Protein 2MA4 (pdb70)

Structure (mmCIF, N/CA/C/O backbone):
data_2MA4
#
_entry.id   2MA4
#
loop_
_atom_site.group_PDB
_atom_site.id
_atom_site.type_symbol
_atom_site.label_atom_id
_atom_site.label_alt_id
_atom_site.label_comp_id
_atom_site.label_asym_id
_atom_site.label_entity_id
_atom_site.label_seq_id
_atom_site.pdbx_PDB_ins_code
_atom_site.Cartn_x
_atom_site.Cartn_y
_atom_site.Cartn_z
_atom_site.occupancy
_atom_site.B_iso_or_equiv
_atom_site.auth_seq_id
_atom_site.auth_comp_id
_atom_site.auth_asym_id
_atom_site.auth_atom_id
_atom_site.pdbx_PDB_model_num
ATOM 1 N N . ALA A 1 1 ? 0.220 3.027 8.107 1.00 62.22 22 ALA A N 1
ATOM 2 C CA . ALA A 1 1 ? -0.158 2.639 6.736 1.00 61.02 22 ALA A CA 1
ATOM 3 C C . ALA A 1 1 ? -1.470 1.826 6.755 1.00 75.34 22 ALA A C 1
ATOM 4 O O . ALA A 1 1 ? -1.696 1.041 7.685 1.00 34.24 22 ALA A O 1
ATOM 13 N N . GLU A 1 2 ? -2.334 2.022 5.735 1.00 72.12 23 GLU A N 1
ATOM 14 C CA . GLU A 1 2 ? -3.657 1.341 5.641 1.00 2.23 23 GLU A CA 1
ATOM 15 C C . GLU A 1 2 ? -3.760 0.525 4.340 1.00 53.42 23 GLU A C 1
ATOM 16 O O . GLU A 1 2 ? -3.152 0.878 3.339 1.00 62.42 23 GLU A O 1
ATOM 28 N N . ILE A 1 3 ? -4.551 -0.552 4.361 1.00 60.44 24 ILE A N 1
ATOM 29 C CA . ILE A 1 3 ? -4.785 -1.402 3.179 1.00 0.44 24 ILE A CA 1
ATOM 30 C C . ILE A 1 3 ? -6.012 -0.902 2.395 1.00 62.31 24 ILE A C 1
ATOM 31 O O . ILE A 1 3 ? -7.122 -0.832 2.940 1.00 73.11 24 ILE A O 1
ATOM 47 N N . MET A 1 4 ? -5.776 -0.517 1.133 1.00 5.24 25 MET A N 1
ATOM 48 C CA . MET A 1 4 ? -6.834 -0.273 0.128 1.00 24.31 25 MET A CA 1
ATOM 49 C C . MET A 1 4 ? -6.415 -0.935 -1.187 1.00 44.04 25 MET A C 1
ATOM 50 O O . MET A 1 4 ? -5.224 -1.153 -1.407 1.00 74.22 25 MET A O 1
ATOM 64 N N . LYS A 1 5 ? -7.390 -1.272 -2.051 1.00 11.13 26 LYS A N 1
ATOM 65 C CA . LYS A 1 5 ? -7.093 -1.736 -3.424 1.00 15.21 26 LYS A CA 1
ATOM 66 C C . LYS A 1 5 ? -6.833 -0.517 -4.329 1.00 63.03 26 LYS A C 1
ATOM 67 O O . LYS A 1 5 ? -7.045 0.639 -3.912 1.00 72.12 26 LYS A O 1
ATOM 86 N N . LYS A 1 6 ? -6.416 -0.778 -5.580 1.00 74.32 27 LYS A N 1
ATOM 87 C CA . LYS A 1 6 ? -6.190 0.284 -6.577 1.00 34.21 27 LYS A CA 1
ATOM 88 C C . LYS A 1 6 ? -7.523 0.978 -6.925 1.00 34.21 27 LYS A C 1
ATOM 89 O O . LYS A 1 6 ? -7.557 2.193 -7.103 1.00 1.22 27 LYS A O 1
ATOM 108 N N . THR A 1 7 ? -8.611 0.192 -6.974 1.00 32.05 28 THR A N 1
ATOM 109 C CA . THR A 1 7 ? -9.967 0.694 -7.277 1.00 44.13 28 THR A CA 1
ATOM 110 C C . THR A 1 7 ? -10.446 1.725 -6.223 1.00 32.11 28 THR A C 1
ATOM 111 O O . THR A 1 7 ? -11.092 2.732 -6.562 1.00 20.23 28 THR A O 1
ATOM 122 N N . ASP A 1 8 ? -10.097 1.470 -4.950 1.00 63.41 29 ASP A N 1
ATOM 123 C CA . ASP A 1 8 ? -10.437 2.370 -3.826 1.00 1.24 29 ASP A CA 1
ATOM 124 C C . ASP A 1 8 ? -9.563 3.631 -3.874 1.00 52.11 29 ASP A C 1
ATOM 125 O O . ASP A 1 8 ? -10.069 4.759 -3.815 1.00 74.42 29 ASP A O 1
ATOM 134 N N . PHE A 1 9 ? -8.248 3.402 -4.016 1.00 14.31 30 PHE A N 1
ATOM 135 C CA . PHE A 1 9 ? -7.224 4.457 -3.981 1.00 11.05 30 PHE A CA 1
ATOM 136 C C . PHE A 1 9 ? -7.333 5.440 -5.166 1.00 34.41 30 PHE A C 1
ATOM 137 O O . PHE A 1 9 ? -7.035 6.629 -5.010 1.00 13.30 30 PHE A O 1
ATOM 154 N N . ASP A 1 10 ? -7.733 4.915 -6.335 1.00 44.23 31 ASP A N 1
ATOM 155 C CA . ASP A 1 10 ? -7.763 5.661 -7.624 1.00 71.34 31 ASP A CA 1
ATOM 156 C C . ASP A 1 10 ? -8.459 7.036 -7.478 1.00 61.44 31 ASP A C 1
ATOM 157 O O . ASP A 1 10 ? -7.956 8.053 -7.975 1.00 5.43 31 ASP A O 1
ATOM 166 N N . LYS A 1 11 ? -9.573 7.037 -6.719 1.00 11.54 32 LYS A N 1
ATOM 167 C CA . LYS A 1 11 ? -10.423 8.229 -6.471 1.00 2.40 32 LYS A CA 1
ATOM 168 C C . LYS A 1 11 ? -9.616 9.414 -5.892 1.00 11.24 32 LYS A C 1
ATOM 169 O O . LYS A 1 11 ? -9.910 10.581 -6.182 1.00 41.33 32 LYS A O 1
ATOM 188 N N . VAL A 1 12 ? -8.593 9.091 -5.080 1.00 52.42 33 VAL A N 1
ATOM 189 C CA . VAL A 1 12 ? -7.762 10.082 -4.364 1.00 65.24 33 VAL A CA 1
ATOM 190 C C . VAL A 1 12 ? -6.287 10.007 -4.821 1.00 13.41 33 VAL A C 1
ATOM 191 O O . VAL A 1 12 ? -5.408 10.522 -4.126 1.00 54.42 33 VAL A O 1
ATOM 204 N N . ALA A 1 13 ? -6.030 9.407 -6.013 1.00 32.45 34 ALA A N 1
ATOM 205 C CA . ALA A 1 13 ? -4.650 9.185 -6.529 1.00 22.23 34 ALA A CA 1
ATOM 206 C C . ALA A 1 13 ? -3.775 10.471 -6.521 1.00 50.40 34 ALA A C 1
ATOM 207 O O . ALA A 1 13 ? -2.645 10.466 -6.006 1.00 20.30 34 ALA A O 1
ATOM 214 N N . SER A 1 14 ? -4.343 11.575 -7.034 1.00 1.32 35 SER A N 1
ATOM 215 C CA . SER A 1 14 ? -3.643 12.874 -7.174 1.00 2.41 35 SER A CA 1
ATOM 216 C C . SER A 1 14 ? -3.302 13.519 -5.812 1.00 33.03 35 SER A C 1
ATOM 217 O O . SER A 1 14 ? -2.499 14.454 -5.754 1.00 14.34 35 SER A O 1
ATOM 225 N N . GLU A 1 15 ? -3.917 13.021 -4.724 1.00 60.24 36 GLU A N 1
ATOM 226 C CA . GLU A 1 15 ? -3.684 13.548 -3.367 1.00 35.32 36 GLU A CA 1
ATOM 227 C C . GLU A 1 15 ? -2.453 12.869 -2.721 1.00 63.24 36 GLU A C 1
ATOM 228 O O . GLU A 1 15 ? -2.021 13.267 -1.631 1.00 4.31 36 GLU A O 1
ATOM 240 N N . TYR A 1 16 ? -1.906 11.824 -3.395 1.00 41.33 37 TYR A N 1
ATOM 241 C CA . TYR A 1 16 ? -0.785 11.004 -2.873 1.00 64.32 37 TYR A CA 1
ATOM 242 C C . TYR A 1 16 ? 0.357 10.905 -3.901 1.00 43.41 37 TYR A C 1
ATOM 243 O O . TYR A 1 16 ? 0.216 11.352 -5.047 1.00 14.21 37 TYR A O 1
ATOM 261 N N . THR A 1 17 ? 1.490 10.307 -3.476 1.00 11.53 38 THR A N 1
ATOM 262 C CA . THR A 1 17 ? 2.711 10.193 -4.299 1.00 15.34 38 THR A CA 1
ATOM 263 C C . THR A 1 17 ? 3.365 8.804 -4.099 1.00 44.15 38 THR A C 1
ATOM 264 O O . THR A 1 17 ? 3.558 8.360 -2.965 1.00 34.22 38 THR A O 1
ATOM 275 N N . LYS A 1 18 ? 3.662 8.107 -5.212 1.00 5.43 39 LYS A N 1
ATOM 276 C CA . LYS A 1 18 ? 4.230 6.740 -5.191 1.00 73.22 39 LYS A CA 1
ATOM 277 C C . LYS A 1 18 ? 5.719 6.778 -4.810 1.00 43.13 39 LYS A C 1
ATOM 278 O O . LYS A 1 18 ? 6.549 7.275 -5.582 1.00 41.23 39 LYS A O 1
ATOM 297 N N . ILE A 1 19 ? 6.043 6.250 -3.613 1.00 3.22 40 ILE A N 1
ATOM 298 C CA . ILE A 1 19 ? 7.418 6.267 -3.072 1.00 43.50 40 ILE A CA 1
ATOM 299 C C . ILE A 1 19 ? 8.143 4.922 -3.304 1.00 5.55 40 ILE A C 1
ATOM 300 O O . ILE A 1 19 ? 9.345 4.816 -3.030 1.00 21.42 40 ILE A O 1
ATOM 316 N N . GLY A 1 20 ? 7.409 3.900 -3.810 1.00 15.40 41 GLY A N 1
ATOM 317 C CA . GLY A 1 20 ? 8.003 2.582 -4.100 1.00 15.21 41 GLY A CA 1
ATOM 318 C C . GLY A 1 20 ? 6.966 1.475 -4.253 1.00 24.02 41 GLY A C 1
ATOM 319 O O . GLY A 1 20 ? 5.752 1.741 -4.274 1.00 33.44 41 GLY A O 1
ATOM 323 N N . THR A 1 21 ? 7.453 0.230 -4.405 1.00 12.25 42 THR A N 1
ATOM 324 C CA . THR A 1 21 ? 6.609 -0.983 -4.378 1.00 53.12 42 THR A CA 1
ATOM 325 C C . THR A 1 21 ? 7.146 -1.942 -3.307 1.00 63.54 42 THR A C 1
ATOM 326 O O . THR A 1 21 ? 8.367 -2.111 -3.171 1.00 74.14 42 THR A O 1
ATOM 337 N N . ILE A 1 22 ? 6.230 -2.539 -2.541 1.00 1.30 43 ILE A N 1
ATOM 338 C CA . ILE A 1 22 ? 6.533 -3.605 -1.574 1.00 60.31 43 ILE A CA 1
ATOM 339 C C . ILE A 1 22 ? 5.927 -4.927 -2.072 1.00 22.13 43 ILE A C 1
ATOM 340 O O . ILE A 1 22 ? 4.957 -4.931 -2.846 1.00 63.44 43 ILE A O 1
ATOM 356 N N . SER A 1 23 ? 6.522 -6.042 -1.642 1.00 32.42 44 SER A N 1
ATOM 357 C CA . SER A 1 23 ? 6.070 -7.387 -2.006 1.00 75.32 44 SER A CA 1
ATOM 358 C C . SER A 1 23 ? 6.289 -8.341 -0.827 1.00 21.01 44 SER A C 1
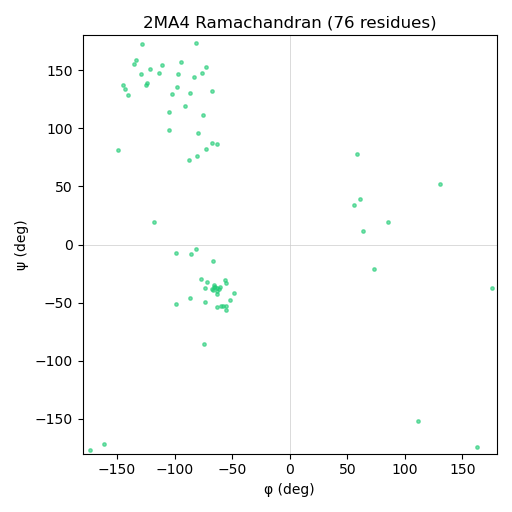ATOM 359 O O . SER A 1 23 ? 7.338 -8.283 -0.176 1.00 0.13 44 SER A O 1
ATOM 367 N N . THR A 1 24 ? 5.302 -9.206 -0.553 1.00 71.34 45 THR A N 1
ATOM 368 C CA . THR A 1 24 ? 5.449 -10.300 0.410 1.00 14.34 45 THR A CA 1
ATOM 369 C C . THR A 1 24 ? 6.361 -11.380 -0.191 1.00 3.30 45 THR A C 1
ATOM 370 O O . THR A 1 24 ? 6.432 -11.513 -1.426 1.00 4.11 45 THR A O 1
ATOM 381 N N . THR A 1 25 ? 7.047 -12.145 0.681 1.00 52.22 46 THR A N 1
ATOM 382 C CA . THR A 1 25 ? 7.943 -13.245 0.267 1.00 43.24 46 THR A CA 1
ATOM 383 C C . THR A 1 25 ? 7.179 -14.276 -0.617 1.00 44.11 46 THR A C 1
ATOM 384 O O . THR A 1 25 ? 7.751 -14.878 -1.533 1.00 5.41 46 THR A O 1
ATOM 395 N N . GLY A 1 26 ? 5.865 -14.403 -0.360 1.00 45.41 47 GLY A N 1
ATOM 396 C CA . GLY A 1 26 ? 4.962 -15.192 -1.189 1.00 34.42 47 GLY A CA 1
ATOM 397 C C . GLY A 1 26 ? 3.519 -15.017 -0.754 1.00 14.32 47 GLY A C 1
ATOM 398 O O . GLY A 1 26 ? 3.232 -14.213 0.146 1.00 13.12 47 GLY A O 1
ATOM 402 N N . GLU A 1 27 ? 2.602 -15.750 -1.406 1.00 65.32 48 GLU A N 1
ATOM 403 C CA . GLU A 1 27 ? 1.178 -15.792 -1.017 1.00 15.14 48 GLU A CA 1
ATOM 404 C C . GLU A 1 27 ? 1.011 -16.619 0.284 1.00 1.33 48 GLU A C 1
ATOM 405 O O . GLU A 1 27 ? 0.741 -17.828 0.262 1.00 1.22 48 GLU A O 1
ATOM 417 N N . MET A 1 28 ? 1.255 -15.957 1.425 1.00 63.11 49 MET A N 1
ATOM 418 C CA . MET A 1 28 ? 1.234 -16.599 2.744 1.00 4.43 49 MET A CA 1
ATOM 419 C C . MET A 1 28 ? -0.224 -16.876 3.174 1.00 52.35 49 MET A C 1
ATOM 420 O O . MET A 1 28 ? -0.738 -17.980 2.962 1.00 64.20 49 MET A O 1
ATOM 434 N N . SER A 1 29 ? -0.880 -15.879 3.785 1.00 12.54 50 SER A N 1
ATOM 435 C CA . SER A 1 29 ? -2.330 -15.901 4.074 1.00 74.14 50 SER A CA 1
ATOM 436 C C . SER A 1 29 ? -2.938 -14.535 3.647 1.00 20.20 50 SER A C 1
ATOM 437 O O . SER A 1 29 ? -2.186 -13.571 3.545 1.00 55.23 50 SER A O 1
ATOM 445 N N . PRO A 1 30 ? -4.288 -14.413 3.381 1.00 33.23 51 PRO A N 1
ATOM 446 C CA . PRO A 1 30 ? -4.891 -13.163 2.813 1.00 12.53 51 PRO A CA 1
ATOM 447 C C . PRO A 1 30 ? -4.745 -11.929 3.745 1.00 71.33 51 PRO A C 1
ATOM 448 O O . PRO A 1 30 ? -4.233 -10.881 3.324 1.00 4.52 51 PRO A O 1
ATOM 459 N N . LEU A 1 31 ? -5.195 -12.074 5.003 1.00 24.50 52 LEU A N 1
ATOM 460 C CA . LEU A 1 31 ? -5.136 -11.002 6.013 1.00 71.33 52 LEU A CA 1
ATOM 461 C C . LEU A 1 31 ? -3.686 -10.807 6.493 1.00 74.42 52 LEU A C 1
ATOM 462 O O . LEU A 1 31 ? -3.258 -9.686 6.723 1.00 35.20 52 LEU A O 1
ATOM 478 N N . ASP A 1 32 ? -2.942 -11.920 6.611 1.00 51.40 53 ASP A N 1
ATOM 479 C CA . ASP A 1 32 ? -1.514 -11.910 7.025 1.00 33.33 53 ASP A CA 1
ATOM 480 C C . ASP A 1 32 ? -0.631 -11.156 6.015 1.00 75.20 53 ASP A C 1
ATOM 481 O O . ASP A 1 32 ? 0.301 -10.452 6.416 1.00 33.13 53 ASP A O 1
ATOM 490 N N . ALA A 1 33 ? -0.948 -11.310 4.717 1.00 31.14 54 ALA A N 1
ATOM 491 C CA . ALA A 1 33 ? -0.236 -10.617 3.625 1.00 54.24 54 ALA A CA 1
ATOM 492 C C . ALA A 1 33 ? -0.417 -9.104 3.769 1.00 33.44 54 ALA A C 1
ATOM 493 O O . ALA A 1 33 ? 0.542 -8.347 3.637 1.00 73.42 54 ALA A O 1
ATOM 500 N N . ARG A 1 34 ? -1.665 -8.700 4.097 1.00 65.12 55 ARG A N 1
ATOM 501 C CA . ARG A 1 34 ? -2.008 -7.299 4.388 1.00 23.31 55 ARG A CA 1
ATOM 502 C C . ARG A 1 34 ? -1.111 -6.737 5.502 1.00 24.33 55 ARG A C 1
ATOM 503 O O . ARG A 1 34 ? -0.467 -5.723 5.302 1.00 44.42 55 ARG A O 1
ATOM 524 N N . GLU A 1 35 ? -1.055 -7.461 6.641 1.00 74.31 56 GLU A N 1
ATOM 525 C CA . GLU A 1 35 ? -0.339 -7.020 7.861 1.00 34.24 56 GLU A CA 1
ATOM 526 C C . GLU A 1 35 ? 1.167 -6.879 7.600 1.00 15.41 56 GLU A C 1
ATOM 527 O O . GLU A 1 35 ? 1.801 -5.940 8.073 1.00 75.12 56 GLU A O 1
ATOM 539 N N . ASP A 1 36 ? 1.708 -7.832 6.825 1.00 53.34 57 ASP A N 1
ATOM 540 C CA . ASP A 1 36 ? 3.133 -7.873 6.449 1.00 5.03 57 ASP A CA 1
ATOM 541 C C . ASP A 1 36 ? 3.477 -6.695 5.514 1.00 25.01 57 ASP A C 1
ATOM 542 O O . ASP A 1 36 ? 4.532 -6.060 5.649 1.00 62.43 57 ASP A O 1
ATOM 551 N N . LEU A 1 37 ? 2.540 -6.379 4.606 1.00 50.15 58 LEU A N 1
ATOM 552 C CA . LEU A 1 37 ? 2.663 -5.222 3.701 1.00 13.35 58 LEU A CA 1
ATOM 553 C C . LEU A 1 37 ? 2.481 -3.884 4.455 1.00 61.53 58 LEU A C 1
ATOM 554 O O . LEU A 1 37 ? 3.116 -2.897 4.095 1.00 53.14 58 LEU A O 1
ATOM 570 N N . ILE A 1 38 ? 1.643 -3.862 5.513 1.00 53.42 59 ILE A N 1
ATOM 571 C CA . ILE A 1 38 ? 1.516 -2.675 6.395 1.00 34.13 59 ILE A CA 1
ATOM 572 C C . ILE A 1 38 ? 2.830 -2.462 7.159 1.00 32.33 59 ILE A C 1
ATOM 573 O O . ILE A 1 38 ? 3.266 -1.325 7.319 1.00 0.22 59 ILE A O 1
ATOM 589 N N . LYS A 1 39 ? 3.453 -3.577 7.594 1.00 12.22 60 LYS A N 1
ATOM 590 C CA . LYS A 1 39 ? 4.775 -3.565 8.243 1.00 34.54 60 LYS A CA 1
ATOM 591 C C . LYS A 1 39 ? 5.805 -2.867 7.347 1.00 24.43 60 LYS A C 1
ATOM 592 O O . LYS A 1 39 ? 6.416 -1.883 7.771 1.00 72.02 60 LYS A O 1
ATOM 611 N N . LYS A 1 40 ? 5.946 -3.365 6.099 1.00 55.31 61 LYS A N 1
ATOM 612 C CA . LYS A 1 40 ? 6.922 -2.812 5.132 1.00 15.11 61 LYS A CA 1
ATOM 613 C C . LYS A 1 40 ? 6.641 -1.330 4.847 1.00 64.10 61 LYS A C 1
ATOM 614 O O . LYS A 1 40 ? 7.510 -0.485 5.036 1.00 22.50 61 LYS A O 1
ATOM 633 N N . ALA A 1 41 ? 5.392 -1.040 4.466 1.00 71.31 62 ALA A N 1
ATOM 634 C CA . ALA A 1 41 ? 4.956 0.303 4.053 1.00 2.45 62 ALA A CA 1
ATOM 635 C C . ALA A 1 41 ? 5.196 1.343 5.145 1.00 4.21 62 ALA A C 1
ATOM 636 O O . ALA A 1 41 ? 5.837 2.364 4.908 1.00 61.14 62 ALA A O 1
ATOM 643 N N . ASP A 1 42 ? 4.695 1.037 6.346 1.00 32.15 63 ASP A N 1
ATOM 644 C CA . ASP A 1 42 ? 4.766 1.945 7.503 1.00 2.23 63 ASP A CA 1
ATOM 645 C C . ASP A 1 42 ? 6.236 2.138 7.934 1.00 3.00 63 ASP A C 1
ATOM 646 O O . ASP A 1 42 ? 6.638 3.243 8.319 1.00 21.34 63 ASP A O 1
ATOM 655 N N . GLU A 1 43 ? 7.035 1.049 7.830 1.00 24.43 64 GLU A N 1
ATOM 656 C CA . GLU A 1 43 ? 8.502 1.088 8.052 1.00 70.43 64 GLU A CA 1
ATOM 657 C C . GLU A 1 43 ? 9.197 2.048 7.043 1.00 63.43 64 GLU A C 1
ATOM 658 O O . GLU A 1 43 ? 10.155 2.745 7.400 1.00 12.33 64 GLU A O 1
ATOM 670 N N . LYS A 1 44 ? 8.704 2.083 5.783 1.00 41.24 65 LYS A N 1
ATOM 671 C CA . LYS A 1 44 ? 9.181 3.056 4.762 1.00 60.44 65 LYS A CA 1
ATOM 672 C C . LYS A 1 44 ? 8.512 4.449 4.924 1.00 74.03 65 LYS A C 1
ATOM 673 O O . LYS A 1 44 ? 8.861 5.382 4.190 1.00 72.30 65 LYS A O 1
ATOM 692 N N . GLY A 1 45 ? 7.559 4.580 5.876 1.00 1.34 66 GLY A N 1
ATOM 693 C CA . GLY A 1 45 ? 6.904 5.867 6.166 1.00 71.04 66 GLY A CA 1
ATOM 694 C C . GLY A 1 45 ? 5.709 6.183 5.265 1.00 2.45 66 GLY A C 1
ATOM 695 O O . GLY A 1 45 ? 5.293 7.343 5.176 1.00 71.14 66 GLY A O 1
ATOM 699 N N . ALA A 1 46 ? 5.143 5.156 4.613 1.00 3.22 67 ALA A N 1
ATOM 700 C CA . ALA A 1 46 ? 4.001 5.316 3.693 1.00 61.23 67 ALA A CA 1
ATOM 701 C C . ALA A 1 46 ? 2.678 5.519 4.452 1.00 73.43 67 ALA A C 1
ATOM 702 O O . ALA A 1 46 ? 2.471 4.963 5.543 1.00 65.02 67 ALA A O 1
ATOM 709 N N . ASP A 1 47 ? 1.787 6.310 3.838 1.00 42.05 68 ASP A N 1
ATOM 710 C CA . ASP A 1 47 ? 0.447 6.597 4.364 1.00 44.11 68 ASP A CA 1
ATOM 711 C C . ASP A 1 47 ? -0.539 5.506 3.915 1.00 34.20 68 ASP A C 1
ATOM 712 O O . ASP A 1 47 ? -1.315 4.985 4.726 1.00 0.31 68 ASP A O 1
ATOM 721 N N . VAL A 1 48 ? -0.493 5.145 2.616 1.00 13.14 69 VAL A N 1
ATOM 722 C CA . VAL A 1 48 ? -1.423 4.155 2.025 1.00 44.34 69 VAL A CA 1
ATOM 723 C C . VAL A 1 48 ? -0.646 3.004 1.351 1.00 74.33 69 VAL A C 1
ATOM 724 O O . VAL A 1 48 ? 0.373 3.220 0.686 1.00 73.12 69 VAL A O 1
ATOM 737 N N . VAL A 1 49 ? -1.161 1.784 1.562 1.00 41.15 70 VAL A N 1
ATOM 738 C CA . VAL A 1 49 ? -0.713 0.550 0.903 1.00 24.44 70 VAL A CA 1
ATOM 739 C C . VAL A 1 49 ? -1.774 0.186 -0.145 1.00 23.14 70 VAL A C 1
ATOM 740 O O . VAL A 1 49 ? -2.923 -0.109 0.215 1.00 64.21 70 VAL A O 1
ATOM 753 N N . VAL A 1 50 ? -1.404 0.235 -1.421 1.00 13.04 71 VAL A N 1
ATOM 754 C CA . VAL A 1 50 ? -2.338 0.008 -2.532 1.00 24.23 71 VAL A CA 1
ATOM 755 C C . VAL A 1 50 ? -2.097 -1.377 -3.134 1.00 53.25 71 VAL A C 1
ATOM 756 O O . VAL A 1 50 ? -1.149 -1.558 -3.909 1.00 52.03 71 VAL A O 1
ATOM 769 N N . LEU A 1 51 ? -2.942 -2.352 -2.722 1.00 34.24 72 LEU A N 1
ATOM 770 C CA . LEU A 1 51 ? -2.897 -3.740 -3.219 1.00 31.32 72 LEU A CA 1
ATOM 771 C C . LEU A 1 51 ? -3.197 -3.775 -4.725 1.00 5.54 72 LEU A C 1
ATOM 772 O O . LEU A 1 51 ? -4.358 -3.914 -5.156 1.00 64.11 72 LEU A O 1
ATOM 788 N N . THR A 1 52 ? -2.133 -3.592 -5.508 1.00 43.31 73 THR A N 1
ATOM 789 C CA . THR A 1 52 ? -2.168 -3.651 -6.964 1.00 2.10 73 THR A CA 1
ATOM 790 C C . THR A 1 52 ? -1.966 -5.108 -7.397 1.00 32.24 73 THR A C 1
ATOM 791 O O . THR A 1 52 ? -0.900 -5.508 -7.883 1.00 1.23 73 THR A O 1
ATOM 802 N N . SER A 1 53 ? -3.033 -5.881 -7.159 1.00 33.10 74 SER A N 1
ATOM 803 C CA . SER A 1 53 ? -3.080 -7.347 -7.277 1.00 11.00 74 SER A CA 1
ATOM 804 C C . SER A 1 53 ? -4.460 -7.822 -6.806 1.00 1.40 74 SER A C 1
ATOM 805 O O . SER A 1 53 ? -5.045 -8.748 -7.379 1.00 63.31 74 SER A O 1
ATOM 813 N N . GLY A 1 54 ? -4.967 -7.144 -5.756 1.00 32.11 75 GLY A N 1
ATOM 814 C CA . GLY A 1 54 ? -6.220 -7.492 -5.103 1.00 64.52 75 GLY A CA 1
ATOM 815 C C . GLY A 1 54 ? -5.978 -8.034 -3.702 1.00 61.24 75 GLY A C 1
ATOM 816 O O . GLY A 1 54 ? -4.974 -7.696 -3.068 1.00 62.01 75 GLY A O 1
ATOM 820 N N . GLN A 1 55 ? -6.888 -8.890 -3.223 1.00 20.42 76 GLN A N 1
ATOM 821 C CA . GLN A 1 55 ? -6.813 -9.477 -1.875 1.00 5.22 76 GLN A CA 1
ATOM 822 C C . GLN A 1 55 ? -7.708 -10.732 -1.811 1.00 41.32 76 GLN A C 1
ATOM 823 O O . GLN A 1 55 ? -8.189 -11.196 -2.852 1.00 14.20 76 GLN A O 1
ATOM 837 N N . THR A 1 56 ? -7.886 -11.286 -0.587 1.00 70.43 77 THR A N 1
ATOM 838 C CA . THR A 1 56 ? -8.827 -12.400 -0.314 1.00 75.14 77 THR A CA 1
ATOM 839 C C . THR A 1 56 ? -8.443 -13.668 -1.128 1.00 12.41 77 THR A C 1
ATOM 840 O O . THR A 1 56 ? -9.301 -14.390 -1.652 1.00 40.24 77 THR A O 1
ATOM 851 N N . GLU A 1 57 ? -7.112 -13.908 -1.228 1.00 33.34 78 GLU A N 1
ATOM 852 C CA . GLU A 1 57 ? -6.521 -15.099 -1.899 1.00 35.12 78 GLU A CA 1
ATOM 853 C C . GLU A 1 57 ? -6.834 -15.140 -3.414 1.00 1.02 78 GLU A C 1
ATOM 854 O O . GLU A 1 57 ? -6.583 -16.156 -4.060 1.00 60.13 78 GLU A O 1
ATOM 866 N N . ASN A 1 58 ? -7.354 -14.030 -3.981 1.00 13.50 79 ASN A N 1
ATOM 867 C CA . ASN A 1 58 ? -7.858 -14.001 -5.369 1.00 2.34 79 ASN A CA 1
ATOM 868 C C . ASN A 1 58 ? -6.689 -13.838 -6.360 1.00 3.21 79 ASN A C 1
ATOM 869 O O . ASN A 1 58 ? -6.429 -12.735 -6.851 1.00 21.01 79 ASN A O 1
ATOM 880 N N . LYS A 1 59 ? -5.953 -14.958 -6.578 1.00 71.20 80 LYS A N 1
ATOM 881 C CA . LYS A 1 59 ? -4.785 -15.042 -7.492 1.00 33.50 80 LYS A CA 1
ATOM 882 C C . LYS A 1 59 ? -3.695 -14.000 -7.147 1.00 2.15 80 LYS A C 1
ATOM 883 O O . LYS A 1 59 ? -2.994 -13.496 -8.028 1.00 54.45 80 LYS A O 1
ATOM 902 N N . ILE A 1 60 ? -3.545 -13.716 -5.845 1.00 73.21 81 ILE A N 1
ATOM 903 C CA . ILE A 1 60 ? -2.585 -12.717 -5.346 1.00 35.01 81 ILE A CA 1
ATOM 904 C C . ILE A 1 60 ? -1.275 -13.387 -4.895 1.00 62.24 81 ILE A C 1
ATOM 905 O O . ILE A 1 60 ? -1.277 -14.536 -4.439 1.00 11.45 81 ILE A O 1
ATOM 921 N N . HIS A 1 61 ? -0.161 -12.667 -5.075 1.00 35.24 82 HIS A N 1
ATOM 922 C CA . HIS A 1 61 ? 1.132 -12.985 -4.442 1.00 24.22 82 HIS A CA 1
ATOM 923 C C . HIS A 1 61 ? 1.263 -12.083 -3.212 1.00 13.03 82 HIS A C 1
ATOM 924 O O . HIS A 1 61 ? 1.524 -12.552 -2.102 1.00 21.14 82 HIS A O 1
ATOM 939 N N . GLY A 1 62 ? 1.057 -10.777 -3.448 1.00 50.14 83 GLY A N 1
ATOM 940 C CA . GLY A 1 62 ? 1.129 -9.762 -2.407 1.00 73.34 83 GLY A CA 1
ATOM 941 C C . GLY A 1 62 ? 2.013 -8.599 -2.823 1.00 15.44 83 GLY A C 1
ATOM 942 O O . GLY A 1 62 ? 2.925 -8.215 -2.089 1.00 14.02 83 GLY A O 1
ATOM 946 N N . THR A 1 63 ? 1.741 -8.034 -4.014 1.00 22.52 84 THR A N 1
ATOM 947 C CA . THR A 1 63 ? 2.440 -6.829 -4.507 1.00 33.34 84 THR A CA 1
ATOM 948 C C . THR A 1 63 ? 1.532 -5.613 -4.310 1.00 25.11 84 THR A C 1
ATOM 949 O O . THR A 1 63 ? 0.355 -5.635 -4.706 1.00 51.10 84 THR A O 1
ATOM 960 N N . ALA A 1 64 ? 2.089 -4.565 -3.705 1.00 2.34 85 ALA A N 1
ATOM 961 C CA . ALA A 1 64 ? 1.353 -3.350 -3.358 1.00 55.31 85 ALA A CA 1
ATOM 962 C C . ALA A 1 64 ? 2.245 -2.128 -3.567 1.00 51.41 85 ALA A C 1
ATOM 963 O O . ALA A 1 64 ? 3.403 -2.134 -3.154 1.00 33.22 85 ALA A O 1
ATOM 970 N N . ASP A 1 65 ? 1.710 -1.085 -4.210 1.00 4.11 86 ASP A N 1
ATOM 971 C CA . ASP A 1 65 ? 2.435 0.185 -4.383 1.00 12.32 86 ASP A CA 1
ATOM 972 C C . ASP A 1 65 ? 2.201 1.062 -3.157 1.00 0.14 86 ASP A C 1
ATOM 973 O O . ASP A 1 65 ? 1.058 1.228 -2.716 1.00 73.54 86 ASP A O 1
ATOM 982 N N . ILE A 1 66 ? 3.285 1.601 -2.583 1.00 31.21 87 ILE A N 1
ATOM 983 C CA . ILE A 1 66 ? 3.204 2.425 -1.370 1.00 51.54 87 ILE A CA 1
ATOM 984 C C . ILE A 1 66 ? 3.216 3.911 -1.731 1.00 54.32 87 ILE A C 1
ATOM 985 O O . ILE A 1 66 ? 4.000 4.363 -2.582 1.00 75.32 87 ILE A O 1
ATOM 1001 N N . TYR A 1 67 ? 2.312 4.657 -1.083 1.00 23.33 88 TYR A N 1
ATOM 1002 C CA . TYR A 1 67 ? 2.062 6.073 -1.366 1.00 32.42 88 TYR A CA 1
ATOM 1003 C C . TYR A 1 67 ? 2.109 6.890 -0.080 1.00 14.24 88 TYR A C 1
ATOM 1004 O O . TYR A 1 67 ? 1.718 6.413 0.991 1.00 33.03 88 TYR A O 1
ATOM 1022 N N . LYS A 1 68 ? 2.580 8.134 -0.212 1.00 61.33 89 LYS A N 1
ATOM 1023 C CA . LYS A 1 68 ? 2.577 9.129 0.861 1.00 1.41 89 LYS A CA 1
ATOM 1024 C C . LYS A 1 68 ? 1.637 10.271 0.513 1.00 33.30 89 LYS A C 1
ATOM 1025 O O . LYS A 1 68 ? 1.489 10.616 -0.658 1.00 44.40 89 LYS A O 1
ATOM 1044 N N . LYS A 1 69 ? 1.023 10.859 1.545 1.00 32.11 90 LYS A N 1
ATOM 1045 C CA . LYS A 1 69 ? 0.033 11.933 1.388 1.00 31.03 90 LYS A CA 1
ATOM 1046 C C . LYS A 1 69 ? 0.739 13.280 1.231 1.00 60.22 90 LYS A C 1
ATOM 1047 O O . LYS A 1 69 ? 1.779 13.505 1.845 1.00 24.44 90 LYS A O 1
ATOM 1066 N N . LYS A 1 70 ? 0.172 14.167 0.406 1.00 72.12 91 LYS A N 1
ATOM 1067 C CA . LYS A 1 70 ? 0.701 15.522 0.207 1.00 44.22 91 LYS A CA 1
ATOM 1068 C C . LYS A 1 70 ? 0.260 16.422 1.379 1.00 53.04 91 LYS A C 1
ATOM 1069 O O . LYS A 1 70 ? -0.877 16.915 1.408 1.00 1.23 91 LYS A O 1
ATOM 1088 N N . LEU A 1 71 ? 1.157 16.556 2.380 1.00 61.50 92 LEU A N 1
ATOM 1089 C CA . LEU A 1 71 ? 0.933 17.402 3.564 1.00 4.11 92 LEU A CA 1
ATOM 1090 C C . LEU A 1 71 ? 0.918 18.885 3.162 1.00 12.40 92 LEU A C 1
ATOM 1091 O O . LEU A 1 71 ? 1.809 19.354 2.434 1.00 61.40 92 LEU A O 1
ATOM 1107 N N . GLU A 1 72 ? -0.096 19.614 3.645 1.00 33.13 93 GLU A N 1
ATOM 1108 C CA . GLU A 1 72 ? -0.289 21.028 3.323 1.00 73.55 93 GLU A CA 1
ATOM 1109 C C . GLU A 1 72 ? 0.353 21.933 4.394 1.00 33.44 93 GLU A C 1
ATOM 1110 O O . GLU A 1 72 ? 0.551 21.515 5.543 1.00 42.41 93 GLU A O 1
ATOM 1122 N N . HIS A 1 73 ? 0.669 23.175 3.993 1.00 50.44 94 HIS A N 1
ATOM 1123 C CA . HIS A 1 73 ? 1.400 24.147 4.815 1.00 35.40 94 HIS A CA 1
ATOM 1124 C C . HIS A 1 73 ? 0.956 25.588 4.467 1.00 63.53 94 HIS A C 1
ATOM 1125 O O . HIS A 1 73 ? 1.570 26.265 3.637 1.00 72.45 94 HIS A O 1
ATOM 1140 N N . HIS A 1 74 ? -0.187 26.003 5.056 1.00 34.23 95 HIS A N 1
ATOM 1141 C CA . HIS A 1 74 ? -0.770 27.377 4.942 1.00 64.44 95 HIS A CA 1
ATOM 1142 C C . HIS A 1 74 ? -1.409 27.683 3.568 1.00 40.45 95 HIS A C 1
ATOM 1143 O O . HIS A 1 74 ? -2.216 28.614 3.478 1.00 62.21 95 HIS A O 1
ATOM 1158 N N . HIS A 1 75 ? -1.033 26.937 2.506 1.00 24.15 96 HIS A N 1
ATOM 1159 C CA . HIS A 1 75 ? -1.653 27.053 1.176 1.00 21.35 96 HIS A CA 1
ATOM 1160 C C . HIS A 1 75 ? -3.110 26.544 1.260 1.00 33.05 96 HIS A C 1
ATOM 1161 O O . HIS A 1 75 ? -3.391 25.355 1.073 1.00 72.21 96 HIS A O 1
ATOM 1176 N N . HIS A 1 76 ? -4.016 27.459 1.620 1.00 10.11 97 HIS A N 1
ATOM 1177 C CA . HIS A 1 76 ? -5.423 27.133 1.901 1.00 72.32 97 HIS A CA 1
ATOM 1178 C C . HIS A 1 76 ? -6.202 26.926 0.593 1.00 44.02 97 HIS A C 1
ATOM 1179 O O . HIS A 1 76 ? -7.142 26.131 0.551 1.00 60.15 97 HIS A O 1
ATOM 1194 N N . HIS A 1 77 ? -5.757 27.637 -0.466 1.00 13.34 98 HIS A N 1
ATOM 1195 C CA . HIS A 1 77 ? -6.423 27.704 -1.778 1.00 32.42 98 HIS A CA 1
ATOM 1196 C C . HIS A 1 77 ? -7.855 28.240 -1.598 1.00 54.04 98 HIS A C 1
ATOM 1197 O O . HIS A 1 77 ? -8.820 27.464 -1.550 1.00 61.15 98 HIS A O 1
ATOM 1212 N N . HIS A 1 78 ? -7.944 29.574 -1.425 1.00 5.24 99 HIS A N 1
ATOM 1213 C CA . HIS A 1 78 ? -9.191 30.301 -1.129 1.00 34.45 99 HIS A CA 1
ATOM 1214 C C . HIS A 1 78 ? -9.751 29.892 0.270 1.00 4.45 99 HIS A C 1
ATOM 1215 O O . HIS A 1 78 ? -9.454 30.590 1.258 1.00 2.43 99 HIS A O 1
ATOM 1231 N N . ALA A 1 1 ? 0.145 2.406 8.292 1.00 74.12 22 ALA A N 2
ATOM 1232 C CA . ALA A 1 1 ? -0.209 2.376 6.863 1.00 74.33 22 ALA A CA 2
ATOM 1233 C C . ALA A 1 1 ? -1.543 1.639 6.682 1.00 60.41 22 ALA A C 2
ATOM 1234 O O . ALA A 1 1 ? -1.783 0.626 7.338 1.00 21.10 22 ALA A O 2
ATOM 1243 N N . GLU A 1 2 ? -2.410 2.153 5.798 1.00 1.05 23 GLU A N 2
ATOM 1244 C CA . GLU A 1 2 ? -3.749 1.580 5.538 1.00 74.41 23 GLU A CA 2
ATOM 1245 C C . GLU A 1 2 ? -3.730 0.754 4.241 1.00 1.52 23 GLU A C 2
ATOM 1246 O O . GLU A 1 2 ? -2.953 1.040 3.328 1.00 65.31 23 GLU A O 2
ATOM 1258 N N . ILE A 1 3 ? -4.587 -0.271 4.173 1.00 71.13 24 ILE A N 2
ATOM 1259 C CA . ILE A 1 3 ? -4.750 -1.123 2.982 1.00 72.14 24 ILE A CA 2
ATOM 1260 C C . ILE A 1 3 ? -5.906 -0.578 2.124 1.00 54.33 24 ILE A C 2
ATOM 1261 O O . ILE A 1 3 ? -7.058 -0.538 2.574 1.00 23.13 24 ILE A O 2
ATOM 1277 N N . MET A 1 4 ? -5.584 -0.120 0.904 1.00 21.02 25 MET A N 2
ATOM 1278 C CA . MET A 1 4 ? -6.572 0.341 -0.089 1.00 4.22 25 MET A CA 2
ATOM 1279 C C . MET A 1 4 ? -6.360 -0.432 -1.393 1.00 53.50 25 MET A C 2
ATOM 1280 O O . MET A 1 4 ? -5.219 -0.665 -1.801 1.00 1.12 25 MET A O 2
ATOM 1294 N N . LYS A 1 5 ? -7.460 -0.849 -2.023 1.00 54.22 26 LYS A N 2
ATOM 1295 C CA . LYS A 1 5 ? -7.440 -1.447 -3.367 1.00 43.43 26 LYS A CA 2
ATOM 1296 C C . LYS A 1 5 ? -7.255 -0.334 -4.410 1.00 2.35 26 LYS A C 2
ATOM 1297 O O . LYS A 1 5 ? -7.621 0.815 -4.149 1.00 63.41 26 LYS A O 2
ATOM 1316 N N . LYS A 1 6 ? -6.704 -0.698 -5.580 1.00 71.01 27 LYS A N 2
ATOM 1317 C CA . LYS A 1 6 ? -6.373 0.250 -6.671 1.00 30.52 27 LYS A CA 2
ATOM 1318 C C . LYS A 1 6 ? -7.603 1.100 -7.068 1.00 3.45 27 LYS A C 2
ATOM 1319 O O . LYS A 1 6 ? -7.483 2.312 -7.238 1.00 1.04 27 LYS A O 2
ATOM 1338 N N . THR A 1 7 ? -8.776 0.449 -7.169 1.00 12.12 28 THR A N 2
ATOM 1339 C CA . THR A 1 7 ? -10.032 1.097 -7.597 1.00 5.43 28 THR A CA 2
ATOM 1340 C C . THR A 1 7 ? -10.500 2.180 -6.583 1.00 51.32 28 THR A C 2
ATOM 1341 O O . THR A 1 7 ? -10.885 3.290 -6.985 1.00 53.32 28 THR A O 2
ATOM 1352 N N . ASP A 1 8 ? -10.433 1.851 -5.269 1.00 63.14 29 ASP A N 2
ATOM 1353 C CA . ASP A 1 8 ? -10.797 2.797 -4.179 1.00 10.42 29 ASP A CA 2
ATOM 1354 C C . ASP A 1 8 ? -9.821 3.969 -4.150 1.00 12.00 29 ASP A C 2
ATOM 1355 O O . ASP A 1 8 ? -10.212 5.140 -4.035 1.00 55.52 29 ASP A O 2
ATOM 1364 N N . PHE A 1 9 ? -8.545 3.611 -4.273 1.00 52.25 30 PHE A N 2
ATOM 1365 C CA . PHE A 1 9 ? -7.424 4.538 -4.159 1.00 63.41 30 PHE A CA 2
ATOM 1366 C C . PHE A 1 9 ? -7.382 5.535 -5.327 1.00 24.13 30 PHE A C 2
ATOM 1367 O O . PHE A 1 9 ? -7.059 6.704 -5.122 1.00 45.40 30 PHE A O 2
ATOM 1384 N N . ASP A 1 10 ? -7.694 5.055 -6.540 1.00 0.14 31 ASP A N 2
ATOM 1385 C CA . ASP A 1 10 ? -7.550 5.840 -7.789 1.00 74.52 31 ASP A CA 2
ATOM 1386 C C . ASP A 1 10 ? -8.357 7.154 -7.703 1.00 0.40 31 ASP A C 2
ATOM 1387 O O . ASP A 1 10 ? -7.863 8.229 -8.062 1.00 4.12 31 ASP A O 2
ATOM 1396 N N . LYS A 1 11 ? -9.560 7.043 -7.120 1.00 35.30 32 LYS A N 2
ATOM 1397 C CA . LYS A 1 11 ? -10.503 8.167 -6.948 1.00 32.31 32 LYS A CA 2
ATOM 1398 C C . LYS A 1 11 ? -9.887 9.322 -6.113 1.00 42.54 32 LYS A C 2
ATOM 1399 O O . LYS A 1 11 ? -10.279 10.477 -6.272 1.00 40.44 32 LYS A O 2
ATOM 1418 N N . VAL A 1 12 ? -8.916 8.991 -5.233 1.00 0.05 33 VAL A N 2
ATOM 1419 C CA . VAL A 1 12 ? -8.222 9.966 -4.355 1.00 44.32 33 VAL A CA 2
ATOM 1420 C C . VAL A 1 12 ? -6.699 9.957 -4.600 1.00 1.22 33 VAL A C 2
ATOM 1421 O O . VAL A 1 12 ? -5.945 10.528 -3.809 1.00 1.43 33 VAL A O 2
ATOM 1434 N N . ALA A 1 13 ? -6.255 9.348 -5.723 1.00 73.13 34 ALA A N 2
ATOM 1435 C CA . ALA A 1 13 ? -4.810 9.166 -6.031 1.00 42.22 34 ALA A CA 2
ATOM 1436 C C . ALA A 1 13 ? -4.044 10.509 -6.136 1.00 42.24 34 ALA A C 2
ATOM 1437 O O . ALA A 1 13 ? -2.842 10.579 -5.843 1.00 75.21 34 ALA A O 2
ATOM 1444 N N . SER A 1 14 ? -4.782 11.571 -6.517 1.00 33.15 35 SER A N 2
ATOM 1445 C CA . SER A 1 14 ? -4.251 12.943 -6.661 1.00 51.33 35 SER A CA 2
ATOM 1446 C C . SER A 1 14 ? -3.727 13.513 -5.324 1.00 32.44 35 SER A C 2
ATOM 1447 O O . SER A 1 14 ? -2.977 14.492 -5.315 1.00 2.34 35 SER A O 2
ATOM 1455 N N . GLU A 1 15 ? -4.145 12.895 -4.203 1.00 0.21 36 GLU A N 2
ATOM 1456 C CA . GLU A 1 15 ? -3.767 13.315 -2.848 1.00 20.45 36 GLU A CA 2
ATOM 1457 C C . GLU A 1 15 ? -2.518 12.573 -2.351 1.00 51.11 36 GLU A C 2
ATOM 1458 O O . GLU A 1 15 ? -2.086 12.797 -1.223 1.00 33.21 36 GLU A O 2
ATOM 1470 N N . TYR A 1 16 ? -1.950 11.662 -3.177 1.00 25.50 37 TYR A N 2
ATOM 1471 C CA . TYR A 1 16 ? -0.854 10.763 -2.741 1.00 11.25 37 TYR A CA 2
ATOM 1472 C C . TYR A 1 16 ? 0.303 10.734 -3.757 1.00 61.41 37 TYR A C 2
ATOM 1473 O O . TYR A 1 16 ? 0.121 11.080 -4.923 1.00 24.00 37 TYR A O 2
ATOM 1491 N N . THR A 1 17 ? 1.490 10.293 -3.287 1.00 51.22 38 THR A N 2
ATOM 1492 C CA . THR A 1 17 ? 2.747 10.287 -4.056 1.00 43.43 38 THR A CA 2
ATOM 1493 C C . THR A 1 17 ? 3.442 8.915 -3.908 1.00 72.45 38 THR A C 2
ATOM 1494 O O . THR A 1 17 ? 3.750 8.489 -2.791 1.00 74.24 38 THR A O 2
ATOM 1505 N N . LYS A 1 18 ? 3.660 8.210 -5.042 1.00 51.41 39 LYS A N 2
ATOM 1506 C CA . LYS A 1 18 ? 4.245 6.852 -5.049 1.00 53.42 39 LYS A CA 2
ATOM 1507 C C . LYS A 1 18 ? 5.734 6.912 -4.702 1.00 42.44 39 LYS A C 2
ATOM 1508 O O . LYS A 1 18 ? 6.527 7.464 -5.469 1.00 70.41 39 LYS A O 2
ATOM 1527 N N . ILE A 1 19 ? 6.097 6.350 -3.543 1.00 71.34 40 ILE A N 2
ATOM 1528 C CA . ILE A 1 19 ? 7.488 6.348 -3.050 1.00 14.45 40 ILE A CA 2
ATOM 1529 C C . ILE A 1 19 ? 8.190 5.001 -3.330 1.00 21.05 40 ILE A C 2
ATOM 1530 O O . ILE A 1 19 ? 9.391 4.858 -3.071 1.00 15.44 40 ILE A O 2
ATOM 1546 N N . GLY A 1 20 ? 7.430 4.019 -3.857 1.00 62.42 41 GLY A N 2
ATOM 1547 C CA . GLY A 1 20 ? 7.968 2.693 -4.162 1.00 24.03 41 GLY A CA 2
ATOM 1548 C C . GLY A 1 20 ? 6.879 1.651 -4.349 1.00 61.14 41 GLY A C 2
ATOM 1549 O O . GLY A 1 20 ? 5.682 1.980 -4.405 1.00 44.22 41 GLY A O 2
ATOM 1553 N N . THR A 1 21 ? 7.308 0.395 -4.490 1.00 32.41 42 THR A N 2
ATOM 1554 C CA . THR A 1 21 ? 6.413 -0.775 -4.500 1.00 44.43 42 THR A CA 2
ATOM 1555 C C . THR A 1 21 ? 7.014 -1.859 -3.593 1.00 65.24 42 THR A C 2
ATOM 1556 O O . THR A 1 21 ? 8.202 -2.177 -3.711 1.00 4.14 42 THR A O 2
ATOM 1567 N N . ILE A 1 22 ? 6.192 -2.435 -2.702 1.00 51.24 43 ILE A N 2
ATOM 1568 C CA . ILE A 1 22 ? 6.601 -3.564 -1.844 1.00 42.42 43 ILE A CA 2
ATOM 1569 C C . ILE A 1 22 ? 5.788 -4.817 -2.202 1.00 43.11 43 ILE A C 2
ATOM 1570 O O . ILE A 1 22 ? 4.885 -4.777 -3.049 1.00 51.53 43 ILE A O 2
ATOM 1586 N N . SER A 1 23 ? 6.154 -5.926 -1.571 1.00 23.02 44 SER A N 2
ATOM 1587 C CA . SER A 1 23 ? 5.507 -7.222 -1.753 1.00 23.03 44 SER A CA 2
ATOM 1588 C C . SER A 1 23 ? 5.623 -8.031 -0.465 1.00 13.30 44 SER A C 2
ATOM 1589 O O . SER A 1 23 ? 6.376 -7.665 0.439 1.00 2.20 44 SER A O 2
ATOM 1597 N N . THR A 1 24 ? 4.843 -9.100 -0.377 1.00 74.41 45 THR A N 2
ATOM 1598 C CA . THR A 1 24 ? 4.915 -10.063 0.721 1.00 74.52 45 THR A CA 2
ATOM 1599 C C . THR A 1 24 ? 5.902 -11.176 0.348 1.00 42.12 45 THR A C 2
ATOM 1600 O O . THR A 1 24 ? 6.058 -11.499 -0.845 1.00 72.25 45 THR A O 2
ATOM 1611 N N . THR A 1 25 ? 6.574 -11.749 1.359 1.00 33.44 46 THR A N 2
ATOM 1612 C CA . THR A 1 25 ? 7.572 -12.810 1.148 1.00 60.33 46 THR A CA 2
ATOM 1613 C C . THR A 1 25 ? 6.851 -14.154 0.907 1.00 42.04 46 THR A C 2
ATOM 1614 O O . THR A 1 25 ? 6.605 -14.932 1.832 1.00 32.22 46 THR A O 2
ATOM 1625 N N . GLY A 1 26 ? 6.445 -14.362 -0.356 1.00 55.41 47 GLY A N 2
ATOM 1626 C CA . GLY A 1 26 ? 5.748 -15.578 -0.796 1.00 51.41 47 GLY A CA 2
ATOM 1627 C C . GLY A 1 26 ? 4.248 -15.357 -0.861 1.00 72.44 47 GLY A C 2
ATOM 1628 O O . GLY A 1 26 ? 3.776 -14.267 -0.513 1.00 5.24 47 GLY A O 2
ATOM 1632 N N . GLU A 1 27 ? 3.495 -16.380 -1.311 1.00 40.43 48 GLU A N 2
ATOM 1633 C CA . GLU A 1 27 ? 2.020 -16.339 -1.346 1.00 35.41 48 GLU A CA 2
ATOM 1634 C C . GLU A 1 27 ? 1.465 -16.404 0.082 1.00 14.33 48 GLU A C 2
ATOM 1635 O O . GLU A 1 27 ? 1.193 -17.489 0.611 1.00 45.21 48 GLU A O 2
ATOM 1647 N N . MET A 1 28 ? 1.371 -15.232 0.719 1.00 73.23 49 MET A N 2
ATOM 1648 C CA . MET A 1 28 ? 0.947 -15.098 2.116 1.00 61.13 49 MET A CA 2
ATOM 1649 C C . MET A 1 28 ? -0.573 -14.896 2.177 1.00 43.34 49 MET A C 2
ATOM 1650 O O . MET A 1 28 ? -1.143 -14.161 1.359 1.00 10.21 49 MET A O 2
ATOM 1664 N N . SER A 1 29 ? -1.210 -15.600 3.129 1.00 64.45 50 SER A N 2
ATOM 1665 C CA . SER A 1 29 ? -2.672 -15.589 3.343 1.00 1.21 50 SER A CA 2
ATOM 1666 C C . SER A 1 29 ? -3.194 -14.143 3.554 1.00 4.54 50 SER A C 2
ATOM 1667 O O . SER A 1 29 ? -2.505 -13.368 4.200 1.00 12.41 50 SER A O 2
ATOM 1675 N N . PRO A 1 30 ? -4.436 -13.788 3.042 1.00 21.12 51 PRO A N 2
ATOM 1676 C CA . PRO A 1 30 ? -4.949 -12.376 2.940 1.00 10.40 51 PRO A CA 2
ATOM 1677 C C . PRO A 1 30 ? -4.703 -11.512 4.199 1.00 63.02 51 PRO A C 2
ATOM 1678 O O . PRO A 1 30 ? -4.305 -10.350 4.099 1.00 52.13 51 PRO A O 2
ATOM 1689 N N . LEU A 1 31 ? -4.913 -12.124 5.367 1.00 52.54 52 LEU A N 2
ATOM 1690 C CA . LEU A 1 31 ? -4.808 -11.446 6.668 1.00 2.35 52 LEU A CA 2
ATOM 1691 C C . LEU A 1 31 ? -3.340 -11.102 6.979 1.00 24.41 52 LEU A C 2
ATOM 1692 O O . LEU A 1 31 ? -3.018 -9.954 7.305 1.00 33.11 52 LEU A O 2
ATOM 1708 N N . ASP A 1 32 ? -2.455 -12.107 6.820 1.00 52.00 53 ASP A N 2
ATOM 1709 C CA . ASP A 1 32 ? -1.000 -11.960 7.068 1.00 2.31 53 ASP A CA 2
ATOM 1710 C C . ASP A 1 32 ? -0.367 -11.016 6.050 1.00 50.14 53 ASP A C 2
ATOM 1711 O O . ASP A 1 32 ? 0.514 -10.243 6.397 1.00 55.31 53 ASP A O 2
ATOM 1720 N N . ALA A 1 33 ? -0.852 -11.118 4.801 1.00 35.40 54 ALA A N 2
ATOM 1721 C CA . ALA A 1 33 ? -0.365 -10.351 3.648 1.00 64.43 54 ALA A CA 2
ATOM 1722 C C . ALA A 1 33 ? -0.580 -8.853 3.877 1.00 33.54 54 ALA A C 2
ATOM 1723 O O . ALA A 1 33 ? 0.341 -8.064 3.736 1.00 2.12 54 ALA A O 2
ATOM 1730 N N . ARG A 1 34 ? -1.810 -8.497 4.284 1.00 22.22 55 ARG A N 2
ATOM 1731 C CA . ARG A 1 34 ? -2.194 -7.102 4.554 1.00 63.42 55 ARG A CA 2
ATOM 1732 C C . ARG A 1 34 ? -1.368 -6.512 5.710 1.00 23.21 55 ARG A C 2
ATOM 1733 O O . ARG A 1 34 ? -0.826 -5.425 5.570 1.00 2.31 55 ARG A O 2
ATOM 1754 N N . GLU A 1 35 ? -1.239 -7.268 6.820 1.00 71.10 56 GLU A N 2
ATOM 1755 C CA . GLU A 1 35 ? -0.476 -6.827 8.018 1.00 45.32 56 GLU A CA 2
ATOM 1756 C C . GLU A 1 35 ? 1.032 -6.706 7.719 1.00 22.21 56 GLU A C 2
ATOM 1757 O O . GLU A 1 35 ? 1.708 -5.843 8.277 1.00 51.10 56 GLU A O 2
ATOM 1769 N N . ASP A 1 36 ? 1.527 -7.582 6.832 1.00 14.15 57 ASP A N 2
ATOM 1770 C CA . ASP A 1 36 ? 2.938 -7.593 6.387 1.00 71.10 57 ASP A CA 2
ATOM 1771 C C . ASP A 1 36 ? 3.234 -6.333 5.559 1.00 33.44 57 ASP A C 2
ATOM 1772 O O . ASP A 1 36 ? 4.234 -5.643 5.782 1.00 54.21 57 ASP A O 2
ATOM 1781 N N . LEU A 1 37 ? 2.312 -6.043 4.629 1.00 41.02 58 LEU A N 2
ATOM 1782 C CA . LEU A 1 37 ? 2.368 -4.856 3.763 1.00 41.51 58 LEU A CA 2
ATOM 1783 C C . LEU A 1 37 ? 2.254 -3.552 4.584 1.00 61.24 58 LEU A C 2
ATOM 1784 O O . LEU A 1 37 ? 2.937 -2.589 4.281 1.00 4.32 58 LEU A O 2
ATOM 1800 N N . ILE A 1 38 ? 1.399 -3.554 5.626 1.00 12.25 59 ILE A N 2
ATOM 1801 C CA . ILE A 1 38 ? 1.245 -2.400 6.557 1.00 54.25 59 ILE A CA 2
ATOM 1802 C C . ILE A 1 38 ? 2.563 -2.139 7.304 1.00 24.23 59 ILE A C 2
ATOM 1803 O O . ILE A 1 38 ? 3.094 -1.029 7.265 1.00 21.34 59 ILE A O 2
ATOM 1819 N N . LYS A 1 39 ? 3.072 -3.208 7.939 1.00 20.12 60 LYS A N 2
ATOM 1820 C CA . LYS A 1 39 ? 4.311 -3.204 8.739 1.00 64.43 60 LYS A CA 2
ATOM 1821 C C . LYS A 1 39 ? 5.486 -2.619 7.938 1.00 43.34 60 LYS A C 2
ATOM 1822 O O . LYS A 1 39 ? 6.115 -1.639 8.347 1.00 24.31 60 LYS A O 2
ATOM 1841 N N . LYS A 1 40 ? 5.708 -3.207 6.761 1.00 62.51 61 LYS A N 2
ATOM 1842 C CA . LYS A 1 40 ? 6.853 -2.890 5.897 1.00 33.23 61 LYS A CA 2
ATOM 1843 C C . LYS A 1 40 ? 6.675 -1.551 5.171 1.00 72.12 61 LYS A C 2
ATOM 1844 O O . LYS A 1 40 ? 7.668 -0.885 4.887 1.00 52.11 61 LYS A O 2
ATOM 1863 N N . ALA A 1 41 ? 5.416 -1.156 4.888 1.00 71.02 62 ALA A N 2
ATOM 1864 C CA . ALA A 1 41 ? 5.120 0.188 4.338 1.00 54.52 62 ALA A CA 2
ATOM 1865 C C . ALA A 1 41 ? 5.468 1.271 5.366 1.00 64.41 62 ALA A C 2
ATOM 1866 O O . ALA A 1 41 ? 6.027 2.297 5.007 1.00 63.32 62 ALA A O 2
ATOM 1873 N N . ASP A 1 42 ? 5.144 1.012 6.651 1.00 60.44 63 ASP A N 2
ATOM 1874 C CA . ASP A 1 42 ? 5.486 1.916 7.768 1.00 15.23 63 ASP A CA 2
ATOM 1875 C C . ASP A 1 42 ? 7.006 1.977 7.968 1.00 62.13 63 ASP A C 2
ATOM 1876 O O . ASP A 1 42 ? 7.551 3.048 8.231 1.00 52.20 63 ASP A O 2
ATOM 1885 N N . GLU A 1 43 ? 7.685 0.829 7.799 1.00 5.32 64 GLU A N 2
ATOM 1886 C CA . GLU A 1 43 ? 9.163 0.759 7.810 1.00 13.53 64 GLU A CA 2
ATOM 1887 C C . GLU A 1 43 ? 9.770 1.513 6.604 1.00 4.33 64 GLU A C 2
ATOM 1888 O O . GLU A 1 43 ? 10.900 1.998 6.675 1.00 2.25 64 GLU A O 2
ATOM 1900 N N . LYS A 1 44 ? 9.014 1.578 5.493 1.00 70.14 65 LYS A N 2
ATOM 1901 C CA . LYS A 1 44 ? 9.369 2.404 4.313 1.00 72.33 65 LYS A CA 2
ATOM 1902 C C . LYS A 1 44 ? 8.823 3.840 4.441 1.00 51.44 65 LYS A C 2
ATOM 1903 O O . LYS A 1 44 ? 9.062 4.670 3.553 1.00 5.31 65 LYS A O 2
ATOM 1922 N N . GLY A 1 45 ? 8.100 4.124 5.544 1.00 73.34 66 GLY A N 2
ATOM 1923 C CA . GLY A 1 45 ? 7.504 5.435 5.780 1.00 2.14 66 GLY A CA 2
ATOM 1924 C C . GLY A 1 45 ? 6.428 5.790 4.755 1.00 54.21 66 GLY A C 2
ATOM 1925 O O . GLY A 1 45 ? 6.538 6.798 4.072 1.00 52.14 66 GLY A O 2
ATOM 1929 N N . ALA A 1 46 ? 5.390 4.947 4.650 1.00 23.12 67 ALA A N 2
ATOM 1930 C CA . ALA A 1 46 ? 4.285 5.115 3.679 1.00 73.32 67 ALA A CA 2
ATOM 1931 C C . ALA A 1 46 ? 2.934 5.147 4.400 1.00 32.54 67 ALA A C 2
ATOM 1932 O O . ALA A 1 46 ? 2.751 4.473 5.420 1.00 64.43 67 ALA A O 2
ATOM 1939 N N . ASP A 1 47 ? 1.987 5.921 3.847 1.00 64.53 68 ASP A N 2
ATOM 1940 C CA . ASP A 1 47 ? 0.656 6.125 4.442 1.00 73.32 68 ASP A CA 2
ATOM 1941 C C . ASP A 1 47 ? -0.372 5.142 3.857 1.00 53.12 68 ASP A C 2
ATOM 1942 O O . ASP A 1 47 ? -1.227 4.639 4.585 1.00 51.52 68 ASP A O 2
ATOM 1951 N N . VAL A 1 48 ? -0.293 4.872 2.538 1.00 43.44 69 VAL A N 2
ATOM 1952 C CA . VAL A 1 48 ? -1.235 3.949 1.850 1.00 4.12 69 VAL A CA 2
ATOM 1953 C C . VAL A 1 48 ? -0.475 2.815 1.138 1.00 20.11 69 VAL A C 2
ATOM 1954 O O . VAL A 1 48 ? 0.598 3.026 0.571 1.00 53.30 69 VAL A O 2
ATOM 1967 N N . VAL A 1 49 ? -1.076 1.616 1.191 1.00 60.20 70 VAL A N 2
ATOM 1968 C CA . VAL A 1 49 ? -0.607 0.404 0.511 1.00 65.42 70 VAL A CA 2
ATOM 1969 C C . VAL A 1 49 ? -1.677 0.013 -0.535 1.00 32.04 70 VAL A C 2
ATOM 1970 O O . VAL A 1 49 ? -2.798 -0.361 -0.167 1.00 25.03 70 VAL A O 2
ATOM 1983 N N . VAL A 1 50 ? -1.325 0.111 -1.827 1.00 44.33 71 VAL A N 2
ATOM 1984 C CA . VAL A 1 50 ? -2.284 0.016 -2.951 1.00 71.43 71 VAL A CA 2
ATOM 1985 C C . VAL A 1 50 ? -2.195 -1.361 -3.626 1.00 33.15 71 VAL A C 2
ATOM 1986 O O . VAL A 1 50 ? -1.241 -1.632 -4.373 1.00 22.55 71 VAL A O 2
ATOM 1999 N N . LEU A 1 51 ? -3.200 -2.217 -3.346 1.00 31.12 72 LEU A N 2
ATOM 2000 C CA . LEU A 1 51 ? -3.265 -3.603 -3.845 1.00 61.22 72 LEU A CA 2
ATOM 2001 C C . LEU A 1 51 ? -3.508 -3.628 -5.366 1.00 21.42 72 LEU A C 2
ATOM 2002 O O . LEU A 1 51 ? -4.618 -3.331 -5.843 1.00 15.44 72 LEU A O 2
ATOM 2018 N N . THR A 1 52 ? -2.442 -3.960 -6.114 1.00 61.44 73 THR A N 2
ATOM 2019 C CA . THR A 1 52 ? -2.449 -4.004 -7.593 1.00 3.32 73 THR A CA 2
ATOM 2020 C C . THR A 1 52 ? -2.057 -5.402 -8.115 1.00 41.14 73 THR A C 2
ATOM 2021 O O . THR A 1 52 ? -1.870 -5.602 -9.327 1.00 24.12 73 THR A O 2
ATOM 2032 N N . SER A 1 53 ? -1.969 -6.377 -7.197 1.00 52.30 74 SER A N 2
ATOM 2033 C CA . SER A 1 53 ? -1.505 -7.744 -7.502 1.00 61.11 74 SER A CA 2
ATOM 2034 C C . SER A 1 53 ? -2.638 -8.653 -8.019 1.00 24.31 74 SER A C 2
ATOM 2035 O O . SER A 1 53 ? -2.480 -9.881 -8.038 1.00 44.03 74 SER A O 2
ATOM 2043 N N . GLY A 1 54 ? -3.768 -8.053 -8.445 1.00 54.12 75 GLY A N 2
ATOM 2044 C CA . GLY A 1 54 ? -4.930 -8.818 -8.896 1.00 24.13 75 GLY A CA 2
ATOM 2045 C C . GLY A 1 54 ? -5.548 -9.608 -7.749 1.00 65.40 75 GLY A C 2
ATOM 2046 O O . GLY A 1 54 ? -5.627 -10.845 -7.799 1.00 3.20 75 GLY A O 2
ATOM 2050 N N . GLN A 1 55 ? -5.941 -8.866 -6.698 1.00 65.35 76 GLN A N 2
ATOM 2051 C CA . GLN A 1 55 ? -6.486 -9.420 -5.446 1.00 73.14 76 GLN A CA 2
ATOM 2052 C C . GLN A 1 55 ? -7.689 -10.355 -5.699 1.00 52.23 76 GLN A C 2
ATOM 2053 O O . GLN A 1 55 ? -8.583 -10.041 -6.498 1.00 61.02 76 GLN A O 2
ATOM 2067 N N . THR A 1 56 ? -7.669 -11.494 -4.993 1.00 24.41 77 THR A N 2
ATOM 2068 C CA . THR A 1 56 ? -8.651 -12.579 -5.101 1.00 71.20 77 THR A CA 2
ATOM 2069 C C . THR A 1 56 ? -8.236 -13.711 -4.138 1.00 44.41 77 THR A C 2
ATOM 2070 O O . THR A 1 56 ? -9.081 -14.478 -3.667 1.00 44.02 77 THR A O 2
ATOM 2081 N N . GLU A 1 57 ? -6.895 -13.816 -3.900 1.00 31.21 78 GLU A N 2
ATOM 2082 C CA . GLU A 1 57 ? -6.251 -14.796 -2.991 1.00 1.24 78 GLU A CA 2
ATOM 2083 C C . GLU A 1 57 ? -6.433 -16.254 -3.450 1.00 54.32 78 GLU A C 2
ATOM 2084 O O . GLU A 1 57 ? -6.093 -17.194 -2.723 1.00 40.13 78 GLU A O 2
ATOM 2096 N N . ASN A 1 58 ? -6.934 -16.424 -4.680 1.00 4.53 79 ASN A N 2
ATOM 2097 C CA . ASN A 1 58 ? -7.012 -17.717 -5.355 1.00 5.53 79 ASN A CA 2
ATOM 2098 C C . ASN A 1 58 ? -5.584 -18.195 -5.680 1.00 72.43 79 ASN A C 2
ATOM 2099 O O . ASN A 1 58 ? -5.225 -19.352 -5.428 1.00 21.04 79 ASN A O 2
ATOM 2110 N N . LYS A 1 59 ? -4.776 -17.255 -6.206 1.00 42.11 80 LYS A N 2
ATOM 2111 C CA . LYS A 1 59 ? -3.362 -17.467 -6.534 1.00 63.54 80 LYS A CA 2
ATOM 2112 C C . LYS A 1 59 ? -2.694 -16.084 -6.720 1.00 4.33 80 LYS A C 2
ATOM 2113 O O . LYS A 1 59 ? -2.783 -15.481 -7.800 1.00 34.11 80 LYS A O 2
ATOM 2132 N N . ILE A 1 60 ? -2.104 -15.557 -5.633 1.00 1.51 81 ILE A N 2
ATOM 2133 C CA . ILE A 1 60 ? -1.392 -14.256 -5.618 1.00 75.32 81 ILE A CA 2
ATOM 2134 C C . ILE A 1 60 ? -0.093 -14.399 -4.820 1.00 34.11 81 ILE A C 2
ATOM 2135 O O . ILE A 1 60 ? -0.059 -15.115 -3.816 1.00 44.45 81 ILE A O 2
ATOM 2151 N N . HIS A 1 61 ? 0.970 -13.727 -5.284 1.00 34.30 82 HIS A N 2
ATOM 2152 C CA . HIS A 1 61 ? 2.208 -13.560 -4.515 1.00 61.40 82 HIS A CA 2
ATOM 2153 C C . HIS A 1 61 ? 1.957 -12.543 -3.389 1.00 61.30 82 HIS A C 2
ATOM 2154 O O . HIS A 1 61 ? 2.433 -12.719 -2.279 1.00 42.24 82 HIS A O 2
ATOM 2169 N N . GLY A 1 62 ? 1.172 -11.489 -3.706 1.00 44.55 83 GLY A N 2
ATOM 2170 C CA . GLY A 1 62 ? 0.949 -10.361 -2.802 1.00 51.11 83 GLY A CA 2
ATOM 2171 C C . GLY A 1 62 ? 1.924 -9.234 -3.110 1.00 53.24 83 GLY A C 2
ATOM 2172 O O . GLY A 1 62 ? 3.110 -9.341 -2.791 1.00 65.33 83 GLY A O 2
ATOM 2176 N N . THR A 1 63 ? 1.443 -8.175 -3.777 1.00 43.21 84 THR A N 2
ATOM 2177 C CA . THR A 1 63 ? 2.270 -7.033 -4.211 1.00 33.34 84 THR A CA 2
ATOM 2178 C C . THR A 1 63 ? 1.404 -5.767 -4.220 1.00 3.11 84 THR A C 2
ATOM 2179 O O . THR A 1 63 ? 0.250 -5.799 -4.666 1.00 23.11 84 THR A O 2
ATOM 2190 N N . ALA A 1 64 ? 1.968 -4.658 -3.734 1.00 54.22 85 ALA A N 2
ATOM 2191 C CA . ALA A 1 64 ? 1.229 -3.406 -3.567 1.00 61.33 85 ALA A CA 2
ATOM 2192 C C . ALA A 1 64 ? 2.175 -2.200 -3.609 1.00 2.14 85 ALA A C 2
ATOM 2193 O O . ALA A 1 64 ? 3.293 -2.256 -3.080 1.00 53.42 85 ALA A O 2
ATOM 2200 N N . ASP A 1 65 ? 1.707 -1.109 -4.237 1.00 12.33 86 ASP A N 2
ATOM 2201 C CA . ASP A 1 65 ? 2.499 0.128 -4.405 1.00 43.21 86 ASP A CA 2
ATOM 2202 C C . ASP A 1 65 ? 2.283 1.030 -3.203 1.00 60.21 86 ASP A C 2
ATOM 2203 O O . ASP A 1 65 ? 1.143 1.269 -2.808 1.00 0.43 86 ASP A O 2
ATOM 2212 N N . ILE A 1 66 ? 3.371 1.542 -2.627 1.00 74.34 87 ILE A N 2
ATOM 2213 C CA . ILE A 1 66 ? 3.297 2.369 -1.415 1.00 34.33 87 ILE A CA 2
ATOM 2214 C C . ILE A 1 66 ? 3.338 3.866 -1.780 1.00 42.12 87 ILE A C 2
ATOM 2215 O O . ILE A 1 66 ? 4.153 4.317 -2.606 1.00 41.43 87 ILE A O 2
ATOM 2231 N N . TYR A 1 67 ? 2.433 4.618 -1.140 1.00 22.40 88 TYR A N 2
ATOM 2232 C CA . TYR A 1 67 ? 2.203 6.043 -1.390 1.00 53.41 88 TYR A CA 2
ATOM 2233 C C . TYR A 1 67 ? 2.207 6.802 -0.062 1.00 53.04 88 TYR A C 2
ATOM 2234 O O . TYR A 1 67 ? 1.922 6.234 0.996 1.00 25.34 88 TYR A O 2
ATOM 2252 N N . LYS A 1 68 ? 2.511 8.100 -0.147 1.00 14.34 89 LYS A N 2
ATOM 2253 C CA . LYS A 1 68 ? 2.436 9.037 0.980 1.00 30.03 89 LYS A CA 2
ATOM 2254 C C . LYS A 1 68 ? 1.430 10.140 0.676 1.00 65.41 89 LYS A C 2
ATOM 2255 O O . LYS A 1 68 ? 1.296 10.536 -0.476 1.00 22.01 89 LYS A O 2
ATOM 2274 N N . LYS A 1 69 ? 0.757 10.665 1.710 1.00 54.22 90 LYS A N 2
ATOM 2275 C CA . LYS A 1 69 ? -0.241 11.726 1.519 1.00 1.14 90 LYS A CA 2
ATOM 2276 C C . LYS A 1 69 ? 0.465 13.086 1.385 1.00 32.12 90 LYS A C 2
ATOM 2277 O O . LYS A 1 69 ? 1.290 13.443 2.230 1.00 53.35 90 LYS A O 2
ATOM 2296 N N . LYS A 1 70 ? 0.142 13.803 0.304 1.00 51.21 91 LYS A N 2
ATOM 2297 C CA . LYS A 1 70 ? 0.629 15.158 0.030 1.00 75.12 91 LYS A CA 2
ATOM 2298 C C . LYS A 1 70 ? 0.135 16.119 1.119 1.00 33.04 91 LYS A C 2
ATOM 2299 O O . LYS A 1 70 ? -1.080 16.252 1.309 1.00 13.41 91 LYS A O 2
ATOM 2318 N N . LEU A 1 71 ? 1.089 16.745 1.839 1.00 3.12 92 LEU A N 2
ATOM 2319 C CA . LEU A 1 71 ? 0.823 17.740 2.902 1.00 52.45 92 LEU A CA 2
ATOM 2320 C C . LEU A 1 71 ? 0.156 17.106 4.156 1.00 12.00 92 LEU A C 2
ATOM 2321 O O . LEU A 1 71 ? -0.136 15.903 4.188 1.00 12.11 92 LEU A O 2
ATOM 2337 N N . GLU A 1 72 ? -0.072 17.933 5.196 1.00 4.42 93 GLU A N 2
ATOM 2338 C CA . GLU A 1 72 ? -0.610 17.476 6.501 1.00 13.13 93 GLU A CA 2
ATOM 2339 C C . GLU A 1 72 ? -2.073 17.916 6.698 1.00 43.31 93 GLU A C 2
ATOM 2340 O O . GLU A 1 72 ? -2.564 18.775 5.976 1.00 14.43 93 GLU A O 2
ATOM 2352 N N . HIS A 1 73 ? -2.754 17.308 7.696 1.00 62.42 94 HIS A N 2
ATOM 2353 C CA . HIS A 1 73 ? -4.135 17.686 8.104 1.00 63.30 94 HIS A CA 2
ATOM 2354 C C . HIS A 1 73 ? -4.125 19.005 8.900 1.00 0.20 94 HIS A C 2
ATOM 2355 O O . HIS A 1 73 ? -5.069 19.794 8.834 1.00 2.34 94 HIS A O 2
ATOM 2370 N N . HIS A 1 74 ? -3.014 19.238 9.619 1.00 61.34 95 HIS A N 2
ATOM 2371 C CA . HIS A 1 74 ? -2.810 20.397 10.515 1.00 71.32 95 HIS A CA 2
ATOM 2372 C C . HIS A 1 74 ? -2.469 21.697 9.707 1.00 71.45 95 HIS A C 2
ATOM 2373 O O . HIS A 1 74 ? -2.083 22.699 10.296 1.00 61.32 95 HIS A O 2
ATOM 2388 N N . HIS A 1 75 ? -2.650 21.646 8.353 1.00 72.33 96 HIS A N 2
ATOM 2389 C CA . HIS A 1 75 ? -2.422 22.766 7.390 1.00 50.22 96 HIS A CA 2
ATOM 2390 C C . HIS A 1 75 ? -2.971 24.146 7.871 1.00 12.44 96 HIS A C 2
ATOM 2391 O O . HIS A 1 75 ? -4.031 24.596 7.449 1.00 13.21 96 HIS A O 2
ATOM 2406 N N . HIS A 1 76 ? -2.215 24.803 8.759 1.00 45.11 97 HIS A N 2
ATOM 2407 C CA . HIS A 1 76 ? -2.601 26.052 9.422 1.00 74.11 97 HIS A CA 2
ATOM 2408 C C . HIS A 1 76 ? -1.464 26.486 10.352 1.00 60.10 97 HIS A C 2
ATOM 2409 O O . HIS A 1 76 ? -1.198 25.820 11.355 1.00 10.51 97 HIS A O 2
ATOM 2424 N N . HIS A 1 77 ? -0.769 27.573 9.987 1.00 2.22 98 HIS A N 2
ATOM 2425 C CA . HIS A 1 77 ? 0.250 28.207 10.842 1.00 63.32 98 HIS A CA 2
ATOM 2426 C C . HIS A 1 77 ? -0.290 29.521 11.427 1.00 4.31 98 HIS A C 2
ATOM 2427 O O . HIS A 1 77 ? 0.074 29.882 12.554 1.00 32.21 98 HIS A O 2
ATOM 2442 N N . HIS A 1 78 ? -1.163 30.203 10.645 1.00 10.41 99 HIS A N 2
ATOM 2443 C CA . HIS A 1 78 ? -1.759 31.511 10.992 1.00 71.31 99 HIS A CA 2
ATOM 2444 C C . HIS A 1 78 ? -0.647 32.597 11.038 1.00 55.34 99 HIS A C 2
ATOM 2445 O O . HIS A 1 78 ? -0.365 33.199 9.985 1.00 65.52 99 HIS A O 2
ATOM 2461 N N . ALA A 1 1 ? 0.595 3.111 7.718 1.00 62.10 22 ALA A N 3
ATOM 2462 C CA . ALA A 1 1 ? 0.334 2.430 6.436 1.00 70.02 22 ALA A CA 3
ATOM 2463 C C . ALA A 1 1 ? -1.001 1.658 6.510 1.00 25.12 22 ALA A C 3
ATOM 2464 O O . ALA A 1 1 ? -1.127 0.711 7.277 1.00 44.33 22 ALA A O 3
ATOM 2473 N N . GLU A 1 2 ? -2.001 2.082 5.714 1.00 61.23 23 GLU A N 3
ATOM 2474 C CA . GLU A 1 2 ? -3.362 1.490 5.722 1.00 33.11 23 GLU A CA 3
ATOM 2475 C C . GLU A 1 2 ? -3.667 0.800 4.378 1.00 4.24 23 GLU A C 3
ATOM 2476 O O . GLU A 1 2 ? -3.376 1.350 3.313 1.00 4.25 23 GLU A O 3
ATOM 2488 N N . ILE A 1 3 ? -4.269 -0.398 4.437 1.00 55.33 24 ILE A N 3
ATOM 2489 C CA . ILE A 1 3 ? -4.640 -1.174 3.241 1.00 23.25 24 ILE A CA 3
ATOM 2490 C C . ILE A 1 3 ? -5.854 -0.524 2.552 1.00 12.23 24 ILE A C 3
ATOM 2491 O O . ILE A 1 3 ? -6.899 -0.319 3.184 1.00 13.13 24 ILE A O 3
ATOM 2507 N N . MET A 1 4 ? -5.678 -0.166 1.269 1.00 62.34 25 MET A N 3
ATOM 2508 C CA . MET A 1 4 ? -6.763 0.298 0.392 1.00 64.14 25 MET A CA 3
ATOM 2509 C C . MET A 1 4 ? -6.679 -0.437 -0.952 1.00 41.43 25 MET A C 3
ATOM 2510 O O . MET A 1 4 ? -5.584 -0.764 -1.433 1.00 54.40 25 MET A O 3
ATOM 2524 N N . LYS A 1 5 ? -7.854 -0.706 -1.531 1.00 74.22 26 LYS A N 3
ATOM 2525 C CA . LYS A 1 5 ? -7.990 -1.296 -2.873 1.00 51.45 26 LYS A CA 3
ATOM 2526 C C . LYS A 1 5 ? -7.654 -0.239 -3.939 1.00 23.23 26 LYS A C 3
ATOM 2527 O O . LYS A 1 5 ? -8.063 0.911 -3.800 1.00 5.41 26 LYS A O 3
ATOM 2546 N N . LYS A 1 6 ? -6.915 -0.652 -4.988 1.00 55.31 27 LYS A N 3
ATOM 2547 C CA . LYS A 1 6 ? -6.419 0.247 -6.063 1.00 63.15 27 LYS A CA 3
ATOM 2548 C C . LYS A 1 6 ? -7.572 1.043 -6.724 1.00 4.41 27 LYS A C 3
ATOM 2549 O O . LYS A 1 6 ? -7.413 2.232 -6.997 1.00 34.44 27 LYS A O 3
ATOM 2568 N N . THR A 1 7 ? -8.722 0.376 -6.955 1.00 75.44 28 THR A N 3
ATOM 2569 C CA . THR A 1 7 ? -9.895 0.988 -7.627 1.00 62.03 28 THR A CA 3
ATOM 2570 C C . THR A 1 7 ? -10.401 2.238 -6.872 1.00 54.15 28 THR A C 3
ATOM 2571 O O . THR A 1 7 ? -10.569 3.310 -7.468 1.00 21.34 28 THR A O 3
ATOM 2582 N N . ASP A 1 8 ? -10.605 2.091 -5.552 1.00 0.52 29 ASP A N 3
ATOM 2583 C CA . ASP A 1 8 ? -11.136 3.179 -4.713 1.00 55.32 29 ASP A CA 3
ATOM 2584 C C . ASP A 1 8 ? -10.026 4.207 -4.404 1.00 10.05 29 ASP A C 3
ATOM 2585 O O . ASP A 1 8 ? -10.291 5.411 -4.338 1.00 65.31 29 ASP A O 3
ATOM 2594 N N . PHE A 1 9 ? -8.785 3.716 -4.220 1.00 15.22 30 PHE A N 3
ATOM 2595 C CA . PHE A 1 9 ? -7.592 4.573 -4.090 1.00 50.44 30 PHE A CA 3
ATOM 2596 C C . PHE A 1 9 ? -7.404 5.509 -5.309 1.00 61.35 30 PHE A C 3
ATOM 2597 O O . PHE A 1 9 ? -7.026 6.669 -5.139 1.00 14.14 30 PHE A O 3
ATOM 2614 N N . ASP A 1 10 ? -7.657 4.981 -6.521 1.00 33.02 31 ASP A N 3
ATOM 2615 C CA . ASP A 1 10 ? -7.382 5.691 -7.799 1.00 41.15 31 ASP A CA 3
ATOM 2616 C C . ASP A 1 10 ? -8.087 7.062 -7.828 1.00 3.33 31 ASP A C 3
ATOM 2617 O O . ASP A 1 10 ? -7.491 8.079 -8.207 1.00 53.33 31 ASP A O 3
ATOM 2626 N N . LYS A 1 11 ? -9.332 7.052 -7.332 1.00 14.41 32 LYS A N 3
ATOM 2627 C CA . LYS A 1 11 ? -10.200 8.239 -7.178 1.00 44.00 32 LYS A CA 3
ATOM 2628 C C . LYS A 1 11 ? -9.492 9.388 -6.423 1.00 10.41 32 LYS A C 3
ATOM 2629 O O . LYS A 1 11 ? -9.674 10.563 -6.754 1.00 54.14 32 LYS A O 3
ATOM 2648 N N . VAL A 1 12 ? -8.668 9.022 -5.419 1.00 70.21 33 VAL A N 3
ATOM 2649 C CA . VAL A 1 12 ? -7.946 9.982 -4.554 1.00 54.54 33 VAL A CA 3
ATOM 2650 C C . VAL A 1 12 ? -6.416 9.870 -4.741 1.00 14.31 33 VAL A C 3
ATOM 2651 O O . VAL A 1 12 ? -5.657 10.362 -3.904 1.00 65.03 33 VAL A O 3
ATOM 2664 N N . ALA A 1 13 ? -5.967 9.262 -5.860 1.00 71.11 34 ALA A N 3
ATOM 2665 C CA . ALA A 1 13 ? -4.523 9.009 -6.104 1.00 14.35 34 ALA A CA 3
ATOM 2666 C C . ALA A 1 13 ? -3.691 10.316 -6.150 1.00 43.40 34 ALA A C 3
ATOM 2667 O O . ALA A 1 13 ? -2.524 10.321 -5.760 1.00 63.12 34 ALA A O 3
ATOM 2674 N N . SER A 1 14 ? -4.321 11.416 -6.606 1.00 15.31 35 SER A N 3
ATOM 2675 C CA . SER A 1 14 ? -3.685 12.749 -6.700 1.00 53.44 35 SER A CA 3
ATOM 2676 C C . SER A 1 14 ? -3.352 13.332 -5.308 1.00 60.43 35 SER A C 3
ATOM 2677 O O . SER A 1 14 ? -2.516 14.236 -5.193 1.00 62.32 35 SER A O 3
ATOM 2685 N N . GLU A 1 15 ? -4.019 12.803 -4.259 1.00 74.42 36 GLU A N 3
ATOM 2686 C CA . GLU A 1 15 ? -3.770 13.204 -2.859 1.00 51.52 36 GLU A CA 3
ATOM 2687 C C . GLU A 1 15 ? -2.499 12.526 -2.312 1.00 44.13 36 GLU A C 3
ATOM 2688 O O . GLU A 1 15 ? -2.049 12.834 -1.205 1.00 22.51 36 GLU A O 3
ATOM 2700 N N . TYR A 1 16 ? -1.943 11.567 -3.089 1.00 5.11 37 TYR A N 3
ATOM 2701 C CA . TYR A 1 16 ? -0.808 10.731 -2.666 1.00 54.24 37 TYR A CA 3
ATOM 2702 C C . TYR A 1 16 ? 0.283 10.717 -3.748 1.00 20.13 37 TYR A C 3
ATOM 2703 O O . TYR A 1 16 ? 0.006 10.985 -4.925 1.00 43.31 37 TYR A O 3
ATOM 2721 N N . THR A 1 17 ? 1.531 10.434 -3.334 1.00 33.11 38 THR A N 3
ATOM 2722 C CA . THR A 1 17 ? 2.673 10.288 -4.259 1.00 20.40 38 THR A CA 3
ATOM 2723 C C . THR A 1 17 ? 3.382 8.946 -4.000 1.00 42.25 38 THR A C 3
ATOM 2724 O O . THR A 1 17 ? 3.627 8.579 -2.850 1.00 12.42 38 THR A O 3
ATOM 2735 N N . LYS A 1 18 ? 3.677 8.204 -5.082 1.00 24.42 39 LYS A N 3
ATOM 2736 C CA . LYS A 1 18 ? 4.258 6.858 -4.992 1.00 33.14 39 LYS A CA 3
ATOM 2737 C C . LYS A 1 18 ? 5.726 6.932 -4.561 1.00 11.54 39 LYS A C 3
ATOM 2738 O O . LYS A 1 18 ? 6.541 7.570 -5.234 1.00 1.12 39 LYS A O 3
ATOM 2757 N N . ILE A 1 19 ? 6.053 6.293 -3.429 1.00 22.42 40 ILE A N 3
ATOM 2758 C CA . ILE A 1 19 ? 7.432 6.248 -2.917 1.00 14.33 40 ILE A CA 3
ATOM 2759 C C . ILE A 1 19 ? 8.084 4.876 -3.199 1.00 12.42 40 ILE A C 3
ATOM 2760 O O . ILE A 1 19 ? 9.267 4.676 -2.899 1.00 14.52 40 ILE A O 3
ATOM 2776 N N . GLY A 1 20 ? 7.303 3.940 -3.782 1.00 1.25 41 GLY A N 3
ATOM 2777 C CA . GLY A 1 20 ? 7.815 2.630 -4.191 1.00 1.00 41 GLY A CA 3
ATOM 2778 C C . GLY A 1 20 ? 6.709 1.612 -4.446 1.00 1.35 41 GLY A C 3
ATOM 2779 O O . GLY A 1 20 ? 5.518 1.948 -4.412 1.00 3.13 41 GLY A O 3
ATOM 2783 N N . THR A 1 21 ? 7.120 0.374 -4.745 1.00 4.25 42 THR A N 3
ATOM 2784 C CA . THR A 1 21 ? 6.237 -0.808 -4.765 1.00 72.44 42 THR A CA 3
ATOM 2785 C C . THR A 1 21 ? 6.865 -1.891 -3.876 1.00 33.44 42 THR A C 3
ATOM 2786 O O . THR A 1 21 ? 8.062 -2.172 -4.001 1.00 62.10 42 THR A O 3
ATOM 2797 N N . ILE A 1 22 ? 6.065 -2.492 -2.981 1.00 22.41 43 ILE A N 3
ATOM 2798 C CA . ILE A 1 22 ? 6.498 -3.623 -2.147 1.00 43.03 43 ILE A CA 3
ATOM 2799 C C . ILE A 1 22 ? 5.738 -4.903 -2.533 1.00 43.34 43 ILE A C 3
ATOM 2800 O O . ILE A 1 22 ? 4.753 -4.874 -3.292 1.00 13.13 43 ILE A O 3
ATOM 2816 N N . SER A 1 23 ? 6.223 -6.013 -1.982 1.00 33.14 44 SER A N 3
ATOM 2817 C CA . SER A 1 23 ? 5.657 -7.348 -2.154 1.00 13.32 44 SER A CA 3
ATOM 2818 C C . SER A 1 23 ? 5.591 -8.045 -0.796 1.00 34.40 44 SER A C 3
ATOM 2819 O O . SER A 1 23 ? 6.326 -7.685 0.129 1.00 13.53 44 SER A O 3
ATOM 2827 N N . THR A 1 24 ? 4.677 -9.007 -0.677 1.00 53.32 45 THR A N 3
ATOM 2828 C CA . THR A 1 24 ? 4.491 -9.783 0.544 1.00 44.34 45 THR A CA 3
ATOM 2829 C C . THR A 1 24 ? 5.636 -10.807 0.714 1.00 51.44 45 THR A C 3
ATOM 2830 O O . THR A 1 24 ? 6.082 -11.411 -0.266 1.00 62.41 45 THR A O 3
ATOM 2841 N N . THR A 1 25 ? 6.129 -10.963 1.957 1.00 71.33 46 THR A N 3
ATOM 2842 C CA . THR A 1 25 ? 7.160 -11.949 2.298 1.00 22.42 46 THR A CA 3
ATOM 2843 C C . THR A 1 25 ? 6.521 -13.353 2.309 1.00 74.42 46 THR A C 3
ATOM 2844 O O . THR A 1 25 ? 5.916 -13.768 3.307 1.00 53.13 46 THR A O 3
ATOM 2855 N N . GLY A 1 26 ? 6.598 -14.034 1.151 1.00 75.25 47 GLY A N 3
ATOM 2856 C CA . GLY A 1 26 ? 5.970 -15.344 0.962 1.00 71.41 47 GLY A CA 3
ATOM 2857 C C . GLY A 1 26 ? 4.524 -15.234 0.488 1.00 12.43 47 GLY A C 3
ATOM 2858 O O . GLY A 1 26 ? 3.911 -14.164 0.581 1.00 35.13 47 GLY A O 3
ATOM 2862 N N . GLU A 1 27 ? 3.989 -16.343 -0.041 1.00 41.15 48 GLU A N 3
ATOM 2863 C CA . GLU A 1 27 ? 2.599 -16.426 -0.491 1.00 14.22 48 GLU A CA 3
ATOM 2864 C C . GLU A 1 27 ? 1.708 -16.779 0.709 1.00 71.32 48 GLU A C 3
ATOM 2865 O O . GLU A 1 27 ? 1.590 -17.954 1.082 1.00 12.12 48 GLU A O 3
ATOM 2877 N N . MET A 1 28 ? 1.131 -15.739 1.337 1.00 22.43 49 MET A N 3
ATOM 2878 C CA . MET A 1 28 ? 0.316 -15.878 2.560 1.00 33.20 49 MET A CA 3
ATOM 2879 C C . MET A 1 28 ? -1.170 -15.567 2.301 1.00 71.40 49 MET A C 3
ATOM 2880 O O . MET A 1 28 ? -1.552 -15.051 1.239 1.00 1.11 49 MET A O 3
ATOM 2894 N N . SER A 1 29 ? -1.989 -15.912 3.311 1.00 53.33 50 SER A N 3
ATOM 2895 C CA . SER A 1 29 ? -3.449 -15.679 3.336 1.00 45.12 50 SER A CA 3
ATOM 2896 C C . SER A 1 29 ? -3.760 -14.150 3.341 1.00 2.30 50 SER A C 3
ATOM 2897 O O . SER A 1 29 ? -2.892 -13.384 3.753 1.00 64.20 50 SER A O 3
ATOM 2905 N N . PRO A 1 30 ? -5.004 -13.688 2.917 1.00 35.53 51 PRO A N 3
ATOM 2906 C CA . PRO A 1 30 ? -5.315 -12.243 2.672 1.00 45.42 51 PRO A CA 3
ATOM 2907 C C . PRO A 1 30 ? -4.848 -11.289 3.786 1.00 54.43 51 PRO A C 3
ATOM 2908 O O . PRO A 1 30 ? -4.056 -10.386 3.528 1.00 12.55 51 PRO A O 3
ATOM 2919 N N . LEU A 1 31 ? -5.300 -11.540 5.026 1.00 32.31 52 LEU A N 3
ATOM 2920 C CA . LEU A 1 31 ? -5.027 -10.649 6.167 1.00 25.54 52 LEU A CA 3
ATOM 2921 C C . LEU A 1 31 ? -3.544 -10.724 6.562 1.00 55.30 52 LEU A C 3
ATOM 2922 O O . LEU A 1 31 ? -2.946 -9.700 6.864 1.00 4.21 52 LEU A O 3
ATOM 2938 N N . ASP A 1 32 ? -2.955 -11.937 6.516 1.00 23.10 53 ASP A N 3
ATOM 2939 C CA . ASP A 1 32 ? -1.514 -12.165 6.824 1.00 34.41 53 ASP A CA 3
ATOM 2940 C C . ASP A 1 32 ? -0.606 -11.395 5.850 1.00 64.22 53 ASP A C 3
ATOM 2941 O O . ASP A 1 32 ? 0.434 -10.851 6.241 1.00 41.14 53 ASP A O 3
ATOM 2950 N N . ALA A 1 33 ? -1.036 -11.363 4.579 1.00 54.42 54 ALA A N 3
ATOM 2951 C CA . ALA A 1 33 ? -0.355 -10.642 3.500 1.00 70.24 54 ALA A CA 3
ATOM 2952 C C . ALA A 1 33 ? -0.408 -9.133 3.776 1.00 54.23 54 ALA A C 3
ATOM 2953 O O . ALA A 1 33 ? 0.605 -8.445 3.685 1.00 42.41 54 ALA A O 3
ATOM 2960 N N . ARG A 1 34 ? -1.608 -8.663 4.178 1.00 64.11 55 ARG A N 3
ATOM 2961 C CA . ARG A 1 34 ? -1.866 -7.251 4.518 1.00 70.34 55 ARG A CA 3
ATOM 2962 C C . ARG A 1 34 ? -1.010 -6.793 5.695 1.00 24.22 55 ARG A C 3
ATOM 2963 O O . ARG A 1 34 ? -0.485 -5.708 5.651 1.00 1.21 55 ARG A O 3
ATOM 2984 N N . GLU A 1 35 ? -0.884 -7.652 6.727 1.00 53.21 56 GLU A N 3
ATOM 2985 C CA . GLU A 1 35 ? -0.102 -7.361 7.952 1.00 52.43 56 GLU A CA 3
ATOM 2986 C C . GLU A 1 35 ? 1.363 -7.092 7.609 1.00 14.40 56 GLU A C 3
ATOM 2987 O O . GLU A 1 35 ? 1.974 -6.139 8.107 1.00 31.10 56 GLU A O 3
ATOM 2999 N N . ASP A 1 36 ? 1.887 -7.941 6.718 1.00 0.11 57 ASP A N 3
ATOM 3000 C CA . ASP A 1 36 ? 3.252 -7.830 6.195 1.00 62.31 57 ASP A CA 3
ATOM 3001 C C . ASP A 1 36 ? 3.428 -6.519 5.401 1.00 22.02 57 ASP A C 3
ATOM 3002 O O . ASP A 1 36 ? 4.397 -5.774 5.609 1.00 2.14 57 ASP A O 3
ATOM 3011 N N . LEU A 1 37 ? 2.452 -6.255 4.515 1.00 20.21 58 LEU A N 3
ATOM 3012 C CA . LEU A 1 37 ? 2.435 -5.064 3.651 1.00 2.43 58 LEU A CA 3
ATOM 3013 C C . LEU A 1 37 ? 2.344 -3.757 4.481 1.00 5.14 58 LEU A C 3
ATOM 3014 O O . LEU A 1 37 ? 3.052 -2.799 4.191 1.00 33.02 58 LEU A O 3
ATOM 3030 N N . ILE A 1 38 ? 1.498 -3.758 5.535 1.00 1.32 59 ILE A N 3
ATOM 3031 C CA . ILE A 1 38 ? 1.333 -2.614 6.468 1.00 62.22 59 ILE A CA 3
ATOM 3032 C C . ILE A 1 38 ? 2.659 -2.340 7.188 1.00 64.30 59 ILE A C 3
ATOM 3033 O O . ILE A 1 38 ? 3.161 -1.220 7.151 1.00 55.13 59 ILE A O 3
ATOM 3049 N N . LYS A 1 39 ? 3.218 -3.405 7.793 1.00 35.44 60 LYS A N 3
ATOM 3050 C CA . LYS A 1 39 ? 4.488 -3.360 8.542 1.00 13.44 60 LYS A CA 3
ATOM 3051 C C . LYS A 1 39 ? 5.620 -2.721 7.716 1.00 54.33 60 LYS A C 3
ATOM 3052 O O . LYS A 1 39 ? 6.176 -1.679 8.092 1.00 73.41 60 LYS A O 3
ATOM 3071 N N . LYS A 1 40 ? 5.884 -3.326 6.555 1.00 63.03 61 LYS A N 3
ATOM 3072 C CA . LYS A 1 40 ? 7.020 -2.962 5.701 1.00 54.40 61 LYS A CA 3
ATOM 3073 C C . LYS A 1 40 ? 6.831 -1.587 5.040 1.00 52.41 61 LYS A C 3
ATOM 3074 O O . LYS A 1 40 ? 7.771 -0.777 5.024 1.00 4.13 61 LYS A O 3
ATOM 3093 N N . ALA A 1 41 ? 5.602 -1.305 4.554 1.00 30.33 62 ALA A N 3
ATOM 3094 C CA . ALA A 1 41 ? 5.265 0.005 3.956 1.00 4.01 62 ALA A CA 3
ATOM 3095 C C . ALA A 1 41 ? 5.407 1.130 4.983 1.00 62.41 62 ALA A C 3
ATOM 3096 O O . ALA A 1 41 ? 5.892 2.209 4.660 1.00 13.21 62 ALA A O 3
ATOM 3103 N N . ASP A 1 42 ? 5.003 0.846 6.230 1.00 12.14 63 ASP A N 3
ATOM 3104 C CA . ASP A 1 42 ? 5.080 1.819 7.328 1.00 63.32 63 ASP A CA 3
ATOM 3105 C C . ASP A 1 42 ? 6.545 2.106 7.672 1.00 53.33 63 ASP A C 3
ATOM 3106 O O . ASP A 1 42 ? 6.914 3.253 7.891 1.00 55.30 63 ASP A O 3
ATOM 3115 N N . GLU A 1 43 ? 7.379 1.052 7.661 1.00 72.44 64 GLU A N 3
ATOM 3116 C CA . GLU A 1 43 ? 8.839 1.188 7.839 1.00 75.14 64 GLU A CA 3
ATOM 3117 C C . GLU A 1 43 ? 9.486 1.968 6.663 1.00 12.24 64 GLU A C 3
ATOM 3118 O O . GLU A 1 43 ? 10.550 2.564 6.837 1.00 12.03 64 GLU A O 3
ATOM 3130 N N . LYS A 1 44 ? 8.851 1.942 5.463 1.00 11.21 65 LYS A N 3
ATOM 3131 C CA . LYS A 1 44 ? 9.253 2.823 4.328 1.00 45.13 65 LYS A CA 3
ATOM 3132 C C . LYS A 1 44 ? 8.747 4.274 4.533 1.00 52.12 65 LYS A C 3
ATOM 3133 O O . LYS A 1 44 ? 9.230 5.201 3.874 1.00 22.13 65 LYS A O 3
ATOM 3152 N N . GLY A 1 45 ? 7.770 4.450 5.442 1.00 41.24 66 GLY A N 3
ATOM 3153 C CA . GLY A 1 45 ? 7.170 5.761 5.721 1.00 14.23 66 GLY A CA 3
ATOM 3154 C C . GLY A 1 45 ? 5.873 6.009 4.949 1.00 44.31 66 GLY A C 3
ATOM 3155 O O . GLY A 1 45 ? 5.324 7.111 5.007 1.00 22.45 66 GLY A O 3
ATOM 3159 N N . ALA A 1 46 ? 5.379 4.983 4.235 1.00 22.02 67 ALA A N 3
ATOM 3160 C CA . ALA A 1 46 ? 4.137 5.070 3.438 1.00 41.25 67 ALA A CA 3
ATOM 3161 C C . ALA A 1 46 ? 2.890 5.221 4.329 1.00 53.21 67 ALA A C 3
ATOM 3162 O O . ALA A 1 46 ? 2.806 4.623 5.415 1.00 3.15 67 ALA A O 3
ATOM 3169 N N . ASP A 1 47 ? 1.940 6.033 3.850 1.00 11.50 68 ASP A N 3
ATOM 3170 C CA . ASP A 1 47 ? 0.647 6.260 4.509 1.00 34.33 68 ASP A CA 3
ATOM 3171 C C . ASP A 1 47 ? -0.391 5.264 4.010 1.00 22.32 68 ASP A C 3
ATOM 3172 O O . ASP A 1 47 ? -1.202 4.769 4.796 1.00 64.13 68 ASP A O 3
ATOM 3181 N N . VAL A 1 48 ? -0.380 4.975 2.693 1.00 3.41 69 VAL A N 3
ATOM 3182 C CA . VAL A 1 48 ? -1.351 4.042 2.085 1.00 2.11 69 VAL A CA 3
ATOM 3183 C C . VAL A 1 48 ? -0.623 2.910 1.338 1.00 34.43 69 VAL A C 3
ATOM 3184 O O . VAL A 1 48 ? 0.323 3.152 0.582 1.00 33.03 69 VAL A O 3
ATOM 3197 N N . VAL A 1 49 ? -1.083 1.678 1.600 1.00 14.15 70 VAL A N 3
ATOM 3198 C CA . VAL A 1 49 ? -0.650 0.454 0.921 1.00 12.21 70 VAL A CA 3
ATOM 3199 C C . VAL A 1 49 ? -1.741 0.077 -0.101 1.00 13.53 70 VAL A C 3
ATOM 3200 O O . VAL A 1 49 ? -2.845 -0.332 0.283 1.00 1.30 70 VAL A O 3
ATOM 3213 N N . VAL A 1 50 ? -1.429 0.239 -1.384 1.00 72.31 71 VAL A N 3
ATOM 3214 C CA . VAL A 1 50 ? -2.408 0.120 -2.476 1.00 33.30 71 VAL A CA 3
ATOM 3215 C C . VAL A 1 50 ? -2.324 -1.269 -3.117 1.00 25.23 71 VAL A C 3
ATOM 3216 O O . VAL A 1 50 ? -1.359 -1.550 -3.845 1.00 44.21 71 VAL A O 3
ATOM 3229 N N . LEU A 1 51 ? -3.329 -2.128 -2.827 1.00 71.33 72 LEU A N 3
ATOM 3230 C CA . LEU A 1 51 ? -3.406 -3.496 -3.381 1.00 60.00 72 LEU A CA 3
ATOM 3231 C C . LEU A 1 51 ? -3.559 -3.444 -4.914 1.00 62.50 72 LEU A C 3
ATOM 3232 O O . LEU A 1 51 ? -4.676 -3.341 -5.436 1.00 34.21 72 LEU A O 3
ATOM 3248 N N . THR A 1 52 ? -2.413 -3.462 -5.616 1.00 0.42 73 THR A N 3
ATOM 3249 C CA . THR A 1 52 ? -2.359 -3.479 -7.085 1.00 54.22 73 THR A CA 3
ATOM 3250 C C . THR A 1 52 ? -2.475 -4.923 -7.614 1.00 73.20 73 THR A C 3
ATOM 3251 O O . THR A 1 52 ? -2.724 -5.148 -8.807 1.00 24.23 73 THR A O 3
ATOM 3262 N N . SER A 1 53 ? -2.244 -5.893 -6.711 1.00 35.01 74 SER A N 3
ATOM 3263 C CA . SER A 1 53 ? -2.673 -7.286 -6.890 1.00 35.41 74 SER A CA 3
ATOM 3264 C C . SER A 1 53 ? -4.089 -7.445 -6.303 1.00 13.34 74 SER A C 3
ATOM 3265 O O . SER A 1 53 ? -4.466 -6.710 -5.370 1.00 44.43 74 SER A O 3
ATOM 3273 N N . GLY A 1 54 ? -4.865 -8.393 -6.844 1.00 41.13 75 GLY A N 3
ATOM 3274 C CA . GLY A 1 54 ? -6.212 -8.673 -6.338 1.00 34.15 75 GLY A CA 3
ATOM 3275 C C . GLY A 1 54 ? -6.218 -9.267 -4.932 1.00 74.04 75 GLY A C 3
ATOM 3276 O O . GLY A 1 54 ? -7.191 -9.086 -4.181 1.00 72.55 75 GLY A O 3
ATOM 3280 N N . GLN A 1 55 ? -5.117 -9.981 -4.603 1.00 75.12 76 GLN A N 3
ATOM 3281 C CA . GLN A 1 55 ? -4.917 -10.683 -3.316 1.00 64.33 76 GLN A CA 3
ATOM 3282 C C . GLN A 1 55 ? -6.051 -11.725 -3.107 1.00 42.00 76 GLN A C 3
ATOM 3283 O O . GLN A 1 55 ? -6.487 -12.006 -1.984 1.00 71.31 76 GLN A O 3
ATOM 3297 N N . THR A 1 56 ? -6.465 -12.340 -4.240 1.00 4.00 77 THR A N 3
ATOM 3298 C CA . THR A 1 56 ? -7.599 -13.288 -4.311 1.00 51.44 77 THR A CA 3
ATOM 3299 C C . THR A 1 56 ? -7.158 -14.746 -3.993 1.00 33.41 77 THR A C 3
ATOM 3300 O O . THR A 1 56 ? -7.861 -15.711 -4.326 1.00 33.03 77 THR A O 3
ATOM 3311 N N . GLU A 1 57 ? -5.967 -14.866 -3.359 1.00 12.33 78 GLU A N 3
ATOM 3312 C CA . GLU A 1 57 ? -5.407 -16.123 -2.775 1.00 20.45 78 GLU A CA 3
ATOM 3313 C C . GLU A 1 57 ? -4.837 -17.092 -3.829 1.00 60.43 78 GLU A C 3
ATOM 3314 O O . GLU A 1 57 ? -4.121 -18.031 -3.473 1.00 13.03 78 GLU A O 3
ATOM 3326 N N . ASN A 1 58 ? -5.133 -16.853 -5.116 1.00 43.24 79 ASN A N 3
ATOM 3327 C CA . ASN A 1 58 ? -4.734 -17.747 -6.207 1.00 12.32 79 ASN A CA 3
ATOM 3328 C C . ASN A 1 58 ? -3.269 -17.501 -6.587 1.00 5.22 79 ASN A C 3
ATOM 3329 O O . ASN A 1 58 ? -2.983 -16.708 -7.484 1.00 14.32 79 ASN A O 3
ATOM 3340 N N . LYS A 1 59 ? -2.357 -18.172 -5.840 1.00 60.20 80 LYS A N 3
ATOM 3341 C CA . LYS A 1 59 ? -0.899 -18.111 -6.039 1.00 2.30 80 LYS A CA 3
ATOM 3342 C C . LYS A 1 59 ? -0.407 -16.653 -6.028 1.00 75.24 80 LYS A C 3
ATOM 3343 O O . LYS A 1 59 ? 0.094 -16.133 -7.034 1.00 33.04 80 LYS A O 3
ATOM 3362 N N . ILE A 1 60 ? -0.628 -15.990 -4.880 1.00 54.55 81 ILE A N 3
ATOM 3363 C CA . ILE A 1 60 ? -0.343 -14.557 -4.701 1.00 44.21 81 ILE A CA 3
ATOM 3364 C C . ILE A 1 60 ? 0.962 -14.360 -3.908 1.00 72.24 81 ILE A C 3
ATOM 3365 O O . ILE A 1 60 ? 1.044 -14.705 -2.728 1.00 24.34 81 ILE A O 3
ATOM 3381 N N . HIS A 1 61 ? 2.004 -13.811 -4.566 1.00 71.11 82 HIS A N 3
ATOM 3382 C CA . HIS A 1 61 ? 3.220 -13.343 -3.854 1.00 63.14 82 HIS A CA 3
ATOM 3383 C C . HIS A 1 61 ? 2.935 -11.994 -3.160 1.00 34.13 82 HIS A C 3
ATOM 3384 O O . HIS A 1 61 ? 3.778 -11.493 -2.411 1.00 45.43 82 HIS A O 3
ATOM 3399 N N . GLY A 1 62 ? 1.748 -11.406 -3.478 1.00 21.34 83 GLY A N 3
ATOM 3400 C CA . GLY A 1 62 ? 1.293 -10.141 -2.909 1.00 44.52 83 GLY A CA 3
ATOM 3401 C C . GLY A 1 62 ? 2.059 -8.960 -3.476 1.00 21.22 83 GLY A C 3
ATOM 3402 O O . GLY A 1 62 ? 3.281 -8.928 -3.388 1.00 51.42 83 GLY A O 3
ATOM 3406 N N . THR A 1 63 ? 1.363 -7.999 -4.092 1.00 13.12 84 THR A N 3
ATOM 3407 C CA . THR A 1 63 ? 2.000 -6.786 -4.631 1.00 21.34 84 THR A CA 3
ATOM 3408 C C . THR A 1 63 ? 1.139 -5.564 -4.293 1.00 33.21 84 THR A C 3
ATOM 3409 O O . THR A 1 63 ? -0.086 -5.575 -4.503 1.00 52.00 84 THR A O 3
ATOM 3420 N N . ALA A 1 64 ? 1.785 -4.527 -3.761 1.00 51.01 85 ALA A N 3
ATOM 3421 C CA . ALA A 1 64 ? 1.115 -3.302 -3.343 1.00 21.32 85 ALA A CA 3
ATOM 3422 C C . ALA A 1 64 ? 2.030 -2.101 -3.572 1.00 34.55 85 ALA A C 3
ATOM 3423 O O . ALA A 1 64 ? 3.182 -2.102 -3.132 1.00 11.13 85 ALA A O 3
ATOM 3430 N N . ASP A 1 65 ? 1.506 -1.084 -4.261 1.00 3.20 86 ASP A N 3
ATOM 3431 C CA . ASP A 1 65 ? 2.234 0.173 -4.507 1.00 73.44 86 ASP A CA 3
ATOM 3432 C C . ASP A 1 65 ? 2.042 1.073 -3.289 1.00 53.22 86 ASP A C 3
ATOM 3433 O O . ASP A 1 65 ? 0.915 1.284 -2.839 1.00 12.42 86 ASP A O 3
ATOM 3442 N N . ILE A 1 66 ? 3.142 1.570 -2.730 1.00 50.40 87 ILE A N 3
ATOM 3443 C CA . ILE A 1 66 ? 3.110 2.335 -1.481 1.00 42.14 87 ILE A CA 3
ATOM 3444 C C . ILE A 1 66 ? 3.180 3.844 -1.771 1.00 33.23 87 ILE A C 3
ATOM 3445 O O . ILE A 1 66 ? 3.988 4.311 -2.597 1.00 64.31 87 ILE A O 3
ATOM 3461 N N . TYR A 1 67 ? 2.306 4.596 -1.088 1.00 54.03 88 TYR A N 3
ATOM 3462 C CA . TYR A 1 67 ? 2.059 6.015 -1.361 1.00 73.23 88 TYR A CA 3
ATOM 3463 C C . TYR A 1 67 ? 2.112 6.847 -0.070 1.00 33.51 88 TYR A C 3
ATOM 3464 O O . TYR A 1 67 ? 1.786 6.360 1.025 1.00 64.34 88 TYR A O 3
ATOM 3482 N N . LYS A 1 68 ? 2.457 8.124 -0.263 1.00 22.23 89 LYS A N 3
ATOM 3483 C CA . LYS A 1 68 ? 2.703 9.113 0.786 1.00 31.54 89 LYS A CA 3
ATOM 3484 C C . LYS A 1 68 ? 1.610 10.193 0.713 1.00 35.42 89 LYS A C 3
ATOM 3485 O O . LYS A 1 68 ? 1.368 10.732 -0.374 1.00 52.13 89 LYS A O 3
ATOM 3504 N N . LYS A 1 69 ? 0.974 10.516 1.852 1.00 25.21 90 LYS A N 3
ATOM 3505 C CA . LYS A 1 69 ? -0.096 11.533 1.906 1.00 45.10 90 LYS A CA 3
ATOM 3506 C C . LYS A 1 69 ? 0.492 12.952 1.808 1.00 34.51 90 LYS A C 3
ATOM 3507 O O . LYS A 1 69 ? 1.316 13.349 2.638 1.00 42.54 90 LYS A O 3
ATOM 3526 N N . LYS A 1 70 ? 0.068 13.687 0.771 1.00 74.41 91 LYS A N 3
ATOM 3527 C CA . LYS A 1 70 ? 0.436 15.095 0.562 1.00 30.35 91 LYS A CA 3
ATOM 3528 C C . LYS A 1 70 ? -0.325 15.976 1.572 1.00 24.22 91 LYS A C 3
ATOM 3529 O O . LYS A 1 70 ? -1.518 16.223 1.383 1.00 12.50 91 LYS A O 3
ATOM 3548 N N . LEU A 1 71 ? 0.374 16.402 2.647 1.00 3.52 92 LEU A N 3
ATOM 3549 C CA . LEU A 1 71 ? -0.193 17.227 3.744 1.00 73.20 92 LEU A CA 3
ATOM 3550 C C . LEU A 1 71 ? -1.413 16.522 4.404 1.00 53.34 92 LEU A C 3
ATOM 3551 O O . LEU A 1 71 ? -2.564 16.770 4.023 1.00 72.34 92 LEU A O 3
ATOM 3567 N N . GLU A 1 72 ? -1.146 15.607 5.353 1.00 15.24 93 GLU A N 3
ATOM 3568 C CA . GLU A 1 72 ? -2.207 14.882 6.094 1.00 54.54 93 GLU A CA 3
ATOM 3569 C C . GLU A 1 72 ? -2.917 15.834 7.088 1.00 4.43 93 GLU A C 3
ATOM 3570 O O . GLU A 1 72 ? -4.134 15.761 7.281 1.00 72.15 93 GLU A O 3
ATOM 3582 N N . HIS A 1 73 ? -2.115 16.744 7.665 1.00 62.32 94 HIS A N 3
ATOM 3583 C CA . HIS A 1 73 ? -2.501 17.682 8.727 1.00 2.15 94 HIS A CA 3
ATOM 3584 C C . HIS A 1 73 ? -1.232 18.453 9.132 1.00 62.00 94 HIS A C 3
ATOM 3585 O O . HIS A 1 73 ? -1.105 19.634 8.821 1.00 71.55 94 HIS A O 3
ATOM 3600 N N . HIS A 1 74 ? -0.292 17.730 9.789 1.00 21.32 95 HIS A N 3
ATOM 3601 C CA . HIS A 1 74 ? 1.044 18.230 10.205 1.00 32.15 95 HIS A CA 3
ATOM 3602 C C . HIS A 1 74 ? 1.799 17.098 10.934 1.00 35.11 95 HIS A C 3
ATOM 3603 O O . HIS A 1 74 ? 1.594 16.880 12.134 1.00 14.24 95 HIS A O 3
ATOM 3618 N N . HIS A 1 75 ? 2.635 16.357 10.185 1.00 74.34 96 HIS A N 3
ATOM 3619 C CA . HIS A 1 75 ? 3.480 15.283 10.737 1.00 4.53 96 HIS A CA 3
ATOM 3620 C C . HIS A 1 75 ? 4.742 15.145 9.871 1.00 72.03 96 HIS A C 3
ATOM 3621 O O . HIS A 1 75 ? 5.853 15.345 10.369 1.00 52.32 96 HIS A O 3
ATOM 3636 N N . HIS A 1 76 ? 4.548 14.825 8.567 1.00 22.11 97 HIS A N 3
ATOM 3637 C CA . HIS A 1 76 ? 5.659 14.546 7.614 1.00 31.45 97 HIS A CA 3
ATOM 3638 C C . HIS A 1 76 ? 6.615 15.747 7.529 1.00 21.42 97 HIS A C 3
ATOM 3639 O O . HIS A 1 76 ? 7.791 15.649 7.895 1.00 24.14 97 HIS A O 3
ATOM 3654 N N . HIS A 1 77 ? 6.085 16.876 7.035 1.00 64.12 98 HIS A N 3
ATOM 3655 C CA . HIS A 1 77 ? 6.823 18.133 6.948 1.00 22.51 98 HIS A CA 3
ATOM 3656 C C . HIS A 1 77 ? 6.904 18.768 8.345 1.00 63.32 98 HIS A C 3
ATOM 3657 O O . HIS A 1 77 ? 5.949 19.399 8.811 1.00 11.45 98 HIS A O 3
ATOM 3672 N N . HIS A 1 78 ? 8.032 18.521 9.015 1.00 35.54 99 HIS A N 3
ATOM 3673 C CA . HIS A 1 78 ? 8.365 19.112 10.316 1.00 64.51 99 HIS A CA 3
ATOM 3674 C C . HIS A 1 78 ? 9.903 19.198 10.410 1.00 12.53 99 HIS A C 3
ATOM 3675 O O . HIS A 1 78 ? 10.551 18.167 10.681 1.00 65.10 99 HIS A O 3
ATOM 3691 N N . ALA A 1 1 ? 0.322 3.099 8.030 1.00 62.24 22 ALA A N 4
ATOM 3692 C CA . ALA A 1 1 ? 0.156 2.416 6.738 1.00 63.05 22 ALA A CA 4
ATOM 3693 C C . ALA A 1 1 ? -1.300 1.933 6.594 1.00 25.13 22 ALA A C 4
ATOM 3694 O O . ALA A 1 1 ? -1.700 0.947 7.216 1.00 3.43 22 ALA A O 4
ATOM 3703 N N . GLU A 1 2 ? -2.085 2.677 5.801 1.00 41.34 23 GLU A N 4
ATOM 3704 C CA . GLU A 1 2 ? -3.515 2.419 5.570 1.00 53.31 23 GLU A CA 4
ATOM 3705 C C . GLU A 1 2 ? -3.694 1.477 4.374 1.00 1.45 23 GLU A C 4
ATOM 3706 O O . GLU A 1 2 ? -3.264 1.803 3.267 1.00 70.53 23 GLU A O 4
ATOM 3718 N N . ILE A 1 3 ? -4.321 0.314 4.604 1.00 51.42 24 ILE A N 4
ATOM 3719 C CA . ILE A 1 3 ? -4.631 -0.638 3.530 1.00 21.22 24 ILE A CA 4
ATOM 3720 C C . ILE A 1 3 ? -5.774 -0.085 2.663 1.00 2.13 24 ILE A C 4
ATOM 3721 O O . ILE A 1 3 ? -6.900 0.096 3.142 1.00 54.14 24 ILE A O 4
ATOM 3737 N N . MET A 1 4 ? -5.444 0.226 1.402 1.00 43.14 25 MET A N 4
ATOM 3738 C CA . MET A 1 4 ? -6.409 0.645 0.379 1.00 4.11 25 MET A CA 4
ATOM 3739 C C . MET A 1 4 ? -6.134 -0.166 -0.885 1.00 32.24 25 MET A C 4
ATOM 3740 O O . MET A 1 4 ? -5.005 -0.185 -1.368 1.00 71.05 25 MET A O 4
ATOM 3754 N N . LYS A 1 5 ? -7.149 -0.868 -1.400 1.00 12.54 26 LYS A N 4
ATOM 3755 C CA . LYS A 1 5 ? -7.039 -1.575 -2.688 1.00 75.22 26 LYS A CA 4
ATOM 3756 C C . LYS A 1 5 ? -6.989 -0.561 -3.840 1.00 23.25 26 LYS A C 4
ATOM 3757 O O . LYS A 1 5 ? -7.394 0.584 -3.667 1.00 34.42 26 LYS A O 4
ATOM 3776 N N . LYS A 1 6 ? -6.486 -1.002 -5.005 1.00 53.04 27 LYS A N 4
ATOM 3777 C CA . LYS A 1 6 ? -6.256 -0.133 -6.179 1.00 72.15 27 LYS A CA 4
ATOM 3778 C C . LYS A 1 6 ? -7.561 0.576 -6.614 1.00 74.11 27 LYS A C 4
ATOM 3779 O O . LYS A 1 6 ? -7.564 1.787 -6.875 1.00 33.35 27 LYS A O 4
ATOM 3798 N N . THR A 1 7 ? -8.664 -0.198 -6.609 1.00 34.12 28 THR A N 4
ATOM 3799 C CA . THR A 1 7 ? -10.022 0.286 -6.932 1.00 33.23 28 THR A CA 4
ATOM 3800 C C . THR A 1 7 ? -10.436 1.478 -6.036 1.00 64.10 28 THR A C 4
ATOM 3801 O O . THR A 1 7 ? -10.963 2.490 -6.517 1.00 13.54 28 THR A O 4
ATOM 3812 N N . ASP A 1 8 ? -10.175 1.326 -4.724 1.00 44.45 29 ASP A N 4
ATOM 3813 C CA . ASP A 1 8 ? -10.476 2.349 -3.698 1.00 24.11 29 ASP A CA 4
ATOM 3814 C C . ASP A 1 8 ? -9.513 3.526 -3.807 1.00 71.20 29 ASP A C 4
ATOM 3815 O O . ASP A 1 8 ? -9.887 4.678 -3.573 1.00 30.33 29 ASP A O 4
ATOM 3824 N N . PHE A 1 9 ? -8.271 3.210 -4.185 1.00 13.04 30 PHE A N 4
ATOM 3825 C CA . PHE A 1 9 ? -7.181 4.178 -4.239 1.00 14.24 30 PHE A CA 4
ATOM 3826 C C . PHE A 1 9 ? -7.429 5.226 -5.336 1.00 53.44 30 PHE A C 4
ATOM 3827 O O . PHE A 1 9 ? -7.210 6.412 -5.095 1.00 32.41 30 PHE A O 4
ATOM 3844 N N . ASP A 1 10 ? -7.905 4.759 -6.517 1.00 52.01 31 ASP A N 4
ATOM 3845 C CA . ASP A 1 10 ? -8.154 5.623 -7.708 1.00 1.04 31 ASP A CA 4
ATOM 3846 C C . ASP A 1 10 ? -8.943 6.903 -7.350 1.00 33.32 31 ASP A C 4
ATOM 3847 O O . ASP A 1 10 ? -8.584 8.004 -7.788 1.00 31.24 31 ASP A O 4
ATOM 3856 N N . LYS A 1 11 ? -9.947 6.734 -6.468 1.00 42.23 32 LYS A N 4
ATOM 3857 C CA . LYS A 1 11 ? -10.869 7.809 -6.034 1.00 1.32 32 LYS A CA 4
ATOM 3858 C C . LYS A 1 11 ? -10.101 9.050 -5.510 1.00 44.52 32 LYS A C 4
ATOM 3859 O O . LYS A 1 11 ? -10.521 10.190 -5.720 1.00 4.43 32 LYS A O 4
ATOM 3878 N N . VAL A 1 12 ? -8.960 8.793 -4.840 1.00 35.43 33 VAL A N 4
ATOM 3879 C CA . VAL A 1 12 ? -8.104 9.830 -4.222 1.00 24.21 33 VAL A CA 4
ATOM 3880 C C . VAL A 1 12 ? -6.637 9.668 -4.677 1.00 45.04 33 VAL A C 4
ATOM 3881 O O . VAL A 1 12 ? -5.719 10.155 -4.004 1.00 1.04 33 VAL A O 4
ATOM 3894 N N . ALA A 1 13 ? -6.437 9.016 -5.846 1.00 50.11 34 ALA A N 4
ATOM 3895 C CA . ALA A 1 13 ? -5.087 8.657 -6.359 1.00 34.33 34 ALA A CA 4
ATOM 3896 C C . ALA A 1 13 ? -4.163 9.886 -6.492 1.00 43.10 34 ALA A C 4
ATOM 3897 O O . ALA A 1 13 ? -2.997 9.861 -6.062 1.00 3.11 34 ALA A O 4
ATOM 3904 N N . SER A 1 14 ? -4.733 10.974 -7.035 1.00 0.32 35 SER A N 4
ATOM 3905 C CA . SER A 1 14 ? -4.023 12.248 -7.267 1.00 62.45 35 SER A CA 4
ATOM 3906 C C . SER A 1 14 ? -3.510 12.887 -5.952 1.00 13.30 35 SER A C 4
ATOM 3907 O O . SER A 1 14 ? -2.587 13.705 -5.976 1.00 24.10 35 SER A O 4
ATOM 3915 N N . GLU A 1 15 ? -4.100 12.481 -4.811 1.00 0.22 36 GLU A N 4
ATOM 3916 C CA . GLU A 1 15 ? -3.750 13.016 -3.484 1.00 32.13 36 GLU A CA 4
ATOM 3917 C C . GLU A 1 15 ? -2.608 12.229 -2.813 1.00 15.03 36 GLU A C 4
ATOM 3918 O O . GLU A 1 15 ? -2.238 12.533 -1.672 1.00 73.41 36 GLU A O 4
ATOM 3930 N N . TYR A 1 16 ? -2.057 11.202 -3.499 1.00 52.25 37 TYR A N 4
ATOM 3931 C CA . TYR A 1 16 ? -0.937 10.391 -2.958 1.00 23.43 37 TYR A CA 4
ATOM 3932 C C . TYR A 1 16 ? 0.170 10.217 -4.016 1.00 11.41 37 TYR A C 4
ATOM 3933 O O . TYR A 1 16 ? -0.118 10.103 -5.208 1.00 24.14 37 TYR A O 4
ATOM 3951 N N . THR A 1 17 ? 1.442 10.195 -3.558 1.00 0.53 38 THR A N 4
ATOM 3952 C CA . THR A 1 17 ? 2.634 10.164 -4.433 1.00 1.54 38 THR A CA 4
ATOM 3953 C C . THR A 1 17 ? 3.397 8.831 -4.272 1.00 22.31 38 THR A C 4
ATOM 3954 O O . THR A 1 17 ? 3.662 8.384 -3.148 1.00 14.53 38 THR A O 4
ATOM 3965 N N . LYS A 1 18 ? 3.708 8.191 -5.418 1.00 73.42 39 LYS A N 4
ATOM 3966 C CA . LYS A 1 18 ? 4.328 6.850 -5.482 1.00 3.10 39 LYS A CA 4
ATOM 3967 C C . LYS A 1 18 ? 5.803 6.936 -5.099 1.00 35.33 39 LYS A C 4
ATOM 3968 O O . LYS A 1 18 ? 6.599 7.498 -5.854 1.00 10.51 39 LYS A O 4
ATOM 3987 N N . ILE A 1 19 ? 6.173 6.393 -3.932 1.00 20.13 40 ILE A N 4
ATOM 3988 C CA . ILE A 1 19 ? 7.574 6.448 -3.456 1.00 51.33 40 ILE A CA 4
ATOM 3989 C C . ILE A 1 19 ? 8.312 5.126 -3.714 1.00 70.43 40 ILE A C 4
ATOM 3990 O O . ILE A 1 19 ? 9.537 5.057 -3.568 1.00 42.45 40 ILE A O 4
ATOM 4006 N N . GLY A 1 20 ? 7.556 4.089 -4.093 1.00 11.21 41 GLY A N 4
ATOM 4007 C CA . GLY A 1 20 ? 8.111 2.770 -4.370 1.00 15.41 41 GLY A CA 4
ATOM 4008 C C . GLY A 1 20 ? 7.038 1.702 -4.418 1.00 30.41 41 GLY A C 4
ATOM 4009 O O . GLY A 1 20 ? 5.828 2.001 -4.342 1.00 3.25 41 GLY A O 4
ATOM 4013 N N . THR A 1 21 ? 7.477 0.452 -4.561 1.00 44.23 42 THR A N 4
ATOM 4014 C CA . THR A 1 21 ? 6.595 -0.719 -4.543 1.00 15.33 42 THR A CA 4
ATOM 4015 C C . THR A 1 21 ? 7.228 -1.828 -3.689 1.00 42.12 42 THR A C 4
ATOM 4016 O O . THR A 1 21 ? 8.419 -2.132 -3.831 1.00 14.53 42 THR A O 4
ATOM 4027 N N . ILE A 1 22 ? 6.418 -2.415 -2.799 1.00 53.25 43 ILE A N 4
ATOM 4028 C CA . ILE A 1 22 ? 6.792 -3.589 -1.994 1.00 61.10 43 ILE A CA 4
ATOM 4029 C C . ILE A 1 22 ? 5.980 -4.812 -2.459 1.00 42.43 43 ILE A C 4
ATOM 4030 O O . ILE A 1 22 ? 5.063 -4.699 -3.281 1.00 61.41 43 ILE A O 4
ATOM 4046 N N . SER A 1 23 ? 6.349 -5.983 -1.943 1.00 20.52 44 SER A N 4
ATOM 4047 C CA . SER A 1 23 ? 5.673 -7.251 -2.239 1.00 1.34 44 SER A CA 4
ATOM 4048 C C . SER A 1 23 ? 5.502 -8.049 -0.942 1.00 51.14 44 SER A C 4
ATOM 4049 O O . SER A 1 23 ? 6.029 -7.664 0.110 1.00 44.10 44 SER A O 4
ATOM 4057 N N . THR A 1 24 ? 4.741 -9.141 -1.012 1.00 22.23 45 THR A N 4
ATOM 4058 C CA . THR A 1 24 ? 4.482 -9.999 0.146 1.00 15.43 45 THR A CA 4
ATOM 4059 C C . THR A 1 24 ? 5.636 -10.994 0.353 1.00 23.33 45 THR A C 4
ATOM 4060 O O . THR A 1 24 ? 6.336 -11.351 -0.599 1.00 21.22 45 THR A O 4
ATOM 4071 N N . THR A 1 25 ? 5.833 -11.442 1.602 1.00 61.11 46 THR A N 4
ATOM 4072 C CA . THR A 1 25 ? 6.884 -12.428 1.950 1.00 53.22 46 THR A CA 4
ATOM 4073 C C . THR A 1 25 ? 6.501 -13.879 1.500 1.00 33.45 46 THR A C 4
ATOM 4074 O O . THR A 1 25 ? 7.238 -14.840 1.736 1.00 11.53 46 THR A O 4
ATOM 4085 N N . GLY A 1 26 ? 5.352 -14.019 0.812 1.00 71.24 47 GLY A N 4
ATOM 4086 C CA . GLY A 1 26 ? 4.955 -15.290 0.207 1.00 14.43 47 GLY A CA 4
ATOM 4087 C C . GLY A 1 26 ? 3.546 -15.250 -0.353 1.00 1.12 47 GLY A C 4
ATOM 4088 O O . GLY A 1 26 ? 2.898 -14.197 -0.351 1.00 64.03 47 GLY A O 4
ATOM 4092 N N . GLU A 1 27 ? 3.071 -16.407 -0.836 1.00 3.52 48 GLU A N 4
ATOM 4093 C CA . GLU A 1 27 ? 1.684 -16.589 -1.279 1.00 62.12 48 GLU A CA 4
ATOM 4094 C C . GLU A 1 27 ? 0.801 -16.810 -0.036 1.00 61.33 48 GLU A C 4
ATOM 4095 O O . GLU A 1 27 ? 0.439 -17.943 0.312 1.00 23.25 48 GLU A O 4
ATOM 4107 N N . MET A 1 28 ? 0.527 -15.695 0.661 1.00 31.11 49 MET A N 4
ATOM 4108 C CA . MET A 1 28 ? -0.114 -15.688 1.987 1.00 54.15 49 MET A CA 4
ATOM 4109 C C . MET A 1 28 ? -1.549 -15.166 1.880 1.00 54.23 49 MET A C 4
ATOM 4110 O O . MET A 1 28 ? -1.857 -14.374 0.975 1.00 75.33 49 MET A O 4
ATOM 4124 N N . SER A 1 29 ? -2.413 -15.622 2.810 1.00 11.23 50 SER A N 4
ATOM 4125 C CA . SER A 1 29 ? -3.846 -15.254 2.869 1.00 53.32 50 SER A CA 4
ATOM 4126 C C . SER A 1 29 ? -4.003 -13.715 2.920 1.00 61.11 50 SER A C 4
ATOM 4127 O O . SER A 1 29 ? -3.174 -13.072 3.560 1.00 3.12 50 SER A O 4
ATOM 4135 N N . PRO A 1 30 ? -5.061 -13.108 2.265 1.00 44.33 51 PRO A N 4
ATOM 4136 C CA . PRO A 1 30 ? -5.165 -11.636 2.047 1.00 42.41 51 PRO A CA 4
ATOM 4137 C C . PRO A 1 30 ? -4.881 -10.795 3.305 1.00 35.52 51 PRO A C 4
ATOM 4138 O O . PRO A 1 30 ? -4.081 -9.876 3.244 1.00 52.11 51 PRO A O 4
ATOM 4149 N N . LEU A 1 31 ? -5.504 -11.159 4.442 1.00 25.13 52 LEU A N 4
ATOM 4150 C CA . LEU A 1 31 ? -5.325 -10.446 5.727 1.00 32.14 52 LEU A CA 4
ATOM 4151 C C . LEU A 1 31 ? -3.873 -10.559 6.234 1.00 32.24 52 LEU A C 4
ATOM 4152 O O . LEU A 1 31 ? -3.272 -9.553 6.598 1.00 64.15 52 LEU A O 4
ATOM 4168 N N . ASP A 1 32 ? -3.313 -11.784 6.218 1.00 4.32 53 ASP A N 4
ATOM 4169 C CA . ASP A 1 32 ? -1.911 -12.039 6.647 1.00 73.15 53 ASP A CA 4
ATOM 4170 C C . ASP A 1 32 ? -0.915 -11.239 5.770 1.00 73.31 53 ASP A C 4
ATOM 4171 O O . ASP A 1 32 ? 0.098 -10.724 6.261 1.00 71.34 53 ASP A O 4
ATOM 4180 N N . ALA A 1 33 ? -1.262 -11.133 4.477 1.00 64.21 54 ALA A N 4
ATOM 4181 C CA . ALA A 1 33 ? -0.499 -10.387 3.471 1.00 25.41 54 ALA A CA 4
ATOM 4182 C C . ALA A 1 33 ? -0.608 -8.874 3.739 1.00 53.12 54 ALA A C 4
ATOM 4183 O O . ALA A 1 33 ? 0.378 -8.157 3.631 1.00 64.35 54 ALA A O 4
ATOM 4190 N N . ARG A 1 34 ? -1.816 -8.419 4.137 1.00 53.12 55 ARG A N 4
ATOM 4191 C CA . ARG A 1 34 ? -2.085 -7.002 4.471 1.00 2.33 55 ARG A CA 4
ATOM 4192 C C . ARG A 1 34 ? -1.196 -6.553 5.636 1.00 21.12 55 ARG A C 4
ATOM 4193 O O . ARG A 1 34 ? -0.550 -5.532 5.528 1.00 65.43 55 ARG A O 4
ATOM 4214 N N . GLU A 1 35 ? -1.149 -7.373 6.712 1.00 22.12 56 GLU A N 4
ATOM 4215 C CA . GLU A 1 35 ? -0.342 -7.099 7.938 1.00 34.54 56 GLU A CA 4
ATOM 4216 C C . GLU A 1 35 ? 1.157 -6.977 7.598 1.00 35.42 56 GLU A C 4
ATOM 4217 O O . GLU A 1 35 ? 1.870 -6.126 8.142 1.00 72.05 56 GLU A O 4
ATOM 4229 N N . ASP A 1 36 ? 1.593 -7.852 6.676 1.00 64.34 57 ASP A N 4
ATOM 4230 C CA . ASP A 1 36 ? 2.974 -7.892 6.149 1.00 1.24 57 ASP A CA 4
ATOM 4231 C C . ASP A 1 36 ? 3.315 -6.571 5.427 1.00 44.21 57 ASP A C 4
ATOM 4232 O O . ASP A 1 36 ? 4.340 -5.928 5.698 1.00 30.51 57 ASP A O 4
ATOM 4241 N N . LEU A 1 37 ? 2.392 -6.167 4.542 1.00 35.13 58 LEU A N 4
ATOM 4242 C CA . LEU A 1 37 ? 2.505 -4.943 3.734 1.00 54.34 58 LEU A CA 4
ATOM 4243 C C . LEU A 1 37 ? 2.349 -3.667 4.604 1.00 1.32 58 LEU A C 4
ATOM 4244 O O . LEU A 1 37 ? 2.913 -2.625 4.269 1.00 52.52 58 LEU A O 4
ATOM 4260 N N . ILE A 1 38 ? 1.595 -3.769 5.730 1.00 31.42 59 ILE A N 4
ATOM 4261 C CA . ILE A 1 38 ? 1.480 -2.674 6.725 1.00 3.13 59 ILE A CA 4
ATOM 4262 C C . ILE A 1 38 ? 2.833 -2.479 7.403 1.00 73.45 59 ILE A C 4
ATOM 4263 O O . ILE A 1 38 ? 3.312 -1.365 7.491 1.00 22.31 59 ILE A O 4
ATOM 4279 N N . LYS A 1 39 ? 3.430 -3.592 7.867 1.00 64.02 60 LYS A N 4
ATOM 4280 C CA . LYS A 1 39 ? 4.724 -3.579 8.576 1.00 42.50 60 LYS A CA 4
ATOM 4281 C C . LYS A 1 39 ? 5.824 -2.951 7.696 1.00 40.42 60 LYS A C 4
ATOM 4282 O O . LYS A 1 39 ? 6.545 -2.047 8.140 1.00 41.43 60 LYS A O 4
ATOM 4301 N N . LYS A 1 40 ? 5.906 -3.417 6.438 1.00 42.10 61 LYS A N 4
ATOM 4302 C CA . LYS A 1 40 ? 6.900 -2.925 5.464 1.00 4.30 61 LYS A CA 4
ATOM 4303 C C . LYS A 1 40 ? 6.681 -1.433 5.131 1.00 1.35 61 LYS A C 4
ATOM 4304 O O . LYS A 1 40 ? 7.609 -0.627 5.266 1.00 21.01 61 LYS A O 4
ATOM 4323 N N . ALA A 1 41 ? 5.443 -1.073 4.752 1.00 60.21 62 ALA A N 4
ATOM 4324 C CA . ALA A 1 41 ? 5.100 0.313 4.359 1.00 71.44 62 ALA A CA 4
ATOM 4325 C C . ALA A 1 41 ? 5.261 1.300 5.527 1.00 71.24 62 ALA A C 4
ATOM 4326 O O . ALA A 1 41 ? 5.723 2.418 5.330 1.00 4.41 62 ALA A O 4
ATOM 4333 N N . ASP A 1 42 ? 4.898 0.859 6.741 1.00 54.42 63 ASP A N 4
ATOM 4334 C CA . ASP A 1 42 ? 4.987 1.689 7.965 1.00 30.42 63 ASP A CA 4
ATOM 4335 C C . ASP A 1 42 ? 6.456 1.930 8.330 1.00 23.32 63 ASP A C 4
ATOM 4336 O O . ASP A 1 42 ? 6.825 3.043 8.725 1.00 64.12 63 ASP A O 4
ATOM 4345 N N . GLU A 1 43 ? 7.286 0.878 8.172 1.00 2.20 64 GLU A N 4
ATOM 4346 C CA . GLU A 1 43 ? 8.751 0.979 8.346 1.00 41.55 64 GLU A CA 4
ATOM 4347 C C . GLU A 1 43 ? 9.318 2.030 7.361 1.00 44.14 64 GLU A C 4
ATOM 4348 O O . GLU A 1 43 ? 10.143 2.868 7.736 1.00 22.44 64 GLU A O 4
ATOM 4360 N N . LYS A 1 44 ? 8.818 2.003 6.105 1.00 1.14 65 LYS A N 4
ATOM 4361 C CA . LYS A 1 44 ? 9.218 2.981 5.064 1.00 54.01 65 LYS A CA 4
ATOM 4362 C C . LYS A 1 44 ? 8.471 4.337 5.235 1.00 33.45 65 LYS A C 4
ATOM 4363 O O . LYS A 1 44 ? 8.717 5.280 4.478 1.00 1.42 65 LYS A O 4
ATOM 4382 N N . GLY A 1 45 ? 7.551 4.418 6.229 1.00 2.32 66 GLY A N 4
ATOM 4383 C CA . GLY A 1 45 ? 6.834 5.663 6.553 1.00 64.45 66 GLY A CA 4
ATOM 4384 C C . GLY A 1 45 ? 5.692 6.015 5.594 1.00 45.21 66 GLY A C 4
ATOM 4385 O O . GLY A 1 45 ? 5.097 7.086 5.720 1.00 35.43 66 GLY A O 4
ATOM 4389 N N . ALA A 1 46 ? 5.381 5.112 4.648 1.00 41.34 67 ALA A N 4
ATOM 4390 C CA . ALA A 1 46 ? 4.317 5.315 3.641 1.00 70.12 67 ALA A CA 4
ATOM 4391 C C . ALA A 1 46 ? 2.919 5.415 4.288 1.00 1.11 67 ALA A C 4
ATOM 4392 O O . ALA A 1 46 ? 2.577 4.620 5.169 1.00 44.41 67 ALA A O 4
ATOM 4399 N N . ASP A 1 47 ? 2.121 6.388 3.817 1.00 13.41 68 ASP A N 4
ATOM 4400 C CA . ASP A 1 47 ? 0.770 6.655 4.341 1.00 42.12 68 ASP A CA 4
ATOM 4401 C C . ASP A 1 47 ? -0.233 5.610 3.841 1.00 44.44 68 ASP A C 4
ATOM 4402 O O . ASP A 1 47 ? -1.086 5.157 4.608 1.00 55.22 68 ASP A O 4
ATOM 4411 N N . VAL A 1 48 ? -0.141 5.240 2.544 1.00 3.11 69 VAL A N 4
ATOM 4412 C CA . VAL A 1 48 ? -1.105 4.309 1.904 1.00 24.54 69 VAL A CA 4
ATOM 4413 C C . VAL A 1 48 ? -0.383 3.122 1.234 1.00 50.13 69 VAL A C 4
ATOM 4414 O O . VAL A 1 48 ? 0.646 3.288 0.560 1.00 22.23 69 VAL A O 4
ATOM 4427 N N . VAL A 1 49 ? -0.957 1.929 1.465 1.00 44.42 70 VAL A N 4
ATOM 4428 C CA . VAL A 1 49 ? -0.527 0.652 0.889 1.00 64.14 70 VAL A CA 4
ATOM 4429 C C . VAL A 1 49 ? -1.569 0.244 -0.167 1.00 35.33 70 VAL A C 4
ATOM 4430 O O . VAL A 1 49 ? -2.699 -0.127 0.183 1.00 12.55 70 VAL A O 4
ATOM 4443 N N . VAL A 1 50 ? -1.187 0.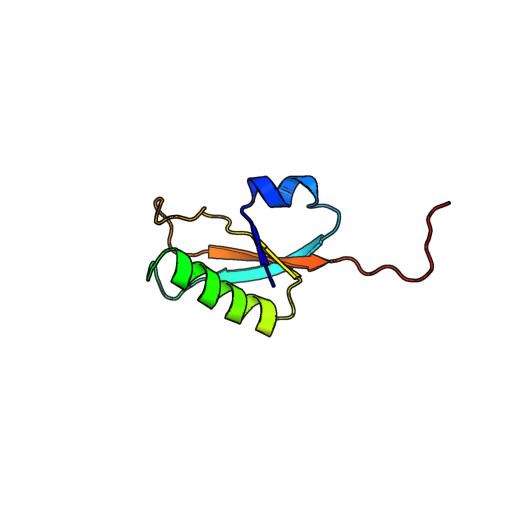328 -1.447 1.00 21.04 71 VAL A N 4
ATOM 4444 C CA . VAL A 1 50 ? -2.103 0.130 -2.580 1.00 54.40 71 VAL A CA 4
ATOM 4445 C C . VAL A 1 50 ? -2.073 -1.333 -3.040 1.00 60.33 71 VAL A C 4
ATOM 4446 O O . VAL A 1 50 ? -1.119 -1.755 -3.711 1.00 3.43 71 VAL A O 4
ATOM 4459 N N . LEU A 1 51 ? -3.122 -2.103 -2.659 1.00 21.53 72 LEU A N 4
ATOM 4460 C CA . LEU A 1 51 ? -3.243 -3.529 -3.018 1.00 12.41 72 LEU A CA 4
ATOM 4461 C C . LEU A 1 51 ? -3.583 -3.675 -4.508 1.00 72.00 72 LEU A C 4
ATOM 4462 O O . LEU A 1 51 ? -4.752 -3.579 -4.914 1.00 65.24 72 LEU A O 4
ATOM 4478 N N . THR A 1 52 ? -2.532 -3.846 -5.313 1.00 61.00 73 THR A N 4
ATOM 4479 C CA . THR A 1 52 ? -2.645 -4.219 -6.730 1.00 23.51 73 THR A CA 4
ATOM 4480 C C . THR A 1 52 ? -2.640 -5.762 -6.879 1.00 62.11 73 THR A C 4
ATOM 4481 O O . THR A 1 52 ? -3.044 -6.305 -7.912 1.00 71.13 73 THR A O 4
ATOM 4492 N N . SER A 1 53 ? -2.168 -6.440 -5.819 1.00 15.31 74 SER A N 4
ATOM 4493 C CA . SER A 1 53 ? -2.138 -7.902 -5.709 1.00 24.02 74 SER A CA 4
ATOM 4494 C C . SER A 1 53 ? -2.229 -8.288 -4.213 1.00 10.41 74 SER A C 4
ATOM 4495 O O . SER A 1 53 ? -2.213 -7.415 -3.334 1.00 20.35 74 SER A O 4
ATOM 4503 N N . GLY A 1 54 ? -2.347 -9.600 -3.933 1.00 15.43 75 GLY A N 4
ATOM 4504 C CA . GLY A 1 54 ? -2.525 -10.103 -2.558 1.00 73.10 75 GLY A CA 4
ATOM 4505 C C . GLY A 1 54 ? -4.000 -10.318 -2.210 1.00 41.12 75 GLY A C 4
ATOM 4506 O O . GLY A 1 54 ? -4.369 -11.304 -1.560 1.00 3.32 75 GLY A O 4
ATOM 4510 N N . GLN A 1 55 ? -4.833 -9.385 -2.692 1.00 51.11 76 GLN A N 4
ATOM 4511 C CA . GLN A 1 55 ? -6.291 -9.335 -2.438 1.00 52.51 76 GLN A CA 4
ATOM 4512 C C . GLN A 1 55 ? -7.044 -10.561 -3.017 1.00 22.51 76 GLN A C 4
ATOM 4513 O O . GLN A 1 55 ? -8.028 -11.026 -2.433 1.00 44.42 76 GLN A O 4
ATOM 4527 N N . THR A 1 56 ? -6.554 -11.082 -4.155 1.00 31.24 77 THR A N 4
ATOM 4528 C CA . THR A 1 56 ? -7.241 -12.146 -4.922 1.00 73.15 77 THR A CA 4
ATOM 4529 C C . THR A 1 56 ? -7.161 -13.526 -4.213 1.00 2.23 77 THR A C 4
ATOM 4530 O O . THR A 1 56 ? -7.980 -14.411 -4.484 1.00 12.40 77 THR A O 4
ATOM 4541 N N . GLU A 1 57 ? -6.174 -13.663 -3.296 1.00 61.13 78 GLU A N 4
ATOM 4542 C CA . GLU A 1 57 ? -5.887 -14.883 -2.505 1.00 64.43 78 GLU A CA 4
ATOM 4543 C C . GLU A 1 57 ? -5.327 -16.027 -3.374 1.00 15.31 78 GLU A C 4
ATOM 4544 O O . GLU A 1 57 ? -4.168 -16.404 -3.212 1.00 3.34 78 GLU A O 4
ATOM 4556 N N . ASN A 1 58 ? -6.173 -16.577 -4.265 1.00 10.33 79 ASN A N 4
ATOM 4557 C CA . ASN A 1 58 ? -5.849 -17.732 -5.127 1.00 63.11 79 ASN A CA 4
ATOM 4558 C C . ASN A 1 58 ? -4.507 -17.556 -5.867 1.00 55.14 79 ASN A C 4
ATOM 4559 O O . ASN A 1 58 ? -4.430 -16.841 -6.875 1.00 54.41 79 ASN A O 4
ATOM 4570 N N . LYS A 1 59 ? -3.452 -18.157 -5.276 1.00 33.31 80 LYS A N 4
ATOM 4571 C CA . LYS A 1 59 ? -2.102 -18.263 -5.866 1.00 62.34 80 LYS A CA 4
ATOM 4572 C C . LYS A 1 59 ? -1.487 -16.885 -6.174 1.00 65.24 80 LYS A C 4
ATOM 4573 O O . LYS A 1 59 ? -0.777 -16.715 -7.179 1.00 22.41 80 LYS A O 4
ATOM 4592 N N . ILE A 1 60 ? -1.748 -15.907 -5.285 1.00 10.24 81 ILE A N 4
ATOM 4593 C CA . ILE A 1 60 ? -1.199 -14.553 -5.431 1.00 61.52 81 ILE A CA 4
ATOM 4594 C C . ILE A 1 60 ? 0.301 -14.545 -5.136 1.00 72.54 81 ILE A C 4
ATOM 4595 O O . ILE A 1 60 ? 0.743 -15.133 -4.151 1.00 25.11 81 ILE A O 4
ATOM 4611 N N . HIS A 1 61 ? 1.085 -13.902 -6.016 1.00 43.01 82 HIS A N 4
ATOM 4612 C CA . HIS A 1 61 ? 2.494 -13.600 -5.718 1.00 64.34 82 HIS A CA 4
ATOM 4613 C C . HIS A 1 61 ? 2.534 -12.493 -4.642 1.00 34.33 82 HIS A C 4
ATOM 4614 O O . HIS A 1 61 ? 3.411 -12.488 -3.787 1.00 52.52 82 HIS A O 4
ATOM 4629 N N . GLY A 1 62 ? 1.536 -11.574 -4.702 1.00 30.11 83 GLY A N 4
ATOM 4630 C CA . GLY A 1 62 ? 1.360 -10.520 -3.698 1.00 5.02 83 GLY A CA 4
ATOM 4631 C C . GLY A 1 62 ? 2.232 -9.297 -3.969 1.00 72.30 83 GLY A C 4
ATOM 4632 O O . GLY A 1 62 ? 3.464 -9.410 -4.018 1.00 43.20 83 GLY A O 4
ATOM 4636 N N . THR A 1 63 ? 1.588 -8.129 -4.149 1.00 13.42 84 THR A N 4
ATOM 4637 C CA . THR A 1 63 ? 2.264 -6.854 -4.455 1.00 43.33 84 THR A CA 4
ATOM 4638 C C . THR A 1 63 ? 1.406 -5.688 -3.936 1.00 21.24 84 THR A C 4
ATOM 4639 O O . THR A 1 63 ? 0.170 -5.736 -4.021 1.00 22.21 84 THR A O 4
ATOM 4650 N N . ALA A 1 64 ? 2.069 -4.649 -3.410 1.00 52.22 85 ALA A N 4
ATOM 4651 C CA . ALA A 1 64 ? 1.415 -3.409 -2.976 1.00 13.44 85 ALA A CA 4
ATOM 4652 C C . ALA A 1 64 ? 2.350 -2.215 -3.196 1.00 22.41 85 ALA A C 4
ATOM 4653 O O . ALA A 1 64 ? 3.523 -2.261 -2.828 1.00 72.22 85 ALA A O 4
ATOM 4660 N N . ASP A 1 65 ? 1.825 -1.152 -3.804 1.00 54.01 86 ASP A N 4
ATOM 4661 C CA . ASP A 1 65 ? 2.601 0.065 -4.110 1.00 24.54 86 ASP A CA 4
ATOM 4662 C C . ASP A 1 65 ? 2.487 1.049 -2.948 1.00 42.50 86 ASP A C 4
ATOM 4663 O O . ASP A 1 65 ? 1.382 1.353 -2.495 1.00 1.33 86 ASP A O 4
ATOM 4672 N N . ILE A 1 66 ? 3.632 1.548 -2.454 1.00 0.32 87 ILE A N 4
ATOM 4673 C CA . ILE A 1 66 ? 3.653 2.414 -1.261 1.00 25.23 87 ILE A CA 4
ATOM 4674 C C . ILE A 1 66 ? 3.638 3.908 -1.661 1.00 24.00 87 ILE A C 4
ATOM 4675 O O . ILE A 1 66 ? 4.380 4.358 -2.562 1.00 52.20 87 ILE A O 4
ATOM 4691 N N . TYR A 1 67 ? 2.759 4.671 -0.976 1.00 34.45 88 TYR A N 4
ATOM 4692 C CA . TYR A 1 67 ? 2.444 6.074 -1.307 1.00 54.30 88 TYR A CA 4
ATOM 4693 C C . TYR A 1 67 ? 2.485 6.962 -0.052 1.00 32.14 88 TYR A C 4
ATOM 4694 O O . TYR A 1 67 ? 2.204 6.506 1.064 1.00 64.21 88 TYR A O 4
ATOM 4712 N N . LYS A 1 68 ? 2.795 8.251 -0.276 1.00 1.12 89 LYS A N 4
ATOM 4713 C CA . LYS A 1 68 ? 2.812 9.299 0.766 1.00 14.31 89 LYS A CA 4
ATOM 4714 C C . LYS A 1 68 ? 1.674 10.294 0.514 1.00 72.32 89 LYS A C 4
ATOM 4715 O O . LYS A 1 68 ? 1.334 10.563 -0.639 1.00 73.52 89 LYS A O 4
ATOM 4734 N N . LYS A 1 69 ? 1.094 10.843 1.595 1.00 54.32 90 LYS A N 4
ATOM 4735 C CA . LYS A 1 69 ? -0.026 11.794 1.511 1.00 60.31 90 LYS A CA 4
ATOM 4736 C C . LYS A 1 69 ? 0.485 13.182 1.087 1.00 21.15 90 LYS A C 4
ATOM 4737 O O . LYS A 1 69 ? 1.330 13.774 1.763 1.00 72.40 90 LYS A O 4
ATOM 4756 N N . LYS A 1 70 ? -0.020 13.668 -0.057 1.00 73.22 91 LYS A N 4
ATOM 4757 C CA . LYS A 1 70 ? 0.381 14.949 -0.648 1.00 53.41 91 LYS A CA 4
ATOM 4758 C C . LYS A 1 70 ? -0.315 16.127 0.053 1.00 20.41 91 LYS A C 4
ATOM 4759 O O . LYS A 1 70 ? -1.526 16.331 -0.099 1.00 62.15 91 LYS A O 4
ATOM 4778 N N . LEU A 1 71 ? 0.462 16.861 0.859 1.00 34.34 92 LEU A N 4
ATOM 4779 C CA . LEU A 1 71 ? 0.083 18.192 1.361 1.00 74.24 92 LEU A CA 4
ATOM 4780 C C . LEU A 1 71 ? 0.361 19.204 0.237 1.00 33.41 92 LEU A C 4
ATOM 4781 O O . LEU A 1 71 ? 1.412 19.123 -0.403 1.00 52.21 92 LEU A O 4
ATOM 4797 N N . GLU A 1 72 ? -0.570 20.141 -0.008 1.00 54.43 93 GLU A N 4
ATOM 4798 C CA . GLU A 1 72 ? -0.482 21.076 -1.152 1.00 75.21 93 GLU A CA 4
ATOM 4799 C C . GLU A 1 72 ? 0.748 22.018 -1.059 1.00 63.32 93 GLU A C 4
ATOM 4800 O O . GLU A 1 72 ? 1.115 22.480 0.018 1.00 24.32 93 GLU A O 4
ATOM 4812 N N . HIS A 1 73 ? 1.426 22.220 -2.210 1.00 32.54 94 HIS A N 4
ATOM 4813 C CA . HIS A 1 73 ? 2.594 23.134 -2.338 1.00 75.33 94 HIS A CA 4
ATOM 4814 C C . HIS A 1 73 ? 2.282 24.270 -3.338 1.00 12.35 94 HIS A C 4
ATOM 4815 O O . HIS A 1 73 ? 3.066 25.217 -3.483 1.00 33.35 94 HIS A O 4
ATOM 4830 N N . HIS A 1 74 ? 1.113 24.172 -3.999 1.00 73.13 95 HIS A N 4
ATOM 4831 C CA . HIS A 1 74 ? 0.590 25.202 -4.928 1.00 53.30 95 HIS A CA 4
ATOM 4832 C C . HIS A 1 74 ? -0.210 26.236 -4.106 1.00 43.54 95 HIS A C 4
ATOM 4833 O O . HIS A 1 74 ? -1.295 26.668 -4.506 1.00 31.30 95 HIS A O 4
ATOM 4848 N N . HIS A 1 75 ? 0.394 26.661 -2.969 1.00 55.14 96 HIS A N 4
ATOM 4849 C CA . HIS A 1 75 ? -0.287 27.396 -1.888 1.00 41.30 96 HIS A CA 4
ATOM 4850 C C . HIS A 1 75 ? -0.626 28.835 -2.303 1.00 40.31 96 HIS A C 4
ATOM 4851 O O . HIS A 1 75 ? 0.068 29.789 -1.938 1.00 23.34 96 HIS A O 4
ATOM 4866 N N . HIS A 1 76 ? -1.714 28.938 -3.084 1.00 23.22 97 HIS A N 4
ATOM 4867 C CA . HIS A 1 76 ? -2.230 30.174 -3.705 1.00 43.43 97 HIS A CA 4
ATOM 4868 C C . HIS A 1 76 ? -3.641 29.870 -4.267 1.00 2.45 97 HIS A C 4
ATOM 4869 O O . HIS A 1 76 ? -4.485 30.764 -4.366 1.00 23.04 97 HIS A O 4
ATOM 4884 N N . HIS A 1 77 ? -3.840 28.592 -4.678 1.00 22.03 98 HIS A N 4
ATOM 4885 C CA . HIS A 1 77 ? -5.163 27.998 -5.010 1.00 0.25 98 HIS A CA 4
ATOM 4886 C C . HIS A 1 77 ? -5.802 28.619 -6.287 1.00 21.25 98 HIS A C 4
ATOM 4887 O O . HIS A 1 77 ? -7.020 28.578 -6.477 1.00 4.41 98 HIS A O 4
ATOM 4902 N N . HIS A 1 78 ? -4.961 29.146 -7.190 1.00 10.12 99 HIS A N 4
ATOM 4903 C CA . HIS A 1 78 ? -5.404 29.631 -8.522 1.00 21.00 99 HIS A CA 4
ATOM 4904 C C . HIS A 1 78 ? -5.081 28.562 -9.587 1.00 14.53 99 HIS A C 4
ATOM 4905 O O . HIS A 1 78 ? -5.999 27.823 -9.999 1.00 3.22 99 HIS A O 4
ATOM 4921 N N . ALA A 1 1 ? 0.176 2.224 8.726 1.00 41.53 22 ALA A N 5
ATOM 4922 C CA . ALA A 1 1 ? -0.212 2.372 7.307 1.00 70.22 22 ALA A CA 5
ATOM 4923 C C . ALA A 1 1 ? -1.477 1.543 7.034 1.00 24.14 22 ALA A C 5
ATOM 4924 O O . ALA A 1 1 ? -1.572 0.404 7.488 1.00 63.00 22 ALA A O 5
ATOM 4933 N N . GLU A 1 2 ? -2.468 2.115 6.322 1.00 20.41 23 GLU A N 5
ATOM 4934 C CA . GLU A 1 2 ? -3.756 1.418 6.062 1.00 62.53 23 GLU A CA 5
ATOM 4935 C C . GLU A 1 2 ? -3.792 0.794 4.657 1.00 12.21 23 GLU A C 5
ATOM 4936 O O . GLU A 1 2 ? -3.196 1.324 3.717 1.00 42.32 23 GLU A O 5
ATOM 4948 N N . ILE A 1 3 ? -4.506 -0.337 4.533 1.00 32.13 24 ILE A N 5
ATOM 4949 C CA . ILE A 1 3 ? -4.706 -1.029 3.252 1.00 43.42 24 ILE A CA 5
ATOM 4950 C C . ILE A 1 3 ? -5.886 -0.406 2.490 1.00 24.32 24 ILE A C 5
ATOM 4951 O O . ILE A 1 3 ? -6.957 -0.179 3.060 1.00 75.23 24 ILE A O 5
ATOM 4967 N N . MET A 1 4 ? -5.664 -0.122 1.202 1.00 53.50 25 MET A N 5
ATOM 4968 C CA . MET A 1 4 ? -6.707 0.294 0.254 1.00 71.21 25 MET A CA 5
ATOM 4969 C C . MET A 1 4 ? -6.609 -0.580 -1.001 1.00 11.15 25 MET A C 5
ATOM 4970 O O . MET A 1 4 ? -5.652 -1.356 -1.166 1.00 73.45 25 MET A O 5
ATOM 4984 N N . LYS A 1 5 ? -7.627 -0.492 -1.865 1.00 73.14 26 LYS A N 5
ATOM 4985 C CA . LYS A 1 5 ? -7.646 -1.193 -3.167 1.00 51.22 26 LYS A CA 5
ATOM 4986 C C . LYS A 1 5 ? -7.462 -0.186 -4.306 1.00 42.51 26 LYS A C 5
ATOM 4987 O O . LYS A 1 5 ? -7.596 1.025 -4.087 1.00 71.10 26 LYS A O 5
ATOM 5006 N N . LYS A 1 6 ? -7.156 -0.702 -5.518 1.00 44.34 27 LYS A N 5
ATOM 5007 C CA . LYS A 1 6 ? -6.761 0.116 -6.683 1.00 21.42 27 LYS A CA 5
ATOM 5008 C C . LYS A 1 6 ? -7.823 1.173 -7.026 1.00 51.13 27 LYS A C 5
ATOM 5009 O O . LYS A 1 6 ? -7.525 2.361 -7.049 1.00 1.35 27 LYS A O 5
ATOM 5028 N N . THR A 1 7 ? -9.057 0.708 -7.235 1.00 30.24 28 THR A N 5
ATOM 5029 C CA . THR A 1 7 ? -10.190 1.547 -7.668 1.00 10.31 28 THR A CA 5
ATOM 5030 C C . THR A 1 7 ? -10.565 2.587 -6.588 1.00 11.44 28 THR A C 5
ATOM 5031 O O . THR A 1 7 ? -10.836 3.759 -6.894 1.00 34.41 28 THR A O 5
ATOM 5042 N N . ASP A 1 8 ? -10.545 2.127 -5.323 1.00 60.43 29 ASP A N 5
ATOM 5043 C CA . ASP A 1 8 ? -10.842 2.947 -4.131 1.00 62.11 29 ASP A CA 5
ATOM 5044 C C . ASP A 1 8 ? -9.853 4.118 -4.027 1.00 23.24 29 ASP A C 5
ATOM 5045 O O . ASP A 1 8 ? -10.235 5.268 -3.775 1.00 60.45 29 ASP A O 5
ATOM 5054 N N . PHE A 1 9 ? -8.576 3.796 -4.231 1.00 2.43 30 PHE A N 5
ATOM 5055 C CA . PHE A 1 9 ? -7.476 4.759 -4.158 1.00 23.23 30 PHE A CA 5
ATOM 5056 C C . PHE A 1 9 ? -7.443 5.691 -5.383 1.00 33.12 30 PHE A C 5
ATOM 5057 O O . PHE A 1 9 ? -7.167 6.880 -5.237 1.00 5.33 30 PHE A O 5
ATOM 5074 N N . ASP A 1 10 ? -7.719 5.130 -6.566 1.00 41.35 31 ASP A N 5
ATOM 5075 C CA . ASP A 1 10 ? -7.482 5.795 -7.870 1.00 1.32 31 ASP A CA 5
ATOM 5076 C C . ASP A 1 10 ? -8.189 7.159 -7.965 1.00 22.21 31 ASP A C 5
ATOM 5077 O O . ASP A 1 10 ? -7.605 8.143 -8.446 1.00 61.13 31 ASP A O 5
ATOM 5086 N N . LYS A 1 11 ? -9.423 7.212 -7.428 1.00 60.21 32 LYS A N 5
ATOM 5087 C CA . LYS A 1 11 ? -10.270 8.423 -7.437 1.00 63.11 32 LYS A CA 5
ATOM 5088 C C . LYS A 1 11 ? -9.606 9.600 -6.681 1.00 12.52 32 LYS A C 5
ATOM 5089 O O . LYS A 1 11 ? -9.869 10.764 -6.989 1.00 24.44 32 LYS A O 5
ATOM 5108 N N . VAL A 1 12 ? -8.735 9.278 -5.701 1.00 54.22 33 VAL A N 5
ATOM 5109 C CA . VAL A 1 12 ? -8.010 10.274 -4.879 1.00 53.30 33 VAL A CA 5
ATOM 5110 C C . VAL A 1 12 ? -6.480 10.153 -5.075 1.00 54.00 33 VAL A C 5
ATOM 5111 O O . VAL A 1 12 ? -5.718 10.689 -4.267 1.00 50.22 33 VAL A O 5
ATOM 5124 N N . ALA A 1 13 ? -6.039 9.498 -6.183 1.00 12.04 34 ALA A N 5
ATOM 5125 C CA . ALA A 1 13 ? -4.596 9.267 -6.458 1.00 65.30 34 ALA A CA 5
ATOM 5126 C C . ALA A 1 13 ? -3.796 10.587 -6.521 1.00 73.15 34 ALA A C 5
ATOM 5127 O O . ALA A 1 13 ? -2.624 10.635 -6.120 1.00 24.40 34 ALA A O 5
ATOM 5134 N N . SER A 1 14 ? -4.481 11.660 -6.971 1.00 53.14 35 SER A N 5
ATOM 5135 C CA . SER A 1 14 ? -3.916 13.015 -7.105 1.00 3.32 35 SER A CA 5
ATOM 5136 C C . SER A 1 14 ? -3.398 13.568 -5.765 1.00 45.03 35 SER A C 5
ATOM 5137 O O . SER A 1 14 ? -2.442 14.344 -5.737 1.00 51.24 35 SER A O 5
ATOM 5145 N N . GLU A 1 15 ? -4.017 13.128 -4.660 1.00 21.42 36 GLU A N 5
ATOM 5146 C CA . GLU A 1 15 ? -3.690 13.613 -3.306 1.00 41.30 36 GLU A CA 5
ATOM 5147 C C . GLU A 1 15 ? -2.389 12.959 -2.786 1.00 14.34 36 GLU A C 5
ATOM 5148 O O . GLU A 1 15 ? -1.826 13.403 -1.781 1.00 35.45 36 GLU A O 5
ATOM 5160 N N . TYR A 1 16 ? -1.917 11.901 -3.485 1.00 12.51 37 TYR A N 5
ATOM 5161 C CA . TYR A 1 16 ? -0.797 11.057 -3.025 1.00 42.22 37 TYR A CA 5
ATOM 5162 C C . TYR A 1 16 ? 0.317 10.975 -4.079 1.00 62.15 37 TYR A C 5
ATOM 5163 O O . TYR A 1 16 ? 0.115 11.303 -5.251 1.00 45.50 37 TYR A O 5
ATOM 5181 N N . THR A 1 17 ? 1.499 10.546 -3.625 1.00 4.20 38 THR A N 5
ATOM 5182 C CA . THR A 1 17 ? 2.685 10.327 -4.462 1.00 2.12 38 THR A CA 5
ATOM 5183 C C . THR A 1 17 ? 3.192 8.899 -4.210 1.00 4.42 38 THR A C 5
ATOM 5184 O O . THR A 1 17 ? 3.251 8.450 -3.056 1.00 33.22 38 THR A O 5
ATOM 5195 N N . LYS A 1 18 ? 3.503 8.168 -5.285 1.00 3.22 39 LYS A N 5
ATOM 5196 C CA . LYS A 1 18 ? 3.981 6.786 -5.192 1.00 63.10 39 LYS A CA 5
ATOM 5197 C C . LYS A 1 18 ? 5.468 6.761 -4.855 1.00 32.23 39 LYS A C 5
ATOM 5198 O O . LYS A 1 18 ? 6.288 7.294 -5.608 1.00 34.24 39 LYS A O 5
ATOM 5217 N N . ILE A 1 19 ? 5.804 6.138 -3.722 1.00 52.15 40 ILE A N 5
ATOM 5218 C CA . ILE A 1 19 ? 7.197 6.059 -3.242 1.00 44.54 40 ILE A CA 5
ATOM 5219 C C . ILE A 1 19 ? 7.829 4.701 -3.617 1.00 52.15 40 ILE A C 5
ATOM 5220 O O . ILE A 1 19 ? 9.045 4.521 -3.482 1.00 24.15 40 ILE A O 5
ATOM 5236 N N . GLY A 1 20 ? 6.984 3.751 -4.085 1.00 3.41 41 GLY A N 5
ATOM 5237 C CA . GLY A 1 20 ? 7.454 2.456 -4.587 1.00 72.11 41 GLY A CA 5
ATOM 5238 C C . GLY A 1 20 ? 6.350 1.409 -4.656 1.00 73.00 41 GLY A C 5
ATOM 5239 O O . GLY A 1 20 ? 5.173 1.715 -4.440 1.00 35.42 41 GLY A O 5
ATOM 5243 N N . THR A 1 21 ? 6.737 0.175 -5.012 1.00 62.50 42 THR A N 5
ATOM 5244 C CA . THR A 1 21 ? 5.882 -1.021 -4.897 1.00 62.22 42 THR A CA 5
ATOM 5245 C C . THR A 1 21 ? 6.634 -2.074 -4.071 1.00 4.31 42 THR A C 5
ATOM 5246 O O . THR A 1 21 ? 7.809 -2.353 -4.333 1.00 64.01 42 THR A O 5
ATOM 5257 N N . ILE A 1 22 ? 5.955 -2.656 -3.081 1.00 15.14 43 ILE A N 5
ATOM 5258 C CA . ILE A 1 22 ? 6.497 -3.750 -2.263 1.00 15.31 43 ILE A CA 5
ATOM 5259 C C . ILE A 1 22 ? 5.690 -5.029 -2.503 1.00 34.12 43 ILE A C 5
ATOM 5260 O O . ILE A 1 22 ? 4.579 -4.991 -3.055 1.00 12.30 43 ILE A O 5
ATOM 5276 N N . SER A 1 23 ? 6.272 -6.155 -2.099 1.00 74.45 44 SER A N 5
ATOM 5277 C CA . SER A 1 23 ? 5.662 -7.478 -2.234 1.00 41.11 44 SER A CA 5
ATOM 5278 C C . SER A 1 23 ? 6.102 -8.370 -1.071 1.00 74.03 44 SER A C 5
ATOM 5279 O O . SER A 1 23 ? 7.202 -8.192 -0.516 1.00 4.40 44 SER A O 5
ATOM 5287 N N . THR A 1 24 ? 5.231 -9.307 -0.695 1.00 0.41 45 THR A N 5
ATOM 5288 C CA . THR A 1 24 ? 5.494 -10.270 0.366 1.00 41.21 45 THR A CA 5
ATOM 5289 C C . THR A 1 24 ? 6.500 -11.325 -0.101 1.00 71.14 45 THR A C 5
ATOM 5290 O O . THR A 1 24 ? 6.459 -11.757 -1.261 1.00 11.50 45 THR A O 5
ATOM 5301 N N . THR A 1 25 ? 7.407 -11.721 0.802 1.00 3.21 46 THR A N 5
ATOM 5302 C CA . THR A 1 25 ? 8.391 -12.767 0.530 1.00 32.42 46 THR A CA 5
ATOM 5303 C C . THR A 1 25 ? 7.681 -14.126 0.374 1.00 21.54 46 THR A C 5
ATOM 5304 O O . THR A 1 25 ? 7.392 -14.817 1.358 1.00 12.00 46 THR A O 5
ATOM 5315 N N . GLY A 1 26 ? 7.354 -14.448 -0.892 1.00 0.14 47 GLY A N 5
ATOM 5316 C CA . GLY A 1 26 ? 6.620 -15.660 -1.245 1.00 5.33 47 GLY A CA 5
ATOM 5317 C C . GLY A 1 26 ? 5.110 -15.477 -1.165 1.00 40.30 47 GLY A C 5
ATOM 5318 O O . GLY A 1 26 ? 4.617 -14.402 -0.803 1.00 71.34 47 GLY A O 5
ATOM 5322 N N . GLU A 1 27 ? 4.380 -16.545 -1.503 1.00 5.42 48 GLU A N 5
ATOM 5323 C CA . GLU A 1 27 ? 2.911 -16.557 -1.534 1.00 43.54 48 GLU A CA 5
ATOM 5324 C C . GLU A 1 27 ? 2.353 -16.849 -0.131 1.00 54.42 48 GLU A C 5
ATOM 5325 O O . GLU A 1 27 ? 2.531 -17.956 0.392 1.00 50.25 48 GLU A O 5
ATOM 5337 N N . MET A 1 28 ? 1.717 -15.835 0.490 1.00 52.42 49 MET A N 5
ATOM 5338 C CA . MET A 1 28 ? 1.152 -15.940 1.854 1.00 12.01 49 MET A CA 5
ATOM 5339 C C . MET A 1 28 ? -0.359 -15.655 1.829 1.00 51.22 49 MET A C 5
ATOM 5340 O O . MET A 1 28 ? -0.892 -15.188 0.817 1.00 75.52 49 MET A O 5
ATOM 5354 N N . SER A 1 29 ? -1.039 -15.971 2.951 1.00 53.11 50 SER A N 5
ATOM 5355 C CA . SER A 1 29 ? -2.486 -15.730 3.128 1.00 3.13 50 SER A CA 5
ATOM 5356 C C . SER A 1 29 ? -2.792 -14.223 3.004 1.00 41.24 50 SER A C 5
ATOM 5357 O O . SER A 1 29 ? -2.022 -13.442 3.523 1.00 24.02 50 SER A O 5
ATOM 5365 N N . PRO A 1 30 ? -3.920 -13.808 2.337 1.00 53.13 51 PRO A N 5
ATOM 5366 C CA . PRO A 1 30 ? -4.181 -12.385 1.977 1.00 35.23 51 PRO A CA 5
ATOM 5367 C C . PRO A 1 30 ? -4.129 -11.421 3.177 1.00 23.52 51 PRO A C 5
ATOM 5368 O O . PRO A 1 30 ? -3.516 -10.368 3.087 1.00 42.41 51 PRO A O 5
ATOM 5379 N N . LEU A 1 31 ? -4.740 -11.819 4.309 1.00 71.30 52 LEU A N 5
ATOM 5380 C CA . LEU A 1 31 ? -4.765 -10.999 5.543 1.00 54.21 52 LEU A CA 5
ATOM 5381 C C . LEU A 1 31 ? -3.366 -10.909 6.157 1.00 4.41 52 LEU A C 5
ATOM 5382 O O . LEU A 1 31 ? -2.936 -9.833 6.566 1.00 34.55 52 LEU A O 5
ATOM 5398 N N . ASP A 1 32 ? -2.669 -12.053 6.195 1.00 34.14 53 ASP A N 5
ATOM 5399 C CA . ASP A 1 32 ? -1.277 -12.140 6.687 1.00 51.25 53 ASP A CA 5
ATOM 5400 C C . ASP A 1 32 ? -0.325 -11.280 5.815 1.00 11.11 53 ASP A C 5
ATOM 5401 O O . ASP A 1 32 ? 0.594 -10.622 6.323 1.00 45.33 53 ASP A O 5
ATOM 5410 N N . ALA A 1 33 ? -0.616 -11.268 4.505 1.00 62.21 54 ALA A N 5
ATOM 5411 C CA . ALA A 1 33 ? 0.144 -10.529 3.491 1.00 12.31 54 ALA A CA 5
ATOM 5412 C C . ALA A 1 33 ? -0.041 -9.025 3.693 1.00 33.45 54 ALA A C 5
ATOM 5413 O O . ALA A 1 33 ? 0.922 -8.261 3.613 1.00 34.42 54 ALA A O 5
ATOM 5420 N N . ARG A 1 34 ? -1.295 -8.632 4.010 1.00 40.34 55 ARG A N 5
ATOM 5421 C CA . ARG A 1 34 ? -1.655 -7.239 4.313 1.00 21.22 55 ARG A CA 5
ATOM 5422 C C . ARG A 1 34 ? -0.824 -6.713 5.481 1.00 4.45 55 ARG A C 5
ATOM 5423 O O . ARG A 1 34 ? -0.225 -5.667 5.362 1.00 60.11 55 ARG A O 5
ATOM 5444 N N . GLU A 1 35 ? -0.775 -7.487 6.583 1.00 1.41 56 GLU A N 5
ATOM 5445 C CA . GLU A 1 35 ? -0.083 -7.079 7.828 1.00 30.01 56 GLU A CA 5
ATOM 5446 C C . GLU A 1 35 ? 1.435 -6.939 7.590 1.00 14.03 56 GLU A C 5
ATOM 5447 O O . GLU A 1 35 ? 2.071 -6.037 8.150 1.00 21.35 56 GLU A O 5
ATOM 5459 N N . ASP A 1 36 ? 1.984 -7.826 6.731 1.00 72.12 57 ASP A N 5
ATOM 5460 C CA . ASP A 1 36 ? 3.404 -7.781 6.303 1.00 33.11 57 ASP A CA 5
ATOM 5461 C C . ASP A 1 36 ? 3.702 -6.458 5.567 1.00 21.14 57 ASP A C 5
ATOM 5462 O O . ASP A 1 36 ? 4.654 -5.734 5.906 1.00 62.01 57 ASP A O 5
ATOM 5471 N N . LEU A 1 37 ? 2.850 -6.161 4.572 1.00 70.13 58 LEU A N 5
ATOM 5472 C CA . LEU A 1 37 ? 2.990 -4.984 3.698 1.00 65.53 58 LEU A CA 5
ATOM 5473 C C . LEU A 1 37 ? 2.747 -3.675 4.471 1.00 22.14 58 LEU A C 5
ATOM 5474 O O . LEU A 1 37 ? 3.441 -2.689 4.237 1.00 41.44 58 LEU A O 5
ATOM 5490 N N . ILE A 1 38 ? 1.769 -3.694 5.396 1.00 71.34 59 ILE A N 5
ATOM 5491 C CA . ILE A 1 38 ? 1.494 -2.581 6.325 1.00 32.15 59 ILE A CA 5
ATOM 5492 C C . ILE A 1 38 ? 2.739 -2.282 7.167 1.00 35.13 59 ILE A C 5
ATOM 5493 O O . ILE A 1 38 ? 3.183 -1.137 7.218 1.00 31.21 59 ILE A O 5
ATOM 5509 N N . LYS A 1 39 ? 3.287 -3.337 7.807 1.00 75.31 60 LYS A N 5
ATOM 5510 C CA . LYS A 1 39 ? 4.419 -3.217 8.743 1.00 3.44 60 LYS A CA 5
ATOM 5511 C C . LYS A 1 39 ? 5.645 -2.631 8.037 1.00 44.20 60 LYS A C 5
ATOM 5512 O O . LYS A 1 39 ? 6.254 -1.677 8.533 1.00 54.00 60 LYS A O 5
ATOM 5531 N N . LYS A 1 40 ? 5.975 -3.197 6.858 1.00 10.13 61 LYS A N 5
ATOM 5532 C CA . LYS A 1 40 ? 7.120 -2.744 6.055 1.00 62.24 61 LYS A CA 5
ATOM 5533 C C . LYS A 1 40 ? 6.929 -1.306 5.575 1.00 73.23 61 LYS A C 5
ATOM 5534 O O . LYS A 1 40 ? 7.818 -0.488 5.752 1.00 21.13 61 LYS A O 5
ATOM 5553 N N . ALA A 1 41 ? 5.756 -1.011 5.002 1.00 12.25 62 ALA A N 5
ATOM 5554 C CA . ALA A 1 41 ? 5.438 0.325 4.452 1.00 5.32 62 ALA A CA 5
ATOM 5555 C C . ALA A 1 41 ? 5.500 1.414 5.529 1.00 75.31 62 ALA A C 5
ATOM 5556 O O . ALA A 1 41 ? 6.045 2.491 5.301 1.00 50.11 62 ALA A O 5
ATOM 5563 N N . ASP A 1 42 ? 4.948 1.097 6.704 1.00 54.10 63 ASP A N 5
ATOM 5564 C CA . ASP A 1 42 ? 4.911 2.010 7.857 1.00 44.25 63 ASP A CA 5
ATOM 5565 C C . ASP A 1 42 ? 6.345 2.242 8.375 1.00 0.03 63 ASP A C 5
ATOM 5566 O O . ASP A 1 42 ? 6.738 3.377 8.669 1.00 54.04 63 ASP A O 5
ATOM 5575 N N . GLU A 1 43 ? 7.134 1.148 8.412 1.00 31.43 64 GLU A N 5
ATOM 5576 C CA . GLU A 1 43 ? 8.565 1.169 8.793 1.00 55.45 64 GLU A CA 5
ATOM 5577 C C . GLU A 1 43 ? 9.380 2.015 7.779 1.00 1.31 64 GLU A C 5
ATOM 5578 O O . GLU A 1 43 ? 10.351 2.681 8.149 1.00 60.43 64 GLU A O 5
ATOM 5590 N N . LYS A 1 44 ? 8.955 1.991 6.504 1.00 73.02 65 LYS A N 5
ATOM 5591 C CA . LYS A 1 44 ? 9.545 2.817 5.425 1.00 4.02 65 LYS A CA 5
ATOM 5592 C C . LYS A 1 44 ? 9.012 4.257 5.480 1.00 34.00 65 LYS A C 5
ATOM 5593 O O . LYS A 1 44 ? 9.595 5.157 4.861 1.00 4.45 65 LYS A O 5
ATOM 5612 N N . GLY A 1 45 ? 7.911 4.471 6.230 1.00 42.32 66 GLY A N 5
ATOM 5613 C CA . GLY A 1 45 ? 7.257 5.769 6.292 1.00 32.22 66 GLY A CA 5
ATOM 5614 C C . GLY A 1 45 ? 6.327 5.990 5.119 1.00 55.51 66 GLY A C 5
ATOM 5615 O O . GLY A 1 45 ? 6.581 6.853 4.292 1.00 73.54 66 GLY A O 5
ATOM 5619 N N . ALA A 1 46 ? 5.303 5.133 4.998 1.00 61.35 67 ALA A N 5
ATOM 5620 C CA . ALA A 1 46 ? 4.224 5.271 3.993 1.00 72.41 67 ALA A CA 5
ATOM 5621 C C . ALA A 1 46 ? 2.876 5.447 4.698 1.00 55.22 67 ALA A C 5
ATOM 5622 O O . ALA A 1 46 ? 2.665 4.902 5.789 1.00 70.50 67 ALA A O 5
ATOM 5629 N N . ASP A 1 47 ? 1.966 6.200 4.060 1.00 61.51 68 ASP A N 5
ATOM 5630 C CA . ASP A 1 47 ? 0.607 6.430 4.581 1.00 10.44 68 ASP A CA 5
ATOM 5631 C C . ASP A 1 47 ? -0.341 5.332 4.076 1.00 70.51 68 ASP A C 5
ATOM 5632 O O . ASP A 1 47 ? -1.036 4.684 4.866 1.00 44.21 68 ASP A O 5
ATOM 5641 N N . VAL A 1 48 ? -0.340 5.101 2.750 1.00 24.41 69 VAL A N 5
ATOM 5642 C CA . VAL A 1 48 ? -1.320 4.197 2.097 1.00 13.53 69 VAL A CA 5
ATOM 5643 C C . VAL A 1 48 ? -0.614 3.013 1.413 1.00 73.33 69 VAL A C 5
ATOM 5644 O O . VAL A 1 48 ? 0.370 3.193 0.698 1.00 71.22 69 VAL A O 5
ATOM 5657 N N . VAL A 1 49 ? -1.147 1.800 1.652 1.00 14.11 70 VAL A N 5
ATOM 5658 C CA . VAL A 1 49 ? -0.660 0.546 1.055 1.00 21.22 70 VAL A CA 5
ATOM 5659 C C . VAL A 1 49 ? -1.803 -0.053 0.208 1.00 42.02 70 VAL A C 5
ATOM 5660 O O . VAL A 1 49 ? -2.776 -0.573 0.750 1.00 45.04 70 VAL A O 5
ATOM 5673 N N . VAL A 1 50 ? -1.676 0.028 -1.118 1.00 1.41 71 VAL A N 5
ATOM 5674 C CA . VAL A 1 50 ? -2.739 -0.348 -2.068 1.00 41.15 71 VAL A CA 5
ATOM 5675 C C . VAL A 1 50 ? -2.458 -1.720 -2.676 1.00 1.23 71 VAL A C 5
ATOM 5676 O O . VAL A 1 50 ? -1.525 -1.857 -3.472 1.00 42.24 71 VAL A O 5
ATOM 5689 N N . LEU A 1 51 ? -3.287 -2.717 -2.309 1.00 3.02 72 LEU A N 5
ATOM 5690 C CA . LEU A 1 51 ? -3.154 -4.096 -2.806 1.00 64.24 72 LEU A CA 5
ATOM 5691 C C . LEU A 1 51 ? -3.367 -4.156 -4.332 1.00 71.21 72 LEU A C 5
ATOM 5692 O O . LEU A 1 51 ? -4.506 -4.172 -4.820 1.00 31.13 72 LEU A O 5
ATOM 5708 N N . THR A 1 52 ? -2.247 -4.155 -5.066 1.00 11.42 73 THR A N 5
ATOM 5709 C CA . THR A 1 52 ? -2.230 -4.326 -6.525 1.00 62.13 73 THR A CA 5
ATOM 5710 C C . THR A 1 52 ? -2.197 -5.824 -6.896 1.00 61.41 73 THR A C 5
ATOM 5711 O O . THR A 1 52 ? -2.208 -6.184 -8.073 1.00 60.03 73 THR A O 5
ATOM 5722 N N . SER A 1 53 ? -2.171 -6.691 -5.867 1.00 30.11 74 SER A N 5
ATOM 5723 C CA . SER A 1 53 ? -2.284 -8.144 -6.024 1.00 62.31 74 SER A CA 5
ATOM 5724 C C . SER A 1 53 ? -3.675 -8.555 -6.552 1.00 61.50 74 SER A C 5
ATOM 5725 O O . SER A 1 53 ? -3.826 -9.619 -7.170 1.00 52.13 74 SER A O 5
ATOM 5733 N N . GLY A 1 54 ? -4.692 -7.706 -6.285 1.00 73.02 75 GLY A N 5
ATOM 5734 C CA . GLY A 1 54 ? -6.090 -7.990 -6.641 1.00 65.10 75 GLY A CA 5
ATOM 5735 C C . GLY A 1 54 ? -6.807 -8.760 -5.541 1.00 62.33 75 GLY A C 5
ATOM 5736 O O . GLY A 1 54 ? -7.969 -8.469 -5.237 1.00 52.42 75 GLY A O 5
ATOM 5740 N N . GLN A 1 55 ? -6.088 -9.760 -4.975 1.00 23.01 76 GLN A N 5
ATOM 5741 C CA . GLN A 1 55 ? -6.503 -10.567 -3.817 1.00 52.41 76 GLN A CA 5
ATOM 5742 C C . GLN A 1 55 ? -7.615 -11.572 -4.192 1.00 40.15 76 GLN A C 5
ATOM 5743 O O . GLN A 1 55 ? -8.792 -11.216 -4.258 1.00 51.12 76 GLN A O 5
ATOM 5757 N N . THR A 1 56 ? -7.216 -12.818 -4.469 1.00 11.10 77 THR A N 5
ATOM 5758 C CA . THR A 1 56 ? -8.142 -13.944 -4.663 1.00 3.42 77 THR A CA 5
ATOM 5759 C C . THR A 1 56 ? -7.783 -15.100 -3.718 1.00 20.13 77 THR A C 5
ATOM 5760 O O . THR A 1 56 ? -8.553 -16.059 -3.611 1.00 13.33 77 THR A O 5
ATOM 5771 N N . GLU A 1 57 ? -6.601 -14.993 -3.050 1.00 22.42 78 GLU A N 5
ATOM 5772 C CA . GLU A 1 57 ? -6.082 -15.974 -2.062 1.00 50.53 78 GLU A CA 5
ATOM 5773 C C . GLU A 1 57 ? -5.503 -17.240 -2.741 1.00 44.20 78 GLU A C 5
ATOM 5774 O O . GLU A 1 57 ? -4.336 -17.589 -2.520 1.00 11.30 78 GLU A O 5
ATOM 5786 N N . ASN A 1 58 ? -6.323 -17.899 -3.572 1.00 70.34 79 ASN A N 5
ATOM 5787 C CA . ASN A 1 58 ? -5.981 -19.172 -4.234 1.00 30.20 79 ASN A CA 5
ATOM 5788 C C . ASN A 1 58 ? -4.821 -19.009 -5.239 1.00 50.54 79 ASN A C 5
ATOM 5789 O O . ASN A 1 58 ? -3.994 -19.918 -5.395 1.00 2.24 79 ASN A O 5
ATOM 5800 N N . LYS A 1 59 ? -4.781 -17.852 -5.936 1.00 63.23 80 LYS A N 5
ATOM 5801 C CA . LYS A 1 59 ? -3.710 -17.522 -6.903 1.00 43.41 80 LYS A CA 5
ATOM 5802 C C . LYS A 1 59 ? -3.248 -16.063 -6.734 1.00 4.23 80 LYS A C 5
ATOM 5803 O O . LYS A 1 59 ? -3.652 -15.178 -7.493 1.00 53.41 80 LYS A O 5
ATOM 5822 N N . ILE A 1 60 ? -2.446 -15.820 -5.688 1.00 52.42 81 ILE A N 5
ATOM 5823 C CA . ILE A 1 60 ? -1.744 -14.537 -5.459 1.00 74.20 81 ILE A CA 5
ATOM 5824 C C . ILE A 1 60 ? -0.328 -14.809 -4.927 1.00 43.00 81 ILE A C 5
ATOM 5825 O O . ILE A 1 60 ? 0.010 -15.936 -4.544 1.00 41.23 81 ILE A O 5
ATOM 5841 N N . HIS A 1 61 ? 0.485 -13.758 -4.922 1.00 22.23 82 HIS A N 5
ATOM 5842 C CA . HIS A 1 61 ? 1.799 -13.736 -4.273 1.00 64.23 82 HIS A CA 5
ATOM 5843 C C . HIS A 1 61 ? 1.704 -12.861 -3.015 1.00 20.03 82 HIS A C 5
ATOM 5844 O O . HIS A 1 61 ? 2.177 -13.241 -1.944 1.00 52.35 82 HIS A O 5
ATOM 5859 N N . GLY A 1 62 ? 1.019 -11.714 -3.169 1.00 42.25 83 GLY A N 5
ATOM 5860 C CA . GLY A 1 62 ? 0.978 -10.657 -2.162 1.00 4.04 83 GLY A CA 5
ATOM 5861 C C . GLY A 1 62 ? 1.799 -9.474 -2.641 1.00 74.12 83 GLY A C 5
ATOM 5862 O O . GLY A 1 62 ? 3.029 -9.532 -2.628 1.00 62.43 83 GLY A O 5
ATOM 5866 N N . THR A 1 63 ? 1.124 -8.424 -3.139 1.00 2.21 84 THR A N 5
ATOM 5867 C CA . THR A 1 63 ? 1.782 -7.246 -3.734 1.00 11.55 84 THR A CA 5
ATOM 5868 C C . THR A 1 63 ? 0.941 -5.988 -3.439 1.00 24.21 84 THR A C 5
ATOM 5869 O O . THR A 1 63 ? -0.301 -6.058 -3.424 1.00 72.04 84 THR A O 5
ATOM 5880 N N . ALA A 1 64 ? 1.618 -4.844 -3.226 1.00 21.12 85 ALA A N 5
ATOM 5881 C CA . ALA A 1 64 ? 0.968 -3.569 -2.904 1.00 72.24 85 ALA A CA 5
ATOM 5882 C C . ALA A 1 64 ? 1.861 -2.375 -3.273 1.00 2.34 85 ALA A C 5
ATOM 5883 O O . ALA A 1 64 ? 3.060 -2.388 -2.998 1.00 65.04 85 ALA A O 5
ATOM 5890 N N . ASP A 1 65 ? 1.256 -1.355 -3.904 1.00 43.14 86 ASP A N 5
ATOM 5891 C CA . ASP A 1 65 ? 1.921 -0.072 -4.195 1.00 61.23 86 ASP A CA 5
ATOM 5892 C C . ASP A 1 65 ? 1.858 0.812 -2.939 1.00 33.42 86 ASP A C 5
ATOM 5893 O O . ASP A 1 65 ? 0.778 0.993 -2.373 1.00 62.14 86 ASP A O 5
ATOM 5902 N N . ILE A 1 66 ? 2.992 1.376 -2.515 1.00 33.42 87 ILE A N 5
ATOM 5903 C CA . ILE A 1 66 ? 3.048 2.228 -1.308 1.00 21.13 87 ILE A CA 5
ATOM 5904 C C . ILE A 1 66 ? 3.116 3.723 -1.679 1.00 11.42 87 ILE A C 5
ATOM 5905 O O . ILE A 1 66 ? 3.831 4.134 -2.616 1.00 14.21 87 ILE A O 5
ATOM 5921 N N . TYR A 1 67 ? 2.345 4.525 -0.926 1.00 72.21 88 TYR A N 5
ATOM 5922 C CA . TYR A 1 67 ? 2.096 5.942 -1.210 1.00 62.34 88 TYR A CA 5
ATOM 5923 C C . TYR A 1 67 ? 2.255 6.784 0.058 1.00 73.43 88 TYR A C 5
ATOM 5924 O O . TYR A 1 67 ? 1.960 6.334 1.177 1.00 65.42 88 TYR A O 5
ATOM 5942 N N . LYS A 1 68 ? 2.693 8.023 -0.163 1.00 4.15 89 LYS A N 5
ATOM 5943 C CA . LYS A 1 68 ? 2.743 9.089 0.839 1.00 34.23 89 LYS A CA 5
ATOM 5944 C C . LYS A 1 68 ? 1.735 10.168 0.456 1.00 51.31 89 LYS A C 5
ATOM 5945 O O . LYS A 1 68 ? 1.614 10.496 -0.723 1.00 53.05 89 LYS A O 5
ATOM 5964 N N . LYS A 1 69 ? 1.013 10.716 1.444 1.00 22.52 90 LYS A N 5
ATOM 5965 C CA . LYS A 1 69 ? 0.100 11.835 1.201 1.00 53.33 90 LYS A CA 5
ATOM 5966 C C . LYS A 1 69 ? 0.922 13.112 0.992 1.00 62.11 90 LYS A C 5
ATOM 5967 O O . LYS A 1 69 ? 1.749 13.467 1.851 1.00 65.00 90 LYS A O 5
ATOM 5986 N N . LYS A 1 70 ? 0.701 13.760 -0.160 1.00 24.52 91 LYS A N 5
ATOM 5987 C CA . LYS A 1 70 ? 1.367 15.012 -0.528 1.00 72.30 91 LYS A CA 5
ATOM 5988 C C . LYS A 1 70 ? 0.863 16.139 0.373 1.00 33.14 91 LYS A C 5
ATOM 5989 O O . LYS A 1 70 ? -0.351 16.246 0.583 1.00 55.13 91 LYS A O 5
ATOM 6008 N N . LEU A 1 71 ? 1.816 16.949 0.887 1.00 51.45 92 LEU A N 5
ATOM 6009 C CA . LEU A 1 71 ? 1.576 18.075 1.807 1.00 54.54 92 LEU A CA 5
ATOM 6010 C C . LEU A 1 71 ? 1.249 17.523 3.214 1.00 5.04 92 LEU A C 5
ATOM 6011 O O . LEU A 1 71 ? 0.198 16.897 3.420 1.00 54.51 92 LEU A O 5
ATOM 6027 N N . GLU A 1 72 ? 2.164 17.750 4.175 1.00 75.32 93 GLU A N 5
ATOM 6028 C CA . GLU A 1 72 ? 1.981 17.349 5.580 1.00 4.04 93 GLU A CA 5
ATOM 6029 C C . GLU A 1 72 ? 1.007 18.322 6.274 1.00 73.12 93 GLU A C 5
ATOM 6030 O O . GLU A 1 72 ? 1.400 19.242 6.997 1.00 42.13 93 GLU A O 5
ATOM 6042 N N . HIS A 1 73 ? -0.283 18.125 5.981 1.00 2.44 94 HIS A N 5
ATOM 6043 C CA . HIS A 1 73 ? -1.393 18.946 6.499 1.00 72.04 94 HIS A CA 5
ATOM 6044 C C . HIS A 1 73 ? -2.176 18.075 7.499 1.00 25.51 94 HIS A C 5
ATOM 6045 O O . HIS A 1 73 ? -3.409 17.996 7.459 1.00 4.53 94 HIS A O 5
ATOM 6060 N N . HIS A 1 74 ? -1.398 17.445 8.415 1.00 65.24 95 HIS A N 5
ATOM 6061 C CA . HIS A 1 74 ? -1.832 16.322 9.276 1.00 3.24 95 HIS A CA 5
ATOM 6062 C C . HIS A 1 74 ? -2.091 15.069 8.426 1.00 21.00 95 HIS A C 5
ATOM 6063 O O . HIS A 1 74 ? -3.086 15.004 7.696 1.00 52.51 95 HIS A O 5
ATOM 6078 N N . HIS A 1 75 ? -1.180 14.087 8.520 1.00 22.03 96 HIS A N 5
ATOM 6079 C CA . HIS A 1 75 ? -1.287 12.809 7.788 1.00 34.34 96 HIS A CA 5
ATOM 6080 C C . HIS A 1 75 ? -2.555 12.043 8.192 1.00 63.23 96 HIS A C 5
ATOM 6081 O O . HIS A 1 75 ? -2.881 11.950 9.386 1.00 15.51 96 HIS A O 5
ATOM 6096 N N . HIS A 1 76 ? -3.267 11.497 7.193 1.00 61.42 97 HIS A N 5
ATOM 6097 C CA . HIS A 1 76 ? -4.302 10.486 7.431 1.00 32.41 97 HIS A CA 5
ATOM 6098 C C . HIS A 1 76 ? -3.576 9.158 7.748 1.00 55.33 97 HIS A C 5
ATOM 6099 O O . HIS A 1 76 ? -3.362 8.312 6.872 1.00 1.40 97 HIS A O 5
ATOM 6114 N N . HIS A 1 77 ? -3.130 9.035 9.015 1.00 11.35 98 HIS A N 5
ATOM 6115 C CA . HIS A 1 77 ? -2.216 7.969 9.447 1.00 65.50 98 HIS A CA 5
ATOM 6116 C C . HIS A 1 77 ? -2.456 7.641 10.937 1.00 52.33 98 HIS A C 5
ATOM 6117 O O . HIS A 1 77 ? -2.038 8.394 11.824 1.00 52.15 98 HIS A O 5
ATOM 6132 N N . HIS A 1 78 ? -3.162 6.534 11.193 1.00 31.23 99 HIS A N 5
ATOM 6133 C CA . HIS A 1 78 ? -3.373 5.976 12.541 1.00 65.14 99 HIS A CA 5
ATOM 6134 C C . HIS A 1 78 ? -2.652 4.616 12.625 1.00 72.11 99 HIS A C 5
ATOM 6135 O O . HIS A 1 78 ? -3.139 3.639 12.018 1.00 34.45 99 HIS A O 5
ATOM 6151 N N . ALA A 1 1 ? 0.813 2.910 8.208 1.00 41.01 22 ALA A N 6
ATOM 6152 C CA . ALA A 1 1 ? 0.242 2.568 6.891 1.00 31.32 22 ALA A CA 6
ATOM 6153 C C . ALA A 1 1 ? -1.142 1.918 7.062 1.00 44.31 22 ALA A C 6
ATOM 6154 O O . ALA A 1 1 ? -1.442 1.364 8.123 1.00 71.12 22 ALA A O 6
ATOM 6163 N N . GLU A 1 2 ? -1.977 1.995 6.005 1.00 42.14 23 GLU A N 6
ATOM 6164 C CA . GLU A 1 2 ? -3.326 1.379 5.976 1.00 74.13 23 GLU A CA 6
ATOM 6165 C C . GLU A 1 2 ? -3.530 0.645 4.641 1.00 54.02 23 GLU A C 6
ATOM 6166 O O . GLU A 1 2 ? -2.868 0.961 3.659 1.00 4.03 23 GLU A O 6
ATOM 6178 N N . ILE A 1 3 ? -4.446 -0.330 4.614 1.00 34.13 24 ILE A N 6
ATOM 6179 C CA . ILE A 1 3 ? -4.777 -1.092 3.395 1.00 62.34 24 ILE A CA 6
ATOM 6180 C C . ILE A 1 3 ? -5.900 -0.388 2.609 1.00 5.14 24 ILE A C 6
ATOM 6181 O O . ILE A 1 3 ? -6.915 0.014 3.191 1.00 75.31 24 ILE A O 6
ATOM 6197 N N . MET A 1 4 ? -5.685 -0.233 1.288 1.00 62.33 25 MET A N 6
ATOM 6198 C CA . MET A 1 4 ? -6.683 0.292 0.336 1.00 55.35 25 MET A CA 6
ATOM 6199 C C . MET A 1 4 ? -6.619 -0.505 -0.983 1.00 54.41 25 MET A C 6
ATOM 6200 O O . MET A 1 4 ? -5.611 -1.165 -1.286 1.00 51.03 25 MET A O 6
ATOM 6214 N N . LYS A 1 5 ? -7.722 -0.433 -1.746 1.00 50.33 26 LYS A N 6
ATOM 6215 C CA . LYS A 1 5 ? -7.852 -1.069 -3.072 1.00 14.53 26 LYS A CA 6
ATOM 6216 C C . LYS A 1 5 ? -7.562 -0.024 -4.157 1.00 23.44 26 LYS A C 6
ATOM 6217 O O . LYS A 1 5 ? -7.912 1.141 -3.979 1.00 64.23 26 LYS A O 6
ATOM 6236 N N . LYS A 1 6 ? -6.958 -0.460 -5.281 1.00 53.13 27 LYS A N 6
ATOM 6237 C CA . LYS A 1 6 ? -6.544 0.441 -6.390 1.00 3.43 27 LYS A CA 6
ATOM 6238 C C . LYS A 1 6 ? -7.762 1.213 -6.968 1.00 11.04 27 LYS A C 6
ATOM 6239 O O . LYS A 1 6 ? -7.667 2.408 -7.248 1.00 73.24 27 LYS A O 6
ATOM 6258 N N . THR A 1 7 ? -8.898 0.507 -7.109 1.00 32.21 28 THR A N 6
ATOM 6259 C CA . THR A 1 7 ? -10.140 1.059 -7.690 1.00 10.50 28 THR A CA 6
ATOM 6260 C C . THR A 1 7 ? -10.719 2.224 -6.844 1.00 73.42 28 THR A C 6
ATOM 6261 O O . THR A 1 7 ? -11.144 3.249 -7.389 1.00 23.10 28 THR A O 6
ATOM 6272 N N . ASP A 1 8 ? -10.695 2.065 -5.508 1.00 35.11 29 ASP A N 6
ATOM 6273 C CA . ASP A 1 8 ? -11.177 3.090 -4.556 1.00 4.45 29 ASP A CA 6
ATOM 6274 C C . ASP A 1 8 ? -10.175 4.252 -4.499 1.00 75.21 29 ASP A C 6
ATOM 6275 O O . ASP A 1 8 ? -10.543 5.426 -4.605 1.00 74.51 29 ASP A O 6
ATOM 6284 N N . PHE A 1 9 ? -8.903 3.863 -4.381 1.00 45.51 30 PHE A N 6
ATOM 6285 C CA . PHE A 1 9 ? -7.762 4.770 -4.210 1.00 32.15 30 PHE A CA 6
ATOM 6286 C C . PHE A 1 9 ? -7.576 5.728 -5.405 1.00 0.32 30 PHE A C 6
ATOM 6287 O O . PHE A 1 9 ? -7.208 6.895 -5.215 1.00 22.30 30 PHE A O 6
ATOM 6304 N N . ASP A 1 10 ? -7.830 5.208 -6.623 1.00 22.42 31 ASP A N 6
ATOM 6305 C CA . ASP A 1 10 ? -7.579 5.920 -7.905 1.00 41.43 31 ASP A CA 6
ATOM 6306 C C . ASP A 1 10 ? -8.194 7.336 -7.907 1.00 43.30 31 ASP A C 6
ATOM 6307 O O . ASP A 1 10 ? -7.539 8.314 -8.297 1.00 30.21 31 ASP A O 6
ATOM 6316 N N . LYS A 1 11 ? -9.431 7.418 -7.392 1.00 11.14 32 LYS A N 6
ATOM 6317 C CA . LYS A 1 11 ? -10.219 8.668 -7.321 1.00 13.03 32 LYS A CA 6
ATOM 6318 C C . LYS A 1 11 ? -9.471 9.788 -6.562 1.00 51.25 32 LYS A C 6
ATOM 6319 O O . LYS A 1 11 ? -9.572 10.968 -6.919 1.00 45.04 32 LYS A O 6
ATOM 6338 N N . VAL A 1 12 ? -8.710 9.398 -5.515 1.00 53.14 33 VAL A N 6
ATOM 6339 C CA . VAL A 1 12 ? -7.988 10.340 -4.637 1.00 23.13 33 VAL A CA 6
ATOM 6340 C C . VAL A 1 12 ? -6.463 10.221 -4.834 1.00 45.20 33 VAL A C 6
ATOM 6341 O O . VAL A 1 12 ? -5.702 10.744 -4.016 1.00 21.25 33 VAL A O 6
ATOM 6354 N N . ALA A 1 13 ? -6.023 9.588 -5.952 1.00 65.13 34 ALA A N 6
ATOM 6355 C CA . ALA A 1 13 ? -4.578 9.349 -6.213 1.00 45.03 34 ALA A CA 6
ATOM 6356 C C . ALA A 1 13 ? -3.756 10.662 -6.273 1.00 3.51 34 ALA A C 6
ATOM 6357 O O . ALA A 1 13 ? -2.562 10.660 -5.963 1.00 70.34 34 ALA A O 6
ATOM 6364 N N . SER A 1 14 ? -4.418 11.777 -6.649 1.00 3.13 35 SER A N 6
ATOM 6365 C CA . SER A 1 14 ? -3.788 13.119 -6.706 1.00 22.15 35 SER A CA 6
ATOM 6366 C C . SER A 1 14 ? -3.317 13.601 -5.318 1.00 74.14 35 SER A C 6
ATOM 6367 O O . SER A 1 14 ? -2.350 14.365 -5.213 1.00 55.23 35 SER A O 6
ATOM 6375 N N . GLU A 1 15 ? -3.998 13.118 -4.267 1.00 15.15 36 GLU A N 6
ATOM 6376 C CA . GLU A 1 15 ? -3.664 13.423 -2.864 1.00 65.22 36 GLU A CA 6
ATOM 6377 C C . GLU A 1 15 ? -2.513 12.538 -2.346 1.00 60.03 36 GLU A C 6
ATOM 6378 O O . GLU A 1 15 ? -2.161 12.629 -1.171 1.00 10.51 36 GLU A O 6
ATOM 6390 N N . TYR A 1 16 ? -1.948 11.657 -3.210 1.00 33.51 37 TYR A N 6
ATOM 6391 C CA . TYR A 1 16 ? -0.899 10.701 -2.806 1.00 72.41 37 TYR A CA 6
ATOM 6392 C C . TYR A 1 16 ? 0.240 10.669 -3.831 1.00 51.12 37 TYR A C 6
ATOM 6393 O O . TYR A 1 16 ? 0.065 11.041 -5.000 1.00 14.40 37 TYR A O 6
ATOM 6411 N N . THR A 1 17 ? 1.410 10.226 -3.358 1.00 33.44 38 THR A N 6
ATOM 6412 C CA . THR A 1 17 ? 2.643 10.175 -4.134 1.00 31.21 38 THR A CA 6
ATOM 6413 C C . THR A 1 17 ? 3.290 8.793 -3.932 1.00 41.13 38 THR A C 6
ATOM 6414 O O . THR A 1 17 ? 3.545 8.375 -2.797 1.00 52.52 38 THR A O 6
ATOM 6425 N N . LYS A 1 18 ? 3.489 8.053 -5.037 1.00 41.14 39 LYS A N 6
ATOM 6426 C CA . LYS A 1 18 ? 4.037 6.689 -4.993 1.00 31.02 39 LYS A CA 6
ATOM 6427 C C . LYS A 1 18 ? 5.530 6.735 -4.656 1.00 63.01 39 LYS A C 6
ATOM 6428 O O . LYS A 1 18 ? 6.334 7.263 -5.439 1.00 4.51 39 LYS A O 6
ATOM 6447 N N . ILE A 1 19 ? 5.888 6.181 -3.489 1.00 0.14 40 ILE A N 6
ATOM 6448 C CA . ILE A 1 19 ? 7.272 6.203 -2.993 1.00 54.55 40 ILE A CA 6
ATOM 6449 C C . ILE A 1 19 ? 7.998 4.886 -3.305 1.00 32.11 40 ILE A C 6
ATOM 6450 O O . ILE A 1 19 ? 9.224 4.801 -3.162 1.00 5.52 40 ILE A O 6
ATOM 6466 N N . GLY A 1 20 ? 7.233 3.861 -3.718 1.00 72.51 41 GLY A N 6
ATOM 6467 C CA . GLY A 1 20 ? 7.792 2.552 -4.036 1.00 61.31 41 GLY A CA 6
ATOM 6468 C C . GLY A 1 20 ? 6.728 1.490 -4.229 1.00 43.21 41 GLY A C 6
ATOM 6469 O O . GLY A 1 20 ? 5.524 1.791 -4.258 1.00 71.14 41 GLY A O 6
ATOM 6473 N N . THR A 1 21 ? 7.189 0.251 -4.417 1.00 33.04 42 THR A N 6
ATOM 6474 C CA . THR A 1 21 ? 6.345 -0.951 -4.423 1.00 54.14 42 THR A CA 6
ATOM 6475 C C . THR A 1 21 ? 7.041 -2.028 -3.572 1.00 1.24 42 THR A C 6
ATOM 6476 O O . THR A 1 21 ? 8.251 -2.242 -3.720 1.00 0.04 42 THR A O 6
ATOM 6487 N N . ILE A 1 22 ? 6.280 -2.685 -2.678 1.00 21.51 43 ILE A N 6
ATOM 6488 C CA . ILE A 1 22 ? 6.788 -3.785 -1.831 1.00 21.44 43 ILE A CA 6
ATOM 6489 C C . ILE A 1 22 ? 6.080 -5.093 -2.201 1.00 12.31 43 ILE A C 6
ATOM 6490 O O . ILE A 1 22 ? 5.058 -5.080 -2.904 1.00 32.32 43 ILE A O 6
ATOM 6506 N N . SER A 1 23 ? 6.630 -6.214 -1.717 1.00 72.34 44 SER A N 6
ATOM 6507 C CA . SER A 1 23 ? 6.089 -7.552 -1.981 1.00 13.40 44 SER A CA 6
ATOM 6508 C C . SER A 1 23 ? 6.525 -8.528 -0.888 1.00 73.32 44 SER A C 6
ATOM 6509 O O . SER A 1 23 ? 7.499 -8.276 -0.168 1.00 23.22 44 SER A O 6
ATOM 6517 N N . THR A 1 24 ? 5.789 -9.636 -0.775 1.00 14.42 45 THR A N 6
ATOM 6518 C CA . THR A 1 24 ? 6.147 -10.765 0.084 1.00 5.13 45 THR A CA 6
ATOM 6519 C C . THR A 1 24 ? 6.843 -11.863 -0.760 1.00 74.53 45 THR A C 6
ATOM 6520 O O . THR A 1 24 ? 6.722 -11.878 -1.998 1.00 14.45 45 THR A O 6
ATOM 6531 N N . THR A 1 25 ? 7.597 -12.746 -0.089 1.00 41.22 46 THR A N 6
ATOM 6532 C CA . THR A 1 25 ? 8.184 -13.942 -0.709 1.00 70.21 46 THR A CA 6
ATOM 6533 C C . THR A 1 25 ? 7.172 -15.093 -0.591 1.00 72.20 46 THR A C 6
ATOM 6534 O O . THR A 1 25 ? 7.004 -15.677 0.489 1.00 65.43 46 THR A O 6
ATOM 6545 N N . GLY A 1 26 ? 6.461 -15.363 -1.696 1.00 63.40 47 GLY A N 6
ATOM 6546 C CA . GLY A 1 26 ? 5.435 -16.404 -1.729 1.00 24.03 47 GLY A CA 6
ATOM 6547 C C . GLY A 1 26 ? 4.078 -15.905 -1.251 1.00 22.10 47 GLY A C 6
ATOM 6548 O O . GLY A 1 26 ? 3.914 -14.722 -0.927 1.00 63.53 47 GLY A O 6
ATOM 6552 N N . GLU A 1 27 ? 3.107 -16.825 -1.210 1.00 4.23 48 GLU A N 6
ATOM 6553 C CA . GLU A 1 27 ? 1.712 -16.525 -0.848 1.00 71.15 48 GLU A CA 6
ATOM 6554 C C . GLU A 1 27 ? 1.418 -16.977 0.590 1.00 24.10 48 GLU A C 6
ATOM 6555 O O . GLU A 1 27 ? 1.757 -18.102 0.978 1.00 64.31 48 GLU A O 6
ATOM 6567 N N . MET A 1 28 ? 0.801 -16.078 1.364 1.00 74.12 49 MET A N 6
ATOM 6568 C CA . MET A 1 28 ? 0.217 -16.371 2.685 1.00 14.02 49 MET A CA 6
ATOM 6569 C C . MET A 1 28 ? -1.287 -16.045 2.635 1.00 52.51 49 MET A C 6
ATOM 6570 O O . MET A 1 28 ? -1.818 -15.662 1.578 1.00 4.31 49 MET A O 6
ATOM 6584 N N . SER A 1 29 ? -1.965 -16.220 3.784 1.00 30.44 50 SER A N 6
ATOM 6585 C CA . SER A 1 29 ? -3.369 -15.826 3.957 1.00 62.04 50 SER A CA 6
ATOM 6586 C C . SER A 1 29 ? -3.491 -14.295 3.794 1.00 14.01 50 SER A C 6
ATOM 6587 O O . SER A 1 29 ? -2.623 -13.569 4.291 1.00 12.01 50 SER A O 6
ATOM 6595 N N . PRO A 1 30 ? -4.560 -13.775 3.105 1.00 22.54 51 PRO A N 6
ATOM 6596 C CA . PRO A 1 30 ? -4.614 -12.360 2.664 1.00 52.05 51 PRO A CA 6
ATOM 6597 C C . PRO A 1 30 ? -4.596 -11.355 3.832 1.00 22.45 51 PRO A C 6
ATOM 6598 O O . PRO A 1 30 ? -4.169 -10.224 3.653 1.00 63.01 51 PRO A O 6
ATOM 6609 N N . LEU A 1 31 ? -5.053 -11.784 5.025 1.00 31.21 52 LEU A N 6
ATOM 6610 C CA . LEU A 1 31 ? -5.043 -10.938 6.241 1.00 71.11 52 LEU A CA 6
ATOM 6611 C C . LEU A 1 31 ? -3.596 -10.752 6.730 1.00 12.41 52 LEU A C 6
ATOM 6612 O O . LEU A 1 31 ? -3.179 -9.633 7.024 1.00 21.24 52 LEU A O 6
ATOM 6628 N N . ASP A 1 32 ? -2.832 -11.860 6.752 1.00 31.52 53 ASP A N 6
ATOM 6629 C CA . ASP A 1 32 ? -1.403 -11.862 7.147 1.00 63.51 53 ASP A CA 6
ATOM 6630 C C . ASP A 1 32 ? -0.557 -11.070 6.127 1.00 44.41 53 ASP A C 6
ATOM 6631 O O . ASP A 1 32 ? 0.399 -10.377 6.501 1.00 2.21 53 ASP A O 6
ATOM 6640 N N . ALA A 1 33 ? -0.943 -11.194 4.839 1.00 74.33 54 ALA A N 6
ATOM 6641 C CA . ALA A 1 33 ? -0.334 -10.448 3.721 1.00 3.42 54 ALA A CA 6
ATOM 6642 C C . ALA A 1 33 ? -0.533 -8.938 3.921 1.00 64.12 54 ALA A C 6
ATOM 6643 O O . ALA A 1 33 ? 0.420 -8.171 3.814 1.00 34.44 54 ALA A O 6
ATOM 6650 N N . ARG A 1 34 ? -1.775 -8.549 4.294 1.00 3.34 55 ARG A N 6
ATOM 6651 C CA . ARG A 1 34 ? -2.130 -7.150 4.608 1.00 5.31 55 ARG A CA 6
ATOM 6652 C C . ARG A 1 34 ? -1.234 -6.593 5.706 1.00 64.52 55 ARG A C 6
ATOM 6653 O O . ARG A 1 34 ? -0.606 -5.576 5.508 1.00 64.21 55 ARG A O 6
ATOM 6674 N N . GLU A 1 35 ? -1.152 -7.326 6.830 1.00 40.02 56 GLU A N 6
ATOM 6675 C CA . GLU A 1 35 ? -0.397 -6.909 8.030 1.00 50.24 56 GLU A CA 6
ATOM 6676 C C . GLU A 1 35 ? 1.101 -6.741 7.728 1.00 34.45 56 GLU A C 6
ATOM 6677 O O . GLU A 1 35 ? 1.725 -5.773 8.191 1.00 22.42 56 GLU A O 6
ATOM 6689 N N . ASP A 1 36 ? 1.658 -7.667 6.924 1.00 42.53 57 ASP A N 6
ATOM 6690 C CA . ASP A 1 36 ? 3.067 -7.607 6.524 1.00 70.52 57 ASP A CA 6
ATOM 6691 C C . ASP A 1 36 ? 3.325 -6.375 5.642 1.00 70.52 57 ASP A C 6
ATOM 6692 O O . ASP A 1 36 ? 4.284 -5.646 5.860 1.00 72.00 57 ASP A O 6
ATOM 6701 N N . LEU A 1 37 ? 2.430 -6.146 4.668 1.00 61.24 58 LEU A N 6
ATOM 6702 C CA . LEU A 1 37 ? 2.556 -5.027 3.716 1.00 15.30 58 LEU A CA 6
ATOM 6703 C C . LEU A 1 37 ? 2.302 -3.658 4.403 1.00 30.33 58 LEU A C 6
ATOM 6704 O O . LEU A 1 37 ? 2.927 -2.667 4.034 1.00 71.35 58 LEU A O 6
ATOM 6720 N N . ILE A 1 38 ? 1.426 -3.631 5.434 1.00 71.14 59 ILE A N 6
ATOM 6721 C CA . ILE A 1 38 ? 1.238 -2.450 6.322 1.00 52.23 59 ILE A CA 6
ATOM 6722 C C . ILE A 1 38 ? 2.557 -2.128 7.036 1.00 34.32 59 ILE A C 6
ATOM 6723 O O . ILE A 1 38 ? 3.030 -0.991 6.994 1.00 71.20 59 ILE A O 6
ATOM 6739 N N . LYS A 1 39 ? 3.138 -3.167 7.660 1.00 62.55 60 LYS A N 6
ATOM 6740 C CA . LYS A 1 39 ? 4.381 -3.060 8.444 1.00 55.41 60 LYS A CA 6
ATOM 6741 C C . LYS A 1 39 ? 5.540 -2.514 7.582 1.00 13.42 60 LYS A C 6
ATOM 6742 O O . LYS A 1 39 ? 6.111 -1.469 7.903 1.00 2.02 60 LYS A O 6
ATOM 6761 N N . LYS A 1 40 ? 5.811 -3.208 6.460 1.00 74.03 61 LYS A N 6
ATOM 6762 C CA . LYS A 1 40 ? 6.884 -2.853 5.507 1.00 30.43 61 LYS A CA 6
ATOM 6763 C C . LYS A 1 40 ? 6.690 -1.427 4.977 1.00 51.13 61 LYS A C 6
ATOM 6764 O O . LYS A 1 40 ? 7.591 -0.597 5.100 1.00 74.02 61 LYS A O 6
ATOM 6783 N N . ALA A 1 41 ? 5.478 -1.131 4.477 1.00 2.42 62 ALA A N 6
ATOM 6784 C CA . ALA A 1 41 ? 5.143 0.203 3.940 1.00 71.12 62 ALA A CA 6
ATOM 6785 C C . ALA A 1 41 ? 5.407 1.311 4.969 1.00 24.40 62 ALA A C 6
ATOM 6786 O O . ALA A 1 41 ? 6.035 2.317 4.651 1.00 42.41 62 ALA A O 6
ATOM 6793 N N . ASP A 1 42 ? 4.961 1.074 6.214 1.00 20.42 63 ASP A N 6
ATOM 6794 C CA . ASP A 1 42 ? 5.088 2.043 7.315 1.00 64.21 63 ASP A CA 6
ATOM 6795 C C . ASP A 1 42 ? 6.576 2.266 7.681 1.00 13.32 63 ASP A C 6
ATOM 6796 O O . ASP A 1 42 ? 6.982 3.396 7.980 1.00 71.51 63 ASP A O 6
ATOM 6805 N N . GLU A 1 43 ? 7.386 1.189 7.594 1.00 52.14 64 GLU A N 6
ATOM 6806 C CA . GLU A 1 43 ? 8.855 1.264 7.757 1.00 71.53 64 GLU A CA 6
ATOM 6807 C C . GLU A 1 43 ? 9.493 2.159 6.668 1.00 33.41 64 GLU A C 6
ATOM 6808 O O . GLU A 1 43 ? 10.438 2.908 6.949 1.00 70.24 64 GLU A O 6
ATOM 6820 N N . LYS A 1 44 ? 8.979 2.057 5.420 1.00 43.05 65 LYS A N 6
ATOM 6821 C CA . LYS A 1 44 ? 9.396 2.953 4.308 1.00 64.11 65 LYS A CA 6
ATOM 6822 C C . LYS A 1 44 ? 8.735 4.359 4.422 1.00 24.55 65 LYS A C 6
ATOM 6823 O O . LYS A 1 44 ? 9.071 5.268 3.649 1.00 55.45 65 LYS A O 6
ATOM 6842 N N . GLY A 1 45 ? 7.794 4.528 5.394 1.00 4.31 66 GLY A N 6
ATOM 6843 C CA . GLY A 1 45 ? 7.157 5.831 5.674 1.00 32.02 66 GLY A CA 6
ATOM 6844 C C . GLY A 1 45 ? 5.808 6.041 4.985 1.00 14.01 66 GLY A C 6
ATOM 6845 O O . GLY A 1 45 ? 5.184 7.097 5.157 1.00 61.13 66 GLY A O 6
ATOM 6849 N N . ALA A 1 46 ? 5.354 5.033 4.220 1.00 21.05 67 ALA A N 6
ATOM 6850 C CA . ALA A 1 46 ? 4.093 5.096 3.454 1.00 42.01 67 ALA A CA 6
ATOM 6851 C C . ALA A 1 46 ? 2.860 5.187 4.362 1.00 1.13 67 ALA A C 6
ATOM 6852 O O . ALA A 1 46 ? 2.794 4.546 5.421 1.00 42.30 67 ALA A O 6
ATOM 6859 N N . ASP A 1 47 ? 1.887 5.983 3.906 1.00 33.22 68 ASP A N 6
ATOM 6860 C CA . ASP A 1 47 ? 0.613 6.193 4.597 1.00 52.21 68 ASP A CA 6
ATOM 6861 C C . ASP A 1 47 ? -0.428 5.176 4.111 1.00 62.11 68 ASP A C 6
ATOM 6862 O O . ASP A 1 47 ? -1.253 4.694 4.895 1.00 74.13 68 ASP A O 6
ATOM 6871 N N . VAL A 1 48 ? -0.386 4.858 2.802 1.00 55.03 69 VAL A N 6
ATOM 6872 C CA . VAL A 1 48 ? -1.341 3.934 2.161 1.00 72.12 69 VAL A CA 6
ATOM 6873 C C . VAL A 1 48 ? -0.596 2.778 1.466 1.00 4.23 69 VAL A C 6
ATOM 6874 O O . VAL A 1 48 ? 0.482 2.965 0.896 1.00 3.42 69 VAL A O 6
ATOM 6887 N N . VAL A 1 49 ? -1.215 1.588 1.534 1.00 22.15 70 VAL A N 6
ATOM 6888 C CA . VAL A 1 49 ? -0.738 0.348 0.909 1.00 65.42 70 VAL A CA 6
ATOM 6889 C C . VAL A 1 49 ? -1.820 -0.095 -0.088 1.00 35.32 70 VAL A C 6
ATOM 6890 O O . VAL A 1 49 ? -2.893 -0.557 0.320 1.00 23.42 70 VAL A O 6
ATOM 6903 N N . VAL A 1 50 ? -1.538 0.060 -1.379 1.00 41.50 71 VAL A N 6
ATOM 6904 C CA . VAL A 1 50 ? -2.492 -0.242 -2.455 1.00 2.03 71 VAL A CA 6
ATOM 6905 C C . VAL A 1 50 ? -2.328 -1.708 -2.877 1.00 0.24 71 VAL A C 6
ATOM 6906 O O . VAL A 1 50 ? -1.385 -2.044 -3.618 1.00 1.24 71 VAL A O 6
ATOM 6919 N N . LEU A 1 51 ? -3.220 -2.585 -2.353 1.00 55.12 72 LEU A N 6
ATOM 6920 C CA . LEU A 1 51 ? -3.203 -4.020 -2.679 1.00 42.30 72 LEU A CA 6
ATOM 6921 C C . LEU A 1 51 ? -3.595 -4.235 -4.139 1.00 22.52 72 LEU A C 6
ATOM 6922 O O . LEU A 1 51 ? -4.600 -3.690 -4.616 1.00 20.23 72 LEU A O 6
ATOM 6938 N N . THR A 1 52 ? -2.789 -5.039 -4.836 1.00 63.51 73 THR A N 6
ATOM 6939 C CA . THR A 1 52 ? -2.980 -5.351 -6.252 1.00 22.24 73 THR A CA 6
ATOM 6940 C C . THR A 1 52 ? -2.793 -6.859 -6.468 1.00 24.04 73 THR A C 6
ATOM 6941 O O . THR A 1 52 ? -3.711 -7.557 -6.916 1.00 42.52 73 THR A O 6
ATOM 6952 N N . SER A 1 53 ? -1.604 -7.359 -6.086 1.00 31.22 74 SER A N 6
ATOM 6953 C CA . SER A 1 53 ? -1.233 -8.775 -6.231 1.00 52.23 74 SER A CA 6
ATOM 6954 C C . SER A 1 53 ? -1.067 -9.424 -4.840 1.00 44.33 74 SER A C 6
ATOM 6955 O O . SER A 1 53 ? -0.149 -10.215 -4.626 1.00 64.13 74 SER A O 6
ATOM 6963 N N . GLY A 1 54 ? -1.991 -9.117 -3.910 1.00 55.20 75 GLY A N 6
ATOM 6964 C CA . GLY A 1 54 ? -1.940 -9.692 -2.557 1.00 73.35 75 GLY A CA 6
ATOM 6965 C C . GLY A 1 54 ? -3.192 -9.417 -1.743 1.00 32.34 75 GLY A C 6
ATOM 6966 O O . GLY A 1 54 ? -3.140 -8.678 -0.756 1.00 32.03 75 GLY A O 6
ATOM 6970 N N . GLN A 1 55 ? -4.327 -10.017 -2.155 1.00 65.12 76 GLN A N 6
ATOM 6971 C CA . GLN A 1 55 ? -5.623 -9.831 -1.459 1.00 21.14 76 GLN A CA 6
ATOM 6972 C C . GLN A 1 55 ? -6.597 -10.993 -1.739 1.00 42.44 76 GLN A C 6
ATOM 6973 O O . GLN A 1 55 ? -7.366 -11.388 -0.861 1.00 30.34 76 GLN A O 6
ATOM 6987 N N . THR A 1 56 ? -6.545 -11.531 -2.965 1.00 53.11 77 THR A N 6
ATOM 6988 C CA . THR A 1 56 ? -7.502 -12.538 -3.454 1.00 10.44 77 THR A CA 6
ATOM 6989 C C . THR A 1 56 ? -7.240 -13.940 -2.854 1.00 0.00 77 THR A C 6
ATOM 6990 O O . THR A 1 56 ? -8.190 -14.633 -2.465 1.00 32.41 77 THR A O 6
ATOM 7001 N N . GLU A 1 57 ? -5.944 -14.320 -2.786 1.00 74.40 78 GLU A N 6
ATOM 7002 C CA . GLU A 1 57 ? -5.482 -15.645 -2.313 1.00 65.45 78 GLU A CA 6
ATOM 7003 C C . GLU A 1 57 ? -6.005 -16.776 -3.242 1.00 52.13 78 GLU A C 6
ATOM 7004 O O . GLU A 1 57 ? -7.073 -17.358 -3.006 1.00 44.42 78 GLU A O 6
ATOM 7016 N N . ASN A 1 58 ? -5.272 -17.000 -4.337 1.00 45.20 79 ASN A N 6
ATOM 7017 C CA . ASN A 1 58 ? -5.455 -18.160 -5.243 1.00 4.35 79 ASN A CA 6
ATOM 7018 C C . ASN A 1 58 ? -4.241 -18.235 -6.176 1.00 2.32 79 ASN A C 6
ATOM 7019 O O . ASN A 1 58 ? -3.629 -19.296 -6.341 1.00 1.14 79 ASN A O 6
ATOM 7030 N N . LYS A 1 59 ? -3.889 -17.075 -6.748 1.00 15.33 80 LYS A N 6
ATOM 7031 C CA . LYS A 1 59 ? -2.725 -16.926 -7.633 1.00 52.12 80 LYS A CA 6
ATOM 7032 C C . LYS A 1 59 ? -2.258 -15.460 -7.604 1.00 24.21 80 LYS A C 6
ATOM 7033 O O . LYS A 1 59 ? -2.639 -14.645 -8.450 1.00 60.04 80 LYS A O 6
ATOM 7052 N N . ILE A 1 60 ? -1.495 -15.142 -6.550 1.00 13.10 81 ILE A N 6
ATOM 7053 C CA . ILE A 1 60 ? -0.883 -13.821 -6.310 1.00 73.25 81 ILE A CA 6
ATOM 7054 C C . ILE A 1 60 ? 0.564 -14.037 -5.795 1.00 31.44 81 ILE A C 6
ATOM 7055 O O . ILE A 1 60 ? 1.114 -15.130 -5.972 1.00 44.10 81 ILE A O 6
ATOM 7071 N N . HIS A 1 61 ? 1.198 -12.992 -5.229 1.00 61.41 82 HIS A N 6
ATOM 7072 C CA . HIS A 1 61 ? 2.549 -13.108 -4.604 1.00 61.44 82 HIS A CA 6
ATOM 7073 C C . HIS A 1 61 ? 2.809 -11.942 -3.626 1.00 73.22 82 HIS A C 6
ATOM 7074 O O . HIS A 1 61 ? 3.954 -11.532 -3.400 1.00 52.02 82 HIS A O 6
ATOM 7089 N N . GLY A 1 62 ? 1.701 -11.446 -3.047 1.00 23.03 83 GLY A N 6
ATOM 7090 C CA . GLY A 1 62 ? 1.722 -10.479 -1.947 1.00 61.12 83 GLY A CA 6
ATOM 7091 C C . GLY A 1 62 ? 2.371 -9.139 -2.282 1.00 63.12 83 GLY A C 6
ATOM 7092 O O . GLY A 1 62 ? 3.136 -8.613 -1.481 1.00 64.35 83 GLY A O 6
ATOM 7096 N N . THR A 1 63 ? 2.055 -8.572 -3.458 1.00 3.32 84 THR A N 6
ATOM 7097 C CA . THR A 1 63 ? 2.619 -7.281 -3.901 1.00 14.42 84 THR A CA 6
ATOM 7098 C C . THR A 1 63 ? 1.586 -6.158 -3.732 1.00 12.52 84 THR A C 6
ATOM 7099 O O . THR A 1 63 ? 0.386 -6.361 -3.983 1.00 11.11 84 THR A O 6
ATOM 7110 N N . ALA A 1 64 ? 2.082 -4.983 -3.315 1.00 33.42 85 ALA A N 6
ATOM 7111 C CA . ALA A 1 64 ? 1.282 -3.777 -3.093 1.00 63.23 85 ALA A CA 6
ATOM 7112 C C . ALA A 1 64 ? 2.131 -2.524 -3.376 1.00 2.42 85 ALA A C 6
ATOM 7113 O O . ALA A 1 64 ? 3.311 -2.461 -2.987 1.00 20.42 85 ALA A O 6
ATOM 7120 N N . ASP A 1 65 ? 1.521 -1.535 -4.042 1.00 13.40 86 ASP A N 6
ATOM 7121 C CA . ASP A 1 65 ? 2.180 -0.265 -4.397 1.00 22.00 86 ASP A CA 6
ATOM 7122 C C . ASP A 1 65 ? 1.965 0.723 -3.256 1.00 25.41 86 ASP A C 6
ATOM 7123 O O . ASP A 1 65 ? 0.824 0.968 -2.869 1.00 22.12 86 ASP A O 6
ATOM 7132 N N . ILE A 1 66 ? 3.045 1.304 -2.711 1.00 0.24 87 ILE A N 6
ATOM 7133 C CA . ILE A 1 66 ? 2.955 2.097 -1.474 1.00 43.51 87 ILE A CA 6
ATOM 7134 C C . ILE A 1 66 ? 3.114 3.604 -1.743 1.00 33.02 87 ILE A C 6
ATOM 7135 O O . ILE A 1 66 ? 3.987 4.056 -2.514 1.00 54.33 87 ILE A O 6
ATOM 7151 N N . TYR A 1 67 ? 2.232 4.369 -1.087 1.00 52.12 88 TYR A N 6
ATOM 7152 C CA . TYR A 1 67 ? 2.040 5.798 -1.308 1.00 35.03 88 TYR A CA 6
ATOM 7153 C C . TYR A 1 67 ? 2.129 6.558 0.011 1.00 44.24 88 TYR A C 6
ATOM 7154 O O . TYR A 1 67 ? 1.795 6.026 1.073 1.00 1.53 88 TYR A O 6
ATOM 7172 N N . LYS A 1 68 ? 2.550 7.818 -0.078 1.00 34.23 89 LYS A N 6
ATOM 7173 C CA . LYS A 1 68 ? 2.512 8.779 1.029 1.00 41.12 89 LYS A CA 6
ATOM 7174 C C . LYS A 1 68 ? 1.493 9.860 0.716 1.00 50.01 89 LYS A C 6
ATOM 7175 O O . LYS A 1 68 ? 1.297 10.186 -0.457 1.00 41.42 89 LYS A O 6
ATOM 7194 N N . LYS A 1 69 ? 0.849 10.431 1.754 1.00 22.20 90 LYS A N 6
ATOM 7195 C CA . LYS A 1 69 ? -0.138 11.498 1.533 1.00 22.40 90 LYS A CA 6
ATOM 7196 C C . LYS A 1 69 ? 0.580 12.838 1.312 1.00 71.51 90 LYS A C 6
ATOM 7197 O O . LYS A 1 69 ? 1.600 13.120 1.943 1.00 52.44 90 LYS A O 6
ATOM 7216 N N . LYS A 1 70 ? 0.035 13.626 0.390 1.00 75.24 91 LYS A N 6
ATOM 7217 C CA . LYS A 1 70 ? 0.522 14.958 0.051 1.00 23.31 91 LYS A CA 6
ATOM 7218 C C . LYS A 1 70 ? -0.261 16.010 0.848 1.00 61.02 91 LYS A C 6
ATOM 7219 O O . LYS A 1 70 ? -1.496 15.922 0.975 1.00 65.14 91 LYS A O 6
ATOM 7238 N N . LEU A 1 71 ? 0.478 16.980 1.404 1.00 3.01 92 LEU A N 6
ATOM 7239 C CA . LEU A 1 71 ? -0.101 18.143 2.078 1.00 63.33 92 LEU A CA 6
ATOM 7240 C C . LEU A 1 71 ? -0.437 19.172 0.987 1.00 40.44 92 LEU A C 6
ATOM 7241 O O . LEU A 1 71 ? 0.470 19.730 0.359 1.00 22.24 92 LEU A O 6
ATOM 7257 N N . GLU A 1 72 ? -1.731 19.368 0.729 1.00 22.34 93 GLU A N 6
ATOM 7258 C CA . GLU A 1 72 ? -2.214 20.406 -0.190 1.00 4.15 93 GLU A CA 6
ATOM 7259 C C . GLU A 1 72 ? -3.381 21.130 0.514 1.00 55.35 93 GLU A C 6
ATOM 7260 O O . GLU A 1 72 ? -4.508 20.623 0.546 1.00 51.33 93 GLU A O 6
ATOM 7272 N N . HIS A 1 73 ? -3.071 22.291 1.126 1.00 34.33 94 HIS A N 6
ATOM 7273 C CA . HIS A 1 73 ? -4.035 23.089 1.909 1.00 55.42 94 HIS A CA 6
ATOM 7274 C C . HIS A 1 73 ? -4.949 23.894 0.964 1.00 14.25 94 HIS A C 6
ATOM 7275 O O . HIS A 1 73 ? -4.671 25.055 0.636 1.00 44.31 94 HIS A O 6
ATOM 7290 N N . HIS A 1 74 ? -6.007 23.234 0.469 1.00 34.13 95 HIS A N 6
ATOM 7291 C CA . HIS A 1 74 ? -7.054 23.883 -0.344 1.00 10.31 95 HIS A CA 6
ATOM 7292 C C . HIS A 1 74 ? -8.297 24.154 0.520 1.00 61.00 95 HIS A C 6
ATOM 7293 O O . HIS A 1 74 ? -8.848 25.256 0.494 1.00 21.40 95 HIS A O 6
ATOM 7308 N N . HIS A 1 75 ? -8.733 23.132 1.277 1.00 10.33 96 HIS A N 6
ATOM 7309 C CA . HIS A 1 75 ? -9.908 23.225 2.156 1.00 4.43 96 HIS A CA 6
ATOM 7310 C C . HIS A 1 75 ? -9.583 22.540 3.493 1.00 23.32 96 HIS A C 6
ATOM 7311 O O . HIS A 1 75 ? -9.789 21.331 3.655 1.00 75.43 96 HIS A O 6
ATOM 7326 N N . HIS A 1 76 ? -9.022 23.322 4.423 1.00 65.14 97 HIS A N 6
ATOM 7327 C CA . HIS A 1 76 ? -8.748 22.879 5.794 1.00 62.34 97 HIS A CA 6
ATOM 7328 C C . HIS A 1 76 ? -8.712 24.115 6.704 1.00 1.23 97 HIS A C 6
ATOM 7329 O O . HIS A 1 76 ? -7.639 24.636 7.027 1.00 72.52 97 HIS A O 6
ATOM 7344 N N . HIS A 1 77 ? -9.914 24.617 7.032 1.00 61.42 98 HIS A N 6
ATOM 7345 C CA . HIS A 1 77 ? -10.122 25.768 7.932 1.00 73.22 98 HIS A CA 6
ATOM 7346 C C . HIS A 1 77 ? -11.626 26.006 8.085 1.00 64.13 98 HIS A C 6
ATOM 7347 O O . HIS A 1 77 ? -12.172 25.940 9.191 1.00 32.22 98 HIS A O 6
ATOM 7362 N N . HIS A 1 78 ? -12.271 26.281 6.945 1.00 13.53 99 HIS A N 6
ATOM 7363 C CA . HIS A 1 78 ? -13.703 26.579 6.850 1.00 25.14 99 HIS A CA 6
ATOM 7364 C C . HIS A 1 78 ? -14.111 26.438 5.366 1.00 35.32 99 HIS A C 6
ATOM 7365 O O . HIS A 1 78 ? -14.850 25.499 5.030 1.00 25.33 99 HIS A O 6
ATOM 7381 N N . ALA A 1 1 ? 0.505 2.503 8.489 1.00 74.11 22 ALA A N 7
ATOM 7382 C CA . ALA A 1 1 ? 0.161 2.311 7.065 1.00 31.44 22 ALA A CA 7
ATOM 7383 C C . ALA A 1 1 ? -1.177 1.564 6.953 1.00 42.04 22 ALA A C 7
ATOM 7384 O O . ALA A 1 1 ? -1.390 0.561 7.645 1.00 15.21 22 ALA A O 7
ATOM 7393 N N . GLU A 1 2 ? -2.080 2.070 6.099 1.00 50.32 23 GLU A N 7
ATOM 7394 C CA . GLU A 1 2 ? -3.416 1.468 5.870 1.00 42.32 23 GLU A CA 7
ATOM 7395 C C . GLU A 1 2 ? -3.423 0.680 4.553 1.00 21.24 23 GLU A C 7
ATOM 7396 O O . GLU A 1 2 ? -2.579 0.913 3.691 1.00 1.02 23 GLU A O 7
ATOM 7408 N N . ILE A 1 3 ? -4.371 -0.252 4.407 1.00 20.55 24 ILE A N 7
ATOM 7409 C CA . ILE A 1 3 ? -4.544 -1.033 3.170 1.00 24.33 24 ILE A CA 7
ATOM 7410 C C . ILE A 1 3 ? -5.787 -0.539 2.412 1.00 32.25 24 ILE A C 7
ATOM 7411 O O . ILE A 1 3 ? -6.886 -0.487 2.982 1.00 71.33 24 ILE A O 7
ATOM 7427 N N . MET A 1 4 ? -5.595 -0.163 1.135 1.00 21.21 25 MET A N 7
ATOM 7428 C CA . MET A 1 4 ? -6.692 0.037 0.163 1.00 52.54 25 MET A CA 7
ATOM 7429 C C . MET A 1 4 ? -6.320 -0.682 -1.141 1.00 40.21 25 MET A C 7
ATOM 7430 O O . MET A 1 4 ? -5.139 -0.746 -1.502 1.00 2.11 25 MET A O 7
ATOM 7444 N N . LYS A 1 5 ? -7.328 -1.247 -1.828 1.00 3.13 26 LYS A N 7
ATOM 7445 C CA . LYS A 1 5 ? -7.138 -1.900 -3.131 1.00 33.13 26 LYS A CA 7
ATOM 7446 C C . LYS A 1 5 ? -6.943 -0.825 -4.216 1.00 13.32 26 LYS A C 7
ATOM 7447 O O . LYS A 1 5 ? -7.380 0.319 -4.032 1.00 54.40 26 LYS A O 7
ATOM 7466 N N . LYS A 1 6 ? -6.305 -1.219 -5.335 1.00 14.44 27 LYS A N 7
ATOM 7467 C CA . LYS A 1 6 ? -5.931 -0.318 -6.442 1.00 34.43 27 LYS A CA 7
ATOM 7468 C C . LYS A 1 6 ? -7.111 0.569 -6.910 1.00 43.30 27 LYS A C 7
ATOM 7469 O O . LYS A 1 6 ? -6.977 1.793 -6.987 1.00 5.32 27 LYS A O 7
ATOM 7488 N N . THR A 1 7 ? -8.280 -0.061 -7.124 1.00 13.41 28 THR A N 7
ATOM 7489 C CA . THR A 1 7 ? -9.487 0.624 -7.639 1.00 2.31 28 THR A CA 7
ATOM 7490 C C . THR A 1 7 ? -10.036 1.655 -6.622 1.00 1.41 28 THR A C 7
ATOM 7491 O O . THR A 1 7 ? -10.362 2.793 -6.990 1.00 32.03 28 THR A O 7
ATOM 7502 N N . ASP A 1 8 ? -10.099 1.239 -5.338 1.00 3.33 29 ASP A N 7
ATOM 7503 C CA . ASP A 1 8 ? -10.567 2.095 -4.220 1.00 44.31 29 ASP A CA 7
ATOM 7504 C C . ASP A 1 8 ? -9.640 3.301 -4.035 1.00 12.12 29 ASP A C 7
ATOM 7505 O O . ASP A 1 8 ? -10.088 4.414 -3.725 1.00 72.33 29 ASP A O 7
ATOM 7514 N N . PHE A 1 9 ? -8.347 3.049 -4.263 1.00 51.32 30 PHE A N 7
ATOM 7515 C CA . PHE A 1 9 ? -7.292 4.038 -4.097 1.00 64.32 30 PHE A CA 7
ATOM 7516 C C . PHE A 1 9 ? -7.321 5.092 -5.217 1.00 75.32 30 PHE A C 7
ATOM 7517 O O . PHE A 1 9 ? -7.129 6.277 -4.937 1.00 73.21 30 PHE A O 7
ATOM 7534 N N . ASP A 1 10 ? -7.533 4.641 -6.476 1.00 1.42 31 ASP A N 7
ATOM 7535 C CA . ASP A 1 10 ? -7.490 5.520 -7.676 1.00 13.02 31 ASP A CA 7
ATOM 7536 C C . ASP A 1 10 ? -8.425 6.730 -7.538 1.00 4.14 31 ASP A C 7
ATOM 7537 O O . ASP A 1 10 ? -8.077 7.852 -7.936 1.00 21.22 31 ASP A O 7
ATOM 7546 N N . LYS A 1 11 ? -9.556 6.498 -6.862 1.00 12.02 32 LYS A N 7
ATOM 7547 C CA . LYS A 1 11 ? -10.591 7.518 -6.602 1.00 13.22 32 LYS A CA 7
ATOM 7548 C C . LYS A 1 11 ? -10.026 8.726 -5.802 1.00 25.14 32 LYS A C 7
ATOM 7549 O O . LYS A 1 11 ? -10.521 9.854 -5.928 1.00 35.15 32 LYS A O 7
ATOM 7568 N N . VAL A 1 12 ? -8.996 8.460 -4.967 1.00 74.15 33 VAL A N 7
ATOM 7569 C CA . VAL A 1 12 ? -8.299 9.489 -4.153 1.00 14.53 33 VAL A CA 7
ATOM 7570 C C . VAL A 1 12 ? -6.781 9.514 -4.464 1.00 41.15 33 VAL A C 7
ATOM 7571 O O . VAL A 1 12 ? -6.004 10.057 -3.677 1.00 44.22 33 VAL A O 7
ATOM 7584 N N . ALA A 1 13 ? -6.365 8.958 -5.631 1.00 4.23 34 ALA A N 7
ATOM 7585 C CA . ALA A 1 13 ? -4.919 8.831 -5.989 1.00 11.02 34 ALA A CA 7
ATOM 7586 C C . ALA A 1 13 ? -4.205 10.199 -6.066 1.00 34.33 34 ALA A C 7
ATOM 7587 O O . ALA A 1 13 ? -3.016 10.315 -5.723 1.00 44.13 34 ALA A O 7
ATOM 7594 N N . SER A 1 14 ? -4.962 11.226 -6.481 1.00 11.35 35 SER A N 7
ATOM 7595 C CA . SER A 1 14 ? -4.474 12.615 -6.625 1.00 70.34 35 SER A CA 7
ATOM 7596 C C . SER A 1 14 ? -4.128 13.271 -5.263 1.00 65.30 35 SER A C 7
ATOM 7597 O O . SER A 1 14 ? -3.552 14.363 -5.233 1.00 43.23 35 SER A O 7
ATOM 7605 N N . GLU A 1 15 ? -4.485 12.599 -4.148 1.00 62.24 36 GLU A N 7
ATOM 7606 C CA . GLU A 1 15 ? -4.144 13.047 -2.782 1.00 64.01 36 GLU A CA 7
ATOM 7607 C C . GLU A 1 15 ? -2.745 12.542 -2.372 1.00 2.35 36 GLU A C 7
ATOM 7608 O O . GLU A 1 15 ? -2.241 12.921 -1.311 1.00 43.23 36 GLU A O 7
ATOM 7620 N N . TYR A 1 16 ? -2.132 11.661 -3.207 1.00 1.44 37 TYR A N 7
ATOM 7621 C CA . TYR A 1 16 ? -0.932 10.868 -2.820 1.00 22.51 37 TYR A CA 7
ATOM 7622 C C . TYR A 1 16 ? 0.208 10.966 -3.853 1.00 12.44 37 TYR A C 7
ATOM 7623 O O . TYR A 1 16 ? 0.059 11.597 -4.907 1.00 24.40 37 TYR A O 7
ATOM 7641 N N . THR A 1 17 ? 1.360 10.333 -3.513 1.00 41.25 38 THR A N 7
ATOM 7642 C CA . THR A 1 17 ? 2.575 10.315 -4.353 1.00 60.25 38 THR A CA 7
ATOM 7643 C C . THR A 1 17 ? 3.280 8.935 -4.236 1.00 5.23 38 THR A C 7
ATOM 7644 O O . THR A 1 17 ? 3.466 8.426 -3.127 1.00 61.41 38 THR A O 7
ATOM 7655 N N . LYS A 1 18 ? 3.627 8.320 -5.387 1.00 54.32 39 LYS A N 7
ATOM 7656 C CA . LYS A 1 18 ? 4.203 6.949 -5.440 1.00 61.54 39 LYS A CA 7
ATOM 7657 C C . LYS A 1 18 ? 5.693 6.997 -5.080 1.00 31.01 39 LYS A C 7
ATOM 7658 O O . LYS A 1 18 ? 6.487 7.609 -5.805 1.00 3.33 39 LYS A O 7
ATOM 7677 N N . ILE A 1 19 ? 6.071 6.357 -3.956 1.00 75.04 40 ILE A N 7
ATOM 7678 C CA . ILE A 1 19 ? 7.464 6.403 -3.458 1.00 31.21 40 ILE A CA 7
ATOM 7679 C C . ILE A 1 19 ? 8.218 5.084 -3.742 1.00 23.24 40 ILE A C 7
ATOM 7680 O O . ILE A 1 19 ? 9.454 5.072 -3.769 1.00 1.43 40 ILE A O 7
ATOM 7696 N N . GLY A 1 20 ? 7.466 3.989 -3.957 1.00 71.45 41 GLY A N 7
ATOM 7697 C CA . GLY A 1 20 ? 8.051 2.673 -4.243 1.00 1.32 41 GLY A CA 7
ATOM 7698 C C . GLY A 1 20 ? 6.997 1.585 -4.366 1.00 1.33 41 GLY A C 7
ATOM 7699 O O . GLY A 1 20 ? 5.794 1.876 -4.325 1.00 13.24 41 GLY A O 7
ATOM 7703 N N . THR A 1 21 ? 7.442 0.332 -4.548 1.00 0.31 42 THR A N 7
ATOM 7704 C CA . THR A 1 21 ? 6.552 -0.849 -4.555 1.00 20.10 42 THR A CA 7
ATOM 7705 C C . THR A 1 21 ? 7.174 -1.951 -3.684 1.00 75.45 42 THR A C 7
ATOM 7706 O O . THR A 1 21 ? 8.375 -2.238 -3.802 1.00 52.43 42 THR A O 7
ATOM 7717 N N . ILE A 1 22 ? 6.353 -2.558 -2.807 1.00 3.32 43 ILE A N 7
ATOM 7718 C CA . ILE A 1 22 ? 6.764 -3.694 -1.953 1.00 3.23 43 ILE A CA 7
ATOM 7719 C C . ILE A 1 22 ? 5.977 -4.954 -2.351 1.00 54.31 43 ILE A C 7
ATOM 7720 O O . ILE A 1 22 ? 4.972 -4.866 -3.068 1.00 44.24 43 ILE A O 7
ATOM 7736 N N . SER A 1 23 ? 6.448 -6.123 -1.891 1.00 31.43 44 SER A N 7
ATOM 7737 C CA . SER A 1 23 ? 5.804 -7.416 -2.175 1.00 74.32 44 SER A CA 7
ATOM 7738 C C . SER A 1 23 ? 6.094 -8.416 -1.046 1.00 31.33 44 SER A C 7
ATOM 7739 O O . SER A 1 23 ? 7.163 -8.370 -0.416 1.00 12.41 44 SER A O 7
ATOM 7747 N N . THR A 1 24 ? 5.129 -9.312 -0.793 1.00 21.02 45 THR A N 7
ATOM 7748 C CA . THR A 1 24 ? 5.280 -10.417 0.161 1.00 1.02 45 THR A CA 7
ATOM 7749 C C . THR A 1 24 ? 6.176 -11.514 -0.444 1.00 53.04 45 THR A C 7
ATOM 7750 O O . THR A 1 24 ? 6.427 -11.518 -1.662 1.00 12.32 45 THR A O 7
ATOM 7761 N N . THR A 1 25 ? 6.637 -12.447 0.408 1.00 25.43 46 THR A N 7
ATOM 7762 C CA . THR A 1 25 ? 7.494 -13.573 -0.007 1.00 65.40 46 THR A CA 7
ATOM 7763 C C . THR A 1 25 ? 6.808 -14.442 -1.092 1.00 4.43 46 THR A C 7
ATOM 7764 O O . THR A 1 25 ? 7.435 -14.818 -2.092 1.00 42.14 46 THR A O 7
ATOM 7775 N N . GLY A 1 26 ? 5.514 -14.725 -0.881 1.00 1.41 47 GLY A N 7
ATOM 7776 C CA . GLY A 1 26 ? 4.706 -15.488 -1.835 1.00 24.13 47 GLY A CA 7
ATOM 7777 C C . GLY A 1 26 ? 3.222 -15.318 -1.586 1.00 55.02 47 GLY A C 7
ATOM 7778 O O . GLY A 1 26 ? 2.810 -14.372 -0.899 1.00 50.35 47 GLY A O 7
ATOM 7782 N N . GLU A 1 27 ? 2.413 -16.226 -2.157 1.00 32.51 48 GLU A N 7
ATOM 7783 C CA . GLU A 1 27 ? 0.959 -16.229 -1.956 1.00 65.01 48 GLU A CA 7
ATOM 7784 C C . GLU A 1 27 ? 0.615 -16.589 -0.495 1.00 2.51 48 GLU A C 7
ATOM 7785 O O . GLU A 1 27 ? 0.930 -17.686 -0.011 1.00 44.04 48 GLU A O 7
ATOM 7797 N N . MET A 1 28 ? 0.015 -15.623 0.216 1.00 52.53 49 MET A N 7
ATOM 7798 C CA . MET A 1 28 ? -0.428 -15.786 1.616 1.00 4.23 49 MET A CA 7
ATOM 7799 C C . MET A 1 28 ? -1.904 -15.365 1.731 1.00 55.01 49 MET A C 7
ATOM 7800 O O . MET A 1 28 ? -2.465 -14.792 0.786 1.00 14.10 49 MET A O 7
ATOM 7814 N N . SER A 1 29 ? -2.524 -15.671 2.884 1.00 21.12 50 SER A N 7
ATOM 7815 C CA . SER A 1 29 ? -3.923 -15.294 3.184 1.00 75.15 50 SER A CA 7
ATOM 7816 C C . SER A 1 29 ? -4.091 -13.750 3.142 1.00 23.03 50 SER A C 7
ATOM 7817 O O . SER A 1 29 ? -3.157 -13.052 3.535 1.00 62.23 50 SER A O 7
ATOM 7825 N N . PRO A 1 30 ? -5.265 -13.198 2.639 1.00 31.14 51 PRO A N 7
ATOM 7826 C CA . PRO A 1 30 ? -5.471 -11.735 2.410 1.00 44.12 51 PRO A CA 7
ATOM 7827 C C . PRO A 1 30 ? -4.968 -10.840 3.563 1.00 23.11 51 PRO A C 7
ATOM 7828 O O . PRO A 1 30 ? -4.008 -10.091 3.383 1.00 44.23 51 PRO A O 7
ATOM 7839 N N . LEU A 1 31 ? -5.579 -10.985 4.752 1.00 12.25 52 LEU A N 7
ATOM 7840 C CA . LEU A 1 31 ? -5.295 -10.124 5.924 1.00 74.24 52 LEU A CA 7
ATOM 7841 C C . LEU A 1 31 ? -3.860 -10.360 6.452 1.00 25.25 52 LEU A C 7
ATOM 7842 O O . LEU A 1 31 ? -3.227 -9.428 6.937 1.00 35.50 52 LEU A O 7
ATOM 7858 N N . ASP A 1 32 ? -3.354 -11.600 6.299 1.00 5.02 53 ASP A N 7
ATOM 7859 C CA . ASP A 1 32 ? -1.982 -11.991 6.716 1.00 0.31 53 ASP A CA 7
ATOM 7860 C C . ASP A 1 32 ? -0.907 -11.244 5.892 1.00 0.34 53 ASP A C 7
ATOM 7861 O O . ASP A 1 32 ? 0.060 -10.694 6.446 1.00 61.54 53 ASP A O 7
ATOM 7870 N N . ALA A 1 33 ? -1.108 -11.239 4.565 1.00 63.21 54 ALA A N 7
ATOM 7871 C CA . ALA A 1 33 ? -0.238 -10.546 3.599 1.00 42.50 54 ALA A CA 7
ATOM 7872 C C . ALA A 1 33 ? -0.352 -9.022 3.762 1.00 12.24 54 ALA A C 7
ATOM 7873 O O . ALA A 1 33 ? 0.637 -8.286 3.638 1.00 41.41 54 ALA A O 7
ATOM 7880 N N . ARG A 1 34 ? -1.576 -8.570 4.082 1.00 22.43 55 ARG A N 7
ATOM 7881 C CA . ARG A 1 34 ? -1.878 -7.156 4.321 1.00 54.55 55 ARG A CA 7
ATOM 7882 C C . ARG A 1 34 ? -1.115 -6.625 5.552 1.00 32.23 55 ARG A C 7
ATOM 7883 O O . ARG A 1 34 ? -0.599 -5.520 5.500 1.00 33.12 55 ARG A O 7
ATOM 7904 N N . GLU A 1 35 ? -1.007 -7.445 6.621 1.00 62.51 56 GLU A N 7
ATOM 7905 C CA . GLU A 1 35 ? -0.211 -7.109 7.834 1.00 73.31 56 GLU A CA 7
ATOM 7906 C C . GLU A 1 35 ? 1.288 -6.968 7.506 1.00 42.33 56 GLU A C 7
ATOM 7907 O O . GLU A 1 35 ? 1.965 -6.069 8.031 1.00 42.15 56 GLU A O 7
ATOM 7919 N N . ASP A 1 36 ? 1.780 -7.863 6.629 1.00 54.23 57 ASP A N 7
ATOM 7920 C CA . ASP A 1 36 ? 3.176 -7.847 6.134 1.00 34.02 57 ASP A CA 7
ATOM 7921 C C . ASP A 1 36 ? 3.484 -6.490 5.470 1.00 74.50 57 ASP A C 7
ATOM 7922 O O . ASP A 1 36 ? 4.437 -5.770 5.846 1.00 73.12 57 ASP A O 7
ATOM 7931 N N . LEU A 1 37 ? 2.607 -6.140 4.519 1.00 32.14 58 LEU A N 7
ATOM 7932 C CA . LEU A 1 37 ? 2.721 -4.918 3.716 1.00 74.03 58 LEU A CA 7
ATOM 7933 C C . LEU A 1 37 ? 2.511 -3.635 4.564 1.00 0.52 58 LEU A C 7
ATOM 7934 O O . LEU A 1 37 ? 3.191 -2.629 4.331 1.00 22.45 58 LEU A O 7
ATOM 7950 N N . ILE A 1 38 ? 1.602 -3.700 5.575 1.00 3.23 59 ILE A N 7
ATOM 7951 C CA . ILE A 1 38 ? 1.383 -2.594 6.548 1.00 3.55 59 ILE A CA 7
ATOM 7952 C C . ILE A 1 38 ? 2.685 -2.301 7.298 1.00 33.34 59 ILE A C 7
ATOM 7953 O O . ILE A 1 38 ? 3.137 -1.159 7.328 1.00 53.35 59 ILE A O 7
ATOM 7969 N N . LYS A 1 39 ? 3.281 -3.367 7.867 1.00 52.20 60 LYS A N 7
ATOM 7970 C CA . LYS A 1 39 ? 4.476 -3.262 8.717 1.00 41.30 60 LYS A CA 7
ATOM 7971 C C . LYS A 1 39 ? 5.651 -2.641 7.936 1.00 32.21 60 LYS A C 7
ATOM 7972 O O . LYS A 1 39 ? 6.206 -1.606 8.346 1.00 72.34 60 LYS A O 7
ATOM 7991 N N . LYS A 1 40 ? 5.955 -3.249 6.774 1.00 53.23 61 LYS A N 7
ATOM 7992 C CA . LYS A 1 40 ? 7.080 -2.826 5.919 1.00 54.10 61 LYS A CA 7
ATOM 7993 C C . LYS A 1 40 ? 6.904 -1.382 5.399 1.00 71.14 61 LYS A C 7
ATOM 7994 O O . LYS A 1 40 ? 7.842 -0.575 5.478 1.00 40.40 61 LYS A O 7
ATOM 8013 N N . ALA A 1 41 ? 5.687 -1.047 4.920 1.00 23.41 62 ALA A N 7
ATOM 8014 C CA . ALA A 1 41 ? 5.393 0.296 4.371 1.00 20.13 62 ALA A CA 7
ATOM 8015 C C . ALA A 1 41 ? 5.406 1.371 5.467 1.00 42.04 62 ALA A C 7
ATOM 8016 O O . ALA A 1 41 ? 5.856 2.493 5.228 1.00 42.33 62 ALA A O 7
ATOM 8023 N N . ASP A 1 42 ? 4.939 1.004 6.673 1.00 15.11 63 ASP A N 7
ATOM 8024 C CA . ASP A 1 42 ? 4.883 1.926 7.824 1.00 72.10 63 ASP A CA 7
ATOM 8025 C C . ASP A 1 42 ? 6.302 2.305 8.259 1.00 52.20 63 ASP A C 7
ATOM 8026 O O . ASP A 1 42 ? 6.605 3.487 8.467 1.00 21.13 63 ASP A O 7
ATOM 8035 N N . GLU A 1 43 ? 7.178 1.285 8.350 1.00 70.32 64 GLU A N 7
ATOM 8036 C CA . GLU A 1 43 ? 8.605 1.482 8.674 1.00 61.04 64 GLU A CA 7
ATOM 8037 C C . GLU A 1 43 ? 9.355 2.203 7.529 1.00 54.24 64 GLU A C 7
ATOM 8038 O O . GLU A 1 43 ? 10.378 2.854 7.771 1.00 55.01 64 GLU A O 7
ATOM 8050 N N . LYS A 1 44 ? 8.846 2.072 6.281 1.00 42.34 65 LYS A N 7
ATOM 8051 C CA . LYS A 1 44 ? 9.327 2.871 5.123 1.00 20.54 65 LYS A CA 7
ATOM 8052 C C . LYS A 1 44 ? 8.743 4.311 5.118 1.00 11.41 65 LYS A C 7
ATOM 8053 O O . LYS A 1 44 ? 9.158 5.140 4.289 1.00 24.10 65 LYS A O 7
ATOM 8072 N N . GLY A 1 45 ? 7.773 4.589 6.018 1.00 15.20 66 GLY A N 7
ATOM 8073 C CA . GLY A 1 45 ? 7.175 5.931 6.157 1.00 50.32 66 GLY A CA 7
ATOM 8074 C C . GLY A 1 45 ? 5.965 6.171 5.248 1.00 41.31 66 GLY A C 7
ATOM 8075 O O . GLY A 1 45 ? 5.349 7.241 5.308 1.00 3.44 66 GLY A O 7
ATOM 8079 N N . ALA A 1 46 ? 5.624 5.170 4.408 1.00 33.53 67 ALA A N 7
ATOM 8080 C CA . ALA A 1 46 ? 4.508 5.257 3.445 1.00 11.31 67 ALA A CA 7
ATOM 8081 C C . ALA A 1 46 ? 3.153 5.315 4.162 1.00 74.42 67 ALA A C 7
ATOM 8082 O O . ALA A 1 46 ? 2.888 4.508 5.063 1.00 11.44 67 ALA A O 7
ATOM 8089 N N . ASP A 1 47 ? 2.295 6.255 3.727 1.00 42.55 68 ASP A N 7
ATOM 8090 C CA . ASP A 1 47 ? 0.998 6.512 4.367 1.00 64.34 68 ASP A CA 7
ATOM 8091 C C . ASP A 1 47 ? -0.011 5.414 3.982 1.00 52.45 68 ASP A C 7
ATOM 8092 O O . ASP A 1 47 ? -0.648 4.807 4.857 1.00 34.14 68 ASP A O 7
ATOM 8101 N N . VAL A 1 48 ? -0.136 5.141 2.664 1.00 24.33 69 VAL A N 7
ATOM 8102 C CA . VAL A 1 48 ? -1.130 4.178 2.137 1.00 74.40 69 VAL A CA 7
ATOM 8103 C C . VAL A 1 48 ? -0.435 3.075 1.319 1.00 65.51 69 VAL A C 7
ATOM 8104 O O . VAL A 1 48 ? 0.455 3.351 0.510 1.00 12.40 69 VAL A O 7
ATOM 8117 N N . VAL A 1 49 ? -0.872 1.830 1.561 1.00 0.34 70 VAL A N 7
ATOM 8118 C CA . VAL A 1 49 ? -0.414 0.623 0.857 1.00 14.33 70 VAL A CA 7
ATOM 8119 C C . VAL A 1 49 ? -1.525 0.204 -0.131 1.00 23.52 70 VAL A C 7
ATOM 8120 O O . VAL A 1 49 ? -2.674 -0.047 0.281 1.00 73.20 70 VAL A O 7
ATOM 8133 N N . VAL A 1 50 ? -1.177 0.148 -1.424 1.00 3.55 71 VAL A N 7
ATOM 8134 C CA . VAL A 1 50 ? -2.149 0.009 -2.526 1.00 22.30 71 VAL A CA 7
ATOM 8135 C C . VAL A 1 50 ? -2.025 -1.366 -3.193 1.00 72.34 71 VAL A C 7
ATOM 8136 O O . VAL A 1 50 ? -1.097 -1.591 -3.986 1.00 30.42 71 VAL A O 7
ATOM 8149 N N . LEU A 1 51 ? -2.966 -2.277 -2.865 1.00 3.32 72 LEU A N 7
ATOM 8150 C CA . LEU A 1 51 ? -2.961 -3.660 -3.382 1.00 53.53 72 LEU A CA 7
ATOM 8151 C C . LEU A 1 51 ? -3.217 -3.693 -4.898 1.00 32.24 72 LEU A C 7
ATOM 8152 O O . LEU A 1 51 ? -4.370 -3.638 -5.355 1.00 24.02 72 LEU A O 7
ATOM 8168 N N . THR A 1 52 ? -2.119 -3.738 -5.666 1.00 70.34 73 THR A N 7
ATOM 8169 C CA . THR A 1 52 ? -2.160 -3.957 -7.117 1.00 62.51 73 THR A CA 7
ATOM 8170 C C . THR A 1 52 ? -2.421 -5.454 -7.423 1.00 0.11 73 THR A C 7
ATOM 8171 O O . THR A 1 52 ? -2.982 -5.792 -8.476 1.00 65.31 73 THR A O 7
ATOM 8182 N N . SER A 1 53 ? -1.997 -6.343 -6.493 1.00 42.52 74 SER A N 7
ATOM 8183 C CA . SER A 1 53 ? -2.312 -7.785 -6.540 1.00 2.23 74 SER A CA 7
ATOM 8184 C C . SER A 1 53 ? -3.733 -8.042 -6.014 1.00 53.45 74 SER A C 7
ATOM 8185 O O . SER A 1 53 ? -4.302 -7.211 -5.290 1.00 13.13 74 SER A O 7
ATOM 8193 N N . GLY A 1 54 ? -4.300 -9.200 -6.397 1.00 20.54 75 GLY A N 7
ATOM 8194 C CA . GLY A 1 54 ? -5.628 -9.602 -5.949 1.00 50.20 75 GLY A CA 7
ATOM 8195 C C . GLY A 1 54 ? -5.575 -10.323 -4.607 1.00 74.41 75 GLY A C 7
ATOM 8196 O O . GLY A 1 54 ? -5.151 -11.472 -4.548 1.00 61.42 75 GLY A O 7
ATOM 8200 N N . GLN A 1 55 ? -6.053 -9.655 -3.533 1.00 0.44 76 GLN A N 7
ATOM 8201 C CA . GLN A 1 55 ? -6.045 -10.194 -2.142 1.00 11.12 76 GLN A CA 7
ATOM 8202 C C . GLN A 1 55 ? -6.992 -11.405 -1.973 1.00 73.23 76 GLN A C 7
ATOM 8203 O O . GLN A 1 55 ? -7.015 -12.026 -0.913 1.00 5.41 76 GLN A O 7
ATOM 8217 N N . THR A 1 56 ? -7.753 -11.724 -3.037 1.00 10.34 77 THR A N 7
ATOM 8218 C CA . THR A 1 56 ? -8.754 -12.809 -3.071 1.00 34.14 77 THR A CA 7
ATOM 8219 C C . THR A 1 56 ? -8.186 -14.212 -2.694 1.00 11.24 77 THR A C 7
ATOM 8220 O O . THR A 1 56 ? -8.969 -15.161 -2.554 1.00 1.21 77 THR A O 7
ATOM 8231 N N . GLU A 1 57 ? -6.827 -14.326 -2.594 1.00 54.13 78 GLU A N 7
ATOM 8232 C CA . GLU A 1 57 ? -6.084 -15.527 -2.124 1.00 20.14 78 GLU A CA 7
ATOM 8233 C C . GLU A 1 57 ? -5.937 -16.577 -3.243 1.00 65.54 78 GLU A C 7
ATOM 8234 O O . GLU A 1 57 ? -4.870 -17.180 -3.395 1.00 71.01 78 GLU A O 7
ATOM 8246 N N . ASN A 1 58 ? -7.024 -16.768 -4.017 1.00 22.11 79 ASN A N 7
ATOM 8247 C CA . ASN A 1 58 ? -7.081 -17.640 -5.207 1.00 4.12 79 ASN A CA 7
ATOM 8248 C C . ASN A 1 58 ? -5.936 -17.318 -6.196 1.00 24.33 79 ASN A C 7
ATOM 8249 O O . ASN A 1 58 ? -5.368 -18.220 -6.830 1.00 1.41 79 ASN A O 7
ATOM 8260 N N . LYS A 1 59 ? -5.613 -16.017 -6.303 1.00 1.41 80 LYS A N 7
ATOM 8261 C CA . LYS A 1 59 ? -4.502 -15.524 -7.118 1.00 13.55 80 LYS A CA 7
ATOM 8262 C C . LYS A 1 59 ? -3.956 -14.235 -6.475 1.00 52.41 80 LYS A C 7
ATOM 8263 O O . LYS A 1 59 ? -4.387 -13.123 -6.801 1.00 14.45 80 LYS A O 7
ATOM 8282 N N . ILE A 1 60 ? -3.061 -14.422 -5.484 1.00 0.34 81 ILE A N 7
ATOM 8283 C CA . ILE A 1 60 ? -2.392 -13.334 -4.760 1.00 15.33 81 ILE A CA 7
ATOM 8284 C C . ILE A 1 60 ? -0.866 -13.535 -4.851 1.00 41.34 81 ILE A C 7
ATOM 8285 O O . ILE A 1 60 ? -0.374 -14.649 -4.697 1.00 33.33 81 ILE A O 7
ATOM 8301 N N . HIS A 1 61 ? -0.125 -12.466 -5.163 1.00 71.44 82 HIS A N 7
ATOM 8302 C CA . HIS A 1 61 ? 1.345 -12.464 -5.093 1.00 32.13 82 HIS A CA 7
ATOM 8303 C C . HIS A 1 61 ? 1.781 -11.599 -3.893 1.00 72.14 82 HIS A C 7
ATOM 8304 O O . HIS A 1 61 ? 2.922 -11.692 -3.425 1.00 42.44 82 HIS A O 7
ATOM 8319 N N . GLY A 1 62 ? 0.834 -10.766 -3.409 1.00 25.01 83 GLY A N 7
ATOM 8320 C CA . GLY A 1 62 ? 1.043 -9.918 -2.241 1.00 34.22 83 GLY A CA 7
ATOM 8321 C C . GLY A 1 62 ? 1.863 -8.681 -2.550 1.00 22.53 83 GLY A C 7
ATOM 8322 O O . GLY A 1 62 ? 2.612 -8.199 -1.706 1.00 35.12 83 GLY A O 7
ATOM 8326 N N . THR A 1 63 ? 1.678 -8.136 -3.754 1.00 62.01 84 THR A N 7
ATOM 8327 C CA . THR A 1 63 ? 2.392 -6.942 -4.213 1.00 74.02 84 THR A CA 7
ATOM 8328 C C . THR A 1 63 ? 1.472 -5.729 -4.049 1.00 14.11 84 THR A C 7
ATOM 8329 O O . THR A 1 63 ? 0.258 -5.811 -4.306 1.00 12.14 84 THR A O 7
ATOM 8340 N N . ALA A 1 64 ? 2.066 -4.611 -3.620 1.00 24.25 85 ALA A N 7
ATOM 8341 C CA . ALA A 1 64 ? 1.356 -3.373 -3.336 1.00 65.22 85 ALA A CA 7
ATOM 8342 C C . ALA A 1 64 ? 2.273 -2.168 -3.577 1.00 14.35 85 ALA A C 7
ATOM 8343 O O . ALA A 1 64 ? 3.422 -2.151 -3.109 1.00 13.40 85 ALA A O 7
ATOM 8350 N N . ASP A 1 65 ? 1.759 -1.168 -4.309 1.00 45.11 86 ASP A N 7
ATOM 8351 C CA . ASP A 1 65 ? 2.472 0.100 -4.544 1.00 53.33 86 ASP A CA 7
ATOM 8352 C C . ASP A 1 65 ? 2.302 0.974 -3.297 1.00 20.25 86 ASP A C 7
ATOM 8353 O O . ASP A 1 65 ? 1.176 1.168 -2.833 1.00 74.33 86 ASP A O 7
ATOM 8362 N N . ILE A 1 66 ? 3.403 1.482 -2.737 1.00 62.35 87 ILE A N 7
ATOM 8363 C CA . ILE A 1 66 ? 3.347 2.313 -1.522 1.00 54.40 87 ILE A CA 7
ATOM 8364 C C . ILE A 1 66 ? 3.419 3.813 -1.869 1.00 1.00 87 ILE A C 7
ATOM 8365 O O . ILE A 1 66 ? 4.230 4.267 -2.710 1.00 51.40 87 ILE A O 7
ATOM 8381 N N . TYR A 1 67 ? 2.528 4.572 -1.216 1.00 2.24 88 TYR A N 7
ATOM 8382 C CA . TYR A 1 67 ? 2.319 6.000 -1.452 1.00 41.41 88 TYR A CA 7
ATOM 8383 C C . TYR A 1 67 ? 2.411 6.778 -0.135 1.00 60.34 88 TYR A C 7
ATOM 8384 O O . TYR A 1 67 ? 2.094 6.255 0.945 1.00 63.41 88 TYR A O 7
ATOM 8402 N N . LYS A 1 68 ? 2.823 8.041 -0.254 1.00 13.21 89 LYS A N 7
ATOM 8403 C CA . LYS A 1 68 ? 2.780 9.022 0.830 1.00 40.25 89 LYS A CA 7
ATOM 8404 C C . LYS A 1 68 ? 1.764 10.110 0.483 1.00 52.35 89 LYS A C 7
ATOM 8405 O O . LYS A 1 68 ? 1.552 10.401 -0.696 1.00 61.10 89 LYS A O 7
ATOM 8424 N N . LYS A 1 69 ? 1.135 10.712 1.507 1.00 54.25 90 LYS A N 7
ATOM 8425 C CA . LYS A 1 69 ? 0.099 11.735 1.296 1.00 32.02 90 LYS A CA 7
ATOM 8426 C C . LYS A 1 69 ? 0.723 13.126 1.101 1.00 11.32 90 LYS A C 7
ATOM 8427 O O . LYS A 1 69 ? 1.760 13.444 1.695 1.00 63.32 90 LYS A O 7
ATOM 8446 N N . LYS A 1 70 ? 0.087 13.928 0.228 1.00 74.11 91 LYS A N 7
ATOM 8447 C CA . LYS A 1 70 ? 0.423 15.344 0.002 1.00 13.03 91 LYS A CA 7
ATOM 8448 C C . LYS A 1 70 ? 0.048 16.206 1.224 1.00 65.33 91 LYS A C 7
ATOM 8449 O O . LYS A 1 70 ? -0.662 15.750 2.131 1.00 55.33 91 LYS A O 7
ATOM 8468 N N . LEU A 1 71 ? 0.550 17.454 1.237 1.00 71.31 92 LEU A N 7
ATOM 8469 C CA . LEU A 1 71 ? 0.122 18.480 2.208 1.00 71.11 92 LEU A CA 7
ATOM 8470 C C . LEU A 1 71 ? -1.319 18.910 1.870 1.00 10.42 92 LEU A C 7
ATOM 8471 O O . LEU A 1 71 ? -1.662 18.992 0.680 1.00 12.35 92 LEU A O 7
ATOM 8487 N N . GLU A 1 72 ? -2.140 19.173 2.923 1.00 13.30 93 GLU A N 7
ATOM 8488 C CA . GLU A 1 72 ? -3.585 19.520 2.797 1.00 70.14 93 GLU A CA 7
ATOM 8489 C C . GLU A 1 72 ? -4.390 18.284 2.288 1.00 12.40 93 GLU A C 7
ATOM 8490 O O . GLU A 1 72 ? -3.863 17.162 2.241 1.00 0.20 93 GLU A O 7
ATOM 8502 N N . HIS A 1 73 ? -5.681 18.476 1.971 1.00 60.15 94 HIS A N 7
ATOM 8503 C CA . HIS A 1 73 ? -6.516 17.460 1.303 1.00 12.54 94 HIS A CA 7
ATOM 8504 C C . HIS A 1 73 ? -7.332 18.151 0.191 1.00 55.13 94 HIS A C 7
ATOM 8505 O O . HIS A 1 73 ? -7.965 19.188 0.446 1.00 35.50 94 HIS A O 7
ATOM 8520 N N . HIS A 1 74 ? -7.277 17.577 -1.029 1.00 64.13 95 HIS A N 7
ATOM 8521 C CA . HIS A 1 74 ? -7.972 18.083 -2.227 1.00 11.31 95 HIS A CA 7
ATOM 8522 C C . HIS A 1 74 ? -7.543 19.537 -2.517 1.00 5.44 95 HIS A C 7
ATOM 8523 O O . HIS A 1 74 ? -8.235 20.496 -2.157 1.00 45.40 95 HIS A O 7
ATOM 8538 N N . HIS A 1 75 ? -6.375 19.679 -3.164 1.00 5.23 96 HIS A N 7
ATOM 8539 C CA . HIS A 1 75 ? -5.697 20.983 -3.341 1.00 34.21 96 HIS A CA 7
ATOM 8540 C C . HIS A 1 75 ? -6.290 21.795 -4.528 1.00 74.54 96 HIS A C 7
ATOM 8541 O O . HIS A 1 75 ? -5.682 22.752 -5.012 1.00 45.40 96 HIS A O 7
ATOM 8556 N N . HIS A 1 76 ? -7.496 21.416 -4.984 1.00 64.10 97 HIS A N 7
ATOM 8557 C CA . HIS A 1 76 ? -8.273 22.167 -5.991 1.00 33.42 97 HIS A CA 7
ATOM 8558 C C . HIS A 1 76 ? -9.737 22.261 -5.520 1.00 5.14 97 HIS A C 7
ATOM 8559 O O . HIS A 1 76 ? -10.046 21.890 -4.383 1.00 4.42 97 HIS A O 7
ATOM 8574 N N . HIS A 1 77 ? -10.632 22.791 -6.373 1.00 14.13 98 HIS A N 7
ATOM 8575 C CA . HIS A 1 77 ? -12.093 22.761 -6.117 1.00 54.13 98 HIS A CA 7
ATOM 8576 C C . HIS A 1 77 ? -12.712 21.536 -6.816 1.00 11.44 98 HIS A C 7
ATOM 8577 O O . HIS A 1 77 ? -13.441 20.758 -6.185 1.00 65.10 98 HIS A O 7
ATOM 8592 N N . HIS A 1 78 ? -12.381 21.388 -8.119 1.00 21.24 99 HIS A N 7
ATOM 8593 C CA . HIS A 1 78 ? -12.807 20.274 -8.988 1.00 11.20 99 HIS A CA 7
ATOM 8594 C C . HIS A 1 78 ? -14.359 20.246 -9.154 1.00 25.53 99 HIS A C 7
ATOM 8595 O O . HIS A 1 78 ? -15.054 19.556 -8.369 1.00 71.03 99 HIS A O 7
ATOM 8611 N N . ALA A 1 1 ? 0.150 2.851 8.070 1.00 55.12 22 ALA A N 8
ATOM 8612 C CA . ALA A 1 1 ? -0.238 2.618 6.669 1.00 42.23 22 ALA A CA 8
ATOM 8613 C C . ALA A 1 1 ? -1.607 1.912 6.610 1.00 33.10 22 ALA A C 8
ATOM 8614 O O . ALA A 1 1 ? -2.022 1.279 7.588 1.00 42.54 22 ALA A O 8
ATOM 8623 N N . GLU A 1 2 ? -2.307 2.023 5.464 1.00 21.51 23 GLU A N 8
ATOM 8624 C CA . GLU A 1 2 ? -3.658 1.434 5.270 1.00 62.33 23 GLU A CA 8
ATOM 8625 C C . GLU A 1 2 ? -3.705 0.596 3.981 1.00 21.33 23 GLU A C 8
ATOM 8626 O O . GLU A 1 2 ? -3.143 0.997 2.971 1.00 73.35 23 GLU A O 8
ATOM 8638 N N . ILE A 1 3 ? -4.363 -0.573 4.027 1.00 4.33 24 ILE A N 8
ATOM 8639 C CA . ILE A 1 3 ? -4.582 -1.410 2.831 1.00 30.21 24 ILE A CA 8
ATOM 8640 C C . ILE A 1 3 ? -5.803 -0.883 2.065 1.00 4.54 24 ILE A C 8
ATOM 8641 O O . ILE A 1 3 ? -6.922 -0.897 2.591 1.00 25.21 24 ILE A O 8
ATOM 8657 N N . MET A 1 4 ? -5.578 -0.384 0.842 1.00 42.25 25 MET A N 8
ATOM 8658 C CA . MET A 1 4 ? -6.651 -0.063 -0.119 1.00 12.23 25 MET A CA 8
ATOM 8659 C C . MET A 1 4 ? -6.308 -0.720 -1.455 1.00 22.44 25 MET A C 8
ATOM 8660 O O . MET A 1 4 ? -5.135 -0.860 -1.784 1.00 33.33 25 MET A O 8
ATOM 8674 N N . LYS A 1 5 ? -7.332 -1.136 -2.207 1.00 2.22 26 LYS A N 8
ATOM 8675 C CA . LYS A 1 5 ? -7.158 -1.646 -3.578 1.00 23.11 26 LYS A CA 8
ATOM 8676 C C . LYS A 1 5 ? -7.061 -0.459 -4.551 1.00 43.13 26 LYS A C 8
ATOM 8677 O O . LYS A 1 5 ? -7.456 0.656 -4.203 1.00 3.42 26 LYS A O 8
ATOM 8696 N N . LYS A 1 6 ? -6.557 -0.717 -5.768 1.00 50.31 27 LYS A N 8
ATOM 8697 C CA . LYS A 1 6 ? -6.330 0.329 -6.790 1.00 0.14 27 LYS A CA 8
ATOM 8698 C C . LYS A 1 6 ? -7.651 1.066 -7.133 1.00 53.23 27 LYS A C 8
ATOM 8699 O O . LYS A 1 6 ? -7.643 2.274 -7.359 1.00 10.43 27 LYS A O 8
ATOM 8718 N N . THR A 1 7 ? -8.770 0.326 -7.138 1.00 52.43 28 THR A N 8
ATOM 8719 C CA . THR A 1 7 ? -10.106 0.885 -7.442 1.00 22.22 28 THR A CA 8
ATOM 8720 C C . THR A 1 7 ? -10.514 1.991 -6.432 1.00 33.12 28 THR A C 8
ATOM 8721 O O . THR A 1 7 ? -11.027 3.055 -6.820 1.00 14.15 28 THR A O 8
ATOM 8732 N N . ASP A 1 8 ? -10.236 1.732 -5.151 1.00 14.52 29 ASP A N 8
ATOM 8733 C CA . ASP A 1 8 ? -10.576 2.644 -4.039 1.00 73.42 29 ASP A CA 8
ATOM 8734 C C . ASP A 1 8 ? -9.577 3.803 -3.982 1.00 42.50 29 ASP A C 8
ATOM 8735 O O . ASP A 1 8 ? -9.939 4.958 -3.745 1.00 15.22 29 ASP A O 8
ATOM 8744 N N . PHE A 1 9 ? -8.312 3.453 -4.223 1.00 30.53 30 PHE A N 8
ATOM 8745 C CA . PHE A 1 9 ? -7.200 4.394 -4.225 1.00 3.33 30 PHE A CA 8
ATOM 8746 C C . PHE A 1 9 ? -7.336 5.425 -5.361 1.00 22.01 30 PHE A C 8
ATOM 8747 O O . PHE A 1 9 ? -6.995 6.588 -5.171 1.00 5.20 30 PHE A O 8
ATOM 8764 N N . ASP A 1 10 ? -7.849 4.969 -6.520 1.00 52.33 31 ASP A N 8
ATOM 8765 C CA . ASP A 1 10 ? -7.953 5.786 -7.754 1.00 14.42 31 ASP A CA 8
ATOM 8766 C C . ASP A 1 10 ? -8.668 7.122 -7.477 1.00 74.24 31 ASP A C 8
ATOM 8767 O O . ASP A 1 10 ? -8.198 8.197 -7.874 1.00 70.20 31 ASP A O 8
ATOM 8776 N N . LYS A 1 11 ? -9.761 7.019 -6.702 1.00 41.33 32 LYS A N 8
ATOM 8777 C CA . LYS A 1 11 ? -10.618 8.165 -6.318 1.00 10.14 32 LYS A CA 8
ATOM 8778 C C . LYS A 1 11 ? -9.820 9.282 -5.602 1.00 24.14 32 LYS A C 8
ATOM 8779 O O . LYS A 1 11 ? -10.174 10.461 -5.683 1.00 0.05 32 LYS A O 8
ATOM 8798 N N . VAL A 1 12 ? -8.750 8.883 -4.889 1.00 42.21 33 VAL A N 8
ATOM 8799 C CA . VAL A 1 12 ? -7.919 9.795 -4.080 1.00 55.10 33 VAL A CA 8
ATOM 8800 C C . VAL A 1 12 ? -6.447 9.734 -4.532 1.00 64.23 33 VAL A C 8
ATOM 8801 O O . VAL A 1 12 ? -5.560 10.195 -3.812 1.00 22.13 33 VAL A O 8
ATOM 8814 N N . ALA A 1 13 ? -6.206 9.196 -5.753 1.00 14.43 34 ALA A N 8
ATOM 8815 C CA . ALA A 1 13 ? -4.836 8.957 -6.269 1.00 54.22 34 ALA A CA 8
ATOM 8816 C C . ALA A 1 13 ? -3.990 10.241 -6.316 1.00 22.25 34 ALA A C 8
ATOM 8817 O O . ALA A 1 13 ? -2.796 10.237 -5.971 1.00 34.41 34 ALA A O 8
ATOM 8824 N N . SER A 1 14 ? -4.644 11.346 -6.694 1.00 31.11 35 SER A N 8
ATOM 8825 C CA . SER A 1 14 ? -3.999 12.666 -6.830 1.00 22.24 35 SER A CA 8
ATOM 8826 C C . SER A 1 14 ? -3.554 13.265 -5.479 1.00 24.15 35 SER A C 8
ATOM 8827 O O . SER A 1 14 ? -2.860 14.284 -5.467 1.00 62.14 35 SER A O 8
ATOM 8835 N N . GLU A 1 15 ? -3.945 12.635 -4.358 1.00 43.52 36 GLU A N 8
ATOM 8836 C CA . GLU A 1 15 ? -3.535 13.058 -3.008 1.00 4.14 36 GLU A CA 8
ATOM 8837 C C . GLU A 1 15 ? -2.361 12.223 -2.490 1.00 4.10 36 GLU A C 8
ATOM 8838 O O . GLU A 1 15 ? -1.957 12.400 -1.335 1.00 1.52 36 GLU A O 8
ATOM 8850 N N . TYR A 1 16 ? -1.814 11.296 -3.320 1.00 15.44 37 TYR A N 8
ATOM 8851 C CA . TYR A 1 16 ? -0.721 10.394 -2.879 1.00 72.32 37 TYR A CA 8
ATOM 8852 C C . TYR A 1 16 ? 0.371 10.240 -3.959 1.00 20.01 37 TYR A C 8
ATOM 8853 O O . TYR A 1 16 ? 0.063 10.098 -5.145 1.00 70.01 37 TYR A O 8
ATOM 8871 N N . THR A 1 17 ? 1.652 10.271 -3.521 1.00 64.32 38 THR A N 8
ATOM 8872 C CA . THR A 1 17 ? 2.841 10.090 -4.384 1.00 10.51 38 THR A CA 8
ATOM 8873 C C . THR A 1 17 ? 3.602 8.811 -3.980 1.00 40.33 38 THR A C 8
ATOM 8874 O O . THR A 1 17 ? 3.908 8.620 -2.805 1.00 23.15 38 THR A O 8
ATOM 8885 N N . LYS A 1 18 ? 3.915 7.943 -4.959 1.00 50.33 39 LYS A N 8
ATOM 8886 C CA . LYS A 1 18 ? 4.527 6.624 -4.699 1.00 74.34 39 LYS A CA 8
ATOM 8887 C C . LYS A 1 18 ? 6.015 6.756 -4.340 1.00 51.12 39 LYS A C 8
ATOM 8888 O O . LYS A 1 18 ? 6.761 7.455 -5.032 1.00 32.52 39 LYS A O 8
ATOM 8907 N N . ILE A 1 19 ? 6.433 6.082 -3.254 1.00 1.32 40 ILE A N 8
ATOM 8908 C CA . ILE A 1 19 ? 7.852 6.040 -2.816 1.00 70.34 40 ILE A CA 8
ATOM 8909 C C . ILE A 1 19 ? 8.495 4.680 -3.130 1.00 60.42 40 ILE A C 8
ATOM 8910 O O . ILE A 1 19 ? 9.692 4.490 -2.903 1.00 42.15 40 ILE A O 8
ATOM 8926 N N . GLY A 1 20 ? 7.686 3.735 -3.627 1.00 35.14 41 GLY A N 8
ATOM 8927 C CA . GLY A 1 20 ? 8.183 2.432 -4.042 1.00 2.24 41 GLY A CA 8
ATOM 8928 C C . GLY A 1 20 ? 7.082 1.403 -4.189 1.00 0.34 41 GLY A C 8
ATOM 8929 O O . GLY A 1 20 ? 5.888 1.719 -4.059 1.00 33.23 41 GLY A O 8
ATOM 8933 N N . THR A 1 21 ? 7.473 0.166 -4.484 1.00 15.41 42 THR A N 8
ATOM 8934 C CA . THR A 1 21 ? 6.558 -0.975 -4.539 1.00 44.23 42 THR A CA 8
ATOM 8935 C C . THR A 1 21 ? 7.122 -2.097 -3.656 1.00 1.41 42 THR A C 8
ATOM 8936 O O . THR A 1 21 ? 8.325 -2.393 -3.711 1.00 12.51 42 THR A O 8
ATOM 8947 N N . ILE A 1 22 ? 6.258 -2.693 -2.824 1.00 71.12 43 ILE A N 8
ATOM 8948 C CA . ILE A 1 22 ? 6.598 -3.862 -1.999 1.00 23.05 43 ILE A CA 8
ATOM 8949 C C . ILE A 1 22 ? 5.823 -5.086 -2.500 1.00 24.12 43 ILE A C 8
ATOM 8950 O O . ILE A 1 22 ? 4.804 -4.955 -3.195 1.00 5.43 43 ILE A O 8
ATOM 8966 N N . SER A 1 23 ? 6.320 -6.273 -2.149 1.00 40.22 44 SER A N 8
ATOM 8967 C CA . SER A 1 23 ? 5.730 -7.542 -2.581 1.00 32.44 44 SER A CA 8
ATOM 8968 C C . SER A 1 23 ? 5.978 -8.628 -1.523 1.00 42.15 44 SER A C 8
ATOM 8969 O O . SER A 1 23 ? 7.078 -8.733 -0.967 1.00 55.21 44 SER A O 8
ATOM 8977 N N . THR A 1 24 ? 4.938 -9.424 -1.248 1.00 13.10 45 THR A N 8
ATOM 8978 C CA . THR A 1 24 ? 5.020 -10.606 -0.384 1.00 41.24 45 THR A CA 8
ATOM 8979 C C . THR A 1 24 ? 5.251 -11.873 -1.225 1.00 65.22 45 THR A C 8
ATOM 8980 O O . THR A 1 24 ? 4.969 -11.890 -2.436 1.00 60.53 45 THR A O 8
ATOM 8991 N N . THR A 1 25 ? 5.794 -12.919 -0.580 1.00 42.04 46 THR A N 8
ATOM 8992 C CA . THR A 1 25 ? 5.971 -14.239 -1.202 1.00 65.10 46 THR A CA 8
ATOM 8993 C C . THR A 1 25 ? 4.589 -14.920 -1.372 1.00 41.54 46 THR A C 8
ATOM 8994 O O . THR A 1 25 ? 4.112 -15.624 -0.475 1.00 75.32 46 THR A O 8
ATOM 9005 N N . GLY A 1 26 ? 3.927 -14.630 -2.515 1.00 1.53 47 GLY A N 8
ATOM 9006 C CA . GLY A 1 26 ? 2.538 -15.047 -2.746 1.00 41.51 47 GLY A CA 8
ATOM 9007 C C . GLY A 1 26 ? 1.584 -14.187 -1.925 1.00 55.11 47 GLY A C 8
ATOM 9008 O O . GLY A 1 26 ? 1.768 -12.965 -1.858 1.00 64.45 47 GLY A O 8
ATOM 9012 N N . GLU A 1 27 ? 0.582 -14.806 -1.287 1.00 32.03 48 GLU A N 8
ATOM 9013 C CA . GLU A 1 27 ? -0.318 -14.114 -0.331 1.00 1.21 48 GLU A CA 8
ATOM 9014 C C . GLU A 1 27 ? -0.134 -14.684 1.082 1.00 51.21 48 GLU A C 8
ATOM 9015 O O . GLU A 1 27 ? -0.495 -14.033 2.060 1.00 22.40 48 GLU A O 8
ATOM 9027 N N . MET A 1 28 ? 0.440 -15.913 1.162 1.00 34.30 49 MET A N 8
ATOM 9028 C CA . MET A 1 28 ? 0.684 -16.650 2.427 1.00 60.34 49 MET A CA 8
ATOM 9029 C C . MET A 1 28 ? -0.654 -16.921 3.156 1.00 23.53 49 MET A C 8
ATOM 9030 O O . MET A 1 28 ? -1.255 -17.986 2.987 1.00 4.22 49 MET A O 8
ATOM 9044 N N . SER A 1 29 ? -1.111 -15.942 3.954 1.00 70.41 50 SER A N 8
ATOM 9045 C CA . SER A 1 29 ? -2.466 -15.896 4.512 1.00 45.23 50 SER A CA 8
ATOM 9046 C C . SER A 1 29 ? -3.023 -14.476 4.255 1.00 13.33 50 SER A C 8
ATOM 9047 O O . SER A 1 29 ? -2.287 -13.518 4.500 1.00 2.42 50 SER A O 8
ATOM 9055 N N . PRO A 1 30 ? -4.296 -14.326 3.733 1.00 61.34 51 PRO A N 8
ATOM 9056 C CA . PRO A 1 30 ? -4.909 -13.008 3.357 1.00 70.04 51 PRO A CA 8
ATOM 9057 C C . PRO A 1 30 ? -4.647 -11.838 4.339 1.00 52.23 51 PRO A C 8
ATOM 9058 O O . PRO A 1 30 ? -4.135 -10.784 3.937 1.00 11.22 51 PRO A O 8
ATOM 9069 N N . LEU A 1 31 ? -4.985 -12.041 5.625 1.00 51.42 52 LEU A N 8
ATOM 9070 C CA . LEU A 1 31 ? -4.832 -11.000 6.665 1.00 54.54 52 LEU A CA 8
ATOM 9071 C C . LEU A 1 31 ? -3.351 -10.756 6.968 1.00 70.42 52 LEU A C 8
ATOM 9072 O O . LEU A 1 31 ? -2.925 -9.609 7.087 1.00 74.02 52 LEU A O 8
ATOM 9088 N N . ASP A 1 32 ? -2.586 -11.854 7.076 1.00 45.42 53 ASP A N 8
ATOM 9089 C CA . ASP A 1 32 ? -1.138 -11.819 7.380 1.00 14.11 53 ASP A CA 8
ATOM 9090 C C . ASP A 1 32 ? -0.346 -10.975 6.365 1.00 72.34 53 ASP A C 8
ATOM 9091 O O . ASP A 1 32 ? 0.518 -10.177 6.748 1.00 1.22 53 ASP A O 8
ATOM 9100 N N . ALA A 1 33 ? -0.678 -11.163 5.074 1.00 62.24 54 ALA A N 8
ATOM 9101 C CA . ALA A 1 33 ? -0.047 -10.438 3.954 1.00 50.34 54 ALA A CA 8
ATOM 9102 C C . ALA A 1 33 ? -0.265 -8.933 4.113 1.00 13.23 54 ALA A C 8
ATOM 9103 O O . ALA A 1 33 ? 0.681 -8.163 4.054 1.00 53.11 54 ALA A O 8
ATOM 9110 N N . ARG A 1 34 ? -1.523 -8.561 4.398 1.00 75.44 55 ARG A N 8
ATOM 9111 C CA . ARG A 1 34 ? -1.936 -7.163 4.598 1.00 30.11 55 ARG A CA 8
ATOM 9112 C C . ARG A 1 34 ? -1.128 -6.493 5.722 1.00 33.55 55 ARG A C 8
ATOM 9113 O O . ARG A 1 34 ? -0.600 -5.400 5.542 1.00 5.12 55 ARG A O 8
ATOM 9134 N N . GLU A 1 35 ? -1.024 -7.196 6.859 1.00 4.12 56 GLU A N 8
ATOM 9135 C CA . GLU A 1 35 ? -0.346 -6.695 8.071 1.00 51.31 56 GLU A CA 8
ATOM 9136 C C . GLU A 1 35 ? 1.170 -6.527 7.828 1.00 54.32 56 GLU A C 8
ATOM 9137 O O . GLU A 1 35 ? 1.782 -5.570 8.319 1.00 0.33 56 GLU A O 8
ATOM 9149 N N . ASP A 1 36 ? 1.742 -7.458 7.042 1.00 10.53 57 ASP A N 8
ATOM 9150 C CA . ASP A 1 36 ? 3.175 -7.459 6.680 1.00 60.55 57 ASP A CA 8
ATOM 9151 C C . ASP A 1 36 ? 3.481 -6.279 5.737 1.00 30.41 57 ASP A C 8
ATOM 9152 O O . ASP A 1 36 ? 4.456 -5.545 5.932 1.00 70.55 57 ASP A O 8
ATOM 9161 N N . LEU A 1 37 ? 2.590 -6.086 4.749 1.00 30.34 58 LEU A N 8
ATOM 9162 C CA . LEU A 1 37 ? 2.674 -4.980 3.778 1.00 33.11 58 LEU A CA 8
ATOM 9163 C C . LEU A 1 37 ? 2.574 -3.616 4.492 1.00 13.23 58 LEU A C 8
ATOM 9164 O O . LEU A 1 37 ? 3.381 -2.719 4.233 1.00 73.51 58 LEU A O 8
ATOM 9180 N N . ILE A 1 38 ? 1.610 -3.503 5.426 1.00 4.54 59 ILE A N 8
ATOM 9181 C CA . ILE A 1 38 ? 1.425 -2.289 6.244 1.00 64.32 59 ILE A CA 8
ATOM 9182 C C . ILE A 1 38 ? 2.665 -2.042 7.109 1.00 64.14 59 ILE A C 8
ATOM 9183 O O . ILE A 1 38 ? 3.090 -0.907 7.237 1.00 73.11 59 ILE A O 8
ATOM 9199 N N . LYS A 1 39 ? 3.244 -3.120 7.673 1.00 35.10 60 LYS A N 8
ATOM 9200 C CA . LYS A 1 39 ? 4.425 -3.016 8.551 1.00 11.34 60 LYS A CA 8
ATOM 9201 C C . LYS A 1 39 ? 5.625 -2.416 7.791 1.00 30.24 60 LYS A C 8
ATOM 9202 O O . LYS A 1 39 ? 6.228 -1.442 8.256 1.00 52.23 60 LYS A O 8
ATOM 9221 N N . LYS A 1 40 ? 5.918 -2.984 6.604 1.00 41.03 61 LYS A N 8
ATOM 9222 C CA . LYS A 1 40 ? 7.046 -2.530 5.756 1.00 22.54 61 LYS A CA 8
ATOM 9223 C C . LYS A 1 40 ? 6.830 -1.081 5.286 1.00 30.44 61 LYS A C 8
ATOM 9224 O O . LYS A 1 40 ? 7.736 -0.247 5.373 1.00 74.24 61 LYS A O 8
ATOM 9243 N N . ALA A 1 41 ? 5.602 -0.813 4.815 1.00 0.32 62 ALA A N 8
ATOM 9244 C CA . ALA A 1 41 ? 5.196 0.501 4.291 1.00 35.32 62 ALA A CA 8
ATOM 9245 C C . ALA A 1 41 ? 5.277 1.591 5.369 1.00 32.44 62 ALA A C 8
ATOM 9246 O O . ALA A 1 41 ? 5.859 2.642 5.144 1.00 20.34 62 ALA A O 8
ATOM 9253 N N . ASP A 1 42 ? 4.727 1.288 6.548 1.00 44.34 63 ASP A N 8
ATOM 9254 C CA . ASP A 1 42 ? 4.617 2.247 7.665 1.00 21.22 63 ASP A CA 8
ATOM 9255 C C . ASP A 1 42 ? 6.014 2.534 8.248 1.00 7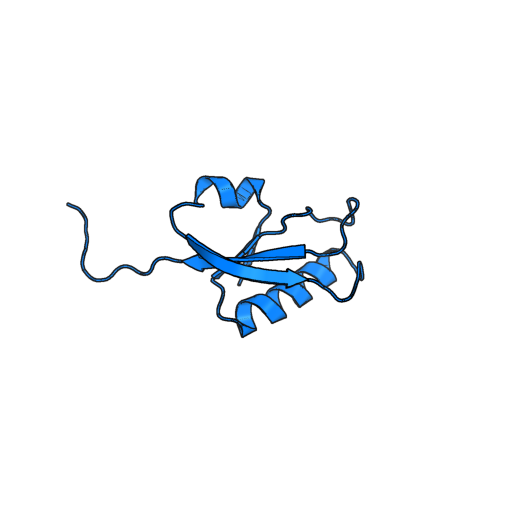2.01 63 ASP A C 8
ATOM 9256 O O . ASP A 1 42 ? 6.319 3.674 8.616 1.00 2.12 63 ASP A O 8
ATOM 9265 N N . GLU A 1 43 ? 6.861 1.483 8.276 1.00 65.42 64 GLU A N 8
ATOM 9266 C CA . GLU A 1 43 ? 8.302 1.598 8.606 1.00 33.25 64 GLU A CA 8
ATOM 9267 C C . GLU A 1 43 ? 8.998 2.574 7.632 1.00 15.01 64 GLU A C 8
ATOM 9268 O O . GLU A 1 43 ? 9.805 3.413 8.042 1.00 23.33 64 GLU A O 8
ATOM 9280 N N . LYS A 1 44 ? 8.668 2.439 6.341 1.00 42.23 65 LYS A N 8
ATOM 9281 C CA . LYS A 1 44 ? 9.167 3.341 5.275 1.00 53.30 65 LYS A CA 8
ATOM 9282 C C . LYS A 1 44 ? 8.409 4.689 5.242 1.00 4.22 65 LYS A C 8
ATOM 9283 O O . LYS A 1 44 ? 8.714 5.545 4.401 1.00 21.42 65 LYS A O 8
ATOM 9302 N N . GLY A 1 45 ? 7.431 4.870 6.157 1.00 62.43 66 GLY A N 8
ATOM 9303 C CA . GLY A 1 45 ? 6.711 6.138 6.301 1.00 44.45 66 GLY A CA 8
ATOM 9304 C C . GLY A 1 45 ? 5.432 6.233 5.475 1.00 32.45 66 GLY A C 8
ATOM 9305 O O . GLY A 1 45 ? 4.639 7.152 5.686 1.00 74.34 66 GLY A O 8
ATOM 9309 N N . ALA A 1 46 ? 5.220 5.280 4.552 1.00 55.43 67 ALA A N 8
ATOM 9310 C CA . ALA A 1 46 ? 4.083 5.285 3.612 1.00 54.41 67 ALA A CA 8
ATOM 9311 C C . ALA A 1 46 ? 2.719 5.283 4.327 1.00 72.11 67 ALA A C 8
ATOM 9312 O O . ALA A 1 46 ? 2.507 4.543 5.295 1.00 74.40 67 ALA A O 8
ATOM 9319 N N . ASP A 1 47 ? 1.821 6.139 3.827 1.00 14.43 68 ASP A N 8
ATOM 9320 C CA . ASP A 1 47 ? 0.465 6.318 4.354 1.00 52.53 68 ASP A CA 8
ATOM 9321 C C . ASP A 1 47 ? -0.474 5.258 3.780 1.00 5.42 68 ASP A C 8
ATOM 9322 O O . ASP A 1 47 ? -1.315 4.721 4.503 1.00 50.24 68 ASP A O 8
ATOM 9331 N N . VAL A 1 48 ? -0.324 4.953 2.472 1.00 70.31 69 VAL A N 8
ATOM 9332 C CA . VAL A 1 48 ? -1.233 4.014 1.775 1.00 14.40 69 VAL A CA 8
ATOM 9333 C C . VAL A 1 48 ? -0.443 2.854 1.143 1.00 23.33 69 VAL A C 8
ATOM 9334 O O . VAL A 1 48 ? 0.659 3.043 0.636 1.00 15.42 69 VAL A O 8
ATOM 9347 N N . VAL A 1 49 ? -1.032 1.655 1.216 1.00 72.31 70 VAL A N 8
ATOM 9348 C CA . VAL A 1 49 ? -0.526 0.424 0.607 1.00 74.01 70 VAL A CA 8
ATOM 9349 C C . VAL A 1 49 ? -1.588 -0.021 -0.417 1.00 20.03 70 VAL A C 8
ATOM 9350 O O . VAL A 1 49 ? -2.693 -0.429 -0.031 1.00 43.31 70 VAL A O 8
ATOM 9363 N N . VAL A 1 50 ? -1.262 0.094 -1.707 1.00 33.32 71 VAL A N 8
ATOM 9364 C CA . VAL A 1 50 ? -2.224 -0.082 -2.803 1.00 11.51 71 VAL A CA 8
ATOM 9365 C C . VAL A 1 50 ? -2.105 -1.482 -3.393 1.00 72.03 71 VAL A C 8
ATOM 9366 O O . VAL A 1 50 ? -1.174 -1.760 -4.159 1.00 73.31 71 VAL A O 8
ATOM 9379 N N . LEU A 1 51 ? -3.038 -2.363 -3.009 1.00 11.45 72 LEU A N 8
ATOM 9380 C CA . LEU A 1 51 ? -3.175 -3.683 -3.613 1.00 35.44 72 LEU A CA 8
ATOM 9381 C C . LEU A 1 51 ? -3.572 -3.556 -5.097 1.00 50.35 72 LEU A C 8
ATOM 9382 O O . LEU A 1 51 ? -4.758 -3.392 -5.443 1.00 24.32 72 LEU A O 8
ATOM 9398 N N . THR A 1 52 ? -2.541 -3.555 -5.955 1.00 11.01 73 THR A N 8
ATOM 9399 C CA . THR A 1 52 ? -2.692 -3.797 -7.393 1.00 72.03 73 THR A CA 8
ATOM 9400 C C . THR A 1 52 ? -2.967 -5.292 -7.624 1.00 22.23 73 THR A C 8
ATOM 9401 O O . THR A 1 52 ? -3.477 -5.689 -8.679 1.00 0.22 73 THR A O 8
ATOM 9412 N N . SER A 1 53 ? -2.601 -6.112 -6.615 1.00 72.41 74 SER A N 8
ATOM 9413 C CA . SER A 1 53 ? -3.166 -7.441 -6.434 1.00 35.04 74 SER A CA 8
ATOM 9414 C C . SER A 1 53 ? -4.666 -7.270 -6.131 1.00 20.21 74 SER A C 8
ATOM 9415 O O . SER A 1 53 ? -5.022 -6.642 -5.130 1.00 33.10 74 SER A O 8
ATOM 9423 N N . GLY A 1 54 ? -5.531 -7.817 -7.004 1.00 71.21 75 GLY A N 8
ATOM 9424 C CA . GLY A 1 54 ? -6.983 -7.548 -6.978 1.00 71.53 75 GLY A CA 8
ATOM 9425 C C . GLY A 1 54 ? -7.715 -7.950 -5.693 1.00 22.23 75 GLY A C 8
ATOM 9426 O O . GLY A 1 54 ? -8.922 -7.727 -5.594 1.00 54.22 75 GLY A O 8
ATOM 9430 N N . GLN A 1 55 ? -6.985 -8.593 -4.742 1.00 33.01 76 GLN A N 8
ATOM 9431 C CA . GLN A 1 55 ? -7.498 -8.991 -3.406 1.00 54.31 76 GLN A CA 8
ATOM 9432 C C . GLN A 1 55 ? -8.649 -10.013 -3.564 1.00 10.55 76 GLN A C 8
ATOM 9433 O O . GLN A 1 55 ? -9.516 -10.150 -2.695 1.00 23.21 76 GLN A O 8
ATOM 9447 N N . THR A 1 56 ? -8.600 -10.753 -4.682 1.00 12.24 77 THR A N 8
ATOM 9448 C CA . THR A 1 56 ? -9.612 -11.742 -5.057 1.00 12.05 77 THR A CA 8
ATOM 9449 C C . THR A 1 56 ? -9.703 -12.902 -4.035 1.00 53.13 77 THR A C 8
ATOM 9450 O O . THR A 1 56 ? -10.696 -13.637 -4.024 1.00 1.23 77 THR A O 8
ATOM 9461 N N . GLU A 1 57 ? -8.643 -13.027 -3.194 1.00 21.43 78 GLU A N 8
ATOM 9462 C CA . GLU A 1 57 ? -8.543 -14.001 -2.097 1.00 45.15 78 GLU A CA 8
ATOM 9463 C C . GLU A 1 57 ? -8.706 -15.428 -2.662 1.00 72.52 78 GLU A C 8
ATOM 9464 O O . GLU A 1 57 ? -9.653 -16.151 -2.338 1.00 13.12 78 GLU A O 8
ATOM 9476 N N . ASN A 1 58 ? -7.788 -15.777 -3.572 1.00 14.24 79 ASN A N 8
ATOM 9477 C CA . ASN A 1 58 ? -7.786 -17.062 -4.286 1.00 21.42 79 ASN A CA 8
ATOM 9478 C C . ASN A 1 58 ? -6.498 -17.182 -5.108 1.00 22.10 79 ASN A C 8
ATOM 9479 O O . ASN A 1 58 ? -5.785 -18.183 -5.023 1.00 24.44 79 ASN A O 8
ATOM 9490 N N . LYS A 1 59 ? -6.197 -16.129 -5.884 1.00 0.50 80 LYS A N 8
ATOM 9491 C CA . LYS A 1 59 ? -5.099 -16.139 -6.861 1.00 61.24 80 LYS A CA 8
ATOM 9492 C C . LYS A 1 59 ? -4.483 -14.726 -6.991 1.00 61.12 80 LYS A C 8
ATOM 9493 O O . LYS A 1 59 ? -4.906 -13.928 -7.837 1.00 60.12 80 LYS A O 8
ATOM 9512 N N . ILE A 1 60 ? -3.544 -14.396 -6.080 1.00 20.25 81 ILE A N 8
ATOM 9513 C CA . ILE A 1 60 ? -2.712 -13.174 -6.159 1.00 35.51 81 ILE A CA 8
ATOM 9514 C C . ILE A 1 60 ? -1.258 -13.524 -5.786 1.00 61.35 81 ILE A C 8
ATOM 9515 O O . ILE A 1 60 ? -1.012 -14.416 -4.965 1.00 45.34 81 ILE A O 8
ATOM 9531 N N . HIS A 1 61 ? -0.301 -12.820 -6.422 1.00 30.00 82 HIS A N 8
ATOM 9532 C CA . HIS A 1 61 ? 1.141 -12.952 -6.110 1.00 65.31 82 HIS A CA 8
ATOM 9533 C C . HIS A 1 61 ? 1.566 -11.928 -5.035 1.00 32.14 82 HIS A C 8
ATOM 9534 O O . HIS A 1 61 ? 2.715 -11.942 -4.583 1.00 23.43 82 HIS A O 8
ATOM 9549 N N . GLY A 1 62 ? 0.616 -11.048 -4.645 1.00 21.01 83 GLY A N 8
ATOM 9550 C CA . GLY A 1 62 ? 0.803 -10.122 -3.529 1.00 13.23 83 GLY A CA 8
ATOM 9551 C C . GLY A 1 62 ? 1.773 -8.988 -3.832 1.00 52.40 83 GLY A C 8
ATOM 9552 O O . GLY A 1 62 ? 2.883 -8.952 -3.298 1.00 45.43 83 GLY A O 8
ATOM 9556 N N . THR A 1 63 ? 1.361 -8.067 -4.716 1.00 54.51 84 THR A N 8
ATOM 9557 C CA . THR A 1 63 ? 2.091 -6.817 -4.985 1.00 62.20 84 THR A CA 8
ATOM 9558 C C . THR A 1 63 ? 1.246 -5.626 -4.538 1.00 14.00 84 THR A C 8
ATOM 9559 O O . THR A 1 63 ? 0.036 -5.561 -4.824 1.00 73.41 84 THR A O 8
ATOM 9570 N N . ALA A 1 64 ? 1.903 -4.676 -3.857 1.00 42.32 85 ALA A N 8
ATOM 9571 C CA . ALA A 1 64 ? 1.262 -3.497 -3.296 1.00 0.41 85 ALA A CA 8
ATOM 9572 C C . ALA A 1 64 ? 2.200 -2.292 -3.411 1.00 61.31 85 ALA A C 8
ATOM 9573 O O . ALA A 1 64 ? 3.348 -2.347 -2.972 1.00 75.11 85 ALA A O 8
ATOM 9580 N N . ASP A 1 65 ? 1.699 -1.209 -4.005 1.00 22.34 86 ASP A N 8
ATOM 9581 C CA . ASP A 1 65 ? 2.476 0.018 -4.234 1.00 63.25 86 ASP A CA 8
ATOM 9582 C C . ASP A 1 65 ? 2.312 0.958 -3.038 1.00 24.21 86 ASP A C 8
ATOM 9583 O O . ASP A 1 65 ? 1.189 1.282 -2.664 1.00 33.41 86 ASP A O 8
ATOM 9592 N N . ILE A 1 66 ? 3.427 1.424 -2.458 1.00 13.12 87 ILE A N 8
ATOM 9593 C CA . ILE A 1 66 ? 3.384 2.253 -1.241 1.00 45.42 87 ILE A CA 8
ATOM 9594 C C . ILE A 1 66 ? 3.470 3.749 -1.590 1.00 71.33 87 ILE A C 8
ATOM 9595 O O . ILE A 1 66 ? 4.314 4.177 -2.387 1.00 73.42 87 ILE A O 8
ATOM 9611 N N . TYR A 1 67 ? 2.581 4.529 -0.961 1.00 31.13 88 TYR A N 8
ATOM 9612 C CA . TYR A 1 67 ? 2.320 5.935 -1.290 1.00 52.45 88 TYR A CA 8
ATOM 9613 C C . TYR A 1 67 ? 2.363 6.795 -0.030 1.00 3.54 88 TYR A C 8
ATOM 9614 O O . TYR A 1 67 ? 2.010 6.339 1.064 1.00 31.01 88 TYR A O 8
ATOM 9632 N N . LYS A 1 68 ? 2.727 8.058 -0.241 1.00 34.32 89 LYS A N 8
ATOM 9633 C CA . LYS A 1 68 ? 2.827 9.094 0.789 1.00 34.24 89 LYS A CA 8
ATOM 9634 C C . LYS A 1 68 ? 1.740 10.133 0.559 1.00 62.44 89 LYS A C 8
ATOM 9635 O O . LYS A 1 68 ? 1.475 10.505 -0.584 1.00 21.23 89 LYS A O 8
ATOM 9654 N N . LYS A 1 69 ? 1.128 10.598 1.650 1.00 60.45 90 LYS A N 8
ATOM 9655 C CA . LYS A 1 69 ? 0.095 11.627 1.603 1.00 73.01 90 LYS A CA 8
ATOM 9656 C C . LYS A 1 69 ? 0.748 12.973 1.287 1.00 4.54 90 LYS A C 8
ATOM 9657 O O . LYS A 1 69 ? 1.719 13.358 1.944 1.00 4.33 90 LYS A O 8
ATOM 9676 N N . LYS A 1 70 ? 0.225 13.655 0.262 1.00 51.41 91 LYS A N 8
ATOM 9677 C CA . LYS A 1 70 ? 0.755 14.932 -0.224 1.00 35.30 91 LYS A CA 8
ATOM 9678 C C . LYS A 1 70 ? 0.415 16.049 0.772 1.00 62.42 91 LYS A C 8
ATOM 9679 O O . LYS A 1 70 ? -0.635 16.698 0.674 1.00 31.40 91 LYS A O 8
ATOM 9698 N N . LEU A 1 71 ? 1.297 16.207 1.768 1.00 12.53 92 LEU A N 8
ATOM 9699 C CA . LEU A 1 71 ? 1.164 17.197 2.834 1.00 63.21 92 LEU A CA 8
ATOM 9700 C C . LEU A 1 71 ? 1.810 18.520 2.403 1.00 61.25 92 LEU A C 8
ATOM 9701 O O . LEU A 1 71 ? 2.943 18.835 2.790 1.00 23.42 92 LEU A O 8
ATOM 9717 N N . GLU A 1 72 ? 1.090 19.267 1.560 1.00 71.44 93 GLU A N 8
ATOM 9718 C CA . GLU A 1 72 ? 1.509 20.604 1.134 1.00 14.00 93 GLU A CA 8
ATOM 9719 C C . GLU A 1 72 ? 0.279 21.460 0.826 1.00 4.21 93 GLU A C 8
ATOM 9720 O O . GLU A 1 72 ? -0.636 21.022 0.116 1.00 74.54 93 GLU A O 8
ATOM 9732 N N . HIS A 1 73 ? 0.279 22.683 1.387 1.00 44.01 94 HIS A N 8
ATOM 9733 C CA . HIS A 1 73 ? -0.789 23.689 1.220 1.00 43.24 94 HIS A CA 8
ATOM 9734 C C . HIS A 1 73 ? -0.144 25.083 1.091 1.00 42.30 94 HIS A C 8
ATOM 9735 O O . HIS A 1 73 ? -0.608 26.077 1.667 1.00 41.02 94 HIS A O 8
ATOM 9750 N N . HIS A 1 74 ? 0.932 25.129 0.288 1.00 43.23 95 HIS A N 8
ATOM 9751 C CA . HIS A 1 74 ? 1.731 26.339 0.036 1.00 61.44 95 HIS A CA 8
ATOM 9752 C C . HIS A 1 74 ? 2.018 26.429 -1.475 1.00 3.13 95 HIS A C 8
ATOM 9753 O O . HIS A 1 74 ? 2.875 25.691 -1.995 1.00 63.22 95 HIS A O 8
ATOM 9768 N N . HIS A 1 75 ? 1.280 27.308 -2.177 1.00 44.11 96 HIS A N 8
ATOM 9769 C CA . HIS A 1 75 ? 1.488 27.556 -3.611 1.00 43.55 96 HIS A CA 8
ATOM 9770 C C . HIS A 1 75 ? 2.777 28.375 -3.781 1.00 21.21 96 HIS A C 8
ATOM 9771 O O . HIS A 1 75 ? 2.950 29.410 -3.126 1.00 74.04 96 HIS A O 8
ATOM 9786 N N . HIS A 1 76 ? 3.673 27.886 -4.644 1.00 53.40 97 HIS A N 8
ATOM 9787 C CA . HIS A 1 76 ? 4.981 28.503 -4.900 1.00 5.53 97 HIS A CA 8
ATOM 9788 C C . HIS A 1 76 ? 5.200 28.682 -6.407 1.00 1.53 97 HIS A C 8
ATOM 9789 O O . HIS A 1 76 ? 4.581 27.989 -7.225 1.00 72.14 97 HIS A O 8
ATOM 9804 N N . HIS A 1 77 ? 6.082 29.627 -6.745 1.00 70.20 98 HIS A N 8
ATOM 9805 C CA . HIS A 1 77 ? 6.493 29.921 -8.132 1.00 1.14 98 HIS A CA 8
ATOM 9806 C C . HIS A 1 77 ? 7.802 30.735 -8.124 1.00 22.42 98 HIS A C 8
ATOM 9807 O O . HIS A 1 77 ? 8.323 31.063 -7.053 1.00 42.11 98 HIS A O 8
ATOM 9822 N N . HIS A 1 78 ? 8.323 31.069 -9.315 1.00 51.31 99 HIS A N 8
ATOM 9823 C CA . HIS A 1 78 ? 9.547 31.873 -9.456 1.00 72.50 99 HIS A CA 8
ATOM 9824 C C . HIS A 1 78 ? 9.577 32.509 -10.858 1.00 72.12 99 HIS A C 8
ATOM 9825 O O . HIS A 1 78 ? 9.738 31.764 -11.848 1.00 61.02 99 HIS A O 8
ATOM 9841 N N . ALA A 1 1 ? 0.576 3.627 7.466 1.00 0.00 22 ALA A N 9
ATOM 9842 C CA . ALA A 1 1 ? 0.229 2.725 6.343 1.00 71.14 22 ALA A CA 9
ATOM 9843 C C . ALA A 1 1 ? -1.160 2.083 6.563 1.00 14.22 22 ALA A C 9
ATOM 9844 O O . ALA A 1 1 ? -1.481 1.675 7.680 1.00 21.54 22 ALA A O 9
ATOM 9853 N N . GLU A 1 2 ? -1.970 1.984 5.485 1.00 30.41 23 GLU A N 9
ATOM 9854 C CA . GLU A 1 2 ? -3.371 1.495 5.548 1.00 55.54 23 GLU A CA 9
ATOM 9855 C C . GLU A 1 2 ? -3.725 0.725 4.260 1.00 52.41 23 GLU A C 9
ATOM 9856 O O . GLU A 1 2 ? -3.297 1.114 3.174 1.00 12.20 23 GLU A O 9
ATOM 9868 N N . ILE A 1 3 ? -4.500 -0.366 4.384 1.00 43.10 24 ILE A N 9
ATOM 9869 C CA . ILE A 1 3 ? -4.910 -1.191 3.227 1.00 41.31 24 ILE A CA 9
ATOM 9870 C C . ILE A 1 3 ? -6.038 -0.497 2.438 1.00 62.33 24 ILE A C 9
ATOM 9871 O O . ILE A 1 3 ? -7.141 -0.287 2.958 1.00 51.13 24 ILE A O 9
ATOM 9887 N N . MET A 1 4 ? -5.716 -0.115 1.195 1.00 22.42 25 MET A N 9
ATOM 9888 C CA . MET A 1 4 ? -6.656 0.471 0.233 1.00 71.13 25 MET A CA 9
ATOM 9889 C C . MET A 1 4 ? -6.603 -0.341 -1.067 1.00 31.52 25 MET A C 9
ATOM 9890 O O . MET A 1 4 ? -5.519 -0.763 -1.501 1.00 43.24 25 MET A O 9
ATOM 9904 N N . LYS A 1 5 ? -7.776 -0.585 -1.669 1.00 52.21 26 LYS A N 9
ATOM 9905 C CA . LYS A 1 5 ? -7.884 -1.222 -2.995 1.00 61.31 26 LYS A CA 9
ATOM 9906 C C . LYS A 1 5 ? -7.560 -0.203 -4.093 1.00 41.03 26 LYS A C 9
ATOM 9907 O O . LYS A 1 5 ? -7.695 0.998 -3.877 1.00 31.13 26 LYS A O 9
ATOM 9926 N N . LYS A 1 6 ? -7.177 -0.705 -5.272 1.00 24.30 27 LYS A N 9
ATOM 9927 C CA . LYS A 1 6 ? -6.668 0.123 -6.383 1.00 13.40 27 LYS A CA 9
ATOM 9928 C C . LYS A 1 6 ? -7.800 1.031 -6.952 1.00 14.13 27 LYS A C 9
ATOM 9929 O O . LYS A 1 6 ? -7.595 2.243 -7.124 1.00 64.52 27 LYS A O 9
ATOM 9948 N N . THR A 1 7 ? -8.992 0.435 -7.189 1.00 64.43 28 THR A N 9
ATOM 9949 C CA . THR A 1 7 ? -10.181 1.151 -7.729 1.00 62.41 28 THR A CA 9
ATOM 9950 C C . THR A 1 7 ? -10.605 2.300 -6.789 1.00 74.31 28 THR A C 9
ATOM 9951 O O . THR A 1 7 ? -10.866 3.429 -7.227 1.00 62.23 28 THR A O 9
ATOM 9962 N N . ASP A 1 8 ? -10.644 1.973 -5.486 1.00 44.03 29 ASP A N 9
ATOM 9963 C CA . ASP A 1 8 ? -10.970 2.924 -4.409 1.00 51.42 29 ASP A CA 9
ATOM 9964 C C . ASP A 1 8 ? -9.920 4.045 -4.332 1.00 13.02 29 ASP A C 9
ATOM 9965 O O . ASP A 1 8 ? -10.257 5.231 -4.192 1.00 11.42 29 ASP A O 9
ATOM 9974 N N . PHE A 1 9 ? -8.651 3.634 -4.460 1.00 22.42 30 PHE A N 9
ATOM 9975 C CA . PHE A 1 9 ? -7.494 4.526 -4.392 1.00 0.23 30 PHE A CA 9
ATOM 9976 C C . PHE A 1 9 ? -7.507 5.578 -5.522 1.00 14.33 30 PHE A C 9
ATOM 9977 O O . PHE A 1 9 ? -7.148 6.733 -5.278 1.00 21.40 30 PHE A O 9
ATOM 9994 N N . ASP A 1 10 ? -7.905 5.161 -6.748 1.00 54.31 31 ASP A N 9
ATOM 9995 C CA . ASP A 1 10 ? -7.947 6.052 -7.945 1.00 34.31 31 ASP A CA 9
ATOM 9996 C C . ASP A 1 10 ? -8.642 7.399 -7.645 1.00 34.13 31 ASP A C 9
ATOM 9997 O O . ASP A 1 10 ? -8.115 8.472 -7.974 1.00 21.32 31 ASP A O 9
ATOM 10006 N N . LYS A 1 11 ? -9.772 7.308 -6.935 1.00 4.23 32 LYS A N 9
ATOM 10007 C CA . LYS A 1 11 ? -10.631 8.463 -6.600 1.00 53.33 32 LYS A CA 9
ATOM 10008 C C . LYS A 1 11 ? -9.892 9.522 -5.750 1.00 74.34 32 LYS A C 9
ATOM 10009 O O . LYS A 1 11 ? -10.253 10.707 -5.778 1.00 0.01 32 LYS A O 9
ATOM 10028 N N . VAL A 1 12 ? -8.852 9.089 -5.010 1.00 13.44 33 VAL A N 9
ATOM 10029 C CA . VAL A 1 12 ? -8.039 9.966 -4.136 1.00 74.50 33 VAL A CA 9
ATOM 10030 C C . VAL A 1 12 ? -6.545 9.903 -4.516 1.00 0.14 33 VAL A C 9
ATOM 10031 O O . VAL A 1 12 ? -5.692 10.317 -3.721 1.00 61.04 33 VAL A O 9
ATOM 10044 N N . ALA A 1 13 ? -6.235 9.411 -5.740 1.00 11.12 34 ALA A N 9
ATOM 10045 C CA . ALA A 1 13 ? -4.833 9.207 -6.188 1.00 3.53 34 ALA A CA 9
ATOM 10046 C C . ALA A 1 13 ? -4.001 10.513 -6.150 1.00 44.42 34 ALA A C 9
ATOM 10047 O O . ALA A 1 13 ? -2.811 10.498 -5.797 1.00 11.25 34 ALA A O 9
ATOM 10054 N N . SER A 1 14 ? -4.667 11.639 -6.471 1.00 12.25 35 SER A N 9
ATOM 10055 C CA . SER A 1 14 ? -4.049 12.985 -6.490 1.00 3.45 35 SER A CA 9
ATOM 10056 C C . SER A 1 14 ? -3.518 13.413 -5.103 1.00 61.31 35 SER A C 9
ATOM 10057 O O . SER A 1 14 ? -2.668 14.305 -5.010 1.00 22.21 35 SER A O 9
ATOM 10065 N N . GLU A 1 15 ? -4.014 12.756 -4.036 1.00 40.20 36 GLU A N 9
ATOM 10066 C CA . GLU A 1 15 ? -3.621 13.059 -2.653 1.00 45.12 36 GLU A CA 9
ATOM 10067 C C . GLU A 1 15 ? -2.362 12.290 -2.223 1.00 11.32 36 GLU A C 9
ATOM 10068 O O . GLU A 1 15 ? -1.924 12.437 -1.078 1.00 11.10 36 GLU A O 9
ATOM 10080 N N . TYR A 1 16 ? -1.788 11.440 -3.116 1.00 4.24 37 TYR A N 9
ATOM 10081 C CA . TYR A 1 16 ? -0.666 10.547 -2.740 1.00 23.11 37 TYR A CA 9
ATOM 10082 C C . TYR A 1 16 ? 0.456 10.530 -3.806 1.00 41.21 37 TYR A C 9
ATOM 10083 O O . TYR A 1 16 ? 0.189 10.715 -5.005 1.00 3.44 37 TYR A O 9
ATOM 10101 N N . THR A 1 17 ? 1.709 10.302 -3.343 1.00 13.41 38 THR A N 9
ATOM 10102 C CA . THR A 1 17 ? 2.913 10.190 -4.193 1.00 1.12 38 THR A CA 9
ATOM 10103 C C . THR A 1 17 ? 3.455 8.759 -4.147 1.00 53.03 38 THR A C 9
ATOM 10104 O O . THR A 1 17 ? 3.691 8.210 -3.062 1.00 64.44 38 THR A O 9
ATOM 10115 N N . LYS A 1 18 ? 3.659 8.172 -5.335 1.00 62.31 39 LYS A N 9
ATOM 10116 C CA . LYS A 1 18 ? 4.161 6.804 -5.498 1.00 32.23 39 LYS A CA 9
ATOM 10117 C C . LYS A 1 18 ? 5.656 6.790 -5.159 1.00 71.14 39 LYS A C 9
ATOM 10118 O O . LYS A 1 18 ? 6.482 7.279 -5.944 1.00 62.13 39 LYS A O 9
ATOM 10137 N N . ILE A 1 19 ? 6.000 6.238 -3.983 1.00 23.33 40 ILE A N 9
ATOM 10138 C CA . ILE A 1 19 ? 7.385 6.269 -3.472 1.00 72.44 40 ILE A CA 9
ATOM 10139 C C . ILE A 1 19 ? 8.116 4.951 -3.783 1.00 63.34 40 ILE A C 9
ATOM 10140 O O . ILE A 1 19 ? 9.340 4.871 -3.651 1.00 1.11 40 ILE A O 9
ATOM 10156 N N . GLY A 1 20 ? 7.355 3.926 -4.213 1.00 4.35 41 GLY A N 9
ATOM 10157 C CA . GLY A 1 20 ? 7.922 2.629 -4.579 1.00 2.34 41 GLY A CA 9
ATOM 10158 C C . GLY A 1 20 ? 6.871 1.537 -4.644 1.00 24.25 41 GLY A C 9
ATOM 10159 O O . GLY A 1 20 ? 5.663 1.810 -4.547 1.00 2.11 41 GLY A O 9
ATOM 10163 N N . THR A 1 21 ? 7.329 0.305 -4.867 1.00 53.30 42 THR A N 9
ATOM 10164 C CA . THR A 1 21 ? 6.493 -0.901 -4.785 1.00 41.21 42 THR A CA 9
ATOM 10165 C C . THR A 1 21 ? 7.224 -1.940 -3.919 1.00 61.10 42 THR A C 9
ATOM 10166 O O . THR A 1 21 ? 8.427 -2.176 -4.113 1.00 42.24 42 THR A O 9
ATOM 10177 N N . ILE A 1 22 ? 6.505 -2.542 -2.956 1.00 43.31 43 ILE A N 9
ATOM 10178 C CA . ILE A 1 22 ? 7.025 -3.635 -2.114 1.00 74.03 43 ILE A CA 9
ATOM 10179 C C . ILE A 1 22 ? 6.247 -4.923 -2.385 1.00 73.04 43 ILE A C 9
ATOM 10180 O O . ILE A 1 22 ? 5.240 -4.925 -3.108 1.00 22.24 43 ILE A O 9
ATOM 10196 N N . SER A 1 23 ? 6.744 -6.015 -1.810 1.00 24.44 44 SER A N 9
ATOM 10197 C CA . SER A 1 23 ? 6.072 -7.311 -1.803 1.00 71.23 44 SER A CA 9
ATOM 10198 C C . SER A 1 23 ? 6.277 -7.983 -0.437 1.00 13.35 44 SER A C 9
ATOM 10199 O O . SER A 1 23 ? 7.155 -7.583 0.349 1.00 11.14 44 SER A O 9
ATOM 10207 N N . THR A 1 24 ? 5.460 -9.002 -0.175 1.00 72.30 45 THR A N 9
ATOM 10208 C CA . THR A 1 24 ? 5.490 -9.773 1.067 1.00 15.44 45 THR A CA 9
ATOM 10209 C C . THR A 1 24 ? 6.654 -10.772 1.087 1.00 12.42 45 THR A C 9
ATOM 10210 O O . THR A 1 24 ? 7.301 -11.021 0.061 1.00 45.12 45 THR A O 9
ATOM 10221 N N . THR A 1 25 ? 6.916 -11.336 2.270 1.00 52.31 46 THR A N 9
ATOM 10222 C CA . THR A 1 25 ? 7.851 -12.448 2.420 1.00 55.22 46 THR A CA 9
ATOM 10223 C C . THR A 1 25 ? 7.120 -13.769 2.075 1.00 72.00 46 THR A C 9
ATOM 10224 O O . THR A 1 25 ? 6.527 -14.418 2.946 1.00 24.25 46 THR A O 9
ATOM 10235 N N . GLY A 1 26 ? 7.086 -14.089 0.763 1.00 62.44 47 GLY A N 9
ATOM 10236 C CA . GLY A 1 26 ? 6.491 -15.340 0.262 1.00 62.52 47 GLY A CA 9
ATOM 10237 C C . GLY A 1 26 ? 4.996 -15.233 -0.048 1.00 11.42 47 GLY A C 9
ATOM 10238 O O . GLY A 1 26 ? 4.384 -14.172 0.131 1.00 64.42 47 GLY A O 9
ATOM 10242 N N . GLU A 1 27 ? 4.412 -16.353 -0.516 1.00 20.33 48 GLU A N 9
ATOM 10243 C CA . GLU A 1 27 ? 2.980 -16.442 -0.858 1.00 21.24 48 GLU A CA 9
ATOM 10244 C C . GLU A 1 27 ? 2.178 -16.718 0.409 1.00 25.53 48 GLU A C 9
ATOM 10245 O O . GLU A 1 27 ? 2.092 -17.866 0.872 1.00 62.21 48 GLU A O 9
ATOM 10257 N N . MET A 1 28 ? 1.635 -15.645 0.998 1.00 32.34 49 MET A N 9
ATOM 10258 C CA . MET A 1 28 ? 0.832 -15.715 2.223 1.00 21.02 49 MET A CA 9
ATOM 10259 C C . MET A 1 28 ? -0.635 -15.411 1.913 1.00 11.42 49 MET A C 9
ATOM 10260 O O . MET A 1 28 ? -0.943 -14.693 0.947 1.00 4.15 49 MET A O 9
ATOM 10274 N N . SER A 1 29 ? -1.526 -15.978 2.743 1.00 24.21 50 SER A N 9
ATOM 10275 C CA . SER A 1 29 ? -2.985 -15.786 2.651 1.00 23.30 50 SER A CA 9
ATOM 10276 C C . SER A 1 29 ? -3.353 -14.288 2.849 1.00 31.22 50 SER A C 9
ATOM 10277 O O . SER A 1 29 ? -2.623 -13.587 3.559 1.00 45.30 50 SER A O 9
ATOM 10285 N N . PRO A 1 30 ? -4.497 -13.783 2.246 1.00 11.23 51 PRO A N 9
ATOM 10286 C CA . PRO A 1 30 ? -4.755 -12.321 2.046 1.00 21.14 51 PRO A CA 9
ATOM 10287 C C . PRO A 1 30 ? -4.580 -11.451 3.312 1.00 12.31 51 PRO A C 9
ATOM 10288 O O . PRO A 1 30 ? -4.110 -10.320 3.211 1.00 53.45 51 PRO A O 9
ATOM 10299 N N . LEU A 1 31 ? -4.933 -11.991 4.489 1.00 11.32 52 LEU A N 9
ATOM 10300 C CA . LEU A 1 31 ? -4.818 -11.253 5.767 1.00 11.13 52 LEU A CA 9
ATOM 10301 C C . LEU A 1 31 ? -3.333 -11.081 6.153 1.00 23.01 52 LEU A C 9
ATOM 10302 O O . LEU A 1 31 ? -2.897 -9.979 6.494 1.00 3.21 52 LEU A O 9
ATOM 10318 N N . ASP A 1 32 ? -2.580 -12.188 6.090 1.00 60.53 53 ASP A N 9
ATOM 10319 C CA . ASP A 1 32 ? -1.130 -12.220 6.419 1.00 73.33 53 ASP A CA 9
ATOM 10320 C C . ASP A 1 32 ? -0.342 -11.311 5.473 1.00 64.34 53 ASP A C 9
ATOM 10321 O O . ASP A 1 32 ? 0.603 -10.630 5.888 1.00 25.13 53 ASP A O 9
ATOM 10330 N N . ALA A 1 33 ? -0.770 -11.323 4.202 1.00 62.04 54 ALA A N 9
ATOM 10331 C CA . ALA A 1 33 ? -0.233 -10.458 3.153 1.00 51.30 54 ALA A CA 9
ATOM 10332 C C . ALA A 1 33 ? -0.448 -8.977 3.524 1.00 3.21 54 ALA A C 9
ATOM 10333 O O . ALA A 1 33 ? 0.505 -8.205 3.580 1.00 21.44 54 ALA A O 9
ATOM 10340 N N . ARG A 1 34 ? -1.711 -8.631 3.846 1.00 61.12 55 ARG A N 9
ATOM 10341 C CA . ARG A 1 34 ? -2.121 -7.260 4.237 1.00 72.21 55 ARG A CA 9
ATOM 10342 C C . ARG A 1 34 ? -1.289 -6.724 5.420 1.00 61.31 55 ARG A C 9
ATOM 10343 O O . ARG A 1 34 ? -0.815 -5.588 5.382 1.00 34.21 55 ARG A O 9
ATOM 10364 N N . GLU A 1 35 ? -1.128 -7.574 6.450 1.00 71.04 56 GLU A N 9
ATOM 10365 C CA . GLU A 1 35 ? -0.432 -7.231 7.714 1.00 63.02 56 GLU A CA 9
ATOM 10366 C C . GLU A 1 35 ? 1.038 -6.878 7.422 1.00 2.31 56 GLU A C 9
ATOM 10367 O O . GLU A 1 35 ? 1.540 -5.829 7.851 1.00 3.41 56 GLU A O 9
ATOM 10379 N N . ASP A 1 36 ? 1.681 -7.760 6.645 1.00 22.33 57 ASP A N 9
ATOM 10380 C CA . ASP A 1 36 ? 3.097 -7.637 6.259 1.00 13.12 57 ASP A CA 9
ATOM 10381 C C . ASP A 1 36 ? 3.335 -6.373 5.413 1.00 61.24 57 ASP A C 9
ATOM 10382 O O . ASP A 1 36 ? 4.322 -5.660 5.615 1.00 52.32 57 ASP A O 9
ATOM 10391 N N . LEU A 1 37 ? 2.397 -6.118 4.481 1.00 74.42 58 LEU A N 9
ATOM 10392 C CA . LEU A 1 37 ? 2.446 -4.954 3.577 1.00 62.53 58 LEU A CA 9
ATOM 10393 C C . LEU A 1 37 ? 2.315 -3.630 4.353 1.00 34.41 58 LEU A C 9
ATOM 10394 O O . LEU A 1 37 ? 3.080 -2.697 4.093 1.00 3.10 58 LEU A O 9
ATOM 10410 N N . ILE A 1 38 ? 1.358 -3.566 5.312 1.00 62.32 59 ILE A N 9
ATOM 10411 C CA . ILE A 1 38 ? 1.211 -2.396 6.219 1.00 12.10 59 ILE A CA 9
ATOM 10412 C C . ILE A 1 38 ? 2.512 -2.160 6.993 1.00 64.42 59 ILE A C 9
ATOM 10413 O O . ILE A 1 38 ? 3.032 -1.051 6.998 1.00 30.21 59 ILE A O 9
ATOM 10429 N N . LYS A 1 39 ? 3.027 -3.239 7.610 1.00 41.25 60 LYS A N 9
ATOM 10430 C CA . LYS A 1 39 ? 4.196 -3.175 8.502 1.00 43.11 60 LYS A CA 9
ATOM 10431 C C . LYS A 1 39 ? 5.428 -2.618 7.758 1.00 11.23 60 LYS A C 9
ATOM 10432 O O . LYS A 1 39 ? 5.986 -1.599 8.166 1.00 44.44 60 LYS A O 9
ATOM 10451 N N . LYS A 1 40 ? 5.792 -3.273 6.634 1.00 34.22 61 LYS A N 9
ATOM 10452 C CA . LYS A 1 40 ? 6.928 -2.861 5.784 1.00 21.25 61 LYS A CA 9
ATOM 10453 C C . LYS A 1 40 ? 6.743 -1.422 5.267 1.00 32.42 61 LYS A C 9
ATOM 10454 O O . LYS A 1 40 ? 7.639 -0.590 5.428 1.00 2.02 61 LYS A O 9
ATOM 10473 N N . ALA A 1 41 ? 5.551 -1.132 4.701 1.00 3.24 62 ALA A N 9
ATOM 10474 C CA . ALA A 1 41 ? 5.235 0.199 4.131 1.00 73.03 62 ALA A CA 9
ATOM 10475 C C . ALA A 1 41 ? 5.328 1.306 5.191 1.00 40.43 62 ALA A C 9
ATOM 10476 O O . ALA A 1 41 ? 5.778 2.406 4.896 1.00 63.15 62 ALA A O 9
ATOM 10483 N N . ASP A 1 42 ? 4.929 0.984 6.429 1.00 41.43 63 ASP A N 9
ATOM 10484 C CA . ASP A 1 42 ? 4.925 1.950 7.542 1.00 64.03 63 ASP A CA 9
ATOM 10485 C C . ASP A 1 42 ? 6.369 2.219 7.993 1.00 1.55 63 ASP A C 9
ATOM 10486 O O . ASP A 1 42 ? 6.731 3.364 8.294 1.00 63.41 63 ASP A O 9
ATOM 10495 N N . GLU A 1 43 ? 7.194 1.150 8.005 1.00 31.25 64 GLU A N 9
ATOM 10496 C CA . GLU A 1 43 ? 8.650 1.255 8.238 1.00 42.34 64 GLU A CA 9
ATOM 10497 C C . GLU A 1 43 ? 9.328 2.082 7.119 1.00 13.22 64 GLU A C 9
ATOM 10498 O O . GLU A 1 43 ? 10.366 2.720 7.349 1.00 40.24 64 GLU A O 9
ATOM 10510 N N . LYS A 1 44 ? 8.738 2.048 5.902 1.00 20.31 65 LYS A N 9
ATOM 10511 C CA . LYS A 1 44 ? 9.197 2.869 4.754 1.00 43.03 65 LYS A CA 9
ATOM 10512 C C . LYS A 1 44 ? 8.488 4.249 4.711 1.00 53.22 65 LYS A C 9
ATOM 10513 O O . LYS A 1 44 ? 8.638 4.990 3.737 1.00 53.55 65 LYS A O 9
ATOM 10532 N N . GLY A 1 45 ? 7.694 4.572 5.758 1.00 21.54 66 GLY A N 9
ATOM 10533 C CA . GLY A 1 45 ? 7.082 5.906 5.901 1.00 12.24 66 GLY A CA 9
ATOM 10534 C C . GLY A 1 45 ? 5.886 6.164 4.973 1.00 35.33 66 GLY A C 9
ATOM 10535 O O . GLY A 1 45 ? 5.411 7.302 4.881 1.00 54.32 66 GLY A O 9
ATOM 10539 N N . ALA A 1 46 ? 5.413 5.113 4.281 1.00 33.20 67 ALA A N 9
ATOM 10540 C CA . ALA A 1 46 ? 4.219 5.189 3.423 1.00 1.32 67 ALA A CA 9
ATOM 10541 C C . ALA A 1 46 ? 2.941 5.299 4.271 1.00 71.10 67 ALA A C 9
ATOM 10542 O O . ALA A 1 46 ? 2.802 4.622 5.300 1.00 45.24 67 ALA A O 9
ATOM 10549 N N . ASP A 1 47 ? 2.012 6.152 3.816 1.00 13.12 68 ASP A N 9
ATOM 10550 C CA . ASP A 1 47 ? 0.735 6.397 4.502 1.00 11.42 68 ASP A CA 9
ATOM 10551 C C . ASP A 1 47 ? -0.367 5.497 3.925 1.00 75.24 68 ASP A C 9
ATOM 10552 O O . ASP A 1 47 ? -1.321 5.159 4.630 1.00 22.53 68 ASP A O 9
ATOM 10561 N N . VAL A 1 48 ? -0.220 5.092 2.641 1.00 30.11 69 VAL A N 9
ATOM 10562 C CA . VAL A 1 48 ? -1.178 4.189 1.961 1.00 41.31 69 VAL A CA 9
ATOM 10563 C C . VAL A 1 48 ? -0.455 2.993 1.331 1.00 43.54 69 VAL A C 9
ATOM 10564 O O . VAL A 1 48 ? 0.636 3.125 0.758 1.00 44.24 69 VAL A O 9
ATOM 10577 N N . VAL A 1 49 ? -1.109 1.833 1.468 1.00 10.23 70 VAL A N 9
ATOM 10578 C CA . VAL A 1 49 ? -0.701 0.553 0.895 1.00 25.52 70 VAL A CA 9
ATOM 10579 C C . VAL A 1 49 ? -1.770 0.151 -0.133 1.00 5.24 70 VAL A C 9
ATOM 10580 O O . VAL A 1 49 ? -2.892 -0.203 0.246 1.00 4.43 70 VAL A O 9
ATOM 10593 N N . VAL A 1 50 ? -1.436 0.237 -1.421 1.00 23.44 71 VAL A N 9
ATOM 10594 C CA . VAL A 1 50 ? -2.366 -0.089 -2.514 1.00 70.53 71 VAL A CA 9
ATOM 10595 C C . VAL A 1 50 ? -2.211 -1.561 -2.897 1.00 51.01 71 VAL A C 9
ATOM 10596 O O . VAL A 1 50 ? -1.112 -1.986 -3.275 1.00 31.13 71 VAL A O 9
ATOM 10609 N N . LEU A 1 51 ? -3.311 -2.325 -2.795 1.00 23.32 72 LEU A N 9
ATOM 10610 C CA . LEU A 1 51 ? -3.349 -3.736 -3.213 1.00 74.15 72 LEU A CA 9
ATOM 10611 C C . LEU A 1 51 ? -3.257 -3.836 -4.752 1.00 14.00 72 LEU A C 9
ATOM 10612 O O . LEU A 1 51 ? -4.272 -3.981 -5.444 1.00 62.44 72 LEU A O 9
ATOM 10628 N N . THR A 1 52 ? -2.019 -3.716 -5.278 1.00 13.23 73 THR A N 9
ATOM 10629 C CA . THR A 1 52 ? -1.747 -3.841 -6.720 1.00 33.31 73 THR A CA 9
ATOM 10630 C C . THR A 1 52 ? -1.453 -5.309 -7.084 1.00 25.55 73 THR A C 9
ATOM 10631 O O . THR A 1 52 ? -1.277 -5.642 -8.261 1.00 13.40 73 THR A O 9
ATOM 10642 N N . SER A 1 53 ? -1.413 -6.177 -6.051 1.00 41.14 74 SER A N 9
ATOM 10643 C CA . SER A 1 53 ? -1.340 -7.639 -6.215 1.00 42.45 74 SER A CA 9
ATOM 10644 C C . SER A 1 53 ? -2.537 -8.136 -7.041 1.00 1.23 74 SER A C 9
ATOM 10645 O O . SER A 1 53 ? -2.409 -9.040 -7.879 1.00 12.12 74 SER A O 9
ATOM 10653 N N . GLY A 1 54 ? -3.695 -7.496 -6.791 1.00 61.51 75 GLY A N 9
ATOM 10654 C CA . GLY A 1 54 ? -4.971 -7.965 -7.289 1.00 52.14 75 GLY A CA 9
ATOM 10655 C C . GLY A 1 54 ? -5.442 -9.164 -6.484 1.00 21.04 75 GLY A C 9
ATOM 10656 O O . GLY A 1 54 ? -4.750 -10.192 -6.447 1.00 52.04 75 GLY A O 9
ATOM 10660 N N . GLN A 1 55 ? -6.586 -9.020 -5.790 1.00 51.10 76 GLN A N 9
ATOM 10661 C CA . GLN A 1 55 ? -7.169 -10.113 -5.002 1.00 3.04 76 GLN A CA 9
ATOM 10662 C C . GLN A 1 55 ? -7.801 -11.136 -5.965 1.00 63.31 76 GLN A C 9
ATOM 10663 O O . GLN A 1 55 ? -9.014 -11.150 -6.197 1.00 51.02 76 GLN A O 9
ATOM 10677 N N . THR A 1 56 ? -6.919 -11.942 -6.572 1.00 13.51 77 THR A N 9
ATOM 10678 C CA . THR A 1 56 ? -7.278 -13.012 -7.511 1.00 33.43 77 THR A CA 9
ATOM 10679 C C . THR A 1 56 ? -7.578 -14.317 -6.742 1.00 10.33 77 THR A C 9
ATOM 10680 O O . THR A 1 56 ? -8.087 -15.275 -7.331 1.00 61.51 77 THR A O 9
ATOM 10691 N N . GLU A 1 57 ? -7.223 -14.315 -5.425 1.00 63.44 78 GLU A N 9
ATOM 10692 C CA . GLU A 1 57 ? -7.597 -15.344 -4.416 1.00 43.24 78 GLU A CA 9
ATOM 10693 C C . GLU A 1 57 ? -6.755 -16.636 -4.578 1.00 54.10 78 GLU A C 9
ATOM 10694 O O . GLU A 1 57 ? -5.959 -16.967 -3.695 1.00 72.50 78 GLU A O 9
ATOM 10706 N N . ASN A 1 58 ? -6.924 -17.327 -5.725 1.00 41.34 79 ASN A N 9
ATOM 10707 C CA . ASN A 1 58 ? -6.365 -18.675 -5.972 1.00 3.21 79 ASN A CA 9
ATOM 10708 C C . ASN A 1 58 ? -4.831 -18.708 -5.815 1.00 22.05 79 ASN A C 9
ATOM 10709 O O . ASN A 1 58 ? -4.296 -19.484 -5.013 1.00 42.43 79 ASN A O 9
ATOM 10720 N N . LYS A 1 59 ? -4.133 -17.849 -6.570 1.00 33.35 80 LYS A N 9
ATOM 10721 C CA . LYS A 1 59 ? -2.670 -17.726 -6.494 1.00 25.45 80 LYS A CA 9
ATOM 10722 C C . LYS A 1 59 ? -2.289 -16.254 -6.290 1.00 2.03 80 LYS A C 9
ATOM 10723 O O . LYS A 1 59 ? -2.321 -15.448 -7.229 1.00 70.23 80 LYS A O 9
ATOM 10742 N N . ILE A 1 60 ? -1.957 -15.911 -5.040 1.00 53.31 81 ILE A N 9
ATOM 10743 C CA . ILE A 1 60 ? -1.515 -14.563 -4.641 1.00 41.54 81 ILE A CA 9
ATOM 10744 C C . ILE A 1 60 ? -0.125 -14.651 -3.984 1.00 72.01 81 ILE A C 9
ATOM 10745 O O . ILE A 1 60 ? 0.477 -15.732 -3.929 1.00 54.13 81 ILE A O 9
ATOM 10761 N N . HIS A 1 61 ? 0.379 -13.498 -3.514 1.00 41.10 82 HIS A N 9
ATOM 10762 C CA . HIS A 1 61 ? 1.500 -13.439 -2.559 1.00 54.20 82 HIS A CA 9
ATOM 10763 C C . HIS A 1 61 ? 1.358 -12.187 -1.691 1.00 63.32 82 HIS A C 9
ATOM 10764 O O . HIS A 1 61 ? 1.391 -12.271 -0.456 1.00 42.11 82 HIS A O 9
ATOM 10779 N N . GLY A 1 62 ? 1.143 -11.038 -2.352 1.00 1.41 83 GLY A N 9
ATOM 10780 C CA . GLY A 1 62 ? 0.991 -9.757 -1.672 1.00 41.22 83 GLY A CA 9
ATOM 10781 C C . GLY A 1 62 ? 1.965 -8.718 -2.206 1.00 74.31 83 GLY A C 9
ATOM 10782 O O . GLY A 1 62 ? 3.035 -8.504 -1.639 1.00 2.42 83 GLY A O 9
ATOM 10786 N N . THR A 1 63 ? 1.603 -8.107 -3.336 1.00 1.44 84 THR A N 9
ATOM 10787 C CA . THR A 1 63 ? 2.344 -6.979 -3.922 1.00 2.11 84 THR A CA 9
ATOM 10788 C C . THR A 1 63 ? 1.575 -5.684 -3.618 1.00 52.15 84 THR A C 9
ATOM 10789 O O . THR A 1 63 ? 0.353 -5.620 -3.828 1.00 21.12 84 THR A O 9
ATOM 10800 N N . ALA A 1 64 ? 2.274 -4.658 -3.125 1.00 71.24 85 ALA A N 9
ATOM 10801 C CA . ALA A 1 64 ? 1.649 -3.386 -2.752 1.00 70.22 85 ALA A CA 9
ATOM 10802 C C . ALA A 1 64 ? 2.402 -2.207 -3.346 1.00 60.30 85 ALA A C 9
ATOM 10803 O O . ALA A 1 64 ? 3.628 -2.119 -3.211 1.00 72.05 85 ALA A O 9
ATOM 10810 N N . ASP A 1 65 ? 1.659 -1.311 -3.998 1.00 25.12 86 ASP A N 9
ATOM 10811 C CA . ASP A 1 65 ? 2.206 -0.035 -4.463 1.00 63.44 86 ASP A CA 9
ATOM 10812 C C . ASP A 1 65 ? 2.141 0.903 -3.257 1.00 63.42 86 ASP A C 9
ATOM 10813 O O . ASP A 1 65 ? 1.049 1.136 -2.723 1.00 72.24 86 ASP A O 9
ATOM 10822 N N . ILE A 1 66 ? 3.283 1.448 -2.819 1.00 55.11 87 ILE A N 9
ATOM 10823 C CA . ILE A 1 66 ? 3.324 2.240 -1.579 1.00 5.14 87 ILE A CA 9
ATOM 10824 C C . ILE A 1 66 ? 3.362 3.735 -1.898 1.00 15.44 87 ILE A C 9
ATOM 10825 O O . ILE A 1 66 ? 4.115 4.206 -2.777 1.00 3.40 87 ILE A O 9
ATOM 10841 N N . TYR A 1 67 ? 2.516 4.470 -1.173 1.00 1.22 88 TYR A N 9
ATOM 10842 C CA . TYR A 1 67 ? 2.263 5.887 -1.397 1.00 10.24 88 TYR A CA 9
ATOM 10843 C C . TYR A 1 67 ? 2.403 6.654 -0.097 1.00 64.24 88 TYR A C 9
ATOM 10844 O O . TYR A 1 67 ? 2.063 6.148 0.980 1.00 55.30 88 TYR A O 9
ATOM 10862 N N . LYS A 1 68 ? 2.873 7.894 -0.210 1.00 31.24 89 LYS A N 9
ATOM 10863 C CA . LYS A 1 68 ? 2.966 8.815 0.918 1.00 33.44 89 LYS A CA 9
ATOM 10864 C C . LYS A 1 68 ? 1.979 9.962 0.707 1.00 13.01 89 LYS A C 9
ATOM 10865 O O . LYS A 1 68 ? 1.881 10.500 -0.399 1.00 73.30 89 LYS A O 9
ATOM 10884 N N . LYS A 1 69 ? 1.245 10.325 1.771 1.00 1.30 90 LYS A N 9
ATOM 10885 C CA . LYS A 1 69 ? 0.180 11.326 1.702 1.00 61.45 90 LYS A CA 9
ATOM 10886 C C . LYS A 1 69 ? 0.751 12.740 1.533 1.00 33.33 90 LYS A C 9
ATOM 10887 O O . LYS A 1 69 ? 1.533 13.215 2.367 1.00 25.21 90 LYS A O 9
ATOM 10906 N N . LYS A 1 70 ? 0.381 13.366 0.403 1.00 51.42 91 LYS A N 9
ATOM 10907 C CA . LYS A 1 70 ? 0.773 14.731 0.061 1.00 1.22 91 LYS A CA 9
ATOM 10908 C C . LYS A 1 70 ? 0.122 15.718 1.034 1.00 31.32 91 LYS A C 9
ATOM 10909 O O . LYS A 1 70 ? -1.093 15.950 0.986 1.00 41.21 91 LYS A O 9
ATOM 10928 N N . LEU A 1 71 ? 0.937 16.242 1.944 1.00 71.41 92 LEU A N 9
ATOM 10929 C CA . LEU A 1 71 ? 0.554 17.285 2.888 1.00 14.35 92 LEU A CA 9
ATOM 10930 C C . LEU A 1 71 ? 1.491 18.476 2.660 1.00 63.45 92 LEU A C 9
ATOM 10931 O O . LEU A 1 71 ? 2.579 18.553 3.254 1.00 41.40 92 LEU A O 9
ATOM 10947 N N . GLU A 1 72 ? 1.092 19.360 1.727 1.00 72.02 93 GLU A N 9
ATOM 10948 C CA . GLU A 1 72 ? 1.926 20.486 1.271 1.00 42.23 93 GLU A CA 9
ATOM 10949 C C . GLU A 1 72 ? 2.163 21.497 2.409 1.00 3.45 93 GLU A C 9
ATOM 10950 O O . GLU A 1 72 ? 3.270 21.579 2.957 1.00 43.12 93 GLU A O 9
ATOM 10962 N N . HIS A 1 73 ? 1.111 22.241 2.773 1.00 42.00 94 HIS A N 9
ATOM 10963 C CA . HIS A 1 73 ? 1.147 23.170 3.910 1.00 3.03 94 HIS A CA 9
ATOM 10964 C C . HIS A 1 73 ? 0.529 22.477 5.119 1.00 75.14 94 HIS A C 9
ATOM 10965 O O . HIS A 1 73 ? -0.680 22.592 5.366 1.00 11.14 94 HIS A O 9
ATOM 10980 N N . HIS A 1 74 ? 1.350 21.681 5.826 1.00 73.14 95 HIS A N 9
ATOM 10981 C CA . HIS A 1 74 ? 0.939 21.021 7.075 1.00 15.44 95 HIS A CA 9
ATOM 10982 C C . HIS A 1 74 ? 1.059 22.032 8.239 1.00 43.04 95 HIS A C 9
ATOM 10983 O O . HIS A 1 74 ? 1.905 21.910 9.133 1.00 24.12 95 HIS A O 9
ATOM 10998 N N . HIS A 1 75 ? 0.210 23.066 8.174 1.00 44.11 96 HIS A N 9
ATOM 10999 C CA . HIS A 1 75 ? 0.155 24.134 9.171 1.00 15.03 96 HIS A CA 9
ATOM 11000 C C . HIS A 1 75 ? -0.806 23.714 10.300 1.00 30.54 96 HIS A C 9
ATOM 11001 O O . HIS A 1 75 ? -1.981 24.090 10.302 1.00 42.32 96 H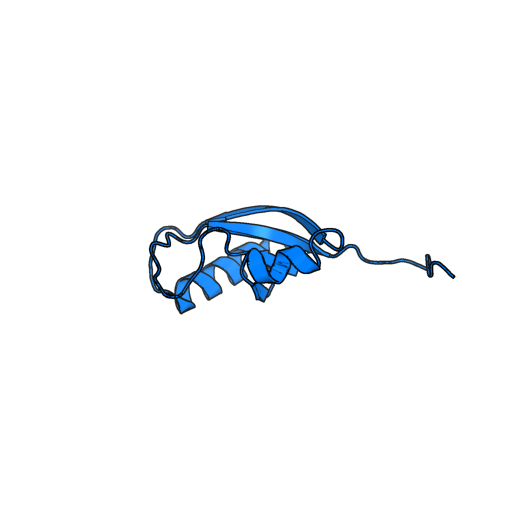IS A O 9
ATOM 11016 N N . HIS A 1 76 ? -0.287 22.836 11.181 1.00 63.22 97 HIS A N 9
ATOM 11017 C CA . HIS A 1 76 ? -0.971 22.352 12.400 1.00 11.31 97 HIS A CA 9
ATOM 11018 C C . HIS A 1 76 ? -2.397 21.795 12.100 1.00 50.04 97 HIS A C 9
ATOM 11019 O O . HIS A 1 76 ? -3.400 22.496 12.280 1.00 11.52 97 HIS A O 9
ATOM 11034 N N . HIS A 1 77 ? -2.452 20.556 11.585 1.00 42.41 98 HIS A N 9
ATOM 11035 C CA . HIS A 1 77 ? -3.715 19.813 11.387 1.00 50.03 98 HIS A CA 9
ATOM 11036 C C . HIS A 1 77 ? -3.398 18.325 11.211 1.00 61.43 98 HIS A C 9
ATOM 11037 O O . HIS A 1 77 ? -2.425 17.966 10.532 1.00 65.54 98 HIS A O 9
ATOM 11052 N N . HIS A 1 78 ? -4.220 17.478 11.831 1.00 11.45 99 HIS A N 9
ATOM 11053 C CA . HIS A 1 78 ? -4.075 16.023 11.782 1.00 72.55 99 HIS A CA 9
ATOM 11054 C C . HIS A 1 78 ? -5.414 15.400 12.246 1.00 43.23 99 HIS A C 9
ATOM 11055 O O . HIS A 1 78 ? -6.179 14.906 11.392 1.00 63.33 99 HIS A O 9
ATOM 11071 N N . ALA A 1 1 ? 0.423 2.751 8.616 1.00 51.44 22 ALA A N 10
ATOM 11072 C CA . ALA A 1 1 ? -0.155 2.770 7.266 1.00 11.41 22 ALA A CA 10
ATOM 11073 C C . ALA A 1 1 ? -1.548 2.121 7.291 1.00 53.13 22 ALA A C 10
ATOM 11074 O O . ALA A 1 1 ? -2.018 1.700 8.359 1.00 55.04 22 ALA A O 10
ATOM 11083 N N . GLU A 1 2 ? -2.206 2.053 6.120 1.00 50.44 23 GLU A N 10
ATOM 11084 C CA . GLU A 1 2 ? -3.560 1.473 5.984 1.00 15.21 23 GLU A CA 10
ATOM 11085 C C . GLU A 1 2 ? -3.708 0.745 4.640 1.00 41.12 23 GLU A C 10
ATOM 11086 O O . GLU A 1 2 ? -3.035 1.091 3.666 1.00 10.13 23 GLU A O 10
ATOM 11098 N N . ILE A 1 3 ? -4.605 -0.258 4.601 1.00 74.10 24 ILE A N 10
ATOM 11099 C CA . ILE A 1 3 ? -4.907 -1.026 3.378 1.00 32.15 24 ILE A CA 10
ATOM 11100 C C . ILE A 1 3 ? -6.016 -0.323 2.573 1.00 35.51 24 ILE A C 10
ATOM 11101 O O . ILE A 1 3 ? -7.094 -0.026 3.101 1.00 5.11 24 ILE A O 10
ATOM 11117 N N . MET A 1 4 ? -5.712 -0.044 1.302 1.00 51.00 25 MET A N 10
ATOM 11118 C CA . MET A 1 4 ? -6.653 0.501 0.323 1.00 5.02 25 MET A CA 10
ATOM 11119 C C . MET A 1 4 ? -6.674 -0.417 -0.911 1.00 51.53 25 MET A C 10
ATOM 11120 O O . MET A 1 4 ? -5.662 -1.068 -1.257 1.00 61.44 25 MET A O 10
ATOM 11134 N N . LYS A 1 5 ? -7.852 -0.482 -1.540 1.00 23.35 26 LYS A N 10
ATOM 11135 C CA . LYS A 1 5 ? -8.064 -1.202 -2.798 1.00 34.52 26 LYS A CA 10
ATOM 11136 C C . LYS A 1 5 ? -7.604 -0.308 -3.965 1.00 1.04 26 LYS A C 10
ATOM 11137 O O . LYS A 1 5 ? -7.585 0.918 -3.825 1.00 42.11 26 LYS A O 10
ATOM 11156 N N . LYS A 1 6 ? -7.248 -0.921 -5.103 1.00 63.50 27 LYS A N 10
ATOM 11157 C CA . LYS A 1 6 ? -6.636 -0.202 -6.243 1.00 30.21 27 LYS A CA 10
ATOM 11158 C C . LYS A 1 6 ? -7.610 0.844 -6.837 1.00 34.22 27 LYS A C 10
ATOM 11159 O O . LYS A 1 6 ? -7.254 2.018 -6.999 1.00 24.32 27 LYS A O 10
ATOM 11178 N N . THR A 1 7 ? -8.842 0.405 -7.123 1.00 12.13 28 THR A N 10
ATOM 11179 C CA . THR A 1 7 ? -9.877 1.268 -7.718 1.00 61.03 28 THR A CA 10
ATOM 11180 C C . THR A 1 7 ? -10.294 2.393 -6.737 1.00 23.04 28 THR A C 10
ATOM 11181 O O . THR A 1 7 ? -10.493 3.540 -7.154 1.00 42.32 28 THR A O 10
ATOM 11192 N N . ASP A 1 8 ? -10.388 2.049 -5.435 1.00 31.53 29 ASP A N 10
ATOM 11193 C CA . ASP A 1 8 ? -10.705 3.024 -4.362 1.00 53.14 29 ASP A CA 10
ATOM 11194 C C . ASP A 1 8 ? -9.565 4.035 -4.164 1.00 42.24 29 ASP A C 10
ATOM 11195 O O . ASP A 1 8 ? -9.812 5.179 -3.755 1.00 61.02 29 ASP A O 10
ATOM 11204 N N . PHE A 1 9 ? -8.328 3.593 -4.448 1.00 34.40 30 PHE A N 10
ATOM 11205 C CA . PHE A 1 9 ? -7.163 4.477 -4.461 1.00 24.41 30 PHE A CA 10
ATOM 11206 C C . PHE A 1 9 ? -7.298 5.509 -5.589 1.00 2.43 30 PHE A C 10
ATOM 11207 O O . PHE A 1 9 ? -7.128 6.700 -5.340 1.00 55.23 30 PHE A O 10
ATOM 11224 N N . ASP A 1 10 ? -7.578 5.018 -6.821 1.00 63.14 31 ASP A N 10
ATOM 11225 C CA . ASP A 1 10 ? -7.632 5.865 -8.039 1.00 22.50 31 ASP A CA 10
ATOM 11226 C C . ASP A 1 10 ? -8.548 7.087 -7.863 1.00 51.13 31 ASP A C 10
ATOM 11227 O O . ASP A 1 10 ? -8.198 8.191 -8.304 1.00 32.11 31 ASP A O 10
ATOM 11236 N N . LYS A 1 11 ? -9.670 6.881 -7.149 1.00 33.01 32 LYS A N 10
ATOM 11237 C CA . LYS A 1 11 ? -10.658 7.946 -6.826 1.00 13.43 32 LYS A CA 10
ATOM 11238 C C . LYS A 1 11 ? -9.979 9.195 -6.212 1.00 61.04 32 LYS A C 10
ATOM 11239 O O . LYS A 1 11 ? -10.385 10.333 -6.478 1.00 52.03 32 LYS A O 10
ATOM 11258 N N . VAL A 1 12 ? -8.950 8.945 -5.373 1.00 74.10 33 VAL A N 10
ATOM 11259 C CA . VAL A 1 12 ? -8.203 9.985 -4.628 1.00 4.43 33 VAL A CA 10
ATOM 11260 C C . VAL A 1 12 ? -6.689 9.916 -4.950 1.00 65.43 33 VAL A C 10
ATOM 11261 O O . VAL A 1 12 ? -5.868 10.448 -4.188 1.00 64.33 33 VAL A O 10
ATOM 11274 N N . ALA A 1 13 ? -6.339 9.293 -6.105 1.00 1.23 34 ALA A N 10
ATOM 11275 C CA . ALA A 1 13 ? -4.928 8.983 -6.473 1.00 71.23 34 ALA A CA 10
ATOM 11276 C C . ALA A 1 13 ? -4.012 10.216 -6.468 1.00 21.54 34 ALA A C 10
ATOM 11277 O O . ALA A 1 13 ? -2.860 10.152 -6.015 1.00 45.32 34 ALA A O 10
ATOM 11284 N N . SER A 1 14 ? -4.554 11.338 -6.946 1.00 14.31 35 SER A N 10
ATOM 11285 C CA . SER A 1 14 ? -3.814 12.607 -7.102 1.00 1.24 35 SER A CA 10
ATOM 11286 C C . SER A 1 14 ? -3.365 13.195 -5.744 1.00 72.15 35 SER A C 10
ATOM 11287 O O . SER A 1 14 ? -2.444 14.018 -5.692 1.00 41.23 35 SER A O 10
ATOM 11295 N N . GLU A 1 15 ? -4.004 12.744 -4.649 1.00 5.43 36 GLU A N 10
ATOM 11296 C CA . GLU A 1 15 ? -3.671 13.174 -3.276 1.00 62.12 36 GLU A CA 10
ATOM 11297 C C . GLU A 1 15 ? -2.484 12.379 -2.697 1.00 0.52 36 GLU A C 10
ATOM 11298 O O . GLU A 1 15 ? -2.072 12.646 -1.564 1.00 62.04 36 GLU A O 10
ATOM 11310 N N . TYR A 1 16 ? -1.953 11.394 -3.460 1.00 30.25 37 TYR A N 10
ATOM 11311 C CA . TYR A 1 16 ? -0.869 10.506 -2.990 1.00 70.33 37 TYR A CA 10
ATOM 11312 C C . TYR A 1 16 ? 0.227 10.350 -4.059 1.00 53.43 37 TYR A C 10
ATOM 11313 O O . TYR A 1 16 ? -0.056 10.276 -5.260 1.00 53.42 37 TYR A O 10
ATOM 11331 N N . THR A 1 17 ? 1.484 10.294 -3.588 1.00 30.10 38 THR A N 10
ATOM 11332 C CA . THR A 1 17 ? 2.681 10.134 -4.421 1.00 73.22 38 THR A CA 10
ATOM 11333 C C . THR A 1 17 ? 3.305 8.760 -4.141 1.00 22.23 38 THR A C 10
ATOM 11334 O O . THR A 1 17 ? 3.426 8.354 -2.979 1.00 61.23 38 THR A O 10
ATOM 11345 N N . LYS A 1 18 ? 3.659 8.031 -5.209 1.00 13.14 39 LYS A N 10
ATOM 11346 C CA . LYS A 1 18 ? 4.265 6.698 -5.095 1.00 64.43 39 LYS A CA 10
ATOM 11347 C C . LYS A 1 18 ? 5.723 6.818 -4.655 1.00 62.20 39 LYS A C 10
ATOM 11348 O O . LYS A 1 18 ? 6.506 7.520 -5.301 1.00 42.11 39 LYS A O 10
ATOM 11367 N N . ILE A 1 19 ? 6.075 6.142 -3.553 1.00 40.34 40 ILE A N 10
ATOM 11368 C CA . ILE A 1 19 ? 7.464 6.104 -3.054 1.00 2.43 40 ILE A CA 10
ATOM 11369 C C . ILE A 1 19 ? 8.118 4.739 -3.338 1.00 21.22 40 ILE A C 10
ATOM 11370 O O . ILE A 1 19 ? 9.325 4.576 -3.139 1.00 63.21 40 ILE A O 10
ATOM 11386 N N . GLY A 1 20 ? 7.306 3.765 -3.797 1.00 74.30 41 GLY A N 10
ATOM 11387 C CA . GLY A 1 20 ? 7.816 2.461 -4.212 1.00 51.14 41 GLY A CA 10
ATOM 11388 C C . GLY A 1 20 ? 6.741 1.396 -4.325 1.00 14.53 41 GLY A C 10
ATOM 11389 O O . GLY A 1 20 ? 5.539 1.677 -4.171 1.00 74.33 41 GLY A O 10
ATOM 11393 N N . THR A 1 21 ? 7.183 0.171 -4.632 1.00 3.13 42 THR A N 10
ATOM 11394 C CA . THR A 1 21 ? 6.339 -1.027 -4.624 1.00 71.23 42 THR A CA 10
ATOM 11395 C C . THR A 1 21 ? 7.015 -2.086 -3.734 1.00 41.33 42 THR A C 10
ATOM 11396 O O . THR A 1 21 ? 8.221 -2.328 -3.856 1.00 41.04 42 THR A O 10
ATOM 11407 N N . ILE A 1 22 ? 6.240 -2.707 -2.841 1.00 71.52 43 ILE A N 10
ATOM 11408 C CA . ILE A 1 22 ? 6.712 -3.809 -1.980 1.00 21.12 43 ILE A CA 10
ATOM 11409 C C . ILE A 1 22 ? 5.982 -5.105 -2.367 1.00 35.35 43 ILE A C 10
ATOM 11410 O O . ILE A 1 22 ? 4.814 -5.073 -2.761 1.00 43.13 43 ILE A O 10
ATOM 11426 N N . SER A 1 23 ? 6.690 -6.236 -2.262 1.00 62.12 44 SER A N 10
ATOM 11427 C CA . SER A 1 23 ? 6.182 -7.560 -2.664 1.00 62.44 44 SER A CA 10
ATOM 11428 C C . SER A 1 23 ? 6.477 -8.574 -1.557 1.00 24.13 44 SER A C 10
ATOM 11429 O O . SER A 1 23 ? 7.549 -8.533 -0.942 1.00 61.32 44 SER A O 10
ATOM 11437 N N . THR A 1 24 ? 5.513 -9.467 -1.301 1.00 45.32 45 THR A N 10
ATOM 11438 C CA . THR A 1 24 ? 5.618 -10.489 -0.257 1.00 65.13 45 THR A CA 10
ATOM 11439 C C . THR A 1 24 ? 6.509 -11.664 -0.721 1.00 11.32 45 THR A C 10
ATOM 11440 O O . THR A 1 24 ? 6.834 -11.789 -1.910 1.00 40.02 45 THR A O 10
ATOM 11451 N N . THR A 1 25 ? 6.879 -12.513 0.243 1.00 4.32 46 THR A N 10
ATOM 11452 C CA . THR A 1 25 ? 7.733 -13.696 0.036 1.00 42.35 46 THR A CA 10
ATOM 11453 C C . THR A 1 25 ? 7.049 -14.776 -0.846 1.00 2.04 46 THR A C 10
ATOM 11454 O O . THR A 1 25 ? 7.735 -15.620 -1.442 1.00 0.40 46 THR A O 10
ATOM 11465 N N . GLY A 1 26 ? 5.703 -14.731 -0.925 1.00 21.31 47 GLY A N 10
ATOM 11466 C CA . GLY A 1 26 ? 4.924 -15.640 -1.776 1.00 35.03 47 GLY A CA 10
ATOM 11467 C C . GLY A 1 26 ? 3.424 -15.476 -1.573 1.00 5.13 47 GLY A C 10
ATOM 11468 O O . GLY A 1 26 ? 2.982 -14.492 -0.969 1.00 31.21 47 GLY A O 10
ATOM 11472 N N . GLU A 1 27 ? 2.643 -16.440 -2.098 1.00 62.20 48 GLU A N 10
ATOM 11473 C CA . GLU A 1 27 ? 1.174 -16.463 -1.953 1.00 64.02 48 GLU A CA 10
ATOM 11474 C C . GLU A 1 27 ? 0.774 -16.811 -0.504 1.00 2.40 48 GLU A C 10
ATOM 11475 O O . GLU A 1 27 ? 0.590 -17.981 -0.148 1.00 23.32 48 GLU A O 10
ATOM 11487 N N . MET A 1 28 ? 0.708 -15.773 0.340 1.00 1.23 49 MET A N 10
ATOM 11488 C CA . MET A 1 28 ? 0.307 -15.908 1.750 1.00 23.55 49 MET A CA 10
ATOM 11489 C C . MET A 1 28 ? -1.205 -15.631 1.902 1.00 51.22 49 MET A C 10
ATOM 11490 O O . MET A 1 28 ? -1.859 -15.171 0.952 1.00 71.30 49 MET A O 10
ATOM 11504 N N . SER A 1 29 ? -1.746 -15.944 3.100 1.00 14.24 50 SER A N 10
ATOM 11505 C CA . SER A 1 29 ? -3.142 -15.621 3.480 1.00 23.42 50 SER A CA 10
ATOM 11506 C C . SER A 1 29 ? -3.385 -14.106 3.321 1.00 40.43 50 SER A C 10
ATOM 11507 O O . SER A 1 29 ? -2.470 -13.331 3.601 1.00 24.11 50 SER A O 10
ATOM 11515 N N . PRO A 1 30 ? -4.614 -13.652 2.911 1.00 12.11 51 PRO A N 10
ATOM 11516 C CA . PRO A 1 30 ? -4.842 -12.242 2.511 1.00 30.24 51 PRO A CA 10
ATOM 11517 C C . PRO A 1 30 ? -4.601 -11.255 3.672 1.00 14.51 51 PRO A C 10
ATOM 11518 O O . PRO A 1 30 ? -3.952 -10.233 3.477 1.00 60.04 51 PRO A O 10
ATOM 11529 N N . LEU A 1 31 ? -5.070 -11.604 4.886 1.00 64.40 52 LEU A N 10
ATOM 11530 C CA . LEU A 1 31 ? -4.885 -10.761 6.093 1.00 71.04 52 LEU A CA 10
ATOM 11531 C C . LEU A 1 31 ? -3.403 -10.741 6.519 1.00 14.33 52 LEU A C 10
ATOM 11532 O O . LEU A 1 31 ? -2.887 -9.703 6.937 1.00 74.14 52 LEU A O 10
ATOM 11548 N N . ASP A 1 32 ? -2.738 -11.902 6.395 1.00 71.42 53 ASP A N 10
ATOM 11549 C CA . ASP A 1 32 ? -1.307 -12.059 6.734 1.00 12.12 53 ASP A CA 10
ATOM 11550 C C . ASP A 1 32 ? -0.414 -11.242 5.781 1.00 22.13 53 ASP A C 10
ATOM 11551 O O . ASP A 1 32 ? 0.590 -10.661 6.201 1.00 61.04 53 ASP A O 10
ATOM 11560 N N . ALA A 1 33 ? -0.819 -11.197 4.504 1.00 14.42 54 ALA A N 10
ATOM 11561 C CA . ALA A 1 33 ? -0.138 -10.409 3.473 1.00 21.45 54 ALA A CA 10
ATOM 11562 C C . ALA A 1 33 ? -0.310 -8.915 3.779 1.00 63.11 54 ALA A C 10
ATOM 11563 O O . ALA A 1 33 ? 0.670 -8.173 3.820 1.00 35.21 54 ALA A O 10
ATOM 11570 N N . ARG A 1 34 ? -1.575 -8.526 4.072 1.00 44.34 55 ARG A N 10
ATOM 11571 C CA . ARG A 1 34 ? -1.965 -7.138 4.397 1.00 11.52 55 ARG A CA 10
ATOM 11572 C C . ARG A 1 34 ? -1.088 -6.556 5.505 1.00 71.11 55 ARG A C 10
ATOM 11573 O O . ARG A 1 34 ? -0.414 -5.572 5.276 1.00 42.44 55 ARG A O 10
ATOM 11594 N N . GLU A 1 35 ? -1.085 -7.208 6.681 1.00 31.43 56 GLU A N 10
ATOM 11595 C CA . GLU A 1 35 ? -0.380 -6.708 7.880 1.00 22.33 56 GLU A CA 10
ATOM 11596 C C . GLU A 1 35 ? 1.140 -6.623 7.659 1.00 62.32 56 GLU A C 10
ATOM 11597 O O . GLU A 1 35 ? 1.796 -5.757 8.235 1.00 71.03 56 GLU A O 10
ATOM 11609 N N . ASP A 1 36 ? 1.681 -7.522 6.824 1.00 15.35 57 ASP A N 10
ATOM 11610 C CA . ASP A 1 36 ? 3.113 -7.524 6.460 1.00 63.21 57 ASP A CA 10
ATOM 11611 C C . ASP A 1 36 ? 3.445 -6.298 5.573 1.00 23.12 57 ASP A C 10
ATOM 11612 O O . ASP A 1 36 ? 4.470 -5.624 5.761 1.00 2.44 57 ASP A O 10
ATOM 11621 N N . LEU A 1 37 ? 2.544 -6.028 4.617 1.00 23.10 58 LEU A N 10
ATOM 11622 C CA . LEU A 1 37 ? 2.649 -4.887 3.688 1.00 11.23 58 LEU A CA 10
ATOM 11623 C C . LEU A 1 37 ? 2.478 -3.542 4.438 1.00 31.23 58 LEU A C 10
ATOM 11624 O O . LEU A 1 37 ? 3.212 -2.593 4.170 1.00 63.33 58 LEU A O 10
ATOM 11640 N N . ILE A 1 38 ? 1.511 -3.487 5.381 1.00 51.12 59 ILE A N 10
ATOM 11641 C CA . ILE A 1 38 ? 1.325 -2.343 6.309 1.00 31.21 59 ILE A CA 10
ATOM 11642 C C . ILE A 1 38 ? 2.603 -2.108 7.133 1.00 23.24 59 ILE A C 10
ATOM 11643 O O . ILE A 1 38 ? 3.074 -0.978 7.236 1.00 33.05 59 ILE A O 10
ATOM 11659 N N . LYS A 1 39 ? 3.134 -3.209 7.705 1.00 41.24 60 LYS A N 10
ATOM 11660 C CA . LYS A 1 39 ? 4.364 -3.215 8.531 1.00 20.11 60 LYS A CA 10
ATOM 11661 C C . LYS A 1 39 ? 5.507 -2.499 7.801 1.00 14.42 60 LYS A C 10
ATOM 11662 O O . LYS A 1 39 ? 6.022 -1.475 8.275 1.00 73.34 60 LYS A O 10
ATOM 11681 N N . LYS A 1 40 ? 5.832 -3.024 6.611 1.00 41.55 61 LYS A N 10
ATOM 11682 C CA . LYS A 1 40 ? 6.934 -2.524 5.782 1.00 42.42 61 LYS A CA 10
ATOM 11683 C C . LYS A 1 40 ? 6.655 -1.105 5.299 1.00 64.33 61 LYS A C 10
ATOM 11684 O O . LYS A 1 40 ? 7.568 -0.298 5.244 1.00 42.24 61 LYS A O 10
ATOM 11703 N N . ALA A 1 41 ? 5.385 -0.794 5.017 1.00 54.15 62 ALA A N 10
ATOM 11704 C CA . ALA A 1 41 ? 4.976 0.569 4.646 1.00 73.30 62 ALA A CA 10
ATOM 11705 C C . ALA A 1 41 ? 5.318 1.575 5.764 1.00 21.24 62 ALA A C 10
ATOM 11706 O O . ALA A 1 41 ? 5.853 2.636 5.487 1.00 4.43 62 ALA A O 10
ATOM 11713 N N . ASP A 1 42 ? 5.035 1.195 7.033 1.00 11.32 63 ASP A N 10
ATOM 11714 C CA . ASP A 1 42 ? 5.372 2.020 8.214 1.00 74.33 63 ASP A CA 10
ATOM 11715 C C . ASP A 1 42 ? 6.893 2.174 8.334 1.00 55.43 63 ASP A C 10
ATOM 11716 O O . ASP A 1 42 ? 7.381 3.278 8.589 1.00 73.42 63 ASP A O 10
ATOM 11725 N N . GLU A 1 43 ? 7.639 1.072 8.096 1.00 72.45 64 GLU A N 10
ATOM 11726 C CA . GLU A 1 43 ? 9.123 1.097 8.110 1.00 5.02 64 GLU A CA 10
ATOM 11727 C C . GLU A 1 43 ? 9.668 2.087 7.042 1.00 24.04 64 GLU A C 10
ATOM 11728 O O . GLU A 1 43 ? 10.657 2.791 7.286 1.00 54.14 64 GLU A O 10
ATOM 11740 N N . LYS A 1 44 ? 8.993 2.137 5.876 1.00 74.21 65 LYS A N 10
ATOM 11741 C CA . LYS A 1 44 ? 9.329 3.072 4.774 1.00 73.31 65 LYS A CA 10
ATOM 11742 C C . LYS A 1 44 ? 8.609 4.436 4.944 1.00 3.22 65 LYS A C 10
ATOM 11743 O O . LYS A 1 44 ? 8.766 5.326 4.099 1.00 2.00 65 LYS A O 10
ATOM 11762 N N . GLY A 1 45 ? 7.806 4.572 6.019 1.00 21.12 66 GLY A N 10
ATOM 11763 C CA . GLY A 1 45 ? 7.130 5.835 6.344 1.00 4.51 66 GLY A CA 10
ATOM 11764 C C . GLY A 1 45 ? 5.839 6.094 5.554 1.00 74.13 66 GLY A C 10
ATOM 11765 O O . GLY A 1 45 ? 5.196 7.121 5.771 1.00 44.23 66 GLY A O 10
ATOM 11769 N N . ALA A 1 46 ? 5.469 5.168 4.648 1.00 74.03 67 ALA A N 10
ATOM 11770 C CA . ALA A 1 46 ? 4.257 5.272 3.805 1.00 71.44 67 ALA A CA 10
ATOM 11771 C C . ALA A 1 46 ? 2.960 5.337 4.629 1.00 44.51 67 ALA A C 10
ATOM 11772 O O . ALA A 1 46 ? 2.840 4.714 5.690 1.00 2.13 67 ALA A O 10
ATOM 11779 N N . ASP A 1 47 ? 1.992 6.106 4.117 1.00 74.41 68 ASP A N 10
ATOM 11780 C CA . ASP A 1 47 ? 0.682 6.291 4.757 1.00 14.33 68 ASP A CA 10
ATOM 11781 C C . ASP A 1 47 ? -0.329 5.302 4.158 1.00 31.24 68 ASP A C 10
ATOM 11782 O O . ASP A 1 47 ? -1.186 4.763 4.869 1.00 32.32 68 ASP A O 10
ATOM 11791 N N . VAL A 1 48 ? -0.213 5.054 2.835 1.00 25.22 69 VAL A N 10
ATOM 11792 C CA . VAL A 1 48 ? -1.168 4.205 2.090 1.00 34.32 69 VAL A CA 10
ATOM 11793 C C . VAL A 1 48 ? -0.470 2.965 1.504 1.00 24.34 69 VAL A C 10
ATOM 11794 O O . VAL A 1 48 ? 0.655 3.055 0.997 1.00 15.24 69 VAL A O 10
ATOM 11807 N N . VAL A 1 49 ? -1.158 1.812 1.620 1.00 33.22 70 VAL A N 10
ATOM 11808 C CA . VAL A 1 49 ? -0.748 0.526 1.035 1.00 12.42 70 VAL A CA 10
ATOM 11809 C C . VAL A 1 49 ? -1.862 0.069 0.076 1.00 0.12 70 VAL A C 10
ATOM 11810 O O . VAL A 1 49 ? -2.926 -0.350 0.527 1.00 44.22 70 VAL A O 10
ATOM 11823 N N . VAL A 1 50 ? -1.613 0.148 -1.231 1.00 54.33 71 VAL A N 10
ATOM 11824 C CA . VAL A 1 50 ? -2.596 -0.218 -2.266 1.00 44.55 71 VAL A CA 10
ATOM 11825 C C . VAL A 1 50 ? -2.323 -1.631 -2.755 1.00 53.11 71 VAL A C 10
ATOM 11826 O O . VAL A 1 50 ? -1.295 -1.873 -3.399 1.00 73.14 71 VAL A O 10
ATOM 11839 N N . LEU A 1 51 ? -3.258 -2.556 -2.438 1.00 11.25 72 LEU A N 10
ATOM 11840 C CA . LEU A 1 51 ? -3.115 -3.981 -2.777 1.00 73.22 72 LEU A CA 10
ATOM 11841 C C . LEU A 1 51 ? -3.199 -4.197 -4.286 1.00 52.10 72 LEU A C 10
ATOM 11842 O O . LEU A 1 51 ? -4.267 -4.065 -4.901 1.00 40.45 72 LEU A O 10
ATOM 11858 N N . THR A 1 52 ? -2.032 -4.475 -4.868 1.00 53.41 73 THR A N 10
ATOM 11859 C CA . THR A 1 52 ? -1.882 -4.822 -6.282 1.00 32.24 73 THR A CA 10
ATOM 11860 C C . THR A 1 52 ? -2.074 -6.343 -6.479 1.00 53.52 73 THR A C 10
ATOM 11861 O O . THR A 1 52 ? -2.392 -6.800 -7.580 1.00 54.31 73 THR A O 10
ATOM 11872 N N . SER A 1 53 ? -1.856 -7.097 -5.392 1.00 21.35 74 SER A N 10
ATOM 11873 C CA . SER A 1 53 ? -1.929 -8.558 -5.372 1.00 23.12 74 SER A CA 10
ATOM 11874 C C . SER A 1 53 ? -2.110 -8.997 -3.904 1.00 20.34 74 SER A C 10
ATOM 11875 O O . SER A 1 53 ? -1.275 -8.675 -3.055 1.00 55.45 74 SER A O 10
ATOM 11883 N N . GLY A 1 54 ? -3.229 -9.671 -3.598 1.00 30.12 75 GLY A N 10
ATOM 11884 C CA . GLY A 1 54 ? -3.501 -10.174 -2.246 1.00 73.43 75 GLY A CA 10
ATOM 11885 C C . GLY A 1 54 ? -4.965 -10.549 -2.070 1.00 52.50 75 GLY A C 10
ATOM 11886 O O . GLY A 1 54 ? -5.285 -11.550 -1.417 1.00 52.11 75 GLY A O 10
ATOM 11890 N N . GLN A 1 55 ? -5.849 -9.753 -2.709 1.00 23.04 76 GLN A N 10
ATOM 11891 C CA . GLN A 1 55 ? -7.318 -9.850 -2.562 1.00 11.30 76 GLN A CA 10
ATOM 11892 C C . GLN A 1 55 ? -7.904 -10.982 -3.435 1.00 61.30 76 GLN A C 10
ATOM 11893 O O . GLN A 1 55 ? -8.523 -10.725 -4.470 1.00 13.43 76 GLN A O 10
ATOM 11907 N N . THR A 1 56 ? -7.650 -12.234 -2.999 1.00 34.43 77 THR A N 10
ATOM 11908 C CA . THR A 1 56 ? -8.247 -13.472 -3.546 1.00 24.45 77 THR A CA 10
ATOM 11909 C C . THR A 1 56 ? -7.591 -14.692 -2.875 1.00 13.52 77 THR A C 10
ATOM 11910 O O . THR A 1 56 ? -8.219 -15.757 -2.806 1.00 71.50 77 THR A O 10
ATOM 11921 N N . GLU A 1 57 ? -6.307 -14.513 -2.426 1.00 63.22 78 GLU A N 10
ATOM 11922 C CA . GLU A 1 57 ? -5.495 -15.524 -1.700 1.00 34.25 78 GLU A CA 10
ATOM 11923 C C . GLU A 1 57 ? -4.922 -16.606 -2.646 1.00 33.15 78 GLU A C 10
ATOM 11924 O O . GLU A 1 57 ? -3.709 -16.843 -2.660 1.00 14.23 78 GLU A O 10
ATOM 11936 N N . ASN A 1 58 ? -5.804 -17.250 -3.433 1.00 0.42 79 ASN A N 10
ATOM 11937 C CA . ASN A 1 58 ? -5.459 -18.419 -4.261 1.00 73.21 79 ASN A CA 10
ATOM 11938 C C . ASN A 1 58 ? -4.431 -18.059 -5.353 1.00 1.12 79 ASN A C 10
ATOM 11939 O O . ASN A 1 58 ? -3.281 -18.513 -5.310 1.00 70.22 79 ASN A O 10
ATOM 11950 N N . LYS A 1 59 ? -4.844 -17.230 -6.326 1.00 12.31 80 LYS A N 10
ATOM 11951 C CA . LYS A 1 59 ? -3.993 -16.877 -7.478 1.00 43.04 80 LYS A CA 10
ATOM 11952 C C . LYS A 1 59 ? -3.463 -15.442 -7.363 1.00 14.51 80 LYS A C 10
ATOM 11953 O O . LYS A 1 59 ? -3.816 -14.556 -8.150 1.00 50.44 80 LYS A O 10
ATOM 11972 N N . ILE A 1 60 ? -2.645 -15.227 -6.322 1.00 62.22 81 ILE A N 10
ATOM 11973 C CA . ILE A 1 60 ? -1.835 -14.012 -6.149 1.00 70.23 81 ILE A CA 10
ATOM 11974 C C . ILE A 1 60 ? -0.397 -14.403 -5.796 1.00 33.41 81 ILE A C 10
ATOM 11975 O O . ILE A 1 60 ? -0.117 -15.567 -5.500 1.00 3.43 81 ILE A O 10
ATOM 11991 N N . HIS A 1 61 ? 0.510 -13.426 -5.846 1.00 44.22 82 HIS A N 10
ATOM 11992 C CA . HIS A 1 61 ? 1.902 -13.594 -5.380 1.00 31.01 82 HIS A CA 10
ATOM 11993 C C . HIS A 1 61 ? 2.201 -12.594 -4.246 1.00 63.10 82 HIS A C 10
ATOM 11994 O O . HIS A 1 61 ? 3.275 -12.649 -3.642 1.00 63.13 82 HIS A O 10
ATOM 12009 N N . GLY A 1 62 ? 1.226 -11.694 -3.964 1.00 43.45 83 GLY A N 10
ATOM 12010 C CA . GLY A 1 62 ? 1.351 -10.701 -2.897 1.00 71.35 83 GLY A CA 10
ATOM 12011 C C . GLY A 1 62 ? 2.236 -9.526 -3.304 1.00 34.44 83 GLY A C 10
ATOM 12012 O O . GLY A 1 62 ? 3.460 -9.665 -3.407 1.00 62.41 83 GLY A O 10
ATOM 12016 N N . THR A 1 63 ? 1.603 -8.372 -3.558 1.00 3.32 84 THR A N 10
ATOM 12017 C CA . THR A 1 63 ? 2.259 -7.126 -3.993 1.00 65.31 84 THR A CA 10
ATOM 12018 C C . THR A 1 63 ? 1.358 -5.941 -3.596 1.00 22.24 84 THR A C 10
ATOM 12019 O O . THR A 1 63 ? 0.125 -6.081 -3.563 1.00 22.52 84 THR A O 10
ATOM 12030 N N . ALA A 1 64 ? 1.972 -4.789 -3.311 1.00 42.33 85 ALA A N 10
ATOM 12031 C CA . ALA A 1 64 ? 1.261 -3.562 -2.956 1.00 34.54 85 ALA A CA 10
ATOM 12032 C C . ALA A 1 64 ? 2.150 -2.346 -3.216 1.00 64.05 85 ALA A C 10
ATOM 12033 O O . ALA A 1 64 ? 3.339 -2.363 -2.890 1.00 73.32 85 ALA A O 10
ATOM 12040 N N . ASP A 1 65 ? 1.573 -1.295 -3.807 1.00 23.45 86 ASP A N 10
ATOM 12041 C CA . ASP A 1 65 ? 2.284 -0.024 -4.028 1.00 13.34 86 ASP A CA 10
ATOM 12042 C C . ASP A 1 65 ? 2.126 0.856 -2.779 1.00 52.13 86 ASP A C 10
ATOM 12043 O O . ASP A 1 65 ? 1.013 1.018 -2.267 1.00 21.25 86 ASP A O 10
ATOM 12052 N N . ILE A 1 66 ? 3.237 1.432 -2.299 1.00 64.03 87 ILE A N 10
ATOM 12053 C CA . ILE A 1 66 ? 3.242 2.280 -1.094 1.00 64.53 87 ILE A CA 10
ATOM 12054 C C . ILE A 1 66 ? 3.311 3.773 -1.472 1.00 42.12 87 ILE A C 10
ATOM 12055 O O . ILE A 1 66 ? 4.097 4.190 -2.349 1.00 52.34 87 ILE A O 10
ATOM 12071 N N . TYR A 1 67 ? 2.466 4.567 -0.784 1.00 40.13 88 TYR A N 10
ATOM 12072 C CA . TYR A 1 67 ? 2.206 5.979 -1.112 1.00 41.42 88 TYR A CA 10
ATOM 12073 C C . TYR A 1 67 ? 2.308 6.868 0.130 1.00 74.23 88 TYR A C 10
ATOM 12074 O O . TYR A 1 67 ? 2.016 6.432 1.257 1.00 20.23 88 TYR A O 10
ATOM 12092 N N . LYS A 1 68 ? 2.674 8.130 -0.123 1.00 51.20 89 LYS A N 10
ATOM 12093 C CA . LYS A 1 68 ? 2.711 9.213 0.868 1.00 62.13 89 LYS A CA 10
ATOM 12094 C C . LYS A 1 68 ? 1.634 10.244 0.528 1.00 21.15 89 LYS A C 10
ATOM 12095 O O . LYS A 1 68 ? 1.377 10.501 -0.646 1.00 0.43 89 LYS A O 10
ATOM 12114 N N . LYS A 1 69 ? 1.018 10.831 1.557 1.00 14.24 90 LYS A N 10
ATOM 12115 C CA . LYS A 1 69 ? -0.034 11.836 1.387 1.00 44.02 90 LYS A CA 10
ATOM 12116 C C . LYS A 1 69 ? 0.589 13.196 1.034 1.00 3.34 90 LYS A C 10
ATOM 12117 O O . LYS A 1 69 ? 1.397 13.730 1.787 1.00 14.04 90 LYS A O 10
ATOM 12136 N N . LYS A 1 70 ? 0.234 13.720 -0.141 1.00 45.12 91 LYS A N 10
ATOM 12137 C CA . LYS A 1 70 ? 0.721 15.015 -0.638 1.00 71.41 91 LYS A CA 10
ATOM 12138 C C . LYS A 1 70 ? 0.015 16.167 0.100 1.00 63.44 91 LYS A C 10
ATOM 12139 O O . LYS A 1 70 ? -1.188 16.085 0.353 1.00 44.51 91 LYS A O 10
ATOM 12158 N N . LEU A 1 71 ? 0.780 17.234 0.426 1.00 2.22 92 LEU A N 10
ATOM 12159 C CA . LEU A 1 71 ? 0.296 18.393 1.217 1.00 44.13 92 LEU A CA 10
ATOM 12160 C C . LEU A 1 71 ? -0.153 17.940 2.621 1.00 44.32 92 LEU A C 10
ATOM 12161 O O . LEU A 1 71 ? -1.077 18.516 3.219 1.00 62.33 92 LEU A O 10
ATOM 12177 N N . GLU A 1 72 ? 0.551 16.912 3.138 1.00 1.11 93 GLU A N 10
ATOM 12178 C CA . GLU A 1 72 ? 0.304 16.328 4.458 1.00 2.04 93 GLU A CA 10
ATOM 12179 C C . GLU A 1 72 ? 0.566 17.388 5.544 1.00 74.41 93 GLU A C 10
ATOM 12180 O O . GLU A 1 72 ? 1.684 17.885 5.667 1.00 63.21 93 GLU A O 10
ATOM 12192 N N . HIS A 1 73 ? -0.494 17.759 6.280 1.00 63.34 94 HIS A N 10
ATOM 12193 C CA . HIS A 1 73 ? -0.418 18.743 7.373 1.00 12.15 94 HIS A CA 10
ATOM 12194 C C . HIS A 1 73 ? -0.747 18.053 8.704 1.00 52.04 94 HIS A C 10
ATOM 12195 O O . HIS A 1 73 ? 0.066 18.058 9.639 1.00 5.13 94 HIS A O 10
ATOM 12210 N N . HIS A 1 74 ? -1.953 17.446 8.762 1.00 40.13 95 HIS A N 10
ATOM 12211 C CA . HIS A 1 74 ? -2.440 16.730 9.951 1.00 14.34 95 HIS A CA 10
ATOM 12212 C C . HIS A 1 74 ? -1.915 15.283 9.916 1.00 25.13 95 HIS A C 10
ATOM 12213 O O . HIS A 1 74 ? -2.418 14.444 9.157 1.00 15.24 95 HIS A O 10
ATOM 12228 N N . HIS A 1 75 ? -0.887 15.031 10.739 1.00 15.00 96 HIS A N 10
ATOM 12229 C CA . HIS A 1 75 ? -0.115 13.782 10.752 1.00 32.21 96 HIS A CA 10
ATOM 12230 C C . HIS A 1 75 ? -0.997 12.568 11.083 1.00 3.32 96 HIS A C 10
ATOM 12231 O O . HIS A 1 75 ? -1.512 12.450 12.198 1.00 75.23 96 HIS A O 10
ATOM 12246 N N . HIS A 1 76 ? -1.202 11.697 10.081 1.00 20.32 97 HIS A N 10
ATOM 12247 C CA . HIS A 1 76 ? -1.847 10.382 10.270 1.00 13.04 97 HIS A CA 10
ATOM 12248 C C . HIS A 1 76 ? -0.766 9.292 10.326 1.00 72.13 97 HIS A C 10
ATOM 12249 O O . HIS A 1 76 ? -0.325 8.775 9.291 1.00 32.11 97 HIS A O 10
ATOM 12264 N N . HIS A 1 77 ? -0.300 8.996 11.547 1.00 30.40 98 HIS A N 10
ATOM 12265 C CA . HIS A 1 77 ? 0.677 7.922 11.802 1.00 24.52 98 HIS A CA 10
ATOM 12266 C C . HIS A 1 77 ? 0.079 6.882 12.754 1.00 13.22 98 HIS A C 10
ATOM 12267 O O . HIS A 1 77 ? -0.953 7.118 13.393 1.00 75.25 98 HIS A O 10
ATOM 12282 N N . HIS A 1 78 ? 0.730 5.717 12.805 1.00 72.54 99 HIS A N 10
ATOM 12283 C CA . HIS A 1 78 ? 0.376 4.601 13.694 1.00 5.00 99 HIS A CA 10
ATOM 12284 C C . HIS A 1 78 ? 1.603 4.286 14.574 1.00 1.03 99 HIS A C 10
ATOM 12285 O O . HIS A 1 78 ? 2.606 3.780 14.033 1.00 71.54 99 HIS A O 10
ATOM 12301 N N . ALA A 1 1 ? 0.456 3.396 7.730 1.00 42.31 22 ALA A N 11
ATOM 12302 C CA . ALA A 1 1 ? 0.225 2.648 6.480 1.00 65.35 22 ALA A CA 11
ATOM 12303 C C . ALA A 1 1 ? -1.103 1.874 6.561 1.00 0.32 22 ALA A C 11
ATOM 12304 O O . ALA A 1 1 ? -1.150 0.761 7.098 1.00 32.21 22 ALA A O 11
ATOM 12313 N N . GLU A 1 2 ? -2.191 2.497 6.069 1.00 61.41 23 GLU A N 11
ATOM 12314 C CA . GLU A 1 2 ? -3.523 1.863 6.009 1.00 21.15 23 GLU A CA 11
ATOM 12315 C C . GLU A 1 2 ? -3.695 1.110 4.677 1.00 71.32 23 GLU A C 11
ATOM 12316 O O . GLU A 1 2 ? -3.206 1.552 3.639 1.00 45.32 23 GLU A O 11
ATOM 12328 N N . ILE A 1 3 ? -4.398 -0.022 4.726 1.00 13.54 24 ILE A N 11
ATOM 12329 C CA . ILE A 1 3 ? -4.681 -0.854 3.545 1.00 75.44 24 ILE A CA 11
ATOM 12330 C C . ILE A 1 3 ? -5.852 -0.261 2.734 1.00 71.32 24 ILE A C 11
ATOM 12331 O O . ILE A 1 3 ? -6.916 0.031 3.301 1.00 30.41 24 ILE A O 11
ATOM 12347 N N . MET A 1 4 ? -5.635 -0.069 1.415 1.00 11.21 25 MET A N 11
ATOM 12348 C CA . MET A 1 4 ? -6.715 0.203 0.439 1.00 13.41 25 MET A CA 11
ATOM 12349 C C . MET A 1 4 ? -6.418 -0.567 -0.855 1.00 32.32 25 MET A C 11
ATOM 12350 O O . MET A 1 4 ? -5.254 -0.747 -1.213 1.00 4.34 25 MET A O 11
ATOM 12364 N N . LYS A 1 5 ? -7.484 -1.033 -1.533 1.00 2.54 26 LYS A N 11
ATOM 12365 C CA . LYS A 1 5 ? -7.386 -1.646 -2.880 1.00 35.21 26 LYS A CA 11
ATOM 12366 C C . LYS A 1 5 ? -6.961 -0.576 -3.904 1.00 73.32 26 LYS A C 11
ATOM 12367 O O . LYS A 1 5 ? -7.123 0.615 -3.641 1.00 3.44 26 LYS A O 11
ATOM 12386 N N . LYS A 1 6 ? -6.457 -1.002 -5.078 1.00 71.53 27 LYS A N 11
ATOM 12387 C CA . LYS A 1 6 ? -6.060 -0.065 -6.150 1.00 52.34 27 LYS A CA 11
ATOM 12388 C C . LYS A 1 6 ? -7.282 0.757 -6.614 1.00 52.42 27 LYS A C 11
ATOM 12389 O O . LYS A 1 6 ? -7.183 1.972 -6.802 1.00 60.43 27 LYS A O 11
ATOM 12408 N N . THR A 1 7 ? -8.428 0.066 -6.747 1.00 14.42 28 THR A N 11
ATOM 12409 C CA . THR A 1 7 ? -9.709 0.669 -7.161 1.00 50.03 28 THR A CA 11
ATOM 12410 C C . THR A 1 7 ? -10.168 1.758 -6.171 1.00 41.22 28 THR A C 11
ATOM 12411 O O . THR A 1 7 ? -10.515 2.877 -6.576 1.00 20.31 28 THR A O 11
ATOM 12422 N N . ASP A 1 8 ? -10.130 1.413 -4.870 1.00 55.53 29 ASP A N 11
ATOM 12423 C CA . ASP A 1 8 ? -10.605 2.300 -3.791 1.00 23.25 29 ASP A CA 11
ATOM 12424 C C . ASP A 1 8 ? -9.650 3.498 -3.614 1.00 74.44 29 ASP A C 11
ATOM 12425 O O . ASP A 1 8 ? -10.078 4.620 -3.340 1.00 11.20 29 ASP A O 11
ATOM 12434 N N . PHE A 1 9 ? -8.356 3.224 -3.808 1.00 64.31 30 PHE A N 11
ATOM 12435 C CA . PHE A 1 9 ? -7.281 4.225 -3.712 1.00 43.13 30 PHE A CA 11
ATOM 12436 C C . PHE A 1 9 ? -7.357 5.236 -4.869 1.00 31.14 30 PHE A C 11
ATOM 12437 O O . PHE A 1 9 ? -7.126 6.439 -4.668 1.00 42.34 30 PHE A O 11
ATOM 12454 N N . ASP A 1 10 ? -7.668 4.711 -6.070 1.00 12.25 31 ASP A N 11
ATOM 12455 C CA . ASP A 1 10 ? -7.641 5.468 -7.345 1.00 12.55 31 ASP A CA 11
ATOM 12456 C C . ASP A 1 10 ? -8.451 6.785 -7.259 1.00 31.33 31 ASP A C 11
ATOM 12457 O O . ASP A 1 10 ? -8.035 7.817 -7.800 1.00 45.34 31 ASP A O 11
ATOM 12466 N N . LYS A 1 11 ? -9.560 6.725 -6.495 1.00 1.31 32 LYS A N 11
ATOM 12467 C CA . LYS A 1 11 ? -10.491 7.857 -6.239 1.00 33.24 32 LYS A CA 11
ATOM 12468 C C . LYS A 1 11 ? -9.763 9.156 -5.785 1.00 30.12 32 LYS A C 11
ATOM 12469 O O . LYS A 1 11 ? -10.211 10.270 -6.097 1.00 43.15 32 LYS A O 11
ATOM 12488 N N . VAL A 1 12 ? -8.656 8.987 -5.025 1.00 11.13 33 VAL A N 11
ATOM 12489 C CA . VAL A 1 12 ? -7.883 10.105 -4.425 1.00 35.20 33 VAL A CA 11
ATOM 12490 C C . VAL A 1 12 ? -6.403 10.068 -4.867 1.00 22.53 33 VAL A C 11
ATOM 12491 O O . VAL A 1 12 ? -5.577 10.800 -4.307 1.00 23.31 33 VAL A O 11
ATOM 12504 N N . ALA A 1 13 ? -6.092 9.268 -5.921 1.00 11.22 34 ALA A N 11
ATOM 12505 C CA . ALA A 1 13 ? -4.690 9.003 -6.353 1.00 10.02 34 ALA A CA 11
ATOM 12506 C C . ALA A 1 13 ? -3.876 10.292 -6.648 1.00 62.13 34 ALA A C 11
ATOM 12507 O O . ALA A 1 13 ? -2.663 10.340 -6.381 1.00 71.24 34 ALA A O 11
ATOM 12514 N N . SER A 1 14 ? -4.564 11.341 -7.156 1.00 72.34 35 SER A N 11
ATOM 12515 C CA . SER A 1 14 ? -3.941 12.645 -7.493 1.00 74.21 35 SER A CA 11
ATOM 12516 C C . SER A 1 14 ? -3.247 13.294 -6.270 1.00 12.34 35 SER A C 11
ATOM 12517 O O . SER A 1 14 ? -2.202 13.944 -6.411 1.00 24.25 35 SER A O 11
ATOM 12525 N N . GLU A 1 15 ? -3.821 13.079 -5.072 1.00 3.14 36 GLU A N 11
ATOM 12526 C CA . GLU A 1 15 ? -3.312 13.671 -3.818 1.00 1.53 36 GLU A CA 11
ATOM 12527 C C . GLU A 1 15 ? -2.323 12.724 -3.117 1.00 4.21 36 GLU A C 11
ATOM 12528 O O . GLU A 1 15 ? -2.028 12.906 -1.931 1.00 41.52 36 GLU A O 11
ATOM 12540 N N . TYR A 1 16 ? -1.811 11.703 -3.846 1.00 33.04 37 TYR A N 11
ATOM 12541 C CA . TYR A 1 16 ? -0.831 10.740 -3.307 1.00 70.33 37 TYR A CA 11
ATOM 12542 C C . TYR A 1 16 ? 0.383 10.603 -4.250 1.00 72.34 37 TYR A C 11
ATOM 12543 O O . TYR A 1 16 ? 0.247 10.643 -5.481 1.00 65.23 37 TYR A O 11
ATOM 12561 N N . THR A 1 17 ? 1.570 10.457 -3.633 1.00 41.44 38 THR A N 11
ATOM 12562 C CA . THR A 1 17 ? 2.865 10.322 -4.310 1.00 74.02 38 THR A CA 11
ATOM 12563 C C . THR A 1 17 ? 3.398 8.903 -4.071 1.00 33.31 38 THR A C 11
ATOM 12564 O O . THR A 1 17 ? 3.407 8.424 -2.930 1.00 21.31 38 THR A O 11
ATOM 12575 N N . LYS A 1 18 ? 3.787 8.210 -5.152 1.00 33.00 39 LYS A N 11
ATOM 12576 C CA . LYS A 1 18 ? 4.377 6.871 -5.054 1.00 12.40 39 LYS A CA 11
ATOM 12577 C C . LYS A 1 18 ? 5.806 6.984 -4.522 1.00 51.32 39 LYS A C 11
ATOM 12578 O O . LYS A 1 18 ? 6.600 7.772 -5.046 1.00 0.23 39 LYS A O 11
ATOM 12597 N N . ILE A 1 19 ? 6.118 6.226 -3.464 1.00 51.02 40 ILE A N 11
ATOM 12598 C CA . ILE A 1 19 ? 7.477 6.180 -2.894 1.00 61.44 40 ILE A CA 11
ATOM 12599 C C . ILE A 1 19 ? 8.154 4.827 -3.195 1.00 32.34 40 ILE A C 11
ATOM 12600 O O . ILE A 1 19 ? 9.350 4.671 -2.946 1.00 11.22 40 ILE A O 11
ATOM 12616 N N . GLY A 1 20 ? 7.382 3.865 -3.751 1.00 11.22 41 GLY A N 11
ATOM 12617 C CA . GLY A 1 20 ? 7.908 2.550 -4.149 1.00 63.30 41 GLY A CA 11
ATOM 12618 C C . GLY A 1 20 ? 6.808 1.508 -4.348 1.00 54.31 41 GLY A C 11
ATOM 12619 O O . GLY A 1 20 ? 5.612 1.835 -4.321 1.00 43.53 41 GLY A O 11
ATOM 12623 N N . THR A 1 21 ? 7.227 0.254 -4.593 1.00 33.23 42 THR A N 11
ATOM 12624 C CA . THR A 1 21 ? 6.353 -0.937 -4.552 1.00 31.00 42 THR A CA 11
ATOM 12625 C C . THR A 1 21 ? 7.041 -2.008 -3.685 1.00 20.40 42 THR A C 11
ATOM 12626 O O . THR A 1 21 ? 8.238 -2.270 -3.874 1.00 61.13 42 THR A O 11
ATOM 12637 N N . ILE A 1 22 ? 6.303 -2.626 -2.745 1.00 41.13 43 ILE A N 11
ATOM 12638 C CA . ILE A 1 22 ? 6.827 -3.744 -1.928 1.00 63.34 43 ILE A CA 11
ATOM 12639 C C . ILE A 1 22 ? 6.061 -5.028 -2.266 1.00 10.54 43 ILE A C 11
ATOM 12640 O O . ILE A 1 22 ? 4.869 -4.994 -2.591 1.00 42.34 43 ILE A O 11
ATOM 12656 N N . SER A 1 23 ? 6.778 -6.151 -2.220 1.00 33.34 44 SER A N 11
ATOM 12657 C CA . SER A 1 23 ? 6.201 -7.487 -2.377 1.00 23.22 44 SER A CA 11
ATOM 12658 C C . SER A 1 23 ? 5.810 -8.047 -1.006 1.00 41.13 44 SER A C 11
ATOM 12659 O O . SER A 1 23 ? 6.077 -7.428 0.024 1.00 24.41 44 SER A O 11
ATOM 12667 N N . THR A 1 24 ? 5.148 -9.195 -1.016 1.00 21.44 45 THR A N 11
ATOM 12668 C CA . THR A 1 24 ? 4.898 -10.006 0.175 1.00 62.40 45 THR A CA 11
ATOM 12669 C C . THR A 1 24 ? 6.088 -10.960 0.399 1.00 43.15 45 THR A C 11
ATOM 12670 O O . THR A 1 24 ? 6.983 -11.061 -0.452 1.00 60.41 45 THR A O 11
ATOM 12681 N N . THR A 1 25 ? 6.129 -11.628 1.554 1.00 14.12 46 THR A N 11
ATOM 12682 C CA . THR A 1 25 ? 7.188 -12.609 1.863 1.00 30.43 46 THR A CA 11
ATOM 12683 C C . THR A 1 25 ? 6.959 -13.965 1.107 1.00 50.22 46 THR A C 11
ATOM 12684 O O . THR A 1 25 ? 7.841 -14.834 1.076 1.00 20.43 46 THR A O 11
ATOM 12695 N N . GLY A 1 26 ? 5.766 -14.117 0.487 1.00 43.50 47 GLY A N 11
ATOM 12696 C CA . GLY A 1 26 ? 5.417 -15.301 -0.325 1.00 44.31 47 GLY A CA 11
ATOM 12697 C C . GLY A 1 26 ? 3.957 -15.247 -0.784 1.00 44.53 47 GLY A C 11
ATOM 12698 O O . GLY A 1 26 ? 3.358 -14.167 -0.778 1.00 41.34 47 GLY A O 11
ATOM 12702 N N . GLU A 1 27 ? 3.376 -16.395 -1.199 1.00 33.42 48 GLU A N 11
ATOM 12703 C CA . GLU A 1 27 ? 1.925 -16.493 -1.490 1.00 21.21 48 GLU A CA 11
ATOM 12704 C C . GLU A 1 27 ? 1.166 -16.594 -0.146 1.00 33.32 48 GLU A C 11
ATOM 12705 O O . GLU A 1 27 ? 0.808 -17.686 0.319 1.00 72.55 48 GLU A O 11
ATOM 12717 N N . MET A 1 28 ? 0.986 -15.422 0.486 1.00 41.10 49 MET A N 11
ATOM 12718 C CA . MET A 1 28 ? 0.480 -15.287 1.868 1.00 34.05 49 MET A CA 11
ATOM 12719 C C . MET A 1 28 ? -1.045 -15.090 1.875 1.00 72.11 49 MET A C 11
ATOM 12720 O O . MET A 1 28 ? -1.603 -14.470 0.959 1.00 34.11 49 MET A O 11
ATOM 12734 N N . SER A 1 29 ? -1.701 -15.639 2.915 1.00 23.34 50 SER A N 11
ATOM 12735 C CA . SER A 1 29 ? -3.161 -15.526 3.131 1.00 2.23 50 SER A CA 11
ATOM 12736 C C . SER A 1 29 ? -3.587 -14.034 3.311 1.00 10.31 50 SER A C 11
ATOM 12737 O O . SER A 1 29 ? -2.797 -13.254 3.818 1.00 23.34 50 SER A O 11
ATOM 12745 N N . PRO A 1 30 ? -4.853 -13.637 2.913 1.00 51.12 51 PRO A N 11
ATOM 12746 C CA . PRO A 1 30 ? -5.270 -12.207 2.695 1.00 33.23 51 PRO A CA 11
ATOM 12747 C C . PRO A 1 30 ? -4.852 -11.205 3.807 1.00 61.01 51 PRO A C 11
ATOM 12748 O O . PRO A 1 30 ? -4.205 -10.196 3.514 1.00 23.42 51 PRO A O 11
ATOM 12759 N N . LEU A 1 31 ? -5.223 -11.489 5.071 1.00 35.02 52 LEU A N 11
ATOM 12760 C CA . LEU A 1 31 ? -4.962 -10.568 6.211 1.00 70.42 52 LEU A CA 11
ATOM 12761 C C . LEU A 1 31 ? -3.481 -10.620 6.619 1.00 31.10 52 LEU A C 11
ATOM 12762 O O . LEU A 1 31 ? -2.904 -9.609 7.007 1.00 43.40 52 LEU A O 11
ATOM 12778 N N . ASP A 1 32 ? -2.885 -11.812 6.498 1.00 13.42 53 ASP A N 11
ATOM 12779 C CA . ASP A 1 32 ? -1.465 -12.055 6.827 1.00 33.10 53 ASP A CA 11
ATOM 12780 C C . ASP A 1 32 ? -0.541 -11.284 5.862 1.00 23.45 53 ASP A C 11
ATOM 12781 O O . ASP A 1 32 ? 0.484 -10.728 6.267 1.00 73.34 53 ASP A O 11
ATOM 12790 N N . ALA A 1 33 ? -0.968 -11.237 4.587 1.00 33.44 54 ALA A N 11
ATOM 12791 C CA . ALA A 1 33 ? -0.296 -10.487 3.518 1.00 71.24 54 ALA A CA 11
ATOM 12792 C C . ALA A 1 33 ? -0.452 -8.978 3.766 1.00 32.25 54 ALA A C 11
ATOM 12793 O O . ALA A 1 33 ? 0.521 -8.230 3.690 1.00 42.41 54 ALA A O 11
ATOM 12800 N N . ARG A 1 34 ? -1.689 -8.567 4.123 1.00 53.54 55 ARG A N 11
ATOM 12801 C CA . ARG A 1 34 ? -2.029 -7.157 4.414 1.00 4.14 55 ARG A CA 11
ATOM 12802 C C . ARG A 1 34 ? -1.145 -6.577 5.523 1.00 44.21 55 ARG A C 11
ATOM 12803 O O . ARG A 1 34 ? -0.534 -5.540 5.330 1.00 1.34 55 ARG A O 11
ATOM 12824 N N . GLU A 1 35 ? -1.069 -7.288 6.658 1.00 4.32 56 GLU A N 11
ATOM 12825 C CA . GLU A 1 35 ? -0.357 -6.821 7.867 1.00 3.30 56 GLU A CA 11
ATOM 12826 C C . GLU A 1 35 ? 1.171 -6.866 7.686 1.00 54.24 56 GLU A C 11
ATOM 12827 O O . GLU A 1 35 ? 1.898 -6.108 8.338 1.00 1.21 56 GLU A O 11
ATOM 12839 N N . ASP A 1 36 ? 1.638 -7.767 6.799 1.00 32.11 57 ASP A N 11
ATOM 12840 C CA . ASP A 1 36 ? 3.043 -7.804 6.332 1.00 65.02 57 ASP A CA 11
ATOM 12841 C C . ASP A 1 36 ? 3.367 -6.492 5.592 1.00 52.34 57 ASP A C 11
ATOM 12842 O O . ASP A 1 36 ? 4.343 -5.788 5.902 1.00 64.12 57 ASP A O 11
ATOM 12851 N N . LEU A 1 37 ? 2.479 -6.164 4.644 1.00 30.02 58 LEU A N 11
ATOM 12852 C CA . LEU A 1 37 ? 2.580 -4.961 3.811 1.00 3.32 58 LEU A CA 11
ATOM 12853 C C . LEU A 1 37 ? 2.366 -3.669 4.640 1.00 45.21 58 LEU A C 11
ATOM 12854 O O . LEU A 1 37 ? 2.967 -2.645 4.322 1.00 30.23 58 LEU A O 11
ATOM 12870 N N . ILE A 1 38 ? 1.534 -3.737 5.713 1.00 72.34 59 ILE A N 11
ATOM 12871 C CA . ILE A 1 38 ? 1.350 -2.613 6.673 1.00 62.45 59 ILE A CA 11
ATOM 12872 C C . ILE A 1 38 ? 2.665 -2.361 7.421 1.00 70.33 59 ILE A C 11
ATOM 12873 O O . ILE A 1 38 ? 3.138 -1.235 7.460 1.00 4.10 59 ILE A O 11
ATOM 12889 N N . LYS A 1 39 ? 3.221 -3.449 7.997 1.00 35.30 60 LYS A N 11
ATOM 12890 C CA . LYS A 1 39 ? 4.495 -3.447 8.760 1.00 44.15 60 LYS A CA 11
ATOM 12891 C C . LYS A 1 39 ? 5.622 -2.749 7.974 1.00 11.12 60 LYS A C 11
ATOM 12892 O O . LYS A 1 39 ? 6.183 -1.717 8.403 1.00 31.13 60 LYS A O 11
ATOM 12911 N N . LYS A 1 40 ? 5.870 -3.293 6.779 1.00 3.41 61 LYS A N 11
ATOM 12912 C CA . LYS A 1 40 ? 6.944 -2.847 5.896 1.00 63.12 61 LYS A CA 11
ATOM 12913 C C . LYS A 1 40 ? 6.692 -1.419 5.388 1.00 72.03 61 LYS A C 11
ATOM 12914 O O . LYS A 1 40 ? 7.559 -0.566 5.545 1.00 74.41 61 LYS A O 11
ATOM 12933 N N . ALA A 1 41 ? 5.473 -1.145 4.867 1.00 33.51 62 ALA A N 11
ATOM 12934 C CA . ALA A 1 41 ? 5.114 0.198 4.339 1.00 21.41 62 ALA A CA 11
ATOM 12935 C C . ALA A 1 41 ? 5.135 1.275 5.439 1.00 41.11 62 ALA A C 11
ATOM 12936 O O . ALA A 1 41 ? 5.412 2.441 5.160 1.00 24.12 62 ALA A O 11
ATOM 12943 N N . ASP A 1 42 ? 4.856 0.864 6.687 1.00 3.21 63 ASP A N 11
ATOM 12944 C CA . ASP A 1 42 ? 4.901 1.758 7.858 1.00 44.34 63 ASP A CA 11
ATOM 12945 C C . ASP A 1 42 ? 6.352 2.179 8.117 1.00 43.32 63 ASP A C 11
ATOM 12946 O O . ASP A 1 42 ? 6.653 3.375 8.254 1.00 51.15 63 ASP A O 11
ATOM 12955 N N . GLU A 1 43 ? 7.246 1.173 8.140 1.00 74.15 64 GLU A N 11
ATOM 12956 C CA . GLU A 1 43 ? 8.701 1.396 8.257 1.00 64.11 64 GLU A CA 11
ATOM 12957 C C . GLU A 1 43 ? 9.262 2.163 7.029 1.00 1.43 64 GLU A C 11
ATOM 12958 O O . GLU A 1 43 ? 10.282 2.846 7.137 1.00 74.40 64 GLU A O 11
ATOM 12970 N N . LYS A 1 44 ? 8.570 2.054 5.875 1.00 52.01 65 LYS A N 11
ATOM 12971 C CA . LYS A 1 44 ? 8.912 2.803 4.637 1.00 2.34 65 LYS A CA 11
ATOM 12972 C C . LYS A 1 44 ? 8.350 4.248 4.657 1.00 4.21 65 LYS A C 11
ATOM 12973 O O . LYS A 1 44 ? 8.677 5.047 3.766 1.00 40.51 65 LYS A O 11
ATOM 12992 N N . GLY A 1 45 ? 7.481 4.564 5.648 1.00 33.35 66 GLY A N 11
ATOM 12993 C CA . GLY A 1 45 ? 6.928 5.923 5.810 1.00 1.23 66 GLY A CA 11
ATOM 12994 C C . GLY A 1 45 ? 5.670 6.199 4.977 1.00 61.35 66 GLY A C 11
ATOM 12995 O O . GLY A 1 45 ? 5.208 7.343 4.919 1.00 12.21 66 GLY A O 11
ATOM 12999 N N . ALA A 1 46 ? 5.111 5.150 4.345 1.00 41.14 67 ALA A N 11
ATOM 13000 C CA . ALA A 1 46 ? 3.894 5.251 3.509 1.00 71.24 67 ALA A CA 11
ATOM 13001 C C . ALA A 1 46 ? 2.635 5.512 4.359 1.00 0.40 67 ALA A C 11
ATOM 13002 O O . ALA A 1 46 ? 2.493 4.961 5.461 1.00 60.43 67 ALA A O 11
ATOM 13009 N N . ASP A 1 47 ? 1.724 6.347 3.820 1.00 30.23 68 ASP A N 11
ATOM 13010 C CA . ASP A 1 47 ? 0.419 6.642 4.447 1.00 20.41 68 ASP A CA 11
ATOM 13011 C C . ASP A 1 47 ? -0.603 5.568 4.044 1.00 1.11 68 ASP A C 11
ATOM 13012 O O . ASP A 1 47 ? -1.439 5.163 4.858 1.00 32.12 68 ASP A O 11
ATOM 13021 N N . VAL A 1 48 ? -0.521 5.104 2.774 1.00 3.20 69 VAL A N 11
ATOM 13022 C CA . VAL A 1 48 ? -1.425 4.069 2.221 1.00 54.43 69 VAL A CA 11
ATOM 13023 C C . VAL A 1 48 ? -0.614 2.968 1.500 1.00 53.04 69 VAL A C 11
ATOM 13024 O O . VAL A 1 48 ? 0.391 3.246 0.822 1.00 22.01 69 VAL A O 11
ATOM 13037 N N . VAL A 1 49 ? -1.077 1.721 1.684 1.00 50.23 70 VAL A N 11
ATOM 13038 C CA . VAL A 1 49 ? -0.622 0.527 0.967 1.00 14.30 70 VAL A CA 11
ATOM 13039 C C . VAL A 1 49 ? -1.673 0.214 -0.114 1.00 72.53 70 VAL A C 11
ATOM 13040 O O . VAL A 1 49 ? -2.833 -0.097 0.217 1.00 62.41 70 VAL A O 11
ATOM 13053 N N . VAL A 1 50 ? -1.276 0.330 -1.385 1.00 54.43 71 VAL A N 11
ATOM 13054 C CA . VAL A 1 50 ? -2.176 0.161 -2.534 1.00 54.43 71 VAL A CA 11
ATOM 13055 C C . VAL A 1 50 ? -2.084 -1.284 -3.037 1.00 51.20 71 VAL A C 11
ATOM 13056 O O . VAL A 1 50 ? -1.151 -1.643 -3.775 1.00 10.23 71 VAL A O 11
ATOM 13069 N N . LEU A 1 51 ? -3.050 -2.105 -2.594 1.00 64.44 72 LEU A N 11
ATOM 13070 C CA . LEU A 1 51 ? -3.169 -3.511 -2.978 1.00 64.31 72 LEU A CA 11
ATOM 13071 C C . LEU A 1 51 ? -3.563 -3.623 -4.455 1.00 72.45 72 LEU A C 11
ATOM 13072 O O . LEU A 1 51 ? -4.732 -3.445 -4.818 1.00 51.22 72 LEU A O 11
ATOM 13088 N N . THR A 1 52 ? -2.557 -3.866 -5.295 1.00 45.02 73 THR A N 11
ATOM 13089 C CA . THR A 1 52 ? -2.737 -4.071 -6.731 1.00 73.04 73 THR A CA 11
ATOM 13090 C C . THR A 1 52 ? -2.878 -5.572 -7.028 1.00 33.45 73 THR A C 11
ATOM 13091 O O . THR A 1 52 ? -3.893 -6.019 -7.583 1.00 10.42 73 THR A O 11
ATOM 13102 N N . SER A 1 53 ? -1.869 -6.345 -6.584 1.00 21.34 74 SER A N 11
ATOM 13103 C CA . SER A 1 53 ? -1.742 -7.780 -6.881 1.00 61.31 74 SER A CA 11
ATOM 13104 C C . SER A 1 53 ? -1.556 -8.593 -5.586 1.00 32.10 74 SER A C 11
ATOM 13105 O O . SER A 1 53 ? -0.903 -9.641 -5.596 1.00 40.30 74 SER A O 11
ATOM 13113 N N . GLY A 1 54 ? -2.148 -8.110 -4.474 1.00 31.31 75 GLY A N 11
ATOM 13114 C CA . GLY A 1 54 ? -2.047 -8.789 -3.172 1.00 74.45 75 GLY A CA 11
ATOM 13115 C C . GLY A 1 54 ? -3.204 -8.456 -2.240 1.00 40.12 75 GLY A C 11
ATOM 13116 O O . GLY A 1 54 ? -2.995 -8.199 -1.048 1.00 34.04 75 GLY A O 11
ATOM 13120 N N . GLN A 1 55 ? -4.438 -8.463 -2.783 1.00 54.31 76 GLN A N 11
ATOM 13121 C CA . GLN A 1 55 ? -5.665 -8.144 -2.007 1.00 4.31 76 GLN A CA 11
ATOM 13122 C C . GLN A 1 55 ? -6.537 -9.381 -1.772 1.00 32.11 76 GLN A C 11
ATOM 13123 O O . GLN A 1 55 ? -7.106 -9.539 -0.688 1.00 12.22 76 GLN A O 11
ATOM 13137 N N . THR A 1 56 ? -6.646 -10.261 -2.783 1.00 44.23 77 THR A N 11
ATOM 13138 C CA . THR A 1 56 ? -7.572 -11.400 -2.738 1.00 20.21 77 THR A CA 11
ATOM 13139 C C . THR A 1 56 ? -6.945 -12.591 -1.947 1.00 34.43 77 THR A C 11
ATOM 13140 O O . THR A 1 56 ? -6.600 -12.419 -0.774 1.00 75.40 77 THR A O 11
ATOM 13151 N N . GLU A 1 57 ? -6.778 -13.772 -2.569 1.00 54.43 78 GLU A N 11
ATOM 13152 C CA . GLU A 1 57 ? -6.360 -15.001 -1.864 1.00 1.43 78 GLU A CA 11
ATOM 13153 C C . GLU A 1 57 ? -6.039 -16.106 -2.877 1.00 24.43 78 GLU A C 11
ATOM 13154 O O . GLU A 1 57 ? -4.966 -16.713 -2.823 1.00 22.50 78 GLU A O 11
ATOM 13166 N N . ASN A 1 58 ? -6.984 -16.299 -3.825 1.00 70.41 79 ASN A N 11
ATOM 13167 C CA . ASN A 1 58 ? -7.034 -17.450 -4.754 1.00 72.25 79 ASN A CA 11
ATOM 13168 C C . ASN A 1 58 ? -5.697 -17.651 -5.484 1.00 31.13 79 ASN A C 11
ATOM 13169 O O . ASN A 1 58 ? -5.078 -18.720 -5.392 1.00 75.10 79 ASN A O 11
ATOM 13180 N N . LYS A 1 59 ? -5.259 -16.596 -6.176 1.00 4.53 80 LYS A N 11
ATOM 13181 C CA . LYS A 1 59 ? -3.991 -16.578 -6.894 1.00 14.03 80 LYS A CA 11
ATOM 13182 C C . LYS A 1 59 ? -3.487 -15.131 -6.980 1.00 72.25 80 LYS A C 11
ATOM 13183 O O . LYS A 1 59 ? -3.886 -14.371 -7.869 1.00 44.24 80 LYS A O 11
ATOM 13202 N N . ILE A 1 60 ? -2.664 -14.739 -6.000 1.00 61.25 81 ILE A N 11
ATOM 13203 C CA . ILE A 1 60 ? -1.946 -13.455 -6.006 1.00 64.55 81 ILE A CA 11
ATOM 13204 C C . ILE A 1 60 ? -0.460 -13.713 -5.718 1.00 12.30 81 ILE A C 11
ATOM 13205 O O . ILE A 1 60 ? -0.120 -14.523 -4.841 1.00 62.22 81 ILE A O 11
ATOM 13221 N N . HIS A 1 61 ? 0.426 -13.061 -6.499 1.00 40.50 82 HIS A N 11
ATOM 13222 C CA . HIS A 1 61 ? 1.880 -13.117 -6.256 1.00 10.02 82 HIS A CA 11
ATOM 13223 C C . HIS A 1 61 ? 2.256 -12.196 -5.082 1.00 21.15 82 HIS A C 11
ATOM 13224 O O . HIS A 1 61 ? 3.337 -12.321 -4.513 1.00 13.14 82 HIS A O 11
ATOM 13239 N N . GLY A 1 62 ? 1.336 -11.278 -4.732 1.00 35.03 83 GLY A N 11
ATOM 13240 C CA . GLY A 1 62 ? 1.492 -10.421 -3.570 1.00 12.32 83 GLY A CA 11
ATOM 13241 C C . GLY A 1 62 ? 2.453 -9.270 -3.806 1.00 40.21 83 GLY A C 11
ATOM 13242 O O . GLY A 1 62 ? 3.632 -9.358 -3.475 1.00 12.14 83 GLY A O 11
ATOM 13246 N N . THR A 1 63 ? 1.947 -8.214 -4.448 1.00 63.54 84 THR A N 11
ATOM 13247 C CA . THR A 1 63 ? 2.620 -6.908 -4.535 1.00 54.32 84 THR A CA 11
ATOM 13248 C C . THR A 1 63 ? 1.605 -5.797 -4.245 1.00 33.40 84 THR A C 11
ATOM 13249 O O . THR A 1 63 ? 0.407 -5.922 -4.565 1.00 44.22 84 THR A O 11
ATOM 13260 N N . ALA A 1 64 ? 2.107 -4.723 -3.637 1.00 22.21 85 ALA A N 11
ATOM 13261 C CA . ALA A 1 64 ? 1.330 -3.546 -3.279 1.00 4.23 85 ALA A CA 11
ATOM 13262 C C . ALA A 1 64 ? 2.230 -2.312 -3.354 1.00 62.32 85 ALA A C 11
ATOM 13263 O O . ALA A 1 64 ? 3.333 -2.295 -2.781 1.00 33.11 85 ALA A O 11
ATOM 13270 N N . ASP A 1 65 ? 1.752 -1.288 -4.062 1.00 14.42 86 ASP A N 11
ATOM 13271 C CA . ASP A 1 65 ? 2.510 -0.056 -4.303 1.00 2.01 86 ASP A CA 11
ATOM 13272 C C . ASP A 1 65 ? 2.344 0.855 -3.092 1.00 74.51 86 ASP A C 11
ATOM 13273 O O . ASP A 1 65 ? 1.222 1.141 -2.683 1.00 13.22 86 ASP A O 11
ATOM 13282 N N . ILE A 1 66 ? 3.456 1.304 -2.510 1.00 32.11 87 ILE A N 11
ATOM 13283 C CA . ILE A 1 66 ? 3.419 2.124 -1.294 1.00 21.34 87 ILE A CA 11
ATOM 13284 C C . ILE A 1 66 ? 3.413 3.617 -1.667 1.00 62.22 87 ILE A C 11
ATOM 13285 O O . ILE A 1 66 ? 4.200 4.086 -2.517 1.00 74.34 87 ILE A O 11
ATOM 13301 N N . TYR A 1 67 ? 2.491 4.350 -1.029 1.00 40.45 88 TYR A N 11
ATOM 13302 C CA . TYR A 1 67 ? 2.196 5.756 -1.332 1.00 11.43 88 TYR A CA 11
ATOM 13303 C C . TYR A 1 67 ? 2.138 6.572 -0.043 1.00 11.12 88 TYR A C 11
ATOM 13304 O O . TYR A 1 67 ? 1.725 6.084 1.014 1.00 44.23 88 TYR A O 11
ATOM 13322 N N . LYS A 1 68 ? 2.530 7.828 -0.175 1.00 63.44 89 LYS A N 11
ATOM 13323 C CA . LYS A 1 68 ? 2.374 8.854 0.848 1.00 34.02 89 LYS A CA 11
ATOM 13324 C C . LYS A 1 68 ? 1.334 9.855 0.371 1.00 62.44 89 LYS A C 11
ATOM 13325 O O . LYS A 1 68 ? 1.157 10.028 -0.829 1.00 64.53 89 LYS A O 11
ATOM 13344 N N . LYS A 1 69 ? 0.651 10.511 1.306 1.00 53.32 90 LYS A N 11
ATOM 13345 C CA . LYS A 1 69 ? -0.344 11.529 0.967 1.00 74.30 90 LYS A CA 11
ATOM 13346 C C . LYS A 1 69 ? 0.373 12.863 0.745 1.00 51.21 90 LYS A C 11
ATOM 13347 O O . LYS A 1 69 ? 0.984 13.397 1.678 1.00 31.22 90 LYS A O 11
ATOM 13366 N N . LYS A 1 70 ? 0.337 13.355 -0.514 1.00 55.02 91 LYS A N 11
ATOM 13367 C CA . LYS A 1 70 ? 0.869 14.675 -0.895 1.00 61.24 91 LYS A CA 11
ATOM 13368 C C . LYS A 1 70 ? 0.198 15.750 -0.038 1.00 54.52 91 LYS A C 11
ATOM 13369 O O . LYS A 1 70 ? -0.953 16.140 -0.289 1.00 34.34 91 LYS A O 11
ATOM 13388 N N . LEU A 1 71 ? 0.916 16.150 1.013 1.00 23.52 92 LEU A N 11
ATOM 13389 C CA . LEU A 1 71 ? 0.436 17.086 2.022 1.00 33.53 92 LEU A CA 11
ATOM 13390 C C . LEU A 1 71 ? 0.255 18.479 1.383 1.00 43.10 92 LEU A C 11
ATOM 13391 O O . LEU A 1 71 ? 1.003 18.849 0.463 1.00 42.11 92 LEU A O 11
ATOM 13407 N N . GLU A 1 72 ? -0.772 19.206 1.861 1.00 42.35 93 GLU A N 11
ATOM 13408 C CA . GLU A 1 72 ? -1.121 20.556 1.403 1.00 23.33 93 GLU A CA 11
ATOM 13409 C C . GLU A 1 72 ? 0.114 21.492 1.451 1.00 34.42 93 GLU A C 11
ATOM 13410 O O . GLU A 1 72 ? 0.683 21.812 0.400 1.00 23.23 93 GLU A O 11
ATOM 13422 N N . HIS A 1 73 ? 0.548 21.900 2.666 1.00 64.12 94 HIS A N 11
ATOM 13423 C CA . HIS A 1 73 ? 1.768 22.729 2.862 1.00 61.51 94 HIS A CA 11
ATOM 13424 C C . HIS A 1 73 ? 2.429 22.351 4.202 1.00 10.45 94 HIS A C 11
ATOM 13425 O O . HIS A 1 73 ? 3.447 21.651 4.223 1.00 32.41 94 HIS A O 11
ATOM 13440 N N . HIS A 1 74 ? 1.813 22.784 5.318 1.00 73.40 95 HIS A N 11
ATOM 13441 C CA . HIS A 1 74 ? 2.265 22.462 6.682 1.00 23.44 95 HIS A CA 11
ATOM 13442 C C . HIS A 1 74 ? 1.024 22.083 7.518 1.00 60.00 95 HIS A C 11
ATOM 13443 O O . HIS A 1 74 ? 0.371 22.945 8.136 1.00 13.54 95 HIS A O 11
ATOM 13458 N N . HIS A 1 75 ? 0.707 20.768 7.476 1.00 2.51 96 HIS A N 11
ATOM 13459 C CA . HIS A 1 75 ? -0.554 20.171 7.969 1.00 75.20 96 HIS A CA 11
ATOM 13460 C C . HIS A 1 75 ? -1.782 20.815 7.278 1.00 32.03 96 HIS A C 11
ATOM 13461 O O . HIS A 1 75 ? -2.209 20.347 6.214 1.00 70.41 96 HIS A O 11
ATOM 13476 N N . HIS A 1 76 ? -2.286 21.919 7.864 1.00 21.15 97 HIS A N 11
ATOM 13477 C CA . HIS A 1 76 ? -3.476 22.670 7.389 1.00 45.04 97 HIS A CA 11
ATOM 13478 C C . HIS A 1 76 ? -3.741 23.857 8.348 1.00 15.40 97 HIS A C 11
ATOM 13479 O O . HIS A 1 76 ? -4.846 24.415 8.347 1.00 55.11 97 HIS A O 11
ATOM 13494 N N . HIS A 1 77 ? -2.672 24.259 9.093 1.00 70.25 98 HIS A N 11
ATOM 13495 C CA . HIS A 1 77 ? -2.753 24.973 10.388 1.00 41.15 98 HIS A CA 11
ATOM 13496 C C . HIS A 1 77 ? -3.269 23.978 11.453 1.00 44.22 98 HIS A C 11
ATOM 13497 O O . HIS A 1 77 ? -4.418 23.531 11.359 1.00 35.21 98 HIS A O 11
ATOM 13512 N N . HIS A 1 78 ? -2.383 23.648 12.438 1.00 12.43 99 HIS A N 11
ATOM 13513 C CA . HIS A 1 78 ? -2.582 22.614 13.486 1.00 13.44 99 HIS A CA 11
ATOM 13514 C C . HIS A 1 78 ? -2.241 21.207 12.914 1.00 12.05 99 HIS A C 11
ATOM 13515 O O . HIS A 1 78 ? -3.074 20.625 12.187 1.00 54.41 99 HIS A O 11
ATOM 13531 N N . ALA A 1 1 ? 0.440 2.847 8.190 1.00 33.33 22 ALA A N 12
ATOM 13532 C CA . ALA A 1 1 ? -0.064 2.570 6.827 1.00 63.32 22 ALA A CA 12
ATOM 13533 C C . ALA A 1 1 ? -1.410 1.838 6.897 1.00 62.21 22 ALA A C 12
ATOM 13534 O O . ALA A 1 1 ? -1.758 1.275 7.943 1.00 64.50 22 ALA A O 12
ATOM 13543 N N . GLU A 1 2 ? -2.164 1.846 5.782 1.00 0.41 23 GLU A N 12
ATOM 13544 C CA . GLU A 1 2 ? -3.502 1.215 5.710 1.00 21.43 23 GLU A CA 12
ATOM 13545 C C . GLU A 1 2 ? -3.764 0.642 4.307 1.00 2.42 23 GLU A C 12
ATOM 13546 O O . GLU A 1 2 ? -3.280 1.183 3.314 1.00 34.21 23 GLU A O 12
ATOM 13558 N N . ILE A 1 3 ? -4.550 -0.443 4.243 1.00 53.45 24 ILE A N 12
ATOM 13559 C CA . ILE A 1 3 ? -4.877 -1.140 2.981 1.00 21.51 24 ILE A CA 12
ATOM 13560 C C . ILE A 1 3 ? -6.014 -0.418 2.223 1.00 11.14 24 ILE A C 12
ATOM 13561 O O . ILE A 1 3 ? -7.054 -0.107 2.809 1.00 61.04 24 ILE A O 12
ATOM 13577 N N . MET A 1 4 ? -5.790 -0.156 0.920 1.00 11.25 25 MET A N 12
ATOM 13578 C CA . MET A 1 4 ? -6.819 0.359 -0.010 1.00 14.32 25 MET A CA 12
ATOM 13579 C C . MET A 1 4 ? -6.748 -0.421 -1.338 1.00 32.22 25 MET A C 12
ATOM 13580 O O . MET A 1 4 ? -5.696 -0.971 -1.689 1.00 22.30 25 MET A O 12
ATOM 13594 N N . LYS A 1 5 ? -7.887 -0.484 -2.056 1.00 40.34 26 LYS A N 12
ATOM 13595 C CA . LYS A 1 5 ? -7.935 -0.995 -3.445 1.00 30.14 26 LYS A CA 12
ATOM 13596 C C . LYS A 1 5 ? -7.347 0.045 -4.408 1.00 42.53 26 LYS A C 12
ATOM 13597 O O . LYS A 1 5 ? -7.231 1.217 -4.048 1.00 34.13 26 LYS A O 12
ATOM 13616 N N . LYS A 1 6 ? -7.008 -0.388 -5.638 1.00 14.02 27 LYS A N 12
ATOM 13617 C CA . LYS A 1 6 ? -6.559 0.531 -6.704 1.00 20.24 27 LYS A CA 12
ATOM 13618 C C . LYS A 1 6 ? -7.714 1.463 -7.128 1.00 43.51 27 LYS A C 12
ATOM 13619 O O . LYS A 1 6 ? -7.485 2.636 -7.446 1.00 73.31 27 LYS A O 12
ATOM 13638 N N . THR A 1 7 ? -8.944 0.920 -7.101 1.00 43.32 28 THR A N 12
ATOM 13639 C CA . THR A 1 7 ? -10.173 1.669 -7.410 1.00 10.33 28 THR A CA 12
ATOM 13640 C C . THR A 1 7 ? -10.396 2.810 -6.389 1.00 63.10 28 THR A C 12
ATOM 13641 O O . THR A 1 7 ? -10.517 3.980 -6.774 1.00 1.14 28 THR A O 12
ATOM 13652 N N . ASP A 1 8 ? -10.420 2.453 -5.081 1.00 44.31 29 ASP A N 12
ATOM 13653 C CA . ASP A 1 8 ? -10.629 3.428 -3.979 1.00 34.51 29 ASP A CA 12
ATOM 13654 C C . ASP A 1 8 ? -9.474 4.431 -3.911 1.00 73.32 29 ASP A C 12
ATOM 13655 O O . ASP A 1 8 ? -9.675 5.604 -3.579 1.00 0.42 29 ASP A O 12
ATOM 13664 N N . PHE A 1 9 ? -8.258 3.945 -4.219 1.00 34.33 30 PHE A N 12
ATOM 13665 C CA . PHE A 1 9 ? -7.063 4.787 -4.304 1.00 23.02 30 PHE A CA 12
ATOM 13666 C C . PHE A 1 9 ? -7.233 5.855 -5.401 1.00 3.12 30 PHE A C 12
ATOM 13667 O O . PHE A 1 9 ? -7.003 7.025 -5.143 1.00 13.11 30 PHE A O 12
ATOM 13684 N N . ASP A 1 10 ? -7.632 5.419 -6.614 1.00 21.40 31 ASP A N 12
ATOM 13685 C CA . ASP A 1 10 ? -7.662 6.279 -7.825 1.00 0.13 31 ASP A CA 12
ATOM 13686 C C . ASP A 1 10 ? -8.560 7.508 -7.609 1.00 74.14 31 ASP A C 12
ATOM 13687 O O . ASP A 1 10 ? -8.189 8.629 -7.972 1.00 51.30 31 ASP A O 12
ATOM 13696 N N . LYS A 1 11 ? -9.703 7.271 -6.937 1.00 41.22 32 LYS A N 12
ATOM 13697 C CA . LYS A 1 11 ? -10.674 8.320 -6.538 1.00 13.54 32 LYS A CA 12
ATOM 13698 C C . LYS A 1 11 ? -9.988 9.487 -5.782 1.00 12.33 32 LYS A C 12
ATOM 13699 O O . LYS A 1 11 ? -10.379 10.649 -5.911 1.00 72.42 32 LYS A O 12
ATOM 13718 N N . VAL A 1 12 ? -8.950 9.142 -5.003 1.00 31.11 33 VAL A N 12
ATOM 13719 C CA . VAL A 1 12 ? -8.189 10.086 -4.161 1.00 70.22 33 VAL A CA 12
ATOM 13720 C C . VAL A 1 12 ? -6.677 10.030 -4.499 1.00 64.20 33 VAL A C 12
ATOM 13721 O O . VAL A 1 12 ? -5.841 10.335 -3.645 1.00 52.40 33 VAL A O 12
ATOM 13734 N N . ALA A 1 13 ? -6.345 9.648 -5.762 1.00 74.22 34 ALA A N 12
ATOM 13735 C CA . ALA A 1 13 ? -4.940 9.492 -6.238 1.00 2.12 34 ALA A CA 12
ATOM 13736 C C . ALA A 1 13 ? -4.090 10.764 -6.018 1.00 65.14 34 ALA A C 12
ATOM 13737 O O . ALA A 1 13 ? -2.902 10.674 -5.687 1.00 32.31 34 ALA A O 12
ATOM 13744 N N . SER A 1 14 ? -4.744 11.934 -6.155 1.00 13.02 35 SER A N 12
ATOM 13745 C CA . SER A 1 14 ? -4.116 13.267 -6.009 1.00 64.13 35 SER A CA 12
ATOM 13746 C C . SER A 1 14 ? -3.631 13.537 -4.562 1.00 0.43 35 SER A C 12
ATOM 13747 O O . SER A 1 14 ? -2.864 14.476 -4.323 1.00 64.11 35 SER A O 12
ATOM 13755 N N . GLU A 1 15 ? -4.093 12.711 -3.613 1.00 31.14 36 GLU A N 12
ATOM 13756 C CA . GLU A 1 15 ? -3.688 12.781 -2.199 1.00 63.34 36 GLU A CA 12
ATOM 13757 C C . GLU A 1 15 ? -2.371 12.049 -1.937 1.00 72.54 36 GLU A C 12
ATOM 13758 O O . GLU A 1 15 ? -1.825 12.186 -0.849 1.00 44.13 36 GLU A O 12
ATOM 13770 N N . TYR A 1 16 ? -1.875 11.249 -2.912 1.00 62.30 37 TYR A N 12
ATOM 13771 C CA . TYR A 1 16 ? -0.750 10.305 -2.669 1.00 3.10 37 TYR A CA 12
ATOM 13772 C C . TYR A 1 16 ? 0.326 10.354 -3.775 1.00 74.24 37 TYR A C 12
ATOM 13773 O O . TYR A 1 16 ? 0.083 10.850 -4.876 1.00 61.13 37 TYR A O 12
ATOM 13791 N N . THR A 1 17 ? 1.530 9.829 -3.433 1.00 1.24 38 THR A N 12
ATOM 13792 C CA . THR A 1 17 ? 2.712 9.738 -4.336 1.00 34.33 38 THR A CA 12
ATOM 13793 C C . THR A 1 17 ? 3.467 8.415 -4.077 1.00 64.52 38 THR A C 12
ATOM 13794 O O . THR A 1 17 ? 3.901 8.168 -2.946 1.00 2.31 38 THR A O 12
ATOM 13805 N N . LYS A 1 18 ? 3.635 7.581 -5.127 1.00 62.32 39 LYS A N 12
ATOM 13806 C CA . LYS A 1 18 ? 4.279 6.255 -5.002 1.00 20.05 39 LYS A CA 12
ATOM 13807 C C . LYS A 1 18 ? 5.763 6.408 -4.654 1.00 12.10 39 LYS A C 12
ATOM 13808 O O . LYS A 1 18 ? 6.524 7.003 -5.424 1.00 21.33 39 LYS A O 12
ATOM 13827 N N . ILE A 1 19 ? 6.166 5.874 -3.490 1.00 44.01 40 ILE A N 12
ATOM 13828 C CA . ILE A 1 19 ? 7.584 5.888 -3.065 1.00 3.32 40 ILE A CA 12
ATOM 13829 C C . ILE A 1 19 ? 8.252 4.532 -3.366 1.00 43.30 40 ILE A C 12
ATOM 13830 O O . ILE A 1 19 ? 9.458 4.359 -3.130 1.00 42.33 40 ILE A O 12
ATOM 13846 N N . GLY A 1 20 ? 7.450 3.575 -3.882 1.00 15.45 41 GLY A N 12
ATOM 13847 C CA . GLY A 1 20 ? 7.960 2.282 -4.333 1.00 55.45 41 GLY A CA 12
ATOM 13848 C C . GLY A 1 20 ? 6.871 1.226 -4.451 1.00 52.43 41 GLY A C 12
ATOM 13849 O O . GLY A 1 20 ? 5.679 1.525 -4.325 1.00 74.34 41 GLY A O 12
ATOM 13853 N N . THR A 1 21 ? 7.288 -0.011 -4.738 1.00 42.24 42 THR A N 12
ATOM 13854 C CA . THR A 1 21 ? 6.439 -1.209 -4.652 1.00 35.13 42 THR A CA 12
ATOM 13855 C C . THR A 1 21 ? 7.101 -2.214 -3.693 1.00 1.22 42 THR A C 12
ATOM 13856 O O . THR A 1 21 ? 8.314 -2.440 -3.766 1.00 3.10 42 THR A O 12
ATOM 13867 N N . ILE A 1 22 ? 6.309 -2.801 -2.785 1.00 63.21 43 ILE A N 12
ATOM 13868 C CA . ILE A 1 22 ? 6.782 -3.853 -1.852 1.00 41.43 43 ILE A CA 12
ATOM 13869 C C . ILE A 1 22 ? 6.077 -5.179 -2.160 1.00 63.25 43 ILE A C 12
ATOM 13870 O O . ILE A 1 22 ? 5.121 -5.219 -2.945 1.00 13.52 43 ILE A O 12
ATOM 13886 N N . SER A 1 23 ? 6.546 -6.256 -1.516 1.00 31.53 44 SER A N 12
ATOM 13887 C CA . SER A 1 23 ? 5.983 -7.597 -1.688 1.00 1.14 44 SER A CA 12
ATOM 13888 C C . SER A 1 23 ? 6.253 -8.449 -0.442 1.00 45.14 44 SER A C 12
ATOM 13889 O O . SER A 1 23 ? 7.288 -8.285 0.218 1.00 73.32 44 SER A O 12
ATOM 13897 N N . THR A 1 24 ? 5.317 -9.362 -0.141 1.00 13.12 45 THR A N 12
ATOM 13898 C CA . THR A 1 24 ? 5.428 -10.328 0.968 1.00 5.30 45 THR A CA 12
ATOM 13899 C C . THR A 1 24 ? 6.470 -11.414 0.632 1.00 31.33 45 THR A C 12
ATOM 13900 O O . THR A 1 24 ? 6.930 -11.499 -0.518 1.00 71.21 45 THR A O 12
ATOM 13911 N N . THR A 1 25 ? 6.866 -12.219 1.646 1.00 50.31 46 THR A N 12
ATOM 13912 C CA . THR A 1 25 ? 7.732 -13.395 1.434 1.00 3.52 46 THR A CA 12
ATOM 13913 C C . THR A 1 25 ? 7.095 -14.344 0.385 1.00 0.54 46 THR A C 12
ATOM 13914 O O . THR A 1 25 ? 7.782 -14.877 -0.497 1.00 60.12 46 THR A O 12
ATOM 13925 N N . GLY A 1 26 ? 5.765 -14.499 0.499 1.00 34.13 47 GLY A N 12
ATOM 13926 C CA . GLY A 1 26 ? 4.965 -15.257 -0.454 1.00 55.43 47 GLY A CA 12
ATOM 13927 C C . GLY A 1 26 ? 3.494 -15.262 -0.073 1.00 12.31 47 GLY A C 12
ATOM 13928 O O . GLY A 1 26 ? 3.044 -14.395 0.692 1.00 61.40 47 GLY A O 12
ATOM 13932 N N . GLU A 1 27 ? 2.735 -16.232 -0.603 1.00 73.51 48 GLU A N 12
ATOM 13933 C CA . GLU A 1 27 ? 1.305 -16.376 -0.299 1.00 72.04 48 GLU A CA 12
ATOM 13934 C C . GLU A 1 27 ? 1.165 -17.071 1.067 1.00 71.42 48 GLU A C 12
ATOM 13935 O O . GLU A 1 27 ? 1.061 -18.303 1.152 1.00 23.21 48 GLU A O 12
ATOM 13947 N N . MET A 1 28 ? 1.250 -16.265 2.130 1.00 41.20 49 MET A N 12
ATOM 13948 C CA . MET A 1 28 ? 1.210 -16.751 3.517 1.00 11.31 49 MET A CA 12
ATOM 13949 C C . MET A 1 28 ? -0.264 -16.953 3.935 1.00 43.31 49 MET A C 12
ATOM 13950 O O . MET A 1 28 ? -0.818 -18.055 3.783 1.00 1.41 49 MET A O 12
ATOM 13964 N N . SER A 1 29 ? -0.891 -15.878 4.431 1.00 20.14 50 SER A N 12
ATOM 13965 C CA . SER A 1 29 ? -2.332 -15.808 4.714 1.00 32.42 50 SER A CA 12
ATOM 13966 C C . SER A 1 29 ? -2.857 -14.468 4.147 1.00 64.14 50 SER A C 12
ATOM 13967 O O . SER A 1 29 ? -2.117 -13.492 4.204 1.00 14.42 50 SER A O 12
ATOM 13975 N N . PRO A 1 30 ? -4.112 -14.389 3.588 1.00 35.14 51 PRO A N 12
ATOM 13976 C CA . PRO A 1 30 ? -4.668 -13.132 2.989 1.00 42.30 51 PRO A CA 12
ATOM 13977 C C . PRO A 1 30 ? -4.607 -11.895 3.935 1.00 11.23 51 PRO A C 12
ATOM 13978 O O . PRO A 1 30 ? -4.043 -10.857 3.562 1.00 30.44 51 PRO A O 12
ATOM 13989 N N . LEU A 1 31 ? -5.171 -12.025 5.160 1.00 0.33 52 LEU A N 12
ATOM 13990 C CA . LEU A 1 31 ? -5.217 -10.916 6.149 1.00 34.33 52 LEU A CA 12
ATOM 13991 C C . LEU A 1 31 ? -3.809 -10.600 6.700 1.00 73.42 52 LEU A C 12
ATOM 13992 O O . LEU A 1 31 ? -3.455 -9.434 6.903 1.00 61.33 52 LEU A O 12
ATOM 14008 N N . ASP A 1 32 ? -3.016 -11.660 6.925 1.00 43.23 53 ASP A N 12
ATOM 14009 C CA . ASP A 1 32 ? -1.634 -11.545 7.438 1.00 74.34 53 ASP A CA 12
ATOM 14010 C C . ASP A 1 32 ? -0.738 -10.802 6.433 1.00 43.13 53 ASP A C 12
ATOM 14011 O O . ASP A 1 32 ? 0.135 -10.020 6.828 1.00 21.51 53 ASP A O 12
ATOM 14020 N N . ALA A 1 33 ? -0.995 -11.061 5.130 1.00 10.11 54 ALA A N 12
ATOM 14021 C CA . ALA A 1 33 ? -0.269 -10.437 4.015 1.00 1.02 54 ALA A CA 12
ATOM 14022 C C . ALA A 1 33 ? -0.526 -8.934 4.001 1.00 74.33 54 ALA A C 12
ATOM 14023 O O . ALA A 1 33 ? 0.403 -8.157 3.781 1.00 34.21 54 ALA A O 12
ATOM 14030 N N . ARG A 1 34 ? -1.794 -8.547 4.273 1.00 62.44 55 ARG A N 12
ATOM 14031 C CA . ARG A 1 34 ? -2.204 -7.134 4.372 1.00 25.31 55 ARG A CA 12
ATOM 14032 C C . ARG A 1 34 ? -1.335 -6.385 5.382 1.00 44.43 55 ARG A C 12
ATOM 14033 O O . ARG A 1 34 ? -0.744 -5.373 5.057 1.00 22.34 55 ARG A O 12
ATOM 14054 N N . GLU A 1 35 ? -1.278 -6.927 6.610 1.00 33.13 56 GLU A N 12
ATOM 14055 C CA . GLU A 1 35 ? -0.646 -6.264 7.763 1.00 55.03 56 GLU A CA 12
ATOM 14056 C C . GLU A 1 35 ? 0.886 -6.333 7.688 1.00 72.33 56 GLU A C 12
ATOM 14057 O O . GLU A 1 35 ? 1.578 -5.477 8.251 1.00 64.40 56 GLU A O 12
ATOM 14069 N N . ASP A 1 36 ? 1.398 -7.359 6.986 1.00 72.43 57 ASP A N 12
ATOM 14070 C CA . ASP A 1 36 ? 2.831 -7.485 6.649 1.00 21.25 57 ASP A CA 12
ATOM 14071 C C . ASP A 1 36 ? 3.233 -6.327 5.714 1.00 74.11 57 ASP A C 12
ATOM 14072 O O . ASP A 1 36 ? 4.216 -5.620 5.963 1.00 64.02 57 ASP A O 12
ATOM 14081 N N . LEU A 1 37 ? 2.403 -6.118 4.674 1.00 13.34 58 LEU A N 12
ATOM 14082 C CA . LEU A 1 37 ? 2.555 -5.022 3.697 1.00 4.21 58 LEU A CA 12
ATOM 14083 C C . LEU A 1 37 ? 2.388 -3.638 4.377 1.00 62.34 58 LEU A C 12
ATOM 14084 O O . LEU A 1 37 ? 3.147 -2.703 4.091 1.00 3.35 58 LEU A O 12
ATOM 14100 N N . ILE A 1 38 ? 1.397 -3.532 5.289 1.00 31.33 59 ILE A N 12
ATOM 14101 C CA . ILE A 1 38 ? 1.194 -2.348 6.151 1.00 33.33 59 ILE A CA 12
ATOM 14102 C C . ILE A 1 38 ? 2.476 -2.028 6.928 1.00 21.12 59 ILE A C 12
ATOM 14103 O O . ILE A 1 38 ? 2.901 -0.878 6.959 1.00 61.52 59 ILE A O 12
ATOM 14119 N N . LYS A 1 39 ? 3.084 -3.068 7.529 1.00 41.22 60 LYS A N 12
ATOM 14120 C CA . LYS A 1 39 ? 4.282 -2.916 8.365 1.00 65.24 60 LYS A CA 12
ATOM 14121 C C . LYS A 1 39 ? 5.484 -2.408 7.545 1.00 35.44 60 LYS A C 12
ATOM 14122 O O . LYS A 1 39 ? 6.145 -1.448 7.957 1.00 34.31 60 LYS A O 12
ATOM 14141 N N . LYS A 1 40 ? 5.736 -3.036 6.365 1.00 32.21 61 LYS A N 12
ATOM 14142 C CA . LYS A 1 40 ? 6.846 -2.624 5.464 1.00 40.35 61 LYS A CA 12
ATOM 14143 C C . LYS A 1 40 ? 6.677 -1.148 5.067 1.00 42.15 61 LYS A C 12
ATOM 14144 O O . LYS A 1 40 ? 7.605 -0.342 5.196 1.00 55.14 61 LYS A O 12
ATOM 14163 N N . ALA A 1 41 ? 5.452 -0.826 4.600 1.00 34.52 62 ALA A N 12
ATOM 14164 C CA . ALA A 1 41 ? 5.091 0.517 4.131 1.00 41.45 62 ALA A CA 12
ATOM 14165 C C . ALA A 1 41 ? 5.174 1.546 5.262 1.00 52.44 62 ALA A C 12
ATOM 14166 O O . ALA A 1 41 ? 5.558 2.686 5.034 1.00 73.04 62 ALA A O 12
ATOM 14173 N N . ASP A 1 42 ? 4.844 1.112 6.489 1.00 34.24 63 ASP A N 12
ATOM 14174 C CA . ASP A 1 42 ? 4.856 1.982 7.675 1.00 63.11 63 ASP A CA 12
ATOM 14175 C C . ASP A 1 42 ? 6.305 2.398 7.977 1.00 1.33 63 ASP A C 12
ATOM 14176 O O . ASP A 1 42 ? 6.609 3.592 8.077 1.00 61.34 63 ASP A O 12
ATOM 14185 N N . GLU A 1 43 ? 7.200 1.386 8.037 1.00 52.24 64 GLU A N 12
ATOM 14186 C CA . GLU A 1 43 ? 8.644 1.601 8.268 1.00 74.31 64 GLU A CA 12
ATOM 14187 C C . GLU A 1 43 ? 9.282 2.363 7.084 1.00 71.15 64 GLU A C 12
ATOM 14188 O O . GLU A 1 43 ? 10.286 3.065 7.258 1.00 52.14 64 GLU A O 12
ATOM 14200 N N . LYS A 1 44 ? 8.672 2.216 5.893 1.00 52.40 65 LYS A N 12
ATOM 14201 C CA . LYS A 1 44 ? 9.102 2.906 4.659 1.00 24.52 65 LYS A CA 12
ATOM 14202 C C . LYS A 1 44 ? 8.640 4.386 4.660 1.00 3.54 65 LYS A C 12
ATOM 14203 O O . LYS A 1 44 ? 9.175 5.208 3.908 1.00 0.41 65 LYS A O 12
ATOM 14222 N N . GLY A 1 45 ? 7.657 4.715 5.528 1.00 32.30 66 GLY A N 12
ATOM 14223 C CA . GLY A 1 45 ? 7.071 6.061 5.585 1.00 15.43 66 GLY A CA 12
ATOM 14224 C C . GLY A 1 45 ? 5.848 6.232 4.679 1.00 42.41 66 GLY A C 12
ATOM 14225 O O . GLY A 1 45 ? 5.275 7.317 4.630 1.00 62.34 66 GLY A O 12
ATOM 14229 N N . ALA A 1 46 ? 5.461 5.170 3.946 1.00 10.11 67 ALA A N 12
ATOM 14230 C CA . ALA A 1 46 ? 4.255 5.167 3.090 1.00 12.14 67 ALA A CA 12
ATOM 14231 C C . ALA A 1 46 ? 2.985 5.066 3.950 1.00 70.42 67 ALA A C 12
ATOM 14232 O O . ALA A 1 46 ? 2.947 4.316 4.933 1.00 62.23 67 ALA A O 12
ATOM 14239 N N . ASP A 1 47 ? 1.946 5.810 3.554 1.00 64.11 68 ASP A N 12
ATOM 14240 C CA . ASP A 1 47 ? 0.708 5.963 4.340 1.00 74.52 68 ASP A CA 12
ATOM 14241 C C . ASP A 1 47 ? -0.407 5.037 3.830 1.00 22.41 68 ASP A C 12
ATOM 14242 O O . ASP A 1 47 ? -1.292 4.643 4.599 1.00 34.52 68 ASP A O 12
ATOM 14251 N N . VAL A 1 48 ? -0.368 4.689 2.533 1.00 33.23 69 VAL A N 12
ATOM 14252 C CA . VAL A 1 48 ? -1.365 3.792 1.909 1.00 52.55 69 VAL A CA 12
ATOM 14253 C C . VAL A 1 48 ? -0.666 2.657 1.140 1.00 43.02 69 VAL A C 12
ATOM 14254 O O . VAL A 1 48 ? 0.265 2.887 0.359 1.00 34.44 69 VAL A O 12
ATOM 14267 N N . VAL A 1 49 ? -1.135 1.429 1.404 1.00 41.31 70 VAL A N 12
ATOM 14268 C CA . VAL A 1 49 ? -0.725 0.209 0.718 1.00 34.35 70 VAL A CA 12
ATOM 14269 C C . VAL A 1 49 ? -1.841 -0.163 -0.277 1.00 73.04 70 VAL A C 12
ATOM 14270 O O . VAL A 1 49 ? -2.935 -0.578 0.138 1.00 30.52 70 VAL A O 12
ATOM 14283 N N . VAL A 1 50 ? -1.569 0.019 -1.572 1.00 65.33 71 VAL A N 12
ATOM 14284 C CA . VAL A 1 50 ? -2.551 -0.200 -2.643 1.00 4.43 71 VAL A CA 12
ATOM 14285 C C . VAL A 1 50 ? -2.420 -1.622 -3.196 1.00 75.31 71 VAL A C 12
ATOM 14286 O O . VAL A 1 50 ? -1.422 -1.963 -3.862 1.00 1.45 71 VAL A O 12
ATOM 14299 N N . LEU A 1 51 ? -3.428 -2.455 -2.876 1.00 51.40 72 LEU A N 12
ATOM 14300 C CA . LEU A 1 51 ? -3.552 -3.813 -3.409 1.00 51.50 72 LEU A CA 12
ATOM 14301 C C . LEU A 1 51 ? -4.174 -3.755 -4.811 1.00 31.24 72 LEU A C 12
ATOM 14302 O O . LEU A 1 51 ? -5.405 -3.794 -4.978 1.00 62.11 72 LEU A O 12
ATOM 14318 N N . THR A 1 52 ? -3.290 -3.568 -5.798 1.00 43.43 73 THR A N 12
ATOM 14319 C CA . THR A 1 52 ? -3.632 -3.583 -7.225 1.00 43.32 73 THR A CA 12
ATOM 14320 C C . THR A 1 52 ? -3.980 -5.012 -7.679 1.00 4.01 73 THR A C 12
ATOM 14321 O O . THR A 1 52 ? -4.845 -5.215 -8.539 1.00 24.45 73 THR A O 12
ATOM 14332 N N . SER A 1 53 ? -3.281 -5.989 -7.071 1.00 1.42 74 SER A N 12
ATOM 14333 C CA . SER A 1 53 ? -3.515 -7.422 -7.288 1.00 52.13 74 SER A CA 12
ATOM 14334 C C . SER A 1 53 ? -4.818 -7.870 -6.594 1.00 73.01 74 SER A C 12
ATOM 14335 O O . SER A 1 53 ? -5.141 -7.381 -5.496 1.00 14.42 74 SER A O 12
ATOM 14343 N N . GLY A 1 54 ? -5.553 -8.792 -7.242 1.00 23.20 75 GLY A N 12
ATOM 14344 C CA . GLY A 1 54 ? -6.784 -9.349 -6.688 1.00 22.33 75 GLY A CA 12
ATOM 14345 C C . GLY A 1 54 ? -6.500 -10.336 -5.563 1.00 64.23 75 GLY A C 12
ATOM 14346 O O . GLY A 1 54 ? -6.175 -11.500 -5.835 1.00 11.32 75 GLY A O 12
ATOM 14350 N N . GLN A 1 55 ? -6.580 -9.850 -4.295 1.00 14.11 76 GLN A N 12
ATOM 14351 C CA . GLN A 1 55 ? -6.396 -10.681 -3.082 1.00 15.14 76 GLN A CA 12
ATOM 14352 C C . GLN A 1 55 ? -7.519 -11.723 -2.986 1.00 42.35 76 GLN A C 12
ATOM 14353 O O . GLN A 1 55 ? -8.585 -11.500 -2.391 1.00 73.41 76 GLN A O 12
ATOM 14367 N N . THR A 1 56 ? -7.283 -12.822 -3.674 1.00 75.43 77 THR A N 12
ATOM 14368 C CA . THR A 1 56 ? -8.156 -13.990 -3.707 1.00 11.34 77 THR A CA 12
ATOM 14369 C C . THR A 1 56 ? -7.254 -15.249 -3.739 1.00 52.33 77 THR A C 12
ATOM 14370 O O . THR A 1 56 ? -7.708 -16.368 -4.001 1.00 13.13 77 THR A O 12
ATOM 14381 N N . GLU A 1 57 ? -5.951 -15.007 -3.427 1.00 54.30 78 GLU A N 12
ATOM 14382 C CA . GLU A 1 57 ? -4.847 -15.980 -3.508 1.00 22.35 78 GLU A CA 12
ATOM 14383 C C . GLU A 1 57 ? -4.709 -16.588 -4.924 1.00 54.21 78 GLU A C 12
ATOM 14384 O O . GLU A 1 57 ? -4.077 -17.637 -5.091 1.00 64.22 78 GLU A O 12
ATOM 14396 N N . ASN A 1 58 ? -5.263 -15.882 -5.948 1.00 12.22 79 ASN A N 12
ATOM 14397 C CA . ASN A 1 58 ? -5.232 -16.321 -7.358 1.00 51.34 79 ASN A CA 12
ATOM 14398 C C . ASN A 1 58 ? -3.920 -15.866 -8.019 1.00 13.53 79 ASN A C 12
ATOM 14399 O O . ASN A 1 58 ? -3.846 -14.753 -8.564 1.00 61.12 79 ASN A O 12
ATOM 14410 N N . LYS A 1 59 ? -2.872 -16.707 -7.875 1.00 54.42 80 LYS A N 12
ATOM 14411 C CA . LYS A 1 59 ? -1.554 -16.533 -8.530 1.00 20.42 80 LYS A CA 12
ATOM 14412 C C . LYS A 1 59 ? -0.849 -15.218 -8.116 1.00 50.15 80 LYS A C 12
ATOM 14413 O O . LYS A 1 59 ? 0.096 -14.780 -8.791 1.00 20.04 80 LYS A O 12
ATOM 14432 N N . ILE A 1 60 ? -1.299 -14.611 -6.991 1.00 3.44 81 ILE A N 12
ATOM 14433 C CA . ILE A 1 60 ? -0.701 -13.374 -6.459 1.00 1.53 81 ILE A CA 12
ATOM 14434 C C . ILE A 1 60 ? 0.695 -13.662 -5.888 1.00 15.04 81 ILE A C 12
ATOM 14435 O O . ILE A 1 60 ? 0.989 -14.786 -5.506 1.00 13.13 81 ILE A O 12
ATOM 14451 N N . HIS A 1 61 ? 1.561 -12.649 -5.902 1.00 32.13 82 HIS A N 12
ATOM 14452 C CA . HIS A 1 61 ? 2.914 -12.718 -5.300 1.00 11.33 82 HIS A CA 12
ATOM 14453 C C . HIS A 1 61 ? 2.960 -11.866 -4.017 1.00 53.44 82 HIS A C 12
ATOM 14454 O O . HIS A 1 61 ? 4.022 -11.707 -3.406 1.00 3.21 82 HIS A O 12
ATOM 14469 N N . GLY A 1 62 ? 1.779 -11.342 -3.623 1.00 72.41 83 GLY A N 12
ATOM 14470 C CA . GLY A 1 62 ? 1.642 -10.502 -2.434 1.00 70.24 83 GLY A CA 12
ATOM 14471 C C . GLY A 1 62 ? 2.285 -9.133 -2.615 1.00 63.13 83 GLY A C 12
ATOM 14472 O O . GLY A 1 62 ? 2.895 -8.600 -1.690 1.00 5.31 83 GLY A O 12
ATOM 14476 N N . THR A 1 63 ? 2.107 -8.556 -3.816 1.00 64.50 84 THR A N 12
ATOM 14477 C CA . THR A 1 63 ? 2.743 -7.292 -4.225 1.00 61.54 84 THR A CA 12
ATOM 14478 C C . THR A 1 63 ? 1.735 -6.149 -4.077 1.00 51.41 84 THR A C 12
ATOM 14479 O O . THR A 1 63 ? 0.537 -6.317 -4.374 1.00 13.44 84 THR A O 12
ATOM 14490 N N . ALA A 1 64 ? 2.229 -4.995 -3.627 1.00 12.41 85 ALA A N 12
ATOM 14491 C CA . ALA A 1 64 ? 1.413 -3.814 -3.375 1.00 51.14 85 ALA A CA 12
ATOM 14492 C C . ALA A 1 64 ? 2.204 -2.553 -3.707 1.00 0.21 85 ALA A C 12
ATOM 14493 O O . ALA A 1 64 ? 3.405 -2.462 -3.402 1.00 75.50 85 ALA A O 12
ATOM 14500 N N . ASP A 1 65 ? 1.518 -1.584 -4.322 1.00 44.10 86 ASP A N 12
ATOM 14501 C CA . ASP A 1 65 ? 2.108 -0.287 -4.678 1.00 15.32 86 ASP A CA 12
ATOM 14502 C C . ASP A 1 65 ? 1.945 0.627 -3.472 1.00 71.22 86 ASP A C 12
ATOM 14503 O O . ASP A 1 65 ? 0.823 0.815 -3.005 1.00 44.32 86 ASP A O 12
ATOM 14512 N N . ILE A 1 66 ? 3.042 1.199 -2.958 1.00 2.54 87 ILE A N 12
ATOM 14513 C CA . ILE A 1 66 ? 2.984 2.007 -1.724 1.00 55.21 87 ILE A CA 12
ATOM 14514 C C . ILE A 1 66 ? 3.142 3.490 -2.025 1.00 15.13 87 ILE A C 12
ATOM 14515 O O . ILE A 1 66 ? 4.048 3.928 -2.751 1.00 52.04 87 ILE A O 12
ATOM 14531 N N . TYR A 1 67 ? 2.251 4.247 -1.400 1.00 43.10 88 TYR A N 12
ATOM 14532 C CA . TYR A 1 67 ? 2.036 5.659 -1.645 1.00 23.11 88 TYR A CA 12
ATOM 14533 C C . TYR A 1 67 ? 2.140 6.405 -0.329 1.00 53.22 88 TYR A C 12
ATOM 14534 O O . TYR A 1 67 ? 1.698 5.909 0.718 1.00 25.23 88 TYR A O 12
ATOM 14552 N N . LYS A 1 68 ? 2.693 7.605 -0.400 1.00 33.14 89 LYS A N 12
ATOM 14553 C CA . LYS A 1 68 ? 2.846 8.490 0.734 1.00 45.13 89 LYS A CA 12
ATOM 14554 C C . LYS A 1 68 ? 1.894 9.660 0.519 1.00 33.34 89 LYS A C 12
ATOM 14555 O O . LYS A 1 68 ? 1.840 10.229 -0.587 1.00 41.44 89 LYS A O 12
ATOM 14574 N N . LYS A 1 69 ? 1.131 9.985 1.565 1.00 41.32 90 LYS A N 12
ATOM 14575 C CA . LYS A 1 69 ? 0.183 11.093 1.554 1.00 61.05 90 LYS A CA 12
ATOM 14576 C C . LYS A 1 69 ? 0.955 12.416 1.389 1.00 62.32 90 LYS A C 12
ATOM 14577 O O . LYS A 1 69 ? 1.920 12.674 2.117 1.00 0.31 90 LYS A O 12
ATOM 14596 N N . LYS A 1 70 ? 0.551 13.205 0.387 1.00 13.13 91 LYS A N 12
ATOM 14597 C CA . LYS A 1 70 ? 1.162 14.504 0.075 1.00 1.34 91 LYS A CA 12
ATOM 14598 C C . LYS A 1 70 ? 0.890 15.522 1.196 1.00 14.34 91 LYS A C 12
ATOM 14599 O O . LYS A 1 70 ? 1.621 16.503 1.357 1.00 3.24 91 LYS A O 12
ATOM 14618 N N . LEU A 1 71 ? -0.187 15.261 1.947 1.00 5.11 92 LEU A N 12
ATOM 14619 C CA . LEU A 1 71 ? -0.550 16.009 3.167 1.00 44.45 92 LEU A CA 12
ATOM 14620 C C . LEU A 1 71 ? -0.084 15.234 4.419 1.00 32.40 92 LEU A C 12
ATOM 14621 O O . LEU A 1 71 ? 0.422 14.107 4.317 1.00 40.32 92 LEU A O 12
ATOM 14637 N N . GLU A 1 72 ? -0.287 15.840 5.600 1.00 11.32 93 GLU A N 12
ATOM 14638 C CA . GLU A 1 72 ? 0.144 15.263 6.893 1.00 74.11 93 GLU A CA 12
ATOM 14639 C C . GLU A 1 72 ? -0.998 14.458 7.547 1.00 61.53 93 GLU A C 12
ATOM 14640 O O . GLU A 1 72 ? -2.153 14.509 7.102 1.00 20.51 93 GLU A O 12
ATOM 14652 N N . HIS A 1 73 ? -0.651 13.699 8.604 1.00 44.03 94 HIS A N 12
ATOM 14653 C CA . HIS A 1 73 ? -1.617 12.955 9.431 1.00 72.12 94 HIS A CA 12
ATOM 14654 C C . HIS A 1 73 ? -1.894 13.733 10.721 1.00 43.34 94 HIS A C 12
ATOM 14655 O O . HIS A 1 73 ? -1.123 13.663 11.687 1.00 31.24 94 HIS A O 12
ATOM 14670 N N . HIS A 1 74 ? -2.963 14.540 10.691 1.00 5.24 95 HIS A N 12
ATOM 14671 C CA . HIS A 1 74 ? -3.481 15.255 11.875 1.00 62.24 95 HIS A CA 12
ATOM 14672 C C . HIS A 1 74 ? -4.843 14.640 12.295 1.00 22.15 95 HIS A C 12
ATOM 14673 O O . HIS A 1 74 ? -5.510 15.118 13.224 1.00 45.41 95 HIS A O 12
ATOM 14688 N N . HIS A 1 75 ? -5.226 13.546 11.599 1.00 0.02 96 HIS A N 12
ATOM 14689 C CA . HIS A 1 75 ? -6.370 12.675 11.946 1.00 11.13 96 HIS A CA 12
ATOM 14690 C C . HIS A 1 75 ? -5.907 11.203 11.899 1.00 64.32 96 HIS A C 12
ATOM 14691 O O . HIS A 1 75 ? -4.937 10.875 11.197 1.00 10.04 96 HIS A O 12
ATOM 14706 N N . HIS A 1 76 ? -6.600 10.320 12.646 1.00 24.22 97 HIS A N 12
ATOM 14707 C CA . HIS A 1 76 ? -6.263 8.872 12.719 1.00 3.21 97 HIS A CA 12
ATOM 14708 C C . HIS A 1 76 ? -7.204 8.017 11.848 1.00 10.24 97 HIS A C 12
ATOM 14709 O O . HIS A 1 76 ? -7.004 6.799 11.747 1.00 22.44 97 HIS A O 12
ATOM 14724 N N . HIS A 1 77 ? -8.237 8.665 11.255 1.00 24.54 98 HIS A N 12
ATOM 14725 C CA . HIS A 1 77 ? -9.362 7.985 10.551 1.00 2.02 98 HIS A CA 12
ATOM 14726 C C . HIS A 1 77 ? -10.145 7.070 11.527 1.00 4.44 98 HIS A C 12
ATOM 14727 O O . HIS A 1 77 ? -10.825 6.123 11.108 1.00 1.12 98 HIS A O 12
ATOM 14742 N N . HIS A 1 78 ? -10.059 7.413 12.826 1.00 34.35 99 HIS A N 12
ATOM 14743 C CA . HIS A 1 78 ? -10.608 6.625 13.937 1.00 22.32 99 HIS A CA 12
ATOM 14744 C C . HIS A 1 78 ? -10.548 7.485 15.220 1.00 1.40 99 HIS A C 12
ATOM 14745 O O . HIS A 1 78 ? -11.611 7.955 15.691 1.00 64.53 99 HIS A O 12
ATOM 14761 N N . ALA A 1 1 ? -0.208 3.585 7.524 1.00 13.41 22 ALA A N 13
ATOM 14762 C CA . ALA A 1 1 ? -0.176 2.647 6.378 1.00 43.02 22 ALA A CA 13
ATOM 14763 C C . ALA A 1 1 ? -1.567 2.013 6.191 1.00 54.30 22 ALA A C 13
ATOM 14764 O O . ALA A 1 1 ? -1.891 0.989 6.809 1.00 22.43 22 ALA A O 13
ATOM 14773 N N . GLU A 1 2 ? -2.403 2.670 5.363 1.00 33.45 23 GLU A N 13
ATOM 14774 C CA . GLU A 1 2 ? -3.806 2.278 5.139 1.00 60.02 23 GLU A CA 13
ATOM 14775 C C . GLU A 1 2 ? -3.867 1.363 3.914 1.00 21.23 23 GLU A C 13
ATOM 14776 O O . GLU A 1 2 ? -3.508 1.788 2.811 1.00 42.45 23 GLU A O 13
ATOM 14788 N N . ILE A 1 3 ? -4.320 0.128 4.112 1.00 70.32 24 ILE A N 13
ATOM 14789 C CA . ILE A 1 3 ? -4.530 -0.818 3.010 1.00 63.05 24 ILE A CA 13
ATOM 14790 C C . ILE A 1 3 ? -5.751 -0.374 2.205 1.00 3.43 24 ILE A C 13
ATOM 14791 O O . ILE A 1 3 ? -6.867 -0.341 2.735 1.00 65.12 24 ILE A O 13
ATOM 14807 N N . MET A 1 4 ? -5.523 0.008 0.946 1.00 42.13 25 MET A N 13
ATOM 14808 C CA . MET A 1 4 ? -6.593 0.370 0.009 1.00 4.11 25 MET A CA 13
ATOM 14809 C C . MET A 1 4 ? -6.327 -0.342 -1.321 1.00 72.22 25 MET A C 13
ATOM 14810 O O . MET A 1 4 ? -5.192 -0.362 -1.807 1.00 42.01 25 MET A O 13
ATOM 14824 N N . LYS A 1 5 ? -7.370 -0.968 -1.877 1.00 33.30 26 LYS A N 13
ATOM 14825 C CA . LYS A 1 5 ? -7.311 -1.634 -3.189 1.00 63.55 26 LYS A CA 13
ATOM 14826 C C . LYS A 1 5 ? -7.236 -0.545 -4.280 1.00 23.31 26 LYS A C 13
ATOM 14827 O O . LYS A 1 5 ? -7.763 0.544 -4.074 1.00 2.32 26 LYS A O 13
ATOM 14846 N N . LYS A 1 6 ? -6.586 -0.853 -5.426 1.00 2.03 27 LYS A N 13
ATOM 14847 C CA . LYS A 1 6 ? -6.317 0.129 -6.521 1.00 71.13 27 LYS A CA 13
ATOM 14848 C C . LYS A 1 6 ? -7.611 0.884 -6.942 1.00 32.43 27 LYS A C 13
ATOM 14849 O O . LYS A 1 6 ? -7.562 2.075 -7.252 1.00 61.44 27 LYS A O 13
ATOM 14868 N N . THR A 1 7 ? -8.753 0.169 -6.936 1.00 75.04 28 THR A N 13
ATOM 14869 C CA . THR A 1 7 ? -10.087 0.740 -7.217 1.00 40.20 28 THR A CA 13
ATOM 14870 C C . THR A 1 7 ? -10.446 1.883 -6.224 1.00 15.21 28 THR A C 13
ATOM 14871 O O . THR A 1 7 ? -10.727 3.016 -6.649 1.00 0.13 28 THR A O 13
ATOM 14882 N N . ASP A 1 8 ? -10.419 1.570 -4.909 1.00 23.31 29 ASP A N 13
ATOM 14883 C CA . ASP A 1 8 ? -10.756 2.546 -3.833 1.00 43.22 29 ASP A CA 13
ATOM 14884 C C . ASP A 1 8 ? -9.762 3.716 -3.833 1.00 74.04 29 ASP A C 13
ATOM 14885 O O . ASP A 1 8 ? -10.142 4.892 -3.702 1.00 14.22 29 ASP A O 13
ATOM 14894 N N . PHE A 1 9 ? -8.490 3.347 -3.994 1.00 15.22 30 PHE A N 13
ATOM 14895 C CA . PHE A 1 9 ? -7.357 4.263 -4.007 1.00 62.44 30 PHE A CA 13
ATOM 14896 C C . PHE A 1 9 ? -7.452 5.254 -5.177 1.00 0.24 30 PHE A C 13
ATOM 14897 O O . PHE A 1 9 ? -7.117 6.424 -5.012 1.00 13.14 30 PHE A O 13
ATOM 14914 N N . ASP A 1 10 ? -7.897 4.757 -6.351 1.00 4.31 31 ASP A N 13
ATOM 14915 C CA . ASP A 1 10 ? -7.958 5.546 -7.608 1.00 62.42 31 ASP A CA 13
ATOM 14916 C C . ASP A 1 10 ? -8.712 6.869 -7.389 1.00 53.25 31 ASP A C 13
ATOM 14917 O O . ASP A 1 10 ? -8.241 7.942 -7.783 1.00 24.53 31 ASP A O 13
ATOM 14926 N N . LYS A 1 11 ? -9.848 6.766 -6.674 1.00 24.10 32 LYS A N 13
ATOM 14927 C CA . LYS A 1 11 ? -10.740 7.904 -6.368 1.00 35.44 32 LYS A CA 13
ATOM 14928 C C . LYS A 1 11 ? -10.011 9.055 -5.622 1.00 40.20 32 LYS A C 13
ATOM 14929 O O . LYS A 1 11 ? -10.420 10.214 -5.717 1.00 10.14 32 LYS A O 13
ATOM 14948 N N . VAL A 1 12 ? -8.922 8.724 -4.903 1.00 63.41 33 VAL A N 13
ATOM 14949 C CA . VAL A 1 12 ? -8.114 9.698 -4.130 1.00 11.33 33 VAL A CA 13
ATOM 14950 C C . VAL A 1 12 ? -6.615 9.581 -4.487 1.00 2.40 33 VAL A C 13
ATOM 14951 O O . VAL A 1 12 ? -5.766 10.035 -3.723 1.00 73.22 33 VAL A O 13
ATOM 14964 N N . ALA A 1 13 ? -6.305 9.028 -5.683 1.00 32.33 34 ALA A N 13
ATOM 14965 C CA . ALA A 1 13 ? -4.903 8.764 -6.109 1.00 60.51 34 ALA A CA 13
ATOM 14966 C C . ALA A 1 13 ? -4.050 10.056 -6.167 1.00 23.11 34 ALA A C 13
ATOM 14967 O O . ALA A 1 13 ? -2.862 10.053 -5.811 1.00 60.32 34 ALA A O 13
ATOM 14974 N N . SER A 1 14 ? -4.697 11.166 -6.570 1.00 54.22 35 SER A N 13
ATOM 14975 C CA . SER A 1 14 ? -4.055 12.491 -6.697 1.00 72.34 35 SER A CA 13
ATOM 14976 C C . SER A 1 14 ? -3.769 13.150 -5.317 1.00 63.04 35 SER A C 13
ATOM 14977 O O . SER A 1 14 ? -3.129 14.207 -5.252 1.00 15.15 35 SER A O 13
ATOM 14985 N N . GLU A 1 15 ? -4.264 12.529 -4.225 1.00 31.35 36 GLU A N 13
ATOM 14986 C CA . GLU A 1 15 ? -3.927 12.920 -2.835 1.00 35.00 36 GLU A CA 13
ATOM 14987 C C . GLU A 1 15 ? -2.668 12.197 -2.338 1.00 35.23 36 GLU A C 13
ATOM 14988 O O . GLU A 1 15 ? -2.203 12.472 -1.227 1.00 5.23 36 GLU A O 13
ATOM 15000 N N . TYR A 1 16 ? -2.129 11.256 -3.148 1.00 20.24 37 TYR A N 13
ATOM 15001 C CA . TYR A 1 16 ? -0.990 10.403 -2.738 1.00 71.23 37 TYR A CA 13
ATOM 15002 C C . TYR A 1 16 ? 0.126 10.423 -3.792 1.00 53.31 37 TYR A C 13
ATOM 15003 O O . TYR A 1 16 ? -0.120 10.707 -4.965 1.00 1.21 37 TYR A O 13
ATOM 15021 N N . THR A 1 17 ? 1.365 10.157 -3.343 1.00 61.43 38 THR A N 13
ATOM 15022 C CA . THR A 1 17 ? 2.583 10.226 -4.172 1.00 44.21 38 THR A CA 13
ATOM 15023 C C . THR A 1 17 ? 3.375 8.909 -4.016 1.00 73.44 38 THR A C 13
ATOM 15024 O O . THR A 1 17 ? 3.649 8.470 -2.894 1.00 5.33 38 THR A O 13
ATOM 15035 N N . LYS A 1 18 ? 3.693 8.250 -5.144 1.00 3.31 39 LYS A N 13
ATOM 15036 C CA . LYS A 1 18 ? 4.346 6.929 -5.131 1.00 21.24 39 LYS A CA 13
ATOM 15037 C C . LYS A 1 18 ? 5.813 7.060 -4.724 1.00 61.01 39 LYS A C 13
ATOM 15038 O O . LYS A 1 18 ? 6.588 7.747 -5.400 1.00 62.23 39 LYS A O 13
ATOM 15057 N N . ILE A 1 19 ? 6.181 6.409 -3.614 1.00 74.31 40 ILE A N 13
ATOM 15058 C CA . ILE A 1 19 ? 7.566 6.430 -3.097 1.00 62.24 40 ILE A CA 13
ATOM 15059 C C . ILE A 1 19 ? 8.299 5.117 -3.422 1.00 52.52 40 ILE A C 13
ATOM 15060 O O . ILE A 1 19 ? 9.529 5.035 -3.296 1.00 22.11 40 ILE A O 13
ATOM 15076 N N . GLY A 1 20 ? 7.528 4.095 -3.845 1.00 70.03 41 GLY A N 13
ATOM 15077 C CA . GLY A 1 20 ? 8.081 2.785 -4.171 1.00 71.52 41 GLY A CA 13
ATOM 15078 C C . GLY A 1 20 ? 7.011 1.728 -4.375 1.00 65.23 41 GLY A C 13
ATOM 15079 O O . GLY A 1 20 ? 5.807 2.027 -4.392 1.00 63.21 41 GLY A O 13
ATOM 15083 N N . THR A 1 21 ? 7.464 0.481 -4.551 1.00 61.34 42 THR A N 13
ATOM 15084 C CA . THR A 1 21 ? 6.600 -0.706 -4.611 1.00 53.44 42 THR A CA 13
ATOM 15085 C C . THR A 1 21 ? 7.200 -1.814 -3.722 1.00 73.32 42 THR A C 13
ATOM 15086 O O . THR A 1 21 ? 8.412 -2.067 -3.771 1.00 44.10 42 THR A O 13
ATOM 15097 N N . ILE A 1 22 ? 6.354 -2.451 -2.900 1.00 64.13 43 ILE A N 13
ATOM 15098 C CA . ILE A 1 22 ? 6.732 -3.610 -2.063 1.00 24.52 43 ILE A CA 13
ATOM 15099 C C . ILE A 1 22 ? 6.029 -4.875 -2.596 1.00 62.32 43 ILE A C 13
ATOM 15100 O O . ILE A 1 22 ? 5.038 -4.780 -3.330 1.00 14.44 43 ILE A O 13
ATOM 15116 N N . SER A 1 23 ? 6.563 -6.050 -2.234 1.00 34.14 44 SER A N 13
ATOM 15117 C CA . SER A 1 23 ? 6.009 -7.346 -2.654 1.00 32.54 44 SER A CA 13
ATOM 15118 C C . SER A 1 23 ? 6.373 -8.437 -1.630 1.00 22.13 44 SER A C 13
ATOM 15119 O O . SER A 1 23 ? 7.505 -8.483 -1.126 1.00 72.03 44 SER A O 13
ATOM 15127 N N . THR A 1 24 ? 5.400 -9.313 -1.334 1.00 74.52 45 THR A N 13
ATOM 15128 C CA . THR A 1 24 ? 5.555 -10.414 -0.365 1.00 24.13 45 THR A CA 13
ATOM 15129 C C . THR A 1 24 ? 6.260 -11.621 -1.023 1.00 3.30 45 THR A C 13
ATOM 15130 O O . THR A 1 24 ? 6.430 -11.653 -2.249 1.00 24.41 45 THR A O 13
ATOM 15141 N N . THR A 1 25 ? 6.685 -12.587 -0.192 1.00 33.22 46 THR A N 13
ATOM 15142 C CA . THR A 1 25 ? 7.379 -13.804 -0.648 1.00 2.35 46 THR A CA 13
ATOM 15143 C C . THR A 1 25 ? 6.474 -14.658 -1.568 1.00 2.12 46 THR A C 13
ATOM 15144 O O . THR A 1 25 ? 6.828 -14.927 -2.722 1.00 12.41 46 THR A O 13
ATOM 15155 N N . GLY A 1 26 ? 5.303 -15.062 -1.036 1.00 32.25 47 GLY A N 13
ATOM 15156 C CA . GLY A 1 26 ? 4.350 -15.888 -1.780 1.00 64.52 47 GLY A CA 13
ATOM 15157 C C . GLY A 1 26 ? 3.419 -16.678 -0.859 1.00 34.45 47 GLY A C 13
ATOM 15158 O O . GLY A 1 26 ? 3.884 -17.230 0.149 1.00 1.44 47 GLY A O 13
ATOM 15162 N N . GLU A 1 27 ? 2.112 -16.711 -1.221 1.00 71.02 48 GLU A N 13
ATOM 15163 C CA . GLU A 1 27 ? 1.045 -17.460 -0.511 1.00 61.45 48 GLU A CA 13
ATOM 15164 C C . GLU A 1 27 ? 0.851 -16.988 0.942 1.00 11.51 48 GLU A C 13
ATOM 15165 O O . GLU A 1 27 ? 1.605 -17.387 1.838 1.00 65.34 48 GLU A O 13
ATOM 15177 N N . MET A 1 28 ? -0.154 -16.135 1.161 1.00 22.41 49 MET A N 13
ATOM 15178 C CA . MET A 1 28 ? -0.654 -15.782 2.507 1.00 1.33 49 MET A CA 13
ATOM 15179 C C . MET A 1 28 ? -2.165 -15.518 2.425 1.00 74.30 49 MET A C 13
ATOM 15180 O O . MET A 1 28 ? -2.684 -15.124 1.372 1.00 54.23 49 MET A O 13
ATOM 15194 N N . SER A 1 29 ? -2.861 -15.778 3.537 1.00 71.32 50 SER A N 13
ATOM 15195 C CA . SER A 1 29 ? -4.258 -15.365 3.726 1.00 14.22 50 SER A CA 13
ATOM 15196 C C . SER A 1 29 ? -4.319 -13.810 3.694 1.00 54.32 50 SER A C 13
ATOM 15197 O O . SER A 1 29 ? -3.560 -13.173 4.432 1.00 5.21 50 SER A O 13
ATOM 15205 N N . PRO A 1 30 ? -5.189 -13.186 2.811 1.00 51.41 51 PRO A N 13
ATOM 15206 C CA . PRO A 1 30 ? -5.147 -11.732 2.483 1.00 41.01 51 PRO A CA 13
ATOM 15207 C C . PRO A 1 30 ? -5.147 -10.787 3.700 1.00 60.22 51 PRO A C 13
ATOM 15208 O O . PRO A 1 30 ? -4.566 -9.715 3.626 1.00 72.33 51 PRO A O 13
ATOM 15219 N N . LEU A 1 31 ? -5.790 -11.197 4.811 1.00 22.35 52 LEU A N 13
ATOM 15220 C CA . LEU A 1 31 ? -5.829 -10.400 6.062 1.00 21.55 52 LEU A CA 13
ATOM 15221 C C . LEU A 1 31 ? -4.391 -10.243 6.610 1.00 2.22 52 LEU A C 13
ATOM 15222 O O . LEU A 1 31 ? -3.939 -9.132 6.900 1.00 71.23 52 LEU A O 13
ATOM 15238 N N . ASP A 1 32 ? -3.680 -11.377 6.695 1.00 53.11 53 ASP A N 13
ATOM 15239 C CA . ASP A 1 32 ? -2.298 -11.444 7.226 1.00 40.11 53 ASP A CA 13
ATOM 15240 C C . ASP A 1 32 ? -1.287 -10.870 6.225 1.00 12.02 53 ASP A C 13
ATOM 15241 O O . ASP A 1 32 ? -0.228 -10.366 6.622 1.00 74.02 53 ASP A O 13
ATOM 15250 N N . ALA A 1 33 ? -1.631 -10.956 4.924 1.00 21.44 54 ALA A N 13
ATOM 15251 C CA . ALA A 1 33 ? -0.840 -10.343 3.837 1.00 54.41 54 ALA A CA 13
ATOM 15252 C C . ALA A 1 33 ? -0.832 -8.816 3.995 1.00 3.10 54 ALA A C 13
ATOM 15253 O O . ALA A 1 33 ? 0.215 -8.173 3.872 1.00 2.20 54 ALA A O 13
ATOM 15260 N N . ARG A 1 34 ? -2.018 -8.261 4.312 1.00 35.24 55 ARG A N 13
ATOM 15261 C CA . ARG A 1 34 ? -2.204 -6.819 4.563 1.00 31.32 55 ARG A CA 13
ATOM 15262 C C . ARG A 1 34 ? -1.347 -6.353 5.750 1.00 73.55 55 ARG A C 13
ATOM 15263 O O . ARG A 1 34 ? -0.733 -5.298 5.681 1.00 12.31 55 ARG A O 13
ATOM 15284 N N . GLU A 1 35 ? -1.313 -7.172 6.821 1.00 43.55 56 GLU A N 13
ATOM 15285 C CA . GLU A 1 35 ? -0.527 -6.890 8.048 1.00 71.32 56 GLU A CA 13
ATOM 15286 C C . GLU A 1 35 ? 0.973 -6.774 7.727 1.00 62.51 56 GLU A C 13
ATOM 15287 O O . GLU A 1 35 ? 1.666 -5.860 8.213 1.00 20.54 56 GLU A O 13
ATOM 15299 N N . ASP A 1 36 ? 1.446 -7.706 6.887 1.00 43.32 57 ASP A N 13
ATOM 15300 C CA . ASP A 1 36 ? 2.845 -7.747 6.419 1.00 62.05 57 ASP A CA 13
ATOM 15301 C C . ASP A 1 36 ? 3.165 -6.495 5.577 1.00 51.41 57 ASP A C 13
ATOM 15302 O O . ASP A 1 36 ? 4.217 -5.872 5.744 1.00 73.11 57 ASP A O 13
ATOM 15311 N N . LEU A 1 37 ? 2.220 -6.125 4.700 1.00 21.33 58 LEU A N 13
ATOM 15312 C CA . LEU A 1 37 ? 2.331 -4.940 3.820 1.00 52.02 58 LEU A CA 13
ATOM 15313 C C . LEU A 1 37 ? 2.278 -3.607 4.621 1.00 71.15 58 LEU A C 13
ATOM 15314 O O . LEU A 1 37 ? 2.928 -2.627 4.235 1.00 5.31 58 LEU A O 13
ATOM 15330 N N . ILE A 1 38 ? 1.511 -3.586 5.738 1.00 3.22 59 ILE A N 13
ATOM 15331 C CA . ILE A 1 38 ? 1.453 -2.421 6.663 1.00 40.14 59 ILE A CA 13
ATOM 15332 C C . ILE A 1 38 ? 2.809 -2.275 7.367 1.00 64.50 59 ILE A C 13
ATOM 15333 O O . ILE A 1 38 ? 3.320 -1.164 7.520 1.00 63.42 59 ILE A O 13
ATOM 15349 N N . LYS A 1 39 ? 3.369 -3.426 7.784 1.00 21.35 60 LYS A N 13
ATOM 15350 C CA . LYS A 1 39 ? 4.684 -3.501 8.446 1.00 50.03 60 LYS A CA 13
ATOM 15351 C C . LYS A 1 39 ? 5.794 -2.947 7.525 1.00 34.05 60 LYS A C 13
ATOM 15352 O O . LYS A 1 39 ? 6.604 -2.116 7.954 1.00 41.33 60 LYS A O 13
ATOM 15371 N N . LYS A 1 40 ? 5.790 -3.388 6.250 1.00 13.22 61 LYS A N 13
ATOM 15372 C CA . LYS A 1 40 ? 6.756 -2.921 5.227 1.00 33.45 61 LYS A CA 13
ATOM 15373 C C . LYS A 1 40 ? 6.599 -1.404 4.982 1.00 42.20 61 LYS A C 13
ATOM 15374 O O . LYS A 1 40 ? 7.582 -0.651 4.937 1.00 34.01 61 LYS A O 13
ATOM 15393 N N . ALA A 1 41 ? 5.342 -0.969 4.837 1.00 13.52 62 ALA A N 13
ATOM 15394 C CA . ALA A 1 41 ? 5.008 0.449 4.618 1.00 34.21 62 ALA A CA 13
ATOM 15395 C C . ALA A 1 41 ? 5.323 1.305 5.856 1.00 74.41 62 ALA A C 13
ATOM 15396 O O . ALA A 1 41 ? 5.499 2.506 5.736 1.00 53.32 62 ALA A O 13
ATOM 15403 N N . ASP A 1 42 ? 5.349 0.687 7.046 1.00 23.45 63 ASP A N 13
ATOM 15404 C CA . ASP A 1 42 ? 5.781 1.365 8.287 1.00 4.01 63 ASP A CA 13
ATOM 15405 C C . ASP A 1 42 ? 7.303 1.596 8.233 1.00 52.23 63 ASP A C 13
ATOM 15406 O O . ASP A 1 42 ? 7.778 2.710 8.501 1.00 24.33 63 ASP A O 13
ATOM 15415 N N . GLU A 1 43 ? 8.043 0.535 7.825 1.00 15.22 64 GLU A N 13
ATOM 15416 C CA . GLU A 1 43 ? 9.512 0.588 7.609 1.00 45.41 64 GLU A CA 13
ATOM 15417 C C . GLU A 1 43 ? 9.880 1.721 6.613 1.00 13.35 64 GLU A C 13
ATOM 15418 O O . GLU A 1 43 ? 10.896 2.397 6.772 1.00 63.13 64 GLU A O 13
ATOM 15430 N N . LYS A 1 44 ? 9.024 1.900 5.580 1.00 54.15 65 LYS A N 13
ATOM 15431 C CA . LYS A 1 44 ? 9.176 2.964 4.551 1.00 23.22 65 LYS A CA 13
ATOM 15432 C C . LYS A 1 44 ? 8.456 4.290 4.940 1.00 10.30 65 LYS A C 13
ATOM 15433 O O . LYS A 1 44 ? 8.667 5.316 4.275 1.00 73.25 65 LYS A O 13
ATOM 15452 N N . GLY A 1 45 ? 7.619 4.275 6.001 1.00 73.22 66 GLY A N 13
ATOM 15453 C CA . GLY A 1 45 ? 6.834 5.465 6.401 1.00 50.13 66 GLY A CA 13
ATOM 15454 C C . GLY A 1 45 ? 5.715 5.858 5.412 1.00 4.13 66 GLY A C 13
ATOM 15455 O O . GLY A 1 45 ? 5.192 6.977 5.483 1.00 71.31 66 GLY A O 13
ATOM 15459 N N . ALA A 1 46 ? 5.354 4.938 4.494 1.00 34.44 67 ALA A N 13
ATOM 15460 C CA . ALA A 1 46 ? 4.282 5.143 3.495 1.00 40.12 67 ALA A CA 13
ATOM 15461 C C . ALA A 1 46 ? 2.895 5.206 4.164 1.00 10.33 67 ALA A C 13
ATOM 15462 O O . ALA A 1 46 ? 2.567 4.357 5.000 1.00 43.44 67 ALA A O 13
ATOM 15469 N N . ASP A 1 47 ? 2.082 6.195 3.752 1.00 64.41 68 ASP A N 13
ATOM 15470 C CA . ASP A 1 47 ? 0.774 6.482 4.373 1.00 20.45 68 ASP A CA 13
ATOM 15471 C C . ASP A 1 47 ? -0.303 5.519 3.865 1.00 43.32 68 ASP A C 13
ATOM 15472 O O . ASP A 1 47 ? -1.248 5.227 4.587 1.00 10.13 68 ASP A O 13
ATOM 15481 N N . VAL A 1 48 ? -0.156 5.039 2.616 1.00 51.55 69 VAL A N 13
ATOM 15482 C CA . VAL A 1 48 ? -1.117 4.103 1.973 1.00 31.43 69 VAL A CA 13
ATOM 15483 C C . VAL A 1 48 ? -0.358 2.960 1.266 1.00 14.34 69 VAL A C 13
ATOM 15484 O O . VAL A 1 48 ? 0.730 3.159 0.717 1.00 41.04 69 VAL A O 13
ATOM 15497 N N . VAL A 1 49 ? -0.956 1.755 1.324 1.00 22.03 70 VAL A N 13
ATOM 15498 C CA . VAL A 1 49 ? -0.487 0.547 0.634 1.00 24.42 70 VAL A CA 13
ATOM 15499 C C . VAL A 1 49 ? -1.560 0.156 -0.406 1.00 72.10 70 VAL A C 13
ATOM 15500 O O . VAL A 1 49 ? -2.694 -0.181 -0.034 1.00 72.31 70 VAL A O 13
ATOM 15513 N N . VAL A 1 50 ? -1.205 0.224 -1.700 1.00 61.30 71 VAL A N 13
ATOM 15514 C CA . VAL A 1 50 ? -2.157 0.057 -2.816 1.00 55.41 71 VAL A CA 13
ATOM 15515 C C . VAL A 1 50 ? -2.109 -1.375 -3.361 1.00 35.03 71 VAL A C 13
ATOM 15516 O O . VAL A 1 50 ? -1.153 -1.735 -4.068 1.00 51.10 71 VAL A O 13
ATOM 15529 N N . LEU A 1 51 ? -3.144 -2.178 -3.016 1.00 30.44 72 LEU A N 13
ATOM 15530 C CA . LEU A 1 51 ? -3.267 -3.574 -3.479 1.00 23.21 72 LEU A CA 13
ATOM 15531 C C . LEU A 1 51 ? -3.437 -3.626 -5.009 1.00 72.11 72 LEU A C 13
ATOM 15532 O O . LEU A 1 51 ? -4.525 -3.355 -5.537 1.00 40.32 72 LEU A O 13
ATOM 15548 N N . THR A 1 52 ? -2.332 -3.921 -5.698 1.00 64.22 73 THR A N 13
ATOM 15549 C CA . THR A 1 52 ? -2.321 -4.225 -7.138 1.00 43.11 73 THR A CA 13
ATOM 15550 C C . THR A 1 52 ? -2.127 -5.746 -7.349 1.00 21.42 73 THR A C 13
ATOM 15551 O O . THR A 1 52 ? -1.864 -6.210 -8.463 1.00 32.43 73 THR A O 13
ATOM 15562 N N . SER A 1 53 ? -2.272 -6.506 -6.245 1.00 21.15 74 SER A N 13
ATOM 15563 C CA . SER A 1 53 ? -2.219 -7.973 -6.240 1.00 34.01 74 SER A CA 13
ATOM 15564 C C . SER A 1 53 ? -3.524 -8.559 -6.801 1.00 71.45 74 SER A C 13
ATOM 15565 O O . SER A 1 53 ? -4.617 -8.063 -6.477 1.00 33.13 74 SER A O 13
ATOM 15573 N N . GLY A 1 54 ? -3.395 -9.587 -7.659 1.00 12.12 75 GLY A N 13
ATOM 15574 C CA . GLY A 1 54 ? -4.524 -10.432 -8.040 1.00 42.40 75 GLY A CA 13
ATOM 15575 C C . GLY A 1 54 ? -4.966 -11.263 -6.844 1.00 64.42 75 GLY A C 13
ATOM 15576 O O . GLY A 1 54 ? -4.381 -12.318 -6.560 1.00 5.01 75 GLY A O 13
ATOM 15580 N N . GLN A 1 55 ? -5.970 -10.740 -6.113 1.00 70.12 76 GLN A N 13
ATOM 15581 C CA . GLN A 1 55 ? -6.386 -11.255 -4.797 1.00 11.20 76 GLN A CA 13
ATOM 15582 C C . GLN A 1 55 ? -7.189 -12.571 -4.948 1.00 33.14 76 GLN A C 13
ATOM 15583 O O . GLN A 1 55 ? -8.423 -12.577 -4.956 1.00 3.42 76 GLN A O 13
ATOM 15597 N N . THR A 1 56 ? -6.447 -13.670 -5.146 1.00 12.41 77 THR A N 13
ATOM 15598 C CA . THR A 1 56 ? -7.005 -15.035 -5.270 1.00 41.52 77 THR A CA 13
ATOM 15599 C C . THR A 1 56 ? -6.816 -15.831 -3.955 1.00 14.40 77 THR A C 13
ATOM 15600 O O . THR A 1 56 ? -7.324 -16.954 -3.828 1.00 2.43 77 THR A O 13
ATOM 15611 N N . GLU A 1 57 ? -6.063 -15.226 -3.005 1.00 22.23 78 GLU A N 13
ATOM 15612 C CA . GLU A 1 57 ? -5.707 -15.805 -1.686 1.00 21.14 78 GLU A CA 13
ATOM 15613 C C . GLU A 1 57 ? -4.598 -16.874 -1.801 1.00 53.12 78 GLU A C 13
ATOM 15614 O O . GLU A 1 57 ? -3.519 -16.714 -1.216 1.00 23.21 78 GLU A O 13
ATOM 15626 N N . ASN A 1 58 ? -4.875 -17.945 -2.572 1.00 61.43 79 ASN A N 13
ATOM 15627 C CA . ASN A 1 58 ? -4.022 -19.146 -2.654 1.00 52.51 79 ASN A CA 13
ATOM 15628 C C . ASN A 1 58 ? -2.617 -18.795 -3.189 1.00 4.12 79 ASN A C 13
ATOM 15629 O O . ASN A 1 58 ? -1.659 -18.700 -2.416 1.00 25.03 79 ASN A O 13
ATOM 15640 N N . LYS A 1 59 ? -2.507 -18.570 -4.504 1.00 24.13 80 LYS A N 13
ATOM 15641 C CA . LYS A 1 59 ? -1.219 -18.317 -5.158 1.00 51.11 80 LYS A CA 13
ATOM 15642 C C . LYS A 1 59 ? -1.102 -16.831 -5.503 1.00 71.12 80 LYS A C 13
ATOM 15643 O O . LYS A 1 59 ? -1.499 -16.383 -6.583 1.00 2.24 80 LYS A O 13
ATOM 15662 N N . ILE A 1 60 ? -0.625 -16.063 -4.521 1.00 74.24 81 ILE A N 13
ATOM 15663 C CA . ILE A 1 60 ? -0.339 -14.629 -4.665 1.00 42.24 81 ILE A CA 13
ATOM 15664 C C . ILE A 1 60 ? 1.169 -14.399 -4.458 1.00 55.31 81 ILE A C 13
ATOM 15665 O O . ILE A 1 60 ? 1.825 -15.169 -3.750 1.00 3.52 81 ILE A O 13
ATOM 15681 N N . HIS A 1 61 ? 1.720 -13.367 -5.111 1.00 52.01 82 HIS A N 13
ATOM 15682 C CA . HIS A 1 61 ? 3.072 -12.848 -4.786 1.00 65.14 82 HIS A CA 13
ATOM 15683 C C . HIS A 1 61 ? 2.956 -11.488 -4.071 1.00 63.13 82 HIS A C 13
ATOM 15684 O O . HIS A 1 61 ? 3.969 -10.899 -3.691 1.00 62.24 82 HIS A O 13
ATOM 15699 N N . GLY A 1 62 ? 1.696 -11.020 -3.901 1.00 50.02 83 GLY A N 13
ATOM 15700 C CA . GLY A 1 62 ? 1.351 -9.917 -2.998 1.00 22.44 83 GLY A CA 13
ATOM 15701 C C . GLY A 1 62 ? 2.113 -8.623 -3.244 1.00 73.53 83 GLY A C 13
ATOM 15702 O O . GLY A 1 62 ? 2.857 -8.162 -2.370 1.00 73.33 83 GLY A O 13
ATOM 15706 N N . THR A 1 63 ? 1.906 -8.017 -4.420 1.00 11.31 84 THR A N 13
ATOM 15707 C CA . THR A 1 63 ? 2.583 -6.770 -4.796 1.00 44.21 84 THR A CA 13
ATOM 15708 C C . THR A 1 63 ? 1.639 -5.591 -4.574 1.00 3.43 84 THR A C 13
ATOM 15709 O O . THR A 1 63 ? 0.510 -5.572 -5.083 1.00 24.03 84 THR A O 13
ATOM 15720 N N . ALA A 1 64 ? 2.123 -4.607 -3.823 1.00 15.25 85 ALA A N 13
ATOM 15721 C CA . ALA A 1 64 ? 1.370 -3.421 -3.470 1.00 1.11 85 ALA A CA 13
ATOM 15722 C C . ALA A 1 64 ? 2.273 -2.193 -3.595 1.00 61.42 85 ALA A C 13
ATOM 15723 O O . ALA A 1 64 ? 3.402 -2.186 -3.088 1.00 41.13 85 ALA A O 13
ATOM 15730 N N . ASP A 1 65 ? 1.779 -1.161 -4.284 1.00 34.02 86 ASP A N 13
ATOM 15731 C CA . ASP A 1 65 ? 2.551 0.071 -4.538 1.00 30.14 86 ASP A CA 13
ATOM 15732 C C . ASP A 1 65 ? 2.351 1.011 -3.357 1.00 61.23 86 ASP A C 13
ATOM 15733 O O . ASP A 1 65 ? 1.214 1.286 -2.980 1.00 33.51 86 ASP A O 13
ATOM 15742 N N . ILE A 1 66 ? 3.444 1.492 -2.754 1.00 3.50 87 ILE A N 13
ATOM 15743 C CA . ILE A 1 66 ? 3.362 2.309 -1.527 1.00 62.13 87 ILE A CA 13
ATOM 15744 C C . ILE A 1 66 ? 3.436 3.811 -1.852 1.00 54.54 87 ILE A C 13
ATOM 15745 O O . ILE A 1 66 ? 4.272 4.277 -2.653 1.00 51.53 87 ILE A O 13
ATOM 15761 N N . TYR A 1 67 ? 2.530 4.549 -1.210 1.00 1.22 88 TYR A N 13
ATOM 15762 C CA . TYR A 1 67 ? 2.291 5.970 -1.435 1.00 62.13 88 TYR A CA 13
ATOM 15763 C C . TYR A 1 67 ? 2.325 6.714 -0.102 1.00 41.42 88 TYR A C 13
ATOM 15764 O O . TYR A 1 67 ? 2.113 6.130 0.969 1.00 34.14 88 TYR A O 13
ATOM 15782 N N . LYS A 1 68 ? 2.593 8.013 -0.190 1.00 1.12 89 LYS A N 13
ATOM 15783 C CA . LYS A 1 68 ? 2.544 8.932 0.942 1.00 63.41 89 LYS A CA 13
ATOM 15784 C C . LYS A 1 68 ? 1.501 10.012 0.682 1.00 32.23 89 LYS A C 13
ATOM 15785 O O . LYS A 1 68 ? 1.283 10.408 -0.462 1.00 3.45 89 LYS A O 13
ATOM 15804 N N . LYS A 1 69 ? 0.878 10.488 1.764 1.00 61.41 90 LYS A N 13
ATOM 15805 C CA . LYS A 1 69 ? -0.152 11.529 1.718 1.00 11.14 90 LYS A CA 13
ATOM 15806 C C . LYS A 1 69 ? 0.549 12.864 1.403 1.00 4.32 90 LYS A C 13
ATOM 15807 O O . LYS A 1 69 ? 1.437 13.298 2.147 1.00 31.13 90 LYS A O 13
ATOM 15826 N N . LYS A 1 70 ? 0.173 13.462 0.264 1.00 50.51 91 LYS A N 13
ATOM 15827 C CA . LYS A 1 70 ? 0.771 14.709 -0.233 1.00 14.50 91 LYS A CA 13
ATOM 15828 C C . LYS A 1 70 ? 0.479 15.866 0.736 1.00 62.35 91 LYS A C 13
ATOM 15829 O O . LYS A 1 70 ? -0.687 16.107 1.082 1.00 11.32 91 LYS A O 13
ATOM 15848 N N . LEU A 1 71 ? 1.561 16.542 1.168 1.00 45.21 92 LEU A N 13
ATOM 15849 C CA . LEU A 1 71 ? 1.517 17.698 2.082 1.00 70.25 92 LEU A CA 13
ATOM 15850 C C . LEU A 1 71 ? 0.968 17.297 3.476 1.00 41.23 92 LEU A C 13
ATOM 15851 O O . LEU A 1 71 ? 0.460 18.149 4.217 1.00 50.40 92 LEU A O 13
ATOM 15867 N N . GLU A 1 72 ? 1.136 16.004 3.842 1.00 65.53 93 GLU A N 13
ATOM 15868 C CA . GLU A 1 72 ? 0.723 15.488 5.161 1.00 13.22 93 GLU A CA 13
ATOM 15869 C C . GLU A 1 72 ? 1.616 16.068 6.271 1.00 72.52 93 GLU A C 13
ATOM 15870 O O . GLU A 1 72 ? 2.847 15.992 6.189 1.00 73.41 93 GLU A O 13
ATOM 15882 N N . HIS A 1 73 ? 0.940 16.595 7.294 1.00 30.10 94 HIS A N 13
ATOM 15883 C CA . HIS A 1 73 ? 1.512 17.254 8.464 1.00 62.43 94 HIS A CA 13
ATOM 15884 C C . HIS A 1 73 ? 0.320 17.848 9.237 1.00 24.51 94 HIS A C 13
ATOM 15885 O O . HIS A 1 73 ? -0.264 18.843 8.783 1.00 44.32 94 HIS A O 13
ATOM 15900 N N . HIS A 1 74 ? -0.097 17.163 10.321 1.00 20.14 95 HIS A N 13
ATOM 15901 C CA . HIS A 1 74 ? -1.138 17.646 11.271 1.00 60.15 95 HIS A CA 13
ATOM 15902 C C . HIS A 1 74 ? -2.567 17.587 10.655 1.00 31.35 95 HIS A C 13
ATOM 15903 O O . HIS A 1 74 ? -3.513 18.177 11.188 1.00 32.13 95 HIS A O 13
ATOM 15918 N N . HIS A 1 75 ? -2.737 16.814 9.557 1.00 70.44 96 HIS A N 13
ATOM 15919 C CA . HIS A 1 75 ? -4.078 16.579 8.952 1.00 52.43 96 HIS A CA 13
ATOM 15920 C C . HIS A 1 75 ? -4.898 15.607 9.825 1.00 12.22 96 HIS A C 13
ATOM 15921 O O . HIS A 1 75 ? -4.373 15.007 10.780 1.00 33.20 96 HIS A O 13
ATOM 15936 N N . HIS A 1 76 ? -6.185 15.426 9.474 1.00 61.13 97 HIS A N 13
ATOM 15937 C CA . HIS A 1 76 ? -7.116 14.539 10.214 1.00 3.10 97 HIS A CA 13
ATOM 15938 C C . HIS A 1 76 ? -6.952 13.052 9.802 1.00 51.54 97 HIS A C 13
ATOM 15939 O O . HIS A 1 76 ? -7.939 12.315 9.678 1.00 10.30 97 HIS A O 13
ATOM 15954 N N . HIS A 1 77 ? -5.688 12.617 9.625 1.00 32.51 98 HIS A N 13
ATOM 15955 C CA . HIS A 1 77 ? -5.333 11.195 9.478 1.00 10.15 98 HIS A CA 13
ATOM 15956 C C . HIS A 1 77 ? -5.648 10.455 10.797 1.00 63.12 98 HIS A C 13
ATOM 15957 O O . HIS A 1 77 ? -6.111 9.316 10.795 1.00 23.02 98 HIS A O 13
ATOM 15972 N N . HIS A 1 78 ? -5.369 11.138 11.917 1.00 0.43 99 HIS A N 13
ATOM 15973 C CA . HIS A 1 78 ? -5.762 10.697 13.263 1.00 54.11 99 HIS A CA 13
ATOM 15974 C C . HIS A 1 78 ? -7.074 11.421 13.650 1.00 35.31 99 HIS A C 13
ATOM 15975 O O . HIS A 1 78 ? -7.061 12.668 13.735 1.00 50.11 99 HIS A O 13
ATOM 15991 N N . ALA A 1 1 ? -0.271 3.526 7.648 1.00 13.11 22 ALA A N 14
ATOM 15992 C CA . ALA A 1 1 ? -0.205 2.689 6.432 1.00 63.23 22 ALA A CA 14
ATOM 15993 C C . ALA A 1 1 ? -1.540 1.952 6.256 1.00 2.21 22 ALA A C 14
ATOM 15994 O O . ALA A 1 1 ? -1.694 0.816 6.711 1.00 65.24 22 ALA A O 14
ATOM 16003 N N . GLU A 1 2 ? -2.523 2.627 5.622 1.00 73.33 23 GLU A N 14
ATOM 16004 C CA . GLU A 1 2 ? -3.906 2.120 5.504 1.00 3.52 23 GLU A CA 14
ATOM 16005 C C . GLU A 1 2 ? -4.071 1.211 4.265 1.00 50.41 23 GLU A C 14
ATOM 16006 O O . GLU A 1 2 ? -3.659 1.561 3.157 1.00 0.04 23 GLU A O 14
ATOM 16018 N N . ILE A 1 3 ? -4.685 0.042 4.483 1.00 12.43 24 ILE A N 14
ATOM 16019 C CA . ILE A 1 3 ? -4.950 -0.956 3.435 1.00 61.32 24 ILE A CA 14
ATOM 16020 C C . ILE A 1 3 ? -6.150 -0.509 2.572 1.00 22.31 24 ILE A C 14
ATOM 16021 O O . ILE A 1 3 ? -7.288 -0.468 3.055 1.00 14.11 24 ILE A O 14
ATOM 16037 N N . MET A 1 4 ? -5.870 -0.124 1.316 1.00 25.40 25 MET A N 14
ATOM 16038 C CA . MET A 1 4 ? -6.900 0.150 0.287 1.00 10.32 25 MET A CA 14
ATOM 16039 C C . MET A 1 4 ? -6.456 -0.503 -1.019 1.00 74.45 25 MET A C 14
ATOM 16040 O O . MET A 1 4 ? -5.267 -0.598 -1.280 1.00 63.10 25 MET A O 14
ATOM 16054 N N . LYS A 1 5 ? -7.414 -0.952 -1.838 1.00 14.41 26 LYS A N 14
ATOM 16055 C CA . LYS A 1 5 ? -7.113 -1.518 -3.171 1.00 72.44 26 LYS A CA 14
ATOM 16056 C C . LYS A 1 5 ? -6.924 -0.378 -4.178 1.00 52.33 26 LYS A C 14
ATOM 16057 O O . LYS A 1 5 ? -7.287 0.762 -3.887 1.00 63.30 26 LYS A O 14
ATOM 16076 N N . LYS A 1 6 ? -6.360 -0.697 -5.360 1.00 20.14 27 LYS A N 14
ATOM 16077 C CA . LYS A 1 6 ? -6.176 0.287 -6.451 1.00 31.10 27 LYS A CA 14
ATOM 16078 C C . LYS A 1 6 ? -7.545 0.932 -6.816 1.00 20.41 27 LYS A C 14
ATOM 16079 O O . LYS A 1 6 ? -7.627 2.145 -7.002 1.00 62.40 27 LYS A O 14
ATOM 16098 N N . THR A 1 7 ? -8.598 0.088 -6.868 1.00 2.10 28 THR A N 14
ATOM 16099 C CA . THR A 1 7 ? -9.988 0.500 -7.162 1.00 31.33 28 THR A CA 14
ATOM 16100 C C . THR A 1 7 ? -10.458 1.691 -6.280 1.00 64.24 28 THR A C 14
ATOM 16101 O O . THR A 1 7 ? -10.980 2.697 -6.789 1.00 72.34 28 THR A O 14
ATOM 16112 N N . ASP A 1 8 ? -10.237 1.562 -4.965 1.00 3.43 29 ASP A N 14
ATOM 16113 C CA . ASP A 1 8 ? -10.687 2.542 -3.956 1.00 23.33 29 ASP A CA 14
ATOM 16114 C C . ASP A 1 8 ? -9.766 3.765 -3.952 1.00 52.32 29 ASP A C 14
ATOM 16115 O O . ASP A 1 8 ? -10.223 4.915 -3.954 1.00 54.02 29 ASP A O 14
ATOM 16124 N N . PHE A 1 9 ? -8.462 3.472 -3.974 1.00 71.22 30 PHE A N 14
ATOM 16125 C CA . PHE A 1 9 ? -7.386 4.467 -3.852 1.00 13.32 30 PHE A CA 14
ATOM 16126 C C . PHE A 1 9 ? -7.365 5.462 -5.032 1.00 3.22 30 PHE A C 14
ATOM 16127 O O . PHE A 1 9 ? -7.091 6.653 -4.839 1.00 0.43 30 PHE A O 14
ATOM 16144 N N . ASP A 1 10 ? -7.644 4.944 -6.239 1.00 44.14 31 ASP A N 14
ATOM 16145 C CA . ASP A 1 10 ? -7.535 5.688 -7.519 1.00 34.14 31 ASP A CA 14
ATOM 16146 C C . ASP A 1 10 ? -8.239 7.064 -7.452 1.00 12.45 31 ASP A C 14
ATOM 16147 O O . ASP A 1 10 ? -7.680 8.090 -7.869 1.00 53.31 31 ASP A O 14
ATOM 16156 N N . LYS A 1 11 ? -9.427 7.053 -6.827 1.00 20.22 32 LYS A N 14
ATOM 16157 C CA . LYS A 1 11 ? -10.310 8.229 -6.687 1.00 43.35 32 LYS A CA 14
ATOM 16158 C C . LYS A 1 11 ? -9.605 9.409 -5.971 1.00 50.22 32 LYS A C 14
ATOM 16159 O O . LYS A 1 11 ? -9.835 10.576 -6.307 1.00 53.02 32 LYS A O 14
ATOM 16178 N N . VAL A 1 12 ? -8.723 9.085 -5.001 1.00 75.30 33 VAL A N 14
ATOM 16179 C CA . VAL A 1 12 ? -7.997 10.085 -4.184 1.00 42.43 33 VAL A CA 14
ATOM 16180 C C . VAL A 1 12 ? -6.493 10.118 -4.527 1.00 60.30 33 VAL A C 14
ATOM 16181 O O . VAL A 1 12 ? -5.734 10.842 -3.868 1.00 5.53 33 VAL A O 14
ATOM 16194 N N . ALA A 1 13 ? -6.080 9.388 -5.598 1.00 63.22 34 ALA A N 14
ATOM 16195 C CA . ALA A 1 13 ? -4.640 9.217 -5.962 1.00 12.14 34 ALA A CA 14
ATOM 16196 C C . ALA A 1 13 ? -3.905 10.565 -6.200 1.00 24.14 34 ALA A C 14
ATOM 16197 O O . ALA A 1 13 ? -2.680 10.660 -6.033 1.00 60.22 34 ALA A O 14
ATOM 16204 N N . SER A 1 14 ? -4.691 11.596 -6.563 1.00 4.21 35 SER A N 14
ATOM 16205 C CA . SER A 1 14 ? -4.216 12.967 -6.822 1.00 54.34 35 SER A CA 14
ATOM 16206 C C . SER A 1 14 ? -3.474 13.580 -5.609 1.00 61.32 35 SER A C 14
ATOM 16207 O O . SER A 1 14 ? -2.605 14.444 -5.778 1.00 34.11 35 SER A O 14
ATOM 16215 N N . GLU A 1 15 ? -3.815 13.112 -4.392 1.00 53.44 36 GLU A N 14
ATOM 16216 C CA . GLU A 1 15 ? -3.212 13.606 -3.139 1.00 14.34 36 GLU A CA 14
ATOM 16217 C C . GLU A 1 15 ? -2.170 12.635 -2.578 1.00 73.01 36 GLU A C 14
ATOM 16218 O O . GLU A 1 15 ? -1.827 12.718 -1.389 1.00 72.32 36 GLU A O 14
ATOM 16230 N N . TYR A 1 16 ? -1.641 11.726 -3.421 1.00 21.52 37 TYR A N 14
ATOM 16231 C CA . TYR A 1 16 ? -0.627 10.747 -2.984 1.00 4.42 37 TYR A CA 14
ATOM 16232 C C . TYR A 1 16 ? 0.525 10.627 -3.994 1.00 41.03 37 TYR A C 14
ATOM 16233 O O . TYR A 1 16 ? 0.350 10.865 -5.196 1.00 22.31 37 TYR A O 14
ATOM 16251 N N . THR A 1 17 ? 1.703 10.248 -3.465 1.00 42.23 38 THR A N 14
ATOM 16252 C CA . THR A 1 17 ? 2.969 10.142 -4.204 1.00 43.23 38 THR A CA 14
ATOM 16253 C C . THR A 1 17 ? 3.535 8.716 -4.059 1.00 54.33 38 THR A C 14
ATOM 16254 O O . THR A 1 17 ? 3.786 8.263 -2.933 1.00 4.44 38 THR A O 14
ATOM 16265 N N . LYS A 1 18 ? 3.702 8.014 -5.194 1.00 11.30 39 LYS A N 14
ATOM 16266 C CA . LYS A 1 18 ? 4.231 6.642 -5.232 1.00 33.40 39 LYS A CA 14
ATOM 16267 C C . LYS A 1 18 ? 5.715 6.655 -4.853 1.00 62.11 39 LYS A C 14
ATOM 16268 O O . LYS A 1 18 ? 6.552 7.158 -5.614 1.00 3.44 39 LYS A O 14
ATOM 16287 N N . ILE A 1 19 ? 6.031 6.117 -3.665 1.00 54.42 40 ILE A N 14
ATOM 16288 C CA . ILE A 1 19 ? 7.409 6.090 -3.151 1.00 12.22 40 ILE A CA 14
ATOM 16289 C C . ILE A 1 19 ? 8.068 4.722 -3.425 1.00 42.30 40 ILE A C 14
ATOM 16290 O O . ILE A 1 19 ? 9.279 4.564 -3.224 1.00 72.24 40 ILE A O 14
ATOM 16306 N N . GLY A 1 20 ? 7.259 3.745 -3.894 1.00 4.34 41 GLY A N 14
ATOM 16307 C CA . GLY A 1 20 ? 7.762 2.420 -4.248 1.00 22.34 41 GLY A CA 14
ATOM 16308 C C . GLY A 1 20 ? 6.657 1.388 -4.393 1.00 52.21 41 GLY A C 14
ATOM 16309 O O . GLY A 1 20 ? 5.465 1.729 -4.384 1.00 22.40 41 GLY A O 14
ATOM 16313 N N . THR A 1 21 ? 7.064 0.128 -4.593 1.00 71.21 42 THR A N 14
ATOM 16314 C CA . THR A 1 21 ? 6.170 -1.042 -4.550 1.00 54.53 42 THR A CA 14
ATOM 16315 C C . THR A 1 21 ? 6.828 -2.117 -3.668 1.00 23.44 42 THR A C 14
ATOM 16316 O O . THR A 1 21 ? 8.051 -2.294 -3.708 1.00 11.31 42 THR A O 14
ATOM 16327 N N . ILE A 1 22 ? 6.018 -2.802 -2.850 1.00 1.44 43 ILE A N 14
ATOM 16328 C CA . ILE A 1 22 ? 6.464 -3.914 -1.988 1.00 23.32 43 ILE A CA 14
ATOM 16329 C C . ILE A 1 22 ? 5.735 -5.212 -2.390 1.00 31.11 43 ILE A C 14
ATOM 16330 O O . ILE A 1 22 ? 4.785 -5.177 -3.181 1.00 44.24 43 ILE A O 14
ATOM 16346 N N . SER A 1 23 ? 6.188 -6.345 -1.834 1.00 42.02 44 SER A N 14
ATOM 16347 C CA . SER A 1 23 ? 5.651 -7.683 -2.145 1.00 62.23 44 SER A CA 14
ATOM 16348 C C . SER A 1 23 ? 5.874 -8.632 -0.954 1.00 74.21 44 SER A C 14
ATOM 16349 O O . SER A 1 23 ? 6.895 -8.530 -0.265 1.00 74.21 44 SER A O 14
ATOM 16357 N N . THR A 1 24 ? 4.921 -9.548 -0.722 1.00 20.14 45 THR A N 14
ATOM 16358 C CA . THR A 1 24 ? 4.952 -10.465 0.425 1.00 12.32 45 THR A CA 14
ATOM 16359 C C . THR A 1 24 ? 5.930 -11.632 0.183 1.00 50.44 45 THR A C 14
ATOM 16360 O O . THR A 1 24 ? 5.825 -12.335 -0.833 1.00 73.03 45 THR A O 14
ATOM 16371 N N . THR A 1 25 ? 6.883 -11.815 1.119 1.00 61.33 46 THR A N 14
ATOM 16372 C CA . THR A 1 25 ? 7.871 -12.894 1.067 1.00 70.02 46 THR A CA 14
ATOM 16373 C C . THR A 1 25 ? 7.178 -14.245 1.310 1.00 23.03 46 THR A C 14
ATOM 16374 O O . THR A 1 25 ? 6.566 -14.465 2.366 1.00 43.15 46 THR A O 14
ATOM 16385 N N . GLY A 1 26 ? 7.255 -15.120 0.309 1.00 32.53 47 GLY A N 14
ATOM 16386 C CA . GLY A 1 26 ? 6.636 -16.436 0.373 1.00 32.35 47 GLY A CA 14
ATOM 16387 C C . GLY A 1 26 ? 5.167 -16.400 -0.034 1.00 31.45 47 GLY A C 14
ATOM 16388 O O . GLY A 1 26 ? 4.822 -15.800 -1.062 1.00 1.40 47 GLY A O 14
ATOM 16392 N N . GLU A 1 27 ? 4.298 -17.028 0.780 1.00 13.42 48 GLU A N 14
ATOM 16393 C CA . GLU A 1 27 ? 2.859 -17.124 0.503 1.00 15.33 48 GLU A CA 14
ATOM 16394 C C . GLU A 1 27 ? 2.082 -17.374 1.814 1.00 70.53 48 GLU A C 14
ATOM 16395 O O . GLU A 1 27 ? 2.427 -18.266 2.597 1.00 33.03 48 GLU A O 14
ATOM 16407 N N . MET A 1 28 ? 1.074 -16.524 2.070 1.00 33.11 49 MET A N 14
ATOM 16408 C CA . MET A 1 28 ? 0.080 -16.715 3.147 1.00 22.10 49 MET A CA 14
ATOM 16409 C C . MET A 1 28 ? -1.270 -16.132 2.705 1.00 5.42 49 MET A C 14
ATOM 16410 O O . MET A 1 28 ? -1.421 -15.658 1.564 1.00 63.32 49 MET A O 14
ATOM 16424 N N . SER A 1 29 ? -2.261 -16.229 3.600 1.00 74.43 50 SER A N 14
ATOM 16425 C CA . SER A 1 29 ? -3.595 -15.658 3.394 1.00 52.25 50 SER A CA 14
ATOM 16426 C C . SER A 1 29 ? -3.494 -14.121 3.243 1.00 44.25 50 SER A C 14
ATOM 16427 O O . SER A 1 29 ? -2.808 -13.495 4.047 1.00 23.12 50 SER A O 14
ATOM 16435 N N . PRO A 1 30 ? -4.140 -13.501 2.189 1.00 42.03 51 PRO A N 14
ATOM 16436 C CA . PRO A 1 30 ? -4.203 -12.020 2.001 1.00 42.00 51 PRO A CA 14
ATOM 16437 C C . PRO A 1 30 ? -4.519 -11.206 3.282 1.00 23.40 51 PRO A C 14
ATOM 16438 O O . PRO A 1 30 ? -4.080 -10.068 3.397 1.00 62.41 51 PRO A O 14
ATOM 16449 N N . LEU A 1 31 ? -5.270 -11.814 4.227 1.00 33.51 52 LEU A N 14
ATOM 16450 C CA . LEU A 1 31 ? -5.602 -11.198 5.532 1.00 21.51 52 LEU A CA 14
ATOM 16451 C C . LEU A 1 31 ? -4.312 -10.980 6.356 1.00 74.12 52 LEU A C 14
ATOM 16452 O O . LEU A 1 31 ? -4.071 -9.880 6.866 1.00 73.41 52 LEU A O 14
ATOM 16468 N N . ASP A 1 32 ? -3.469 -12.030 6.445 1.00 62.24 53 ASP A N 14
ATOM 16469 C CA . ASP A 1 32 ? -2.160 -11.955 7.140 1.00 1.10 53 ASP A CA 14
ATOM 16470 C C . ASP A 1 32 ? -1.169 -11.099 6.321 1.00 40.31 53 ASP A C 14
ATOM 16471 O O . ASP A 1 32 ? -0.352 -10.362 6.887 1.00 41.22 53 ASP A O 14
ATOM 16480 N N . ALA A 1 33 ? -1.287 -11.200 4.991 1.00 3.54 54 ALA A N 14
ATOM 16481 C CA . ALA A 1 33 ? -0.440 -10.475 4.029 1.00 25.31 54 ALA A CA 14
ATOM 16482 C C . ALA A 1 33 ? -0.593 -8.951 4.172 1.00 62.22 54 ALA A C 14
ATOM 16483 O O . ALA A 1 33 ? 0.383 -8.225 3.994 1.00 34.33 54 ALA A O 14
ATOM 16490 N N . ARG A 1 34 ? -1.823 -8.499 4.535 1.00 33.34 55 ARG A N 14
ATOM 16491 C CA . ARG A 1 34 ? -2.115 -7.077 4.844 1.00 55.44 55 ARG A CA 14
ATOM 16492 C C . ARG A 1 34 ? -1.125 -6.538 5.878 1.00 3.00 55 ARG A C 14
ATOM 16493 O O . ARG A 1 34 ? -0.525 -5.504 5.665 1.00 55.13 55 ARG A O 14
ATOM 16514 N N . GLU A 1 35 ? -0.930 -7.319 6.957 1.00 75.55 56 GLU A N 14
ATOM 16515 C CA . GLU A 1 35 ? -0.095 -6.942 8.115 1.00 31.15 56 GLU A CA 14
ATOM 16516 C C . GLU A 1 35 ? 1.388 -6.818 7.726 1.00 21.50 56 GLU A C 14
ATOM 16517 O O . GLU A 1 35 ? 2.096 -5.926 8.218 1.00 63.44 56 GLU A O 14
ATOM 16529 N N . ASP A 1 36 ? 1.839 -7.708 6.823 1.00 24.33 57 ASP A N 14
ATOM 16530 C CA . ASP A 1 36 ? 3.213 -7.688 6.290 1.00 21.34 57 ASP A CA 14
ATOM 16531 C C . ASP A 1 36 ? 3.436 -6.423 5.453 1.00 34.22 57 ASP A C 14
ATOM 16532 O O . ASP A 1 36 ? 4.440 -5.717 5.628 1.00 12.15 57 ASP A O 14
ATOM 16541 N N . LEU A 1 37 ? 2.456 -6.135 4.584 1.00 51.43 58 LEU A N 14
ATOM 16542 C CA . LEU A 1 37 ? 2.464 -4.951 3.717 1.00 15.21 58 LEU A CA 14
ATOM 16543 C C . LEU A 1 37 ? 2.387 -3.644 4.549 1.00 1.42 58 LEU A C 14
ATOM 16544 O O . LEU A 1 37 ? 3.019 -2.649 4.198 1.00 20.33 58 LEU A O 14
ATOM 16560 N N . ILE A 1 38 ? 1.625 -3.679 5.668 1.00 50.23 59 ILE A N 14
ATOM 16561 C CA . ILE A 1 38 ? 1.537 -2.559 6.635 1.00 33.13 59 ILE A CA 14
ATOM 16562 C C . ILE A 1 38 ? 2.902 -2.318 7.299 1.00 74.14 59 ILE A C 14
ATOM 16563 O O . ILE A 1 38 ? 3.331 -1.172 7.423 1.00 21.12 59 ILE A O 14
ATOM 16579 N N . LYS A 1 39 ? 3.570 -3.417 7.718 1.00 14.01 60 LYS A N 14
ATOM 16580 C CA . LYS A 1 39 ? 4.887 -3.354 8.388 1.00 44.24 60 LYS A CA 14
ATOM 16581 C C . LYS A 1 39 ? 5.940 -2.714 7.461 1.00 23.20 60 LYS A C 14
ATOM 16582 O O . LYS A 1 39 ? 6.643 -1.775 7.868 1.00 44.32 60 LYS A O 14
ATOM 16601 N N . LYS A 1 40 ? 6.015 -3.218 6.205 1.00 22.20 61 LYS A N 14
ATOM 16602 C CA . LYS A 1 40 ? 6.965 -2.711 5.190 1.00 50.11 61 LYS A CA 14
ATOM 16603 C C . LYS A 1 40 ? 6.688 -1.231 4.882 1.00 55.42 61 LYS A C 14
ATOM 16604 O O . LYS A 1 40 ? 7.595 -0.396 4.944 1.00 42.52 61 LYS A O 14
ATOM 16623 N N . ALA A 1 41 ? 5.407 -0.918 4.596 1.00 33.11 62 ALA A N 14
ATOM 16624 C CA . ALA A 1 41 ? 4.969 0.444 4.231 1.00 31.34 62 ALA A CA 14
ATOM 16625 C C . ALA A 1 41 ? 5.215 1.450 5.364 1.00 53.04 62 ALA A C 14
ATOM 16626 O O . ALA A 1 41 ? 5.591 2.582 5.111 1.00 65.32 62 ALA A O 14
ATOM 16633 N N . ASP A 1 42 ? 5.021 1.010 6.617 1.00 42.20 63 ASP A N 14
ATOM 16634 C CA . ASP A 1 42 ? 5.252 1.855 7.810 1.00 20.20 63 ASP A CA 14
ATOM 16635 C C . ASP A 1 42 ? 6.752 2.128 7.971 1.00 5.32 63 ASP A C 14
ATOM 16636 O O . ASP A 1 42 ? 7.162 3.256 8.263 1.00 74.20 63 ASP A O 14
ATOM 16645 N N . GLU A 1 43 ? 7.556 1.079 7.738 1.00 5.52 64 GLU A N 14
ATOM 16646 C CA . GLU A 1 43 ? 9.028 1.164 7.721 1.00 42.14 64 GLU A CA 14
ATOM 16647 C C . GLU A 1 43 ? 9.521 2.107 6.595 1.00 30.22 64 GLU A C 14
ATOM 16648 O O . GLU A 1 43 ? 10.573 2.740 6.721 1.00 23.43 64 GLU A O 14
ATOM 16660 N N . LYS A 1 44 ? 8.737 2.193 5.503 1.00 64.03 65 LYS A N 14
ATOM 16661 C CA . LYS A 1 44 ? 9.001 3.136 4.388 1.00 30.25 65 LYS A CA 14
ATOM 16662 C C . LYS A 1 44 ? 8.325 4.510 4.625 1.00 21.21 65 LYS A C 14
ATOM 16663 O O . LYS A 1 44 ? 8.560 5.447 3.860 1.00 40.44 65 LYS A O 14
ATOM 16682 N N . GLY A 1 45 ? 7.476 4.603 5.672 1.00 62.20 66 GLY A N 14
ATOM 16683 C CA . GLY A 1 45 ? 6.751 5.842 6.012 1.00 32.44 66 GLY A CA 14
ATOM 16684 C C . GLY A 1 45 ? 5.526 6.119 5.131 1.00 22.11 66 GLY A C 14
ATOM 16685 O O . GLY A 1 45 ? 4.930 7.193 5.222 1.00 54.13 66 GLY A O 14
ATOM 16689 N N . ALA A 1 46 ? 5.164 5.146 4.276 1.00 34.42 67 ALA A N 14
ATOM 16690 C CA . ALA A 1 46 ? 4.017 5.239 3.353 1.00 23.42 67 ALA A CA 14
ATOM 16691 C C . ALA A 1 46 ? 2.674 5.302 4.100 1.00 40.15 67 ALA A C 14
ATOM 16692 O O . ALA A 1 46 ? 2.399 4.462 4.960 1.00 60.23 67 ALA A O 14
ATOM 16699 N N . ASP A 1 47 ? 1.834 6.275 3.713 1.00 33.42 68 ASP A N 14
ATOM 16700 C CA . ASP A 1 47 ? 0.536 6.539 4.359 1.00 3.41 68 ASP A CA 14
ATOM 16701 C C . ASP A 1 47 ? -0.541 5.564 3.872 1.00 63.22 68 ASP A C 14
ATOM 16702 O O . ASP A 1 47 ? -1.462 5.241 4.624 1.00 24.15 68 ASP A O 14
ATOM 16711 N N . VAL A 1 48 ? -0.427 5.093 2.613 1.00 40.51 69 VAL A N 14
ATOM 16712 C CA . VAL A 1 48 ? -1.372 4.113 2.039 1.00 15.52 69 VAL A CA 14
ATOM 16713 C C . VAL A 1 48 ? -0.610 2.923 1.433 1.00 42.20 69 VAL A C 14
ATOM 16714 O O . VAL A 1 48 ? 0.413 3.098 0.751 1.00 51.11 69 VAL A O 14
ATOM 16727 N N . VAL A 1 49 ? -1.143 1.727 1.706 1.00 54.13 70 VAL A N 14
ATOM 16728 C CA . VAL A 1 49 ? -0.762 0.471 1.060 1.00 65.52 70 VAL A CA 14
ATOM 16729 C C . VAL A 1 49 ? -1.834 0.159 0.000 1.00 21.21 70 VAL A C 14
ATOM 16730 O O . VAL A 1 49 ? -2.990 -0.160 0.350 1.00 30.32 70 VAL A O 14
ATOM 16743 N N . VAL A 1 50 ? -1.458 0.286 -1.275 1.00 32.42 71 VAL A N 14
ATOM 16744 C CA . VAL A 1 50 ? -2.380 0.147 -2.414 1.00 31.13 71 VAL A CA 14
ATOM 16745 C C . VAL A 1 50 ? -2.264 -1.258 -3.002 1.00 24.34 71 VAL A C 14
ATOM 16746 O O . VAL A 1 50 ? -1.301 -1.554 -3.724 1.00 30.51 71 VAL A O 14
ATOM 16759 N N . LEU A 1 51 ? -3.239 -2.116 -2.658 1.00 12.22 72 LEU A N 14
ATOM 16760 C CA . LEU A 1 51 ? -3.315 -3.503 -3.122 1.00 54.33 72 LEU A CA 14
ATOM 16761 C C . LEU A 1 51 ? -3.535 -3.532 -4.646 1.00 54.21 72 LEU A C 14
ATOM 16762 O O . LEU A 1 51 ? -4.675 -3.466 -5.138 1.00 22.54 72 LEU A O 14
ATOM 16778 N N . THR A 1 52 ? -2.410 -3.532 -5.365 1.00 75.23 73 THR A N 14
ATOM 16779 C CA . THR A 1 52 ? -2.369 -3.603 -6.830 1.00 13.42 73 THR A CA 14
ATOM 16780 C C . THR A 1 52 ? -2.322 -5.072 -7.303 1.00 13.22 73 THR A C 14
ATOM 16781 O O . THR A 1 52 ? -2.424 -5.343 -8.505 1.00 74.01 73 THR A O 14
ATOM 16792 N N . SER A 1 53 ? -2.143 -6.005 -6.340 1.00 41.22 74 SER A N 14
ATOM 16793 C CA . SER A 1 53 ? -2.221 -7.459 -6.581 1.00 12.42 74 SER A CA 14
ATOM 16794 C C . SER A 1 53 ? -3.628 -7.862 -7.062 1.00 61.02 74 SER A C 14
ATOM 16795 O O . SER A 1 53 ? -4.634 -7.226 -6.690 1.00 63.33 74 SER A O 14
ATOM 16803 N N . GLY A 1 54 ? -3.679 -8.931 -7.882 1.00 2.41 75 GLY A N 14
ATOM 16804 C CA . GLY A 1 54 ? -4.946 -9.536 -8.312 1.00 14.52 75 GLY A CA 14
ATOM 16805 C C . GLY A 1 54 ? -5.793 -10.038 -7.148 1.00 64.52 75 GLY A C 14
ATOM 16806 O O . GLY A 1 54 ? -7.026 -10.113 -7.257 1.00 3.31 75 GLY A O 14
ATOM 16810 N N . GLN A 1 55 ? -5.103 -10.408 -6.040 1.00 54.11 76 GLN A N 14
ATOM 16811 C CA . GLN A 1 55 ? -5.726 -10.695 -4.723 1.00 23.12 76 GLN A CA 14
ATOM 16812 C C . GLN A 1 55 ? -6.712 -11.890 -4.825 1.00 62.14 76 GLN A C 14
ATOM 16813 O O . GLN A 1 55 ? -7.630 -12.042 -4.016 1.00 64.21 76 GLN A O 14
ATOM 16827 N N . THR A 1 56 ? -6.457 -12.776 -5.804 1.00 1.31 77 THR A N 14
ATOM 16828 C CA . THR A 1 56 ? -7.359 -13.894 -6.145 1.00 51.51 77 THR A CA 14
ATOM 16829 C C . THR A 1 56 ? -7.468 -14.932 -5.010 1.00 61.33 77 THR A C 14
ATOM 16830 O O . THR A 1 56 ? -8.444 -15.684 -4.953 1.00 22.30 77 THR A O 14
ATOM 16841 N N . GLU A 1 57 ? -6.436 -14.953 -4.138 1.00 1.32 78 GLU A N 14
ATOM 16842 C CA . GLU A 1 57 ? -6.340 -15.857 -2.983 1.00 15.55 78 GLU A CA 14
ATOM 16843 C C . GLU A 1 57 ? -6.360 -17.329 -3.451 1.00 64.11 78 GLU A C 14
ATOM 16844 O O . GLU A 1 57 ? -7.338 -18.065 -3.257 1.00 15.10 78 GLU A O 14
ATOM 16856 N N . ASN A 1 58 ? -5.272 -17.697 -4.134 1.00 33.13 79 ASN A N 14
ATOM 16857 C CA . ASN A 1 58 ? -5.054 -19.037 -4.697 1.00 43.25 79 ASN A CA 14
ATOM 16858 C C . ASN A 1 58 ? -3.581 -19.133 -5.102 1.00 35.05 79 ASN A C 14
ATOM 16859 O O . ASN A 1 58 ? -2.835 -19.985 -4.618 1.00 51.14 79 ASN A O 14
ATOM 16870 N N . LYS A 1 59 ? -3.174 -18.198 -5.979 1.00 64.14 80 LYS A N 14
ATOM 16871 C CA . LYS A 1 59 ? -1.776 -18.024 -6.411 1.00 52.34 80 LYS A CA 14
ATOM 16872 C C . LYS A 1 59 ? -1.494 -16.519 -6.540 1.00 74.44 80 LYS A C 14
ATOM 16873 O O . LYS A 1 59 ? -1.931 -15.882 -7.511 1.00 10.22 80 LYS A O 14
ATOM 16892 N N . ILE A 1 60 ? -0.817 -15.943 -5.533 1.00 10.44 81 ILE A N 14
ATOM 16893 C CA . ILE A 1 60 ? -0.440 -14.516 -5.510 1.00 21.15 81 ILE A CA 14
ATOM 16894 C C . ILE A 1 60 ? 1.001 -14.358 -4.992 1.00 64.40 81 ILE A C 14
ATOM 16895 O O . ILE A 1 60 ? 1.469 -15.152 -4.164 1.00 1.44 81 ILE A O 14
ATOM 16911 N N . HIS A 1 61 ? 1.699 -13.343 -5.520 1.00 51.24 82 HIS A N 14
ATOM 16912 C CA . HIS A 1 61 ? 3.007 -12.895 -4.998 1.00 3.41 82 HIS A CA 14
ATOM 16913 C C . HIS A 1 61 ? 2.788 -11.822 -3.908 1.00 33.13 82 HIS A C 14
ATOM 16914 O O . HIS A 1 61 ? 3.690 -11.545 -3.106 1.00 23.13 82 HIS A O 14
ATOM 16929 N N . GLY A 1 62 ? 1.584 -11.203 -3.939 1.00 72.20 83 GLY A N 14
ATOM 16930 C CA . GLY A 1 62 ? 1.137 -10.265 -2.906 1.00 62.21 83 GLY A CA 14
ATOM 16931 C C . GLY A 1 62 ? 1.828 -8.914 -2.996 1.00 21.43 83 GLY A C 14
ATOM 16932 O O . GLY A 1 62 ? 2.510 -8.497 -2.055 1.00 45.23 83 GLY A O 14
ATOM 16936 N N . THR A 1 63 ? 1.617 -8.208 -4.120 1.00 43.22 84 THR A N 14
ATOM 16937 C CA . THR A 1 63 ? 2.269 -6.912 -4.378 1.00 60.15 84 THR A CA 14
ATOM 16938 C C . THR A 1 63 ? 1.310 -5.755 -4.065 1.00 4.41 84 THR A C 14
ATOM 16939 O O . THR A 1 63 ? 0.096 -5.852 -4.294 1.00 3.25 84 THR A O 14
ATOM 16950 N N . ALA A 1 64 ? 1.873 -4.653 -3.556 1.00 3.25 85 ALA A N 14
ATOM 16951 C CA . ALA A 1 64 ? 1.118 -3.445 -3.216 1.00 34.13 85 ALA A CA 14
ATOM 16952 C C . ALA A 1 64 ? 2.001 -2.208 -3.413 1.00 31.52 85 ALA A C 14
ATOM 16953 O O . ALA A 1 64 ? 3.116 -2.152 -2.881 1.00 2.02 85 ALA A O 14
ATOM 16960 N N . ASP A 1 65 ? 1.507 -1.230 -4.182 1.00 24.01 86 ASP A N 14
ATOM 16961 C CA . ASP A 1 65 ? 2.209 0.048 -4.403 1.00 72.32 86 ASP A CA 14
ATOM 16962 C C . ASP A 1 65 ? 2.037 0.932 -3.171 1.00 31.32 86 ASP A C 14
ATOM 16963 O O . ASP A 1 65 ? 0.921 1.134 -2.709 1.00 35.52 86 ASP A O 14
ATOM 16972 N N . ILE A 1 66 ? 3.141 1.434 -2.626 1.00 32.03 87 ILE A N 14
ATOM 16973 C CA . ILE A 1 66 ? 3.109 2.249 -1.412 1.00 32.33 87 ILE A CA 14
ATOM 16974 C C . ILE A 1 66 ? 3.206 3.744 -1.761 1.00 2.41 87 ILE A C 14
ATOM 16975 O O . ILE A 1 66 ? 4.039 4.169 -2.589 1.00 5.05 87 ILE A O 14
ATOM 16991 N N . TYR A 1 67 ? 2.322 4.529 -1.130 1.00 53.00 88 TYR A N 14
ATOM 16992 C CA . TYR A 1 67 ? 2.154 5.960 -1.399 1.00 24.15 88 TYR A CA 14
ATOM 16993 C C . TYR A 1 67 ? 2.195 6.750 -0.099 1.00 31.14 88 TYR A C 14
ATOM 16994 O O . TYR A 1 67 ? 1.804 6.244 0.960 1.00 71.14 88 TYR A O 14
ATOM 17012 N N . LYS A 1 68 ? 2.638 8.002 -0.194 1.00 63.34 89 LYS A N 14
ATOM 17013 C CA . LYS A 1 68 ? 2.587 8.961 0.913 1.00 35.20 89 LYS A CA 14
ATOM 17014 C C . LYS A 1 68 ? 1.597 10.073 0.603 1.00 23.43 89 LYS A C 14
ATOM 17015 O O . LYS A 1 68 ? 1.465 10.488 -0.555 1.00 4.31 89 LYS A O 14
ATOM 17034 N N . LYS A 1 69 ? 0.918 10.552 1.653 1.00 72.43 90 LYS A N 14
ATOM 17035 C CA . LYS A 1 69 ? -0.071 11.626 1.547 1.00 52.01 90 LYS A CA 14
ATOM 17036 C C . LYS A 1 69 ? 0.690 12.946 1.348 1.00 32.32 90 LYS A C 14
ATOM 17037 O O . LYS A 1 69 ? 1.425 13.369 2.251 1.00 11.41 90 LYS A O 14
ATOM 17056 N N . LYS A 1 70 ? 0.518 13.553 0.166 1.00 2.21 91 LYS A N 14
ATOM 17057 C CA . LYS A 1 70 ? 1.120 14.841 -0.210 1.00 5.45 91 LYS A CA 14
ATOM 17058 C C . LYS A 1 70 ? 0.872 15.904 0.878 1.00 23.44 91 LYS A C 14
ATOM 17059 O O . LYS A 1 70 ? -0.247 16.401 1.025 1.00 61.32 91 LYS A O 14
ATOM 17078 N N . LEU A 1 71 ? 1.911 16.144 1.704 1.00 55.43 92 LEU A N 14
ATOM 17079 C CA . LEU A 1 71 ? 1.865 17.117 2.804 1.00 75.01 92 LEU A CA 14
ATOM 17080 C C . LEU A 1 71 ? 1.613 18.519 2.241 1.00 30.44 92 LEU A C 14
ATOM 17081 O O . LEU A 1 71 ? 2.402 19.018 1.428 1.00 61.03 92 LEU A O 14
ATOM 17097 N N . GLU A 1 72 ? 0.515 19.132 2.683 1.00 24.42 93 GLU A N 14
ATOM 17098 C CA . GLU A 1 72 ? 0.015 20.391 2.131 1.00 31.00 93 GLU A CA 14
ATOM 17099 C C . GLU A 1 72 ? -0.923 21.049 3.143 1.00 13.53 93 GLU A C 14
ATOM 17100 O O . GLU A 1 72 ? -1.564 20.356 3.948 1.00 64.20 93 GLU A O 14
ATOM 17112 N N . HIS A 1 73 ? -0.975 22.391 3.118 1.00 24.10 94 HIS A N 14
ATOM 17113 C CA . HIS A 1 73 ? -1.968 23.167 3.874 1.00 63.22 94 HIS A CA 14
ATOM 17114 C C . HIS A 1 73 ? -3.355 22.954 3.231 1.00 14.22 94 HIS A C 14
ATOM 17115 O O . HIS A 1 73 ? -3.830 23.774 2.442 1.00 54.41 94 HIS A O 14
ATOM 17130 N N . HIS A 1 74 ? -3.953 21.790 3.548 1.00 31.04 95 HIS A N 14
ATOM 17131 C CA . HIS A 1 74 ? -5.172 21.287 2.894 1.00 25.13 95 HIS A CA 14
ATOM 17132 C C . HIS A 1 74 ? -6.395 22.025 3.468 1.00 72.54 95 HIS A C 14
ATOM 17133 O O . HIS A 1 74 ? -7.257 22.514 2.732 1.00 72.20 95 HIS A O 14
ATOM 17148 N N . HIS A 1 75 ? -6.434 22.087 4.806 1.00 20.11 96 HIS A N 14
ATOM 17149 C CA . HIS A 1 75 ? -7.375 22.917 5.577 1.00 32.43 96 HIS A CA 14
ATOM 17150 C C . HIS A 1 75 ? -6.594 23.618 6.701 1.00 41.14 96 HIS A C 14
ATOM 17151 O O . HIS A 1 75 ? -5.819 22.970 7.412 1.00 21.10 96 HIS A O 14
ATOM 17166 N N . HIS A 1 76 ? -6.791 24.943 6.834 1.00 20.13 97 HIS A N 14
ATOM 17167 C CA . HIS A 1 76 ? -6.074 25.785 7.831 1.00 12.44 97 HIS A CA 14
ATOM 17168 C C . HIS A 1 76 ? -6.880 25.955 9.134 1.00 71.12 97 HIS A C 14
ATOM 17169 O O . HIS A 1 76 ? -6.316 26.282 10.182 1.00 41.21 97 HIS A O 14
ATOM 17184 N N . HIS A 1 77 ? -8.196 25.719 9.061 1.00 24.23 98 HIS A N 14
ATOM 17185 C CA . HIS A 1 77 ? -9.123 25.935 10.196 1.00 44.04 98 HIS A CA 14
ATOM 17186 C C . HIS A 1 77 ? -10.015 24.695 10.402 1.00 62.41 98 HIS A C 14
ATOM 17187 O O . HIS A 1 77 ? -11.038 24.764 11.086 1.00 2.33 98 HIS A O 14
ATOM 17202 N N . HIS A 1 78 ? -9.576 23.551 9.832 1.00 53.44 99 HIS A N 14
ATOM 17203 C CA . HIS A 1 78 ? -10.336 22.281 9.809 1.00 51.25 99 HIS A CA 14
ATOM 17204 C C . HIS A 1 78 ? -11.700 22.478 9.082 1.00 51.24 99 HIS A C 14
ATOM 17205 O O . HIS A 1 78 ? -12.756 22.594 9.742 1.00 14.55 99 HIS A O 14
ATOM 17221 N N . ALA A 1 1 ? 0.318 3.566 7.890 1.00 70.01 22 ALA A N 15
ATOM 17222 C CA . ALA A 1 1 ? 0.194 2.698 6.705 1.00 33.04 22 ALA A CA 15
ATOM 17223 C C . ALA A 1 1 ? -1.111 1.878 6.786 1.00 25.31 22 ALA A C 15
ATOM 17224 O O . ALA A 1 1 ? -1.196 0.914 7.549 1.00 32.31 22 ALA A O 15
ATOM 17233 N N . GLU A 1 2 ? -2.139 2.296 6.023 1.00 1.25 23 GLU A N 15
ATOM 17234 C CA . GLU A 1 2 ? -3.451 1.607 5.972 1.00 51.34 23 GLU A CA 15
ATOM 17235 C C . GLU A 1 2 ? -3.582 0.832 4.654 1.00 11.43 23 GLU A C 15
ATOM 17236 O O . GLU A 1 2 ? -3.013 1.234 3.644 1.00 4.22 23 GLU A O 15
ATOM 17248 N N . ILE A 1 3 ? -4.333 -0.272 4.664 1.00 24.31 24 ILE A N 15
ATOM 17249 C CA . ILE A 1 3 ? -4.606 -1.057 3.451 1.00 60.55 24 ILE A CA 15
ATOM 17250 C C . ILE A 1 3 ? -5.804 -0.456 2.704 1.00 42.42 24 ILE A C 15
ATOM 17251 O O . ILE A 1 3 ? -6.887 -0.292 3.280 1.00 3.25 24 ILE A O 15
ATOM 17267 N N . MET A 1 4 ? -5.580 -0.110 1.431 1.00 52.01 25 MET A N 15
ATOM 17268 C CA . MET A 1 4 ? -6.636 0.278 0.487 1.00 42.10 25 MET A CA 15
ATOM 17269 C C . MET A 1 4 ? -6.494 -0.572 -0.779 1.00 50.14 25 MET A C 15
ATOM 17270 O O . MET A 1 4 ? -5.371 -0.880 -1.213 1.00 12.23 25 MET A O 15
ATOM 17284 N N . LYS A 1 5 ? -7.636 -0.962 -1.355 1.00 30.10 26 LYS A N 15
ATOM 17285 C CA . LYS A 1 5 ? -7.691 -1.702 -2.627 1.00 34.32 26 LYS A CA 15
ATOM 17286 C C . LYS A 1 5 ? -7.415 -0.710 -3.782 1.00 72.42 26 LYS A C 15
ATOM 17287 O O . LYS A 1 5 ? -7.710 0.487 -3.649 1.00 55.44 26 LYS A O 15
ATOM 17306 N N . LYS A 1 6 ? -6.846 -1.228 -4.889 1.00 23.52 27 LYS A N 15
ATOM 17307 C CA . LYS A 1 6 ? -6.420 -0.432 -6.068 1.00 74.43 27 LYS A CA 15
ATOM 17308 C C . LYS A 1 6 ? -7.542 0.522 -6.570 1.00 73.13 27 LYS A C 15
ATOM 17309 O O . LYS A 1 6 ? -7.294 1.711 -6.807 1.00 32.53 27 LYS A O 15
ATOM 17328 N N . THR A 1 7 ? -8.780 -0.016 -6.661 1.00 24.22 28 THR A N 15
ATOM 17329 C CA . THR A 1 7 ? -9.954 0.713 -7.197 1.00 74.20 28 THR A CA 15
ATOM 17330 C C . THR A 1 7 ? -10.426 1.854 -6.260 1.00 34.01 28 THR A C 15
ATOM 17331 O O . THR A 1 7 ? -10.852 2.919 -6.735 1.00 11.15 28 THR A O 15
ATOM 17342 N N . ASP A 1 8 ? -10.337 1.620 -4.937 1.00 74.32 29 ASP A N 15
ATOM 17343 C CA . ASP A 1 8 ? -10.726 2.612 -3.906 1.00 41.11 29 ASP A CA 15
ATOM 17344 C C . ASP A 1 8 ? -9.708 3.741 -3.840 1.00 54.33 29 ASP A C 15
ATOM 17345 O O . ASP A 1 8 ? -10.073 4.915 -3.675 1.00 30.22 29 ASP A O 15
ATOM 17354 N N . PHE A 1 9 ? -8.429 3.360 -3.966 1.00 51.01 30 PHE A N 15
ATOM 17355 C CA . PHE A 1 9 ? -7.311 4.303 -3.943 1.00 70.43 30 PHE A CA 15
ATOM 17356 C C . PHE A 1 9 ? -7.315 5.203 -5.186 1.00 34.02 30 PHE A C 15
ATOM 17357 O O . PHE A 1 9 ? -7.047 6.402 -5.079 1.00 51.12 30 PHE A O 15
ATOM 17374 N N . ASP A 1 10 ? -7.600 4.596 -6.349 1.00 20.51 31 ASP A N 15
ATOM 17375 C CA . ASP A 1 10 ? -7.562 5.265 -7.669 1.00 25.23 31 ASP A CA 15
ATOM 17376 C C . ASP A 1 10 ? -8.305 6.629 -7.645 1.00 62.54 31 ASP A C 15
ATOM 17377 O O . ASP A 1 10 ? -7.782 7.653 -8.120 1.00 61.43 31 ASP A O 15
ATOM 17386 N N . LYS A 1 11 ? -9.470 6.626 -6.970 1.00 44.24 32 LYS A N 15
ATOM 17387 C CA . LYS A 1 11 ? -10.360 7.799 -6.826 1.00 14.34 32 LYS A CA 15
ATOM 17388 C C . LYS A 1 11 ? -9.643 9.005 -6.172 1.00 62.34 32 LYS A C 15
ATOM 17389 O O . LYS A 1 11 ? -9.882 10.157 -6.547 1.00 21.12 32 LYS A O 15
ATOM 17408 N N . VAL A 1 12 ? -8.754 8.715 -5.204 1.00 23.31 33 VAL A N 15
ATOM 17409 C CA . VAL A 1 12 ? -8.013 9.743 -4.438 1.00 63.32 33 VAL A CA 15
ATOM 17410 C C . VAL A 1 12 ? -6.508 9.747 -4.801 1.00 44.43 33 VAL A C 15
ATOM 17411 O O . VAL A 1 12 ? -5.714 10.394 -4.105 1.00 0.53 33 VAL A O 15
ATOM 17424 N N . ALA A 1 13 ? -6.133 9.079 -5.925 1.00 25.12 34 ALA A N 15
ATOM 17425 C CA . ALA A 1 13 ? -4.709 8.869 -6.307 1.00 52.02 34 ALA A CA 15
ATOM 17426 C C . ALA A 1 13 ? -3.880 10.178 -6.376 1.00 31.31 34 ALA A C 15
ATOM 17427 O O . ALA A 1 13 ? -2.716 10.204 -5.956 1.00 32.53 34 ALA A O 15
ATOM 17434 N N . SER A 1 14 ? -4.513 11.254 -6.878 1.00 75.34 35 SER A N 15
ATOM 17435 C CA . SER A 1 14 ? -3.862 12.567 -7.082 1.00 52.11 35 SER A CA 15
ATOM 17436 C C . SER A 1 14 ? -3.382 13.204 -5.758 1.00 71.12 35 SER A C 15
ATOM 17437 O O . SER A 1 14 ? -2.442 14.009 -5.758 1.00 52.22 35 SER A O 15
ATOM 17445 N N . GLU A 1 15 ? -4.011 12.810 -4.633 1.00 31.33 36 GLU A N 15
ATOM 17446 C CA . GLU A 1 15 ? -3.673 13.337 -3.299 1.00 72.33 36 GLU A CA 15
ATOM 17447 C C . GLU A 1 15 ? -2.402 12.667 -2.736 1.00 71.32 36 GLU A C 15
ATOM 17448 O O . GLU A 1 15 ? -1.887 13.091 -1.704 1.00 20.30 36 GLU A O 15
ATOM 17460 N N . TYR A 1 16 ? -1.913 11.602 -3.413 1.00 22.04 37 TYR A N 15
ATOM 17461 C CA . TYR A 1 16 ? -0.781 10.788 -2.930 1.00 1.20 37 TYR A CA 15
ATOM 17462 C C . TYR A 1 16 ? 0.328 10.718 -3.987 1.00 22.45 37 TYR A C 15
ATOM 17463 O O . TYR A 1 16 ? 0.090 10.971 -5.171 1.00 52.12 37 TYR A O 15
ATOM 17481 N N . THR A 1 17 ? 1.530 10.359 -3.534 1.00 73.12 38 THR A N 15
ATOM 17482 C CA . THR A 1 17 ? 2.746 10.289 -4.359 1.00 72.22 38 THR A CA 15
ATOM 17483 C C . THR A 1 17 ? 3.497 8.983 -4.038 1.00 62.11 38 THR A C 15
ATOM 17484 O O . THR A 1 17 ? 3.902 8.769 -2.892 1.00 15.12 38 THR A O 15
ATOM 17495 N N . LYS A 1 18 ? 3.656 8.106 -5.055 1.00 33.03 39 LYS A N 15
ATOM 17496 C CA . LYS A 1 18 ? 4.294 6.786 -4.893 1.00 32.23 39 LYS A CA 15
ATOM 17497 C C . LYS A 1 18 ? 5.773 6.945 -4.558 1.00 42.23 39 LYS A C 15
ATOM 17498 O O . LYS A 1 18 ? 6.505 7.660 -5.254 1.00 60.43 39 LYS A O 15
ATOM 17517 N N . ILE A 1 19 ? 6.198 6.288 -3.477 1.00 0.34 40 ILE A N 15
ATOM 17518 C CA . ILE A 1 19 ? 7.589 6.346 -3.002 1.00 72.25 40 ILE A CA 15
ATOM 17519 C C . ILE A 1 19 ? 8.300 4.991 -3.197 1.00 72.22 40 ILE A C 15
ATOM 17520 O O . ILE A 1 19 ? 9.490 4.864 -2.884 1.00 32.11 40 ILE A O 15
ATOM 17536 N N . GLY A 1 20 ? 7.558 3.993 -3.728 1.00 65.13 41 GLY A N 15
ATOM 17537 C CA . GLY A 1 20 ? 8.121 2.686 -4.095 1.00 44.42 41 GLY A CA 15
ATOM 17538 C C . GLY A 1 20 ? 7.048 1.609 -4.222 1.00 72.04 41 GLY A C 15
ATOM 17539 O O . GLY A 1 20 ? 5.843 1.907 -4.145 1.00 23.13 41 GLY A O 15
ATOM 17543 N N . THR A 1 21 ? 7.475 0.361 -4.445 1.00 11.13 42 THR A N 15
ATOM 17544 C CA . THR A 1 21 ? 6.597 -0.820 -4.331 1.00 53.13 42 THR A CA 15
ATOM 17545 C C . THR A 1 21 ? 7.174 -1.763 -3.261 1.00 1.25 42 THR A C 15
ATOM 17546 O O . THR A 1 21 ? 8.394 -1.957 -3.194 1.00 40.30 42 THR A O 15
ATOM 17557 N N . ILE A 1 22 ? 6.299 -2.327 -2.421 1.00 41.14 43 ILE A N 15
ATOM 17558 C CA . ILE A 1 22 ? 6.652 -3.412 -1.485 1.00 21.42 43 ILE A CA 15
ATOM 17559 C C . ILE A 1 22 ? 5.975 -4.713 -1.945 1.00 4.03 43 ILE A C 15
ATOM 17560 O O . ILE A 1 22 ? 5.094 -4.694 -2.818 1.00 44.21 43 ILE A O 15
ATOM 17576 N N . SER A 1 23 ? 6.393 -5.830 -1.351 1.00 12.13 44 SER A N 15
ATOM 17577 C CA . SER A 1 23 ? 5.928 -7.165 -1.732 1.00 63.20 44 SER A CA 15
ATOM 17578 C C . SER A 1 23 ? 6.218 -8.148 -0.594 1.00 33.12 44 SER A C 15
ATOM 17579 O O . SER A 1 23 ? 7.226 -8.008 0.099 1.00 15.43 44 SER A O 15
ATOM 17587 N N . THR A 1 24 ? 5.330 -9.128 -0.411 1.00 60.24 45 THR A N 15
ATOM 17588 C CA . THR A 1 24 ? 5.486 -10.187 0.594 1.00 60.21 45 THR A CA 15
ATOM 17589 C C . THR A 1 24 ? 6.585 -11.181 0.163 1.00 64.23 45 THR A C 15
ATOM 17590 O O . THR A 1 24 ? 6.742 -11.451 -1.035 1.00 55.03 45 THR A O 15
ATOM 17601 N N . THR A 1 25 ? 7.359 -11.704 1.133 1.00 45.21 46 THR A N 15
ATOM 17602 C CA . THR A 1 25 ? 8.370 -12.739 0.858 1.00 60.25 46 THR A CA 15
ATOM 17603 C C . THR A 1 25 ? 7.648 -14.084 0.623 1.00 54.41 46 THR A C 15
ATOM 17604 O O . THR A 1 25 ? 7.328 -14.805 1.576 1.00 43.25 46 THR A O 15
ATOM 17615 N N . GLY A 1 26 ? 7.339 -14.357 -0.657 1.00 33.21 47 GLY A N 15
ATOM 17616 C CA . GLY A 1 26 ? 6.545 -15.521 -1.055 1.00 22.21 47 GLY A CA 15
ATOM 17617 C C . GLY A 1 26 ? 5.054 -15.205 -1.131 1.00 61.21 47 GLY A C 15
ATOM 17618 O O . GLY A 1 26 ? 4.614 -14.119 -0.730 1.00 53.11 47 GLY A O 15
ATOM 17622 N N . GLU A 1 27 ? 4.280 -16.161 -1.660 1.00 24.42 48 GLU A N 15
ATOM 17623 C CA . GLU A 1 27 ? 2.814 -16.068 -1.745 1.00 55.54 48 GLU A CA 15
ATOM 17624 C C . GLU A 1 27 ? 2.205 -16.563 -0.425 1.00 5.53 48 GLU A C 15
ATOM 17625 O O . GLU A 1 27 ? 2.591 -17.630 0.081 1.00 4.43 48 GLU A O 15
ATOM 17637 N N . MET A 1 28 ? 1.252 -15.796 0.117 1.00 65.11 49 MET A N 15
ATOM 17638 C CA . MET A 1 28 ? 0.655 -16.059 1.436 1.00 24.12 49 MET A CA 15
ATOM 17639 C C . MET A 1 28 ? -0.849 -15.764 1.425 1.00 0.02 49 MET A C 15
ATOM 17640 O O . MET A 1 28 ? -1.395 -15.320 0.407 1.00 33.33 49 MET A O 15
ATOM 17654 N N . SER A 1 29 ? -1.499 -16.045 2.571 1.00 72.31 50 SER A N 15
ATOM 17655 C CA . SER A 1 29 ? -2.919 -15.741 2.806 1.00 55.11 50 SER A CA 15
ATOM 17656 C C . SER A 1 29 ? -3.150 -14.217 2.676 1.00 41.20 50 SER A C 15
ATOM 17657 O O . SER A 1 29 ? -2.397 -13.461 3.277 1.00 24.51 50 SER A O 15
ATOM 17665 N N . PRO A 1 30 ? -4.165 -13.746 1.869 1.00 4.05 51 PRO A N 15
ATOM 17666 C CA . PRO A 1 30 ? -4.336 -12.302 1.522 1.00 64.42 51 PRO A CA 15
ATOM 17667 C C . PRO A 1 30 ? -4.473 -11.371 2.748 1.00 13.52 51 PRO A C 15
ATOM 17668 O O . PRO A 1 30 ? -3.974 -10.245 2.725 1.00 4.20 51 PRO A O 15
ATOM 17679 N N . LEU A 1 31 ? -5.138 -11.851 3.806 1.00 42.40 52 LEU A N 15
ATOM 17680 C CA . LEU A 1 31 ? -5.329 -11.075 5.050 1.00 44.33 52 LEU A CA 15
ATOM 17681 C C . LEU A 1 31 ? -3.997 -10.962 5.824 1.00 25.10 52 LEU A C 15
ATOM 17682 O O . LEU A 1 31 ? -3.693 -9.912 6.400 1.00 5.42 52 LEU A O 15
ATOM 17698 N N . ASP A 1 32 ? -3.211 -12.055 5.802 1.00 13.40 53 ASP A N 15
ATOM 17699 C CA . ASP A 1 32 ? -1.854 -12.115 6.400 1.00 25.42 53 ASP A CA 15
ATOM 17700 C C . ASP A 1 32 ? -0.862 -11.240 5.602 1.00 43.41 53 ASP A C 15
ATOM 17701 O O . ASP A 1 32 ? 0.046 -10.617 6.176 1.00 51.52 53 ASP A O 15
ATOM 17710 N N . ALA A 1 33 ? -1.083 -11.190 4.275 1.00 41.31 54 ALA A N 15
ATOM 17711 C CA . ALA A 1 33 ? -0.292 -10.381 3.337 1.00 43.52 54 ALA A CA 15
ATOM 17712 C C . ALA A 1 33 ? -0.457 -8.893 3.656 1.00 64.54 54 ALA A C 15
ATOM 17713 O O . ALA A 1 33 ? 0.524 -8.169 3.741 1.00 0.32 54 ALA A O 15
ATOM 17720 N N . ARG A 1 34 ? -1.721 -8.488 3.885 1.00 53.21 55 ARG A N 15
ATOM 17721 C CA . ARG A 1 34 ? -2.090 -7.106 4.254 1.00 11.30 55 ARG A CA 15
ATOM 17722 C C . ARG A 1 34 ? -1.275 -6.591 5.462 1.00 62.40 55 ARG A C 15
ATOM 17723 O O . ARG A 1 34 ? -0.729 -5.494 5.415 1.00 43.52 55 ARG A O 15
ATOM 17744 N N . GLU A 1 35 ? -1.169 -7.429 6.506 1.00 43.34 56 GLU A N 15
ATOM 17745 C CA . GLU A 1 35 ? -0.441 -7.098 7.753 1.00 62.14 56 GLU A CA 15
ATOM 17746 C C . GLU A 1 35 ? 1.057 -6.876 7.471 1.00 30.11 56 GLU A C 15
ATOM 17747 O O . GLU A 1 35 ? 1.660 -5.886 7.921 1.00 11.53 56 GLU A O 15
ATOM 17759 N N . ASP A 1 36 ? 1.614 -7.791 6.663 1.00 33.55 57 ASP A N 15
ATOM 17760 C CA . ASP A 1 36 ? 3.021 -7.744 6.218 1.00 74.45 57 ASP A CA 15
ATOM 17761 C C . ASP A 1 36 ? 3.314 -6.441 5.457 1.00 21.50 57 ASP A C 15
ATOM 17762 O O . ASP A 1 36 ? 4.362 -5.809 5.650 1.00 74.14 57 ASP A O 15
ATOM 17771 N N . LEU A 1 37 ? 2.344 -6.057 4.617 1.00 44.32 58 LEU A N 15
ATOM 17772 C CA . LEU A 1 37 ? 2.407 -4.858 3.781 1.00 33.42 58 LEU A CA 15
ATOM 17773 C C . LEU A 1 37 ? 2.258 -3.566 4.622 1.00 41.24 58 LEU A C 15
ATOM 17774 O O . LEU A 1 37 ? 2.870 -2.548 4.295 1.00 40.42 58 LEU A O 15
ATOM 17790 N N . ILE A 1 38 ? 1.463 -3.619 5.716 1.00 4.55 59 ILE A N 15
ATOM 17791 C CA . ILE A 1 38 ? 1.358 -2.494 6.685 1.00 32.21 59 ILE A CA 15
ATOM 17792 C C . ILE A 1 38 ? 2.723 -2.251 7.351 1.00 72.01 59 ILE A C 15
ATOM 17793 O O . ILE A 1 38 ? 3.206 -1.112 7.394 1.00 64.23 59 ILE A O 15
ATOM 17809 N N . LYS A 1 39 ? 3.342 -3.350 7.827 1.00 31.04 60 LYS A N 15
ATOM 17810 C CA . LYS A 1 39 ? 4.646 -3.306 8.517 1.00 61.22 60 LYS A CA 15
ATOM 17811 C C . LYS A 1 39 ? 5.753 -2.743 7.596 1.00 73.42 60 LYS A C 15
ATOM 17812 O O . LYS A 1 39 ? 6.458 -1.791 7.966 1.00 31.12 60 LYS A O 15
ATOM 17831 N N . LYS A 1 40 ? 5.851 -3.316 6.378 1.00 15.35 61 LYS A N 15
ATOM 17832 C CA . LYS A 1 40 ? 6.831 -2.887 5.358 1.00 70.11 61 LYS A CA 15
ATOM 17833 C C . LYS A 1 40 ? 6.652 -1.405 4.998 1.00 61.41 61 LYS A C 15
ATOM 17834 O O . LYS A 1 40 ? 7.616 -0.632 5.052 1.00 34.24 61 LYS A O 15
ATOM 17853 N N . ALA A 1 41 ? 5.404 -1.011 4.690 1.00 42.23 62 ALA A N 15
ATOM 17854 C CA . ALA A 1 41 ? 5.071 0.379 4.321 1.00 24.04 62 ALA A CA 15
ATOM 17855 C C . ALA A 1 41 ? 5.310 1.358 5.483 1.00 14.23 62 ALA A C 15
ATOM 17856 O O . ALA A 1 41 ? 5.607 2.522 5.245 1.00 2.22 62 ALA A O 15
ATOM 17863 N N . ASP A 1 42 ? 5.185 0.880 6.734 1.00 25.25 63 ASP A N 15
ATOM 17864 C CA . ASP A 1 42 ? 5.474 1.702 7.923 1.00 24.00 63 ASP A CA 15
ATOM 17865 C C . ASP A 1 42 ? 6.980 1.994 8.011 1.00 13.05 63 ASP A C 15
ATOM 17866 O O . ASP A 1 42 ? 7.377 3.145 8.226 1.00 3.44 63 ASP A O 15
ATOM 17875 N N . GLU A 1 43 ? 7.810 0.947 7.801 1.00 44.05 64 GLU A N 15
ATOM 17876 C CA . GLU A 1 43 ? 9.281 1.106 7.654 1.00 73.01 64 GLU A CA 15
ATOM 17877 C C . GLU A 1 43 ? 9.627 2.069 6.497 1.00 34.14 64 GLU A C 15
ATOM 17878 O O . GLU A 1 43 ? 10.599 2.832 6.579 1.00 72.34 64 GLU A O 15
ATOM 17890 N N . LYS A 1 44 ? 8.818 2.019 5.429 1.00 72.01 65 LYS A N 15
ATOM 17891 C CA . LYS A 1 44 ? 8.981 2.890 4.246 1.00 42.14 65 LYS A CA 15
ATOM 17892 C C . LYS A 1 44 ? 8.363 4.298 4.448 1.00 30.21 65 LYS A C 15
ATOM 17893 O O . LYS A 1 44 ? 8.541 5.169 3.590 1.00 20.40 65 LYS A O 15
ATOM 17912 N N . GLY A 1 45 ? 7.626 4.502 5.569 1.00 31.01 66 GLY A N 15
ATOM 17913 C CA . GLY A 1 45 ? 7.021 5.810 5.897 1.00 34.41 66 GLY A CA 15
ATOM 17914 C C . GLY A 1 45 ? 5.891 6.237 4.947 1.00 71.44 66 GLY A C 15
ATOM 17915 O O . GLY A 1 45 ? 5.712 7.431 4.671 1.00 52.32 66 GLY A O 15
ATOM 17919 N N . ALA A 1 46 ? 5.132 5.247 4.459 1.00 1.30 67 ALA A N 15
ATOM 17920 C CA . ALA A 1 46 ? 4.009 5.447 3.525 1.00 0.24 67 ALA A CA 15
ATOM 17921 C C . ALA A 1 46 ? 2.675 5.508 4.278 1.00 50.42 67 ALA A C 15
ATOM 17922 O O . ALA A 1 46 ? 2.491 4.824 5.294 1.00 4.45 67 ALA A O 15
ATOM 17929 N N . ASP A 1 47 ? 1.745 6.313 3.747 1.00 74.15 68 ASP A N 15
ATOM 17930 C CA . ASP A 1 47 ? 0.425 6.550 4.357 1.00 33.31 68 ASP A CA 15
ATOM 17931 C C . ASP A 1 47 ? -0.594 5.509 3.888 1.00 35.04 68 ASP A C 15
ATOM 17932 O O . ASP A 1 47 ? -1.366 4.978 4.700 1.00 61.54 68 ASP A O 15
ATOM 17941 N N . VAL A 1 48 ? -0.596 5.211 2.574 1.00 70.20 69 VAL A N 15
ATOM 17942 C CA . VAL A 1 48 ? -1.490 4.191 1.986 1.00 73.33 69 VAL A CA 15
ATOM 17943 C C . VAL A 1 48 ? -0.666 3.048 1.369 1.00 15.20 69 VAL A C 15
ATOM 17944 O O . VAL A 1 48 ? 0.390 3.270 0.757 1.00 12.32 69 VAL A O 15
ATOM 17957 N N . VAL A 1 49 ? -1.184 1.829 1.566 1.00 14.30 70 VAL A N 15
ATOM 17958 C CA . VAL A 1 49 ? -0.663 0.588 0.999 1.00 12.51 70 VAL A CA 15
ATOM 17959 C C . VAL A 1 49 ? -1.706 0.099 -0.024 1.00 35.44 70 VAL A C 15
ATOM 17960 O O . VAL A 1 49 ? -2.793 -0.352 0.358 1.00 11.42 70 VAL A O 15
ATOM 17973 N N . VAL A 1 50 ? -1.372 0.214 -1.305 1.00 71.02 71 VAL A N 15
ATOM 17974 C CA . VAL A 1 50 ? -2.318 0.012 -2.416 1.00 53.13 71 VAL A CA 15
ATOM 17975 C C . VAL A 1 50 ? -2.163 -1.401 -2.977 1.00 61.23 71 VAL A C 15
ATOM 17976 O O . VAL A 1 50 ? -1.172 -1.679 -3.658 1.00 13.44 71 VAL A O 15
ATOM 17989 N N . LEU A 1 51 ? -3.142 -2.277 -2.674 1.00 75.42 72 LEU A N 15
ATOM 17990 C CA . LEU A 1 51 ? -3.140 -3.684 -3.126 1.00 11.14 72 LEU A CA 15
ATOM 17991 C C . LEU A 1 51 ? -3.060 -3.770 -4.662 1.00 31.52 72 LEU A C 15
ATOM 17992 O O . LEU A 1 51 ? -4.063 -3.601 -5.364 1.00 45.42 72 LEU A O 15
ATOM 18008 N N . THR A 1 52 ? -1.833 -3.988 -5.156 1.00 14.51 73 THR A N 15
ATOM 18009 C CA . THR A 1 52 ? -1.538 -4.115 -6.581 1.00 60.41 73 THR A CA 15
ATOM 18010 C C . THR A 1 52 ? -1.947 -5.509 -7.066 1.00 41.30 73 THR A C 15
ATOM 18011 O O . THR A 1 52 ? -2.617 -5.657 -8.088 1.00 32.51 73 THR A O 15
ATOM 18022 N N . SER A 1 53 ? -1.529 -6.523 -6.281 1.00 2.22 74 SER A N 15
ATOM 18023 C CA . SER A 1 53 ? -1.899 -7.933 -6.499 1.00 31.21 74 SER A CA 15
ATOM 18024 C C . SER A 1 53 ? -3.369 -8.179 -6.101 1.00 40.41 74 SER A C 15
ATOM 18025 O O . SER A 1 53 ? -3.939 -9.227 -6.422 1.00 70.22 74 SER A O 15
ATOM 18033 N N . GLY A 1 54 ? -3.953 -7.207 -5.374 1.00 65.34 75 GLY A N 15
ATOM 18034 C CA . GLY A 1 54 ? -5.318 -7.305 -4.885 1.00 12.13 75 GLY A CA 15
ATOM 18035 C C . GLY A 1 54 ? -5.403 -8.117 -3.609 1.00 64.32 75 GLY A C 15
ATOM 18036 O O . GLY A 1 54 ? -4.529 -8.004 -2.737 1.00 10.43 75 GLY A O 15
ATOM 18040 N N . GLN A 1 55 ? -6.445 -8.942 -3.520 1.00 65.12 76 GLN A N 15
ATOM 18041 C CA . GLN A 1 55 ? -6.730 -9.778 -2.352 1.00 24.03 76 GLN A CA 15
ATOM 18042 C C . GLN A 1 55 ? -7.615 -10.966 -2.775 1.00 21.42 76 GLN A C 15
ATOM 18043 O O . GLN A 1 55 ? -7.956 -11.093 -3.964 1.00 35.13 76 GLN A O 15
ATOM 18057 N N . THR A 1 56 ? -7.977 -11.815 -1.784 1.00 33.52 77 THR A N 15
ATOM 18058 C CA . THR A 1 56 ? -8.730 -13.079 -1.971 1.00 74.31 77 THR A CA 15
ATOM 18059 C C . THR A 1 56 ? -7.852 -14.147 -2.672 1.00 62.50 77 THR A C 15
ATOM 18060 O O . THR A 1 56 ? -7.135 -13.836 -3.622 1.00 3.52 77 THR A O 15
ATOM 18071 N N . GLU A 1 57 ? -7.891 -15.406 -2.168 1.00 54.24 78 GLU A N 15
ATOM 18072 C CA . GLU A 1 57 ? -7.080 -16.516 -2.711 1.00 75.42 78 GLU A CA 15
ATOM 18073 C C . GLU A 1 57 ? -7.572 -16.909 -4.120 1.00 45.13 78 GLU A C 15
ATOM 18074 O O . GLU A 1 57 ? -8.442 -17.774 -4.283 1.00 71.42 78 GLU A O 15
ATOM 18086 N N . ASN A 1 58 ? -7.037 -16.200 -5.119 1.00 51.44 79 ASN A N 15
ATOM 18087 C CA . ASN A 1 58 ? -7.303 -16.432 -6.548 1.00 43.12 79 ASN A CA 15
ATOM 18088 C C . ASN A 1 58 ? -5.963 -16.361 -7.302 1.00 71.23 79 ASN A C 15
ATOM 18089 O O . ASN A 1 58 ? -5.887 -15.880 -8.443 1.00 32.10 79 ASN A O 15
ATOM 18100 N N . LYS A 1 59 ? -4.919 -16.891 -6.617 1.00 54.42 80 LYS A N 15
ATOM 18101 C CA . LYS A 1 59 ? -3.510 -16.862 -7.051 1.00 30.00 80 LYS A CA 15
ATOM 18102 C C . LYS A 1 59 ? -2.945 -15.428 -6.914 1.00 53.34 80 LYS A C 15
ATOM 18103 O O . LYS A 1 59 ? -2.499 -14.804 -7.889 1.00 42.43 80 LYS A O 15
ATOM 18122 N N . ILE A 1 60 ? -3.024 -14.897 -5.673 1.00 3.14 81 ILE A N 15
ATOM 18123 C CA . ILE A 1 60 ? -2.404 -13.610 -5.297 1.00 4.41 81 ILE A CA 15
ATOM 18124 C C . ILE A 1 60 ? -1.020 -13.861 -4.667 1.00 22.31 81 ILE A C 15
ATOM 18125 O O . ILE A 1 60 ? -0.746 -14.955 -4.147 1.00 14.15 81 ILE A O 15
ATOM 18141 N N . HIS A 1 61 ? -0.149 -12.848 -4.740 1.00 63.24 82 HIS A N 15
ATOM 18142 C CA . HIS A 1 61 ? 1.179 -12.879 -4.112 1.00 31.01 82 HIS A CA 15
ATOM 18143 C C . HIS A 1 61 ? 1.124 -12.117 -2.779 1.00 54.43 82 HIS A C 15
ATOM 18144 O O . HIS A 1 61 ? 1.386 -12.683 -1.709 1.00 72.21 82 HIS A O 15
ATOM 18159 N N . GLY A 1 62 ? 0.746 -10.834 -2.878 1.00 52.12 83 GLY A N 15
ATOM 18160 C CA . GLY A 1 62 ? 0.804 -9.896 -1.757 1.00 3.44 83 GLY A CA 15
ATOM 18161 C C . GLY A 1 62 ? 1.758 -8.749 -2.067 1.00 62.53 83 GLY A C 15
ATOM 18162 O O . GLY A 1 62 ? 2.621 -8.410 -1.270 1.00 12.11 83 GLY A O 15
ATOM 18166 N N . THR A 1 63 ? 1.608 -8.171 -3.261 1.00 71.25 84 THR A N 15
ATOM 18167 C CA . THR A 1 63 ? 2.400 -7.017 -3.723 1.00 44.24 84 THR A CA 15
ATOM 18168 C C . THR A 1 63 ? 1.531 -5.749 -3.637 1.00 20.21 84 THR A C 15
ATOM 18169 O O . THR A 1 63 ? 0.338 -5.799 -3.967 1.00 12.33 84 THR A O 15
ATOM 18180 N N . ALA A 1 64 ? 2.124 -4.625 -3.198 1.00 24.53 85 ALA A N 15
ATOM 18181 C CA . ALA A 1 64 ? 1.385 -3.369 -2.983 1.00 35.31 85 ALA A CA 15
ATOM 18182 C C . ALA A 1 64 ? 2.252 -2.135 -3.278 1.00 34.12 85 ALA A C 15
ATOM 18183 O O . ALA A 1 64 ? 3.415 -2.071 -2.879 1.00 72.03 85 ALA A O 15
ATOM 18190 N N . ASP A 1 65 ? 1.655 -1.157 -3.979 1.00 13.34 86 ASP A N 15
ATOM 18191 C CA . ASP A 1 65 ? 2.281 0.145 -4.263 1.00 32.23 86 ASP A CA 15
ATOM 18192 C C . ASP A 1 65 ? 2.187 1.023 -3.011 1.00 43.03 86 ASP A C 15
ATOM 18193 O O . ASP A 1 65 ? 1.093 1.180 -2.468 1.00 12.42 86 ASP A O 15
ATOM 18202 N N . ILE A 1 66 ? 3.303 1.604 -2.542 1.00 44.21 87 ILE A N 15
ATOM 18203 C CA . ILE A 1 66 ? 3.266 2.463 -1.339 1.00 71.34 87 ILE A CA 15
ATOM 18204 C C . ILE A 1 66 ? 3.216 3.946 -1.737 1.00 75.53 87 ILE A C 15
ATOM 18205 O O . ILE A 1 66 ? 3.994 4.417 -2.591 1.00 22.22 87 ILE A O 15
ATOM 18221 N N . TYR A 1 67 ? 2.300 4.678 -1.086 1.00 34.41 88 TYR A N 15
ATOM 18222 C CA . TYR A 1 67 ? 1.998 6.075 -1.404 1.00 2.44 88 TYR A CA 15
ATOM 18223 C C . TYR A 1 67 ? 2.066 6.940 -0.147 1.00 73.20 88 TYR A C 15
ATOM 18224 O O . TYR A 1 67 ? 1.559 6.571 0.920 1.00 43.43 88 TYR A O 15
ATOM 18242 N N . LYS A 1 68 ? 2.682 8.103 -0.332 1.00 41.42 89 LYS A N 15
ATOM 18243 C CA . LYS A 1 68 ? 2.938 9.102 0.698 1.00 73.13 89 LYS A CA 15
ATOM 18244 C C . LYS A 1 68 ? 2.095 10.339 0.334 1.00 15.54 89 LYS A C 15
ATOM 18245 O O . LYS A 1 68 ? 2.218 10.852 -0.787 1.00 71.02 89 LYS A O 15
ATOM 18264 N N . LYS A 1 69 ? 1.238 10.796 1.259 1.00 52.43 90 LYS A N 15
ATOM 18265 C CA . LYS A 1 69 ? 0.234 11.832 0.961 1.00 73.12 90 LYS A CA 15
ATOM 18266 C C . LYS A 1 69 ? 0.883 13.218 0.775 1.00 52.32 90 LYS A C 15
ATOM 18267 O O . LYS A 1 69 ? 1.720 13.635 1.590 1.00 72.24 90 LYS A O 15
ATOM 18286 N N . LYS A 1 70 ? 0.497 13.899 -0.317 1.00 23.25 91 LYS A N 15
ATOM 18287 C CA . LYS A 1 70 ? 0.886 15.287 -0.586 1.00 43.13 91 LYS A CA 15
ATOM 18288 C C . LYS A 1 70 ? 0.295 16.233 0.480 1.00 54.45 91 LYS A C 15
ATOM 18289 O O . LYS A 1 70 ? -0.862 16.072 0.894 1.00 1.31 91 LYS A O 15
ATOM 18308 N N . LEU A 1 71 ? 1.100 17.217 0.914 1.00 50.12 92 LEU A N 15
ATOM 18309 C CA . LEU A 1 71 ? 0.665 18.264 1.854 1.00 22.34 92 LEU A CA 15
ATOM 18310 C C . LEU A 1 71 ? 0.739 19.633 1.158 1.00 14.21 92 LEU A C 15
ATOM 18311 O O . LEU A 1 71 ? 1.743 20.345 1.291 1.00 11.25 92 LEU A O 15
ATOM 18327 N N . GLU A 1 72 ? -0.316 19.940 0.371 1.00 63.12 93 GLU A N 15
ATOM 18328 C CA . GLU A 1 72 ? -0.440 21.178 -0.435 1.00 23.13 93 GLU A CA 15
ATOM 18329 C C . GLU A 1 72 ? 0.799 21.400 -1.333 1.00 65.31 93 GLU A C 15
ATOM 18330 O O . GLU A 1 72 ? 1.749 22.115 -0.966 1.00 23.55 93 GLU A O 15
ATOM 18342 N N . HIS A 1 73 ? 0.810 20.711 -2.485 1.00 53.30 94 HIS A N 15
ATOM 18343 C CA . HIS A 1 73 ? 1.866 20.869 -3.486 1.00 0.21 94 HIS A CA 15
ATOM 18344 C C . HIS A 1 73 ? 1.606 22.153 -4.279 1.00 70.21 94 HIS A C 15
ATOM 18345 O O . HIS A 1 73 ? 0.656 22.226 -5.060 1.00 12.22 94 HIS A O 15
ATOM 18360 N N . HIS A 1 74 ? 2.431 23.174 -4.024 1.00 0.12 95 HIS A N 15
ATOM 18361 C CA . HIS A 1 74 ? 2.399 24.428 -4.784 1.00 60.42 95 HIS A CA 15
ATOM 18362 C C . HIS A 1 74 ? 2.986 24.200 -6.186 1.00 2.20 95 HIS A C 15
ATOM 18363 O O . HIS A 1 74 ? 3.820 23.299 -6.378 1.00 61.34 95 HIS A O 15
ATOM 18378 N N . HIS A 1 75 ? 2.535 25.019 -7.151 1.00 72.41 96 HIS A N 15
ATOM 18379 C CA . HIS A 1 75 ? 2.929 24.890 -8.569 1.00 2.15 96 HIS A CA 15
ATOM 18380 C C . HIS A 1 75 ? 4.453 25.053 -8.745 1.00 74.13 96 HIS A C 15
ATOM 18381 O O . HIS A 1 75 ? 5.053 24.372 -9.584 1.00 13.10 96 HIS A O 15
ATOM 18396 N N . HIS A 1 76 ? 5.044 25.975 -7.942 1.00 20.32 97 HIS A N 15
ATOM 18397 C CA . HIS A 1 76 ? 6.504 26.213 -7.878 1.00 54.03 97 HIS A CA 15
ATOM 18398 C C . HIS A 1 76 ? 7.059 26.593 -9.274 1.00 11.42 97 HIS A C 15
ATOM 18399 O O . HIS A 1 76 ? 7.661 25.767 -9.974 1.00 65.43 97 HIS A O 15
ATOM 18414 N N . HIS A 1 77 ? 6.773 27.839 -9.694 1.00 2.52 98 HIS A N 15
ATOM 18415 C CA . HIS A 1 77 ? 7.146 28.360 -11.027 1.00 12.11 98 HIS A CA 15
ATOM 18416 C C . HIS A 1 77 ? 7.612 29.823 -10.913 1.00 12.22 98 HIS A C 15
ATOM 18417 O O . HIS A 1 77 ? 6.788 30.747 -10.909 1.00 72.14 98 HIS A O 15
ATOM 18432 N N . HIS A 1 78 ? 8.945 29.984 -10.771 1.00 10.35 99 HIS A N 15
ATOM 18433 C CA . HIS A 1 78 ? 9.642 31.284 -10.680 1.00 3.21 99 HIS A CA 15
ATOM 18434 C C . HIS A 1 78 ? 9.166 32.082 -9.428 1.00 44.11 99 HIS A C 15
ATOM 18435 O O . HIS A 1 78 ? 9.655 31.789 -8.315 1.00 55.43 99 HIS A O 15
ATOM 18451 N N . ALA A 1 1 ? 0.225 3.345 7.394 1.00 45.41 22 ALA A N 16
ATOM 18452 C CA . ALA A 1 1 ? 0.212 2.539 6.151 1.00 52.22 22 ALA A CA 16
ATOM 18453 C C . ALA A 1 1 ? -1.090 1.718 6.064 1.00 21.03 22 ALA A C 16
ATOM 18454 O O . ALA A 1 1 ? -1.131 0.552 6.474 1.00 42.31 22 ALA A O 16
ATOM 18463 N N . GLU A 1 2 ? -2.167 2.357 5.567 1.00 11.14 23 GLU A N 16
ATOM 18464 C CA . GLU A 1 2 ? -3.505 1.736 5.475 1.00 24.15 23 GLU A CA 16
ATOM 18465 C C . GLU A 1 2 ? -3.643 0.959 4.156 1.00 51.24 23 GLU A C 16
ATOM 18466 O O . GLU A 1 2 ? -3.262 1.455 3.094 1.00 54.11 23 GLU A O 16
ATOM 18478 N N . ILE A 1 3 ? -4.179 -0.262 4.233 1.00 62.22 24 ILE A N 16
ATOM 18479 C CA . ILE A 1 3 ? -4.413 -1.099 3.050 1.00 25.03 24 ILE A CA 16
ATOM 18480 C C . ILE A 1 3 ? -5.683 -0.637 2.316 1.00 31.12 24 ILE A C 16
ATOM 18481 O O . ILE A 1 3 ? -6.774 -0.622 2.901 1.00 54.11 24 ILE A O 16
ATOM 18497 N N . MET A 1 4 ? -5.519 -0.234 1.052 1.00 21.42 25 MET A N 16
ATOM 18498 C CA . MET A 1 4 ? -6.631 -0.023 0.110 1.00 14.31 25 MET A CA 16
ATOM 18499 C C . MET A 1 4 ? -6.288 -0.728 -1.209 1.00 24.23 25 MET A C 16
ATOM 18500 O O . MET A 1 4 ? -5.111 -0.821 -1.589 1.00 12.35 25 MET A O 16
ATOM 18514 N N . LYS A 1 5 ? -7.307 -1.267 -1.884 1.00 32.43 26 LYS A N 16
ATOM 18515 C CA . LYS A 1 5 ? -7.144 -1.870 -3.217 1.00 4.02 26 LYS A CA 16
ATOM 18516 C C . LYS A 1 5 ? -7.133 -0.757 -4.278 1.00 53.13 26 LYS A C 16
ATOM 18517 O O . LYS A 1 5 ? -7.584 0.360 -4.001 1.00 64.44 26 LYS A O 16
ATOM 18536 N N . LYS A 1 6 ? -6.610 -1.075 -5.481 1.00 0.02 27 LYS A N 16
ATOM 18537 C CA . LYS A 1 6 ? -6.233 -0.074 -6.511 1.00 63.54 27 LYS A CA 16
ATOM 18538 C C . LYS A 1 6 ? -7.422 0.848 -6.886 1.00 22.52 27 LYS A C 16
ATOM 18539 O O . LYS A 1 6 ? -7.264 2.072 -6.938 1.00 11.41 27 LYS A O 16
ATOM 18558 N N . THR A 1 7 ? -8.602 0.246 -7.116 1.00 62.43 28 THR A N 16
ATOM 18559 C CA . THR A 1 7 ? -9.821 0.983 -7.514 1.00 54.33 28 THR A CA 16
ATOM 18560 C C . THR A 1 7 ? -10.322 1.923 -6.393 1.00 34.22 28 THR A C 16
ATOM 18561 O O . THR A 1 7 ? -10.832 3.012 -6.674 1.00 63.45 28 THR A O 16
ATOM 18572 N N . ASP A 1 8 ? -10.148 1.492 -5.130 1.00 74.02 29 ASP A N 16
ATOM 18573 C CA . ASP A 1 8 ? -10.539 2.276 -3.941 1.00 51.20 29 ASP A CA 16
ATOM 18574 C C . ASP A 1 8 ? -9.629 3.496 -3.795 1.00 72.22 29 ASP A C 16
ATOM 18575 O O . ASP A 1 8 ? -10.092 4.619 -3.582 1.00 52.13 29 ASP A O 16
ATOM 18584 N N . PHE A 1 9 ? -8.325 3.237 -3.943 1.00 70.41 30 PHE A N 16
ATOM 18585 C CA . PHE A 1 9 ? -7.282 4.241 -3.804 1.00 13.42 30 PHE A CA 16
ATOM 18586 C C . PHE A 1 9 ? -7.353 5.286 -4.932 1.00 52.34 30 PHE A C 16
ATOM 18587 O O . PHE A 1 9 ? -7.113 6.465 -4.684 1.00 63.41 30 PHE A O 16
ATOM 18604 N N . ASP A 1 10 ? -7.672 4.824 -6.157 1.00 73.53 31 ASP A N 16
ATOM 18605 C CA . ASP A 1 10 ? -7.631 5.645 -7.389 1.00 2.43 31 ASP A CA 16
ATOM 18606 C C . ASP A 1 10 ? -8.454 6.944 -7.225 1.00 61.02 31 ASP A C 16
ATOM 18607 O O . ASP A 1 10 ? -8.032 8.024 -7.655 1.00 23.33 31 ASP A O 16
ATOM 18616 N N . LYS A 1 11 ? -9.588 6.802 -6.517 1.00 2.31 32 LYS A N 16
ATOM 18617 C CA . LYS A 1 11 ? -10.550 7.887 -6.222 1.00 20.33 32 LYS A CA 16
ATOM 18618 C C . LYS A 1 11 ? -9.876 9.092 -5.515 1.00 4.20 32 LYS A C 16
ATOM 18619 O O . LYS A 1 11 ? -10.274 10.244 -5.709 1.00 52.33 32 LYS A O 16
ATOM 18638 N N . VAL A 1 12 ? -8.837 8.800 -4.715 1.00 11.35 33 VAL A N 16
ATOM 18639 C CA . VAL A 1 12 ? -8.059 9.805 -3.951 1.00 73.14 33 VAL A CA 16
ATOM 18640 C C . VAL A 1 12 ? -6.561 9.783 -4.337 1.00 61.22 33 VAL A C 16
ATOM 18641 O O . VAL A 1 12 ? -5.742 10.366 -3.627 1.00 52.52 33 VAL A O 16
ATOM 18654 N N . ALA A 1 13 ? -6.222 9.165 -5.495 1.00 31.25 34 ALA A N 16
ATOM 18655 C CA . ALA A 1 13 ? -4.816 8.968 -5.936 1.00 53.41 34 ALA A CA 16
ATOM 18656 C C . ALA A 1 13 ? -4.040 10.294 -6.058 1.00 2.32 34 ALA A C 16
ATOM 18657 O O . ALA A 1 13 ? -2.864 10.370 -5.677 1.00 53.24 34 ALA A O 16
ATOM 18664 N N . SER A 1 14 ? -4.735 11.347 -6.536 1.00 50.12 35 SER A N 16
ATOM 18665 C CA . SER A 1 14 ? -4.147 12.691 -6.752 1.00 73.44 35 SER A CA 16
ATOM 18666 C C . SER A 1 14 ? -3.802 13.411 -5.420 1.00 73.30 35 SER A C 16
ATOM 18667 O O . SER A 1 14 ? -3.233 14.503 -5.438 1.00 31.31 35 SER A O 16
ATOM 18675 N N . GLU A 1 15 ? -4.178 12.801 -4.276 1.00 11.11 36 GLU A N 16
ATOM 18676 C CA . GLU A 1 15 ? -3.861 13.314 -2.928 1.00 52.21 36 GLU A CA 16
ATOM 18677 C C . GLU A 1 15 ? -2.619 12.610 -2.346 1.00 64.23 36 GLU A C 16
ATOM 18678 O O . GLU A 1 15 ? -2.225 12.890 -1.205 1.00 70.13 36 GLU A O 16
ATOM 18690 N N . TYR A 1 16 ? -2.010 11.683 -3.124 1.00 53.21 37 TYR A N 16
ATOM 18691 C CA . TYR A 1 16 ? -0.859 10.861 -2.671 1.00 32.12 37 TYR A CA 16
ATOM 18692 C C . TYR A 1 16 ? 0.258 10.820 -3.736 1.00 23.33 37 TYR A C 16
ATOM 18693 O O . TYR A 1 16 ? 0.071 11.293 -4.863 1.00 3.35 37 TYR A O 16
ATOM 18711 N N . THR A 1 17 ? 1.422 10.244 -3.362 1.00 4.22 38 THR A N 16
ATOM 18712 C CA . THR A 1 17 ? 2.622 10.189 -4.222 1.00 12.34 38 THR A CA 16
ATOM 18713 C C . THR A 1 17 ? 3.259 8.779 -4.167 1.00 1.44 38 THR A C 16
ATOM 18714 O O . THR A 1 17 ? 3.433 8.207 -3.082 1.00 13.50 38 THR A O 16
ATOM 18725 N N . LYS A 1 18 ? 3.573 8.219 -5.355 1.00 53.22 39 LYS A N 16
ATOM 18726 C CA . LYS A 1 18 ? 4.090 6.842 -5.512 1.00 61.54 39 LYS A CA 16
ATOM 18727 C C . LYS A 1 18 ? 5.577 6.816 -5.118 1.00 64.45 39 LYS A C 16
ATOM 18728 O O . LYS A 1 18 ? 6.419 7.345 -5.851 1.00 2.21 39 LYS A O 16
ATOM 18747 N N . ILE A 1 19 ? 5.890 6.221 -3.951 1.00 33.02 40 ILE A N 16
ATOM 18748 C CA . ILE A 1 19 ? 7.268 6.215 -3.397 1.00 62.53 40 ILE A CA 16
ATOM 18749 C C . ILE A 1 19 ? 8.001 4.884 -3.703 1.00 51.42 40 ILE A C 16
ATOM 18750 O O . ILE A 1 19 ? 9.217 4.785 -3.507 1.00 74.11 40 ILE A O 16
ATOM 18766 N N . GLY A 1 20 ? 7.252 3.863 -4.172 1.00 65.20 41 GLY A N 16
ATOM 18767 C CA . GLY A 1 20 ? 7.837 2.560 -4.537 1.00 62.52 41 GLY A CA 16
ATOM 18768 C C . GLY A 1 20 ? 6.790 1.460 -4.622 1.00 62.11 41 GLY A C 16
ATOM 18769 O O . GLY A 1 20 ? 5.592 1.744 -4.520 1.00 62.20 41 GLY A O 16
ATOM 18773 N N . THR A 1 21 ? 7.231 0.212 -4.840 1.00 72.23 42 THR A N 16
ATOM 18774 C CA . THR A 1 21 ? 6.366 -0.982 -4.763 1.00 73.01 42 THR A CA 16
ATOM 18775 C C . THR A 1 21 ? 7.043 -2.034 -3.867 1.00 2.32 42 THR A C 16
ATOM 18776 O O . THR A 1 21 ? 8.253 -2.264 -3.989 1.00 32.24 42 THR A O 16
ATOM 18787 N N . ILE A 1 22 ? 6.273 -2.653 -2.952 1.00 72.21 43 ILE A N 16
ATOM 18788 C CA . ILE A 1 22 ? 6.772 -3.748 -2.089 1.00 13.33 43 ILE A CA 16
ATOM 18789 C C . ILE A 1 22 ? 5.967 -5.034 -2.334 1.00 12.21 43 ILE A C 16
ATOM 18790 O O . ILE A 1 22 ? 4.876 -5.001 -2.909 1.00 10.35 43 ILE A O 16
ATOM 18806 N N . SER A 1 23 ? 6.542 -6.159 -1.903 1.00 65.12 44 SER A N 16
ATOM 18807 C CA . SER A 1 23 ? 5.903 -7.482 -1.963 1.00 30.40 44 SER A CA 16
ATOM 18808 C C . SER A 1 23 ? 6.148 -8.226 -0.642 1.00 41.43 44 SER A C 16
ATOM 18809 O O . SER A 1 23 ? 7.135 -7.951 0.057 1.00 13.11 44 SER A O 16
ATOM 18817 N N . THR A 1 24 ? 5.241 -9.158 -0.302 1.00 52.20 45 THR A N 16
ATOM 18818 C CA . THR A 1 24 ? 5.403 -10.050 0.860 1.00 11.34 45 THR A CA 16
ATOM 18819 C C . THR A 1 24 ? 6.410 -11.175 0.528 1.00 25.33 45 THR A C 16
ATOM 18820 O O . THR A 1 24 ? 6.783 -11.346 -0.640 1.00 53.23 45 THR A O 16
ATOM 18831 N N . THR A 1 25 ? 6.843 -11.919 1.569 1.00 44.31 46 THR A N 16
ATOM 18832 C CA . THR A 1 25 ? 7.861 -13.001 1.463 1.00 51.54 46 THR A CA 16
ATOM 18833 C C . THR A 1 25 ? 7.557 -14.023 0.335 1.00 22.42 46 THR A C 16
ATOM 18834 O O . THR A 1 25 ? 8.476 -14.518 -0.334 1.00 62.43 46 THR A O 16
ATOM 18845 N N . GLY A 1 26 ? 6.269 -14.320 0.143 1.00 2.03 47 GLY A N 16
ATOM 18846 C CA . GLY A 1 26 ? 5.809 -15.172 -0.952 1.00 40.44 47 GLY A CA 16
ATOM 18847 C C . GLY A 1 26 ? 4.313 -15.026 -1.151 1.00 63.53 47 GLY A C 16
ATOM 18848 O O . GLY A 1 26 ? 3.761 -13.953 -0.871 1.00 10.15 47 GLY A O 16
ATOM 18852 N N . GLU A 1 27 ? 3.647 -16.086 -1.641 1.00 12.34 48 GLU A N 16
ATOM 18853 C CA . GLU A 1 27 ? 2.178 -16.116 -1.751 1.00 20.20 48 GLU A CA 16
ATOM 18854 C C . GLU A 1 27 ? 1.555 -16.343 -0.362 1.00 32.23 48 GLU A C 16
ATOM 18855 O O . GLU A 1 27 ? 1.421 -17.484 0.112 1.00 54.20 48 GLU A O 16
ATOM 18867 N N . MET A 1 28 ? 1.235 -15.224 0.304 1.00 33.45 49 MET A N 16
ATOM 18868 C CA . MET A 1 28 ? 0.700 -15.210 1.678 1.00 12.22 49 MET A CA 16
ATOM 18869 C C . MET A 1 28 ? -0.839 -15.191 1.65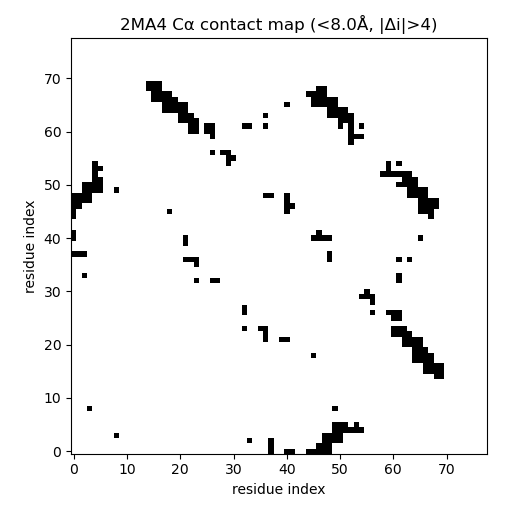5 1.00 35.11 49 MET A C 16
ATOM 18870 O O . MET A 1 28 ? -1.456 -14.948 0.611 1.00 11.24 49 MET A O 16
ATOM 18884 N N . SER A 1 29 ? -1.437 -15.461 2.831 1.00 22.41 50 SER A N 16
ATOM 18885 C CA . SER A 1 29 ? -2.898 -15.432 3.038 1.00 70.32 50 SER A CA 16
ATOM 18886 C C . SER A 1 29 ? -3.413 -13.971 2.918 1.00 71.32 50 SER A C 16
ATOM 18887 O O . SER A 1 29 ? -2.631 -13.059 3.158 1.00 64.02 50 SER A O 16
ATOM 18895 N N . PRO A 1 30 ? -4.722 -13.716 2.575 1.00 10.22 51 PRO A N 16
ATOM 18896 C CA . PRO A 1 30 ? -5.184 -12.369 2.126 1.00 22.13 51 PRO A CA 16
ATOM 18897 C C . PRO A 1 30 ? -5.000 -11.256 3.195 1.00 10.01 51 PRO A C 16
ATOM 18898 O O . PRO A 1 30 ? -4.315 -10.256 2.943 1.00 45.41 51 PRO A O 16
ATOM 18909 N N . LEU A 1 31 ? -5.577 -11.470 4.393 1.00 13.23 52 LEU A N 16
ATOM 18910 C CA . LEU A 1 31 ? -5.560 -10.490 5.506 1.00 71.30 52 LEU A CA 16
ATOM 18911 C C . LEU A 1 31 ? -4.145 -10.464 6.150 1.00 72.31 52 LEU A C 16
ATOM 18912 O O . LEU A 1 31 ? -3.654 -9.412 6.573 1.00 33.14 52 LEU A O 16
ATOM 18928 N N . ASP A 1 32 ? -3.506 -11.640 6.165 1.00 53.22 53 ASP A N 16
ATOM 18929 C CA . ASP A 1 32 ? -2.150 -11.857 6.710 1.00 63.34 53 ASP A CA 16
ATOM 18930 C C . ASP A 1 32 ? -1.085 -11.089 5.891 1.00 73.00 53 ASP A C 16
ATOM 18931 O O . ASP A 1 32 ? -0.143 -10.519 6.455 1.00 63.23 53 ASP A O 16
ATOM 18940 N N . ALA A 1 33 ? -1.274 -11.073 4.557 1.00 32.33 54 ALA A N 16
ATOM 18941 C CA . ALA A 1 33 ? -0.398 -10.357 3.612 1.00 34.01 54 ALA A CA 16
ATOM 18942 C C . ALA A 1 33 ? -0.533 -8.853 3.829 1.00 31.10 54 ALA A C 16
ATOM 18943 O O . ALA A 1 33 ? 0.460 -8.132 3.816 1.00 3.15 54 ALA A O 16
ATOM 18950 N N . ARG A 1 34 ? -1.792 -8.410 4.047 1.00 35.13 55 ARG A N 16
ATOM 18951 C CA . ARG A 1 34 ? -2.128 -7.004 4.325 1.00 51.22 55 ARG A CA 16
ATOM 18952 C C . ARG A 1 34 ? -1.331 -6.467 5.525 1.00 54.15 55 ARG A C 16
ATOM 18953 O O . ARG A 1 34 ? -0.736 -5.409 5.426 1.00 24.04 55 ARG A O 16
ATOM 18974 N N . GLU A 1 35 ? -1.313 -7.235 6.626 1.00 12.05 56 GLU A N 16
ATOM 18975 C CA . GLU A 1 35 ? -0.609 -6.868 7.879 1.00 3.54 56 GLU A CA 16
ATOM 18976 C C . GLU A 1 35 ? 0.918 -6.744 7.666 1.00 31.42 56 GLU A C 16
ATOM 18977 O O . GLU A 1 35 ? 1.563 -5.819 8.202 1.00 23.52 56 GLU A O 16
ATOM 18989 N N . ASP A 1 36 ? 1.471 -7.677 6.869 1.00 42.42 57 ASP A N 16
ATOM 18990 C CA . ASP A 1 36 ? 2.902 -7.690 6.506 1.00 30.20 57 ASP A CA 16
ATOM 18991 C C . ASP A 1 36 ? 3.254 -6.408 5.718 1.00 64.14 57 ASP A C 16
ATOM 18992 O O . ASP A 1 36 ? 4.263 -5.738 5.998 1.00 73.41 57 ASP A O 16
ATOM 19001 N N . LEU A 1 37 ? 2.352 -6.057 4.782 1.00 70.05 58 LEU A N 16
ATOM 19002 C CA . LEU A 1 37 ? 2.458 -4.847 3.955 1.00 72.51 58 LEU A CA 16
ATOM 19003 C C . LEU A 1 37 ? 2.251 -3.569 4.796 1.00 51.34 58 LEU A C 16
ATOM 19004 O O . LEU A 1 37 ? 2.871 -2.558 4.502 1.00 21.32 58 LEU A O 16
ATOM 19020 N N . ILE A 1 38 ? 1.394 -3.630 5.849 1.00 72.42 59 ILE A N 16
ATOM 19021 C CA . ILE A 1 38 ? 1.167 -2.490 6.770 1.00 72.25 59 ILE A CA 16
ATOM 19022 C C . ILE A 1 38 ? 2.483 -2.148 7.465 1.00 24.35 59 ILE A C 16
ATOM 19023 O O . ILE A 1 38 ? 2.936 -1.002 7.407 1.00 55.34 59 ILE A O 16
ATOM 19039 N N . LYS A 1 39 ? 3.103 -3.178 8.077 1.00 12.50 60 LYS A N 16
ATOM 19040 C CA . LYS A 1 39 ? 4.312 -2.989 8.886 1.00 52.24 60 LYS A CA 16
ATOM 19041 C C . LYS A 1 39 ? 5.491 -2.525 8.018 1.00 74.53 60 LYS A C 16
ATOM 19042 O O . LYS A 1 39 ? 6.114 -1.509 8.328 1.00 11.22 60 LYS A O 16
ATOM 19061 N N . LYS A 1 40 ? 5.748 -3.249 6.908 1.00 73.43 61 LYS A N 16
ATOM 19062 C CA . LYS A 1 40 ? 6.885 -2.952 6.009 1.00 55.31 61 LYS A CA 16
ATOM 19063 C C . LYS A 1 40 ? 6.732 -1.587 5.320 1.00 34.51 61 LYS A C 16
ATOM 19064 O O . LYS A 1 40 ? 7.709 -0.839 5.226 1.00 4.53 61 LYS A O 16
ATOM 19083 N N . ALA A 1 41 ? 5.506 -1.244 4.876 1.00 65.31 62 ALA A N 16
ATOM 19084 C CA . ALA A 1 41 ? 5.235 0.077 4.274 1.00 73.34 62 ALA A CA 16
ATOM 19085 C C . ALA A 1 41 ? 5.356 1.193 5.314 1.00 22.54 62 ALA A C 16
ATOM 19086 O O . ALA A 1 41 ? 5.766 2.297 4.976 1.00 74.12 62 ALA A O 16
ATOM 19093 N N . ASP A 1 42 ? 4.998 0.896 6.574 1.00 55.24 63 ASP A N 16
ATOM 19094 C CA . ASP A 1 42 ? 5.178 1.846 7.692 1.00 62.41 63 ASP A CA 16
ATOM 19095 C C . ASP A 1 42 ? 6.680 2.112 7.909 1.00 12.12 63 ASP A C 16
ATOM 19096 O O . ASP A 1 42 ? 7.081 3.256 8.146 1.00 74.10 63 ASP A O 16
ATOM 19105 N N . GLU A 1 43 ? 7.508 1.047 7.769 1.00 71.25 64 GLU A N 16
ATOM 19106 C CA . GLU A 1 43 ? 8.989 1.162 7.798 1.00 65.04 64 GLU A CA 16
ATOM 19107 C C . GLU A 1 43 ? 9.487 2.041 6.633 1.00 75.53 64 GLU A C 16
ATOM 19108 O O . GLU A 1 43 ? 10.453 2.798 6.783 1.00 61.12 64 GLU A O 16
ATOM 19120 N N . LYS A 1 44 ? 8.816 1.925 5.461 1.00 32.24 65 LYS A N 16
ATOM 19121 C CA . LYS A 1 44 ? 9.087 2.795 4.289 1.00 35.34 65 LYS A CA 16
ATOM 19122 C C . LYS A 1 44 ? 8.577 4.237 4.533 1.00 61.45 65 LYS A C 16
ATOM 19123 O O . LYS A 1 44 ? 8.974 5.156 3.821 1.00 54.21 65 LYS A O 16
ATOM 19142 N N . GLY A 1 45 ? 7.697 4.423 5.541 1.00 32.52 66 GLY A N 16
ATOM 19143 C CA . GLY A 1 45 ? 7.090 5.731 5.837 1.00 43.10 66 GLY A CA 16
ATOM 19144 C C . GLY A 1 45 ? 5.852 6.029 4.994 1.00 33.41 66 GLY A C 16
ATOM 19145 O O . GLY A 1 45 ? 5.362 7.161 4.997 1.00 44.05 66 GLY A O 16
ATOM 19149 N N . ALA A 1 46 ? 5.362 5.011 4.264 1.00 42.14 67 ALA A N 16
ATOM 19150 C CA . ALA A 1 46 ? 4.160 5.106 3.423 1.00 63.51 67 ALA A CA 16
ATOM 19151 C C . ALA A 1 46 ? 2.901 5.310 4.276 1.00 4.31 67 ALA A C 16
ATOM 19152 O O . ALA A 1 46 ? 2.736 4.663 5.319 1.00 64.04 67 ALA A O 16
ATOM 19159 N N . ASP A 1 47 ? 2.023 6.211 3.821 1.00 73.43 68 ASP A N 16
ATOM 19160 C CA . ASP A 1 47 ? 0.742 6.497 4.492 1.00 21.13 68 ASP A CA 16
ATOM 19161 C C . ASP A 1 47 ? -0.342 5.523 3.995 1.00 61.04 68 ASP A C 16
ATOM 19162 O O . ASP A 1 47 ? -1.260 5.171 4.743 1.00 12.34 68 ASP A O 16
ATOM 19171 N N . VAL A 1 48 ? -0.223 5.079 2.722 1.00 71.14 69 VAL A N 16
ATOM 19172 C CA . VAL A 1 48 ? -1.158 4.102 2.099 1.00 51.40 69 VAL A CA 16
ATOM 19173 C C . VAL A 1 48 ? -0.366 2.976 1.389 1.00 61.53 69 VAL A C 16
ATOM 19174 O O . VAL A 1 48 ? 0.739 3.200 0.891 1.00 53.23 69 VAL A O 16
ATOM 19187 N N . VAL A 1 49 ? -0.948 1.762 1.389 1.00 34.20 70 VAL A N 16
ATOM 19188 C CA . VAL A 1 49 ? -0.450 0.588 0.651 1.00 12.13 70 VAL A CA 16
ATOM 19189 C C . VAL A 1 49 ? -1.556 0.175 -0.347 1.00 51.42 70 VAL A C 16
ATOM 19190 O O . VAL A 1 49 ? -2.706 -0.024 0.065 1.00 62.41 70 VAL A O 16
ATOM 19203 N N . VAL A 1 50 ? -1.215 0.053 -1.642 1.00 44.30 71 VAL A N 16
ATOM 19204 C CA . VAL A 1 50 ? -2.207 -0.070 -2.740 1.00 54.52 71 VAL A CA 16
ATOM 19205 C C . VAL A 1 50 ? -2.083 -1.431 -3.440 1.00 4.41 71 VAL A C 16
ATOM 19206 O O . VAL A 1 50 ? -1.158 -1.631 -4.236 1.00 43.01 71 VAL A O 16
ATOM 19219 N N . LEU A 1 51 ? -3.019 -2.356 -3.131 1.00 64.44 72 LEU A N 16
ATOM 19220 C CA . LEU A 1 51 ? -2.992 -3.744 -3.648 1.00 71.14 72 LEU A CA 16
ATOM 19221 C C . LEU A 1 51 ? -3.138 -3.771 -5.190 1.00 33.13 72 LEU A C 16
ATOM 19222 O O . LEU A 1 51 ? -4.251 -3.664 -5.728 1.00 21.52 72 LEU A O 16
ATOM 19238 N N . THR A 1 52 ? -1.987 -3.885 -5.883 1.00 1.12 73 THR A N 16
ATOM 19239 C CA . THR A 1 52 ? -1.915 -3.878 -7.358 1.00 33.51 73 THR A CA 16
ATOM 19240 C C . THR A 1 52 ? -2.147 -5.290 -7.934 1.00 42.43 73 THR A C 16
ATOM 19241 O O . THR A 1 52 ? -2.651 -5.437 -9.054 1.00 52.24 73 THR A O 16
ATOM 19252 N N . SER A 1 53 ? -1.772 -6.328 -7.151 1.00 22.34 74 SER A N 16
ATOM 19253 C CA . SER A 1 53 ? -2.078 -7.736 -7.485 1.00 1.31 74 SER A CA 16
ATOM 19254 C C . SER A 1 53 ? -3.549 -8.066 -7.156 1.00 52.41 74 SER A C 16
ATOM 19255 O O . SER A 1 53 ? -4.090 -9.072 -7.628 1.00 4.42 74 SER A O 16
ATOM 19263 N N . GLY A 1 54 ? -4.185 -7.192 -6.353 1.00 41.43 75 GLY A N 16
ATOM 19264 C CA . GLY A 1 54 ? -5.515 -7.439 -5.814 1.00 74.11 75 GLY A CA 16
ATOM 19265 C C . GLY A 1 54 ? -5.431 -8.148 -4.472 1.00 72.12 75 GLY A C 16
ATOM 19266 O O . GLY A 1 54 ? -4.525 -7.861 -3.676 1.00 35.10 75 GLY A O 16
ATOM 19270 N N . GLN A 1 55 ? -6.350 -9.088 -4.214 1.00 74.42 76 GLN A N 16
ATOM 19271 C CA . GLN A 1 55 ? -6.427 -9.791 -2.918 1.00 70.21 76 GLN A CA 16
ATOM 19272 C C . GLN A 1 55 ? -6.525 -11.313 -3.095 1.00 72.21 76 GLN A C 16
ATOM 19273 O O . GLN A 1 55 ? -6.335 -12.058 -2.123 1.00 41.14 76 GLN A O 16
ATOM 19287 N N . THR A 1 56 ? -6.788 -11.748 -4.339 1.00 71.33 77 THR A N 16
ATOM 19288 C CA . THR A 1 56 ? -7.046 -13.151 -4.686 1.00 23.24 77 THR A CA 16
ATOM 19289 C C . THR A 1 56 ? -5.909 -14.085 -4.201 1.00 63.20 77 THR A C 16
ATOM 19290 O O . THR A 1 56 ? -4.901 -14.266 -4.887 1.00 61.53 77 THR A O 16
ATOM 19301 N N . GLU A 1 57 ? -6.112 -14.669 -3.008 1.00 20.11 78 GLU A N 16
ATOM 19302 C CA . GLU A 1 57 ? -5.085 -15.440 -2.254 1.00 14.21 78 GLU A CA 16
ATOM 19303 C C . GLU A 1 57 ? -4.602 -16.687 -3.012 1.00 11.45 78 GLU A C 16
ATOM 19304 O O . GLU A 1 57 ? -3.548 -17.240 -2.698 1.00 51.11 78 GLU A O 16
ATOM 19316 N N . ASN A 1 58 ? -5.390 -17.102 -4.015 1.00 71.31 79 ASN A N 16
ATOM 19317 C CA . ASN A 1 58 ? -5.106 -18.273 -4.855 1.00 1.35 79 ASN A CA 16
ATOM 19318 C C . ASN A 1 58 ? -4.046 -17.961 -5.943 1.00 52.34 79 ASN A C 16
ATOM 19319 O O . ASN A 1 58 ? -3.581 -18.883 -6.626 1.00 42.14 79 ASN A O 16
ATOM 19330 N N . LYS A 1 59 ? -3.657 -16.669 -6.093 1.00 34.33 80 LYS A N 16
ATOM 19331 C CA . LYS A 1 59 ? -2.781 -16.228 -7.209 1.00 70.43 80 LYS A CA 16
ATOM 19332 C C . LYS A 1 59 ? -1.952 -14.950 -6.863 1.00 3.43 80 LYS A C 16
ATOM 19333 O O . LYS A 1 59 ? -1.136 -14.512 -7.683 1.00 74.01 80 LYS A O 16
ATOM 19352 N N . ILE A 1 60 ? -2.128 -14.347 -5.657 1.00 2.14 81 ILE A N 16
ATOM 19353 C CA . ILE A 1 60 ? -1.345 -13.130 -5.262 1.00 52.13 81 ILE A CA 16
ATOM 19354 C C . ILE A 1 60 ? -0.151 -13.514 -4.369 1.00 4.53 81 ILE A C 16
ATOM 19355 O O . ILE A 1 60 ? -0.236 -14.462 -3.582 1.00 10.11 81 ILE A O 16
ATOM 19371 N N . HIS A 1 61 ? 0.974 -12.783 -4.527 1.00 31.45 82 HIS A N 16
ATOM 19372 C CA . HIS A 1 61 ? 2.156 -12.898 -3.635 1.00 31.53 82 HIS A CA 16
ATOM 19373 C C . HIS A 1 61 ? 2.354 -11.588 -2.849 1.00 51.24 82 HIS A C 16
ATOM 19374 O O . HIS A 1 61 ? 3.477 -11.242 -2.456 1.00 1.34 82 HIS A O 16
ATOM 19389 N N . GLY A 1 62 ? 1.227 -10.883 -2.623 1.00 60.24 83 GLY A N 16
ATOM 19390 C CA . GLY A 1 62 ? 1.165 -9.713 -1.748 1.00 51.32 83 GLY A CA 16
ATOM 19391 C C . GLY A 1 62 ? 1.970 -8.536 -2.262 1.00 32.23 83 GLY A C 16
ATOM 19392 O O . GLY A 1 62 ? 2.790 -7.987 -1.529 1.00 64.02 83 GLY A O 16
ATOM 19396 N N . THR A 1 63 ? 1.725 -8.142 -3.525 1.00 71.32 84 THR A N 16
ATOM 19397 C CA . THR A 1 63 ? 2.410 -7.000 -4.148 1.00 0.42 84 THR A CA 16
ATOM 19398 C C . THR A 1 63 ? 1.475 -5.788 -4.141 1.00 11.52 84 THR A C 16
ATOM 19399 O O . THR A 1 63 ? 0.294 -5.882 -4.533 1.00 4.40 84 THR A O 16
ATOM 19410 N N . ALA A 1 64 ? 2.018 -4.657 -3.688 1.00 24.12 85 ALA A N 16
ATOM 19411 C CA . ALA A 1 64 ? 1.266 -3.433 -3.491 1.00 20.52 85 ALA A CA 16
ATOM 19412 C C . ALA A 1 64 ? 2.183 -2.214 -3.650 1.00 11.14 85 ALA A C 16
ATOM 19413 O O . ALA A 1 64 ? 3.321 -2.221 -3.151 1.00 41.34 85 ALA A O 16
ATOM 19420 N N . ASP A 1 65 ? 1.687 -1.184 -4.362 1.00 62.22 86 ASP A N 16
ATOM 19421 C CA . ASP A 1 65 ? 2.416 0.078 -4.546 1.00 50.11 86 ASP A CA 16
ATOM 19422 C C . ASP A 1 65 ? 2.263 0.918 -3.272 1.00 54.45 86 ASP A C 16
ATOM 19423 O O . ASP A 1 65 ? 1.146 1.143 -2.808 1.00 51.53 86 ASP A O 16
ATOM 19432 N N . ILE A 1 66 ? 3.378 1.369 -2.711 1.00 33.23 87 ILE A N 16
ATOM 19433 C CA . ILE A 1 66 ? 3.380 2.186 -1.489 1.00 4.34 87 ILE A CA 16
ATOM 19434 C C . ILE A 1 66 ? 3.373 3.683 -1.851 1.00 4.13 87 ILE A C 16
ATOM 19435 O O . ILE A 1 66 ? 4.089 4.134 -2.767 1.00 5.23 87 ILE A O 16
ATOM 19451 N N . TYR A 1 67 ? 2.519 4.436 -1.140 1.00 33.35 88 TYR A N 16
ATOM 19452 C CA . TYR A 1 67 ? 2.284 5.869 -1.366 1.00 61.21 88 TYR A CA 16
ATOM 19453 C C . TYR A 1 67 ? 2.384 6.640 -0.050 1.00 62.32 88 TYR A C 16
ATOM 19454 O O . TYR A 1 67 ? 2.045 6.120 1.018 1.00 45.11 88 TYR A O 16
ATOM 19472 N N . LYS A 1 68 ? 2.807 7.906 -0.156 1.00 73.43 89 LYS A N 16
ATOM 19473 C CA . LYS A 1 68 ? 2.770 8.870 0.955 1.00 21.45 89 LYS A CA 16
ATOM 19474 C C . LYS A 1 68 ? 1.739 9.950 0.657 1.00 55.32 89 L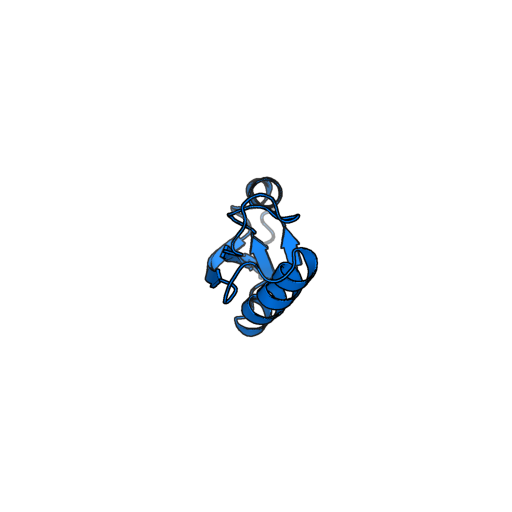YS A C 16
ATOM 19475 O O . LYS A 1 68 ? 1.479 10.259 -0.507 1.00 45.35 89 LYS A O 16
ATOM 19494 N N . LYS A 1 69 ? 1.152 10.514 1.719 1.00 13.11 90 LYS A N 16
ATOM 19495 C CA . LYS A 1 69 ? 0.162 11.591 1.595 1.00 74.31 90 LYS A CA 16
ATOM 19496 C C . LYS A 1 69 ? 0.873 12.888 1.205 1.00 23.54 90 LYS A C 16
ATOM 19497 O O . LYS A 1 69 ? 2.031 13.105 1.597 1.00 1.24 90 LYS A O 16
ATOM 19516 N N . LYS A 1 70 ? 0.205 13.721 0.395 1.00 21.31 91 LYS A N 16
ATOM 19517 C CA . LYS A 1 70 ? 0.737 15.035 0.013 1.00 30.15 91 LYS A CA 16
ATOM 19518 C C . LYS A 1 70 ? 0.716 15.984 1.225 1.00 74.23 91 LYS A C 16
ATOM 19519 O O . LYS A 1 70 ? -0.266 16.684 1.490 1.00 52.53 91 LYS A O 16
ATOM 19538 N N . LEU A 1 71 ? 1.804 15.904 2.002 1.00 44.41 92 LEU A N 16
ATOM 19539 C CA . LEU A 1 71 ? 2.061 16.731 3.186 1.00 21.12 92 LEU A CA 16
ATOM 19540 C C . LEU A 1 71 ? 3.478 17.306 3.088 1.00 4.21 92 LEU A C 16
ATOM 19541 O O . LEU A 1 71 ? 4.302 16.817 2.295 1.00 14.35 92 LEU A O 16
ATOM 19557 N N . GLU A 1 72 ? 3.762 18.338 3.887 1.00 55.54 93 GLU A N 16
ATOM 19558 C CA . GLU A 1 72 ? 5.105 18.943 3.983 1.00 62.50 93 GLU A CA 16
ATOM 19559 C C . GLU A 1 72 ? 5.643 18.791 5.412 1.00 72.30 93 GLU A C 16
ATOM 19560 O O . GLU A 1 72 ? 4.880 18.569 6.364 1.00 1.34 93 GLU A O 16
ATOM 19572 N N . HIS A 1 73 ? 6.972 18.918 5.538 1.00 22.45 94 HIS A N 16
ATOM 19573 C CA . HIS A 1 73 ? 7.673 18.942 6.832 1.00 45.22 94 HIS A CA 16
ATOM 19574 C C . HIS A 1 73 ? 7.511 20.334 7.477 1.00 3.44 94 HIS A C 16
ATOM 19575 O O . HIS A 1 73 ? 7.246 21.322 6.770 1.00 20.31 94 HIS A O 16
ATOM 19590 N N . HIS A 1 74 ? 7.670 20.388 8.814 1.00 72.11 95 HIS A N 16
ATOM 19591 C CA . HIS A 1 74 ? 7.436 21.607 9.623 1.00 20.24 95 HIS A CA 16
ATOM 19592 C C . HIS A 1 74 ? 8.359 22.759 9.176 1.00 45.01 95 HIS A C 16
ATOM 19593 O O . HIS A 1 74 ? 9.583 22.679 9.329 1.00 73.43 95 HIS A O 16
ATOM 19608 N N . HIS A 1 75 ? 7.749 23.807 8.591 1.00 41.35 96 HIS A N 16
ATOM 19609 C CA . HIS A 1 75 ? 8.469 24.982 8.072 1.00 53.12 96 HIS A CA 16
ATOM 19610 C C . HIS A 1 75 ? 9.104 25.773 9.235 1.00 64.33 96 HIS A C 16
ATOM 19611 O O . HIS A 1 75 ? 8.430 26.576 9.897 1.00 45.52 96 HIS A O 16
ATOM 19626 N N . HIS A 1 76 ? 10.389 25.483 9.517 1.00 45.23 97 HIS A N 16
ATOM 19627 C CA . HIS A 1 76 ? 11.140 26.121 10.616 1.00 43.10 97 HIS A CA 16
ATOM 19628 C C . HIS A 1 76 ? 12.621 26.288 10.211 1.00 32.31 97 HIS A C 16
ATOM 19629 O O . HIS A 1 76 ? 13.509 26.398 11.062 1.00 34.13 97 HIS A O 16
ATOM 19644 N N . HIS A 1 77 ? 12.872 26.344 8.887 1.00 23.43 98 HIS A N 16
ATOM 19645 C CA . HIS A 1 77 ? 14.233 26.481 8.315 1.00 60.22 98 HIS A CA 16
ATOM 19646 C C . HIS A 1 77 ? 14.214 27.479 7.142 1.00 53.00 98 HIS A C 16
ATOM 19647 O O . HIS A 1 77 ? 13.135 27.821 6.641 1.00 53.15 98 HIS A O 16
ATOM 19662 N N . HIS A 1 78 ? 15.424 27.901 6.708 1.00 72.33 99 HIS A N 16
ATOM 19663 C CA . HIS A 1 78 ? 15.647 28.888 5.622 1.00 24.55 99 HIS A CA 16
ATOM 19664 C C . HIS A 1 78 ? 15.119 30.291 6.047 1.00 41.04 99 HIS A C 16
ATOM 19665 O O . HIS A 1 78 ? 15.905 31.072 6.615 1.00 42.41 99 HIS A O 16
ATOM 19681 N N . ALA A 1 1 ? 0.032 3.222 8.314 1.00 3.55 22 ALA A N 17
ATOM 19682 C CA . ALA A 1 1 ? -0.063 2.530 7.017 1.00 64.23 22 ALA A CA 17
ATOM 19683 C C . ALA A 1 1 ? -1.463 1.896 6.872 1.00 63.23 22 ALA A C 17
ATOM 19684 O O . ALA A 1 1 ? -1.781 0.931 7.568 1.00 51.42 22 ALA A O 17
ATOM 19693 N N . GLU A 1 2 ? -2.295 2.464 5.977 1.00 20.01 23 GLU A N 17
ATOM 19694 C CA . GLU A 1 2 ? -3.712 2.057 5.782 1.00 52.41 23 GLU A CA 17
ATOM 19695 C C . GLU A 1 2 ? -3.881 1.291 4.449 1.00 10.33 23 GLU A C 17
ATOM 19696 O O . GLU A 1 2 ? -3.436 1.761 3.399 1.00 54.25 23 GLU A O 17
ATOM 19708 N N . ILE A 1 3 ? -4.513 0.104 4.502 1.00 73.25 24 ILE A N 17
ATOM 19709 C CA . ILE A 1 3 ? -4.800 -0.715 3.304 1.00 13.21 24 ILE A CA 17
ATOM 19710 C C . ILE A 1 3 ? -5.950 -0.090 2.477 1.00 24.11 24 ILE A C 17
ATOM 19711 O O . ILE A 1 3 ? -7.029 0.184 3.007 1.00 13.44 24 ILE A O 17
ATOM 19727 N N . MET A 1 4 ? -5.680 0.156 1.187 1.00 10.44 25 MET A N 17
ATOM 19728 C CA . MET A 1 4 ? -6.684 0.576 0.184 1.00 33.32 25 MET A CA 17
ATOM 19729 C C . MET A 1 4 ? -6.547 -0.363 -1.025 1.00 44.10 25 MET A C 17
ATOM 19730 O O . MET A 1 4 ? -5.469 -0.922 -1.258 1.00 62.23 25 MET A O 17
ATOM 19744 N N . LYS A 1 5 ? -7.637 -0.569 -1.771 1.00 71.03 26 LYS A N 17
ATOM 19745 C CA . LYS A 1 5 ? -7.595 -1.323 -3.034 1.00 70.54 26 LYS A CA 17
ATOM 19746 C C . LYS A 1 5 ? -7.386 -0.308 -4.174 1.00 0.13 26 LYS A C 17
ATOM 19747 O O . LYS A 1 5 ? -7.867 0.822 -4.084 1.00 1.01 26 LYS A O 17
ATOM 19766 N N . LYS A 1 6 ? -6.677 -0.731 -5.238 1.00 2.22 27 LYS A N 17
ATOM 19767 C CA . LYS A 1 6 ? -6.279 0.143 -6.364 1.00 75.40 27 LYS A CA 17
ATOM 19768 C C . LYS A 1 6 ? -7.463 0.957 -6.945 1.00 73.04 27 LYS A C 17
ATOM 19769 O O . LYS A 1 6 ? -7.299 2.125 -7.295 1.00 13.15 27 LYS A O 17
ATOM 19788 N N . THR A 1 7 ? -8.653 0.337 -7.001 1.00 14.42 28 THR A N 17
ATOM 19789 C CA . THR A 1 7 ? -9.858 0.955 -7.589 1.00 45.31 28 THR A CA 17
ATOM 19790 C C . THR A 1 7 ? -10.378 2.139 -6.736 1.00 24.22 28 THR A C 17
ATOM 19791 O O . THR A 1 7 ? -10.567 3.245 -7.261 1.00 11.40 28 THR A O 17
ATOM 19802 N N . ASP A 1 8 ? -10.589 1.913 -5.413 1.00 3.45 29 ASP A N 17
ATOM 19803 C CA . ASP A 1 8 ? -11.104 2.975 -4.509 1.00 21.13 29 ASP A CA 17
ATOM 19804 C C . ASP A 1 8 ? -10.050 4.077 -4.319 1.00 4.11 29 ASP A C 17
ATOM 19805 O O . ASP A 1 8 ? -10.364 5.264 -4.344 1.00 44.14 29 ASP A O 17
ATOM 19814 N N . PHE A 1 9 ? -8.793 3.650 -4.144 1.00 23.41 30 PHE A N 17
ATOM 19815 C CA . PHE A 1 9 ? -7.659 4.551 -3.982 1.00 23.50 30 PHE A CA 17
ATOM 19816 C C . PHE A 1 9 ? -7.447 5.462 -5.216 1.00 44.43 30 PHE A C 17
ATOM 19817 O O . PHE A 1 9 ? -7.146 6.650 -5.052 1.00 54.02 30 PHE A O 17
ATOM 19834 N N . ASP A 1 10 ? -7.571 4.883 -6.433 1.00 34.35 31 ASP A N 17
ATOM 19835 C CA . ASP A 1 10 ? -7.338 5.605 -7.721 1.00 13.01 31 ASP A CA 17
ATOM 19836 C C . ASP A 1 10 ? -8.074 6.956 -7.772 1.00 21.12 31 ASP A C 17
ATOM 19837 O O . ASP A 1 10 ? -7.504 7.971 -8.190 1.00 23.35 31 ASP A O 17
ATOM 19846 N N . LYS A 1 11 ? -9.314 6.939 -7.274 1.00 62.13 32 LYS A N 17
ATOM 19847 C CA . LYS A 1 11 ? -10.223 8.106 -7.241 1.00 14.12 32 LYS A CA 17
ATOM 19848 C C . LYS A 1 11 ? -9.593 9.334 -6.539 1.00 0.01 32 LYS A C 17
ATOM 19849 O O . LYS A 1 11 ? -9.865 10.482 -6.913 1.00 5.03 32 LYS A O 17
ATOM 19868 N N . VAL A 1 12 ? -8.756 9.068 -5.514 1.00 1.25 33 VAL A N 17
ATOM 19869 C CA . VAL A 1 12 ? -8.106 10.111 -4.685 1.00 3.23 33 VAL A CA 17
ATOM 19870 C C . VAL A 1 12 ? -6.573 10.102 -4.868 1.00 40.42 33 VAL A C 17
ATOM 19871 O O . VAL A 1 12 ? -5.866 10.834 -4.164 1.00 11.44 33 VAL A O 17
ATOM 19884 N N . ALA A 1 13 ? -6.065 9.322 -5.849 1.00 53.54 34 ALA A N 17
ATOM 19885 C CA . ALA A 1 13 ? -4.602 9.090 -6.013 1.00 72.01 34 ALA A CA 17
ATOM 19886 C C . ALA A 1 13 ? -3.798 10.385 -6.312 1.00 44.54 34 ALA A C 17
ATOM 19887 O O . ALA A 1 13 ? -2.591 10.446 -6.039 1.00 55.04 34 ALA A O 17
ATOM 19894 N N . SER A 1 14 ? -4.475 11.418 -6.857 1.00 45.30 35 SER A N 17
ATOM 19895 C CA . SER A 1 14 ? -3.860 12.739 -7.159 1.00 51.14 35 SER A CA 17
ATOM 19896 C C . SER A 1 14 ? -3.348 13.437 -5.884 1.00 20.24 35 SER A C 17
ATOM 19897 O O . SER A 1 14 ? -2.420 14.258 -5.933 1.00 24.02 35 SER A O 17
ATOM 19905 N N . GLU A 1 15 ? -3.970 13.084 -4.743 1.00 30.21 36 GLU A N 17
ATOM 19906 C CA . GLU A 1 15 ? -3.628 13.639 -3.420 1.00 75.15 36 GLU A CA 17
ATOM 19907 C C . GLU A 1 15 ? -2.548 12.786 -2.727 1.00 10.10 36 GLU A C 17
ATOM 19908 O O . GLU A 1 15 ? -2.298 12.950 -1.525 1.00 10.31 36 GLU A O 17
ATOM 19920 N N . TYR A 1 16 ? -1.939 11.846 -3.481 1.00 4.40 37 TYR A N 17
ATOM 19921 C CA . TYR A 1 16 ? -0.890 10.937 -2.976 1.00 74.33 37 TYR A CA 17
ATOM 19922 C C . TYR A 1 16 ? 0.230 10.812 -4.019 1.00 2.12 37 TYR A C 17
ATOM 19923 O O . TYR A 1 16 ? 0.025 11.109 -5.197 1.00 63.05 37 TYR A O 17
ATOM 19941 N N . THR A 1 17 ? 1.412 10.375 -3.569 1.00 35.14 38 THR A N 17
ATOM 19942 C CA . THR A 1 17 ? 2.586 10.197 -4.431 1.00 4.13 38 THR A CA 17
ATOM 19943 C C . THR A 1 17 ? 3.245 8.842 -4.124 1.00 21.22 38 THR A C 17
ATOM 19944 O O . THR A 1 17 ? 3.629 8.566 -2.982 1.00 42.34 38 THR A O 17
ATOM 19955 N N . LYS A 1 18 ? 3.317 7.980 -5.147 1.00 60.23 39 LYS A N 17
ATOM 19956 C CA . LYS A 1 18 ? 3.921 6.652 -5.041 1.00 45.41 39 LYS A CA 17
ATOM 19957 C C . LYS A 1 18 ? 5.434 6.768 -4.846 1.00 4.55 39 LYS A C 17
ATOM 19958 O O . LYS A 1 18 ? 6.111 7.480 -5.598 1.00 42.41 39 LYS A O 17
ATOM 19977 N N . ILE A 1 19 ? 5.944 6.082 -3.822 1.00 11.05 40 ILE A N 17
ATOM 19978 C CA . ILE A 1 19 ? 7.382 6.034 -3.522 1.00 65.23 40 ILE A CA 17
ATOM 19979 C C . ILE A 1 19 ? 7.967 4.656 -3.886 1.00 62.12 40 ILE A C 17
ATOM 19980 O O . ILE A 1 19 ? 9.185 4.462 -3.840 1.00 54.24 40 ILE A O 17
ATOM 19996 N N . GLY A 1 20 ? 7.079 3.706 -4.245 1.00 4.15 41 GLY A N 17
ATOM 19997 C CA . GLY A 1 20 ? 7.489 2.400 -4.759 1.00 15.51 41 GLY A CA 17
ATOM 19998 C C . GLY A 1 20 ? 6.385 1.358 -4.666 1.00 13.42 41 GLY A C 17
ATOM 19999 O O . GLY A 1 20 ? 5.253 1.674 -4.304 1.00 4.34 41 GLY A O 17
ATOM 20003 N N . THR A 1 21 ? 6.713 0.123 -5.060 1.00 12.41 42 THR A N 17
ATOM 20004 C CA . THR A 1 21 ? 5.892 -1.072 -4.800 1.00 20.24 42 THR A CA 17
ATOM 20005 C C . THR A 1 21 ? 6.691 -2.007 -3.879 1.00 62.11 42 THR A C 17
ATOM 20006 O O . THR A 1 21 ? 7.898 -2.199 -4.092 1.00 13.31 42 THR A O 17
ATOM 20017 N N . ILE A 1 22 ? 6.036 -2.566 -2.847 1.00 13.32 43 ILE A N 17
ATOM 20018 C CA . ILE A 1 22 ? 6.638 -3.601 -1.986 1.00 14.21 43 ILE A CA 17
ATOM 20019 C C . ILE A 1 22 ? 5.946 -4.942 -2.240 1.00 1.22 43 ILE A C 17
ATOM 20020 O O . ILE A 1 22 ? 4.837 -4.990 -2.773 1.00 34.51 43 ILE A O 17
ATOM 20036 N N . SER A 1 23 ? 6.643 -6.015 -1.884 1.00 13.20 44 SER A N 17
ATOM 20037 C CA . SER A 1 23 ? 6.160 -7.391 -2.024 1.00 64.44 44 SER A CA 17
ATOM 20038 C C . SER A 1 23 ? 6.293 -8.102 -0.677 1.00 34.55 44 SER A C 17
ATOM 20039 O O . SER A 1 23 ? 7.117 -7.708 0.155 1.00 22.13 44 SER A O 17
ATOM 20047 N N . THR A 1 24 ? 5.485 -9.143 -0.474 1.00 41.25 45 THR A N 17
ATOM 20048 C CA . THR A 1 24 ? 5.632 -10.073 0.649 1.00 22.23 45 THR A CA 17
ATOM 20049 C C . THR A 1 24 ? 6.854 -10.988 0.424 1.00 51.02 45 THR A C 17
ATOM 20050 O O . THR A 1 24 ? 7.399 -11.040 -0.688 1.00 44.41 45 THR A O 17
ATOM 20061 N N . THR A 1 25 ? 7.299 -11.692 1.481 1.00 4.53 46 THR A N 17
ATOM 20062 C CA . THR A 1 25 ? 8.379 -12.696 1.367 1.00 42.13 46 THR A CA 17
ATOM 20063 C C . THR A 1 25 ? 7.963 -13.870 0.440 1.00 3.21 46 THR A C 17
ATOM 20064 O O . THR A 1 25 ? 8.819 -14.580 -0.106 1.00 44.34 46 THR A O 17
ATOM 20075 N N . GLY A 1 26 ? 6.641 -14.063 0.295 1.00 0.10 47 GLY A N 17
ATOM 20076 C CA . GLY A 1 26 ? 6.085 -15.063 -0.609 1.00 53.42 47 GLY A CA 17
ATOM 20077 C C . GLY A 1 26 ? 4.571 -15.127 -0.524 1.00 50.14 47 GLY A C 17
ATOM 20078 O O . GLY A 1 26 ? 3.941 -14.282 0.130 1.00 73.54 47 GLY A O 17
ATOM 20082 N N . GLU A 1 27 ? 4.000 -16.140 -1.194 1.00 42.43 48 GLU A N 17
ATOM 20083 C CA . GLU A 1 27 ? 2.556 -16.416 -1.196 1.00 52.44 48 GLU A CA 17
ATOM 20084 C C . GLU A 1 27 ? 2.053 -16.684 0.243 1.00 20.50 48 GLU A C 17
ATOM 20085 O O . GLU A 1 27 ? 2.487 -17.632 0.913 1.00 2.20 48 GLU A O 17
ATOM 20097 N N . MET A 1 28 ? 1.189 -15.787 0.737 1.00 41.42 49 MET A N 17
ATOM 20098 C CA . MET A 1 28 ? 0.589 -15.894 2.081 1.00 15.33 49 MET A CA 17
ATOM 20099 C C . MET A 1 28 ? -0.912 -15.593 2.000 1.00 15.31 49 MET A C 17
ATOM 20100 O O . MET A 1 28 ? -1.359 -14.875 1.093 1.00 72.21 49 MET A O 17
ATOM 20114 N N . SER A 1 29 ? -1.677 -16.155 2.954 1.00 31.33 50 SER A N 17
ATOM 20115 C CA . SER A 1 29 ? -3.127 -15.908 3.087 1.00 15.20 50 SER A CA 17
ATOM 20116 C C . SER A 1 29 ? -3.408 -14.395 3.280 1.00 21.21 50 SER A C 17
ATOM 20117 O O . SER A 1 29 ? -2.619 -13.716 3.951 1.00 23.13 50 SER A O 17
ATOM 20125 N N . PRO A 1 30 ? -4.541 -13.852 2.700 1.00 13.23 51 PRO A N 17
ATOM 20126 C CA . PRO A 1 30 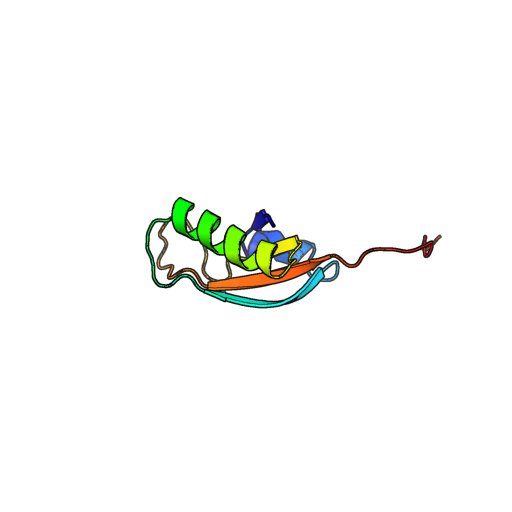? -4.785 -12.386 2.528 1.00 4.12 51 PRO A CA 17
ATOM 20127 C C . PRO A 1 30 ? -4.508 -11.541 3.778 1.00 2.45 51 PRO A C 17
ATOM 20128 O O . PRO A 1 30 ? -3.942 -10.457 3.679 1.00 44.34 51 PRO A O 17
ATOM 20139 N N . LEU A 1 31 ? -4.887 -12.060 4.955 1.00 73.22 52 LEU A N 17
ATOM 20140 C CA . LEU A 1 31 ? -4.756 -11.329 6.223 1.00 43.10 52 LEU A CA 17
ATOM 20141 C C . LEU A 1 31 ? -3.270 -11.161 6.593 1.00 40.12 52 LEU A C 17
ATOM 20142 O O . LEU A 1 31 ? -2.830 -10.052 6.883 1.00 53.44 52 LEU A O 17
ATOM 20158 N N . ASP A 1 32 ? -2.511 -12.265 6.520 1.00 33.20 53 ASP A N 17
ATOM 20159 C CA . ASP A 1 32 ? -1.052 -12.275 6.802 1.00 3.11 53 ASP A CA 17
ATOM 20160 C C . ASP A 1 32 ? -0.276 -11.422 5.783 1.00 53.21 53 ASP A C 17
ATOM 20161 O O . ASP A 1 32 ? 0.730 -10.796 6.129 1.00 15.45 53 ASP A O 17
ATOM 20170 N N . ALA A 1 33 ? -0.764 -11.430 4.529 1.00 61.44 54 ALA A N 17
ATOM 20171 C CA . ALA A 1 33 ? -0.206 -10.627 3.429 1.00 22.15 54 ALA A CA 17
ATOM 20172 C C . ALA A 1 33 ? -0.387 -9.126 3.720 1.00 71.34 54 ALA A C 17
ATOM 20173 O O . ALA A 1 33 ? 0.575 -8.355 3.647 1.00 21.31 54 ALA A O 17
ATOM 20180 N N . ARG A 1 34 ? -1.623 -8.734 4.106 1.00 23.03 55 ARG A N 17
ATOM 20181 C CA . ARG A 1 34 ? -1.962 -7.329 4.422 1.00 41.23 55 ARG A CA 17
ATOM 20182 C C . ARG A 1 34 ? -1.102 -6.810 5.581 1.00 24.51 55 ARG A C 17
ATOM 20183 O O . ARG A 1 34 ? -0.506 -5.761 5.453 1.00 60.23 55 ARG A O 17
ATOM 20204 N N . GLU A 1 35 ? -1.024 -7.594 6.679 1.00 43.12 56 GLU A N 17
ATOM 20205 C CA . GLU A 1 35 ? -0.271 -7.220 7.907 1.00 51.33 56 GLU A CA 17
ATOM 20206 C C . GLU A 1 35 ? 1.220 -7.022 7.608 1.00 22.04 56 GLU A C 17
ATOM 20207 O O . GLU A 1 35 ? 1.860 -6.112 8.152 1.00 10.43 56 GLU A O 17
ATOM 20219 N N . ASP A 1 36 ? 1.744 -7.886 6.727 1.00 31.11 57 ASP A N 17
ATOM 20220 C CA . ASP A 1 36 ? 3.134 -7.814 6.246 1.00 20.23 57 ASP A CA 17
ATOM 20221 C C . ASP A 1 36 ? 3.376 -6.481 5.524 1.00 44.12 57 ASP A C 17
ATOM 20222 O O . ASP A 1 36 ? 4.293 -5.724 5.859 1.00 13.15 57 ASP A O 17
ATOM 20231 N N . LEU A 1 37 ? 2.490 -6.205 4.558 1.00 15.32 58 LEU A N 17
ATOM 20232 C CA . LEU A 1 37 ? 2.547 -5.003 3.717 1.00 11.11 58 LEU A CA 17
ATOM 20233 C C . LEU A 1 37 ? 2.335 -3.709 4.545 1.00 64.12 58 LEU A C 17
ATOM 20234 O O . LEU A 1 37 ? 2.977 -2.700 4.272 1.00 1.24 58 LEU A O 17
ATOM 20250 N N . ILE A 1 38 ? 1.455 -3.762 5.571 1.00 54.44 59 ILE A N 17
ATOM 20251 C CA . ILE A 1 38 ? 1.229 -2.635 6.514 1.00 20.02 59 ILE A CA 17
ATOM 20252 C C . ILE A 1 38 ? 2.516 -2.341 7.300 1.00 2.00 59 ILE A C 17
ATOM 20253 O O . ILE A 1 38 ? 2.978 -1.207 7.319 1.00 35.30 59 ILE A O 17
ATOM 20269 N N . LYS A 1 39 ? 3.081 -3.398 7.916 1.00 73.43 60 LYS A N 17
ATOM 20270 C CA . LYS A 1 39 ? 4.282 -3.303 8.772 1.00 71.41 60 LYS A CA 17
ATOM 20271 C C . LYS A 1 39 ? 5.471 -2.698 8.001 1.00 4.01 60 LYS A C 17
ATOM 20272 O O . LYS A 1 39 ? 6.134 -1.771 8.475 1.00 2.23 60 LYS A O 17
ATOM 20291 N N . LYS A 1 40 ? 5.704 -3.241 6.802 1.00 13.21 61 LYS A N 17
ATOM 20292 C CA . LYS A 1 40 ? 6.856 -2.889 5.962 1.00 33.10 61 LYS A CA 17
ATOM 20293 C C . LYS A 1 40 ? 6.680 -1.545 5.259 1.00 75.33 61 LYS A C 17
ATOM 20294 O O . LYS A 1 40 ? 7.660 -0.842 5.068 1.00 41.25 61 LYS A O 17
ATOM 20313 N N . ALA A 1 41 ? 5.441 -1.192 4.870 1.00 30.11 62 ALA A N 17
ATOM 20314 C CA . ALA A 1 41 ? 5.147 0.144 4.290 1.00 44.52 62 ALA A CA 17
ATOM 20315 C C . ALA A 1 41 ? 5.305 1.231 5.357 1.00 34.30 62 ALA A C 17
ATOM 20316 O O . ALA A 1 41 ? 5.830 2.308 5.090 1.00 2.32 62 ALA A O 17
ATOM 20323 N N . ASP A 1 42 ? 4.852 0.912 6.576 1.00 31.10 63 ASP A N 17
ATOM 20324 C CA . ASP A 1 42 ? 4.988 1.790 7.750 1.00 71.01 63 ASP A CA 17
ATOM 20325 C C . ASP A 1 42 ? 6.480 2.024 8.057 1.00 4.42 63 ASP A C 17
ATOM 20326 O O . ASP A 1 42 ? 6.917 3.156 8.288 1.00 41.11 63 ASP A O 17
ATOM 20335 N N . GLU A 1 43 ? 7.245 0.924 7.997 1.00 53.15 64 GLU A N 17
ATOM 20336 C CA . GLU A 1 43 ? 8.713 0.929 8.154 1.00 15.53 64 GLU A CA 17
ATOM 20337 C C . GLU A 1 43 ? 9.396 1.739 7.025 1.00 71.24 64 GLU A C 17
ATOM 20338 O O . GLU A 1 43 ? 10.385 2.444 7.265 1.00 33.44 64 GLU A O 17
ATOM 20350 N N . LYS A 1 44 ? 8.844 1.634 5.800 1.00 52.10 65 LYS A N 17
ATOM 20351 C CA . LYS A 1 44 ? 9.302 2.415 4.624 1.00 41.14 65 LYS A CA 17
ATOM 20352 C C . LYS A 1 44 ? 8.789 3.867 4.679 1.00 32.04 65 LYS A C 17
ATOM 20353 O O . LYS A 1 44 ? 9.136 4.676 3.803 1.00 35.11 65 LYS A O 17
ATOM 20372 N N . GLY A 1 45 ? 7.962 4.182 5.699 1.00 71.32 66 GLY A N 17
ATOM 20373 C CA . GLY A 1 45 ? 7.387 5.511 5.854 1.00 31.20 66 GLY A CA 17
ATOM 20374 C C . GLY A 1 45 ? 6.409 5.846 4.741 1.00 3.30 66 GLY A C 17
ATOM 20375 O O . GLY A 1 45 ? 6.603 6.814 4.006 1.00 32.12 66 GLY A O 17
ATOM 20379 N N . ALA A 1 46 ? 5.376 5.014 4.610 1.00 41.25 67 ALA A N 17
ATOM 20380 C CA . ALA A 1 46 ? 4.320 5.170 3.601 1.00 51.03 67 ALA A CA 17
ATOM 20381 C C . ALA A 1 46 ? 2.969 5.233 4.308 1.00 33.33 67 ALA A C 17
ATOM 20382 O O . ALA A 1 46 ? 2.668 4.378 5.158 1.00 33.33 67 ALA A O 17
ATOM 20389 N N . ASP A 1 47 ? 2.166 6.250 3.964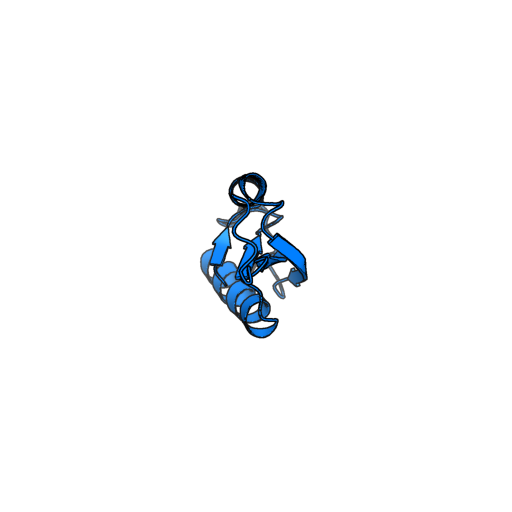 1.00 71.41 68 ASP A N 17
ATOM 20390 C CA . ASP A 1 47 ? 0.859 6.475 4.598 1.00 31.41 68 ASP A CA 17
ATOM 20391 C C . ASP A 1 47 ? -0.144 5.435 4.120 1.00 22.22 68 ASP A C 17
ATOM 20392 O O . ASP A 1 47 ? -0.904 4.889 4.921 1.00 64.21 68 ASP A O 17
ATOM 20401 N N . VAL A 1 48 ? -0.146 5.162 2.802 1.00 4.24 69 VAL A N 17
ATOM 20402 C CA . VAL A 1 48 ? -1.123 4.232 2.194 1.00 53.22 69 VAL A CA 17
ATOM 20403 C C . VAL A 1 48 ? -0.418 3.014 1.567 1.00 73.51 69 VAL A C 17
ATOM 20404 O O . VAL A 1 48 ? 0.630 3.144 0.928 1.00 34.45 69 VAL A O 17
ATOM 20417 N N . VAL A 1 49 ? -1.019 1.835 1.794 1.00 43.15 70 VAL A N 17
ATOM 20418 C CA . VAL A 1 49 ? -0.594 0.542 1.237 1.00 4.14 70 VAL A CA 17
ATOM 20419 C C . VAL A 1 49 ? -1.702 0.064 0.273 1.00 44.20 70 VAL A C 17
ATOM 20420 O O . VAL A 1 49 ? -2.785 -0.321 0.715 1.00 2.13 70 VAL A O 17
ATOM 20433 N N . VAL A 1 50 ? -1.427 0.095 -1.033 1.00 45.31 71 VAL A N 17
ATOM 20434 C CA . VAL A 1 50 ? -2.449 -0.120 -2.080 1.00 5.45 71 VAL A CA 17
ATOM 20435 C C . VAL A 1 50 ? -2.300 -1.506 -2.712 1.00 5.00 71 VAL A C 17
ATOM 20436 O O . VAL A 1 50 ? -1.378 -1.734 -3.502 1.00 71.44 71 VAL A O 17
ATOM 20449 N N . LEU A 1 51 ? -3.222 -2.422 -2.354 1.00 33.41 72 LEU A N 17
ATOM 20450 C CA . LEU A 1 51 ? -3.249 -3.798 -2.878 1.00 74.02 72 LEU A CA 17
ATOM 20451 C C . LEU A 1 51 ? -3.402 -3.804 -4.415 1.00 25.13 72 LEU A C 17
ATOM 20452 O O . LEU A 1 51 ? -4.516 -3.668 -4.954 1.00 34.44 72 LEU A O 17
ATOM 20468 N N . THR A 1 52 ? -2.247 -3.896 -5.106 1.00 2.24 73 THR A N 17
ATOM 20469 C CA . THR A 1 52 ? -2.187 -4.005 -6.571 1.00 74.34 73 THR A CA 17
ATOM 20470 C C . THR A 1 52 ? -2.332 -5.484 -6.996 1.00 73.13 73 THR A C 17
ATOM 20471 O O . THR A 1 52 ? -2.723 -5.771 -8.135 1.00 73.20 73 THR A O 17
ATOM 20482 N N . SER A 1 53 ? -2.006 -6.417 -6.067 1.00 44.10 74 SER A N 17
ATOM 20483 C CA . SER A 1 53 ? -2.391 -7.825 -6.201 1.00 43.31 74 SER A CA 17
ATOM 20484 C C . SER A 1 53 ? -3.914 -7.919 -6.081 1.00 33.12 74 SER A C 17
ATOM 20485 O O . SER A 1 53 ? -4.464 -7.674 -4.998 1.00 3.21 74 SER A O 17
ATOM 20493 N N . GLY A 1 54 ? -4.584 -8.189 -7.221 1.00 74.22 75 GLY A N 17
ATOM 20494 C CA . GLY A 1 54 ? -6.011 -8.465 -7.233 1.00 73.51 75 GLY A CA 17
ATOM 20495 C C . GLY A 1 54 ? -6.306 -9.758 -6.487 1.00 43.10 75 GLY A C 17
ATOM 20496 O O . GLY A 1 54 ? -6.315 -10.832 -7.099 1.00 70.10 75 GLY A O 17
ATOM 20500 N N . GLN A 1 55 ? -6.474 -9.636 -5.148 1.00 3.31 76 GLN A N 17
ATOM 20501 C CA . GLN A 1 55 ? -6.615 -10.771 -4.233 1.00 23.12 76 GLN A CA 17
ATOM 20502 C C . GLN A 1 55 ? -7.814 -11.652 -4.625 1.00 43.01 76 GLN A C 17
ATOM 20503 O O . GLN A 1 55 ? -8.965 -11.370 -4.280 1.00 41.03 76 GLN A O 17
ATOM 20517 N N . THR A 1 56 ? -7.497 -12.671 -5.428 1.00 5.30 77 THR A N 17
ATOM 20518 C CA . THR A 1 56 ? -8.451 -13.656 -5.943 1.00 12.31 77 THR A CA 17
ATOM 20519 C C . THR A 1 56 ? -8.260 -15.023 -5.256 1.00 1.24 77 THR A C 17
ATOM 20520 O O . THR A 1 56 ? -9.097 -15.916 -5.432 1.00 54.33 77 THR A O 17
ATOM 20531 N N . GLU A 1 57 ? -7.124 -15.170 -4.516 1.00 23.52 78 GLU A N 17
ATOM 20532 C CA . GLU A 1 57 ? -6.671 -16.429 -3.858 1.00 20.24 78 GLU A CA 17
ATOM 20533 C C . GLU A 1 57 ? -6.077 -17.434 -4.887 1.00 31.30 78 GLU A C 17
ATOM 20534 O O . GLU A 1 57 ? -5.105 -18.137 -4.587 1.00 2.03 78 GLU A O 17
ATOM 20546 N N . ASN A 1 58 ? -6.679 -17.479 -6.094 1.00 63.12 79 ASN A N 17
ATOM 20547 C CA . ASN A 1 58 ? -6.302 -18.372 -7.199 1.00 44.05 79 ASN A CA 17
ATOM 20548 C C . ASN A 1 58 ? -4.816 -18.211 -7.570 1.00 41.34 79 ASN A C 17
ATOM 20549 O O . ASN A 1 58 ? -4.091 -19.205 -7.716 1.00 60.45 79 ASN A O 17
ATOM 20560 N N . LYS A 1 59 ? -4.381 -16.946 -7.712 1.00 62.42 80 LYS A N 17
ATOM 20561 C CA . LYS A 1 59 ? -2.986 -16.605 -8.029 1.00 53.23 80 LYS A CA 17
ATOM 20562 C C . LYS A 1 59 ? -2.670 -15.165 -7.582 1.00 22.13 80 LYS A C 17
ATOM 20563 O O . LYS A 1 59 ? -3.122 -14.198 -8.210 1.00 32.14 80 LYS A O 17
ATOM 20582 N N . ILE A 1 60 ? -1.911 -15.040 -6.468 1.00 30.51 81 ILE A N 17
ATOM 20583 C CA . ILE A 1 60 ? -1.406 -13.754 -5.936 1.00 63.33 81 ILE A CA 17
ATOM 20584 C C . ILE A 1 60 ? 0.002 -13.939 -5.337 1.00 61.03 81 ILE A C 17
ATOM 20585 O O . ILE A 1 60 ? 0.367 -15.032 -4.890 1.00 65.43 81 ILE A O 17
ATOM 20601 N N . HIS A 1 61 ? 0.787 -12.854 -5.353 1.00 25.14 82 HIS A N 17
ATOM 20602 C CA . HIS A 1 61 ? 2.106 -12.805 -4.700 1.00 65.52 82 HIS A CA 17
ATOM 20603 C C . HIS A 1 61 ? 1.956 -12.155 -3.321 1.00 41.33 82 HIS A C 17
ATOM 20604 O O . HIS A 1 61 ? 2.319 -12.742 -2.298 1.00 45.54 82 HIS A O 17
ATOM 20619 N N . GLY A 1 62 ? 1.355 -10.954 -3.321 1.00 41.22 83 GLY A N 17
ATOM 20620 C CA . GLY A 1 62 ? 1.219 -10.135 -2.123 1.00 44.14 83 GLY A CA 17
ATOM 20621 C C . GLY A 1 62 ? 1.990 -8.837 -2.293 1.00 71.40 83 GLY A C 17
ATOM 20622 O O . GLY A 1 62 ? 2.840 -8.493 -1.478 1.00 74.22 83 GLY A O 17
ATOM 20626 N N . THR A 1 63 ? 1.712 -8.137 -3.401 1.00 24.32 84 THR A N 17
ATOM 20627 C CA . THR A 1 63 ? 2.337 -6.845 -3.728 1.00 3.53 84 THR A CA 17
ATOM 20628 C C . THR A 1 63 ? 1.358 -5.697 -3.470 1.00 72.12 84 THR A C 17
ATOM 20629 O O . THR A 1 63 ? 0.138 -5.847 -3.659 1.00 74.41 84 THR A O 17
ATOM 20640 N N . ALA A 1 64 ? 1.910 -4.549 -3.055 1.00 32.24 85 ALA A N 17
ATOM 20641 C CA . ALA A 1 64 ? 1.136 -3.344 -2.764 1.00 52.32 85 ALA A CA 17
ATOM 20642 C C . ALA A 1 64 ? 1.967 -2.093 -3.080 1.00 51.22 85 ALA A C 17
ATOM 20643 O O . ALA A 1 64 ? 3.119 -1.978 -2.636 1.00 52.32 85 ALA A O 17
ATOM 20650 N N . ASP A 1 65 ? 1.378 -1.174 -3.864 1.00 72.32 86 ASP A N 17
ATOM 20651 C CA . ASP A 1 65 ? 1.986 0.129 -4.174 1.00 4.22 86 ASP A CA 17
ATOM 20652 C C . ASP A 1 65 ? 1.890 1.031 -2.930 1.00 12.51 86 ASP A C 17
ATOM 20653 O O . ASP A 1 65 ? 0.805 1.250 -2.401 1.00 3.24 86 ASP A O 17
ATOM 20662 N N . ILE A 1 66 ? 3.028 1.564 -2.474 1.00 55.14 87 ILE A N 17
ATOM 20663 C CA . ILE A 1 66 ? 3.101 2.375 -1.247 1.00 73.02 87 ILE A CA 17
ATOM 20664 C C . ILE A 1 66 ? 3.174 3.879 -1.587 1.00 14.12 87 ILE A C 17
ATOM 20665 O O . ILE A 1 66 ? 3.909 4.296 -2.500 1.00 73.52 87 ILE A O 17
ATOM 20681 N N . TYR A 1 67 ? 2.381 4.685 -0.850 1.00 51.30 88 TYR A N 17
ATOM 20682 C CA . TYR A 1 67 ? 2.129 6.103 -1.160 1.00 74.44 88 TYR A CA 17
ATOM 20683 C C . TYR A 1 67 ? 2.311 6.999 0.066 1.00 32.04 88 TYR A C 17
ATOM 20684 O O . TYR A 1 67 ? 2.085 6.583 1.218 1.00 42.43 88 TYR A O 17
ATOM 20702 N N . LYS A 1 68 ? 2.657 8.255 -0.241 1.00 21.41 89 LYS A N 17
ATOM 20703 C CA . LYS A 1 68 ? 2.792 9.365 0.703 1.00 61.33 89 LYS A CA 17
ATOM 20704 C C . LYS A 1 68 ? 1.675 10.369 0.431 1.00 54.44 89 LYS A C 17
ATOM 20705 O O . LYS A 1 68 ? 1.503 10.800 -0.712 1.00 70.22 89 LYS A O 17
ATOM 20724 N N . LYS A 1 69 ? 0.912 10.715 1.467 1.00 21.31 90 LYS A N 17
ATOM 20725 C CA . LYS A 1 69 ? -0.190 11.670 1.363 1.00 73.32 90 LYS A CA 17
ATOM 20726 C C . LYS A 1 69 ? 0.328 13.100 1.155 1.00 30.11 90 LYS A C 17
ATOM 20727 O O . LYS A 1 69 ? 1.050 13.636 1.995 1.00 24.34 90 LYS A O 17
ATOM 20746 N N . LYS A 1 70 ? -0.022 13.677 0.010 1.00 62.15 91 LYS A N 17
ATOM 20747 C CA . LYS A 1 70 ? 0.161 15.096 -0.269 1.00 4.54 91 LYS A CA 17
ATOM 20748 C C . LYS A 1 70 ? -0.918 15.880 0.504 1.00 3.33 91 LYS A C 17
ATOM 20749 O O . LYS A 1 70 ? -2.116 15.775 0.194 1.00 4.55 91 LYS A O 17
ATOM 20768 N N . LEU A 1 71 ? -0.498 16.599 1.554 1.00 51.43 92 LEU A N 17
ATOM 20769 C CA . LEU A 1 71 ? -1.400 17.437 2.362 1.00 31.34 92 LEU A CA 17
ATOM 20770 C C . LEU A 1 71 ? -1.795 18.684 1.551 1.00 64.24 92 LEU A C 17
ATOM 20771 O O . LEU A 1 71 ? -0.928 19.343 0.964 1.00 4.04 92 LEU A O 17
ATOM 20787 N N . GLU A 1 72 ? -3.100 18.990 1.497 1.00 14.44 93 GLU A N 17
ATOM 20788 C CA . GLU A 1 72 ? -3.608 20.174 0.787 1.00 54.35 93 GLU A CA 17
ATOM 20789 C C . GLU A 1 72 ? -3.573 21.391 1.728 1.00 15.54 93 GLU A C 17
ATOM 20790 O O . GLU A 1 72 ? -3.439 21.230 2.946 1.00 0.35 93 GLU A O 17
ATOM 20802 N N . HIS A 1 73 ? -3.710 22.602 1.165 1.00 1.31 94 HIS A N 17
ATOM 20803 C CA . HIS A 1 73 ? -3.542 23.859 1.930 1.00 5.44 94 HIS A CA 17
ATOM 20804 C C . HIS A 1 73 ? -4.301 25.020 1.256 1.00 42.13 94 HIS A C 17
ATOM 20805 O O . HIS A 1 73 ? -3.808 26.153 1.198 1.00 72.21 94 HIS A O 17
ATOM 20820 N N . HIS A 1 74 ? -5.524 24.744 0.770 1.00 12.32 95 HIS A N 17
ATOM 20821 C CA . HIS A 1 74 ? -6.354 25.753 0.068 1.00 52.02 95 HIS A CA 17
ATOM 20822 C C . HIS A 1 74 ? -7.800 25.761 0.584 1.00 32.33 95 HIS A C 17
ATOM 20823 O O . HIS A 1 74 ? -8.322 26.823 0.931 1.00 33.35 95 HIS A O 17
ATOM 20838 N N . HIS A 1 75 ? -8.412 24.567 0.647 1.00 3.44 96 HIS A N 17
ATOM 20839 C CA . HIS A 1 75 ? -9.844 24.378 0.981 1.00 72.12 96 HIS A CA 17
ATOM 20840 C C . HIS A 1 75 ? -10.761 25.118 -0.017 1.00 21.53 96 HIS A C 17
ATOM 20841 O O . HIS A 1 75 ? -11.049 26.305 0.158 1.00 12.23 96 HIS A O 17
ATOM 20856 N N . HIS A 1 76 ? -11.220 24.386 -1.050 1.00 4.54 97 HIS A N 17
ATOM 20857 C CA . HIS A 1 76 ? -12.206 24.893 -2.039 1.00 44.42 97 HIS A CA 17
ATOM 20858 C C . HIS A 1 76 ? -13.580 25.139 -1.372 1.00 34.04 97 HIS A C 17
ATOM 20859 O O . HIS A 1 76 ? -14.432 25.833 -1.926 1.00 54.24 97 HIS A O 17
ATOM 20874 N N . HIS A 1 77 ? -13.774 24.541 -0.181 1.00 51.41 98 HIS A N 17
ATOM 20875 C CA . HIS A 1 77 ? -14.930 24.798 0.696 1.00 54.15 98 HIS A CA 17
ATOM 20876 C C . HIS A 1 77 ? -14.422 25.176 2.098 1.00 72.45 98 HIS A C 17
ATOM 20877 O O . HIS A 1 77 ? -13.394 24.654 2.539 1.00 5.10 98 HIS A O 17
ATOM 20892 N N . HIS A 1 78 ? -15.146 26.066 2.793 1.00 54.31 99 HIS A N 17
ATOM 20893 C CA . HIS A 1 78 ? -14.900 26.354 4.222 1.00 41.43 99 HIS A CA 17
ATOM 20894 C C . HIS A 1 78 ? -15.769 25.381 5.061 1.00 5.24 99 HIS A C 17
ATOM 20895 O O . HIS A 1 78 ? -16.822 25.790 5.596 1.00 63.53 99 HIS A O 17
ATOM 20911 N N . ALA A 1 1 ? 0.148 2.686 8.483 1.00 44.01 22 ALA A N 18
ATOM 20912 C CA . ALA A 1 1 ? -0.294 2.421 7.100 1.00 34.54 22 ALA A CA 18
ATOM 20913 C C . ALA A 1 1 ? -1.611 1.628 7.110 1.00 42.01 22 ALA A C 18
ATOM 20914 O O . ALA A 1 1 ? -2.023 1.109 8.159 1.00 10.13 22 ALA A O 18
ATOM 20923 N N . GLU A 1 2 ? -2.265 1.535 5.939 1.00 33.25 23 GLU A N 18
ATOM 20924 C CA . GLU A 1 2 ? -3.558 0.837 5.795 1.00 33.53 23 GLU A CA 18
ATOM 20925 C C . GLU A 1 2 ? -3.726 0.293 4.369 1.00 74.22 23 GLU A C 18
ATOM 20926 O O . GLU A 1 2 ? -3.286 0.916 3.406 1.00 14.13 23 GLU A O 18
ATOM 20938 N N . ILE A 1 3 ? -4.377 -0.870 4.255 1.00 50.24 24 ILE A N 18
ATOM 20939 C CA . ILE A 1 3 ? -4.655 -1.525 2.963 1.00 11.55 24 ILE A CA 18
ATOM 20940 C C . ILE A 1 3 ? -5.882 -0.880 2.298 1.00 55.13 24 ILE A C 18
ATOM 20941 O O . ILE A 1 3 ? -6.908 -0.677 2.964 1.00 70.21 24 ILE A O 18
ATOM 20957 N N . MET A 1 4 ? -5.766 -0.548 0.997 1.00 60.55 25 MET A N 18
ATOM 20958 C CA . MET A 1 4 ? -6.920 -0.178 0.150 1.00 24.13 25 MET A CA 18
ATOM 20959 C C . MET A 1 4 ? -6.775 -0.799 -1.248 1.00 5.24 25 MET A C 18
ATOM 20960 O O . MET A 1 4 ? -5.685 -1.244 -1.654 1.00 31.12 25 MET A O 18
ATOM 20974 N N . LYS A 1 5 ? -7.908 -0.826 -1.961 1.00 55.43 26 LYS A N 18
ATOM 20975 C CA . LYS A 1 5 ? -8.007 -1.313 -3.344 1.00 72.20 26 LYS A CA 18
ATOM 20976 C C . LYS A 1 5 ? -7.486 -0.240 -4.312 1.00 3.43 26 LYS A C 18
ATOM 20977 O O . LYS A 1 5 ? -7.573 0.949 -4.003 1.00 72.12 26 LYS A O 18
ATOM 20996 N N . LYS A 1 6 ? -6.973 -0.673 -5.479 1.00 74.32 27 LYS A N 18
ATOM 20997 C CA . LYS A 1 6 ? -6.465 0.236 -6.528 1.00 74.21 27 LYS A CA 18
ATOM 20998 C C . LYS A 1 6 ? -7.550 1.244 -6.970 1.00 1.11 27 LYS A C 18
ATOM 20999 O O . LYS A 1 6 ? -7.349 2.460 -6.877 1.00 14.34 27 LYS A O 18
ATOM 21018 N N . THR A 1 7 ? -8.713 0.706 -7.366 1.00 24.04 28 THR A N 18
ATOM 21019 C CA . THR A 1 7 ? -9.840 1.493 -7.901 1.00 53.13 28 THR A CA 18
ATOM 21020 C C . THR A 1 7 ? -10.317 2.565 -6.901 1.00 45.02 28 THR A C 18
ATOM 21021 O O . THR A 1 7 ? -10.485 3.736 -7.268 1.00 41.30 28 THR A O 18
ATOM 21032 N N . ASP A 1 8 ? -10.486 2.164 -5.628 1.00 62.21 29 ASP A N 18
ATOM 21033 C CA . ASP A 1 8 ? -10.984 3.073 -4.579 1.00 75.42 29 ASP A CA 18
ATOM 21034 C C . ASP A 1 8 ? -9.925 4.133 -4.232 1.00 0.44 29 ASP A C 18
ATOM 21035 O O . ASP A 1 8 ? -10.246 5.310 -4.061 1.00 34.45 29 ASP A O 18
ATOM 21044 N N . PHE A 1 9 ? -8.664 3.689 -4.138 1.00 42.11 30 PHE A N 18
ATOM 21045 C CA . PHE A 1 9 ? -7.529 4.563 -3.820 1.00 14.11 30 PHE A CA 18
ATOM 21046 C C . PHE A 1 9 ? -7.339 5.693 -4.865 1.00 32.43 30 PHE A C 18
ATOM 21047 O O . PHE A 1 9 ? -7.082 6.842 -4.486 1.00 44.40 30 PHE A O 18
ATOM 21064 N N . ASP A 1 10 ? -7.446 5.351 -6.165 1.00 24.40 31 ASP A N 18
ATOM 21065 C CA . ASP A 1 10 ? -7.114 6.287 -7.276 1.00 44.23 31 ASP A CA 18
ATOM 21066 C C . ASP A 1 10 ? -7.863 7.631 -7.195 1.00 2.31 31 ASP A C 18
ATOM 21067 O O . ASP A 1 10 ? -7.331 8.662 -7.625 1.00 31.24 31 ASP A O 18
ATOM 21076 N N . LYS A 1 11 ? -9.053 7.602 -6.570 1.00 75.33 32 LYS A N 18
ATOM 21077 C CA . LYS A 1 11 ? -9.902 8.795 -6.323 1.00 54.40 32 LYS A CA 18
ATOM 21078 C C . LYS A 1 11 ? -9.119 9.931 -5.618 1.00 12.33 32 LYS A C 18
ATOM 21079 O O . LYS A 1 11 ? -9.337 11.118 -5.891 1.00 34.31 32 LYS A O 18
ATOM 21098 N N . VAL A 1 12 ? -8.225 9.537 -4.689 1.00 61.53 33 VAL A N 18
ATOM 21099 C CA . VAL A 1 12 ? -7.398 10.472 -3.892 1.00 23.21 33 VAL A CA 18
ATOM 21100 C C . VAL A 1 12 ? -5.911 10.418 -4.305 1.00 55.53 33 VAL A C 18
ATOM 21101 O O . VAL A 1 12 ? -5.085 11.149 -3.733 1.00 23.02 33 VAL A O 18
ATOM 21114 N N . ALA A 1 13 ? -5.578 9.588 -5.329 1.00 1.45 34 ALA A N 18
ATOM 21115 C CA . ALA A 1 13 ? -4.165 9.355 -5.744 1.00 73.04 34 ALA A CA 18
ATOM 21116 C C . ALA A 1 13 ? -3.489 10.651 -6.240 1.00 4.13 34 ALA A C 18
ATOM 21117 O O . ALA A 1 13 ? -2.260 10.773 -6.191 1.00 50.24 34 ALA A O 18
ATOM 21124 N N . SER A 1 14 ? -4.322 11.606 -6.683 1.00 55.53 35 SER A N 18
ATOM 21125 C CA . SER A 1 14 ? -3.892 12.934 -7.152 1.00 74.22 35 SER A CA 18
ATOM 21126 C C . SER A 1 14 ? -3.115 13.715 -6.064 1.00 22.42 35 SER A C 18
ATOM 21127 O O . SER A 1 14 ? -2.293 14.574 -6.384 1.00 11.04 35 SER A O 18
ATOM 21135 N N . GLU A 1 15 ? -3.382 13.404 -4.777 1.00 65.24 36 GLU A N 18
ATOM 21136 C CA . GLU A 1 15 ? -2.673 14.014 -3.637 1.00 50.31 36 GLU A CA 18
ATOM 21137 C C . GLU A 1 15 ? -1.876 12.970 -2.855 1.00 5.43 36 GLU A C 18
ATOM 21138 O O . GLU A 1 15 ? -1.625 13.134 -1.658 1.00 14.35 36 GLU A O 18
ATOM 21150 N N . TYR A 1 16 ? -1.452 11.905 -3.546 1.00 43.24 37 TYR A N 18
ATOM 21151 C CA . TYR A 1 16 ? -0.536 10.894 -2.987 1.00 2.14 37 TYR A CA 18
ATOM 21152 C C . TYR A 1 16 ? 0.650 10.702 -3.940 1.00 33.11 37 TYR A C 18
ATOM 21153 O O . TYR A 1 16 ? 0.506 10.811 -5.162 1.00 13.22 37 TYR A O 18
ATOM 21171 N N . THR A 1 17 ? 1.821 10.420 -3.360 1.00 63.22 38 THR A N 18
ATOM 21172 C CA . THR A 1 17 ? 3.079 10.253 -4.091 1.00 62.13 38 THR A CA 18
ATOM 21173 C C . THR A 1 17 ? 3.526 8.795 -3.976 1.00 13.02 38 THR A C 18
ATOM 21174 O O . THR A 1 17 ? 3.705 8.284 -2.864 1.00 22.42 38 THR A O 18
ATOM 21185 N N . LYS A 1 18 ? 3.667 8.122 -5.124 1.00 3.31 39 LYS A N 18
ATOM 21186 C CA . LYS A 1 18 ? 4.131 6.734 -5.171 1.00 34.52 39 LYS A CA 18
ATOM 21187 C C . LYS A 1 18 ? 5.610 6.698 -4.803 1.00 51.52 39 LYS A C 18
ATOM 21188 O O . LYS A 1 18 ? 6.452 7.192 -5.563 1.00 42.11 39 LYS A O 18
ATOM 21207 N N . ILE A 1 19 ? 5.925 6.145 -3.628 1.00 24.50 40 ILE A N 18
ATOM 21208 C CA . ILE A 1 19 ? 7.303 6.147 -3.113 1.00 52.42 40 ILE A CA 18
ATOM 21209 C C . ILE A 1 19 ? 8.005 4.814 -3.411 1.00 34.05 40 ILE A C 18
ATOM 21210 O O . ILE A 1 19 ? 9.237 4.766 -3.446 1.00 74.14 40 ILE A O 18
ATOM 21226 N N . GLY A 1 20 ? 7.219 3.744 -3.662 1.00 73.15 41 GLY A N 18
ATOM 21227 C CA . GLY A 1 20 ? 7.782 2.429 -3.985 1.00 54.02 41 GLY A CA 18
ATOM 21228 C C . GLY A 1 20 ? 6.731 1.366 -4.245 1.00 23.51 41 GLY A C 18
ATOM 21229 O O . GLY A 1 20 ? 5.527 1.664 -4.324 1.00 63.45 41 GLY A O 18
ATOM 21233 N N . THR A 1 21 ? 7.205 0.127 -4.436 1.00 52.14 42 THR A N 18
ATOM 21234 C CA . THR A 1 21 ? 6.370 -1.080 -4.485 1.00 23.30 42 THR A CA 18
ATOM 21235 C C . THR A 1 21 ? 6.974 -2.122 -3.536 1.00 71.24 42 THR A C 18
ATOM 21236 O O . THR A 1 21 ? 8.196 -2.325 -3.535 1.00 41.13 42 THR A O 18
ATOM 21247 N N . ILE A 1 22 ? 6.125 -2.769 -2.724 1.00 33.03 43 ILE A N 18
ATOM 21248 C CA . ILE A 1 22 ? 6.529 -3.893 -1.856 1.00 23.52 43 ILE A CA 18
ATOM 21249 C C . ILE A 1 22 ? 5.741 -5.150 -2.262 1.00 14.23 43 ILE A C 18
ATOM 21250 O O . ILE A 1 22 ? 4.691 -5.047 -2.919 1.00 53.23 43 ILE A O 18
ATOM 21266 N N . SER A 1 23 ? 6.258 -6.331 -1.890 1.00 30.23 44 SER A N 18
ATOM 21267 C CA . SER A 1 23 ? 5.646 -7.613 -2.268 1.00 45.23 44 SER A CA 18
ATOM 21268 C C . SER A 1 23 ? 6.057 -8.735 -1.310 1.00 31.15 44 SER A C 18
ATOM 21269 O O . SER A 1 23 ? 7.209 -8.799 -0.863 1.00 22.15 44 SER A O 18
ATOM 21277 N N . THR A 1 24 ? 5.098 -9.624 -1.013 1.00 72.33 45 THR A N 18
ATOM 21278 C CA . THR A 1 24 ? 5.340 -10.848 -0.245 1.00 12.31 45 THR A CA 18
ATOM 21279 C C . THR A 1 24 ? 6.113 -11.867 -1.113 1.00 4.31 45 THR A C 18
ATOM 21280 O O . THR A 1 24 ? 5.996 -11.837 -2.350 1.00 22.11 45 THR A O 18
ATOM 21291 N N . THR A 1 25 ? 6.909 -12.749 -0.475 1.00 74.14 46 THR A N 18
ATOM 21292 C CA . THR A 1 25 ? 7.663 -13.792 -1.187 1.00 73.21 46 THR A CA 18
ATOM 21293 C C . THR A 1 25 ? 6.693 -14.908 -1.631 1.00 1.14 46 THR A C 18
ATOM 21294 O O . THR A 1 25 ? 6.504 -15.917 -0.936 1.00 72.40 46 THR A O 18
ATOM 21305 N N . GLY A 1 26 ? 6.017 -14.647 -2.764 1.00 41.11 47 GLY A N 18
ATOM 21306 C CA . GLY A 1 26 ? 5.078 -15.585 -3.354 1.00 25.01 47 GLY A CA 18
ATOM 21307 C C . GLY A 1 26 ? 3.795 -15.750 -2.547 1.00 32.32 47 GLY A C 18
ATOM 21308 O O . GLY A 1 26 ? 3.032 -14.790 -2.380 1.00 64.34 47 GLY A O 18
ATOM 21312 N N . GLU A 1 27 ? 3.582 -16.965 -2.022 1.00 15.22 48 GLU A N 18
ATOM 21313 C CA . GLU A 1 27 ? 2.334 -17.359 -1.358 1.00 71.01 48 GLU A CA 18
ATOM 21314 C C . GLU A 1 27 ? 2.389 -17.088 0.160 1.00 43.31 48 GLU A C 18
ATOM 21315 O O . GLU A 1 27 ? 3.465 -17.168 0.773 1.00 74.24 48 GLU A O 18
ATOM 21327 N N . MET A 1 28 ? 1.211 -16.759 0.730 1.00 5.22 49 MET A N 18
ATOM 21328 C CA . MET A 1 28 ? 0.958 -16.697 2.189 1.00 71.34 49 MET A CA 18
ATOM 21329 C C . MET A 1 28 ? -0.537 -16.417 2.444 1.00 74.14 49 MET A C 18
ATOM 21330 O O . MET A 1 28 ? -1.297 -16.144 1.499 1.00 41.15 49 MET A O 18
ATOM 21344 N N . SER A 1 29 ? -0.949 -16.496 3.722 1.00 4.24 50 SER A N 18
ATOM 21345 C CA . SER A 1 29 ? -2.318 -16.172 4.153 1.00 32.43 50 SER A CA 18
ATOM 21346 C C . SER A 1 29 ? -2.554 -14.644 4.010 1.00 72.02 50 SER A C 18
ATOM 21347 O O . SER A 1 29 ? -1.751 -13.859 4.527 1.00 15.41 50 SER A O 18
ATOM 21355 N N . PRO A 1 30 ? -3.664 -14.208 3.315 1.00 5.23 51 PRO A N 18
ATOM 21356 C CA . PRO A 1 30 ? -3.886 -12.788 2.895 1.00 45.02 51 PRO A CA 18
ATOM 21357 C C . PRO A 1 30 ? -3.951 -11.784 4.064 1.00 74.10 51 PRO A C 18
ATOM 21358 O O . PRO A 1 30 ? -3.648 -10.610 3.878 1.00 13.30 51 PRO A O 18
ATOM 21369 N N . LEU A 1 31 ? -4.340 -12.246 5.265 1.00 4.22 52 LEU A N 18
ATOM 21370 C CA . LEU A 1 31 ? -4.423 -11.369 6.453 1.00 15.54 52 LEU A CA 18
ATOM 21371 C C . LEU A 1 31 ? -3.009 -11.017 6.936 1.00 74.51 52 LEU A C 18
ATOM 21372 O O . LEU A 1 31 ? -2.695 -9.843 7.123 1.00 54.04 52 LEU A O 18
ATOM 21388 N N . ASP A 1 32 ? -2.154 -12.044 7.080 1.00 4.44 53 ASP A N 18
ATOM 21389 C CA . ASP A 1 32 ? -0.734 -11.858 7.444 1.00 42.22 53 ASP A CA 18
ATOM 21390 C C . ASP A 1 32 ? 0.008 -11.088 6.349 1.00 63.42 53 ASP A C 18
ATOM 21391 O O . ASP A 1 32 ? 0.913 -10.327 6.651 1.00 74.32 53 ASP A O 18
ATOM 21400 N N . ALA A 1 33 ? -0.392 -11.316 5.081 1.00 22.13 54 ALA A N 18
ATOM 21401 C CA . ALA A 1 33 ? 0.129 -10.571 3.920 1.00 14.03 54 ALA A CA 18
ATOM 21402 C C . ALA A 1 33 ? -0.172 -9.075 4.064 1.00 75.05 54 ALA A C 18
ATOM 21403 O O . ALA A 1 33 ? 0.713 -8.247 3.917 1.00 12.44 54 ALA A O 18
ATOM 21410 N N . ARG A 1 34 ? -1.430 -8.759 4.405 1.00 32.34 55 ARG A N 18
ATOM 21411 C CA . ARG A 1 34 ? -1.894 -7.374 4.589 1.00 2.32 55 ARG A CA 18
ATOM 21412 C C . ARG A 1 34 ? -1.166 -6.688 5.755 1.00 63.13 55 ARG A C 18
ATOM 21413 O O . ARG A 1 34 ? -0.783 -5.531 5.640 1.00 73.22 55 ARG A O 18
ATOM 21434 N N . GLU A 1 35 ? -0.972 -7.427 6.860 1.00 65.44 56 GLU A N 18
ATOM 21435 C CA . GLU A 1 35 ? -0.274 -6.925 8.063 1.00 21.22 56 GLU A CA 18
ATOM 21436 C C . GLU A 1 35 ? 1.224 -6.718 7.776 1.00 71.30 56 GLU A C 18
ATOM 21437 O O . GLU A 1 35 ? 1.840 -5.778 8.281 1.00 35.01 56 GLU A O 18
ATOM 21449 N N . ASP A 1 36 ? 1.784 -7.613 6.945 1.00 1.52 57 ASP A N 18
ATOM 21450 C CA . ASP A 1 36 ? 3.199 -7.582 6.531 1.00 22.31 57 ASP A CA 18
ATOM 21451 C C . ASP A 1 36 ? 3.472 -6.329 5.695 1.00 12.34 57 ASP A C 18
ATOM 21452 O O . ASP A 1 36 ? 4.405 -5.559 5.967 1.00 24.51 57 ASP A O 18
ATOM 21461 N N . LEU A 1 37 ? 2.599 -6.133 4.697 1.00 50.14 58 LEU A N 18
ATOM 21462 C CA . LEU A 1 37 ? 2.676 -5.018 3.758 1.00 45.40 58 LEU A CA 18
ATOM 21463 C C . LEU A 1 37 ? 2.419 -3.674 4.478 1.00 31.33 58 LEU A C 18
ATOM 21464 O O . LEU A 1 37 ? 3.119 -2.700 4.220 1.00 4.33 58 LEU A O 18
ATOM 21480 N N . ILE A 1 38 ? 1.433 -3.644 5.406 1.00 61.01 59 ILE A N 18
ATOM 21481 C CA . ILE A 1 38 ? 1.171 -2.457 6.262 1.00 71.11 59 ILE A CA 18
ATOM 21482 C C . ILE A 1 38 ? 2.417 -2.101 7.082 1.00 12.32 59 ILE A C 18
ATOM 21483 O O . ILE A 1 38 ? 2.839 -0.944 7.094 1.00 3.41 59 ILE A O 18
ATOM 21499 N N . LYS A 1 39 ? 2.995 -3.121 7.743 1.00 11.44 60 LYS A N 18
ATOM 21500 C CA . LYS A 1 39 ? 4.108 -2.932 8.688 1.00 53.43 60 LYS A CA 18
ATOM 21501 C C . LYS A 1 39 ? 5.332 -2.338 7.962 1.00 30.41 60 LYS A C 18
ATOM 21502 O O . LYS A 1 39 ? 5.854 -1.292 8.360 1.00 61.31 60 LYS A O 18
ATOM 21521 N N . LYS A 1 40 ? 5.743 -3.012 6.870 1.00 61.45 61 LYS A N 18
ATOM 21522 C CA . LYS A 1 40 ? 6.908 -2.608 6.052 1.00 61.14 61 LYS A CA 18
ATOM 21523 C C . LYS A 1 40 ? 6.691 -1.227 5.405 1.00 32.21 61 LYS A C 18
ATOM 21524 O O . LYS A 1 40 ? 7.592 -0.382 5.423 1.00 5.05 61 LYS A O 18
ATOM 21543 N N . ALA A 1 41 ? 5.479 -1.001 4.859 1.00 42.14 62 ALA A N 18
ATOM 21544 C CA . ALA A 1 41 ? 5.116 0.294 4.257 1.00 33.34 62 ALA A CA 18
ATOM 21545 C C . ALA A 1 41 ? 5.109 1.416 5.300 1.00 50.01 62 ALA A C 18
ATOM 21546 O O . ALA A 1 41 ? 5.448 2.548 4.987 1.00 75.43 62 ALA A O 18
ATOM 21553 N N . ASP A 1 42 ? 4.732 1.080 6.547 1.00 63.24 63 ASP A N 18
ATOM 21554 C CA . ASP A 1 42 ? 4.699 2.056 7.648 1.00 1.41 63 ASP A CA 18
ATOM 21555 C C . ASP A 1 42 ? 6.133 2.456 8.024 1.00 61.32 63 ASP A C 18
ATOM 21556 O O . ASP A 1 42 ? 6.405 3.632 8.272 1.00 13.42 63 ASP A O 18
ATOM 21565 N N . GLU A 1 43 ? 7.044 1.456 8.022 1.00 4.44 64 GLU A N 18
ATOM 21566 C CA . GLU A 1 43 ? 8.502 1.681 8.174 1.00 52.12 64 GLU A CA 18
ATOM 21567 C C . GLU A 1 43 ? 9.021 2.631 7.067 1.00 73.14 64 GLU A C 18
ATOM 21568 O O . GLU A 1 43 ? 9.856 3.507 7.322 1.00 2.45 64 GLU A O 18
ATOM 21580 N N . LYS A 1 44 ? 8.493 2.433 5.844 1.00 34.24 65 LYS A N 18
ATOM 21581 C CA . LYS A 1 44 ? 8.800 3.277 4.665 1.00 5.01 65 LYS A CA 18
ATOM 21582 C C . LYS A 1 44 ? 8.092 4.659 4.720 1.00 15.04 65 LYS A C 18
ATOM 21583 O O . LYS A 1 44 ? 8.365 5.523 3.878 1.00 31.35 65 LYS A O 18
ATOM 21602 N N . GLY A 1 45 ? 7.174 4.851 5.696 1.00 54.42 66 GLY A N 18
ATOM 21603 C CA . GLY A 1 45 ? 6.472 6.136 5.878 1.00 23.34 66 GLY A CA 18
ATOM 21604 C C . GLY A 1 45 ? 5.307 6.347 4.904 1.00 73.14 66 GLY A C 18
ATOM 21605 O O . GLY A 1 45 ? 4.882 7.483 4.678 1.00 11.21 66 GLY A O 18
ATOM 21609 N N . ALA A 1 46 ? 4.789 5.248 4.338 1.00 34.05 67 ALA A N 18
ATOM 21610 C CA . ALA A 1 46 ? 3.667 5.266 3.381 1.00 51.32 67 ALA A CA 18
ATOM 21611 C C . ALA A 1 46 ? 2.318 5.277 4.111 1.00 60.12 67 ALA A C 18
ATOM 21612 O O . ALA A 1 46 ? 2.117 4.508 5.062 1.00 4.42 67 ALA A O 18
ATOM 21619 N N . ASP A 1 47 ? 1.404 6.133 3.640 1.00 71.43 68 ASP A N 18
ATOM 21620 C CA . ASP A 1 47 ? 0.044 6.253 4.194 1.00 21.45 68 ASP A CA 18
ATOM 21621 C C . ASP A 1 47 ? -0.816 5.059 3.770 1.00 64.03 68 ASP A C 18
ATOM 21622 O O . ASP A 1 47 ? -1.427 4.391 4.618 1.00 72.45 68 ASP A O 18
ATOM 21631 N N . VAL A 1 48 ? -0.849 4.778 2.447 1.00 12.23 69 VAL A N 18
ATOM 21632 C CA . VAL A 1 48 ? -1.728 3.720 1.889 1.00 55.44 69 VAL A CA 18
ATOM 21633 C C . VAL A 1 48 ? -0.908 2.658 1.133 1.00 52.35 69 VAL A C 18
ATOM 21634 O O . VAL A 1 48 ? -0.010 2.983 0.342 1.00 43.14 69 VAL A O 18
ATOM 21647 N N . VAL A 1 49 ? -1.243 1.394 1.419 1.00 21.51 70 VAL A N 18
ATOM 21648 C CA . VAL A 1 49 ? -0.703 0.202 0.768 1.00 4.21 70 VAL A CA 18
ATOM 21649 C C . VAL A 1 49 ? -1.780 -0.294 -0.220 1.00 61.34 70 VAL A C 18
ATOM 21650 O O . VAL A 1 49 ? -2.859 -0.745 0.200 1.00 51.40 70 VAL A O 18
ATOM 21663 N N . VAL A 1 50 ? -1.501 -0.168 -1.515 1.00 41.55 71 VAL A N 18
ATOM 21664 C CA . VAL A 1 50 ? -2.508 -0.318 -2.579 1.00 73.33 71 VAL A CA 18
ATOM 21665 C C . VAL A 1 50 ? -2.378 -1.685 -3.276 1.00 41.42 71 VAL A C 18
ATOM 21666 O O . VAL A 1 50 ? -1.413 -1.914 -4.024 1.00 14.21 71 VAL A O 18
ATOM 21679 N N . LEU A 1 51 ? -3.358 -2.582 -3.018 1.00 63.44 72 LEU A N 18
ATOM 21680 C CA . LEU A 1 51 ? -3.404 -3.928 -3.628 1.00 71.40 72 LEU A CA 18
ATOM 21681 C C . LEU A 1 51 ? -3.696 -3.828 -5.138 1.00 41.30 72 LEU A C 18
ATOM 21682 O O . LEU A 1 51 ? -4.801 -3.432 -5.547 1.00 21.03 72 LEU A O 18
ATOM 21698 N N . THR A 1 52 ? -2.678 -4.152 -5.953 1.00 43.05 73 THR A N 18
ATOM 21699 C CA . THR A 1 52 ? -2.809 -4.252 -7.419 1.00 12.15 73 THR A CA 18
ATOM 21700 C C . THR A 1 52 ? -2.904 -5.721 -7.862 1.00 1.53 73 THR A C 18
ATOM 21701 O O . THR A 1 52 ? -3.298 -6.007 -9.000 1.00 50.53 73 THR A O 18
ATOM 21712 N N . SER A 1 53 ? -2.521 -6.648 -6.960 1.00 32.01 74 SER A N 18
ATOM 21713 C CA . SER A 1 53 ? -2.876 -8.063 -7.089 1.00 23.05 74 SER A CA 18
ATOM 21714 C C . SER A 1 53 ? -4.385 -8.193 -6.828 1.00 34.23 74 SER A C 18
ATOM 21715 O O . SER A 1 53 ? -4.807 -8.109 -5.668 1.00 60.25 74 SER A O 18
ATOM 21723 N N . GLY A 1 54 ? -5.175 -8.304 -7.929 1.00 71.24 75 GLY A N 18
ATOM 21724 C CA . GLY A 1 54 ? -6.636 -8.423 -7.872 1.00 44.41 75 GLY A CA 18
ATOM 21725 C C . GLY A 1 54 ? -7.074 -9.538 -6.934 1.00 22.50 75 GLY A C 18
ATOM 21726 O O . GLY A 1 54 ? -7.035 -10.714 -7.313 1.00 60.50 75 GLY A O 18
ATOM 21730 N N . GLN A 1 55 ? -7.451 -9.140 -5.703 1.00 34.24 76 GLN A N 18
ATOM 21731 C CA . GLN A 1 55 ? -7.601 -10.045 -4.558 1.00 42.23 76 GLN A CA 18
ATOM 21732 C C . GLN A 1 55 ? -8.673 -11.118 -4.819 1.00 43.52 76 GLN A C 18
ATOM 21733 O O . GLN A 1 55 ? -9.867 -10.888 -4.644 1.00 13.12 76 GLN A O 18
ATOM 21747 N N . THR A 1 56 ? -8.208 -12.263 -5.331 1.00 5.23 77 THR A N 18
ATOM 21748 C CA . THR A 1 56 ? -8.991 -13.498 -5.408 1.00 65.21 77 THR A CA 18
ATOM 21749 C C . THR A 1 56 ? -8.781 -14.325 -4.120 1.00 14.03 77 THR A C 18
ATOM 21750 O O . THR A 1 56 ? -9.557 -15.251 -3.846 1.00 2.32 77 THR A O 18
ATOM 21761 N N . GLU A 1 57 ? -7.704 -13.961 -3.358 1.00 32.52 78 GLU A N 18
ATOM 21762 C CA . GLU A 1 57 ? -7.251 -14.635 -2.122 1.00 3.54 78 GLU A CA 18
ATOM 21763 C C . GLU A 1 57 ? -6.546 -15.968 -2.440 1.00 52.31 78 GLU A C 18
ATOM 21764 O O . GLU A 1 57 ? -5.353 -16.104 -2.167 1.00 50.12 78 GLU A O 18
ATOM 21776 N N . ASN A 1 58 ? -7.285 -16.903 -3.085 1.00 52.20 79 ASN A N 18
ATOM 21777 C CA . ASN A 1 58 ? -6.871 -18.314 -3.316 1.00 2.52 79 ASN A CA 18
ATOM 21778 C C . ASN A 1 58 ? -5.437 -18.437 -3.864 1.00 60.12 79 ASN A C 18
ATOM 21779 O O . ASN A 1 58 ? -4.666 -19.297 -3.424 1.00 65.21 79 ASN A O 18
ATOM 21790 N N . LYS A 1 59 ? -5.088 -17.550 -4.808 1.00 52.02 80 LYS A N 18
ATOM 21791 C CA . LYS A 1 59 ? -3.764 -17.537 -5.433 1.00 14.22 80 LYS A CA 18
ATOM 21792 C C . LYS A 1 59 ? -3.387 -16.099 -5.830 1.00 71.30 80 LYS A C 18
ATOM 21793 O O . LYS A 1 59 ? -3.834 -15.592 -6.864 1.00 64.30 80 LYS A O 18
ATOM 21812 N N . ILE A 1 60 ? -2.609 -15.431 -4.960 1.00 73.53 81 ILE A N 18
ATOM 21813 C CA . ILE A 1 60 ? -2.044 -14.093 -5.217 1.00 31.23 81 ILE A CA 18
ATOM 21814 C C . ILE A 1 60 ? -0.540 -14.085 -4.870 1.00 12.54 81 ILE A C 18
ATOM 21815 O O . ILE A 1 60 ? -0.109 -14.739 -3.905 1.00 3.44 81 ILE A O 18
ATOM 21831 N N . HIS A 1 61 ? 0.259 -13.395 -5.707 1.00 42.35 82 HIS A N 18
ATOM 21832 C CA . HIS A 1 61 ? 1.707 -13.216 -5.471 1.00 41.20 82 HIS A CA 18
ATOM 21833 C C . HIS A 1 61 ? 1.950 -12.073 -4.465 1.00 71.24 82 HIS A C 18
ATOM 21834 O O . HIS A 1 61 ? 3.017 -11.996 -3.848 1.00 14.15 82 HIS A O 18
ATOM 21849 N N . GLY A 1 62 ? 0.940 -11.187 -4.327 1.00 63.43 83 GLY A N 18
ATOM 21850 C CA . GLY A 1 62 ? 0.919 -10.175 -3.275 1.00 14.51 83 GLY A CA 18
ATOM 21851 C C . GLY A 1 62 ? 1.845 -8.990 -3.523 1.00 64.03 83 GLY A C 18
ATOM 21852 O O . GLY A 1 62 ? 2.770 -8.752 -2.746 1.00 3.44 83 GLY A O 18
ATOM 21856 N N . THR A 1 63 ? 1.577 -8.236 -4.604 1.00 55.32 84 THR A N 18
ATOM 21857 C CA . THR A 1 63 ? 2.238 -6.945 -4.880 1.00 54.44 84 THR A CA 18
ATOM 21858 C C . THR A 1 63 ? 1.287 -5.804 -4.503 1.00 42.12 84 THR A C 18
ATOM 21859 O O . THR A 1 63 ? 0.104 -5.805 -4.893 1.00 42.52 84 THR A O 18
ATOM 21870 N N . ALA A 1 64 ? 1.819 -4.845 -3.736 1.00 51.31 85 ALA A N 18
ATOM 21871 C CA . ALA A 1 64 ? 1.098 -3.654 -3.303 1.00 74.10 85 ALA A CA 18
ATOM 21872 C C . ALA A 1 64 ? 2.012 -2.429 -3.436 1.00 0.33 85 ALA A C 18
ATOM 21873 O O . ALA A 1 64 ? 3.147 -2.418 -2.927 1.00 40.41 85 ALA A O 18
ATOM 21880 N N . ASP A 1 65 ? 1.510 -1.406 -4.131 1.00 61.35 86 ASP A N 18
ATOM 21881 C CA . ASP A 1 65 ? 2.257 -0.169 -4.400 1.00 61.24 86 ASP A CA 18
ATOM 21882 C C . ASP A 1 65 ? 1.963 0.823 -3.279 1.00 54.32 86 ASP A C 18
ATOM 21883 O O . ASP A 1 65 ? 0.805 1.015 -2.912 1.00 74.40 86 ASP A O 18
ATOM 21892 N N . ILE A 1 66 ? 3.010 1.438 -2.718 1.00 33.31 87 ILE A N 18
ATOM 21893 C CA . ILE A 1 66 ? 2.885 2.248 -1.495 1.00 61.21 87 ILE A CA 18
ATOM 21894 C C . ILE A 1 66 ? 2.992 3.752 -1.798 1.00 10.20 87 ILE A C 18
ATOM 21895 O O . ILE A 1 66 ? 3.861 4.208 -2.572 1.00 13.13 87 ILE A O 18
ATOM 21911 N N . TYR A 1 67 ? 2.073 4.515 -1.183 1.00 4.01 88 TYR A N 18
ATOM 21912 C CA . TYR A 1 67 ? 1.871 5.943 -1.450 1.00 63.24 88 TYR A CA 18
ATOM 21913 C C . TYR A 1 67 ? 1.847 6.738 -0.141 1.00 13.04 88 TYR A C 18
ATOM 21914 O O . TYR A 1 67 ? 1.320 6.269 0.885 1.00 13.43 88 TYR A O 18
ATOM 21932 N N . LYS A 1 68 ? 2.386 7.959 -0.219 1.00 52.14 89 LYS A N 18
ATOM 21933 C CA . LYS A 1 68 ? 2.507 8.888 0.909 1.00 23.33 89 LYS A CA 18
ATOM 21934 C C . LYS A 1 68 ? 1.734 10.184 0.583 1.00 33.41 89 LYS A C 18
ATOM 21935 O O . LYS A 1 68 ? 1.882 10.732 -0.507 1.00 72.32 89 LYS A O 18
ATOM 21954 N N . LYS A 1 69 ? 0.928 10.682 1.532 1.00 63.11 90 LYS A N 18
ATOM 21955 C CA . LYS A 1 69 ? -0.011 11.796 1.285 1.00 31.13 90 LYS A CA 18
ATOM 21956 C C . LYS A 1 69 ? 0.718 13.156 1.264 1.00 31.22 90 LYS A C 18
ATOM 21957 O O . LYS A 1 69 ? 1.639 13.397 2.050 1.00 61.10 90 LYS A O 18
ATOM 21976 N N . LYS A 1 70 ? 0.268 14.036 0.355 1.00 23.42 91 LYS A N 18
ATOM 21977 C CA . LYS A 1 70 ? 0.890 15.337 0.082 1.00 15.42 91 LYS A CA 18
ATOM 21978 C C . LYS A 1 70 ? 0.400 16.399 1.080 1.00 34.12 91 LYS A C 18
ATOM 21979 O O . LYS A 1 70 ? -0.657 17.013 0.875 1.00 31.44 91 LYS A O 18
ATOM 21998 N N . LEU A 1 71 ? 1.174 16.554 2.175 1.00 62.34 92 LEU A N 18
ATOM 21999 C CA . LEU A 1 71 ? 0.983 17.574 3.232 1.00 2.01 92 LEU A CA 18
ATOM 22000 C C . LEU A 1 71 ? -0.264 17.322 4.101 1.00 63.52 92 LEU A C 18
ATOM 22001 O O . LEU A 1 71 ? -1.311 16.858 3.624 1.00 5.33 92 LEU A O 18
ATOM 22017 N N . GLU A 1 72 ? -0.127 17.647 5.394 1.00 45.04 93 GLU A N 18
ATOM 22018 C CA . GLU A 1 72 ? -1.217 17.597 6.370 1.00 12.32 93 GLU A CA 18
ATOM 22019 C C . GLU A 1 72 ? -1.991 18.918 6.321 1.00 21.21 93 GLU A C 18
ATOM 22020 O O . GLU A 1 72 ? -1.732 19.832 7.115 1.00 71.20 93 GLU A O 18
ATOM 22032 N N . HIS A 1 73 ? -2.884 19.046 5.321 1.00 40.40 94 HIS A N 18
ATOM 22033 C CA . HIS A 1 73 ? -3.844 20.160 5.262 1.00 34.02 94 HIS A CA 18
ATOM 22034 C C . HIS A 1 73 ? -4.897 19.910 6.343 1.00 20.31 94 HIS A C 18
ATOM 22035 O O . HIS A 1 73 ? -5.850 19.159 6.111 1.00 15.40 94 HIS A O 18
ATOM 22050 N N . HIS A 1 74 ? -4.656 20.504 7.532 1.00 62.13 95 HIS A N 18
ATOM 22051 C CA . HIS A 1 74 ? -5.366 20.179 8.781 1.00 43.35 95 HIS A CA 18
ATOM 22052 C C . HIS A 1 74 ? -6.899 20.272 8.625 1.00 61.44 95 HIS A C 18
ATOM 22053 O O . HIS A 1 74 ? -7.485 21.358 8.682 1.00 74.13 95 HIS A O 18
ATOM 22068 N N . HIS A 1 75 ? -7.513 19.108 8.366 1.00 55.25 96 HIS A N 18
ATOM 22069 C CA . HIS A 1 75 ? -8.964 18.955 8.282 1.00 73.52 96 HIS A CA 18
ATOM 22070 C C . HIS A 1 75 ? -9.522 18.846 9.711 1.00 23.02 96 HIS A C 18
ATOM 22071 O O . HIS A 1 75 ? -10.435 19.587 10.084 1.00 33.10 96 HIS A O 18
ATOM 22086 N N . HIS A 1 76 ? -8.923 17.925 10.496 1.00 0.20 97 HIS A N 18
ATOM 22087 C CA . HIS A 1 76 ? -9.253 17.708 11.920 1.00 4.51 97 HIS A CA 18
ATOM 22088 C C . HIS A 1 76 ? -8.234 16.728 12.533 1.00 22.21 97 HIS A C 18
ATOM 22089 O O . HIS A 1 76 ? -7.828 15.767 11.871 1.00 71.33 97 HIS A O 18
ATOM 22104 N N . HIS A 1 77 ? -7.830 16.980 13.795 1.00 34.41 98 HIS A N 18
ATOM 22105 C CA . HIS A 1 77 ? -6.908 16.100 14.539 1.00 10.11 98 HIS A CA 18
ATOM 22106 C C . HIS A 1 77 ? -7.654 14.855 15.046 1.00 35.44 98 HIS A C 18
ATOM 22107 O O . HIS A 1 77 ? -8.695 14.971 15.698 1.00 54.14 98 HIS A O 18
ATOM 22122 N N . HIS A 1 78 ? -7.112 13.676 14.733 1.00 5.31 99 HIS A N 18
ATOM 22123 C CA . HIS A 1 78 ? -7.628 12.397 15.224 1.00 75.34 99 HIS A CA 18
ATOM 22124 C C . HIS A 1 78 ? -6.748 11.927 16.398 1.00 63.14 99 HIS A C 18
ATOM 22125 O O . HIS A 1 78 ? -7.206 11.995 17.555 1.00 32.34 99 HIS A O 18
ATOM 22141 N N . ALA A 1 1 ? 0.411 3.143 7.824 1.00 71.32 22 ALA A N 19
ATOM 22142 C CA . ALA A 1 1 ? 0.363 2.363 6.571 1.00 33.24 22 ALA A CA 19
ATOM 22143 C C . ALA A 1 1 ? -1.051 1.783 6.380 1.00 42.31 22 ALA A C 19
ATOM 22144 O O . ALA A 1 1 ? -1.377 0.722 6.924 1.00 13.30 22 ALA A O 19
ATOM 22153 N N . GLU A 1 2 ? -1.898 2.521 5.632 1.00 72.31 23 GLU A N 19
ATOM 22154 C CA . GLU A 1 2 ? -3.336 2.227 5.480 1.00 61.54 23 GLU A CA 19
ATOM 22155 C C . GLU A 1 2 ? -3.545 1.402 4.208 1.00 31.42 23 GLU A C 19
ATOM 22156 O O . GLU A 1 2 ? -3.216 1.873 3.118 1.00 42.25 23 GLU A O 19
ATOM 22168 N N . ILE A 1 3 ? -4.091 0.188 4.338 1.00 73.12 24 ILE A N 19
ATOM 22169 C CA . ILE A 1 3 ? -4.275 -0.712 3.183 1.00 44.12 24 ILE A CA 19
ATOM 22170 C C . ILE A 1 3 ? -5.560 -0.341 2.418 1.00 3.14 24 ILE A C 19
ATOM 22171 O O . ILE A 1 3 ? -6.672 -0.482 2.945 1.00 10.31 24 ILE A O 19
ATOM 22187 N N . MET A 1 4 ? -5.388 0.165 1.190 1.00 62.15 25 MET A N 19
ATOM 22188 C CA . MET A 1 4 ? -6.489 0.357 0.224 1.00 21.23 25 MET A CA 19
ATOM 22189 C C . MET A 1 4 ? -6.255 -0.560 -0.985 1.00 73.24 25 MET A C 19
ATOM 22190 O O . MET A 1 4 ? -5.210 -1.196 -1.093 1.00 63.01 25 MET A O 19
ATOM 22204 N N . LYS A 1 5 ? -7.259 -0.667 -1.853 1.00 3.32 26 LYS A N 19
ATOM 22205 C CA . LYS A 1 5 ? -7.162 -1.382 -3.143 1.00 0.01 26 LYS A CA 19
ATOM 22206 C C . LYS A 1 5 ? -7.197 -0.352 -4.278 1.00 2.34 26 LYS A C 19
ATOM 22207 O O . LYS A 1 5 ? -7.630 0.781 -4.053 1.00 63.21 26 LYS A O 19
ATOM 22226 N N . LYS A 1 6 ? -6.743 -0.753 -5.487 1.00 63.42 27 LYS A N 19
ATOM 22227 C CA . LYS A 1 6 ? -6.610 0.152 -6.660 1.00 32.34 27 LYS A CA 19
ATOM 22228 C C . LYS A 1 6 ? -7.923 0.864 -7.027 1.00 64.23 27 LYS A C 19
ATOM 22229 O O . LYS A 1 6 ? -7.918 2.071 -7.284 1.00 14.41 27 LYS A O 19
ATOM 22248 N N . THR A 1 7 ? -9.039 0.120 -7.008 1.00 3.53 28 THR A N 19
ATOM 22249 C CA . THR A 1 7 ? -10.365 0.647 -7.383 1.00 50.44 28 THR A CA 19
ATOM 22250 C C . THR A 1 7 ? -10.784 1.825 -6.464 1.00 4.23 28 THR A C 19
ATOM 22251 O O . THR A 1 7 ? -11.421 2.777 -6.914 1.00 45.50 28 THR A O 19
ATOM 22262 N N . ASP A 1 8 ? -10.396 1.736 -5.179 1.00 22.34 29 ASP A N 19
ATOM 22263 C CA . ASP A 1 8 ? -10.635 2.793 -4.168 1.00 31.24 29 ASP A CA 19
ATOM 22264 C C . ASP A 1 8 ? -9.573 3.902 -4.247 1.00 71.21 29 ASP A C 19
ATOM 22265 O O . ASP A 1 8 ? -9.874 5.077 -4.006 1.00 31.21 29 ASP A O 19
ATOM 22274 N N . PHE A 1 9 ? -8.329 3.499 -4.567 1.00 43.11 30 PHE A N 19
ATOM 22275 C CA . PHE A 1 9 ? -7.173 4.399 -4.586 1.00 55.33 30 PHE A CA 19
ATOM 22276 C C . PHE A 1 9 ? -7.311 5.468 -5.667 1.00 50.23 30 PHE A C 19
ATOM 22277 O O . PHE A 1 9 ? -7.165 6.640 -5.365 1.00 75.23 30 PHE A O 19
ATOM 22294 N N . ASP A 1 10 ? -7.556 5.039 -6.922 1.00 0.30 31 ASP A N 19
ATOM 22295 C CA . ASP A 1 10 ? -7.611 5.948 -8.087 1.00 53.23 31 ASP A CA 19
ATOM 22296 C C . ASP A 1 10 ? -8.626 7.089 -7.880 1.00 13.00 31 ASP A C 19
ATOM 22297 O O . ASP A 1 10 ? -8.365 8.236 -8.280 1.00 31.42 31 ASP A O 19
ATOM 22306 N N . LYS A 1 11 ? -9.718 6.771 -7.156 1.00 72.11 32 LYS A N 19
ATOM 22307 C CA . LYS A 1 11 ? -10.765 7.740 -6.777 1.00 53.14 32 LYS A CA 19
ATOM 22308 C C . LYS A 1 11 ? -10.164 8.954 -6.028 1.00 62.05 32 LYS A C 19
ATOM 22309 O O . LYS A 1 11 ? -10.611 10.088 -6.202 1.00 33.41 32 LYS A O 19
ATOM 22328 N N . VAL A 1 12 ? -9.137 8.681 -5.207 1.00 31.41 33 VAL A N 19
ATOM 22329 C CA . VAL A 1 12 ? -8.413 9.686 -4.394 1.00 1.43 33 VAL A CA 19
ATOM 22330 C C . VAL A 1 12 ? -6.902 9.712 -4.756 1.00 24.25 33 VAL A C 19
ATOM 22331 O O . VAL A 1 12 ? -6.081 10.157 -3.946 1.00 21.24 33 VAL A O 19
ATOM 22344 N N . ALA A 1 13 ? -6.549 9.266 -5.997 1.00 53.13 34 ALA A N 19
ATOM 22345 C CA . ALA A 1 13 ? -5.130 9.111 -6.442 1.00 31.31 34 ALA A CA 19
ATOM 22346 C C . ALA A 1 13 ? -4.300 10.401 -6.273 1.00 52.35 34 ALA A C 19
ATOM 22347 O O . ALA A 1 13 ? -3.125 10.346 -5.882 1.00 1.41 34 ALA A O 19
ATOM 22354 N N . SER A 1 14 ? -4.950 11.553 -6.528 1.00 45.31 35 SER A N 19
ATOM 22355 C CA . SER A 1 14 ? -4.309 12.886 -6.491 1.00 34.24 35 SER A CA 19
ATOM 22356 C C . SER A 1 14 ? -3.818 13.269 -5.071 1.00 64.40 35 SER A C 19
ATOM 22357 O O . SER A 1 14 ? -2.983 14.166 -4.919 1.00 33.22 35 SER A O 19
ATOM 22365 N N . GLU A 1 15 ? -4.344 12.570 -4.047 1.00 71.22 36 GLU A N 19
ATOM 22366 C CA . GLU A 1 15 ? -3.980 12.789 -2.637 1.00 43.14 36 GLU A CA 19
ATOM 22367 C C . GLU A 1 15 ? -2.647 12.118 -2.280 1.00 54.24 36 GLU A C 19
ATOM 22368 O O . GLU A 1 15 ? -2.097 12.400 -1.215 1.00 22.42 36 GLU A O 19
ATOM 22380 N N . TYR A 1 16 ? -2.140 11.211 -3.152 1.00 33.32 37 TYR A N 19
ATOM 22381 C CA . TYR A 1 16 ? -0.980 10.346 -2.814 1.00 65.13 37 TYR A CA 19
ATOM 22382 C C . TYR A 1 16 ? 0.089 10.352 -3.917 1.00 71.44 37 TYR A C 19
ATOM 22383 O O . TYR A 1 16 ? -0.220 10.556 -5.094 1.00 41.35 37 TYR A O 19
ATOM 22401 N N . THR A 1 17 ? 1.355 10.143 -3.501 1.00 12.25 38 THR A N 19
ATOM 22402 C CA . THR A 1 17 ? 2.529 10.097 -4.388 1.00 22.23 38 THR A CA 19
ATOM 22403 C C . THR A 1 17 ? 3.206 8.715 -4.265 1.00 1.23 38 THR A C 19
ATOM 22404 O O . THR A 1 17 ? 3.442 8.221 -3.147 1.00 14.44 38 THR A O 19
ATOM 22415 N N . LYS A 1 18 ? 3.474 8.086 -5.424 1.00 54.40 39 LYS A N 19
ATOM 22416 C CA . LYS A 1 18 ? 4.024 6.726 -5.511 1.00 71.24 39 LYS A CA 19
ATOM 22417 C C . LYS A 1 18 ? 5.534 6.761 -5.255 1.00 35.25 39 LYS A C 19
ATOM 22418 O O . LYS A 1 18 ? 6.298 7.253 -6.097 1.00 32.32 39 LYS A O 19
ATOM 22437 N N . ILE A 1 19 ? 5.958 6.269 -4.077 1.00 33.05 40 ILE A N 19
ATOM 22438 C CA . ILE A 1 19 ? 7.385 6.285 -3.670 1.00 65.42 40 ILE A CA 19
ATOM 22439 C C . ILE A 1 19 ? 8.054 4.918 -3.931 1.00 10.11 40 ILE A C 19
ATOM 22440 O O . ILE A 1 19 ? 9.261 4.759 -3.705 1.00 53.24 40 ILE A O 19
ATOM 22456 N N . GLY A 1 20 ? 7.256 3.939 -4.396 1.00 1.32 41 GLY A N 19
ATOM 22457 C CA . GLY A 1 20 ? 7.762 2.607 -4.728 1.00 44.41 41 GLY A CA 19
ATOM 22458 C C . GLY A 1 20 ? 6.651 1.571 -4.794 1.00 24.52 41 GLY A C 19
ATOM 22459 O O . GLY A 1 20 ? 5.462 1.919 -4.713 1.00 74.13 41 GLY A O 19
ATOM 22463 N N . THR A 1 21 ? 7.045 0.304 -4.963 1.00 71.04 42 THR A N 19
ATOM 22464 C CA . THR A 1 21 ? 6.148 -0.856 -4.863 1.00 12.54 42 THR A CA 19
ATOM 22465 C C . THR A 1 21 ? 6.847 -1.937 -4.028 1.00 64.12 42 THR A C 19
ATOM 22466 O O . THR A 1 21 ? 8.023 -2.233 -4.262 1.00 33.53 42 THR A O 19
ATOM 22477 N N . ILE A 1 22 ? 6.129 -2.527 -3.062 1.00 4.11 43 ILE A N 19
ATOM 22478 C CA . ILE A 1 22 ? 6.664 -3.612 -2.213 1.00 35.05 43 ILE A CA 19
ATOM 22479 C C . ILE A 1 22 ? 5.846 -4.893 -2.423 1.00 64.32 43 ILE A C 19
ATOM 22480 O O . ILE A 1 22 ? 4.685 -4.844 -2.824 1.00 41.43 43 ILE A O 19
ATOM 22496 N N . SER A 1 23 ? 6.473 -6.034 -2.150 1.00 14.14 44 SER A N 19
ATOM 22497 C CA . SER A 1 23 ? 5.841 -7.354 -2.253 1.00 1.30 44 SER A CA 19
ATOM 22498 C C . SER A 1 23 ? 5.985 -8.065 -0.910 1.00 52.40 44 SER A C 19
ATOM 22499 O O . SER A 1 23 ? 6.918 -7.774 -0.154 1.00 64.13 44 SER A O 19
ATOM 22507 N N . THR A 1 24 ? 5.066 -8.987 -0.617 1.00 71.52 45 THR A N 19
ATOM 22508 C CA . THR A 1 24 ? 5.071 -9.741 0.636 1.00 0.22 45 THR A CA 19
ATOM 22509 C C . THR A 1 24 ? 6.205 -10.778 0.627 1.00 72.35 45 THR A C 19
ATOM 22510 O O . THR A 1 24 ? 6.434 -11.441 -0.395 1.00 3.12 45 THR A O 19
ATOM 22521 N N . THR A 1 25 ? 6.933 -10.886 1.752 1.00 22.30 46 THR A N 19
ATOM 22522 C CA . THR A 1 25 ? 7.992 -11.889 1.915 1.00 15.23 46 THR A CA 19
ATOM 22523 C C . THR A 1 25 ? 7.361 -13.283 2.126 1.00 62.12 46 THR A C 19
ATOM 22524 O O . THR A 1 25 ? 7.031 -13.672 3.254 1.00 3.32 46 THR A O 19
ATOM 22535 N N . GLY A 1 26 ? 7.135 -13.984 0.993 1.00 43.04 47 GLY A N 19
ATOM 22536 C CA . GLY A 1 26 ? 6.502 -15.304 0.969 1.00 11.02 47 GLY A CA 19
ATOM 22537 C C . GLY A 1 26 ? 5.029 -15.242 0.570 1.00 10.33 47 GLY A C 19
ATOM 22538 O O . GLY A 1 26 ? 4.402 -14.170 0.642 1.00 74.33 47 GLY A O 19
ATOM 22542 N N . GLU A 1 27 ? 4.486 -16.394 0.127 1.00 54.34 48 GLU A N 19
ATOM 22543 C CA . GLU A 1 27 ? 3.054 -16.544 -0.190 1.00 75.52 48 GLU A CA 19
ATOM 22544 C C . GLU A 1 27 ? 2.261 -16.610 1.131 1.00 32.44 48 GLU A C 19
ATOM 22545 O O . GLU A 1 27 ? 2.355 -17.598 1.871 1.00 41.55 48 GLU A O 19
ATOM 22557 N N . MET A 1 28 ? 1.527 -15.536 1.442 1.00 21.04 49 MET A N 19
ATOM 22558 C CA . MET A 1 28 ? 0.732 -15.424 2.683 1.00 33.53 49 MET A CA 19
ATOM 22559 C C . MET A 1 28 ? -0.731 -15.123 2.342 1.00 2.33 49 MET A C 19
ATOM 22560 O O . MET A 1 28 ? -1.009 -14.504 1.308 1.00 55.42 49 MET A O 19
ATOM 22574 N N . SER A 1 29 ? -1.652 -15.587 3.215 1.00 43.13 50 SER A N 19
ATOM 22575 C CA . SER A 1 29 ? -3.108 -15.436 3.037 1.00 51.20 50 SER A CA 19
ATOM 22576 C C . SER A 1 29 ? -3.471 -13.937 2.923 1.00 44.14 50 SER A C 19
ATOM 22577 O O . SER A 1 29 ? -2.968 -13.159 3.723 1.00 42.42 50 SER A O 19
ATOM 22585 N N . PRO A 1 30 ? -4.362 -13.532 1.939 1.00 33.01 51 PRO A N 19
ATOM 22586 C CA . PRO A 1 30 ? -4.634 -12.108 1.559 1.00 1.22 51 PRO A CA 19
ATOM 22587 C C . PRO A 1 30 ? -4.607 -11.087 2.721 1.00 11.42 51 PRO A C 19
ATOM 22588 O O . PRO A 1 30 ? -3.955 -10.051 2.620 1.00 5.52 51 PRO A O 19
ATOM 22599 N N . LEU A 1 31 ? -5.277 -11.433 3.836 1.00 70.13 52 LEU A N 19
ATOM 22600 C CA . LEU A 1 31 ? -5.398 -10.555 5.019 1.00 73.52 52 LEU A CA 19
ATOM 22601 C C . LEU A 1 31 ? -4.054 -10.440 5.780 1.00 10.43 52 LEU A C 19
ATOM 22602 O O . LEU A 1 31 ? -3.620 -9.333 6.110 1.00 13.22 52 LEU A O 19
ATOM 22618 N N . ASP A 1 32 ? -3.397 -11.587 6.021 1.00 21.54 53 ASP A N 19
ATOM 22619 C CA . ASP A 1 32 ? -2.069 -11.647 6.689 1.00 31.12 53 ASP A CA 19
ATOM 22620 C C . ASP A 1 32 ? -0.988 -10.957 5.826 1.00 54.42 53 ASP A C 19
ATOM 22621 O O . ASP A 1 32 ? -0.049 -10.352 6.349 1.00 53.55 53 ASP A O 19
ATOM 22630 N N . ALA A 1 33 ? -1.176 -11.037 4.497 1.00 52.34 54 ALA A N 19
ATOM 22631 C CA . ALA A 1 33 ? -0.303 -10.404 3.500 1.00 44.32 54 ALA A CA 19
ATOM 22632 C C . ALA A 1 33 ? -0.378 -8.871 3.620 1.00 43.23 54 ALA A C 19
ATOM 22633 O O . ALA A 1 33 ? 0.655 -8.189 3.607 1.00 62.20 54 ALA A O 19
ATOM 22640 N N . ARG A 1 34 ? -1.623 -8.355 3.788 1.00 32.22 55 ARG A N 19
ATOM 22641 C CA . ARG A 1 34 ? -1.895 -6.915 4.005 1.00 44.14 55 ARG A CA 19
ATOM 22642 C C . ARG A 1 34 ? -1.128 -6.391 5.233 1.00 70.01 55 ARG A C 19
ATOM 22643 O O . ARG A 1 34 ? -0.627 -5.276 5.215 1.00 23.42 55 ARG A O 19
ATOM 22664 N N . GLU A 1 35 ? -1.016 -7.238 6.272 1.00 14.51 56 GLU A N 19
ATOM 22665 C CA . GLU A 1 35 ? -0.363 -6.878 7.550 1.00 3.13 56 GLU A CA 19
ATOM 22666 C C . GLU A 1 35 ? 1.174 -6.828 7.416 1.00 34.42 56 GLU A C 19
ATOM 22667 O O . GLU A 1 35 ? 1.836 -6.050 8.117 1.00 23.22 56 GLU A O 19
ATOM 22679 N N . ASP A 1 36 ? 1.731 -7.662 6.517 1.00 10.10 57 ASP A N 19
ATOM 22680 C CA . ASP A 1 36 ? 3.173 -7.629 6.179 1.00 64.41 57 ASP A CA 19
ATOM 22681 C C . ASP A 1 36 ? 3.493 -6.357 5.366 1.00 71.53 57 ASP A C 19
ATOM 22682 O O . ASP A 1 36 ? 4.536 -5.718 5.555 1.00 60.05 57 ASP A O 19
ATOM 22691 N N . LEU A 1 37 ? 2.556 -5.999 4.475 1.00 1.24 58 LEU A N 19
ATOM 22692 C CA . LEU A 1 37 ? 2.624 -4.755 3.690 1.00 15.41 58 LEU A CA 19
ATOM 22693 C C . LEU A 1 37 ? 2.562 -3.519 4.618 1.00 53.44 58 LEU A C 19
ATOM 22694 O O . LEU A 1 37 ? 3.313 -2.557 4.413 1.00 23.52 58 LEU A O 19
ATOM 22710 N N . ILE A 1 38 ? 1.700 -3.592 5.670 1.00 51.34 59 ILE A N 19
ATOM 22711 C CA . ILE A 1 38 ? 1.648 -2.577 6.748 1.00 14.31 59 ILE A CA 19
ATOM 22712 C C . ILE A 1 38 ? 3.026 -2.471 7.415 1.00 72.50 59 ILE A C 19
ATOM 22713 O O . ILE A 1 38 ? 3.565 -1.389 7.520 1.00 22.30 59 ILE A O 19
ATOM 22729 N N . LYS A 1 39 ? 3.568 -3.637 7.818 1.00 24.11 60 LYS A N 19
ATOM 22730 C CA . LYS A 1 39 ? 4.857 -3.765 8.533 1.00 44.33 60 LYS A CA 19
ATOM 22731 C C . LYS A 1 39 ? 5.992 -3.000 7.805 1.00 55.41 60 LYS A C 19
ATOM 22732 O O . LYS A 1 39 ? 6.541 -2.021 8.343 1.00 33.41 60 LYS A O 19
ATOM 22751 N N . LYS A 1 40 ? 6.246 -3.393 6.539 1.00 13.34 61 LYS A N 19
ATOM 22752 C CA . LYS A 1 40 ? 7.354 -2.835 5.732 1.00 72.31 61 LYS A CA 19
ATOM 22753 C C . LYS A 1 40 ? 7.109 -1.350 5.385 1.00 14.10 61 LYS A C 19
ATOM 22754 O O . LYS A 1 40 ? 8.019 -0.511 5.526 1.00 44.13 61 LYS A O 19
ATOM 22773 N N . ALA A 1 41 ? 5.873 -1.025 4.958 1.00 74.04 62 ALA A N 19
ATOM 22774 C CA . ALA A 1 41 ? 5.522 0.349 4.553 1.00 12.45 62 ALA A CA 19
ATOM 22775 C C . ALA A 1 41 ? 5.550 1.322 5.742 1.00 20.42 62 ALA A C 19
ATOM 22776 O O . ALA A 1 41 ? 5.923 2.471 5.577 1.00 34.23 62 ALA A O 19
ATOM 22783 N N . ASP A 1 42 ? 5.181 0.831 6.938 1.00 13.42 63 ASP A N 19
ATOM 22784 C CA . ASP A 1 42 ? 5.168 1.642 8.172 1.00 61.31 63 ASP A CA 19
ATOM 22785 C C . ASP A 1 42 ? 6.610 1.943 8.595 1.00 24.11 63 ASP A C 19
ATOM 22786 O O . ASP A 1 42 ? 6.935 3.085 8.940 1.00 23.43 63 ASP A O 19
ATOM 22795 N N . GLU A 1 43 ? 7.479 0.908 8.515 1.00 44.43 64 GLU A N 19
ATOM 22796 C CA . GLU A 1 43 ? 8.933 1.068 8.749 1.00 50.54 64 GLU A CA 19
ATOM 22797 C C . GLU A 1 43 ? 9.558 2.089 7.768 1.00 35.42 64 GLU A C 19
ATOM 22798 O O . GLU A 1 43 ? 10.495 2.811 8.133 1.00 2.25 64 GLU A O 19
ATOM 22810 N N . LYS A 1 44 ? 9.042 2.128 6.523 1.00 52.31 65 LYS A N 19
ATOM 22811 C CA . LYS A 1 44 ? 9.440 3.145 5.519 1.00 13.23 65 LYS A CA 19
ATOM 22812 C C . LYS A 1 44 ? 8.718 4.496 5.734 1.00 4.34 65 LYS A C 19
ATOM 22813 O O . LYS A 1 44 ? 9.155 5.513 5.199 1.00 30.34 65 LYS A O 19
ATOM 22832 N N . GLY A 1 45 ? 7.631 4.502 6.526 1.00 14.15 66 GLY A N 19
ATOM 22833 C CA . GLY A 1 45 ? 6.848 5.721 6.786 1.00 11.12 66 GLY A CA 19
ATOM 22834 C C . GLY A 1 45 ? 5.747 5.994 5.756 1.00 20.21 66 GLY A C 19
ATOM 22835 O O . GLY A 1 45 ? 5.072 7.023 5.842 1.00 54.54 66 GLY A O 19
ATOM 22839 N N . ALA A 1 46 ? 5.571 5.072 4.784 1.00 75.42 67 ALA A N 19
ATOM 22840 C CA . ALA A 1 46 ? 4.545 5.169 3.723 1.00 52.01 67 ALA A CA 19
ATOM 22841 C C . ALA A 1 46 ? 3.122 5.249 4.317 1.00 54.32 67 ALA A C 19
ATOM 22842 O O . ALA A 1 46 ? 2.729 4.376 5.098 1.00 53.03 67 ALA A O 19
ATOM 22849 N N . ASP A 1 47 ? 2.364 6.299 3.924 1.00 62.45 68 ASP A N 19
ATOM 22850 C CA . ASP A 1 47 ? 1.034 6.602 4.490 1.00 4.23 68 ASP A CA 19
ATOM 22851 C C . ASP A 1 47 ? 0.011 5.547 4.085 1.00 30.23 68 ASP A C 19
ATOM 22852 O O . ASP A 1 47 ? -0.747 5.070 4.924 1.00 31.31 68 ASP A O 19
ATOM 22861 N N . VAL A 1 48 ? -0.008 5.192 2.790 1.00 64.11 69 VAL A N 19
ATOM 22862 C CA . VAL A 1 48 ? -0.997 4.242 2.227 1.00 61.31 69 VAL A CA 19
ATOM 22863 C C . VAL A 1 48 ? -0.294 3.162 1.390 1.00 63.24 69 VAL A C 19
ATOM 22864 O O . VAL A 1 48 ? 0.633 3.456 0.636 1.00 60.14 69 VAL A O 19
ATOM 22877 N N . VAL A 1 49 ? -0.739 1.907 1.562 1.00 24.03 70 VAL A N 19
ATOM 22878 C CA . VAL A 1 49 ? -0.271 0.748 0.785 1.00 64.40 70 VAL A CA 19
ATOM 22879 C C . VAL A 1 49 ? -1.474 0.232 -0.033 1.00 53.24 70 VAL A C 19
ATOM 22880 O O . VAL A 1 49 ? -2.510 -0.104 0.548 1.00 14.45 70 VAL A O 19
ATOM 22893 N N . VAL A 1 50 ? -1.350 0.203 -1.368 1.00 74.13 71 VAL A N 19
ATOM 22894 C CA . VAL A 1 50 ? -2.469 -0.109 -2.275 1.00 54.40 71 VAL A CA 19
ATOM 22895 C C . VAL A 1 50 ? -2.238 -1.432 -3.018 1.00 31.51 71 VAL A C 19
ATOM 22896 O O . VAL A 1 50 ? -1.290 -1.546 -3.805 1.00 41.34 71 VAL A O 19
ATOM 22909 N N . LEU A 1 51 ? -3.131 -2.409 -2.749 1.00 20.33 72 LEU A N 19
ATOM 22910 C CA . LEU A 1 51 ? -3.125 -3.748 -3.354 1.00 44.41 72 LEU A CA 19
ATOM 22911 C C . LEU A 1 51 ? -3.255 -3.660 -4.890 1.00 11.02 72 LEU A C 19
ATOM 22912 O O . LEU A 1 51 ? -4.354 -3.453 -5.424 1.00 12.23 72 LEU A O 19
ATOM 22928 N N . THR A 1 52 ? -2.101 -3.735 -5.577 1.00 13.44 73 THR A N 19
ATOM 22929 C CA . THR A 1 52 ? -2.042 -3.839 -7.045 1.00 5.45 73 THR A CA 19
ATOM 22930 C C . THR A 1 52 ? -2.309 -5.288 -7.470 1.00 60.25 73 THR A C 19
ATOM 22931 O O . THR A 1 52 ? -2.898 -5.540 -8.527 1.00 65.44 73 THR A O 19
ATOM 22942 N N . SER A 1 53 ? -1.849 -6.231 -6.627 1.00 32.02 74 SER A N 19
ATOM 22943 C CA . SER A 1 53 ? -2.236 -7.636 -6.708 1.00 40.44 74 SER A CA 19
ATOM 22944 C C . SER A 1 53 ? -3.694 -7.751 -6.252 1.00 2.13 74 SER A C 19
ATOM 22945 O O . SER A 1 53 ? -4.062 -7.178 -5.212 1.00 21.21 74 SER A O 19
ATOM 22953 N N . GLY A 1 54 ? -4.513 -8.458 -7.048 1.00 30.30 75 GLY A N 19
ATOM 22954 C CA . GLY A 1 54 ? -5.897 -8.727 -6.685 1.00 51.03 75 GLY A CA 19
ATOM 22955 C C . GLY A 1 54 ? -5.985 -9.548 -5.407 1.00 12.03 75 GLY A C 19
ATOM 22956 O O . GLY A 1 54 ? -5.139 -10.421 -5.170 1.00 3.44 75 GLY A O 19
ATOM 22960 N N . GLN A 1 55 ? -6.988 -9.258 -4.569 1.00 24.43 76 GLN A N 19
ATOM 22961 C CA . GLN A 1 55 ? -7.252 -10.007 -3.321 1.00 22.13 76 GLN A CA 19
ATOM 22962 C C . GLN A 1 55 ? -8.139 -11.223 -3.654 1.00 74.24 76 GLN A C 19
ATOM 22963 O O . GLN A 1 55 ? -9.145 -11.521 -2.995 1.00 30.34 76 GLN A O 19
ATOM 22977 N N . THR A 1 56 ? -7.705 -11.943 -4.684 1.00 60.25 77 THR A N 19
ATOM 22978 C CA . THR A 1 56 ? -8.510 -12.932 -5.392 1.00 1.55 77 THR A CA 19
ATOM 22979 C C . THR A 1 56 ? -8.577 -14.274 -4.623 1.00 4.55 77 THR A C 19
ATOM 22980 O O . THR A 1 56 ? -9.334 -15.167 -5.009 1.00 65.04 77 THR A O 19
ATOM 22991 N N . GLU A 1 57 ? -7.739 -14.392 -3.560 1.00 23.43 78 GLU A N 19
ATOM 22992 C CA . GLU A 1 57 ? -7.818 -15.448 -2.516 1.00 73.42 78 GLU A CA 19
ATOM 22993 C C . GLU A 1 57 ? -7.155 -16.774 -2.960 1.00 60.10 78 GLU A C 19
ATOM 22994 O O . GLU A 1 57 ? -6.292 -17.298 -2.239 1.00 50.15 78 GLU A O 19
ATOM 23006 N N . ASN A 1 58 ? -7.556 -17.289 -4.142 1.00 12.02 79 ASN A N 19
ATOM 23007 C CA . ASN A 1 58 ? -7.213 -18.648 -4.618 1.00 4.44 79 ASN A CA 19
ATOM 23008 C C . ASN A 1 58 ? -5.693 -18.851 -4.727 1.00 30.45 79 ASN A C 19
ATOM 23009 O O . ASN A 1 58 ? -5.103 -19.648 -3.988 1.00 2.11 79 ASN A O 19
ATOM 23020 N N . LYS A 1 59 ? -5.073 -18.093 -5.633 1.00 30.44 80 LYS A N 19
ATOM 23021 C CA . LYS A 1 59 ? -3.631 -18.149 -5.889 1.00 70.21 80 LYS A CA 19
ATOM 23022 C C . LYS A 1 59 ? -3.110 -16.715 -6.032 1.00 4.52 80 LYS A C 19
ATOM 23023 O O . LYS A 1 59 ? -3.299 -16.075 -7.071 1.00 41.51 80 LYS A O 19
ATOM 23042 N N . ILE A 1 60 ? -2.512 -16.198 -4.949 1.00 41.44 81 ILE A N 19
ATOM 23043 C CA . ILE A 1 60 ? -1.968 -14.830 -4.894 1.00 62.40 81 ILE A CA 19
ATOM 23044 C C . ILE A 1 60 ? -0.562 -14.852 -4.263 1.00 3.02 81 ILE A C 19
ATOM 23045 O O . ILE A 1 60 ? -0.314 -15.593 -3.304 1.00 12.41 81 ILE A O 19
ATOM 23061 N N . HIS A 1 61 ? 0.371 -14.085 -4.843 1.00 10.21 82 HIS A N 19
ATOM 23062 C CA . HIS A 1 61 ? 1.732 -13.940 -4.292 1.00 44.25 82 HIS A CA 19
ATOM 23063 C C . HIS A 1 61 ? 1.747 -12.821 -3.239 1.00 42.41 82 HIS A C 19
ATOM 23064 O O . HIS A 1 61 ? 2.412 -12.946 -2.212 1.00 72.14 82 HIS A O 19
ATOM 23079 N N . GLY A 1 62 ? 0.965 -11.745 -3.497 1.00 14.43 83 GLY A N 19
ATOM 23080 C CA . GLY A 1 62 ? 0.867 -10.601 -2.584 1.00 22.34 83 GLY A CA 19
ATOM 23081 C C . GLY A 1 62 ? 1.838 -9.478 -2.951 1.00 22.12 83 GLY A C 19
ATOM 23082 O O . GLY A 1 62 ? 3.056 -9.643 -2.819 1.00 64.12 83 GLY A O 19
ATOM 23086 N N . THR A 1 63 ? 1.293 -8.344 -3.438 1.00 51.34 84 THR A N 19
ATOM 23087 C CA . THR A 1 63 ? 2.071 -7.140 -3.811 1.00 33.03 84 THR A CA 19
ATOM 23088 C C . THR A 1 63 ? 1.174 -5.892 -3.697 1.00 23.21 84 THR A C 19
ATOM 23089 O O . THR A 1 63 ? -0.005 -5.923 -4.083 1.00 31.01 84 THR A O 19
ATOM 23100 N N . ALA A 1 64 ? 1.749 -4.801 -3.172 1.00 23.14 85 ALA A N 19
ATOM 23101 C CA . ALA A 1 64 ? 1.062 -3.521 -3.016 1.00 40.03 85 ALA A CA 19
ATOM 23102 C C . ALA A 1 64 ? 2.059 -2.364 -3.140 1.00 44.22 85 ALA A C 19
ATOM 23103 O O . ALA A 1 64 ? 3.187 -2.451 -2.642 1.00 40.12 85 ALA A O 19
ATOM 23110 N N . ASP A 1 65 ? 1.631 -1.281 -3.806 1.00 25.11 86 ASP A N 19
ATOM 23111 C CA . ASP A 1 65 ? 2.464 -0.078 -3.998 1.00 50.30 86 ASP A CA 19
ATOM 23112 C C . ASP A 1 65 ? 2.448 0.766 -2.719 1.00 31.25 86 ASP A C 19
ATOM 23113 O O . ASP A 1 65 ? 1.457 0.765 -1.990 1.00 43.12 86 ASP A O 19
ATOM 23122 N N . ILE A 1 66 ? 3.536 1.498 -2.459 1.00 45.14 87 ILE A N 19
ATOM 23123 C CA . ILE A 1 66 ? 3.645 2.366 -1.270 1.00 72.23 87 ILE A CA 19
ATOM 23124 C C . ILE A 1 66 ? 3.533 3.851 -1.672 1.00 35.41 87 ILE A C 19
ATOM 23125 O O . ILE A 1 66 ? 4.144 4.308 -2.662 1.00 0.33 87 ILE A O 19
ATOM 23141 N N . TYR A 1 67 ? 2.730 4.591 -0.884 1.00 1.20 88 TYR A N 19
ATOM 23142 C CA . TYR A 1 67 ? 2.321 5.971 -1.178 1.00 14.40 88 TYR A CA 19
ATOM 23143 C C . TYR A 1 67 ? 2.466 6.855 0.058 1.00 13.41 88 TYR A C 19
ATOM 23144 O O . TYR A 1 67 ? 2.293 6.395 1.199 1.00 42.05 88 TYR A O 19
ATOM 23162 N N . LYS A 1 68 ? 2.760 8.135 -0.199 1.00 13.05 89 LYS A N 19
ATOM 23163 C CA . LYS A 1 68 ? 2.776 9.192 0.825 1.00 50.20 89 LYS A CA 19
ATOM 23164 C C . LYS A 1 68 ? 1.641 10.174 0.545 1.00 0.34 89 LYS A C 19
ATOM 23165 O O . LYS A 1 68 ? 1.395 10.514 -0.613 1.00 5.24 89 LYS A O 19
ATOM 23184 N N . LYS A 1 69 ? 0.951 10.622 1.600 1.00 1.54 90 LYS A N 19
ATOM 23185 C CA . LYS A 1 69 ? -0.135 11.592 1.468 1.00 44.41 90 LYS A CA 19
ATOM 23186 C C . LYS A 1 69 ? 0.460 12.978 1.213 1.00 53.50 90 LYS A C 19
ATOM 23187 O O . LYS A 1 69 ? 1.169 13.518 2.073 1.00 12.21 90 LYS A O 19
ATOM 23206 N N . LYS A 1 70 ? 0.219 13.490 -0.006 1.00 61.41 91 LYS A N 19
ATOM 23207 C CA . LYS A 1 70 ? 0.680 14.806 -0.460 1.00 20.43 91 LYS A CA 19
ATOM 23208 C C . LYS A 1 70 ? 0.048 15.919 0.396 1.00 50.41 91 LYS A C 19
ATOM 23209 O O . LYS A 1 70 ? -1.012 16.460 0.061 1.00 33.13 91 LYS A O 19
ATOM 23228 N N . LEU A 1 71 ? 0.696 16.200 1.539 1.00 3.32 92 LEU A N 19
ATOM 23229 C CA . LEU A 1 71 ? 0.290 17.262 2.474 1.00 40.20 92 LEU A CA 19
ATOM 23230 C C . LEU A 1 71 ? 0.752 18.639 1.943 1.00 14.32 92 LEU A C 19
ATOM 23231 O O . LEU A 1 71 ? 1.709 19.236 2.439 1.00 25.02 92 LEU A O 19
ATOM 23247 N N . GLU A 1 72 ? 0.069 19.096 0.876 1.00 32.23 93 GLU A N 19
ATOM 23248 C CA . GLU A 1 72 ? 0.317 20.401 0.230 1.00 52.35 93 GLU A CA 19
ATOM 23249 C C . GLU A 1 72 ? -0.007 21.535 1.224 1.00 70.52 93 GLU A C 19
ATOM 23250 O O . GLU A 1 72 ? 0.749 22.510 1.372 1.00 4.31 93 GLU A O 19
ATOM 23262 N N . HIS A 1 73 ? -1.139 21.339 1.914 1.00 45.01 94 HIS A N 19
ATOM 23263 C CA . HIS A 1 73 ? -1.657 22.232 2.953 1.00 73.21 94 HIS A CA 19
ATOM 23264 C C . HIS A 1 73 ? -2.712 21.463 3.767 1.00 41.02 94 HIS A C 19
ATOM 23265 O O . HIS A 1 73 ? -3.866 21.339 3.337 1.00 72.31 94 HIS A O 19
ATOM 23280 N N . HIS A 1 74 ? -2.297 20.902 4.915 1.00 63.24 95 HIS A N 19
ATOM 23281 C CA . HIS A 1 74 ? -3.202 20.185 5.831 1.00 3.34 95 HIS A CA 19
ATOM 23282 C C . HIS A 1 74 ? -2.778 20.417 7.286 1.00 44.22 95 HIS A C 19
ATOM 23283 O O . HIS A 1 74 ? -1.590 20.352 7.623 1.00 73.23 95 HIS A O 19
ATOM 23298 N N . HIS A 1 75 ? -3.774 20.705 8.126 1.00 44.15 96 HIS A N 19
ATOM 23299 C CA . HIS A 1 75 ? -3.642 20.809 9.585 1.00 24.02 96 HIS A CA 19
ATOM 23300 C C . HIS A 1 75 ? -4.853 20.107 10.229 1.00 72.14 96 HIS A C 19
ATOM 23301 O O . HIS A 1 75 ? -5.847 19.813 9.547 1.00 35.02 96 HIS A O 19
ATOM 23316 N N . HIS A 1 76 ? -4.763 19.836 11.536 1.00 61.40 97 HIS A N 19
ATOM 23317 C CA . HIS A 1 76 ? -5.762 19.030 12.264 1.00 64.31 97 HIS A CA 19
ATOM 23318 C C . HIS A 1 76 ? -5.768 19.389 13.760 1.00 74.54 97 HIS A C 19
ATOM 23319 O O . HIS A 1 76 ? -4.707 19.550 14.368 1.00 63.24 97 HIS A O 19
ATOM 23334 N N . HIS A 1 77 ? -6.977 19.497 14.333 1.00 11.01 98 HIS A N 19
ATOM 23335 C CA . HIS A 1 77 ? -7.189 19.739 15.776 1.00 62.21 98 HIS A CA 19
ATOM 23336 C C . HIS A 1 77 ? -6.827 18.489 16.609 1.00 61.23 98 HIS A C 19
ATOM 23337 O O . HIS A 1 77 ? -6.508 18.613 17.797 1.00 3.22 98 HIS A O 19
ATOM 23352 N N . HIS A 1 78 ? -6.897 17.296 15.955 1.00 60.10 99 HIS A N 19
ATOM 23353 C CA . HIS A 1 78 ? -6.679 15.969 16.585 1.00 11.43 99 HIS A CA 19
ATOM 23354 C C . HIS A 1 78 ? -7.907 15.616 17.474 1.00 45.12 99 HIS A C 19
ATOM 23355 O O . HIS A 1 78 ? -8.779 14.850 17.017 1.00 64.41 99 HIS A O 19
ATOM 23371 N N . ALA A 1 1 ? 0.499 2.850 8.313 1.00 0.33 22 ALA A N 20
ATOM 23372 C CA . ALA A 1 1 ? 0.017 2.603 6.939 1.00 72.34 22 ALA A CA 20
ATOM 23373 C C . ALA A 1 1 ? -1.388 1.973 6.971 1.00 15.54 22 ALA A C 20
ATOM 23374 O O . ALA A 1 1 ? -1.774 1.365 7.977 1.00 42.55 22 ALA A O 20
ATOM 23383 N N . GLU A 1 2 ? -2.140 2.115 5.866 1.00 33.12 23 GLU A N 20
ATOM 23384 C CA . GLU A 1 2 ? -3.492 1.530 5.718 1.00 44.11 23 GLU A CA 20
ATOM 23385 C C . GLU A 1 2 ? -3.587 0.765 4.397 1.00 50.03 23 GLU A C 20
ATOM 23386 O O . GLU A 1 2 ? -2.923 1.118 3.424 1.00 60.31 23 GLU A O 20
ATOM 23398 N N . ILE A 1 3 ? -4.416 -0.286 4.378 1.00 53.14 24 ILE A N 20
ATOM 23399 C CA . ILE A 1 3 ? -4.711 -1.054 3.160 1.00 1.20 24 ILE A CA 20
ATOM 23400 C C . ILE A 1 3 ? -5.824 -0.357 2.359 1.00 64.33 24 ILE A C 20
ATOM 23401 O O . ILE A 1 3 ? -6.882 -0.012 2.901 1.00 0.12 24 ILE A O 20
ATOM 23417 N N . MET A 1 4 ? -5.542 -0.148 1.072 1.00 30.33 25 MET A N 20
ATOM 23418 C CA . MET A 1 4 ? -6.455 0.438 0.088 1.00 22.35 25 MET A CA 20
ATOM 23419 C C . MET A 1 4 ? -6.358 -0.414 -1.178 1.00 15.55 25 MET A C 20
ATOM 23420 O O . MET A 1 4 ? -5.253 -0.660 -1.673 1.00 52.13 25 MET A O 20
ATOM 23434 N N . LYS A 1 5 ? -7.502 -0.898 -1.671 1.00 13.20 26 LYS A N 20
ATOM 23435 C CA . LYS A 1 5 ? -7.577 -1.543 -2.996 1.00 5.12 26 LYS A CA 20
ATOM 23436 C C . LYS A 1 5 ? -7.379 -0.465 -4.076 1.00 10.11 26 LYS A C 20
ATOM 23437 O O . LYS A 1 5 ? -7.718 0.701 -3.841 1.00 23.31 26 LYS A O 20
ATOM 23456 N N . LYS A 1 6 ? -6.837 -0.859 -5.245 1.00 23.24 27 LYS A N 20
ATOM 23457 C CA . LYS A 1 6 ? -6.462 0.087 -6.324 1.00 43.45 27 LYS A CA 20
ATOM 23458 C C . LYS A 1 6 ? -7.682 0.942 -6.748 1.00 32.43 27 LYS A C 20
ATOM 23459 O O . LYS A 1 6 ? -7.550 2.144 -6.952 1.00 4.24 27 LYS A O 20
ATOM 23478 N N . THR A 1 7 ? -8.858 0.294 -6.841 1.00 11.15 28 THR A N 20
ATOM 23479 C CA . THR A 1 7 ? -10.136 0.949 -7.204 1.00 5.35 28 THR A CA 20
ATOM 23480 C C . THR A 1 7 ? -10.499 2.097 -6.225 1.00 2.13 28 THR A C 20
ATOM 23481 O O . THR A 1 7 ? -10.798 3.223 -6.653 1.00 2.23 28 THR A O 20
ATOM 23492 N N . ASP A 1 8 ? -10.435 1.797 -4.916 1.00 51.12 29 ASP A N 20
ATOM 23493 C CA . ASP A 1 8 ? -10.811 2.744 -3.837 1.00 2.33 29 ASP A CA 20
ATOM 23494 C C . ASP A 1 8 ? -9.788 3.897 -3.751 1.00 61.32 29 ASP A C 20
ATOM 23495 O O . ASP A 1 8 ? -10.151 5.065 -3.593 1.00 43.03 29 ASP A O 20
ATOM 23504 N N . PHE A 1 9 ? -8.504 3.521 -3.855 1.00 31.55 30 PHE A N 20
ATOM 23505 C CA . PHE A 1 9 ? -7.368 4.454 -3.861 1.00 2.23 30 PHE A CA 20
ATOM 23506 C C . PHE A 1 9 ? -7.438 5.430 -5.045 1.00 52.10 30 PHE A C 20
ATOM 23507 O O . PHE A 1 9 ? -7.191 6.625 -4.877 1.00 40.02 30 PHE A O 20
ATOM 23524 N N . ASP A 1 10 ? -7.790 4.884 -6.219 1.00 0.21 31 ASP A N 20
ATOM 23525 C CA . ASP A 1 10 ? -7.774 5.603 -7.512 1.00 24.41 31 ASP A CA 20
ATOM 23526 C C . ASP A 1 10 ? -8.553 6.935 -7.438 1.00 53.21 31 ASP A C 20
ATOM 23527 O O . ASP A 1 10 ? -8.083 7.978 -7.926 1.00 61.52 31 ASP A O 20
ATOM 23536 N N . LYS A 1 11 ? -9.699 6.874 -6.727 1.00 13.21 32 LYS A N 20
ATOM 23537 C CA . LYS A 1 11 ? -10.613 8.016 -6.476 1.00 14.43 32 LYS A CA 20
ATOM 23538 C C . LYS A 1 11 ? -9.851 9.266 -5.965 1.00 31.21 32 LYS A C 20
ATOM 23539 O O . LYS A 1 11 ? -10.154 10.401 -6.356 1.00 11.01 32 LYS A O 20
ATOM 23558 N N . VAL A 1 12 ? -8.851 9.019 -5.093 1.00 64.34 33 VAL A N 20
ATOM 23559 C CA . VAL A 1 12 ? -8.047 10.073 -4.432 1.00 55.04 33 VAL A CA 20
ATOM 23560 C C . VAL A 1 12 ? -6.536 9.869 -4.690 1.00 34.53 33 VAL A C 20
ATOM 23561 O O . VAL A 1 12 ? -5.704 10.441 -3.982 1.00 62.34 33 VAL A O 20
ATOM 23574 N N . ALA A 1 13 ? -6.203 9.099 -5.756 1.00 14.43 34 ALA A N 20
ATOM 23575 C CA . ALA A 1 13 ? -4.811 8.675 -6.061 1.00 31.24 34 ALA A CA 20
ATOM 23576 C C . ALA A 1 13 ? -3.813 9.848 -6.130 1.00 32.44 34 ALA A C 20
ATOM 23577 O O . ALA A 1 13 ? -2.703 9.783 -5.567 1.00 13.21 34 ALA A O 20
ATOM 23584 N N . SER A 1 14 ? -4.244 10.918 -6.803 1.00 64.12 35 SER A N 20
ATOM 23585 C CA . SER A 1 14 ? -3.424 12.114 -7.073 1.00 13.24 35 SER A CA 20
ATOM 23586 C C . SER A 1 14 ? -3.051 12.878 -5.775 1.00 33.41 35 SER A C 20
ATOM 23587 O O . SER A 1 14 ? -2.061 13.622 -5.755 1.00 54.03 35 SER A O 20
ATOM 23595 N N . GLU A 1 15 ? -3.818 12.649 -4.684 1.00 2.14 36 GLU A N 20
ATOM 23596 C CA . GLU A 1 15 ? -3.555 13.269 -3.364 1.00 45.11 36 GLU A CA 20
ATOM 23597 C C . GLU A 1 15 ? -2.380 12.568 -2.635 1.00 74.03 36 GLU A C 20
ATOM 23598 O O . GLU A 1 15 ? -2.004 12.979 -1.528 1.00 73.41 36 GLU A O 20
ATOM 23610 N N . TYR A 1 16 ? -1.831 11.491 -3.252 1.00 25.14 37 TYR A N 20
ATOM 23611 C CA . TYR A 1 16 ? -0.736 10.676 -2.678 1.00 12.44 37 TYR A CA 20
ATOM 23612 C C . TYR A 1 16 ? 0.456 10.610 -3.660 1.00 50.54 37 TYR A C 20
ATOM 23613 O O . TYR A 1 16 ? 0.287 10.828 -4.864 1.00 42.22 37 TYR A O 20
ATOM 23631 N N . THR A 1 17 ? 1.661 10.317 -3.122 1.00 4.32 38 THR A N 20
ATOM 23632 C CA . THR A 1 17 ? 2.929 10.304 -3.877 1.00 31.21 38 THR A CA 20
ATOM 23633 C C . THR A 1 17 ? 3.552 8.894 -3.827 1.00 30.01 38 THR A C 20
ATOM 23634 O O . THR A 1 17 ? 3.727 8.322 -2.745 1.00 73.31 38 THR A O 20
ATOM 23645 N N . LYS A 1 18 ? 3.846 8.335 -5.017 1.00 5.13 39 LYS A N 20
ATOM 23646 C CA . LYS A 1 18 ? 4.405 6.980 -5.171 1.00 2.34 39 LYS A CA 20
ATOM 23647 C C . LYS A 1 18 ? 5.863 6.971 -4.708 1.00 64.32 39 LYS A C 20
ATOM 23648 O O . LYS A 1 18 ? 6.730 7.546 -5.378 1.00 61.34 39 LYS A O 20
ATOM 23667 N N . ILE A 1 19 ? 6.130 6.352 -3.546 1.00 73.01 40 ILE A N 20
ATOM 23668 C CA . ILE A 1 19 ? 7.499 6.278 -2.990 1.00 41.35 40 ILE A CA 20
ATOM 23669 C C . ILE A 1 19 ? 8.155 4.911 -3.290 1.00 32.53 40 ILE A C 20
ATOM 23670 O O . ILE A 1 19 ? 9.332 4.706 -2.974 1.00 22.54 40 ILE A O 20
ATOM 23686 N N . GLY A 1 20 ? 7.379 3.974 -3.883 1.00 1.22 41 GLY A N 20
ATOM 23687 C CA . GLY A 1 20 ? 7.916 2.685 -4.325 1.00 23.12 41 GLY A CA 20
ATOM 23688 C C . GLY A 1 20 ? 6.843 1.622 -4.517 1.00 50.52 41 GLY A C 20
ATOM 23689 O O . GLY A 1 20 ? 5.633 1.912 -4.451 1.00 71.41 41 GLY A O 20
ATOM 23693 N N . THR A 1 21 ? 7.296 0.387 -4.780 1.00 74.43 42 THR A N 20
ATOM 23694 C CA . THR A 1 21 ? 6.449 -0.817 -4.784 1.00 24.41 42 THR A CA 20
ATOM 23695 C C . THR A 1 21 ? 7.074 -1.861 -3.831 1.00 65.44 42 THR A C 20
ATOM 23696 O O . THR A 1 21 ? 8.294 -2.080 -3.866 1.00 13.35 42 THR A O 20
ATOM 23707 N N . ILE A 1 22 ? 6.241 -2.481 -2.970 1.00 22.43 43 ILE A N 20
ATOM 23708 C CA . ILE A 1 22 ? 6.653 -3.593 -2.080 1.00 42.11 43 ILE A CA 20
ATOM 23709 C C . ILE A 1 22 ? 5.977 -4.904 -2.528 1.00 54.41 43 ILE A C 20
ATOM 23710 O O . ILE A 1 22 ? 4.952 -4.887 -3.227 1.00 0.34 43 ILE A O 20
ATOM 23726 N N . SER A 1 23 ? 6.566 -6.032 -2.111 1.00 1.42 44 SER A N 20
ATOM 23727 C CA . SER A 1 23 ? 6.077 -7.378 -2.446 1.00 22.31 44 SER A CA 20
ATOM 23728 C C . SER A 1 23 ? 6.394 -8.351 -1.294 1.00 22.14 44 SER A C 20
ATOM 23729 O O . SER A 1 23 ? 7.409 -8.188 -0.600 1.00 74.52 44 SER A O 20
ATOM 23737 N N . THR A 1 24 ? 5.515 -9.347 -1.085 1.00 74.01 45 THR A N 20
ATOM 23738 C CA . THR A 1 24 ? 5.696 -10.376 -0.044 1.00 33.43 45 THR A CA 20
ATOM 23739 C C . THR A 1 24 ? 6.430 -11.599 -0.621 1.00 23.30 45 THR A C 20
ATOM 23740 O O . THR A 1 24 ? 6.572 -11.737 -1.843 1.00 4.43 45 THR A O 20
ATOM 23751 N N . THR A 1 25 ? 6.913 -12.474 0.269 1.00 44.13 46 THR A N 20
ATOM 23752 C CA . THR A 1 25 ? 7.552 -13.731 -0.126 1.00 42.03 46 THR A CA 20
ATOM 23753 C C . THR A 1 25 ? 6.465 -14.813 -0.332 1.00 13.13 46 THR A C 20
ATOM 23754 O O . THR A 1 25 ? 6.088 -15.524 0.613 1.00 2.03 46 THR A O 20
ATOM 23765 N N . GLY A 1 26 ? 5.909 -14.852 -1.558 1.00 51.22 47 GLY A N 20
ATOM 23766 C CA . GLY A 1 26 ? 4.992 -15.917 -1.979 1.00 42.22 47 GLY A CA 20
ATOM 23767 C C . GLY A 1 26 ? 3.549 -15.744 -1.509 1.00 31.34 47 GLY A C 20
ATOM 23768 O O . GLY A 1 26 ? 3.153 -14.664 -1.039 1.00 5.24 47 GLY A O 20
ATOM 23772 N N . GLU A 1 27 ? 2.778 -16.842 -1.633 1.00 70.52 48 GLU A N 20
ATOM 23773 C CA . GLU A 1 27 ? 1.335 -16.894 -1.337 1.00 22.33 48 GLU A CA 20
ATOM 23774 C C . GLU A 1 27 ? 1.097 -16.915 0.175 1.00 71.52 48 GLU A C 20
ATOM 23775 O O . GLU A 1 27 ? 1.319 -17.945 0.828 1.00 64.41 48 GLU A O 20
ATOM 23787 N N . MET A 1 28 ? 0.682 -15.768 0.720 1.00 1.42 49 MET A N 20
ATOM 23788 C CA . MET A 1 28 ? 0.301 -15.646 2.132 1.00 4.20 49 MET A CA 20
ATOM 23789 C C . MET A 1 28 ? -1.212 -15.428 2.251 1.00 24.55 49 MET A C 20
ATOM 23790 O O . MET A 1 28 ? -1.872 -15.004 1.287 1.00 62.03 49 MET A O 20
ATOM 23804 N N . SER A 1 29 ? -1.737 -15.746 3.446 1.00 55.13 50 SER A N 20
ATOM 23805 C CA . SER A 1 29 ? -3.169 -15.604 3.791 1.00 34.44 50 SER A CA 20
ATOM 23806 C C . SER A 1 29 ? -3.623 -14.130 3.601 1.00 54.23 50 SER A C 20
ATOM 23807 O O . SER A 1 29 ? -2.813 -13.235 3.805 1.00 14.32 50 SER A O 20
ATOM 23815 N N . PRO A 1 30 ? -4.912 -13.856 3.195 1.00 71.33 51 PRO A N 20
ATOM 23816 C CA . PRO A 1 30 ? -5.357 -12.501 2.734 1.00 63.30 51 PRO A CA 20
ATOM 23817 C C . PRO A 1 30 ? -5.061 -11.351 3.739 1.00 0.21 51 PRO A C 20
ATOM 23818 O O . PRO A 1 30 ? -4.329 -10.404 3.399 1.00 0.10 51 PRO A O 20
ATOM 23829 N N . LEU A 1 31 ? -5.601 -11.451 4.975 1.00 54.04 52 LEU A N 20
ATOM 23830 C CA . LEU A 1 31 ? -5.393 -10.422 6.026 1.00 25.44 52 LEU A CA 20
ATOM 23831 C C . LEU A 1 31 ? -3.925 -10.412 6.480 1.00 11.35 52 LEU A C 20
ATOM 23832 O O . LEU A 1 31 ? -3.375 -9.354 6.746 1.00 2.55 52 LEU A O 20
ATOM 23848 N N . ASP A 1 32 ? -3.311 -11.605 6.535 1.00 43.45 53 ASP A N 20
ATOM 23849 C CA . ASP A 1 32 ? -1.900 -11.783 6.951 1.00 2.02 53 ASP A CA 20
ATOM 23850 C C . ASP A 1 32 ? -0.938 -10.994 6.043 1.00 21.44 53 ASP A C 20
ATOM 23851 O O . ASP A 1 32 ? -0.014 -10.315 6.522 1.00 41.03 53 ASP A O 20
ATOM 23860 N N . ALA A 1 33 ? -1.192 -11.096 4.727 1.00 12.23 54 ALA A N 20
ATOM 23861 C CA . ALA A 1 33 ? -0.421 -10.404 3.683 1.00 53.11 54 ALA A CA 20
ATOM 23862 C C . ALA A 1 33 ? -0.588 -8.893 3.843 1.00 4.03 54 ALA A C 20
ATOM 23863 O O . ALA A 1 33 ? 0.386 -8.152 3.806 1.00 1.32 54 ALA A O 20
ATOM 23870 N N . ARG A 1 34 ? -1.845 -8.478 4.090 1.00 50.01 55 ARG A N 20
ATOM 23871 C CA . ARG A 1 34 ? -2.219 -7.070 4.323 1.00 0.14 55 ARG A CA 20
ATOM 23872 C C . ARG A 1 34 ? -1.457 -6.468 5.522 1.00 11.21 55 ARG A C 20
ATOM 23873 O O . ARG A 1 34 ? -0.964 -5.345 5.437 1.00 71.35 55 ARG A O 20
ATOM 23894 N N . GLU A 1 35 ? -1.352 -7.243 6.617 1.00 61.35 56 GLU A N 20
ATOM 23895 C CA . GLU A 1 35 ? -0.647 -6.827 7.849 1.00 15.45 56 GLU A CA 20
ATOM 23896 C C . GLU A 1 35 ? 0.851 -6.628 7.570 1.00 40.53 56 GLU A C 20
ATOM 23897 O O . GLU A 1 35 ? 1.455 -5.635 8.003 1.00 55.42 56 GLU A O 20
ATOM 23909 N N . ASP A 1 36 ? 1.422 -7.574 6.813 1.00 15.44 57 ASP A N 20
ATOM 23910 C CA . ASP A 1 36 ? 2.852 -7.572 6.451 1.00 72.52 57 ASP A CA 20
ATOM 23911 C C . ASP A 1 36 ? 3.176 -6.399 5.501 1.00 42.22 57 ASP A C 20
ATOM 23912 O O . ASP A 1 36 ? 4.246 -5.791 5.589 1.00 4.52 57 ASP A O 20
ATOM 23921 N N . LEU A 1 37 ? 2.214 -6.079 4.618 1.00 40.21 58 LEU A N 20
ATOM 23922 C CA . LEU A 1 37 ? 2.318 -4.958 3.664 1.00 3.42 58 LEU A CA 20
ATOM 23923 C C . LEU A 1 37 ? 2.229 -3.600 4.397 1.00 21.40 58 LEU A C 20
ATOM 23924 O O . LEU A 1 37 ? 2.953 -2.661 4.048 1.00 61.00 58 LEU A O 20
ATOM 23940 N N . ILE A 1 38 ? 1.343 -3.512 5.418 1.00 51.32 59 ILE A N 20
ATOM 23941 C CA . ILE A 1 38 ? 1.259 -2.332 6.318 1.00 43.23 59 ILE A CA 20
ATOM 23942 C C . ILE A 1 38 ? 2.591 -2.153 7.069 1.00 11.13 59 ILE A C 20
ATOM 23943 O O . ILE A 1 38 ? 3.081 -1.032 7.202 1.00 43.15 59 ILE A O 20
ATOM 23959 N N . LYS A 1 39 ? 3.158 -3.282 7.535 1.00 43.51 60 LYS A N 20
ATOM 23960 C CA . LYS A 1 39 ? 4.423 -3.305 8.295 1.00 54.41 60 LYS A CA 20
ATOM 23961 C C . LYS A 1 39 ? 5.592 -2.751 7.448 1.00 72.20 60 LYS A C 20
ATOM 23962 O O . LYS A 1 39 ? 6.329 -1.864 7.902 1.00 11.12 60 LYS A O 20
ATOM 23981 N N . LYS A 1 40 ? 5.726 -3.267 6.203 1.00 40.25 61 LYS A N 20
ATOM 23982 C CA . LYS A 1 40 ? 6.759 -2.805 5.245 1.00 11.45 61 LYS A CA 20
ATOM 23983 C C . LYS A 1 40 ? 6.582 -1.310 4.952 1.00 25.33 61 LYS A C 20
ATOM 23984 O O . LYS A 1 40 ? 7.521 -0.527 5.084 1.00 71.33 61 LYS A O 20
ATOM 24003 N N . ALA A 1 41 ? 5.339 -0.937 4.598 1.00 42.50 62 ALA A N 20
ATOM 24004 C CA . ALA A 1 41 ? 4.973 0.448 4.263 1.00 42.01 62 ALA A CA 20
ATOM 24005 C C . ALA A 1 41 ? 5.205 1.410 5.444 1.00 41.43 62 ALA A C 20
ATOM 24006 O O . ALA A 1 41 ? 5.549 2.566 5.238 1.00 14.12 62 ALA A O 20
ATOM 24013 N N . ASP A 1 42 ? 5.041 0.906 6.678 1.00 74.23 63 ASP A N 20
ATOM 24014 C CA . ASP A 1 42 ? 5.280 1.691 7.902 1.00 64.20 63 ASP A CA 20
ATOM 24015 C C . ASP A 1 42 ? 6.793 1.942 8.058 1.00 55.43 63 ASP A C 20
ATOM 24016 O O . ASP A 1 42 ? 7.224 3.069 8.320 1.00 52.53 63 ASP A O 20
ATOM 24025 N N . GLU A 1 43 ? 7.594 0.880 7.829 1.00 24.23 64 GLU A N 20
ATOM 24026 C CA . GLU A 1 43 ? 9.077 0.971 7.780 1.00 53.01 64 GLU A CA 20
ATOM 24027 C C . GLU A 1 43 ? 9.552 1.911 6.640 1.00 21.35 64 GLU A C 20
ATOM 24028 O O . GLU A 1 43 ? 10.638 2.500 6.724 1.00 74.51 64 GLU A O 20
ATOM 24040 N N . LYS A 1 44 ? 8.736 2.019 5.574 1.00 11.43 65 LYS A N 20
ATOM 24041 C CA . LYS A 1 44 ? 8.999 2.926 4.429 1.00 25.23 65 LYS A CA 20
ATOM 24042 C C . LYS A 1 44 ? 8.399 4.339 4.655 1.00 45.14 65 LYS A C 20
ATOM 24043 O O . LYS A 1 44 ? 8.647 5.246 3.849 1.00 62.04 65 LYS A O 20
ATOM 24062 N N . GLY A 1 45 ? 7.595 4.510 5.731 1.00 22.21 66 GLY A N 20
ATOM 24063 C CA . GLY A 1 45 ? 6.966 5.809 6.049 1.00 3.21 66 GLY A CA 20
ATOM 24064 C C . GLY A 1 45 ? 5.688 6.108 5.249 1.00 34.42 66 GLY A C 20
ATOM 24065 O O . GLY A 1 45 ? 5.093 7.183 5.410 1.00 70.45 66 GLY A O 20
ATOM 24069 N N . ALA A 1 46 ? 5.268 5.153 4.395 1.00 64.51 67 ALA A N 20
ATOM 24070 C CA . ALA A 1 46 ? 4.058 5.270 3.558 1.00 43.01 67 ALA A CA 20
ATOM 24071 C C . ALA A 1 46 ? 2.776 5.291 4.403 1.00 42.42 67 ALA A C 20
ATOM 24072 O O . ALA A 1 46 ? 2.668 4.581 5.409 1.00 61.50 67 ALA A O 20
ATOM 24079 N N . ASP A 1 47 ? 1.811 6.105 3.958 1.00 70.41 68 ASP A N 20
ATOM 24080 C CA . ASP A 1 47 ? 0.502 6.252 4.612 1.00 41.44 68 ASP A CA 20
ATOM 24081 C C . ASP A 1 47 ? -0.492 5.235 4.034 1.00 34.23 68 ASP A C 20
ATOM 24082 O O . ASP A 1 47 ? -1.389 4.762 4.736 1.00 74.40 68 ASP A O 20
ATOM 24091 N N . VAL A 1 48 ? -0.302 4.892 2.742 1.00 45.24 69 VAL A N 20
ATOM 24092 C CA . VAL A 1 48 ? -1.227 4.045 1.964 1.00 75.22 69 VAL A CA 20
ATOM 24093 C C . VAL A 1 48 ? -0.474 2.872 1.297 1.00 41.33 69 VAL A C 20
ATOM 24094 O O . VAL A 1 48 ? 0.657 3.033 0.813 1.00 11.34 69 VAL A O 20
ATOM 24107 N N . VAL A 1 49 ? -1.138 1.696 1.291 1.00 71.31 70 VAL A N 20
ATOM 24108 C CA . VAL A 1 49 ? -0.662 0.454 0.661 1.00 75.41 70 VAL A CA 20
ATOM 24109 C C . VAL A 1 49 ? -1.705 0.044 -0.403 1.00 51.05 70 VAL A C 20
ATOM 24110 O O . VAL A 1 49 ? -2.826 -0.331 -0.052 1.00 71.42 70 VAL A O 20
ATOM 24123 N N . VAL A 1 50 ? -1.331 0.123 -1.684 1.00 15.14 71 VAL A N 20
ATOM 24124 C CA . VAL A 1 50 ? -2.265 -0.032 -2.819 1.00 73.12 71 VAL A CA 20
ATOM 24125 C C . VAL A 1 50 ? -2.173 -1.448 -3.400 1.00 13.31 71 VAL A C 20
ATOM 24126 O O . VAL A 1 50 ? -1.200 -1.772 -4.094 1.00 54.44 71 VAL A O 20
ATOM 24139 N N . LEU A 1 51 ? -3.194 -2.280 -3.101 1.00 41.21 72 LEU A N 20
ATOM 24140 C CA . LEU A 1 51 ? -3.274 -3.670 -3.579 1.00 31.54 72 LEU A CA 20
ATOM 24141 C C . LEU A 1 51 ? -3.484 -3.709 -5.109 1.00 32.50 72 LEU A C 20
ATOM 24142 O O . LEU A 1 51 ? -4.618 -3.596 -5.605 1.00 22.54 72 LEU A O 20
ATOM 24158 N N . THR A 1 52 ? -2.364 -3.818 -5.841 1.00 51.23 73 THR A N 20
ATOM 24159 C CA . THR A 1 52 ? -2.350 -4.025 -7.303 1.00 20.40 73 THR A CA 20
ATOM 24160 C C . THR A 1 52 ? -2.126 -5.515 -7.635 1.00 24.11 73 THR A C 20
ATOM 24161 O O . THR A 1 52 ? -2.073 -5.903 -8.806 1.00 25.01 73 THR A O 20
ATOM 24172 N N . SER A 1 53 ? -1.987 -6.327 -6.576 1.00 62.42 74 SER A N 20
ATOM 24173 C CA . SER A 1 53 ? -1.882 -7.788 -6.660 1.00 45.04 74 SER A CA 20
ATOM 24174 C C . SER A 1 53 ? -3.149 -8.416 -7.270 1.00 40.11 74 SER A C 20
ATOM 24175 O O . SER A 1 53 ? -3.067 -9.312 -8.116 1.00 11.44 74 SER A O 20
ATOM 24183 N N . GLY A 1 54 ? -4.310 -7.897 -6.857 1.00 3.34 75 GLY A N 20
ATOM 24184 C CA . GLY A 1 54 ? -5.579 -8.564 -7.105 1.00 24.52 75 GLY A CA 20
ATOM 24185 C C . GLY A 1 54 ? -5.743 -9.707 -6.121 1.00 23.14 75 GLY A C 20
ATOM 24186 O O . GLY A 1 54 ? -5.755 -10.883 -6.510 1.00 65.42 75 GLY A O 20
ATOM 24190 N N . GLN A 1 55 ? -5.802 -9.332 -4.823 1.00 12.01 76 GLN A N 20
ATOM 24191 C CA . GLN A 1 55 ? -5.840 -10.281 -3.700 1.00 0.20 76 GLN A CA 20
ATOM 24192 C C . GLN A 1 55 ? -7.139 -11.122 -3.736 1.00 53.25 76 GLN A C 20
ATOM 24193 O O . GLN A 1 55 ? -8.190 -10.701 -3.242 1.00 33.40 76 GLN A O 20
ATOM 24207 N N . THR A 1 56 ? -7.041 -12.274 -4.420 1.00 32.12 77 THR A N 20
ATOM 24208 C CA . THR A 1 56 ? -8.115 -13.276 -4.545 1.00 52.31 77 THR A CA 20
ATOM 24209 C C . THR A 1 56 ? -7.791 -14.517 -3.682 1.00 14.10 77 THR A C 20
ATOM 24210 O O . THR A 1 56 ? -8.535 -15.508 -3.707 1.00 63.11 77 THR A O 20
ATOM 24221 N N . GLU A 1 57 ? -6.658 -14.426 -2.933 1.00 75.32 78 GLU A N 20
ATOM 24222 C CA . GLU A 1 57 ? -6.100 -15.487 -2.054 1.00 44.42 78 GLU A CA 20
ATOM 24223 C C . GLU A 1 57 ? -5.414 -16.603 -2.879 1.00 74.31 78 GLU A C 20
ATOM 24224 O O . GLU A 1 57 ? -4.240 -16.928 -2.652 1.00 32.32 78 GLU A O 20
ATOM 24236 N N . ASN A 1 58 ? -6.170 -17.188 -3.826 1.00 51.21 79 ASN A N 20
ATOM 24237 C CA . ASN A 1 58 ? -5.683 -18.198 -4.773 1.00 3.21 79 ASN A CA 20
ATOM 24238 C C . ASN A 1 58 ? -4.571 -17.609 -5.656 1.00 1.31 79 ASN A C 20
ATOM 24239 O O . ASN A 1 58 ? -4.847 -16.816 -6.567 1.00 0.14 79 ASN A O 20
ATOM 24250 N N . LYS A 1 59 ? -3.325 -17.988 -5.321 1.00 43.43 80 LYS A N 20
ATOM 24251 C CA . LYS A 1 59 ? -2.105 -17.616 -6.060 1.00 21.32 80 LYS A CA 20
ATOM 24252 C C . LYS A 1 59 ? -1.899 -16.084 -6.046 1.00 33.12 80 LYS A C 20
ATOM 24253 O O . LYS A 1 59 ? -2.241 -15.388 -7.009 1.00 4.31 80 LYS A O 20
ATOM 24272 N N . ILE A 1 60 ? -1.400 -15.568 -4.909 1.00 20.02 81 ILE A N 20
ATOM 24273 C CA . ILE A 1 60 ? -1.048 -14.147 -4.735 1.00 52.13 81 ILE A CA 20
ATOM 24274 C C . ILE A 1 60 ? 0.397 -14.046 -4.200 1.00 43.21 81 ILE A C 20
ATOM 24275 O O . ILE A 1 60 ? 0.658 -14.260 -3.014 1.00 35.21 81 ILE A O 20
ATOM 24291 N N . HIS A 1 61 ? 1.351 -13.749 -5.111 1.00 15.51 82 HIS A N 20
ATOM 24292 C CA . HIS A 1 61 ? 2.783 -13.600 -4.751 1.00 15.02 82 HIS A CA 20
ATOM 24293 C C . HIS A 1 61 ? 3.016 -12.356 -3.863 1.00 24.12 82 HIS A C 20
ATOM 24294 O O . HIS A 1 61 ? 4.052 -12.244 -3.201 1.00 1.42 82 HIS A O 20
ATOM 24309 N N . GLY A 1 62 ? 2.026 -11.443 -3.855 1.00 1.51 83 GLY A N 20
ATOM 24310 C CA . GLY A 1 62 ? 2.082 -10.215 -3.079 1.00 30.24 83 GLY A CA 20
ATOM 24311 C C . GLY A 1 62 ? 2.729 -9.089 -3.868 1.00 23.35 83 GLY A C 20
ATOM 24312 O O . GLY A 1 62 ? 3.916 -9.159 -4.173 1.00 10.15 83 GLY A O 20
ATOM 24316 N N . THR A 1 63 ? 1.922 -8.088 -4.247 1.00 44.22 84 THR A N 20
ATOM 24317 C CA . THR A 1 63 ? 2.379 -6.832 -4.874 1.00 64.22 84 THR A CA 20
ATOM 24318 C C . THR A 1 63 ? 1.452 -5.695 -4.413 1.00 22.04 84 THR A C 20
ATOM 24319 O O . THR A 1 63 ? 0.218 -5.808 -4.503 1.00 10.54 84 THR A O 20
ATOM 24330 N N . ALA A 1 64 ? 2.051 -4.610 -3.905 1.00 14.32 85 ALA A N 20
ATOM 24331 C CA . ALA A 1 64 ? 1.314 -3.448 -3.407 1.00 71.34 85 ALA A CA 20
ATOM 24332 C C . ALA A 1 64 ? 2.209 -2.211 -3.483 1.00 51.22 85 ALA A C 20
ATOM 24333 O O . ALA A 1 64 ? 3.344 -2.248 -3.025 1.00 54.11 85 ALA A O 20
ATOM 24340 N N . ASP A 1 65 ? 1.702 -1.124 -4.071 1.00 13.43 86 ASP A N 20
ATOM 24341 C CA . ASP A 1 65 ? 2.479 0.121 -4.251 1.00 4.53 86 ASP A CA 20
ATOM 24342 C C . ASP A 1 65 ? 2.298 1.026 -3.040 1.00 61.52 86 ASP A C 20
ATOM 24343 O O . ASP A 1 65 ? 1.174 1.265 -2.601 1.00 21.33 86 ASP A O 20
ATOM 24352 N N . ILE A 1 66 ? 3.411 1.548 -2.518 1.00 20.55 87 ILE A N 20
ATOM 24353 C CA . ILE A 1 66 ? 3.404 2.374 -1.305 1.00 34.14 87 ILE A CA 20
ATOM 24354 C C . ILE A 1 66 ? 3.381 3.873 -1.670 1.00 60.42 87 ILE A C 20
ATOM 24355 O O . ILE A 1 66 ? 4.140 4.344 -2.542 1.00 20.45 87 ILE A O 20
ATOM 24371 N N . TYR A 1 67 ? 2.482 4.607 -0.992 1.00 71.42 88 TYR A N 20
ATOM 24372 C CA . TYR A 1 67 ? 2.209 6.034 -1.245 1.00 65.05 88 TYR A CA 20
ATOM 24373 C C . TYR A 1 67 ? 2.175 6.813 0.078 1.00 53.52 88 TYR A C 20
ATOM 24374 O O . TYR A 1 67 ? 1.762 6.276 1.110 1.00 2.50 88 TYR A O 20
ATOM 24392 N N . LYS A 1 68 ? 2.605 8.080 0.029 1.00 25.13 89 LYS A N 20
ATOM 24393 C CA . LYS A 1 68 ? 2.522 9.016 1.173 1.00 10.24 89 LYS A CA 20
ATOM 24394 C C . LYS A 1 68 ? 1.535 10.143 0.863 1.00 12.20 89 LYS A C 20
ATOM 24395 O O . LYS A 1 68 ? 1.382 10.526 -0.292 1.00 1.41 89 LYS A O 20
ATOM 24414 N N . LYS A 1 69 ? 0.887 10.697 1.902 1.00 35.44 90 LYS A N 20
ATOM 24415 C CA . LYS A 1 69 ? -0.140 11.735 1.721 1.00 71.00 90 LYS A CA 20
ATOM 24416 C C . LYS A 1 69 ? 0.511 13.116 1.515 1.00 63.22 90 LYS A C 20
ATOM 24417 O O . LYS A 1 69 ? 1.270 13.585 2.375 1.00 1.45 90 LYS A O 20
ATOM 24436 N N . LYS A 1 70 ? 0.209 13.746 0.361 1.00 54.44 91 LYS A N 20
ATOM 24437 C CA . LYS A 1 70 ? 0.677 15.104 0.034 1.00 43.15 91 LYS A CA 20
ATOM 24438 C C . LYS A 1 70 ? -0.072 16.127 0.897 1.00 64.44 91 LYS A C 20
ATOM 24439 O O . LYS A 1 70 ? -1.289 16.294 0.751 1.00 14.13 91 LYS A O 20
ATOM 24458 N N . LEU A 1 71 ? 0.654 16.775 1.814 1.00 34.10 92 LEU A N 20
ATOM 24459 C CA . LEU A 1 71 ? 0.095 17.774 2.725 1.00 35.13 92 LEU A CA 20
ATOM 24460 C C . LEU A 1 71 ? 0.936 19.061 2.608 1.00 13.21 92 LEU A C 20
ATOM 24461 O O . LEU A 1 71 ? 2.077 19.112 3.088 1.00 73.05 92 LEU A O 20
ATOM 24477 N N . GLU A 1 72 ? 0.371 20.079 1.940 1.00 22.45 93 GLU A N 20
ATOM 24478 C CA . GLU A 1 72 ? 1.000 21.399 1.792 1.00 73.44 93 GLU A CA 20
ATOM 24479 C C . GLU A 1 72 ? -0.088 22.479 1.744 1.00 25.20 93 GLU A C 20
ATOM 24480 O O . GLU A 1 72 ? -1.108 22.319 1.063 1.00 55.51 93 GLU A O 20
ATOM 24492 N N . HIS A 1 73 ? 0.139 23.566 2.499 1.00 13.40 94 HIS A N 20
ATOM 24493 C CA . HIS A 1 73 ? -0.759 24.725 2.578 1.00 1.13 94 HIS A CA 20
ATOM 24494 C C . HIS A 1 73 ? 0.078 26.013 2.527 1.00 15.31 94 HIS A C 20
ATOM 24495 O O . HIS A 1 73 ? 0.908 26.256 3.411 1.00 52.04 94 HIS A O 20
ATOM 24510 N N . HIS A 1 74 ? -0.146 26.824 1.475 1.00 14.32 95 HIS A N 20
ATOM 24511 C CA . HIS A 1 74 ? 0.576 28.092 1.244 1.00 34.33 95 HIS A CA 20
ATOM 24512 C C . HIS A 1 74 ? -0.395 29.148 0.663 1.00 34.54 95 HIS A C 20
ATOM 24513 O O . HIS A 1 74 ? -0.016 29.973 -0.171 1.00 42.44 95 HIS A O 20
ATOM 24528 N N . HIS A 1 75 ? -1.651 29.131 1.156 1.00 71.33 96 HIS A N 20
ATOM 24529 C CA . HIS A 1 75 ? -2.711 30.077 0.734 1.00 21.42 96 HIS A CA 20
ATOM 24530 C C . HIS A 1 75 ? -3.738 30.289 1.890 1.00 54.11 96 HIS A C 20
ATOM 24531 O O . HIS A 1 75 ? -4.873 30.704 1.660 1.00 4.25 96 HIS A O 20
ATOM 24546 N N . HIS A 1 76 ? -3.302 30.045 3.147 1.00 32.12 97 HIS A N 20
ATOM 24547 C CA . HIS A 1 76 ? -4.156 30.193 4.358 1.00 1.22 97 HIS A CA 20
ATOM 24548 C C . HIS A 1 76 ? -4.539 31.680 4.589 1.00 22.23 97 HIS A C 20
ATOM 24549 O O . HIS A 1 76 ? -3.757 32.570 4.236 1.00 43.45 97 HIS A O 20
ATOM 24564 N N . HIS A 1 77 ? -5.742 31.934 5.177 1.00 10.03 98 HIS A N 20
ATOM 24565 C CA . HIS A 1 77 ? -6.290 33.306 5.380 1.00 3.21 98 HIS A CA 20
ATOM 24566 C C . HIS A 1 77 ? -5.359 34.173 6.275 1.00 25.51 98 HIS A C 20
ATOM 24567 O O . HIS A 1 77 ? -5.485 34.170 7.505 1.00 32.03 98 HIS A O 20
ATOM 24582 N N . HIS A 1 78 ? -4.393 34.862 5.632 1.00 30.04 99 HIS A N 20
ATOM 24583 C CA . HIS A 1 78 ? -3.473 35.830 6.269 1.00 2.42 99 HIS A CA 20
ATOM 24584 C C . HIS A 1 78 ? -3.135 36.926 5.229 1.00 41.31 99 HIS A C 20
ATOM 24585 O O . HIS A 1 78 ? -3.655 38.054 5.348 1.00 52.14 99 HIS A O 20
#

Secondary structure (DSSP, 8-state):
-EEEEHHHHGGGGGGEEEEEEEE-SS---HHHHHHHHHHHHHHTT-SEEEETT-STTSS---EEEEEEE----S----

Sequence (78 aa):
AEIMKKTDFDKVASEYTKIGTISTTGEMSPLDAREDLIKKADEKGADVVVLTSGQTENKIHGTADIYKKKLEHHHHHHAEIMKKTDFDKVASEYTKIGTISTTGEMSPLDAREDLIKKADEKGADVVVLTSGQTENKIHGTADIYKKKLEHHHHHHAEIMKKTDFDKVASEYTKIGTISTTGEMSPLDAREDLIKKADEKGADVVVLTSGQTENKIHGTADIYKKKLEHHHHHHAEIMKKTDFDKVASEYTKIGTISTTGEMSPLDAREDLIKKADEKGADVVVLTSGQTENKIHGTADIYKKKLEHHHHHHAEIMKKTDFDKVASEYTKIGTISTTGEMSPLDAREDLIKKADEKGADVVVLTSGQTENKIHGTADIYKKKLEHHHHHHAEIMKKTDFDKVASEYTKIGTISTTGEMSPLDAREDLIKKADEKGADVVVLTSGQTENKIHGTADIYKKKLEHHHHHHAEIMKKTDFDKVASEYTKIGTISTTGEMSPLDAREDLIKKADEKGADVVVLTSGQTENKIHGTADIYKKKLEHHHHHHAEIMKKTDFDKVASEYTKIGTISTTGEMSPLDAREDLIKKADEKGADVVVLTSGQTENKIHGTADIYKKKLEHHHHHHAEIMKKTDFDKVASEYTKIGTISTTGEMSPLDAREDLIKKADEKGADVVVLTSGQTENKIHGTADIYKKKLEHHHHHHAEIMKKTDFDKVASEYTKIGTISTTGEMSPLDAREDLIKKADEKGADVVVLTSGQTENKIHGTADIYKKKLEHHHHHHAEIMKKTDFDKVASEYTKIGTISTTGEMSPLDAREDLIKKADEKGADVVVLTSGQTENKIHGTADIYKKKLEHHHHHHAEIMKKTDFDKVASEYTKIGTISTTGEMSPLDAREDLIKKADEKGADVVVLTSGQTENKIHGTADIYKKKLEHHHHHHAEIMKKTDFDKVASEYTKIGTISTTGEMSPLDAREDLIKKADEKGADVVVLTSGQTENKIHGTADIYKKKLEHHHHHHAEIMKKTDFDKVASEYTKIGTISTTGEMSPLDAREDLIKKADEKGADVVVLTSGQTENKIHGTADIYKKKLEHHHHHHAEIMKKTDFDKVASEYTKIGTISTTGEMSPLDAREDLIKKADEKGADVVVLTSGQTENKIHGTADIYKKKLEHHHHHHAEIMKKTDFDKVASEYTKIGTISTTGEMSPLDAREDLIKKADEKGADVVVLTSGQTENKIHGTADIYKKKLEHHHHHHAEIMKKTDFDKVASEYTKIGTISTTGEMSPLDAREDLIKKADEKGADVVVLTSGQTENKIHGTADIYKKKLEHHHHHHAEIMKKTDFDKVASEYTKIGTISTTGEMSPLDAREDLIKKADEKGADVVVLTSGQTENKIHGTADIYKKKLEHHHHHHAEIMKKTDFDKVASEYTKIGTISTTGEMSPLDAREDLIKKADEKGADVVVLTSGQTENKIHGTADIYKKKLEHHHHHHAEIMKKTDFDKVASEYTKIGTISTTGEMSPLDAREDLIKKADEKGADVVVLTSGQTENKIHGTADIYKKKLEHHHHHH

Nearest PDB structures (foldseek):
  2ma4-assembly1_A  TM=8.735E-01  e=8.652E-12  Salmonella enterica subsp. enterica serovar Typhimurium str. LT2
  2noc-assembly1_A  TM=6.958E-01  e=1.252E-10  Salmonella enterica
  2ma8-assembly1_B  TM=5.941E-01  e=3.569E-03  Salmonella enterica subsp. enterica serovar Typhimurium str. LT2
  6bwo-assembly1_A  TM=4.284E-01  e=1.902E+00  Lactiplantibacillus plantarum
  8iao-assembly1_AA  TM=2.866E-01  e=7.735E+00  Mus musculus

B-factor: mean 38.02, std 22.97, range [0.04, 75.55]

Organism: Salmonella typhimurium (strain LT2 / SGSC1412 / ATCC 700720) (NCBI:txid99287)

CATH classification: 3.30.1660.10

Radius of gyration: 13.44 Å; Cα contacts (8 Å, |Δi|>4): 139; chains: 1; bounding box: 20×47×16 Å

Solvent-accessible surface area: 5477 Å² total; per-residue (Å²): 39,92,40,42,81,112,104,58,6,74,158,56,43,83,100,42,66,122,72,22,80,10,58,3,128,17,140,82,58,42,110,66,5,64,86,17,1,47,139,55,0,85,128,114,37,5,48,3,0,1,8,49,54,18,31,94,129,106,205,16,93,2,52,0,22,5,38,72,100,129,131,114,140,192,111,153,151,217

InterPro domains:
  IPR010854 YdgH/BhsA/McbA-like domain [PF07338] (37-89)
  IPR025543 Dodecin-like [G3DSA:3.30.1660.10] (21-91)
  IPR036275 YdgH-like superfamily [SSF159871] (2-90)

Foldseek 3Di:
DAEDEQVRCVVVVVQKAFPFKDWAAWQDAQVVLRVVQVVVLVVVVFPYWYPPQPPPSPTGRGITTGIHGDDDDDPPDD